Protein 2QKI (pdb70)

B-factor: mean 46.14, std 6.28, range [11.38, 96.11]

Solvent-accessible surface area: 100901 Å² total; per-residue (Å²): 118,2,33,0,0,0,0,0,6,6,0,10,33,96,19,97,4,25,0,1,0,0,3,0,95,29,162,34,90,12,82,2,61,3,19,2,22,42,98,121,45,170,148,98,23,66,13,69,58,175,35,83,4,44,61,94,79,90,14,22,22,75,5,58,4,45,4,45,64,110,241,136,209,35,104,39,9,28,1,48,0,30,5,42,138,85,77,5,108,10,30,2,1,5,12,66,35,16,0,2,4,14,14,4,27,6,17,9,0,0,19,1,43,32,55,0,46,1,6,0,0,0,0,21,6,63,7,48,24,26,29,70,53,0,61,2,22,1,27,18,57,136,36,96,66,64,50,127,34,75,66,49,1,117,148,81,44,2,10,6,82,28,53,22,98,3,66,98,167,29,98,86,23,74,2,61,0,73,0,46,2,91,78,2,78,117,47,71,25,52,21,38,0,26,1,82,87,20,69,36,11,14,0,41,10,78,6,57,1,88,94,71,29,3,53,0,102,46,134,149,3,6,55,0,40,0,55,3,113,12,11,9,26,63,118,0,72,1,1,0,1,0,25,0,0,3,50,80,65,176,106,110,64,62,3,89,133,3,21,90,54,24,60,1,118,86,5,50,8,120,6,62,2,46,44,158,41,3,44,94,24,52,194,220,15,70,72,3,56,71,52,20,0,17,0,18,0,7,0,0,9,29,19,14,21,15,34,9,100,17,74,67,51,44,3,25,2,18,54,20,14,28,73,3,42,14,104,54,0,19,74,51,3,9,1,0,0,11,2,26,0,27,0,40,0,3,45,14,79,49,46,59,3,134,131,0,17,0,0,8,98,69,96,46,119,92,54,19,68,3,54,54,58,0,6,0,39,6,56,11,45,5,121,68,58,100,134,63,36,79,4,27,0,40,0,48,43,60,102,26,69,138,85,30,23,6,86,112,79,14,100,0,75,26,6,54,20,74,54,143,48,73,10,1,1,4,5,19,5,122,54,78,93,10,94,37,77,71,91,11,75,1,33,0,16,0,28,3,71,166,82,55,20,51,87,3,132,51,0,1,11,0,0,10,3,17,3,50,11,39,92,38,15,47,22,96,1,96,59,36,86,4,62,12,75,16,88,1,64,2,64,50,74,8,0,4,3,4,22,1,0,0,1,2,18,7,78,12,84,102,66,135,31,6,2,3,1,1,3,20,30,7,58,2,94,61,46,18,45,16,39,11,71,11,77,18,13,103,135,155,22,65,18,41,75,98,24,41,0,38,0,50,0,12,94,43,0,67,1,4,0,3,0,6,6,44,0,0,27,35,57,16,160,141,62,66,25,54,22,60,98,0,5,72,56,1,50,166,21,32,16,6,41,39,28,2,0,0,124,33,36,18,16,0,0,38,37,1,0,0,7,0,9,8,27,60,52,26,98,2,84,87,34,43,93,79,139,45,111,166,182,171,92,25,36,44,32,126,120,11,136,7,24,40,94,49,42,46,21,28,15,59,48,90,38,42,1,170,63,119,57,148,95,50,63,0,42,34,113,19,95,9,129,5,49,23,10,25,5,8,0,13,1,22,0,0,1,1,6,102,185,87,2,4,5,9,7,120,73,37,90,11,31,0,19,40,71,7,6,2,21,2,36,11,48,39,42,7,48,46,24,84,14,32,40,2,10,0,2,0,10,0,18,61,124,134,71,116,0,98,0,53,0,14,6,38,68,40,85,9,12,0,5,10,4,18,97,147,62,113,16,80,30,64,19,52,0,56,44,101,28,44,12,5,0,6,0,1,2,0,0,16,102,58,36,130,34,68,4,34,0,21,0,4,0,33,128,88,189,35,40,9,0,2,85,59,53,3,34,5,60,90,95,67,236,143,23,88,89,5,61,12,128,22,42,14,123,93,42,166,238,86,42,13,54,0,76,1,8,1,62,22,106,26,124,132,58,3,67,32,0,0,1,12,0,2,6,1,29,10,3,0,0,38,42,100,30,0,100,136,20,15,128,23,142,56,65,60,6,9,134,103,4,20,110,52,64,57,51,40,1,26,8,1,7,0,4,11,47,100,0,13,70,82,111,68,48,64,10,49,4,80,1,49,29,92,118,126,66,159,67,23,5,1,0,3,0,54,0,4,5,15,131,56,68,158,77,33,2,48,98,12,4,20,44,96,22,84,103,1,87,3,8,45,15,59,103,132,90,111,12,66,34,1,0,23,43,25,52,51,145,115,83,40,122,94,3,39,113,49,0,36,100,138,44,10,28,3,0,1,37,0,80,0,62,107,32,71,100,53,99,65,25,0,61,2,28,0,16,0,66,67,41,13,43,65,22,60,8,136,10,119,91,59,80,99,55,28,0,17,0,2,29,30,0,88,156,48,11,146,19,95,71,140,71,14,10,0,0,5,0,46,62,80,11,32,39,20,152,117,119,128,25,11,2,1,1,0,58,48,0,8,20,17,71,22,3,70,132,110,65,23,136,80,143,130,31,91,172,41,17,137,26,0,29,35,0,16,118,27,8,96,115,158,29,45,168,101,67,3,34,1,3,1,2,0,6,5,0,18,56,100,23,99,2,19,0,3,0,1,2,2,76,14,156,42,98,11,76,2,52,4,28,3,14,53,109,106,34,140,141,82,35,43,70,63,46,154,53,73,0,31,76,99,78,93,20,27,17,75,5,49,4,46,8,113,163,141,152,43,259,38,67,32,7,16,0,29,0,34,4,45,139,73,77,5,93,16,32,2,0,2,7,74,46,26,0,11,5,14,13,8,24,6,17,7,2,0,19,2,40,35,51,0,45,1,4,0,0,0,0,28,12,56,6,46,15,14,22,73,58,0,37,1,29,0,29,19,59,133,36,93,79,70,52,98,34,60,56,48,1,109,143,80,44,2,8,4,83,20,53,20,99,4,68,107,184,33,84,88,26,64,4,52,0,70,0,54,2,87,125,0,76,118,43,75,35,55,22,42,0,28,1,95,87,21,64,33,11,17,0,40,11,80,8,73,6,87,94,102,29,2,57,0,104,49,143,145,5,6,59,0,31,0,48,0,108,15,4,10,34,58,97,0,55,1,0,0,0,0,23,0,0,5,52,69,68,167,107,102,70,59,1,92,134,2,23,87,48,20,66,1,106,90,3,39,6,111,9,60,3,45,44,152,38,2,33,79,42,42,110,65,174,144,14,50,76,2,50,73,47,20,0,20,0,14,0,9,0,1,7,21,16,15,22,13,45,7,101,21,79,51,45,37,0,21,1,20,53,20,22,29,70,2,39,13,94,72,0,27,75,47,2,11,1,0,0,14,5,26,0,15,0,58,0,4,42,14,56,45,41,68,1,138,138,0,19,0,1,3,92,73,97,54,75,64,85,30,72,0,57,46,61,0,20,2,56,5,55,15,46,6,121,68,61,107,153,54,38,91,3,20,0,45,0,58,50,60,64,35,68,113,87,33,15,8,76,105,86,13,104,0,77,24,3,53,17,75,47,140,27,72,8,2,0,10,4,19,5,130,35,64,94,13,100,35,75,69,81,12,82,0,40,0,17,0,30,1,66,160,80,79,18,53,132,2,114,60,1,0,11,0,0,9,4,24,6,31,12,49,100,32,13,49,19,97,0,75,62,42,72,4,49,11,61,13,92,4,75,1,63,52,72,11,0,4,6,4,15,0,0,0,1,2,18,8,61,11,91,100,63,100,19,6,1,2,1,2,6,12,19,5,69,1,122,61,56,21,42,17,44,10,70,7,75,72,64,158,29,72,18,40,80,94,27,38,0,56,0,13,0,20,92,40,2,48,0,1,0,5,0,6,7,38,0,0,29,35,70,9,151,125,58,64,27,53,22,67,94,0,4,74,58,7,56,169,32,43,10,6,41,39,16,3,2,0,131,45,32,19,14,0,0,39,38,2,0,1,10,0,6,6,32,60,54,16,82,3,86,90,38,46,121,68,134,51,115,169,167,198,55,157,84,36,21,46,21,120,105,8,140,10,26,37,102,49,42,43,19,28,17,52,49,83,37,48,0,151,43,113,45,152,88,42,36,0,42,19,113,20,88,6,130,5,45,20,9,23,10,5,0,22,0,23,0,0,6,0,7,100,161,61,4,4,8,14,6,124,67,43,97,11,31,0,16,39,62,3,4,2,24,1,33,13,57,36,42,9,48,45,18,86,20,39,43,4,16,0,1,0,9,0,23,45,119,128,67,109,0,83,0,25,0,4,6,42,77,43,96,9,14,0,6,5,6,15,109,127,51,115,12,82,31,72,11,52,0,57,26,98,21,39,14,7,0,8,0,2,2,0,0,21,117,57,36,122,36,71,5,36,0,17,0,0,0,9,93,68,188,43,36,8,1,2,78,57,52,4,46,5,56,90,76,78,237,154,32,79,88,4,41,8,122,24,52,20,120,104,23,167,177,91,30,15,56,0,64,1,22,4,70,27,130,26,129,131,62,5,72,26,0,0,1,7,0,2,9,1,23,11,9,0,0,29,32,99,31,0,100,129,16,25,123,22,144,49,61,59,6,6,155,84,5,34,104,60,66,59,48,31,3,18,13,2,9,0,3,12,47,98,0,10,59,80,107,48,54,60,12,43,4,72,0,24,30,81,146,114,72,146,25,21,3,2,0,5,0,55,0,3,5,22,122,52,65,149,57,34,3,44,101,13,5,18,49,103,15,88,100,1,88,3,16,49,14,61,106,130,98,102,11,76,40,6,1,36,43,18,40,43,141,108,49,149,80,78,39,128,81,3,37,108,85,0,18,79,139,37,11,23,1,0,1,48,0,81,0,60,103,26,66,116,57,100,72,17,0,64,2,34,0,8,5,58,58,40,11,41,64,38,49,13,157,9,135,92,60,80,104,48,33,0,15,0,8,44,50,1,84,150,51,11,149,23,100,70,160,67,26,6,0,0,2,0,45,59,75,11,30,49,31,109,139,111,128,32,18,1,7,2,1,33,34,0,16,28,21,67,24,4,54,145,114,71,27,134,66,145,156,46,91,162,45,16,126,32,0,27,34,0,15,118,26,12,92,115,173,33,52,161,171,12,0,79,24,110,22,12,85,69,125,13,164,186,21,0,74,20,101,18,14,95,72,122,10,162

Secondary structure (DSSP, 8-state):
-EEEEEEESEEEBTSEEEEEEEEES--S-EEEEEEEEESSS---BS---EEEE-TTTTSEEEEEEEBPP-----EEEEEEEEETTEEEEEEEEEE----EEEEEES-SEE-TT-EEEEEEEEE-TTS-B---EEEEEEE-TT--EEEEEEEE-TTTTTEEEEEEE--SS---EEEEEEEEETT-TTS-EEEEEEE------SEEEEEEESSSSEETT-TT-EEEEEEEEETTSPBP-EEEEEEEEEESSS-EEE-GGG-EEEEEBTTEEEEEE-HHHHHHTT---GGGBTBEEEEEEEEEETTSS-EEEEEEEEEEEES-S-EEE-TTS-SEE-TTSEEEEEEEEE-TTSPBPPS-EEEESSSGGG-EE--TTSEEEEEEE--S--SPEEEEEEE--BTB-TTTS-EEEEEEEE---TTS---EEEEE---S---TTEEEEEEEEEE--TTTGGG--EEEEEEEETTEEEEEEEEE--TT-SEEEEEEEE-GGG-SEEEEEEEEEEE-SSS-EEEEEEEEEEE-----SS-EEEEES---PPTT-EEEEEEEEETT-EEEEEEEETHHHHH--TT---HHHHHHHHHHT-S--SSS--SSHHHHHHHTTEEEEETTS-BPPP---SSPPP-/--S--GGG-PPB----SEE---EEE--S--BTTEEEEEEEEE--S--SEEEEEEEEEETTTEEEEPPPEEEE---SEEEEEE--SEEETT--EEEEEEEEE--SS--EEEEEEEPP-TTEESS-BTTB-EEEEEEEPTTEEEEEEEEEEE-S-EEEEEEEEEEETTSS-EEEEEEEEEEE----/--SSEEEEEEEEE----EEEEEEEEEE-SSS-BSSEEEEEE--TTEEE-HHHHHHHHTSTTEE--HHHHTS-GGG-SEEEEEES-B-SSS-EEEEEEEEESS--SS---EEEEEEETTEEEEEEEEEE-SSSGGGPPPEEEETTEEEE--S-SS----TTHHHHHHTSTTEEEEEEEEEEEEE--SSEEEEEEEEEEEEE--SS-PPTT-EEEEEEEGGGHHHH---TT-EEEEEEETT-B-SSSSS--EE--TT-EEEEE--HHHHTSTTTHHHHHHHHHHHHHHHHT---/--EEEEEEESEE-TTS-EEEEEEEET--S-EEEEEEEEESSSS--SB---EEEE-TTTTTEEEEEE-------SS-EEEEEEEETTEEEEEEEEE-----EEEEEES-SEE-TTSEEEEEEEEE-TTS-B---EEEEEEE-TTS-EEEEEEEE-TTTTTEEEEEEE--SS---EEEEEEEEESS-TT--EEEEEEE------SEEEEEEESSSSEETT-TT-EEEEEEEEETTSPBP-EEEEEEEEEEETTEEEEEEEEEEEEEEBTTEEEEEE-HHHHHHHH-SS-GGGGBTBEEEEEEEEEETT-S-EEEEEEEEEEEES-S-EEE-TTS-SEE-TTSEEEEEEEEE-TTSPBPPS-EEEESSS-S--EE--TTSEEEEEEE--S--SPEEEEEEE--TTS-TTTS-EEEEEEEEPPPTTS---EEEEE---S---TT-EEEEEEEEE--TTTGGG--EEEEEEEETTEEEEEEEEE--TT-SEEEEEEE--GGGTTEEEEEEEEEEEETTTEEEEEEEEEEEE-----SS-EEEEE----TT-EEEEEEEEETT-EEEEEEEETHHHHH---S---HHHHHHHHHHT-S--SSB--SSHHHHHHHTTEEEEETTS-BPPPP--SSPPP-/----S--GGG---B----SEEEEEEEE--SPPSSSEEEEEEEEE--S--SEEEEEEEEEETTTEEEEPPPEEEE---SEEEEEE--SEEETT--EEEEEEEEE--SS--EEEEEEEPP-TTEESS--SS--EEEEEEEPTTEEEEEEEEEEE-S-EEEEEEEEEEETTSS-EEEEEEEEEEE----/--SSEEEEEEEEE----EEEEEEEEEE-SSS-B-SEEEEEEPPTTEEE-HHHHHHHTTSTTEE--HHHHTS-GGG-SEEEEEES-B-SSS-EEEEEEEEESS--SS-PPEEEEEEETT-SSS-EEEEE-SSSGGGPPPEEEETTEEEE--S-SSS------HHHHHHHSSSTTEEEEEEEEEEEEE--SSEEEEEEEEEEEEE--SS---SS-EEEEEEEGGGHHHH---TT-EEEEEEEGGGB-S-SSS--EE--TT-EEEEE--GGGSSSGGG-SHHHHHHHHHHHHHHT---/--BSSSSSTTB--/--B-SSSSTTB--

Nearest PDB structures (foldseek):
  2qki-assembly1_A  TM=1.002E+00  e=0.000E+00  Homo sapiens
  2qki-assembly2_D  TM=9.873E-01  e=0.000E+00  Homo sapiens
  3l5n-assembly1_A  TM=9.705E-01  e=7.471E-95  Homo sapiens
  8eok-assembly1_G  TM=9.536E-01  e=3.843E-89  Homo sapiens
  5jtw-assembly1_A  TM=8.988E-01  e=2.038E-44  Homo sapiens

InterPro domains:
  IPR000020 Anaphylatoxin/fibulin [PF01821] (693-728)
  IPR000020 Anaphylatoxin/fibulin [PS01177] (693-728)
  IPR000020 Anaphylatoxin/fibulin [PS01178] (693-728)
  IPR000020 Anaphylatoxin/fibulin [SM00104] (693-728)
  IPR000020 Anaphylatoxin/fibulin [cd00017] (678-747)
  IPR001134 Netrin domain [PS50189] (1518-1661)
  IPR001599 Alpha-2-macroglobulin [PF00207] (770-866)
  IPR001599 Alpha-2-macroglobulin [SM01360] (770-866)
  IPR001840 Anaphylatoxin, complement system domain [PR00004] (689-698)
  IPR001840 Anaphylatoxin, complement system domain [PR00004] (706-717)
  IPR001840 Anaphylatoxin, complement system domain [PR00004] (719-730)
  IPR002890 Macroglobulin domain [PF01835] (130-224)
  IPR008930 Terpenoid cyclases/protein prenyltransferase alpha-alpha toroid [SSF48239] (998-1284)
  IPR008993 Tissue inhibitor of metalloproteinases-like, OB-fold [G3DSA:2.40.50.120] (1514-1662)
  IPR008993 Tissue inhibitor of metalloproteinases-like, OB-fold [SSF50242] (1512-1661)
  IPR009048 Alpha-macroglobulin, receptor-binding [PF07677] (1397-1494)
  IPR009048 Alpha-macroglobulin, receptor-binding [SM01361] (1398-1493)
  IPR011625 Alpha-2-macroglobulin, bait region domain [PF07703] (456-605)
  IPR011625 Alpha-2-macroglobulin, bait region domain [SM01359] (456-605)
  IPR011626 Alpha-macroglobulin-like, TED domain [PF07678] (996-1282)

Radius of gyration: 48.38 Å; Cα contacts (8 Å, |Δi|>4): 5756; chains: 8; bounding box: 101×124×142 Å

CATH classification: 2.60.40.1930 (+5 more: 2.60.40.1930, 2.60.40.1940, 2.60.40.10)

Sequence (2246 aa):
PMYSIITPNILRLESEETMVLEAHDAQGDVPVTVTVHDFPGKKLVLSSEKTVLTPATNHMGNVTFTIPANRGRNKFVTVQATFGTQVVEKVVLVSLQSGYLFIQTDKTIYTPGSTVLYRIFTVNHKLLPVGRTVMVNIENPEGIPVKQDSLSSQNQLGVLPLSWDIPELVNMGQWKIRAYYENSPQQVFSTEFEVKEYVLPSFEVIVEPTEKFYYIYNEKGLEVTITARFLYGKKVEGTAFVIFGIQDGEQRISLPESLKRIPIEDGSGEVVLSRKVLLDGVQRAEDLVGKSLYVSATVILHSGSDMVQAERSGIPIVTSPYQIHFTKTPKYFKPGMPFDLMVFVTNPDGSPAYRVPVAVQGEDTVQSLTQGDGVAKLSINTHPSQKPLSITVRTKKQELSEAEQATRTMQALPYSTVGNSNNYLHLSVLRTELRPGETLNVNFLLRMDRAHEAKIRYYTYLIMNKGRLLKAGRQVREPGQDLVVLPLSITTDFIPSFRLVAYYTLIGASGQREVVADSVWVDVKDSCVGSLVVKSGQSQPVPGQQMTLKIEGDHGARVVLVAVDKGVFVLNKKNKLTQSKIWDVVEKADIGCTPGSGKDYAGVFSDAGLTFTSSSGQQTAQRAELQCPQPEDIIAEENIVSRSEFPESWLWNVEDLKEPPKNGISTKLMNIFLKDSITTWEILAVSMSDKKGICVADPFEVTVMQDFFIDLRLPYSVVRNEQVEIRAVLYNYRQNQELKVRVELLHNPAFCSLATTKRRHQQTVTIPPKSSLSVPYVIVPLKTGLQEVEVKAAVYHHFISDGVRKSLKVVPEGITCNKFDLKVTIKPAPKNTMILEICTRYRGDQDATMSILDISMMTGFAPDTDDLKQLANGVDRYISKYELDKAFSDRNTLIIYLDKVSHSEDDCLAFKVHQYFNVELIQPGAVKVYAYYNLEESCTRFYHPEKEDGKLNKLCRDELCRCAEENCFIQVTLEERLDKACEPGVDYVYKTRLVKVQLSNDFDEYIMAIEQTIKSGSDEVQVGQQRTFISPIKCREALKLEEKKHYLMWGLSSDFWGEKPNLSYIIGKDTWVEHWPEEDECQDEENQKQCQDLGAFTESMVVFGCPSPMYSIITPNILRLESEETMVLEAHDAQGDVPVTVTVHDFPGKKLVLSSEKTVLTPATNHMGNVTFTIPSEKGRNKFVTVQATFGTQVVEKVVLVSLQSGYLFIQTDKTIYTPGSTVLYRIFTVNHKLLPVGRTVMVNIENPEGIPVKQDSLSSQNQLGVLPLSWDIPELVNMGQWKIRAYYENSPQQVFSTEFEVKEYVLPSFEVIVEPTEKFYYIYNEKGLEVTITARFLYGKKVEGTAFVIFGIQDGEQRISLPESLKRIPIEDGSGEVVLSRKVLLDGVQNLRAEDLVGKSLYVSATVILHSGSDMVQAERSGIPIVTSPYQIHFTKTPKYFKPGMPFDLMVFVTNPDGSPAYRVPVAVQGEDTVQSLTQGDGVAKLSINTHPSQKPLSITVRTKKQELSEAEQATRTMQALPYSTVGNSNNYLHLSVLRTELRPGETLNVNFLLRMDRAHEAKIRYYTYLIMNKGRLLKAGRQVREPGQDLVVLPLSITTDFIPSFRLVAYYTLIGASGQREVVADSVWVDVKDSCVGSLVVKSGQPVPGQQMTLKIEGDHGARVVLVAVDKGVFVLNKKNKLTQSKIWDVVEKADIGCTPGSGKDYAGVFSDAGLTFTSSSGQQTAQRAELQCPQPLDEDIIAEENIVSRSEFPESWLWNVEDLKEPPKNGISTKLMNIFLKDSITTWEILAVSMSDKKGICVADPFEVTVMQDFFIDLRLPYSVVRNEQVEIRAVLYNYRQNQELKVRVELLHNPAFCSLATTKRRHQQTVTIPPKSSLSVPYVIVPLKTGLQEVEVKAAVYHHFISDGVRKSLKVVPEGITCNKFDLKVTIKPAPKNTMILEICTRYRGDQDATMSILDISMMTGFAPDTDDLKQLANGVDRYISKYELDKAFSDRNTLIIYLDKVSHSEDDCLAFKVHQYFNVELIQPGAVKVYAYYNLEESCTRFYHPEKEDGKLNKLCRDELCRCAEENCFIQKSDVTLEERLDKACEPGVDYVYKTRLVKVQLSNDFDEYIMAIEQTIKSGSDEVQVGQQRTFISPIKCREALKLEEKKHYLMWGLSSDFWGEKPNLSYIIGKDTWVEHWPEEDECQDEENQKQCQDLGAFTESMVVFGCPICVWQDWGAHRCTICVWQDWGAHRCT

Structure (mmCIF, N/CA/C/O backbone):
data_2QKI
#
_entry.id   2QKI
#
_cell.length_a   85.809
_cell.length_b   124.754
_cell.length_c   127.367
_cell.angle_alpha   90.00
_cell.angle_beta   95.08
_cell.angle_gamma   90.00
#
_symmetry.space_group_name_H-M   'P 1 21 1'
#
loop_
_entity.id
_entity.type
_entity.pdbx_description
1 polymer 'Complement C3'
2 polymer 'Complement C3'
3 polymer 'Complement C3'
4 polymer compstatin
5 branched 2-acetamido-2-deoxy-beta-D-glucopyranose-(1-4)-2-acetamido-2-deoxy-beta-D-glucopyranose
6 non-polymer 'POTASSIUM ION'
7 non-polymer 'BROMIDE ION'
8 non-polymer GLYCEROL
9 water water
#
loop_
_atom_site.group_PDB
_atom_site.id
_atom_site.type_symbol
_atom_site.label_atom_id
_atom_site.label_alt_id
_atom_site.label_comp_id
_atom_site.label_asym_id
_atom_site.label_entity_id
_atom_site.label_seq_id
_atom_site.pdbx_PDB_ins_code
_atom_site.Cartn_x
_atom_site.Cartn_y
_atom_site.Cartn_z
_atom_site.occupancy
_atom_site.B_iso_or_equiv
_atom_site.auth_seq_id
_atom_site.auth_comp_id
_atom_site.auth_asym_id
_atom_site.auth_atom_id
_atom_site.pdbx_PDB_model_num
ATOM 1 N N . PRO A 1 2 ? 53.224 -2.194 -51.320 1.00 44.18 2 PRO A N 1
ATOM 2 C CA . PRO A 1 2 ? 53.207 -3.554 -50.785 1.00 44.14 2 PRO A CA 1
ATOM 3 C C . PRO A 1 2 ? 53.957 -3.654 -49.453 1.00 44.09 2 PRO A C 1
ATOM 4 O O . PRO A 1 2 ? 55.129 -4.042 -49.422 1.00 43.98 2 PRO A O 1
ATOM 8 N N . MET A 1 3 ? 53.266 -3.298 -48.369 1.00 44.16 3 MET A N 1
ATOM 9 C CA . MET A 1 3 ? 53.819 -3.311 -47.011 1.00 44.16 3 MET A CA 1
ATOM 10 C C . MET A 1 3 ? 53.242 -4.474 -46.218 1.00 44.15 3 MET A C 1
ATOM 11 O O . MET A 1 3 ? 52.022 -4.644 -46.149 1.00 44.35 3 MET A O 1
ATOM 16 N N . TYR A 1 4 ? 54.120 -5.262 -45.609 1.00 44.05 4 TYR A N 1
ATOM 17 C CA . TYR A 1 4 ? 53.694 -6.392 -44.790 1.00 43.83 4 TYR A CA 1
ATOM 18 C C . TYR A 1 4 ? 54.047 -6.165 -43.332 1.00 43.47 4 TYR A C 1
ATOM 19 O O . TYR A 1 4 ? 55.209 -5.932 -42.997 1.00 43.44 4 TYR A O 1
ATOM 28 N N . SER A 1 5 ? 53.035 -6.238 -42.472 1.00 43.16 5 SER A N 1
ATOM 29 C CA . SER A 1 5 ? 53.203 -6.002 -41.041 1.00 42.64 5 SER A CA 1
ATOM 30 C C . SER A 1 5 ? 52.961 -7.246 -40.186 1.00 42.42 5 SER A C 1
ATOM 31 O O . SER A 1 5 ? 52.264 -8.180 -40.598 1.00 42.09 5 SER A O 1
ATOM 34 N N . ILE A 1 6 ? 53.557 -7.236 -38.994 1.00 42.30 6 ILE A N 1
ATOM 35 C CA . ILE A 1 6 ? 53.407 -8.297 -37.994 1.00 42.15 6 ILE A CA 1
ATOM 36 C C . ILE A 1 6 ? 53.143 -7.672 -36.610 1.00 41.94 6 ILE A C 1
ATOM 37 O O . ILE A 1 6 ? 53.808 -6.707 -36.228 1.00 42.03 6 ILE A O 1
ATOM 42 N N . ILE A 1 7 ? 52.156 -8.204 -35.882 1.00 41.73 7 ILE A N 1
ATOM 43 C CA . ILE A 1 7 ? 51.848 -7.741 -34.513 1.00 41.46 7 ILE A CA 1
ATOM 44 C C . ILE A 1 7 ? 51.755 -8.886 -33.494 1.00 41.43 7 ILE A C 1
ATOM 45 O O . ILE A 1 7 ? 50.932 -9.800 -33.632 1.00 41.39 7 ILE A O 1
ATOM 50 N N . THR A 1 8 ? 52.602 -8.818 -32.469 1.00 41.38 8 THR A N 1
ATOM 51 C CA . THR A 1 8 ? 52.555 -9.736 -31.323 1.00 41.02 8 THR A CA 1
ATOM 52 C C . THR A 1 8 ? 52.713 -8.934 -30.031 1.00 40.83 8 THR A C 1
ATOM 53 O O . THR A 1 8 ? 53.123 -7.776 -30.075 1.00 40.82 8 THR A O 1
ATOM 57 N N . PRO A 1 9 ? 52.367 -9.539 -28.876 1.00 40.71 9 PRO A N 1
ATOM 58 C CA . PRO A 1 9 ? 52.675 -8.953 -27.570 1.00 40.36 9 PRO A CA 1
ATOM 59 C C . PRO A 1 9 ? 54.152 -8.588 -27.346 1.00 40.18 9 PRO A C 1
ATOM 60 O O . PRO A 1 9 ? 55.035 -9.309 -27.761 1.00 40.15 9 PRO A O 1
ATOM 64 N N . ASN A 1 10 ? 54.380 -7.439 -26.717 1.00 40.64 10 ASN A N 1
ATOM 65 C CA . ASN A 1 10 ? 55.651 -7.034 -26.099 1.00 40.70 10 ASN A CA 1
ATOM 66 C C . ASN A 1 10 ? 56.410 -8.150 -25.408 1.00 40.43 10 ASN A C 1
ATOM 67 O O . ASN A 1 10 ? 57.638 -8.220 -25.474 1.00 40.41 10 ASN A O 1
ATOM 72 N N . ILE A 1 11 ? 55.661 -8.969 -24.674 1.00 40.32 11 ILE A N 1
ATOM 73 C CA . ILE A 1 11 ? 56.210 -10.051 -23.871 1.00 40.40 11 ILE A CA 1
ATOM 74 C C . ILE A 1 11 ? 55.451 -11.334 -24.196 1.00 40.47 11 ILE A C 1
ATOM 75 O O . ILE A 1 11 ? 54.221 -11.376 -24.124 1.00 40.42 11 ILE A O 1
ATOM 80 N N . LEU A 1 12 ? 56.195 -12.368 -24.571 1.00 40.82 12 LEU A N 1
ATOM 81 C CA . LEU A 1 12 ? 55.610 -13.677 -24.870 1.00 41.07 12 LEU A CA 1
ATOM 82 C C . LEU A 1 12 ? 55.739 -14.674 -23.705 1.00 41.28 12 LEU A C 1
ATOM 83 O O . LEU A 1 12 ? 56.556 -14.489 -22.799 1.00 40.97 12 LEU A O 1
ATOM 88 N N . ARG A 1 13 ? 54.912 -15.719 -23.744 1.00 41.65 13 ARG A N 1
ATOM 89 C CA . ARG A 1 13 ? 54.822 -16.710 -22.671 1.00 41.96 13 ARG A CA 1
ATOM 90 C C . ARG A 1 13 ? 55.034 -18.117 -23.193 1.00 42.26 13 ARG A C 1
ATOM 91 O O . ARG A 1 13 ? 54.668 -18.431 -24.329 1.00 42.43 13 ARG A O 1
ATOM 99 N N . LEU A 1 14 ? 55.605 -18.967 -22.343 1.00 42.73 14 LEU A N 1
ATOM 100 C CA . LEU A 1 14 ? 55.861 -20.356 -22.694 1.00 42.94 14 LEU A CA 1
ATOM 101 C C . LEU A 1 14 ? 54.627 -21.218 -22.423 1.00 43.41 14 LEU A C 1
ATOM 102 O O . LEU A 1 14 ? 53.779 -20.867 -21.587 1.00 43.18 14 LEU A O 1
ATOM 107 N N . GLU A 1 15 ? 54.549 -22.342 -23.142 1.00 43.89 15 GLU A N 1
ATOM 108 C CA . GLU A 1 15 ? 53.422 -23.295 -23.105 1.00 44.53 15 GLU A CA 1
ATOM 109 C C . GLU A 1 15 ? 52.031 -22.650 -22.942 1.00 44.88 15 GLU A C 1
ATOM 110 O O . GLU A 1 15 ? 51.130 -23.216 -22.314 1.00 45.04 15 GLU A O 1
ATOM 116 N N . SER A 1 16 ? 51.885 -21.460 -23.517 1.00 45.22 16 SER A N 1
ATOM 117 C CA . SER A 1 16 ? 50.613 -20.757 -23.608 1.00 45.66 16 SER A CA 1
ATOM 118 C C . SER A 1 16 ? 50.433 -20.331 -25.055 1.00 45.54 16 SER A C 1
ATOM 119 O O . SER A 1 16 ? 51.402 -19.946 -25.716 1.00 45.34 16 SER A O 1
ATOM 122 N N . GLU A 1 17 ? 49.199 -20.411 -25.544 1.00 45.65 17 GLU A N 1
ATOM 123 C CA . GLU A 1 17 ? 48.908 -20.041 -26.920 1.00 45.79 17 GLU A CA 1
ATOM 124 C C . GLU A 1 17 ? 48.875 -18.529 -27.073 1.00 45.56 17 GLU A C 1
ATOM 125 O O . GLU A 1 17 ? 48.207 -17.825 -26.311 1.00 45.63 17 GLU A O 1
ATOM 131 N N . GLU A 1 18 ? 49.618 -18.036 -28.058 1.00 45.27 18 GLU A N 1
ATOM 132 C CA . GLU A 1 18 ? 49.606 -16.624 -28.384 1.00 44.74 18 GLU A CA 1
ATOM 133 C C . GLU A 1 18 ? 49.341 -16.386 -29.862 1.00 44.36 18 GLU A C 1
ATOM 134 O O . GLU A 1 18 ? 49.587 -17.260 -30.695 1.00 44.04 18 GLU A O 1
ATOM 140 N N . THR A 1 19 ? 48.797 -15.209 -30.164 1.00 43.93 19 THR A N 1
ATOM 141 C CA . THR A 1 19 ? 48.366 -14.869 -31.513 1.00 43.56 19 THR A CA 1
ATOM 142 C C . THR A 1 19 ? 49.335 -13.896 -32.169 1.00 43.50 19 THR A C 1
ATOM 143 O O . THR A 1 19 ? 49.843 -12.978 -31.526 1.00 43.53 19 THR A O 1
ATOM 147 N N . MET A 1 20 ? 49.609 -14.144 -33.447 1.00 43.52 20 MET A N 1
ATOM 148 C CA . MET A 1 20 ? 50.332 -13.215 -34.303 1.00 43.55 20 MET A CA 1
ATOM 149 C C . MET A 1 20 ? 49.407 -12.778 -35.429 1.00 43.28 20 MET A C 1
ATOM 150 O O . MET A 1 20 ? 48.955 -13.600 -36.228 1.00 42.98 20 MET A O 1
ATOM 155 N N . VAL A 1 21 ? 49.124 -11.482 -35.474 1.00 43.12 21 VAL A N 1
ATOM 156 C CA . VAL A 1 21 ? 48.258 -10.917 -36.489 1.00 42.95 21 VAL A CA 1
ATOM 157 C C . VAL A 1 21 ? 49.128 -10.469 -37.660 1.00 42.97 21 VAL A C 1
ATOM 158 O O . VAL A 1 21 ? 50.052 -9.667 -37.498 1.00 42.92 21 VAL A O 1
ATOM 162 N N . LEU A 1 22 ? 48.830 -11.018 -38.833 1.00 42.96 22 LEU A N 1
ATOM 163 C CA . LEU A 1 22 ? 49.626 -10.787 -40.036 1.00 42.92 22 LEU A CA 1
ATOM 164 C C . LEU A 1 22 ? 48.818 -10.021 -41.066 1.00 42.92 22 LEU A C 1
ATOM 165 O O . LEU A 1 22 ? 47.663 -10.362 -41.339 1.00 42.75 22 LEU A O 1
ATOM 170 N N . GLU A 1 23 ? 49.428 -8.988 -41.636 1.00 43.12 23 GLU A N 1
ATOM 171 C CA . GLU A 1 23 ? 48.720 -8.115 -42.566 1.00 43.52 23 GLU A CA 1
ATOM 172 C C . GLU A 1 23 ? 49.498 -7.766 -43.823 1.00 43.59 23 GLU A C 1
ATOM 173 O O . GLU A 1 23 ? 50.656 -7.345 -43.762 1.00 43.58 23 GLU A O 1
ATOM 179 N N . ALA A 1 24 ? 48.836 -7.938 -44.962 1.00 43.75 24 ALA A N 1
ATOM 180 C CA . ALA A 1 24 ? 49.336 -7.436 -46.230 1.00 43.80 24 ALA A CA 1
ATOM 181 C C . ALA A 1 24 ? 48.581 -6.154 -46.566 1.00 43.94 24 ALA A C 1
ATOM 182 O O . ALA A 1 24 ? 47.349 -6.150 -46.654 1.00 43.83 24 ALA A O 1
ATOM 184 N N . HIS A 1 25 ? 49.326 -5.061 -46.713 1.00 44.18 25 HIS A N 1
ATOM 185 C CA . HIS A 1 25 ? 48.763 -3.772 -47.117 1.00 44.43 25 HIS A CA 1
ATOM 186 C C . HIS A 1 25 ? 49.159 -3.453 -48.550 1.00 44.45 25 HIS A C 1
ATOM 187 O O . HIS A 1 25 ? 50.334 -3.556 -48.906 1.00 44.39 25 HIS A O 1
ATOM 194 N N . ASP A 1 26 ? 48.172 -3.069 -49.359 1.00 44.73 26 ASP A N 1
ATOM 195 C CA . ASP A 1 26 ? 48.366 -2.718 -50.779 1.00 45.08 26 ASP A CA 1
ATOM 196 C C . ASP A 1 26 ? 48.936 -3.876 -51.609 1.00 45.24 26 ASP A C 1
ATOM 197 O O . ASP A 1 26 ? 49.931 -3.719 -52.323 1.00 45.24 26 ASP A O 1
ATOM 202 N N . ALA A 1 27 ? 48.292 -5.036 -51.508 1.00 45.49 27 ALA A N 1
ATOM 203 C CA . ALA A 1 27 ? 48.740 -6.236 -52.209 1.00 45.79 27 ALA A CA 1
ATOM 204 C C . ALA A 1 27 ? 47.582 -6.979 -52.871 1.00 46.00 27 ALA A C 1
ATOM 205 O O . ALA A 1 27 ? 46.431 -6.871 -52.439 1.00 45.93 27 ALA A O 1
ATOM 207 N N . GLN A 1 28 ? 47.904 -7.733 -53.920 1.00 46.29 28 GLN A N 1
ATOM 208 C CA . GLN A 1 28 ? 46.918 -8.527 -54.649 1.00 46.63 28 GLN A CA 1
ATOM 209 C C . GLN A 1 28 ? 47.147 -10.033 -54.518 1.00 46.89 28 GLN A C 1
ATOM 210 O O . GLN A 1 28 ? 48.249 -10.477 -54.185 1.00 46.96 28 GLN A O 1
ATOM 216 N N . GLY A 1 29 ? 46.090 -10.806 -54.766 1.00 47.16 29 GLY A N 1
ATOM 217 C CA . GLY A 1 29 ? 46.160 -12.272 -54.779 1.00 47.44 29 GLY A CA 1
ATOM 218 C C . GLY A 1 29 ? 46.446 -12.912 -53.433 1.00 47.65 29 GLY A C 1
ATOM 219 O O . GLY A 1 29 ? 46.549 -12.223 -52.415 1.00 47.81 29 GLY A O 1
ATOM 220 N N . ASP A 1 30 ? 46.570 -14.237 -53.431 1.00 47.80 30 ASP A N 1
ATOM 221 C CA . ASP A 1 30 ? 46.892 -14.987 -52.218 1.00 47.94 30 ASP A CA 1
ATOM 222 C C . ASP A 1 30 ? 48.374 -14.855 -51.879 1.00 48.07 30 ASP A C 1
ATOM 223 O O . ASP A 1 30 ? 49.236 -15.043 -52.739 1.00 48.01 30 ASP A O 1
ATOM 228 N N . VAL A 1 31 ? 48.662 -14.519 -50.624 1.00 48.28 31 VAL A N 1
ATOM 229 C CA . VAL A 1 31 ? 50.043 -14.368 -50.163 1.00 48.42 31 VAL A CA 1
ATOM 230 C C . VAL A 1 31 ? 50.383 -15.411 -49.092 1.00 48.47 31 VAL A C 1
ATOM 231 O O . VAL A 1 31 ? 49.917 -15.315 -47.953 1.00 48.54 31 VAL A O 1
ATOM 235 N N . PRO A 1 32 ? 51.177 -16.433 -49.474 1.00 48.59 32 PRO A N 1
ATOM 236 C CA . PRO A 1 32 ? 51.581 -17.493 -48.545 1.00 48.59 32 PRO A CA 1
ATOM 237 C C . PRO A 1 32 ? 52.469 -16.958 -47.423 1.00 48.66 32 PRO A C 1
ATOM 238 O O . PRO A 1 32 ? 53.441 -16.242 -47.683 1.00 48.78 32 PRO A O 1
ATOM 242 N N . VAL A 1 33 ? 52.113 -17.286 -46.185 1.00 48.62 33 VAL A N 1
ATOM 243 C CA . VAL A 1 33 ? 52.895 -16.867 -45.031 1.00 48.58 33 VAL A CA 1
ATOM 244 C C . VAL A 1 33 ? 53.323 -18.090 -44.223 1.00 48.66 33 VAL A C 1
ATOM 245 O O . VAL A 1 33 ? 52.511 -18.974 -43.938 1.00 48.59 33 VAL A O 1
ATOM 249 N N . THR A 1 34 ? 54.608 -18.140 -43.883 1.00 48.79 34 THR A N 1
ATOM 250 C CA . THR A 1 34 ? 55.123 -19.118 -42.930 1.00 49.00 34 THR A CA 1
ATOM 251 C C . THR A 1 34 ? 55.746 -18.366 -41.756 1.00 49.21 34 THR A C 1
ATOM 252 O O . THR A 1 34 ? 56.541 -17.441 -41.948 1.00 49.10 34 THR A O 1
ATOM 256 N N . VAL A 1 35 ? 55.367 -18.759 -40.542 1.00 49.52 35 VAL A N 1
ATOM 257 C CA . VAL A 1 35 ? 55.847 -18.095 -39.334 1.00 49.75 35 VAL A CA 1
ATOM 258 C C . VAL A 1 35 ? 56.708 -19.041 -38.509 1.00 49.97 35 VAL A C 1
ATOM 259 O O . VAL A 1 35 ? 56.243 -20.098 -38.082 1.00 49.97 35 VAL A O 1
ATOM 263 N N . THR A 1 36 ? 57.964 -18.651 -38.294 1.00 50.35 36 THR A N 1
ATOM 264 C CA . THR A 1 36 ? 58.902 -19.444 -37.497 1.00 50.81 36 THR A CA 1
ATOM 265 C C . THR A 1 36 ? 59.425 -18.646 -36.302 1.00 51.09 36 THR A C 1
ATOM 266 O O . THR A 1 36 ? 59.766 -17.465 -36.433 1.00 51.14 36 THR A O 1
ATOM 270 N N . VAL A 1 37 ? 59.488 -19.298 -35.144 1.00 51.42 37 VAL A N 1
ATOM 271 C CA . VAL A 1 37 ? 60.068 -18.694 -33.949 1.00 51.88 37 VAL A CA 1
ATOM 272 C C . VAL A 1 37 ? 61.441 -19.311 -33.689 1.00 52.28 37 VAL A C 1
ATOM 273 O O . VAL A 1 37 ? 61.591 -20.533 -33.700 1.00 52.28 37 VAL A O 1
ATOM 277 N N . HIS A 1 38 ? 62.437 -18.454 -33.472 1.00 52.95 38 HIS A N 1
ATOM 278 C CA . HIS A 1 38 ? 63.815 -18.883 -33.221 1.00 53.69 38 HIS A CA 1
ATOM 279 C C . HIS A 1 38 ? 64.343 -18.328 -31.900 1.00 54.24 38 HIS A C 1
ATOM 280 O O . HIS A 1 38 ? 63.795 -17.364 -31.363 1.00 54.21 38 HIS A O 1
ATOM 287 N N . ASP A 1 39 ? 65.408 -18.939 -31.382 1.00 54.94 39 ASP A N 1
ATOM 288 C CA . ASP A 1 39 ? 66.146 -18.373 -30.255 1.00 55.74 39 ASP A CA 1
ATOM 289 C C . ASP A 1 39 ? 66.933 -17.169 -30.767 1.00 56.27 39 ASP A C 1
ATOM 290 O O . ASP A 1 39 ? 67.283 -17.125 -31.949 1.00 56.39 39 ASP A O 1
ATOM 295 N N . PHE A 1 40 ? 67.202 -16.193 -29.902 1.00 56.97 40 PHE A N 1
ATOM 296 C CA . PHE A 1 40 ? 67.867 -14.968 -30.362 1.00 57.76 40 PHE A CA 1
ATOM 297 C C . PHE A 1 40 ? 69.362 -15.146 -30.691 1.00 58.08 40 PHE A C 1
ATOM 298 O O . PHE A 1 40 ? 69.738 -15.066 -31.867 1.00 58.11 40 PHE A O 1
ATOM 306 N N . PRO A 1 41 ? 70.218 -15.375 -29.670 1.00 58.34 41 PRO A N 1
ATOM 307 C CA . PRO A 1 41 ? 71.651 -15.468 -29.959 1.00 58.65 41 PRO A CA 1
ATOM 308 C C . PRO A 1 41 ? 72.031 -16.749 -30.726 1.00 59.02 41 PRO A C 1
ATOM 309 O O . PRO A 1 41 ? 72.672 -17.649 -30.172 1.00 58.94 41 PRO A O 1
ATOM 313 N N . GLY A 1 42 ? 71.635 -16.804 -31.998 1.00 59.37 42 GLY A N 1
ATOM 314 C CA . GLY A 1 42 ? 71.874 -17.962 -32.861 1.00 59.91 42 GLY A CA 1
ATOM 315 C C . GLY A 1 42 ? 70.615 -18.460 -33.552 1.00 60.22 42 GLY A C 1
ATOM 316 O O . GLY A 1 42 ? 69.604 -17.752 -33.611 1.00 60.14 42 GLY A O 1
ATOM 317 N N . LYS A 1 43 ? 70.685 -19.679 -34.088 1.00 60.52 43 LYS A N 1
ATOM 318 C CA . LYS A 1 43 ? 69.526 -20.336 -34.696 1.00 60.80 43 LYS A CA 1
ATOM 319 C C . LYS A 1 43 ? 69.358 -21.774 -34.202 1.00 60.97 43 LYS A C 1
ATOM 320 O O . LYS A 1 43 ? 70.238 -22.620 -34.390 1.00 60.93 43 LYS A O 1
ATOM 326 N N . LYS A 1 44 ? 68.219 -22.029 -33.559 1.00 61.24 44 LYS A N 1
ATOM 327 C CA . LYS A 1 44 ? 67.899 -23.340 -32.995 1.00 61.45 44 LYS A CA 1
ATOM 328 C C . LYS A 1 44 ? 66.503 -23.802 -33.403 1.00 61.56 44 LYS A C 1
ATOM 329 O O . LYS A 1 44 ? 66.231 -25.005 -33.441 1.00 61.58 44 LYS A O 1
ATOM 335 N N . LEU A 1 45 ? 65.635 -22.832 -33.706 1.00 61.70 45 LEU A N 1
ATOM 336 C CA . LEU A 1 45 ? 64.236 -23.062 -34.104 1.00 61.85 45 LEU A CA 1
ATOM 337 C C . LEU A 1 45 ? 63.380 -23.649 -32.972 1.00 61.95 45 LEU A C 1
ATOM 338 O O . LEU A 1 45 ? 63.527 -24.818 -32.599 1.00 61.90 45 LEU A O 1
ATOM 343 N N . VAL A 1 46 ? 62.486 -22.817 -32.439 1.00 62.08 46 VAL A N 1
ATOM 344 C CA . VAL A 1 46 ? 61.573 -23.212 -31.363 1.00 62.18 46 VAL A CA 1
ATOM 345 C C . VAL A 1 46 ? 60.110 -23.179 -31.843 1.00 62.32 46 VAL A C 1
ATOM 346 O O . VAL A 1 46 ? 59.621 -22.154 -32.322 1.00 62.38 46 VAL A O 1
ATOM 350 N N . LEU A 1 47 ? 59.437 -24.323 -31.707 1.00 62.55 47 LEU A N 1
ATOM 351 C CA . LEU A 1 47 ? 58.124 -24.607 -32.322 1.00 62.73 47 LEU A CA 1
ATOM 352 C C . LEU A 1 47 ? 58.077 -24.425 -33.848 1.00 62.79 47 LEU A C 1
ATOM 353 O O . LEU A 1 47 ? 58.120 -25.417 -34.589 1.00 62.89 47 LEU A O 1
ATOM 358 N N . SER A 1 48 ? 57.989 -23.167 -34.295 1.00 62.70 48 SER A N 1
ATOM 359 C CA . SER A 1 48 ? 57.800 -22.817 -35.709 1.00 62.75 48 SER A CA 1
ATOM 360 C C . SER A 1 48 ? 56.422 -23.276 -36.210 1.00 62.78 48 SER A C 1
ATOM 361 O O . SER A 1 48 ? 55.458 -23.284 -35.444 1.00 62.71 48 SER A O 1
ATOM 364 N N . SER A 1 49 ? 56.342 -23.646 -37.490 1.00 62.99 49 SER A N 1
ATOM 365 C CA . SER A 1 49 ? 55.121 -24.171 -38.126 1.00 63.10 49 SER A CA 1
ATOM 366 C C . SER A 1 49 ? 53.922 -23.210 -38.055 1.00 63.08 49 SER A C 1
ATOM 367 O O . SER A 1 49 ? 54.094 -22.002 -37.861 1.00 63.06 49 SER A O 1
ATOM 370 N N . GLU A 1 50 ? 52.719 -23.764 -38.217 1.00 63.03 50 GLU A N 1
ATOM 371 C CA . GLU A 1 50 ? 51.467 -23.003 -38.269 1.00 62.83 50 GLU A CA 1
ATOM 372 C C . GLU A 1 50 ? 51.359 -22.157 -39.543 1.00 62.70 50 GLU A C 1
ATOM 373 O O . GLU A 1 50 ? 52.089 -21.179 -39.739 1.00 62.70 50 GLU A O 1
ATOM 379 N N . LYS A 1 51 ? 50.430 -22.566 -40.402 1.00 62.49 51 LYS A N 1
ATOM 380 C CA . LYS A 1 51 ? 50.361 -22.112 -41.784 1.00 62.18 51 LYS A CA 1
ATOM 381 C C . LYS A 1 51 ? 49.062 -21.363 -42.054 1.00 61.93 51 LYS A C 1
ATOM 382 O O . LYS A 1 51 ? 47.989 -21.796 -41.626 1.00 61.94 51 LYS A O 1
ATOM 388 N N . THR A 1 52 ? 49.165 -20.240 -42.762 1.00 61.55 52 THR A N 1
ATOM 389 C CA . THR A 1 52 ? 47.991 -19.485 -43.211 1.00 61.19 52 THR A CA 1
ATOM 390 C C . THR A 1 52 ? 48.162 -18.960 -44.633 1.00 60.97 52 THR A C 1
ATOM 391 O O . THR A 1 52 ? 49.285 -18.794 -45.118 1.00 60.84 52 THR A O 1
ATOM 395 N N . VAL A 1 53 ? 47.034 -18.703 -45.289 1.00 60.75 53 VAL A N 1
ATOM 396 C CA . VAL A 1 53 ? 47.013 -18.042 -46.590 1.00 60.56 53 VAL A CA 1
ATOM 397 C C . VAL A 1 53 ? 46.082 -16.831 -46.515 1.00 60.41 53 VAL A C 1
ATOM 398 O O . VAL A 1 53 ? 44.872 -16.978 -46.320 1.00 60.36 53 VAL A O 1
ATOM 402 N N . LEU A 1 54 ? 46.658 -15.638 -46.656 1.00 60.28 54 LEU A N 1
ATOM 403 C CA . LEU A 1 54 ? 45.881 -14.396 -46.669 1.00 60.19 54 LEU A CA 1
ATOM 404 C C . LEU A 1 54 ? 45.195 -14.202 -48.023 1.00 60.21 54 LEU A C 1
ATOM 405 O O . LEU A 1 54 ? 45.855 -14.095 -49.061 1.00 60.17 54 LEU A O 1
ATOM 410 N N . THR A 1 55 ? 43.864 -14.169 -47.997 1.00 60.21 55 THR A N 1
ATOM 411 C CA . THR A 1 55 ? 43.056 -14.087 -49.213 1.00 60.14 55 THR A CA 1
ATOM 412 C C . THR A 1 55 ? 42.466 -12.685 -49.403 1.00 60.18 55 THR A C 1
ATOM 413 O O . THR A 1 55 ? 42.136 -12.017 -48.420 1.00 60.13 55 THR A O 1
ATOM 417 N N . PRO A 1 56 ? 42.334 -12.236 -50.670 1.00 60.20 56 PRO A N 1
ATOM 418 C CA . PRO A 1 56 ? 41.731 -10.935 -50.992 1.00 60.27 56 PRO A CA 1
ATOM 419 C C . PRO A 1 56 ? 40.257 -10.822 -50.593 1.00 60.27 56 PRO A C 1
ATOM 420 O O . PRO A 1 56 ? 39.727 -9.710 -50.514 1.00 60.34 56 PRO A O 1
ATOM 424 N N . ALA A 1 57 ? 39.611 -11.964 -50.358 1.00 60.21 57 ALA A N 1
ATOM 425 C CA . ALA A 1 57 ? 38.202 -12.008 -49.973 1.00 60.14 57 ALA A CA 1
ATOM 426 C C . ALA A 1 57 ? 37.992 -11.443 -48.572 1.00 60.14 57 ALA A C 1
ATOM 427 O O . ALA A 1 57 ? 37.081 -10.643 -48.349 1.00 60.24 57 ALA A O 1
ATOM 429 N N . THR A 1 58 ? 38.851 -11.855 -47.641 1.00 60.01 58 THR A N 1
ATOM 430 C CA . THR A 1 58 ? 38.762 -11.421 -46.250 1.00 59.81 58 THR A CA 1
ATOM 431 C C . THR A 1 58 ? 39.634 -10.193 -45.952 1.00 59.75 58 THR A C 1
ATOM 432 O O . THR A 1 58 ? 39.796 -9.802 -44.792 1.00 59.70 58 THR A O 1
ATOM 436 N N . ASN A 1 59 ? 40.185 -9.600 -47.015 1.00 59.57 59 ASN A N 1
ATOM 437 C CA . ASN A 1 59 ? 40.899 -8.310 -46.974 1.00 59.45 59 ASN A CA 1
ATOM 438 C C . ASN A 1 59 ? 42.363 -8.352 -46.516 1.00 59.23 59 ASN A C 1
ATOM 439 O O . ASN A 1 59 ? 42.853 -7.407 -45.898 1.00 59.11 59 ASN A O 1
ATOM 444 N N . HIS A 1 60 ? 43.054 -9.440 -46.856 1.00 59.13 60 HIS A N 1
ATOM 445 C CA . HIS A 1 60 ? 44.479 -9.638 -46.534 1.00 59.05 60 HIS A CA 1
ATOM 446 C C . HIS A 1 60 ? 44.828 -9.498 -45.042 1.00 59.00 60 HIS A C 1
ATOM 447 O O . HIS A 1 60 ? 45.894 -8.984 -44.680 1.00 58.92 60 HIS A O 1
ATOM 454 N N . MET A 1 61 ? 43.924 -9.968 -44.186 1.00 58.86 61 MET A N 1
ATOM 455 C CA . MET A 1 61 ? 44.166 -9.976 -42.750 1.00 58.81 61 MET A CA 1
ATOM 456 C C . MET A 1 61 ? 43.753 -11.298 -42.111 1.00 58.64 61 MET A C 1
ATOM 457 O O . MET A 1 61 ? 42.648 -11.802 -42.335 1.00 58.61 61 MET A O 1
ATOM 462 N N . GLY A 1 62 ? 44.663 -11.850 -41.317 1.00 58.43 62 GLY A N 1
ATOM 463 C CA . GLY A 1 62 ? 44.426 -13.092 -40.595 1.00 58.19 62 GLY A CA 1
ATOM 464 C C . GLY A 1 62 ? 45.352 -13.196 -39.404 1.00 58.00 62 GLY A C 1
ATOM 465 O O . GLY A 1 62 ? 45.936 -12.198 -38.971 1.00 57.98 62 GLY A O 1
ATOM 466 N N . ASN A 1 63 ? 45.481 -14.406 -38.870 1.00 57.89 63 ASN A N 1
ATOM 467 C CA . ASN A 1 63 ? 46.344 -14.644 -37.718 1.00 57.77 63 ASN A CA 1
ATOM 468 C C . ASN A 1 63 ? 46.884 -16.064 -37.648 1.00 57.43 63 ASN A C 1
ATOM 469 O O . ASN A 1 63 ? 46.303 -16.993 -38.217 1.00 57.34 63 ASN A O 1
ATOM 474 N N . VAL A 1 64 ? 48.007 -16.214 -36.953 1.00 57.03 64 VAL A N 1
ATOM 475 C CA . VAL A 1 64 ? 48.525 -17.528 -36.611 1.00 56.62 64 VAL A CA 1
ATOM 476 C C . VAL A 1 64 ? 48.467 -17.728 -35.096 1.00 56.41 64 VAL A C 1
ATOM 477 O O . VAL A 1 64 ? 48.666 -16.786 -34.323 1.00 56.24 64 VAL A O 1
ATOM 481 N N . THR A 1 65 ? 48.160 -18.953 -34.687 1.00 56.12 65 THR A N 1
ATOM 482 C CA . THR A 1 65 ? 48.090 -19.303 -33.277 1.00 55.93 65 THR A CA 1
ATOM 483 C C . THR A 1 65 ? 49.211 -20.285 -32.945 1.00 55.70 65 THR A C 1
ATOM 484 O O . THR A 1 65 ? 49.207 -21.429 -33.408 1.00 55.78 65 THR A O 1
ATOM 488 N N . PHE A 1 66 ? 50.175 -19.820 -32.153 1.00 55.33 66 PHE A N 1
ATOM 489 C CA . PHE A 1 66 ? 51.370 -20.602 -31.841 1.00 55.01 66 PHE A CA 1
ATOM 490 C C . PHE A 1 66 ? 51.611 -20.777 -30.340 1.00 54.96 66 PHE A C 1
ATOM 491 O O . PHE A 1 66 ? 51.110 -20.003 -29.523 1.00 54.81 66 PHE A O 1
ATOM 499 N N . THR A 1 67 ? 52.386 -21.804 -29.998 1.00 54.82 67 THR A N 1
ATOM 500 C CA . THR A 1 67 ? 52.668 -22.156 -28.615 1.00 54.68 67 THR A CA 1
ATOM 501 C C . THR A 1 67 ? 54.162 -22.429 -28.448 1.00 54.54 67 THR A C 1
ATOM 502 O O . THR A 1 67 ? 54.679 -23.408 -28.984 1.00 54.70 67 THR A O 1
ATOM 506 N N . ILE A 1 68 ? 54.849 -21.560 -27.710 1.00 54.32 68 ILE A N 1
ATOM 507 C CA . ILE A 1 68 ? 56.289 -21.696 -27.480 1.00 54.18 68 ILE A CA 1
ATOM 508 C C . ILE A 1 68 ? 56.569 -22.676 -26.339 1.00 54.19 68 ILE A C 1
ATOM 509 O O . ILE A 1 68 ? 56.166 -22.429 -25.206 1.00 54.02 68 ILE A O 1
ATOM 514 N N . PRO A 1 69 ? 57.249 -23.800 -26.638 1.00 54.31 69 PRO A N 1
ATOM 515 C CA . PRO A 1 69 ? 57.631 -24.766 -25.605 1.00 54.42 69 PRO A CA 1
ATOM 516 C C . PRO A 1 69 ? 58.847 -24.324 -24.790 1.00 54.52 69 PRO A C 1
ATOM 517 O O . PRO A 1 69 ? 59.651 -23.510 -25.261 1.00 54.44 69 PRO A O 1
ATOM 521 N N . ALA A 1 70 ? 58.965 -24.861 -23.575 1.00 54.64 70 ALA A N 1
ATOM 522 C CA . ALA A 1 70 ? 60.112 -24.600 -22.703 1.00 54.80 70 ALA A CA 1
ATOM 523 C C . ALA A 1 70 ? 61.350 -25.347 -23.198 1.00 54.78 70 ALA A C 1
ATOM 524 O O . ALA A 1 70 ? 61.354 -26.576 -23.259 1.00 54.89 70 ALA A O 1
ATOM 526 N N . ASN A 1 71 ? 62.385 -24.593 -23.568 1.00 54.93 71 ASN A N 1
ATOM 527 C CA . ASN A 1 71 ? 63.642 -25.163 -24.062 1.00 54.90 71 ASN A CA 1
ATOM 528 C C . ASN A 1 71 ? 64.599 -25.445 -22.904 1.00 54.95 71 ASN A C 1
ATOM 529 O O . ASN A 1 71 ? 64.698 -26.584 -22.445 1.00 54.94 71 ASN A O 1
ATOM 534 N N . ARG A 1 72 ? 65.306 -24.400 -22.460 1.00 55.08 72 ARG A N 1
ATOM 535 C CA . ARG A 1 72 ? 66.130 -24.404 -21.236 1.00 55.12 72 ARG A CA 1
ATOM 536 C C . ARG A 1 72 ? 66.905 -23.098 -21.074 1.00 55.25 72 ARG A C 1
ATOM 537 O O . ARG A 1 72 ? 66.320 -22.005 -21.139 1.00 55.20 72 ARG A O 1
ATOM 545 N N . GLY A 1 79 ? 69.553 -17.021 -14.685 1.00 44.25 79 GLY A N 1
ATOM 546 C CA . GLY A 1 79 ? 70.170 -15.924 -15.420 1.00 44.40 79 GLY A CA 1
ATOM 547 C C . GLY A 1 79 ? 69.205 -14.783 -15.679 1.00 44.56 79 GLY A C 1
ATOM 548 O O . GLY A 1 79 ? 68.292 -14.529 -14.877 1.00 44.66 79 GLY A O 1
ATOM 549 N N . ARG A 1 80 ? 69.398 -14.090 -16.800 1.00 44.47 80 ARG A N 1
ATOM 550 C CA . ARG A 1 80 ? 68.531 -12.961 -17.149 1.00 44.37 80 ARG A CA 1
ATOM 551 C C . ARG A 1 80 ? 67.858 -13.121 -18.532 1.00 43.98 80 ARG A C 1
ATOM 552 O O . ARG A 1 80 ? 67.874 -14.208 -19.119 1.00 44.01 80 ARG A O 1
ATOM 560 N N . ASN A 1 81 ? 67.299 -12.021 -19.036 1.00 43.45 81 ASN A N 1
ATOM 561 C CA . ASN A 1 81 ? 66.267 -12.001 -20.084 1.00 42.88 81 ASN A CA 1
ATOM 562 C C . ASN A 1 81 ? 66.369 -12.958 -21.275 1.00 42.39 81 ASN A C 1
ATOM 563 O O . ASN A 1 81 ? 67.385 -13.018 -21.972 1.00 42.25 81 ASN A O 1
ATOM 568 N N . LYS A 1 82 ? 65.268 -13.674 -21.495 1.00 41.83 82 LYS A N 1
ATOM 569 C CA . LYS A 1 82 ? 65.124 -14.631 -22.582 1.00 41.29 82 LYS A CA 1
ATOM 570 C C . LYS A 1 82 ? 64.327 -13.987 -23.718 1.00 40.78 82 LYS A C 1
ATOM 571 O O . LYS A 1 82 ? 63.216 -13.497 -23.507 1.00 40.70 82 LYS A O 1
ATOM 577 N N . PHE A 1 83 ? 64.913 -13.982 -24.913 1.00 40.30 83 PHE A N 1
ATOM 578 C CA . PHE A 1 83 ? 64.294 -13.400 -26.102 1.00 39.96 83 PHE A CA 1
ATOM 579 C C . PHE A 1 83 ? 64.083 -14.443 -27.202 1.00 40.08 83 PHE A C 1
ATOM 580 O O . PHE A 1 83 ? 64.721 -15.499 -27.202 1.00 40.02 83 PHE A O 1
ATOM 588 N N . VAL A 1 84 ? 63.191 -14.133 -28.142 1.00 40.24 84 VAL A N 1
ATOM 589 C CA . VAL A 1 84 ? 63.016 -14.937 -29.361 1.00 40.27 84 VAL A CA 1
ATOM 590 C C . VAL A 1 84 ? 62.933 -14.065 -30.619 1.00 40.32 84 VAL A C 1
ATOM 591 O O . VAL A 1 84 ? 62.254 -13.041 -30.627 1.00 40.18 84 VAL A O 1
ATOM 595 N N . THR A 1 85 ? 63.632 -14.477 -31.675 1.00 40.57 85 THR A N 1
ATOM 596 C CA . THR A 1 85 ? 63.509 -13.827 -32.982 1.00 40.76 85 THR A CA 1
ATOM 597 C C . THR A 1 85 ? 62.332 -14.468 -33.719 1.00 41.02 85 THR A C 1
ATOM 598 O O . THR A 1 85 ? 62.306 -15.685 -33.928 1.00 40.84 85 THR A O 1
ATOM 602 N N . VAL A 1 86 ? 61.351 -13.650 -34.091 1.00 41.47 86 VAL A N 1
ATOM 603 C CA . VAL A 1 86 ? 60.141 -14.160 -34.733 1.00 41.99 86 VAL A CA 1
ATOM 604 C C . VAL A 1 86 ? 60.054 -13.672 -36.176 1.00 42.03 86 VAL A C 1
ATOM 605 O O . VAL A 1 86 ? 59.968 -12.472 -36.432 1.00 42.32 86 VAL A O 1
ATOM 609 N N . GLN A 1 87 ? 60.082 -14.623 -37.107 1.00 42.21 87 GLN A N 1
ATOM 610 C CA . GLN A 1 87 ? 60.183 -14.351 -38.542 1.00 42.10 87 GLN A CA 1
ATOM 611 C C . GLN A 1 87 ? 58.858 -14.631 -39.254 1.00 42.13 87 GLN A C 1
ATOM 612 O O . GLN A 1 87 ? 58.203 -15.644 -38.979 1.00 42.28 87 GLN A O 1
ATOM 618 N N . ALA A 1 88 ? 58.475 -13.731 -40.167 1.00 41.91 88 ALA A N 1
ATOM 619 C CA . ALA A 1 88 ? 57.284 -13.911 -40.998 1.00 41.72 88 ALA A CA 1
ATOM 620 C C . ALA A 1 88 ? 57.596 -13.661 -42.478 1.00 41.70 88 ALA A C 1
ATOM 621 O O . ALA A 1 88 ? 57.903 -12.524 -42.878 1.00 41.78 88 ALA A O 1
ATOM 623 N N . THR A 1 89 ? 57.519 -14.729 -43.285 1.00 41.50 89 THR A N 1
ATOM 624 C CA . THR A 1 89 ? 57.888 -14.632 -44.708 1.00 41.30 89 THR A CA 1
ATOM 625 C C . THR A 1 89 ? 56.666 -14.442 -45.642 1.00 41.09 89 THR A C 1
ATOM 626 O O . THR A 1 89 ? 55.841 -15.456 -45.907 1.00 41.00 89 THR A O 1
ATOM 630 N N . PHE A 1 90 ? 56.553 -13.132 -46.111 1.00 40.96 90 PHE A N 1
ATOM 631 C CA . PHE A 1 90 ? 55.434 -12.766 -46.977 1.00 40.88 90 PHE A CA 1
ATOM 632 C C . PHE A 1 90 ? 55.860 -12.905 -48.437 1.00 41.11 90 PHE A C 1
ATOM 633 O O . PHE A 1 90 ? 56.300 -11.934 -49.076 1.00 41.10 90 PHE A O 1
ATOM 641 N N . GLY A 1 91 ? 55.719 -14.125 -48.959 1.00 41.30 91 GLY A N 1
ATOM 642 C CA . GLY A 1 91 ? 56.343 -14.488 -50.222 1.00 41.47 91 GLY A CA 1
ATOM 643 C C . GLY A 1 91 ? 57.827 -14.662 -49.957 1.00 41.63 91 GLY A C 1
ATOM 644 O O . GLY A 1 91 ? 58.227 -15.562 -49.186 1.00 41.66 91 GLY A O 1
ATOM 645 N N . THR A 1 92 ? 58.635 -13.780 -50.570 1.00 41.82 92 THR A N 1
ATOM 646 C CA . THR A 1 92 ? 60.088 -13.790 -50.373 1.00 41.98 92 THR A CA 1
ATOM 647 C C . THR A 1 92 ? 60.535 -12.861 -49.236 1.00 42.04 92 THR A C 1
ATOM 648 O O . THR A 1 92 ? 61.636 -13.019 -48.694 1.00 42.15 92 THR A O 1
ATOM 652 N N . GLN A 1 93 ? 59.672 -11.906 -48.879 1.00 41.99 93 GLN A N 1
ATOM 653 C CA . GLN A 1 93 ? 59.996 -10.855 -47.906 1.00 41.93 93 GLN A CA 1
ATOM 654 C C . GLN A 1 93 ? 60.037 -11.348 -46.451 1.00 41.96 93 GLN A C 1
ATOM 655 O O . GLN A 1 93 ? 59.034 -11.834 -45.913 1.00 41.88 93 GLN A O 1
ATOM 661 N N . VAL A 1 94 ? 61.201 -11.196 -45.820 1.00 41.87 94 VAL A N 1
ATOM 662 C CA . VAL A 1 94 ? 61.390 -11.576 -44.420 1.00 41.71 94 VAL A CA 1
ATOM 663 C C . VAL A 1 94 ? 61.204 -10.365 -43.498 1.00 41.70 94 VAL A C 1
ATOM 664 O O . VAL A 1 94 ? 61.846 -9.324 -43.678 1.00 41.65 94 VAL A O 1
ATOM 668 N N . VAL A 1 95 ? 60.301 -10.513 -42.528 1.00 41.65 95 VAL A N 1
ATOM 669 C CA . VAL A 1 95 ? 60.081 -9.518 -41.480 1.00 41.54 95 VAL A CA 1
ATOM 670 C C . VAL A 1 95 ? 60.367 -10.175 -40.124 1.00 41.48 95 VAL A C 1
ATOM 671 O O . VAL A 1 95 ? 59.568 -10.979 -39.630 1.00 41.63 95 VAL A O 1
ATOM 675 N N . GLU A 1 96 ? 61.511 -9.830 -39.533 1.00 41.27 96 GLU A N 1
ATOM 676 C CA . GLU A 1 96 ? 61.933 -10.405 -38.248 1.00 41.09 96 GLU A CA 1
ATOM 677 C C . GLU A 1 96 ? 61.801 -9.440 -37.063 1.00 40.92 96 GLU A C 1
ATOM 678 O O . GLU A 1 96 ? 61.996 -8.230 -37.206 1.00 40.92 96 GLU A O 1
ATOM 684 N N . LYS A 1 97 ? 61.460 -9.982 -35.896 1.00 40.71 97 LYS A N 1
ATOM 685 C CA . LYS A 1 97 ? 61.292 -9.178 -34.681 1.00 40.36 97 LYS A CA 1
ATOM 686 C C . LYS A 1 97 ? 61.733 -9.927 -33.425 1.00 40.38 97 LYS A C 1
ATOM 687 O O . LYS A 1 97 ? 61.166 -10.969 -33.080 1.00 40.41 97 LYS A O 1
ATOM 693 N N . VAL A 1 98 ? 62.752 -9.392 -32.754 1.00 40.25 98 VAL A N 1
ATOM 694 C CA . VAL A 1 98 ? 63.177 -9.904 -31.448 1.00 40.04 98 VAL A CA 1
ATOM 695 C C . VAL A 1 98 ? 62.166 -9.490 -30.374 1.00 39.69 98 VAL A C 1
ATOM 696 O O . VAL A 1 98 ? 61.811 -8.309 -30.259 1.00 39.72 98 VAL A O 1
ATOM 700 N N . VAL A 1 99 ? 61.687 -10.478 -29.617 1.00 39.25 99 VAL A N 1
ATOM 701 C CA . VAL A 1 99 ? 60.647 -10.276 -28.604 1.00 38.67 99 VAL A CA 1
ATOM 702 C C . VAL A 1 99 ? 61.004 -10.957 -27.272 1.00 38.73 99 VAL A C 1
ATOM 703 O O . VAL A 1 99 ? 61.527 -12.072 -27.246 1.00 38.42 99 VAL A O 1
ATOM 707 N N . LEU A 1 100 ? 60.695 -10.264 -26.176 1.00 38.82 100 LEU A N 1
ATOM 708 C CA . LEU A 1 100 ? 60.936 -10.740 -24.821 1.00 38.82 100 LEU A CA 1
ATOM 709 C C . LEU A 1 100 ? 60.059 -11.945 -24.481 1.00 39.02 100 LEU A C 1
ATOM 710 O O . LEU A 1 100 ? 58.938 -12.074 -24.978 1.00 38.90 100 LEU A O 1
ATOM 715 N N . VAL A 1 101 ? 60.593 -12.829 -23.643 1.00 39.36 101 VAL A N 1
ATOM 716 C CA . VAL A 1 101 ? 59.874 -14.018 -23.206 1.00 39.83 101 VAL A CA 1
ATOM 717 C C . VAL A 1 101 ? 59.841 -14.126 -21.678 1.00 40.21 101 VAL A C 1
ATOM 718 O O . VAL A 1 101 ? 60.874 -14.003 -21.007 1.00 40.26 101 VAL A O 1
ATOM 722 N N . SER A 1 102 ? 58.637 -14.347 -21.151 1.00 40.78 102 SER A N 1
ATOM 723 C CA . SER A 1 102 ? 58.402 -14.559 -19.724 1.00 41.02 102 SER A CA 1
ATOM 724 C C . SER A 1 102 ? 58.319 -16.044 -19.364 1.00 41.37 102 SER A C 1
ATOM 725 O O . SER A 1 102 ? 57.733 -16.849 -20.098 1.00 41.14 102 SER A O 1
ATOM 728 N N . LEU A 1 103 ? 58.909 -16.384 -18.219 1.00 41.91 103 LEU A N 1
ATOM 729 C CA . LEU A 1 103 ? 58.839 -17.725 -17.647 1.00 42.25 103 LEU A CA 1
ATOM 730 C C . LEU A 1 103 ? 57.588 -17.880 -16.757 1.00 42.78 103 LEU A C 1
ATOM 731 O O . LEU A 1 103 ? 57.210 -18.993 -16.392 1.00 42.75 103 LEU A O 1
ATOM 736 N N . GLN A 1 104 ? 56.954 -16.752 -16.425 1.00 43.42 104 GLN A N 1
ATOM 737 C CA . GLN A 1 104 ? 55.678 -16.700 -15.678 1.00 44.18 104 GLN A CA 1
ATOM 738 C C . GLN A 1 104 ? 54.670 -17.775 -16.114 1.00 44.04 104 GLN A C 1
ATOM 739 O O . GLN A 1 104 ? 54.247 -17.808 -17.271 1.00 44.39 104 GLN A O 1
ATOM 745 N N . SER A 1 105 ? 54.288 -18.650 -15.189 1.00 43.83 105 SER A N 1
ATOM 746 C CA . SER A 1 105 ? 53.375 -19.749 -15.520 1.00 44.04 105 SER A CA 1
ATOM 747 C C . SER A 1 105 ? 51.908 -19.373 -15.320 1.00 44.05 105 SER A C 1
ATOM 748 O O . SER A 1 105 ? 51.028 -20.031 -15.876 1.00 44.79 105 SER A O 1
ATOM 751 N N . GLY A 1 106 ? 51.648 -18.326 -14.531 1.00 43.60 106 GLY A N 1
ATOM 752 C CA . GLY A 1 106 ? 50.283 -17.909 -14.217 1.00 43.14 106 GLY A CA 1
ATOM 753 C C . GLY A 1 106 ? 50.175 -17.268 -12.847 1.00 42.79 106 GLY A C 1
ATOM 754 O O . GLY A 1 106 ? 50.974 -16.402 -12.502 1.00 42.76 106 GLY A O 1
ATOM 755 N N . TYR A 1 107 ? 49.192 -17.697 -12.058 1.00 42.60 107 TYR A N 1
ATOM 756 C CA . TYR A 1 107 ? 49.017 -17.155 -10.709 1.00 42.26 107 TYR A CA 1
ATOM 757 C C . TYR A 1 107 ? 48.860 -18.242 -9.651 1.00 42.19 107 TYR A C 1
ATOM 758 O O . TYR A 1 107 ? 48.305 -19.310 -9.904 1.00 42.30 107 TYR A O 1
ATOM 767 N N . LEU A 1 108 ? 49.372 -17.958 -8.461 1.00 41.95 108 LEU A N 1
ATOM 768 C CA . LEU A 1 108 ? 49.155 -18.809 -7.313 1.00 41.42 108 LEU A CA 1
ATOM 769 C C . LEU A 1 108 ? 48.440 -17.942 -6.304 1.00 41.49 108 LEU A C 1
ATOM 770 O O . LEU A 1 108 ? 48.892 -16.859 -5.982 1.00 41.88 108 LEU A O 1
ATOM 775 N N . PHE A 1 109 ? 47.287 -18.400 -5.851 1.00 41.51 109 PHE A N 1
ATOM 776 C CA . PHE A 1 109 ? 46.605 -17.766 -4.736 1.00 41.28 109 PHE A CA 1
ATOM 777 C C . PHE A 1 109 ? 46.637 -18.777 -3.602 1.00 41.44 109 PHE A C 1
ATOM 778 O O . PHE A 1 109 ? 46.634 -19.981 -3.838 1.00 41.84 109 PHE A O 1
ATOM 786 N N . ILE A 1 110 ? 46.739 -18.284 -2.378 1.00 42.22 110 ILE A N 1
ATOM 787 C CA . ILE A 1 110 ? 46.935 -19.131 -1.209 1.00 42.72 110 ILE A CA 1
ATOM 788 C C . ILE A 1 110 ? 45.831 -18.791 -0.216 1.00 43.03 110 ILE A C 1
ATOM 789 O O . ILE A 1 110 ? 45.580 -17.622 0.048 1.00 43.00 110 ILE A O 1
ATOM 794 N N . GLN A 1 111 ? 45.172 -19.820 0.311 1.00 43.38 111 GLN A N 1
ATOM 795 C CA . GLN A 1 111 ? 44.113 -19.641 1.283 1.00 44.24 111 GLN A CA 1
ATOM 796 C C . GLN A 1 111 ? 44.500 -20.377 2.562 1.00 44.21 111 GLN A C 1
ATOM 797 O O . GLN A 1 111 ? 44.876 -21.547 2.492 1.00 43.89 111 GLN A O 1
ATOM 803 N N . THR A 1 112 ? 44.407 -19.699 3.708 1.00 44.02 112 THR A N 1
ATOM 804 C CA . THR A 1 112 ? 44.451 -20.360 5.012 1.00 44.65 112 THR A CA 1
ATOM 805 C C . THR A 1 112 ? 43.039 -20.395 5.589 1.00 44.80 112 THR A C 1
ATOM 806 O O . THR A 1 112 ? 42.220 -19.552 5.264 1.00 44.84 112 THR A O 1
ATOM 810 N N . ASP A 1 113 ? 42.767 -21.366 6.453 1.00 44.46 113 ASP A N 1
ATOM 811 C CA . ASP A 1 113 ? 41.485 -21.484 7.092 1.00 44.77 113 ASP A CA 1
ATOM 812 C C . ASP A 1 113 ? 41.191 -20.311 8.031 1.00 44.42 113 ASP A C 1
ATOM 813 O O . ASP A 1 113 ? 40.041 -19.917 8.185 1.00 44.49 113 ASP A O 1
ATOM 818 N N . LYS A 1 114 ? 42.239 -19.738 8.630 1.00 43.69 114 LYS A N 1
ATOM 819 C CA . LYS A 1 114 ? 42.106 -18.629 9.579 1.00 42.27 114 LYS A CA 1
ATOM 820 C C . LYS A 1 114 ? 43.155 -17.542 9.363 1.00 41.68 114 LYS A C 1
ATOM 821 O O . LYS A 1 114 ? 44.146 -17.756 8.668 1.00 41.30 114 LYS A O 1
ATOM 827 N N . THR A 1 115 ? 42.920 -16.387 9.986 1.00 40.85 115 THR A N 1
ATOM 828 C CA . THR A 1 115 ? 43.843 -15.254 10.016 1.00 40.67 115 THR A CA 1
ATOM 829 C C . THR A 1 115 ? 44.900 -15.348 11.118 1.00 40.57 115 THR A C 1
ATOM 830 O O . THR A 1 115 ? 45.924 -14.664 11.078 1.00 41.32 115 THR A O 1
ATOM 834 N N . ILE A 1 116 ? 44.641 -16.171 12.116 1.00 40.35 116 ILE A N 1
ATOM 835 C CA . ILE A 1 116 ? 45.438 -16.153 13.324 1.00 40.80 116 ILE A CA 1
ATOM 836 C C . ILE A 1 116 ? 45.316 -17.496 14.006 1.00 41.17 116 ILE A C 1
ATOM 837 O O . ILE A 1 116 ? 44.245 -18.098 13.998 1.00 41.45 116 ILE A O 1
ATOM 842 N N . TYR A 1 117 ? 46.440 -17.957 14.562 1.00 41.58 117 TYR A N 1
ATOM 843 C CA . TYR A 1 117 ? 46.584 -19.284 15.158 1.00 41.96 117 TYR A CA 1
ATOM 844 C C . TYR A 1 117 ? 47.330 -19.207 16.490 1.00 42.10 117 TYR A C 1
ATOM 845 O O . TYR A 1 117 ? 48.135 -18.310 16.685 1.00 42.14 117 TYR A O 1
ATOM 854 N N . THR A 1 118 ? 47.053 -20.151 17.396 1.00 42.35 118 THR A N 1
ATOM 855 C CA . THR A 1 118 ? 47.866 -20.347 18.591 1.00 42.63 118 THR A CA 1
ATOM 856 C C . THR A 1 118 ? 48.921 -21.426 18.333 1.00 42.55 118 THR A C 1
ATOM 857 O O . THR A 1 118 ? 48.721 -22.286 17.475 1.00 41.92 118 THR A O 1
ATOM 861 N N . PRO A 1 119 ? 50.065 -21.372 19.060 1.00 42.88 119 PRO A N 1
ATOM 862 C CA . PRO A 1 119 ? 50.965 -22.526 19.137 1.00 42.91 119 PRO A CA 1
ATOM 863 C C . PRO A 1 119 ? 50.177 -23.808 19.387 1.00 43.49 119 PRO A C 1
ATOM 864 O O . PRO A 1 119 ? 49.134 -23.766 20.028 1.00 43.71 119 PRO A O 1
ATOM 868 N N . GLY A 1 120 ? 50.650 -24.932 18.862 1.00 44.34 120 GLY A N 1
ATOM 869 C CA . GLY A 1 120 ? 49.970 -26.209 19.076 1.00 45.38 120 GLY A CA 1
ATOM 870 C C . GLY A 1 120 ? 48.722 -26.411 18.226 1.00 46.21 120 GLY A C 1
ATOM 871 O O . GLY A 1 120 ? 47.958 -27.358 18.437 1.00 47.27 120 GLY A O 1
ATOM 872 N N . SER A 1 121 ? 48.496 -25.551 17.247 1.00 46.10 121 SER A N 1
ATOM 873 C CA . SER A 1 121 ? 47.376 -25.801 16.356 1.00 46.13 121 SER A CA 1
ATOM 874 C C . SER A 1 121 ? 47.785 -26.060 14.903 1.00 45.83 121 SER A C 1
ATOM 875 O O . SER A 1 121 ? 48.971 -26.031 14.553 1.00 46.19 121 SER A O 1
ATOM 878 N N . THR A 1 122 ? 46.789 -26.348 14.071 1.00 45.64 122 THR A N 1
ATOM 879 C CA . THR A 1 122 ? 47.020 -26.688 12.684 1.00 44.97 122 THR A CA 1
ATOM 880 C C . THR A 1 122 ? 46.674 -25.523 11.743 1.00 44.47 122 THR A C 1
ATOM 881 O O . THR A 1 122 ? 45.590 -24.961 11.807 1.00 45.14 122 THR A O 1
ATOM 885 N N . VAL A 1 123 ? 47.636 -25.136 10.914 1.00 43.88 123 VAL A N 1
ATOM 886 C CA . VAL A 1 123 ? 47.398 -24.232 9.792 1.00 42.83 123 VAL A CA 1
ATOM 887 C C . VAL A 1 123 ? 46.944 -25.072 8.601 1.00 42.48 123 VAL A C 1
ATOM 888 O O . VAL A 1 123 ? 47.712 -25.885 8.071 1.00 42.38 123 VAL A O 1
ATOM 892 N N . LEU A 1 124 ? 45.682 -24.917 8.215 1.00 41.99 124 LEU A N 1
ATOM 893 C CA . LEU A 1 124 ? 45.175 -25.573 7.012 1.00 41.38 124 LEU A CA 1
ATOM 894 C C . LEU A 1 124 ? 45.221 -24.559 5.893 1.00 40.96 124 LEU A C 1
ATOM 895 O O . LEU A 1 124 ? 44.845 -23.397 6.076 1.00 39.70 124 LEU A O 1
ATOM 900 N N . TYR A 1 125 ? 45.714 -24.993 4.743 1.00 40.45 125 TYR A N 1
ATOM 901 C CA . TYR A 1 125 ? 45.854 -24.072 3.636 1.00 41.12 125 TYR A CA 1
ATOM 902 C C . TYR A 1 125 ? 45.709 -24.763 2.306 1.00 41.48 125 TYR A C 1
ATOM 903 O O . TYR A 1 125 ? 45.960 -25.962 2.187 1.00 41.45 125 TYR A O 1
ATOM 912 N N . ARG A 1 126 ? 45.199 -24.019 1.329 1.00 42.34 126 ARG A N 1
ATOM 913 C CA . ARG A 1 126 ? 45.314 -24.465 -0.037 1.00 43.01 126 ARG A CA 1
ATOM 914 C C . ARG A 1 126 ? 45.954 -23.467 -1.001 1.00 42.72 126 ARG A C 1
ATOM 915 O O . ARG A 1 126 ? 45.936 -22.259 -0.761 1.00 42.80 126 ARG A O 1
ATOM 923 N N . ILE A 1 127 ? 46.616 -24.003 -2.025 1.00 42.40 127 ILE A N 1
ATOM 924 C CA . ILE A 1 127 ? 47.169 -23.196 -3.106 1.00 41.84 127 ILE A CA 1
ATOM 925 C C . ILE A 1 127 ? 46.318 -23.466 -4.331 1.00 42.20 127 ILE A C 1
ATOM 926 O O . ILE A 1 127 ? 46.042 -24.624 -4.674 1.00 41.94 127 ILE A O 1
ATOM 931 N N . PHE A 1 128 ? 45.905 -22.389 -4.984 1.00 42.42 128 PHE A N 1
ATOM 932 C CA . PHE A 1 128 ? 45.166 -22.479 -6.232 1.00 43.18 128 PHE A CA 1
ATOM 933 C C . PHE A 1 128 ? 46.090 -22.178 -7.396 1.00 43.38 128 PHE A C 1
ATOM 934 O O . PHE A 1 128 ? 46.620 -21.076 -7.483 1.00 43.84 128 PHE A O 1
ATOM 942 N N . THR A 1 129 ? 46.285 -23.165 -8.274 1.00 43.72 129 THR A N 1
ATOM 943 C CA . THR A 1 129 ? 47.208 -23.043 -9.412 1.00 43.77 129 THR A CA 1
ATOM 944 C C . THR A 1 129 ? 46.450 -22.750 -10.707 1.00 43.66 129 THR A C 1
ATOM 945 O O . THR A 1 129 ? 45.739 -23.613 -11.249 1.00 43.32 129 THR A O 1
ATOM 949 N N . VAL A 1 130 ? 46.590 -21.517 -11.185 1.00 43.57 130 VAL A N 1
ATOM 950 C CA . VAL A 1 130 ? 45.872 -21.070 -12.387 1.00 43.46 130 VAL A CA 1
ATOM 951 C C . VAL A 1 130 ? 46.839 -20.477 -13.400 1.00 43.37 130 VAL A C 1
ATOM 952 O O . VAL A 1 130 ? 47.952 -20.084 -13.047 1.00 43.75 130 VAL A O 1
ATOM 956 N N . ASN A 1 131 ? 46.421 -20.446 -14.658 1.00 43.13 131 ASN A N 1
ATOM 957 C CA . ASN A 1 131 ? 47.225 -19.879 -15.735 1.00 43.50 131 ASN A CA 1
ATOM 958 C C . ASN A 1 131 ? 46.905 -18.389 -15.885 1.00 43.64 131 ASN A C 1
ATOM 959 O O . ASN A 1 131 ? 46.129 -17.847 -15.107 1.00 44.08 131 ASN A O 1
ATOM 964 N N . HIS A 1 132 ? 47.485 -17.733 -16.882 1.00 44.04 132 HIS A N 1
ATOM 965 C CA . HIS A 1 132 ? 47.294 -16.289 -17.060 1.00 44.57 132 HIS A CA 1
ATOM 966 C C . HIS A 1 132 ? 45.835 -15.908 -17.344 1.00 44.73 132 HIS A C 1
ATOM 967 O O . HIS A 1 132 ? 45.472 -14.731 -17.261 1.00 44.85 132 HIS A O 1
ATOM 974 N N . LYS A 1 133 ? 45.012 -16.911 -17.652 1.00 44.89 133 LYS A N 1
ATOM 975 C CA . LYS A 1 133 ? 43.598 -16.721 -17.969 1.00 45.47 133 LYS A CA 1
ATOM 976 C C . LYS A 1 133 ? 42.710 -17.021 -16.761 1.00 45.52 133 LYS A C 1
ATOM 977 O O . LYS A 1 133 ? 41.480 -17.014 -16.864 1.00 45.66 133 LYS A O 1
ATOM 983 N N . LEU A 1 134 ? 43.350 -17.272 -15.620 1.00 45.49 134 LEU A N 1
ATOM 984 C CA . LEU A 1 134 ? 42.683 -17.677 -14.378 1.00 45.31 134 LEU A CA 1
ATOM 985 C C . LEU A 1 134 ? 41.970 -19.002 -14.500 1.00 44.85 134 LEU A C 1
ATOM 986 O O . LEU A 1 134 ? 40.959 -19.233 -13.827 1.00 45.20 134 LEU A O 1
ATOM 991 N N . LEU A 1 135 ? 42.512 -19.869 -15.351 1.00 44.16 135 LEU A N 1
ATOM 992 C CA . LEU A 1 135 ? 42.048 -21.246 -15.483 1.00 43.57 135 LEU A CA 1
ATOM 993 C C . LEU A 1 135 ? 43.059 -22.218 -14.849 1.00 43.21 135 LEU A C 1
ATOM 994 O O . LEU A 1 135 ? 44.250 -21.925 -14.806 1.00 42.59 135 LEU A O 1
ATOM 999 N N . PRO A 1 136 ? 42.575 -23.366 -14.332 1.00 43.23 136 PRO A N 1
ATOM 1000 C CA . PRO A 1 136 ? 43.407 -24.407 -13.695 1.00 43.19 136 PRO A CA 1
ATOM 1001 C C . PRO A 1 136 ? 44.493 -25.049 -14.574 1.00 43.14 136 PRO A C 1
ATOM 1002 O O . PRO A 1 136 ? 44.225 -25.500 -15.695 1.00 43.22 136 PRO A O 1
ATOM 1006 N N . VAL A 1 137 ? 45.709 -25.094 -14.041 1.00 42.92 137 VAL A N 1
ATOM 1007 C CA . VAL A 1 137 ? 46.816 -25.793 -14.666 1.00 42.44 137 VAL A CA 1
ATOM 1008 C C . VAL A 1 137 ? 47.469 -26.736 -13.665 1.00 42.45 137 VAL A C 1
ATOM 1009 O O . VAL A 1 137 ? 47.389 -26.517 -12.442 1.00 42.25 137 VAL A O 1
ATOM 1013 N N . GLY A 1 138 ? 48.096 -27.788 -14.201 1.00 41.91 138 GLY A N 1
ATOM 1014 C CA . GLY A 1 138 ? 48.892 -28.714 -13.425 1.00 41.48 138 GLY A CA 1
ATOM 1015 C C . GLY A 1 138 ? 50.361 -28.461 -13.682 1.00 41.55 138 GLY A C 1
ATOM 1016 O O . GLY A 1 138 ? 50.882 -28.779 -14.741 1.00 41.43 138 GLY A O 1
ATOM 1017 N N . ARG A 1 139 ? 51.014 -27.842 -12.710 1.00 41.88 139 ARG A N 1
ATOM 1018 C CA . ARG A 1 139 ? 52.440 -27.574 -12.753 1.00 41.84 139 ARG A CA 1
ATOM 1019 C C . ARG A 1 139 ? 52.980 -28.033 -11.409 1.00 41.78 139 ARG A C 1
ATOM 1020 O O . ARG A 1 139 ? 52.208 -28.368 -10.512 1.00 42.16 139 ARG A O 1
ATOM 1028 N N . THR A 1 140 ? 54.295 -28.062 -11.255 1.00 41.98 140 THR A N 1
ATOM 1029 C CA . THR A 1 140 ? 54.865 -28.296 -9.935 1.00 42.05 140 THR A CA 1
ATOM 1030 C C . THR A 1 140 ? 55.126 -26.957 -9.225 1.00 42.44 140 THR A C 1
ATOM 1031 O O . THR A 1 140 ? 55.596 -25.967 -9.823 1.00 42.11 140 THR A O 1
ATOM 1035 N N . VAL A 1 141 ? 54.758 -26.934 -7.950 1.00 42.90 141 VAL A N 1
ATOM 1036 C CA . VAL A 1 141 ? 54.782 -25.740 -7.132 1.00 43.58 141 VAL A CA 1
ATOM 1037 C C . VAL A 1 141 ? 55.636 -25.981 -5.884 1.00 44.08 141 VAL A C 1
ATOM 1038 O O . VAL A 1 141 ? 55.580 -27.049 -5.278 1.00 43.27 141 VAL A O 1
ATOM 1042 N N . MET A 1 142 ? 56.432 -24.975 -5.528 1.00 45.24 142 MET A N 1
ATOM 1043 C CA . MET A 1 142 ? 57.255 -25.013 -4.333 1.00 46.75 142 MET A CA 1
ATOM 1044 C C . MET A 1 142 ? 56.620 -24.086 -3.306 1.00 47.22 142 MET A C 1
ATOM 1045 O O . MET A 1 142 ? 56.409 -22.906 -3.581 1.00 47.49 142 MET A O 1
ATOM 1050 N N . VAL A 1 143 ? 56.279 -24.620 -2.137 1.00 47.85 143 VAL A N 1
ATOM 1051 C CA . VAL A 1 143 ? 55.634 -23.820 -1.089 1.00 48.39 143 VAL A CA 1
ATOM 1052 C C . VAL A 1 143 ? 56.386 -23.896 0.252 1.00 48.76 143 VAL A C 1
ATOM 1053 O O . VAL A 1 143 ? 56.728 -24.986 0.714 1.00 49.02 143 VAL A O 1
ATOM 1057 N N . ASN A 1 144 ? 56.687 -22.725 0.825 1.00 49.05 144 ASN A N 1
ATOM 1058 C CA . ASN A 1 144 ? 57.365 -22.598 2.126 1.00 49.25 144 ASN A CA 1
ATOM 1059 C C . ASN A 1 144 ? 56.493 -21.902 3.187 1.00 48.90 144 ASN A C 1
ATOM 1060 O O . ASN A 1 144 ? 55.811 -20.941 2.886 1.00 48.87 144 ASN A O 1
ATOM 1065 N N . ILE A 1 145 ? 56.526 -22.390 4.422 1.00 48.62 145 ILE A N 1
ATOM 1066 C CA . ILE A 1 145 ? 56.025 -21.623 5.568 1.00 48.22 145 ILE A CA 1
ATOM 1067 C C . ILE A 1 145 ? 57.247 -21.065 6.290 1.00 48.29 145 ILE A C 1
ATOM 1068 O O . ILE A 1 145 ? 58.194 -21.796 6.550 1.00 47.93 145 ILE A O 1
ATOM 1073 N N . GLU A 1 146 ? 57.229 -19.764 6.582 1.00 48.80 146 GLU A N 1
ATOM 1074 C CA . GLU A 1 146 ? 58.379 -19.082 7.199 1.00 49.04 146 GLU A CA 1
ATOM 1075 C C . GLU A 1 146 ? 57.954 -18.360 8.470 1.00 48.96 146 GLU A C 1
ATOM 1076 O O . GLU A 1 146 ? 56.814 -17.877 8.568 1.00 48.81 146 GLU A O 1
ATOM 1082 N N . ASN A 1 147 ? 58.879 -18.266 9.428 1.00 48.78 147 ASN A N 1
ATOM 1083 C CA . ASN A 1 147 ? 58.612 -17.541 10.672 1.00 48.69 147 ASN A CA 1
ATOM 1084 C C . ASN A 1 147 ? 58.806 -16.027 10.541 1.00 48.56 147 ASN A C 1
ATOM 1085 O O . ASN A 1 147 ? 59.237 -15.563 9.486 1.00 48.53 147 ASN A O 1
ATOM 1090 N N . PRO A 1 148 ? 58.443 -15.247 11.583 1.00 48.66 148 PRO A N 1
ATOM 1091 C CA . PRO A 1 148 ? 58.633 -13.792 11.508 1.00 48.87 148 PRO A CA 1
ATOM 1092 C C . PRO A 1 148 ? 60.041 -13.373 11.072 1.00 49.00 148 PRO A C 1
ATOM 1093 O O . PRO A 1 148 ? 60.178 -12.419 10.307 1.00 49.58 148 PRO A O 1
ATOM 1097 N N . GLU A 1 149 ? 61.060 -14.093 11.539 1.00 48.84 149 GLU A N 1
ATOM 1098 C CA . GLU A 1 149 ? 62.442 -13.887 11.111 1.00 48.66 149 GLU A CA 1
ATOM 1099 C C . GLU A 1 149 ? 62.697 -14.291 9.646 1.00 48.38 149 GLU A C 1
ATOM 1100 O O . GLU A 1 149 ? 63.692 -13.894 9.060 1.00 48.24 149 GLU A O 1
ATOM 1106 N N . GLY A 1 150 ? 61.800 -15.079 9.062 1.00 48.48 150 GLY A N 1
ATOM 1107 C CA . GLY A 1 150 ? 61.910 -15.473 7.657 1.00 48.35 150 GLY A CA 1
ATOM 1108 C C . GLY A 1 150 ? 62.597 -16.806 7.434 1.00 48.35 150 GLY A C 1
ATOM 1109 O O . GLY A 1 150 ? 63.006 -17.121 6.318 1.00 48.33 150 GLY A O 1
ATOM 1110 N N . ILE A 1 151 ? 62.733 -17.586 8.500 1.00 48.43 151 ILE A N 1
ATOM 1111 C CA . ILE A 1 151 ? 63.314 -18.918 8.403 1.00 48.67 151 ILE A CA 1
ATOM 1112 C C . ILE A 1 151 ? 62.240 -19.940 7.997 1.00 48.74 151 ILE A C 1
ATOM 1113 O O . ILE A 1 151 ? 61.185 -20.016 8.634 1.00 48.75 151 ILE A O 1
ATOM 1118 N N . PRO A 1 152 ? 62.500 -20.710 6.918 1.00 48.76 152 PRO A N 1
ATOM 1119 C CA . PRO A 1 152 ? 61.625 -21.805 6.519 1.00 48.64 152 PRO A CA 1
ATOM 1120 C C . PRO A 1 152 ? 61.427 -22.802 7.657 1.00 48.55 152 PRO A C 1
ATOM 1121 O O . PRO A 1 152 ? 62.383 -23.211 8.295 1.00 48.77 152 PRO A O 1
ATOM 1125 N N . VAL A 1 153 ? 60.180 -23.173 7.897 1.00 48.55 153 VAL A N 1
ATOM 1126 C CA . VAL A 1 153 ? 59.811 -24.045 9.006 1.00 48.61 153 VAL A CA 1
ATOM 1127 C C . VAL A 1 153 ? 59.093 -25.295 8.465 1.00 48.39 153 VAL A C 1
ATOM 1128 O O . VAL A 1 153 ? 59.059 -26.346 9.114 1.00 48.30 153 VAL A O 1
ATOM 1132 N N . LYS A 1 154 ? 58.546 -25.164 7.259 1.00 48.18 154 LYS A N 1
ATOM 1133 C CA . LYS A 1 154 ? 57.988 -26.283 6.503 1.00 48.16 154 LYS A CA 1
ATOM 1134 C C . LYS A 1 154 ? 58.131 -25.996 5.012 1.00 48.24 154 LYS A C 1
ATOM 1135 O O . LYS A 1 154 ? 57.802 -24.903 4.551 1.00 48.03 154 LYS A O 1
ATOM 1141 N N . GLN A 1 155 ? 58.601 -26.995 4.268 1.00 48.58 155 GLN A N 1
ATOM 1142 C CA . GLN A 1 155 ? 58.958 -26.838 2.856 1.00 48.80 155 GLN A CA 1
ATOM 1143 C C . GLN A 1 155 ? 58.421 -27.972 1.965 1.00 48.59 155 GLN A C 1
ATOM 1144 O O . GLN A 1 155 ? 58.874 -29.108 2.079 1.00 48.51 155 GLN A O 1
ATOM 1150 N N . ASP A 1 156 ? 57.465 -27.653 1.085 1.00 48.18 156 ASP A N 1
ATOM 1151 C CA . ASP A 1 156 ? 56.872 -28.639 0.157 1.00 48.01 156 ASP A CA 1
ATOM 1152 C C . ASP A 1 156 ? 57.175 -28.353 -1.317 1.00 47.36 156 ASP A C 1
ATOM 1153 O O . ASP A 1 156 ? 57.277 -27.204 -1.731 1.00 47.32 156 ASP A O 1
ATOM 1158 N N . SER A 1 157 ? 57.304 -29.413 -2.106 1.00 46.78 157 SER A N 1
ATOM 1159 C CA . SER A 1 157 ? 57.268 -29.292 -3.554 1.00 46.09 157 SER A CA 1
ATOM 1160 C C . SER A 1 157 ? 56.311 -30.340 -4.097 1.00 45.50 157 SER A C 1
ATOM 1161 O O . SER A 1 157 ? 56.547 -31.543 -3.938 1.00 45.44 157 SER A O 1
ATOM 1164 N N . LEU A 1 158 ? 55.247 -29.870 -4.744 1.00 44.61 158 LEU A N 1
ATOM 1165 C CA . LEU A 1 158 ? 54.137 -30.711 -5.186 1.00 43.99 158 LEU A CA 1
ATOM 1166 C C . LEU A 1 158 ? 53.693 -30.367 -6.592 1.00 42.85 158 LEU A C 1
ATOM 1167 O O . LEU A 1 158 ? 53.980 -29.299 -7.077 1.00 42.64 158 LEU A O 1
ATOM 1172 N N . SER A 1 159 ? 52.940 -31.274 -7.209 1.00 42.22 159 SER A N 1
ATOM 1173 C CA . SER A 1 159 ? 52.317 -31.073 -8.515 1.00 40.99 159 SER A CA 1
ATOM 1174 C C . SER A 1 159 ? 50.804 -30.972 -8.369 1.00 40.61 159 SER A C 1
ATOM 1175 O O . SER A 1 159 ? 50.190 -31.725 -7.611 1.00 40.02 159 SER A O 1
ATOM 1178 N N . SER A 1 160 ? 50.217 -30.033 -9.107 1.00 40.37 160 SER A N 1
ATOM 1179 C CA . SER A 1 160 ? 48.773 -29.871 -9.165 1.00 40.00 160 SER A CA 1
ATOM 1180 C C . SER A 1 160 ? 48.163 -30.582 -10.376 1.00 39.93 160 SER A C 1
ATOM 1181 O O . SER A 1 160 ? 46.956 -30.464 -10.630 1.00 39.73 160 SER A O 1
ATOM 1184 N N . GLN A 1 161 ? 48.993 -31.328 -11.107 1.00 39.41 161 GLN A N 1
ATOM 1185 C CA . GLN A 1 161 ? 48.525 -32.091 -12.258 1.00 39.77 161 GLN A CA 1
ATOM 1186 C C . GLN A 1 161 ? 47.360 -32.985 -11.861 1.00 39.52 161 GLN A C 1
ATOM 1187 O O . GLN A 1 161 ? 47.424 -33.696 -10.857 1.00 39.47 161 GLN A O 1
ATOM 1193 N N . ASN A 1 162 ? 46.293 -32.922 -12.656 1.00 39.53 162 ASN A N 1
ATOM 1194 C CA . ASN A 1 162 ? 45.081 -33.724 -12.446 1.00 39.48 162 ASN A CA 1
ATOM 1195 C C . ASN A 1 162 ? 44.312 -33.419 -11.158 1.00 39.17 162 ASN A C 1
ATOM 1196 O O . ASN A 1 162 ? 43.376 -34.137 -10.854 1.00 39.34 162 ASN A O 1
ATOM 1201 N N . GLN A 1 163 ? 44.689 -32.355 -10.441 1.00 39.63 163 GLN A N 1
ATOM 1202 C CA . GLN A 1 163 ? 44.036 -31.928 -9.175 1.00 40.91 163 GLN A CA 1
ATOM 1203 C C . GLN A 1 163 ? 43.018 -30.780 -9.326 1.00 41.59 163 GLN A C 1
ATOM 1204 O O . GLN A 1 163 ? 42.573 -30.206 -8.323 1.00 41.44 163 GLN A O 1
ATOM 1210 N N . LEU A 1 164 ? 42.683 -30.409 -10.558 1.00 42.68 164 LEU A N 1
ATOM 1211 C CA . LEU A 1 164 ? 41.686 -29.365 -10.808 1.00 43.69 164 LEU A CA 1
ATOM 1212 C C . LEU A 1 164 ? 42.111 -28.007 -10.212 1.00 43.79 164 LEU A C 1
ATOM 1213 O O . LEU A 1 164 ? 41.275 -27.208 -9.777 1.00 43.98 164 LEU A O 1
ATOM 1218 N N . GLY A 1 165 ? 43.423 -27.766 -10.175 1.00 43.75 165 GLY A N 1
ATOM 1219 C CA . GLY A 1 165 ? 43.976 -26.490 -9.703 1.00 43.16 165 GLY A CA 1
ATOM 1220 C C . GLY A 1 165 ? 43.895 -26.218 -8.212 1.00 42.96 165 GLY A C 1
ATOM 1221 O O . GLY A 1 165 ? 43.922 -25.055 -7.793 1.00 42.95 165 GLY A O 1
ATOM 1222 N N . VAL A 1 166 ? 43.816 -27.273 -7.401 1.00 42.56 166 VAL A N 1
ATOM 1223 C CA . VAL A 1 166 ? 43.716 -27.114 -5.944 1.00 42.25 166 VAL A CA 1
ATOM 1224 C C . VAL A 1 166 ? 44.711 -28.016 -5.237 1.00 41.94 166 VAL A C 1
ATOM 1225 O O . VAL A 1 166 ? 44.734 -29.226 -5.461 1.00 42.34 166 VAL A O 1
ATOM 1229 N N . LEU A 1 167 ? 45.534 -27.405 -4.388 1.00 41.68 167 LEU A N 1
ATOM 1230 C CA . LEU A 1 167 ? 46.512 -28.097 -3.554 1.00 41.05 167 LEU A CA 1
ATOM 1231 C C . LEU A 1 167 ? 46.196 -27.834 -2.080 1.00 41.35 167 LEU A C 1
ATOM 1232 O O . LEU A 1 167 ? 46.431 -26.729 -1.579 1.00 40.37 167 LEU A O 1
ATOM 1237 N N . PRO A 1 168 ? 45.611 -28.831 -1.387 1.00 42.00 168 PRO A N 1
ATOM 1238 C CA . PRO A 1 168 ? 45.414 -28.704 0.056 1.00 42.57 168 PRO A CA 1
ATOM 1239 C C . PRO A 1 168 ? 46.594 -29.220 0.870 1.00 42.78 168 PRO A C 1
ATOM 1240 O O . PRO A 1 168 ? 47.043 -30.340 0.646 1.00 43.30 168 PRO A O 1
ATOM 1244 N N . LEU A 1 169 ? 47.077 -28.403 1.807 1.00 42.98 169 LEU A N 1
ATOM 1245 C CA . LEU A 1 169 ? 48.189 -28.759 2.680 1.00 43.46 169 LEU A CA 1
ATOM 1246 C C . LEU A 1 169 ? 47.870 -28.395 4.119 1.00 43.69 169 LEU A C 1
ATOM 1247 O O . LEU A 1 169 ? 46.893 -27.697 4.385 1.00 43.92 169 LEU A O 1
ATOM 1252 N N . SER A 1 170 ? 48.689 -28.866 5.053 1.00 43.57 170 SER A N 1
ATOM 1253 C CA . SER A 1 170 ? 48.481 -28.554 6.468 1.00 43.54 170 SER A CA 1
ATOM 1254 C C . SER A 1 170 ? 49.802 -28.508 7.226 1.00 43.52 170 SER A C 1
ATOM 1255 O O . SER A 1 170 ? 50.769 -29.144 6.834 1.00 43.12 170 SER A O 1
ATOM 1258 N N . TRP A 1 171 ? 49.840 -27.734 8.303 1.00 43.69 171 TRP A N 1
ATOM 1259 C CA . TRP A 1 171 ? 51.022 -27.665 9.128 1.00 43.96 171 TRP A CA 1
ATOM 1260 C C . TRP A 1 171 ? 50.673 -27.526 10.611 1.00 44.62 171 TRP A C 1
ATOM 1261 O O . TRP A 1 171 ? 49.848 -26.674 10.992 1.00 44.34 171 TRP A O 1
ATOM 1272 N N . ASP A 1 172 ? 51.314 -28.369 11.431 1.00 44.80 172 ASP A N 1
ATOM 1273 C CA . ASP A 1 172 ? 51.177 -28.306 12.883 1.00 45.37 172 ASP A CA 1
ATOM 1274 C C . ASP A 1 172 ? 52.182 -27.311 13.455 1.00 45.32 172 ASP A C 1
ATOM 1275 O O . ASP A 1 172 ? 53.386 -27.539 13.391 1.00 45.44 172 ASP A O 1
ATOM 1280 N N . ILE A 1 173 ? 51.682 -26.211 14.008 1.00 45.72 173 ILE A N 1
ATOM 1281 C CA . ILE A 1 173 ? 52.521 -25.269 14.754 1.00 46.07 173 ILE A CA 1
ATOM 1282 C C . ILE A 1 173 ? 52.978 -25.917 16.070 1.00 46.31 173 ILE A C 1
ATOM 1283 O O . ILE A 1 173 ? 52.133 -26.333 16.863 1.00 46.52 173 ILE A O 1
ATOM 1288 N N . PRO A 1 174 ? 54.308 -26.011 16.303 1.00 46.58 174 PRO A N 1
ATOM 1289 C CA . PRO A 1 174 ? 54.848 -26.528 17.583 1.00 46.91 174 PRO A CA 1
ATOM 1290 C C . PRO A 1 174 ? 54.420 -25.692 18.793 1.00 47.40 174 PRO A C 1
ATOM 1291 O O . PRO A 1 174 ? 54.091 -24.512 18.637 1.00 47.49 174 PRO A O 1
ATOM 1295 N N . GLU A 1 175 ? 54.403 -26.298 19.982 1.00 48.25 175 GLU A N 1
ATOM 1296 C CA . GLU A 1 175 ? 54.063 -25.565 21.218 1.00 49.21 175 GLU A CA 1
ATOM 1297 C C . GLU A 1 175 ? 54.998 -24.380 21.463 1.00 49.43 175 GLU A C 1
ATOM 1298 O O . GLU A 1 175 ? 54.559 -23.334 21.948 1.00 49.39 175 GLU A O 1
ATOM 1304 N N . LEU A 1 176 ? 56.277 -24.565 21.125 1.00 50.00 176 LEU A N 1
ATOM 1305 C CA . LEU A 1 176 ? 57.313 -23.550 21.295 1.00 50.62 176 LEU A CA 1
ATOM 1306 C C . LEU A 1 176 ? 57.672 -22.974 19.927 1.00 50.77 176 LEU A C 1
ATOM 1307 O O . LEU A 1 176 ? 58.284 -23.640 19.092 1.00 51.14 176 LEU A O 1
ATOM 1312 N N . VAL A 1 177 ? 57.283 -21.724 19.717 1.00 50.79 177 VAL A N 1
ATOM 1313 C CA . VAL A 1 177 ? 57.295 -21.098 18.403 1.00 50.35 177 VAL A CA 1
ATOM 1314 C C . VAL A 1 177 ? 57.334 -19.593 18.665 1.00 50.34 177 VAL A C 1
ATOM 1315 O O . VAL A 1 177 ? 56.770 -19.123 19.666 1.00 50.02 177 VAL A O 1
ATOM 1319 N N . ASN A 1 178 ? 58.020 -18.847 17.799 1.00 50.14 178 ASN A N 1
ATOM 1320 C CA . ASN A 1 178 ? 58.035 -17.389 17.903 1.00 50.04 178 ASN A CA 1
ATOM 1321 C C . ASN A 1 178 ? 56.744 -16.760 17.387 1.00 49.99 178 ASN A C 1
ATOM 1322 O O . ASN A 1 178 ? 56.283 -17.070 16.281 1.00 50.17 178 ASN A O 1
ATOM 1327 N N . MET A 1 179 ? 56.139 -15.914 18.222 1.00 49.87 179 MET A N 1
ATOM 1328 C CA . MET A 1 179 ? 54.904 -15.204 17.873 1.00 49.29 179 MET A CA 1
ATOM 1329 C C . MET A 1 179 ? 55.205 -14.106 16.860 1.00 48.77 179 MET A C 1
ATOM 1330 O O . MET A 1 179 ? 56.301 -13.544 16.843 1.00 48.73 179 MET A O 1
ATOM 1335 N N . GLY A 1 180 ? 54.225 -13.790 16.027 1.00 48.14 180 GLY A N 1
ATOM 1336 C CA . GLY A 1 180 ? 54.369 -12.693 15.082 1.00 47.25 180 GLY A CA 1
ATOM 1337 C C . GLY A 1 180 ? 53.690 -12.964 13.762 1.00 46.47 180 GLY A C 1
ATOM 1338 O O . GLY A 1 180 ? 52.759 -13.773 13.686 1.00 45.94 180 GLY A O 1
A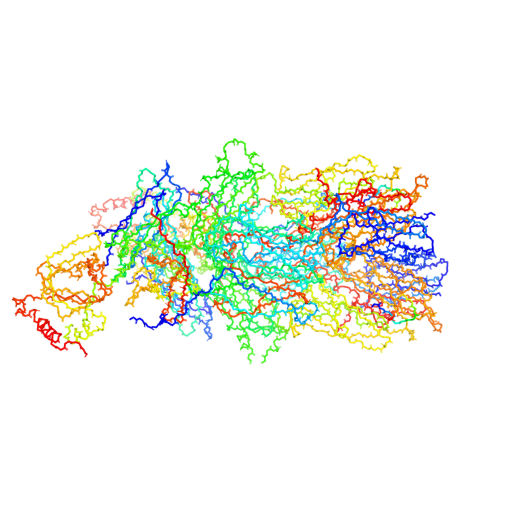TOM 1339 N N . GLN A 1 181 ? 54.168 -12.271 12.728 1.00 46.07 181 GLN A N 1
ATOM 1340 C CA . GLN A 1 181 ? 53.625 -12.391 11.377 1.00 45.65 181 GLN A CA 1
ATOM 1341 C C . GLN A 1 181 ? 54.388 -13.435 10.559 1.00 45.22 181 GLN A C 1
ATOM 1342 O O . GLN A 1 181 ? 55.497 -13.184 10.055 1.00 45.32 181 GLN A O 1
ATOM 1348 N N . TRP A 1 182 ? 53.765 -14.600 10.447 1.00 44.69 182 TRP A N 1
ATOM 1349 C CA . TRP A 1 182 ? 54.239 -15.706 9.631 1.00 44.44 182 TRP A CA 1
ATOM 1350 C C . TRP A 1 182 ? 53.781 -15.559 8.181 1.00 44.17 182 TRP A C 1
ATOM 1351 O O . TRP A 1 182 ? 52.852 -14.811 7.876 1.00 43.35 182 TRP A O 1
ATOM 1362 N N . LYS A 1 183 ? 54.444 -16.285 7.287 1.00 43.98 183 LYS A N 1
ATOM 1363 C CA . LYS A 1 183 ? 54.202 -16.139 5.870 1.00 43.93 183 LYS A CA 1
ATOM 1364 C C . LYS A 1 183 ? 54.224 -17.476 5.163 1.00 43.48 183 LYS A C 1
ATOM 1365 O O . LYS A 1 183 ? 54.942 -18.394 5.552 1.00 43.72 183 LYS A O 1
ATOM 1371 N N . ILE A 1 184 ? 53.396 -17.584 4.135 1.00 43.45 184 ILE A N 1
ATOM 1372 C CA . ILE A 1 184 ? 53.419 -18.717 3.221 1.00 43.00 184 ILE A CA 1
ATOM 1373 C C . ILE A 1 184 ? 53.833 -18.119 1.891 1.00 43.00 184 ILE A C 1
ATOM 1374 O O . ILE A 1 184 ? 53.184 -17.208 1.386 1.00 41.84 184 ILE A O 1
ATOM 1379 N N . ARG A 1 185 ? 54.968 -18.584 1.375 1.00 43.15 185 ARG A N 1
ATOM 1380 C CA . ARG A 1 185 ? 55.481 -18.123 0.099 1.00 43.52 185 ARG A CA 1
ATOM 1381 C C . ARG A 1 185 ? 55.412 -19.306 -0.858 1.00 43.08 185 ARG A C 1
ATOM 1382 O O . ARG A 1 185 ? 55.754 -20.423 -0.488 1.00 42.87 185 ARG A O 1
ATOM 1390 N N . ALA A 1 186 ? 54.948 -19.061 -2.080 1.00 42.88 186 ALA A N 1
ATOM 1391 C CA . ALA A 1 186 ? 54.785 -20.121 -3.076 1.00 42.41 186 ALA A CA 1
ATOM 1392 C C . ALA A 1 186 ? 55.149 -19.655 -4.482 1.00 42.09 186 ALA A C 1
ATOM 1393 O O . ALA A 1 186 ? 54.770 -18.571 -4.905 1.00 41.73 186 ALA A O 1
ATOM 1395 N N . TYR A 1 187 ? 55.910 -20.483 -5.187 1.00 42.13 187 TYR A N 1
ATOM 1396 C CA . TYR A 1 187 ? 56.227 -20.228 -6.591 1.00 42.12 187 TYR A CA 1
ATOM 1397 C C . TYR A 1 187 ? 56.103 -21.468 -7.473 1.00 42.31 187 TYR A C 1
ATOM 1398 O O . TYR A 1 187 ? 56.286 -22.608 -7.010 1.00 42.17 187 TYR A O 1
ATOM 1407 N N . TYR A 1 188 ? 55.791 -21.229 -8.744 1.00 42.55 188 TYR A N 1
ATOM 1408 C CA . TYR A 1 188 ? 55.884 -22.264 -9.766 1.00 43.14 188 TYR A CA 1
ATOM 1409 C C . TYR A 1 188 ? 57.337 -22.657 -9.958 1.00 43.80 188 TYR A C 1
ATOM 1410 O O . TYR A 1 188 ? 58.232 -21.818 -9.849 1.00 43.84 188 TYR A O 1
ATOM 1419 N N . GLU A 1 189 ? 57.576 -23.933 -10.235 1.00 44.79 189 GLU A N 1
ATOM 1420 C CA . GLU A 1 189 ? 58.941 -24.434 -10.361 1.00 45.71 189 GLU A CA 1
ATOM 1421 C C . GLU A 1 189 ? 59.720 -23.711 -11.470 1.00 46.29 189 GLU A C 1
ATOM 1422 O O . GLU A 1 189 ? 60.890 -23.372 -11.299 1.00 46.23 189 GLU A O 1
ATOM 1428 N N . ASN A 1 190 ? 59.054 -23.472 -12.593 1.00 47.00 190 ASN A N 1
ATOM 1429 C CA . ASN A 1 190 ? 59.681 -22.866 -13.756 1.00 48.01 190 ASN A CA 1
ATOM 1430 C C . ASN A 1 190 ? 59.971 -21.364 -13.595 1.00 48.28 190 ASN A C 1
ATOM 1431 O O . ASN A 1 190 ? 60.823 -20.808 -14.291 1.00 48.47 190 ASN A O 1
ATOM 1436 N N . SER A 1 191 ? 59.283 -20.728 -12.649 1.00 48.50 191 SER A N 1
ATOM 1437 C CA . SER A 1 191 ? 59.340 -19.279 -12.465 1.00 48.62 191 SER A CA 1
ATOM 1438 C C . SER A 1 191 ? 59.628 -18.875 -11.001 1.00 48.68 191 SER A C 1
ATOM 1439 O O . SER A 1 191 ? 58.775 -18.275 -10.343 1.00 48.28 191 SER A O 1
ATOM 1442 N N . PRO A 1 192 ? 60.853 -19.156 -10.502 1.00 48.97 192 PRO A N 1
ATOM 1443 C CA . PRO A 1 192 ? 61.150 -18.964 -9.077 1.00 48.94 192 PRO A CA 1
ATOM 1444 C C . PRO A 1 192 ? 61.442 -17.509 -8.697 1.00 49.12 192 PRO A C 1
ATOM 1445 O O . PRO A 1 192 ? 61.649 -17.212 -7.517 1.00 49.21 192 PRO A O 1
ATOM 1449 N N . GLN A 1 193 ? 61.476 -16.625 -9.694 1.00 49.26 193 GLN A N 1
ATOM 1450 C CA . GLN A 1 193 ? 61.624 -15.190 -9.475 1.00 49.50 193 GLN A CA 1
ATOM 1451 C C . GLN A 1 193 ? 60.340 -14.581 -8.931 1.00 49.88 193 GLN A C 1
ATOM 1452 O O . GLN A 1 193 ? 60.374 -13.611 -8.171 1.00 50.12 193 GLN A O 1
ATOM 1458 N N . GLN A 1 194 ? 59.211 -15.161 -9.335 1.00 50.07 194 GLN A N 1
ATOM 1459 C CA . GLN A 1 194 ? 57.908 -14.607 -9.053 1.00 50.40 194 GLN A CA 1
ATOM 1460 C C . GLN A 1 194 ? 57.209 -15.399 -7.940 1.00 50.04 194 GLN A C 1
ATOM 1461 O O . GLN A 1 194 ? 56.620 -16.458 -8.166 1.00 50.02 194 GLN A O 1
ATOM 1467 N N . VAL A 1 195 ? 57.294 -14.851 -6.736 1.00 49.66 195 VAL A N 1
ATOM 1468 C CA . VAL A 1 195 ? 56.846 -15.505 -5.525 1.00 49.13 195 VAL A CA 1
ATOM 1469 C C . VAL A 1 195 ? 55.529 -14.881 -5.108 1.00 48.82 195 VAL A C 1
ATOM 1470 O O . VAL A 1 195 ? 55.397 -13.653 -5.070 1.00 48.86 195 VAL A O 1
ATOM 1474 N N . PHE A 1 196 ? 54.560 -15.741 -4.812 1.00 48.25 196 PHE A N 1
ATOM 1475 C CA . PHE A 1 196 ? 53.267 -15.326 -4.302 1.00 48.07 196 PHE A CA 1
ATOM 1476 C C . PHE A 1 196 ? 53.249 -15.626 -2.807 1.00 48.26 196 PHE A C 1
ATOM 1477 O O . PHE A 1 196 ? 53.599 -16.726 -2.381 1.00 48.55 196 PHE A O 1
ATOM 1485 N N . SER A 1 197 ? 52.880 -14.634 -2.008 1.00 48.49 197 SER A N 1
ATOM 1486 C CA . SER A 1 197 ? 52.877 -14.782 -0.558 1.00 48.67 197 SER A CA 1
ATOM 1487 C C . SER A 1 197 ? 51.492 -14.519 0.048 1.00 48.83 197 SER A C 1
ATOM 1488 O O . SER A 1 197 ? 50.699 -13.768 -0.511 1.00 48.78 197 SER A O 1
ATOM 1491 N N . THR A 1 198 ? 51.204 -15.179 1.167 1.00 48.84 198 THR A N 1
ATOM 1492 C CA . THR A 1 198 ? 50.172 -14.722 2.089 1.00 48.77 198 THR A CA 1
ATOM 1493 C C . THR A 1 198 ? 50.723 -14.657 3.514 1.00 48.34 198 THR A C 1
ATOM 1494 O O . THR A 1 198 ? 51.885 -14.976 3.733 1.00 48.32 198 THR A O 1
ATOM 1498 N N . GLU A 1 199 ? 49.905 -14.207 4.467 1.00 47.81 199 GLU A N 1
ATOM 1499 C CA . GLU A 1 199 ? 50.391 -13.933 5.819 1.00 47.49 199 GLU A CA 1
ATOM 1500 C C . GLU A 1 199 ? 49.417 -14.461 6.840 1.00 46.63 199 GLU A C 1
ATOM 1501 O O . GLU A 1 199 ? 48.224 -14.483 6.593 1.00 47.46 199 GLU A O 1
ATOM 1507 N N . PHE A 1 200 ? 49.933 -14.928 7.971 1.00 45.77 200 PHE A N 1
ATOM 1508 C CA . PHE A 1 200 ? 49.095 -15.244 9.123 1.00 44.71 200 PHE A CA 1
ATOM 1509 C C . PHE A 1 200 ? 49.812 -14.868 10.417 1.00 44.56 200 PHE A C 1
ATOM 1510 O O . PHE A 1 200 ? 51.036 -14.720 10.441 1.00 43.63 200 PHE A O 1
ATOM 1518 N N . GLU A 1 201 ? 49.028 -14.653 11.472 1.00 44.24 201 GLU A N 1
ATOM 1519 C CA . GLU A 1 201 ? 49.575 -14.290 12.771 1.00 44.07 201 GLU A CA 1
ATOM 1520 C C . GLU A 1 201 ? 49.592 -15.528 13.671 1.00 43.51 201 GLU A C 1
ATOM 1521 O O . GLU A 1 201 ? 48.715 -16.378 13.580 1.00 43.01 201 GLU A O 1
ATOM 1527 N N . VAL A 1 202 ? 50.640 -15.648 14.483 1.00 43.46 202 VAL A N 1
ATOM 1528 C CA . VAL A 1 202 ? 50.711 -16.662 15.530 1.00 43.10 202 VAL A CA 1
ATOM 1529 C C . VAL A 1 202 ? 50.799 -15.895 16.838 1.00 43.14 202 VAL A C 1
ATOM 1530 O O . VAL A 1 202 ? 51.663 -15.055 17.006 1.00 43.00 202 VAL A O 1
ATOM 1534 N N . LYS A 1 203 ? 49.895 -16.199 17.756 1.00 43.18 203 LYS A N 1
ATOM 1535 C CA . LYS A 1 203 ? 49.716 -15.420 18.970 1.00 43.70 203 LYS A CA 1
ATOM 1536 C C . LYS A 1 203 ? 49.130 -16.401 19.972 1.00 42.96 203 LYS A C 1
ATOM 1537 O O . LYS A 1 203 ? 48.532 -17.396 19.587 1.00 42.72 203 LYS A O 1
ATOM 1543 N N . GLU A 1 204 ? 49.298 -16.128 21.255 1.00 42.37 204 GLU A N 1
ATOM 1544 C CA . GLU A 1 204 ? 48.561 -16.859 22.266 1.00 41.78 204 GLU A CA 1
ATOM 1545 C C . GLU A 1 204 ? 47.323 -16.024 22.562 1.00 41.26 204 GLU A C 1
ATOM 1546 O O . GLU A 1 204 ? 47.418 -14.809 22.764 1.00 41.35 204 GLU A O 1
ATOM 1552 N N . TYR A 1 205 ? 46.153 -16.654 22.542 1.00 40.63 205 TYR A N 1
ATOM 1553 C CA . TYR A 1 205 ? 44.906 -15.930 22.756 1.00 40.02 205 TYR A CA 1
ATOM 1554 C C . TYR A 1 205 ? 43.800 -16.896 23.099 1.00 39.81 205 TYR A C 1
ATOM 1555 O O . TYR A 1 205 ? 43.954 -18.088 22.903 1.00 39.11 205 TYR A O 1
ATOM 1564 N N . VAL A 1 206 ? 42.690 -16.357 23.615 1.00 40.78 206 VAL A N 1
ATOM 1565 C CA . VAL A 1 206 ? 41.385 -17.041 23.642 1.00 41.51 206 VAL A CA 1
ATOM 1566 C C . VAL A 1 206 ? 40.411 -16.212 22.814 1.00 42.01 206 VAL A C 1
ATOM 1567 O O . VAL A 1 206 ? 40.595 -15.010 22.684 1.00 41.98 206 VAL A O 1
ATOM 1571 N N . LEU A 1 207 ? 39.388 -16.843 22.235 1.00 42.49 207 LEU A N 1
ATOM 1572 C CA . LEU A 1 207 ? 38.405 -16.081 21.455 1.00 42.98 207 LEU A CA 1
ATOM 1573 C C . LEU A 1 207 ? 37.604 -15.102 22.306 1.00 43.17 207 LEU A C 1
ATOM 1574 O O . LEU A 1 207 ? 37.171 -15.455 23.406 1.00 43.76 207 LEU A O 1
ATOM 1579 N N . PRO A 1 208 ? 37.401 -13.869 21.803 1.00 43.02 208 PRO A N 1
ATOM 1580 C CA . PRO A 1 208 ? 36.508 -12.948 22.499 1.00 42.91 208 PRO A CA 1
ATOM 1581 C C . PRO A 1 208 ? 35.051 -13.344 22.250 1.00 43.23 208 PRO A C 1
ATOM 1582 O O . PRO A 1 208 ? 34.778 -14.074 21.311 1.00 43.06 208 PRO A O 1
ATOM 1586 N N . SER A 1 209 ? 34.130 -12.883 23.089 1.00 44.16 209 SER A N 1
ATOM 1587 C CA . SER A 1 209 ? 32.709 -13.198 22.886 1.00 45.36 209 SER A CA 1
ATOM 1588 C C . SER A 1 209 ? 31.919 -12.077 22.198 1.00 45.30 209 SER A C 1
ATOM 1589 O O . SER A 1 209 ? 30.725 -12.247 21.903 1.00 44.96 209 SER A O 1
ATOM 1592 N N . PHE A 1 210 ? 32.581 -10.939 21.953 1.00 45.18 210 PHE A N 1
ATOM 1593 C CA . PHE A 1 210 ? 31.926 -9.799 21.313 1.00 45.25 210 PHE A CA 1
ATOM 1594 C C . PHE A 1 210 ? 32.904 -9.046 20.431 1.00 45.90 210 PHE A C 1
ATOM 1595 O O . PHE A 1 210 ? 34.109 -9.226 20.568 1.00 45.64 210 PHE A O 1
ATOM 1603 N N . GLU A 1 211 ? 32.379 -8.237 19.509 1.00 46.43 211 GLU A N 1
ATOM 1604 C CA . GLU A 1 211 ? 33.218 -7.402 18.646 1.00 47.37 211 GLU A CA 1
ATOM 1605 C C . GLU A 1 211 ? 33.031 -5.923 18.935 1.00 47.13 211 GLU A C 1
ATOM 1606 O O . GLU A 1 211 ? 31.995 -5.504 19.456 1.00 47.34 211 GLU A O 1
ATOM 1612 N N . VAL A 1 212 ? 34.056 -5.142 18.614 1.00 47.51 212 VAL A N 1
ATOM 1613 C CA . VAL A 1 212 ? 34.028 -3.693 18.809 1.00 47.75 212 VAL A CA 1
ATOM 1614 C C . VAL A 1 212 ? 34.297 -3.033 17.461 1.00 48.22 212 VAL A C 1
ATOM 1615 O O . VAL A 1 212 ? 35.321 -3.299 16.818 1.00 48.97 212 VAL A O 1
ATOM 1619 N N . ILE A 1 213 ? 33.361 -2.203 17.021 1.00 48.03 213 ILE A N 1
ATOM 1620 C CA . ILE A 1 213 ? 33.538 -1.423 15.798 1.00 47.90 213 ILE A CA 1
ATOM 1621 C C . ILE A 1 213 ? 33.813 0.035 16.161 1.00 47.46 213 ILE A C 1
ATOM 1622 O O . ILE A 1 213 ? 33.108 0.631 16.964 1.00 47.50 213 ILE A O 1
ATOM 1627 N N . VAL A 1 214 ? 34.845 0.606 15.566 1.00 47.02 214 VAL A N 1
ATOM 1628 C CA . VAL A 1 214 ? 35.193 1.986 15.833 1.00 47.00 214 VAL A CA 1
ATOM 1629 C C . VAL A 1 214 ? 35.006 2.788 14.544 1.00 47.45 214 VAL A C 1
ATOM 1630 O O . VAL A 1 214 ? 35.704 2.565 13.561 1.00 47.56 214 VAL A O 1
ATOM 1634 N N . GLU A 1 215 ? 34.063 3.723 14.562 1.00 48.26 215 GLU A N 1
ATOM 1635 C CA . GLU A 1 215 ? 33.655 4.432 13.355 1.00 49.07 215 GLU A CA 1
ATOM 1636 C C . GLU A 1 215 ? 33.649 5.962 13.495 1.00 48.65 215 GLU A C 1
ATOM 1637 O O . GLU A 1 215 ? 32.836 6.520 14.231 1.00 48.53 215 GLU A O 1
ATOM 1643 N N . PRO A 1 216 ? 34.569 6.648 12.792 1.00 48.70 216 PRO A N 1
ATOM 1644 C CA . PRO A 1 216 ? 34.479 8.118 12.644 1.00 48.34 216 PRO A CA 1
ATOM 1645 C C . PRO A 1 216 ? 33.283 8.559 11.786 1.00 48.12 216 PRO A C 1
ATOM 1646 O O . PRO A 1 216 ? 32.914 7.867 10.836 1.00 48.04 216 PRO A O 1
ATOM 1650 N N . THR A 1 217 ? 32.694 9.705 12.119 1.00 48.00 217 THR A N 1
ATOM 1651 C CA . THR A 1 217 ? 31.474 10.195 11.462 1.00 48.12 217 THR A CA 1
ATOM 1652 C C . THR A 1 217 ? 31.726 10.636 10.010 1.00 47.94 217 THR A C 1
ATOM 1653 O O . THR A 1 217 ? 30.809 10.632 9.176 1.00 47.80 217 THR A O 1
ATOM 1657 N N . GLU A 1 218 ? 32.966 11.044 9.744 1.00 47.51 218 GLU A N 1
ATOM 1658 C CA . GLU A 1 218 ? 33.481 11.247 8.394 1.00 47.52 218 GLU A CA 1
ATOM 1659 C C . GLU A 1 218 ? 34.722 10.377 8.304 1.00 46.84 218 GLU A C 1
ATOM 1660 O O . GLU A 1 218 ? 35.360 10.108 9.321 1.00 46.94 218 GLU A O 1
ATOM 1666 N N . LYS A 1 219 ? 35.075 9.934 7.103 1.00 46.03 219 LYS A N 1
ATOM 1667 C CA . LYS A 1 219 ? 36.197 9.012 6.947 1.00 45.39 219 LYS A CA 1
ATOM 1668 C C . LYS A 1 219 ? 37.513 9.765 6.811 1.00 44.62 219 LYS A C 1
ATOM 1669 O O . LYS A 1 219 ? 38.456 9.289 6.175 1.00 44.74 219 LYS A O 1
ATOM 1675 N N . PHE A 1 220 ? 37.554 10.951 7.413 1.00 43.59 220 PHE A N 1
ATOM 1676 C CA . PHE A 1 220 ? 38.687 11.868 7.330 1.00 42.28 220 PHE A CA 1
ATOM 1677 C C . PHE A 1 220 ? 38.526 12.946 8.390 1.00 42.17 220 PHE A C 1
ATOM 1678 O O . PHE A 1 220 ? 37.440 13.116 8.964 1.00 41.78 220 PHE A O 1
ATOM 1686 N N . TYR A 1 221 ? 39.605 13.679 8.646 1.00 41.90 221 TYR A N 1
ATOM 1687 C CA . TYR A 1 221 ? 39.505 14.886 9.453 1.00 41.40 221 TYR A CA 1
ATOM 1688 C C . TYR A 1 221 ? 39.880 16.159 8.681 1.00 41.15 221 TYR A C 1
ATOM 1689 O O . TYR A 1 221 ? 41.023 16.327 8.247 1.00 40.91 221 TYR A O 1
ATOM 1698 N N . TYR A 1 222 ? 38.895 17.042 8.527 1.00 41.05 222 TYR A N 1
ATOM 1699 C CA . TYR A 1 222 ? 39.081 18.369 7.944 1.00 41.29 222 TYR A CA 1
ATOM 1700 C C . TYR A 1 222 ? 39.773 19.290 8.960 1.00 41.27 222 TYR A C 1
ATOM 1701 O O . TYR A 1 222 ? 39.204 19.601 10.000 1.00 41.44 222 TYR A O 1
ATOM 1710 N N . ILE A 1 223 ? 40.995 19.719 8.655 1.00 40.93 223 ILE A N 1
ATOM 1711 C CA . ILE A 1 223 ? 41.852 20.423 9.627 1.00 41.19 223 ILE A CA 1
ATOM 1712 C C . ILE A 1 223 ? 41.237 21.673 10.290 1.00 41.60 223 ILE A C 1
ATOM 1713 O O . ILE A 1 223 ? 41.679 22.099 11.365 1.00 41.35 223 ILE A O 1
ATOM 1718 N N . TYR A 1 224 ? 40.225 22.257 9.652 1.00 41.98 224 TYR A N 1
ATOM 1719 C CA . TYR A 1 224 ? 39.636 23.494 10.158 1.00 42.32 224 TYR A CA 1
ATOM 1720 C C . TYR A 1 224 ? 38.353 23.255 10.951 1.00 42.65 224 TYR A C 1
ATOM 1721 O O . TYR A 1 224 ? 37.778 24.192 11.522 1.00 42.53 224 TYR A O 1
ATOM 1730 N N . ASN A 1 225 ? 37.938 21.991 10.992 1.00 42.88 225 ASN A N 1
ATOM 1731 C CA . ASN A 1 225 ? 36.726 21.568 11.678 1.00 43.58 225 ASN A CA 1
ATOM 1732 C C . ASN A 1 225 ? 36.810 21.765 13.186 1.00 44.08 225 ASN A C 1
ATOM 1733 O O . ASN A 1 225 ? 37.460 20.984 13.888 1.00 44.45 225 ASN A O 1
ATOM 1738 N N . GLU A 1 226 ? 36.131 22.796 13.679 1.00 44.53 226 GLU A N 1
ATOM 1739 C CA . GLU A 1 226 ? 36.089 23.060 15.119 1.00 45.10 226 GLU A CA 1
ATOM 1740 C C . GLU A 1 226 ? 35.519 21.941 15.981 1.00 44.88 226 GLU A C 1
ATOM 1741 O O . GLU A 1 226 ? 35.934 21.783 17.129 1.00 44.96 226 GLU A O 1
ATOM 1747 N N . LYS A 1 227 ? 34.592 21.161 15.426 1.00 44.76 227 LYS A N 1
ATOM 1748 C CA . LYS A 1 227 ? 34.010 20.011 16.134 1.00 44.97 227 LYS A CA 1
ATOM 1749 C C . LYS A 1 227 ? 35.030 18.929 16.527 1.00 44.85 227 LYS A C 1
ATOM 1750 O O . LYS A 1 227 ? 34.761 18.105 17.419 1.00 44.93 227 LYS A O 1
ATOM 1756 N N . GLY A 1 228 ? 36.181 18.921 15.854 1.00 44.58 228 GLY A N 1
ATOM 1757 C CA . GLY A 1 228 ? 37.156 17.857 16.004 1.00 44.39 228 GLY A CA 1
ATOM 1758 C C . GLY A 1 228 ? 36.709 16.573 15.314 1.00 44.62 228 GLY A C 1
ATOM 1759 O O . GLY A 1 228 ? 35.824 16.593 14.459 1.00 44.45 228 GLY A O 1
ATOM 1760 N N . LEU A 1 229 ? 37.332 15.457 15.689 1.00 44.90 229 LEU A N 1
ATOM 1761 C CA . LEU A 1 229 ? 37.022 14.148 15.123 1.00 45.29 229 LEU A CA 1
ATOM 1762 C C . LEU A 1 229 ? 36.060 13.365 16.023 1.00 45.68 229 LEU A C 1
ATOM 1763 O O . LEU A 1 229 ? 36.431 12.937 17.119 1.00 45.66 229 LEU A O 1
ATOM 1768 N N . GLU A 1 230 ? 34.834 13.172 15.544 1.00 45.75 230 GLU A N 1
ATOM 1769 C CA . GLU A 1 230 ? 33.834 12.420 16.286 1.00 46.43 230 GLU A CA 1
ATOM 1770 C C . GLU A 1 230 ? 33.782 10.938 15.891 1.00 46.10 230 GLU A C 1
ATOM 1771 O O . GLU A 1 230 ? 33.746 10.586 14.721 1.00 46.11 230 GLU A O 1
ATOM 1777 N N . VAL A 1 231 ? 33.773 10.080 16.900 1.00 46.08 231 VAL A N 1
ATOM 1778 C CA . VAL A 1 231 ? 33.860 8.637 16.725 1.00 45.93 231 VAL A CA 1
ATOM 1779 C C . VAL A 1 231 ? 32.700 7.960 17.470 1.00 45.86 231 VAL A C 1
ATOM 1780 O O . VAL A 1 231 ? 32.391 8.342 18.593 1.00 45.90 231 VAL A O 1
ATOM 1784 N N . THR A 1 232 ? 32.036 6.987 16.847 1.00 46.06 232 THR A N 1
ATOM 1785 C CA . THR A 1 232 ? 31.108 6.133 17.595 1.00 46.58 232 THR A CA 1
ATOM 1786 C C . THR A 1 232 ? 31.723 4.757 17.787 1.00 46.41 232 THR A C 1
ATOM 1787 O O . THR A 1 232 ? 32.413 4.238 16.898 1.00 46.44 232 THR A O 1
ATOM 1791 N N . ILE A 1 233 ? 31.508 4.202 18.978 1.00 46.44 233 ILE A N 1
ATOM 1792 C CA . ILE A 1 233 ? 31.996 2.878 19.345 1.00 45.60 233 ILE A CA 1
ATOM 1793 C C . ILE A 1 233 ? 30.774 2.021 19.457 1.00 45.56 233 ILE A C 1
ATOM 1794 O O . ILE A 1 233 ? 29.837 2.342 20.199 1.00 45.43 233 ILE A O 1
ATOM 1799 N N . THR A 1 234 ? 30.753 0.946 18.689 1.00 45.37 234 THR A N 1
ATOM 1800 C CA . THR A 1 234 ? 29.679 -0.007 18.822 1.00 45.53 234 THR A CA 1
ATOM 1801 C C . THR A 1 234 ? 30.260 -1.337 19.246 1.00 44.52 234 THR A C 1
ATOM 1802 O O . THR A 1 234 ? 31.354 -1.706 18.832 1.00 44.11 234 THR A O 1
ATOM 1806 N N . ALA A 1 235 ? 29.534 -2.008 20.133 1.00 43.68 235 ALA A N 1
ATOM 1807 C CA . ALA A 1 235 ? 29.940 -3.294 20.662 1.00 42.61 235 ALA A CA 1
ATOM 1808 C C . ALA A 1 235 ? 28.721 -4.188 20.636 1.00 42.07 235 ALA A C 1
ATOM 1809 O O . ALA A 1 235 ? 27.641 -3.781 21.047 1.00 41.62 235 ALA A O 1
ATOM 1811 N N . ARG A 1 236 ? 28.892 -5.397 20.114 1.00 42.00 236 ARG A N 1
ATOM 1812 C CA . ARG A 1 236 ? 27.853 -6.412 20.192 1.00 42.14 236 ARG A CA 1
ATOM 1813 C C . ARG A 1 236 ? 28.477 -7.780 20.256 1.00 41.38 236 ARG A C 1
ATOM 1814 O O . ARG A 1 236 ? 29.588 -7.980 19.764 1.00 41.38 236 ARG A O 1
ATOM 1822 N N . PHE A 1 237 ? 27.772 -8.696 20.906 1.00 40.40 237 PHE A N 1
ATOM 1823 C CA . PHE A 1 237 ? 28.187 -10.093 20.977 1.00 40.34 237 PHE A CA 1
ATOM 1824 C C . PHE A 1 237 ? 28.188 -10.730 19.606 1.00 40.32 237 PHE A C 1
ATOM 1825 O O . PHE A 1 237 ? 27.439 -10.320 18.716 1.00 40.63 237 PHE A O 1
ATOM 1833 N N . LEU A 1 238 ? 29.008 -11.758 19.451 1.00 40.21 238 LEU A N 1
ATOM 1834 C CA . LEU A 1 238 ? 29.106 -12.433 18.166 1.00 40.96 238 LEU A CA 1
ATOM 1835 C C . LEU A 1 238 ? 27.797 -13.053 17.712 1.00 40.98 238 LEU A C 1
ATOM 1836 O O . LEU A 1 238 ? 27.555 -13.155 16.510 1.00 41.39 238 LEU A O 1
ATOM 1841 N N . TYR A 1 239 ? 26.949 -13.435 18.670 1.00 41.76 239 TYR A N 1
ATOM 1842 C CA . TYR A 1 239 ? 25.594 -13.951 18.379 1.00 41.96 239 TYR A CA 1
ATOM 1843 C C . TYR A 1 239 ? 24.512 -12.877 18.124 1.00 42.56 239 TYR A C 1
ATOM 1844 O O . TYR A 1 239 ? 23.350 -13.214 17.889 1.00 43.45 239 TYR A O 1
ATOM 1853 N N . GLY A 1 240 ? 24.879 -11.596 18.180 1.00 43.20 240 GLY A N 1
ATOM 1854 C CA . GLY A 1 240 ? 23.972 -10.526 17.745 1.00 43.59 240 GLY A CA 1
ATOM 1855 C C . GLY A 1 240 ? 23.503 -9.499 18.770 1.00 43.92 240 GLY A C 1
ATOM 1856 O O . GLY A 1 240 ? 23.151 -8.362 18.414 1.00 44.40 240 GLY A O 1
ATOM 1857 N N . LYS A 1 241 ? 23.485 -9.894 20.038 1.00 43.44 241 LYS A N 1
ATOM 1858 C CA . LYS A 1 241 ? 22.942 -9.068 21.107 1.00 42.97 241 LYS A CA 1
ATOM 1859 C C . LYS A 1 241 ? 23.821 -7.862 21.412 1.00 43.04 241 LYS A C 1
ATOM 1860 O O . LYS A 1 241 ? 25.017 -7.867 21.124 1.00 43.41 241 LYS A O 1
ATOM 1866 N N . LYS A 1 242 ? 23.222 -6.839 22.008 1.00 43.14 242 LYS A N 1
ATOM 1867 C CA . LYS A 1 242 ? 23.930 -5.604 22.339 1.00 43.57 242 LYS A CA 1
ATOM 1868 C C . LYS A 1 242 ? 24.696 -5.693 23.665 1.00 43.55 242 LYS A C 1
ATOM 1869 O O . LYS A 1 242 ? 24.239 -6.309 24.628 1.00 43.91 242 LYS A O 1
ATOM 1875 N N . VAL A 1 243 ? 25.863 -5.062 23.691 1.00 43.42 243 VAL A N 1
ATOM 1876 C CA . VAL A 1 243 ? 26.786 -5.102 24.820 1.00 43.30 243 VAL A CA 1
ATOM 1877 C C . VAL A 1 243 ? 26.594 -3.908 25.780 1.00 43.50 243 VAL A C 1
ATOM 1878 O O . VAL A 1 243 ? 26.364 -2.782 25.351 1.00 43.76 243 VAL A O 1
ATOM 1882 N N . GLU A 1 244 ? 26.664 -4.178 27.081 1.00 43.93 244 GLU A N 1
ATOM 1883 C CA . GLU A 1 244 ? 26.700 -3.132 28.108 1.00 44.28 244 GLU A CA 1
ATOM 1884 C C . GLU A 1 244 ? 28.080 -3.165 28.754 1.00 43.87 244 GLU A C 1
ATOM 1885 O O . GLU A 1 244 ? 28.521 -4.212 29.234 1.00 44.14 244 GLU A O 1
ATOM 1891 N N . GLY A 1 245 ? 28.760 -2.027 28.760 1.00 43.45 245 GLY A N 1
ATOM 1892 C CA . GLY A 1 245 ? 30.077 -1.944 29.375 1.00 43.31 245 GLY A CA 1
ATOM 1893 C C . GLY A 1 245 ? 30.671 -0.550 29.490 1.00 42.97 245 GLY A C 1
ATOM 1894 O O . GLY A 1 245 ? 29.959 0.444 29.627 1.00 42.09 245 GLY A O 1
ATOM 1895 N N . THR A 1 246 ? 31.997 -0.506 29.453 1.00 42.97 246 THR A N 1
ATOM 1896 C CA . THR A 1 246 ? 32.745 0.736 29.516 1.00 43.27 246 THR A CA 1
ATOM 1897 C C . THR A 1 246 ? 33.875 0.657 28.481 1.00 43.38 246 THR A C 1
ATOM 1898 O O . THR A 1 246 ? 34.567 -0.364 28.382 1.00 43.20 246 THR A O 1
ATOM 1902 N N . ALA A 1 247 ? 34.027 1.729 27.701 1.00 43.12 247 ALA A N 1
ATOM 1903 C CA . ALA A 1 247 ? 35.112 1.855 26.726 1.00 42.67 247 ALA A CA 1
ATOM 1904 C C . ALA A 1 247 ? 36.200 2.829 27.192 1.00 42.60 247 ALA A C 1
ATOM 1905 O O . ALA A 1 247 ? 35.916 3.842 27.814 1.00 42.41 247 ALA A O 1
ATOM 1907 N N . PHE A 1 248 ? 37.446 2.483 26.901 1.00 42.40 248 PHE A N 1
ATOM 1908 C CA . PHE A 1 248 ? 38.570 3.370 27.068 1.00 42.53 248 PHE A CA 1
ATOM 1909 C C . PHE A 1 248 ? 39.057 3.712 25.685 1.00 42.47 248 PHE A C 1
ATOM 1910 O O . PHE A 1 248 ? 39.408 2.820 24.926 1.00 42.49 248 PHE A O 1
ATOM 1918 N N . VAL A 1 249 ? 39.086 5.000 25.364 1.00 42.34 249 VAL A N 1
ATOM 1919 C CA . VAL A 1 249 ? 39.349 5.439 23.998 1.00 42.39 249 VAL A CA 1
ATOM 1920 C C . VAL A 1 249 ? 40.509 6.420 23.965 1.00 42.19 249 VAL A C 1
ATOM 1921 O O . VAL A 1 249 ? 40.529 7.387 24.721 1.00 42.32 249 VAL A O 1
ATOM 1925 N N . ILE A 1 250 ? 41.478 6.154 23.095 1.00 42.22 250 ILE A N 1
ATOM 1926 C CA . ILE A 1 250 ? 42.647 7.018 22.937 1.00 41.44 250 ILE A CA 1
ATOM 1927 C C . ILE A 1 250 ? 43.004 7.252 21.462 1.00 41.40 250 ILE A C 1
ATOM 1928 O O . ILE A 1 250 ? 43.009 6.324 20.648 1.00 41.20 250 ILE A O 1
ATOM 1933 N N . PHE A 1 251 ? 43.307 8.506 21.140 1.00 41.47 251 PHE A N 1
ATOM 1934 C CA . PHE A 1 251 ? 43.635 8.926 19.783 1.00 41.05 251 PHE A CA 1
ATOM 1935 C C . PHE A 1 251 ? 45.125 9.113 19.643 1.00 41.56 251 PHE A C 1
ATOM 1936 O O . PHE A 1 251 ? 45.822 9.250 20.641 1.00 41.69 251 PHE A O 1
ATOM 1944 N N . GLY A 1 252 ? 45.608 9.109 18.402 1.00 42.50 252 GLY A N 1
ATOM 1945 C CA . GLY A 1 252 ? 47.023 9.370 18.101 1.00 43.28 252 GLY A CA 1
ATOM 1946 C C . GLY A 1 252 ? 47.221 9.881 16.682 1.00 44.04 252 GLY A C 1
ATOM 1947 O O . GLY A 1 252 ? 46.269 9.969 15.921 1.00 44.23 252 GLY A O 1
ATOM 1948 N N . ILE A 1 253 ? 48.459 10.221 16.325 1.00 45.04 253 ILE A N 1
ATOM 1949 C CA . ILE A 1 253 ? 48.790 10.716 14.981 1.00 45.90 253 ILE A CA 1
ATOM 1950 C C . ILE A 1 253 ? 49.807 9.783 14.326 1.00 46.79 253 ILE A C 1
ATOM 1951 O O . ILE A 1 253 ? 50.640 9.186 15.012 1.00 46.94 253 ILE A O 1
ATOM 1956 N N . GLN A 1 254 ? 49.739 9.654 13.003 1.00 47.93 254 GLN A N 1
ATOM 1957 C CA . GLN A 1 254 ? 50.679 8.806 12.265 1.00 48.91 254 GLN A CA 1
ATOM 1958 C C . GLN A 1 254 ? 51.273 9.517 11.050 1.00 49.34 254 GLN A C 1
ATOM 1959 O O . GLN A 1 254 ? 50.541 9.991 10.181 1.00 49.19 254 GLN A O 1
ATOM 1965 N N . ASP A 1 255 ? 52.606 9.577 11.014 1.00 50.28 255 ASP A N 1
ATOM 1966 C CA . ASP A 1 255 ? 53.367 10.189 9.924 1.00 51.00 255 ASP A CA 1
ATOM 1967 C C . ASP A 1 255 ? 54.365 9.169 9.336 1.00 51.61 255 ASP A C 1
ATOM 1968 O O . ASP A 1 255 ? 55.587 9.356 9.391 1.00 51.34 255 ASP A O 1
ATOM 1973 N N . GLY A 1 256 ? 53.815 8.083 8.792 1.00 52.27 256 GLY A N 1
ATOM 1974 C CA . GLY A 1 256 ? 54.580 7.031 8.120 1.00 53.13 256 GLY A CA 1
ATOM 1975 C C . GLY A 1 256 ? 55.599 6.297 8.975 1.00 53.76 256 GLY A C 1
ATOM 1976 O O . GLY A 1 256 ? 56.756 6.728 9.079 1.00 54.05 256 GLY A O 1
ATOM 1977 N N . GLU A 1 257 ? 55.172 5.174 9.553 1.00 54.12 257 GLU A N 1
ATOM 1978 C CA . GLU A 1 257 ? 55.976 4.357 10.487 1.00 54.61 257 GLU A CA 1
ATOM 1979 C C . GLU A 1 257 ? 55.917 4.888 11.927 1.00 54.71 257 GLU A C 1
ATOM 1980 O O . GLU A 1 257 ? 55.797 4.104 12.881 1.00 55.02 257 GLU A O 1
ATOM 1986 N N . GLN A 1 258 ? 55.987 6.212 12.069 1.00 54.50 258 GLN A N 1
ATOM 1987 C CA . GLN A 1 258 ? 55.955 6.881 13.370 1.00 54.38 258 GLN A CA 1
ATOM 1988 C C . GLN A 1 258 ? 54.530 7.081 13.887 1.00 54.11 258 GLN A C 1
ATOM 1989 O O . GLN A 1 258 ? 53.639 7.482 13.138 1.00 54.11 258 GLN A O 1
ATOM 1995 N N . ARG A 1 259 ? 54.334 6.793 15.172 1.00 53.69 259 ARG A N 1
ATOM 1996 C CA . ARG A 1 259 ? 53.081 7.065 15.865 1.00 53.15 259 ARG A CA 1
ATOM 1997 C C . ARG A 1 259 ? 53.276 8.043 17.022 1.00 52.62 259 ARG A C 1
ATOM 1998 O O . ARG A 1 259 ? 54.248 7.935 17.780 1.00 52.68 259 ARG A O 1
ATOM 2006 N N . ILE A 1 260 ? 52.353 8.998 17.138 1.00 51.73 260 ILE A N 1
ATOM 2007 C CA . ILE A 1 260 ? 52.317 9.937 18.262 1.00 50.84 260 ILE A CA 1
ATOM 2008 C C . ILE A 1 260 ? 50.999 9.770 19.034 1.00 50.04 260 ILE A C 1
ATOM 2009 O O . ILE A 1 260 ? 49.938 10.174 18.555 1.00 49.40 260 ILE A O 1
ATOM 2014 N N . SER A 1 261 ? 51.077 9.178 20.224 1.00 49.21 261 SER A N 1
ATOM 2015 C CA . SER A 1 261 ? 49.923 9.085 21.112 1.00 48.30 261 SER A CA 1
ATOM 2016 C C . SER A 1 261 ? 49.630 10.432 21.766 1.00 47.83 261 SER A C 1
ATOM 2017 O O . SER A 1 261 ? 50.547 11.134 22.200 1.00 47.78 261 SER A O 1
ATOM 2020 N N . LEU A 1 262 ? 48.349 10.785 21.828 1.00 47.25 262 LEU A N 1
ATOM 2021 C CA . LEU A 1 262 ? 47.901 12.007 22.492 1.00 46.60 262 LEU A CA 1
ATOM 2022 C C . LEU A 1 262 ? 47.173 11.632 23.787 1.00 46.34 262 LEU A C 1
ATOM 2023 O O . LEU A 1 262 ? 45.953 11.443 23.772 1.00 46.30 262 LEU A O 1
ATOM 2028 N N . PRO A 1 263 ? 47.913 11.527 24.912 1.00 45.95 263 PRO A N 1
ATOM 2029 C CA . PRO A 1 263 ? 47.366 11.033 26.184 1.00 45.93 263 PRO A CA 1
ATOM 2030 C C . PRO A 1 263 ? 46.204 11.847 26.761 1.00 45.95 263 PRO A C 1
ATOM 2031 O O . PRO A 1 263 ? 45.384 11.304 27.504 1.00 46.24 263 PRO A O 1
ATOM 2035 N N . GLU A 1 264 ? 46.143 13.132 26.421 1.00 45.92 264 GLU A N 1
ATOM 2036 C CA . GLU A 1 264 ? 45.054 14.011 26.849 1.00 45.86 264 GLU A CA 1
ATOM 2037 C C . GLU A 1 264 ? 43.731 13.676 26.158 1.00 45.28 264 GLU A C 1
ATOM 2038 O O . GLU A 1 264 ? 42.666 14.106 26.603 1.00 45.27 264 GLU A O 1
ATOM 2044 N N . SER A 1 265 ? 43.811 12.914 25.069 1.00 44.73 265 SER A N 1
ATOM 2045 C CA . SER A 1 265 ? 42.628 12.438 24.356 1.00 44.15 265 SER A CA 1
ATOM 2046 C C . SER A 1 265 ? 41.957 11.228 25.029 1.00 44.17 265 SER A C 1
ATOM 2047 O O . SER A 1 265 ? 40.859 10.844 24.642 1.00 44.17 265 SER A O 1
ATOM 2050 N N . LEU A 1 266 ? 42.613 10.633 26.026 1.00 43.97 266 LEU A N 1
ATOM 2051 C CA . LEU A 1 266 ? 42.093 9.427 26.678 1.00 43.89 266 LEU A CA 1
ATOM 2052 C C . LEU A 1 266 ? 40.774 9.669 27.400 1.00 43.91 266 LEU A C 1
ATOM 2053 O O . LEU A 1 266 ? 40.690 10.511 28.290 1.00 44.09 266 LEU A O 1
ATOM 2058 N N . LYS A 1 267 ? 39.757 8.907 27.015 1.00 43.94 267 LYS A N 1
ATOM 2059 C CA . LYS A 1 267 ? 38.411 9.069 27.552 1.00 44.18 267 LYS A CA 1
ATOM 2060 C C . LYS A 1 267 ? 37.811 7.739 28.018 1.00 44.22 267 LYS A C 1
ATOM 2061 O O . LYS A 1 267 ? 37.994 6.708 27.383 1.00 44.31 267 LYS A O 1
ATOM 2067 N N . ARG A 1 268 ? 37.096 7.780 29.134 1.00 44.37 268 ARG A N 1
ATOM 2068 C CA . ARG A 1 268 ? 36.378 6.620 29.628 1.00 44.63 268 ARG A CA 1
ATOM 2069 C C . ARG A 1 268 ? 34.884 6.913 29.523 1.00 44.98 268 ARG A C 1
ATOM 2070 O O . ARG A 1 268 ? 34.364 7.815 30.193 1.00 44.75 268 ARG A O 1
ATOM 2078 N N . ILE A 1 269 ? 34.203 6.160 28.663 1.00 45.39 269 ILE A N 1
ATOM 2079 C CA . ILE A 1 269 ? 32.792 6.404 28.392 1.00 46.00 269 ILE A CA 1
ATOM 2080 C C . ILE A 1 269 ? 31.953 5.147 28.589 1.00 46.31 269 ILE A C 1
ATOM 2081 O O . ILE A 1 269 ? 32.463 4.034 28.446 1.00 46.81 269 ILE A O 1
ATOM 2086 N N . PRO A 1 270 ? 30.662 5.321 28.927 1.00 46.28 270 PRO A N 1
ATOM 2087 C CA . PRO A 1 270 ? 29.785 4.170 29.016 1.00 46.15 270 PRO A CA 1
ATOM 2088 C C . PRO A 1 270 ? 29.370 3.666 27.634 1.00 45.94 270 PRO A C 1
ATOM 2089 O O . PRO A 1 270 ? 29.155 4.450 26.713 1.00 45.62 270 PRO A O 1
ATOM 2093 N N . ILE A 1 271 ? 29.287 2.351 27.507 1.00 46.12 271 ILE A N 1
ATOM 2094 C CA . ILE A 1 271 ? 28.714 1.701 26.340 1.00 46.23 271 ILE A CA 1
ATOM 2095 C C . ILE A 1 271 ? 27.317 1.271 26.763 1.00 46.46 271 ILE A C 1
ATOM 2096 O O . ILE A 1 271 ? 27.149 0.292 27.484 1.00 46.75 271 ILE A O 1
ATOM 2101 N N . GLU A 1 272 ? 26.327 2.062 26.373 1.00 46.97 272 GLU A N 1
ATOM 2102 C CA . GLU A 1 272 ? 24.938 1.789 26.702 1.00 47.61 272 GLU A CA 1
ATOM 2103 C C . GLU A 1 272 ? 24.254 1.346 25.422 1.00 47.66 272 GLU A C 1
ATOM 2104 O O . GLU A 1 272 ? 24.513 1.912 24.365 1.00 47.85 272 GLU A O 1
ATOM 2110 N N . ASP A 1 273 ? 23.427 0.302 25.516 1.00 48.10 273 ASP A N 1
ATOM 2111 C CA . ASP A 1 273 ? 22.717 -0.292 24.369 1.00 48.30 273 ASP A CA 1
ATOM 2112 C C . ASP A 1 273 ? 23.643 -0.612 23.187 1.00 47.88 273 ASP A C 1
ATOM 2113 O O . ASP A 1 273 ? 23.262 -0.442 22.032 1.00 47.82 273 ASP A O 1
ATOM 2118 N N . GLY A 1 274 ? 24.859 -1.053 23.492 1.00 47.52 274 GLY A N 1
ATOM 2119 C CA . GLY A 1 274 ? 25.848 -1.418 22.470 1.00 47.08 274 GLY A CA 1
ATOM 2120 C C . GLY A 1 274 ? 26.567 -0.247 21.829 1.00 46.76 274 GLY A C 1
ATOM 2121 O O . GLY A 1 274 ? 27.349 -0.431 20.900 1.00 46.85 274 GLY A O 1
ATOM 2122 N N . SER A 1 275 ? 26.340 0.956 22.341 1.00 46.51 275 SER A N 1
ATOM 2123 C CA . SER A 1 275 ? 26.828 2.162 21.678 1.00 46.63 275 SER A CA 1
ATOM 2124 C C . SER A 1 275 ? 27.453 3.201 22.625 1.00 46.00 275 SER A C 1
ATOM 2125 O O . SER A 1 275 ? 27.005 3.384 23.753 1.00 46.37 275 SER A O 1
ATOM 2128 N N . GLY A 1 276 ? 28.474 3.891 22.135 1.00 45.25 276 GLY A N 1
ATOM 2129 C CA . GLY A 1 276 ? 29.093 4.996 22.847 1.00 44.73 276 GLY A CA 1
ATOM 2130 C C . GLY A 1 276 ? 29.666 6.042 21.908 1.00 44.57 276 GLY A C 1
ATOM 2131 O O . GLY A 1 276 ? 29.995 5.755 20.758 1.00 43.85 276 GLY A O 1
ATOM 2132 N N . GLU A 1 277 ? 29.806 7.256 22.419 1.00 45.00 277 GLU A N 1
ATOM 2133 C CA . GLU A 1 277 ? 30.222 8.389 21.616 1.00 45.85 277 GLU A CA 1
ATOM 2134 C C . GLU A 1 277 ? 31.437 9.071 22.226 1.00 45.64 277 GLU A C 1
ATOM 2135 O O . GLU A 1 277 ? 31.497 9.283 23.441 1.00 45.26 277 GLU A O 1
ATOM 2141 N N . VAL A 1 278 ? 32.391 9.435 21.373 1.00 45.35 278 VAL A N 1
ATOM 2142 C CA . VAL A 1 278 ? 33.637 10.053 21.830 1.00 45.20 278 VAL A CA 1
ATOM 2143 C C . VAL A 1 278 ? 34.224 11.039 20.789 1.00 44.86 278 VAL A C 1
ATOM 2144 O O . VAL A 1 278 ? 34.123 10.834 19.578 1.00 44.88 278 VAL A O 1
ATOM 2148 N N . VAL A 1 279 ? 34.799 12.128 21.285 1.00 44.28 279 VAL A N 1
ATOM 2149 C CA . VAL A 1 279 ? 35.301 13.204 20.439 1.00 43.74 279 VAL A CA 1
ATOM 2150 C C . VAL A 1 279 ? 36.798 13.424 20.693 1.00 43.27 279 VAL A C 1
ATOM 2151 O O . VAL A 1 279 ? 37.251 13.375 21.838 1.00 42.98 279 VAL A O 1
ATOM 2155 N N . LEU A 1 280 ? 37.552 13.623 19.612 1.00 42.58 280 LEU A N 1
ATOM 2156 C CA . LEU A 1 280 ? 38.889 14.188 19.687 1.00 42.00 280 LEU A CA 1
ATOM 2157 C C . LEU A 1 280 ? 38.796 15.692 19.419 1.00 42.25 280 LEU A C 1
ATOM 2158 O O . LEU A 1 280 ? 38.551 16.122 18.287 1.00 41.84 280 LEU A O 1
ATOM 2163 N N . SER A 1 281 ? 38.996 16.490 20.464 1.00 42.63 281 SER A N 1
ATOM 2164 C CA . SER A 1 281 ? 38.901 17.940 20.327 1.00 43.15 281 SER A CA 1
ATOM 2165 C C . SER A 1 281 ? 40.061 18.493 19.501 1.00 43.28 281 SER A C 1
ATOM 2166 O O . SER A 1 281 ? 41.152 17.907 19.452 1.00 43.16 281 SER A O 1
ATOM 2169 N N . ARG A 1 282 ? 39.807 19.618 18.845 1.00 43.41 282 ARG A N 1
ATOM 2170 C CA . ARG A 1 282 ? 40.799 20.245 17.996 1.00 43.62 282 ARG A CA 1
ATOM 2171 C C . ARG A 1 282 ? 41.963 20.820 18.804 1.00 43.71 282 ARG A C 1
ATOM 2172 O O . ARG A 1 282 ? 43.096 20.831 18.332 1.00 43.68 282 ARG A O 1
ATOM 2180 N N . LYS A 1 283 ? 41.678 21.289 20.017 1.00 44.14 283 LYS A N 1
ATOM 2181 C CA . LYS A 1 283 ? 42.699 21.893 20.869 1.00 44.53 283 LYS A CA 1
ATOM 2182 C C . LYS A 1 283 ? 43.669 20.832 21.383 1.00 44.53 283 LYS A C 1
ATOM 2183 O O . LYS A 1 283 ? 44.887 20.993 21.266 1.00 44.57 283 LYS A O 1
ATOM 2189 N N . VAL A 1 284 ? 43.116 19.747 21.926 1.00 44.62 284 VAL A N 1
ATOM 2190 C CA . VAL A 1 284 ? 43.893 18.594 22.397 1.00 44.64 284 VAL A CA 1
ATOM 2191 C C . VAL A 1 284 ? 44.782 18.029 21.290 1.00 44.89 284 VAL A C 1
ATOM 2192 O O . VAL A 1 284 ? 45.945 17.683 21.531 1.00 44.63 284 VAL A O 1
ATOM 2196 N N . LEU A 1 285 ? 44.231 17.949 20.081 1.00 45.22 285 LEU A N 1
ATOM 2197 C CA . LEU A 1 285 ? 44.979 17.496 18.914 1.00 45.86 285 LEU A CA 1
ATOM 2198 C C . LEU A 1 285 ? 46.197 18.376 18.639 1.00 46.45 285 LEU A C 1
ATOM 2199 O O . LEU A 1 285 ? 47.298 17.866 18.395 1.00 46.51 285 LEU A O 1
ATOM 2204 N N . LEU A 1 286 ? 45.990 19.693 18.675 1.00 47.09 286 LEU A N 1
ATOM 2205 C CA . LEU A 1 286 ? 47.042 20.651 18.344 1.00 47.55 286 LEU A CA 1
ATOM 2206 C C . LEU A 1 286 ? 48.047 20.834 19.480 1.00 47.91 286 LEU A C 1
ATOM 2207 O O . LEU A 1 286 ? 49.242 20.939 19.230 1.00 47.96 286 LEU A O 1
ATOM 2212 N N . ASP A 1 287 ? 47.567 20.854 20.722 1.00 48.44 287 ASP A N 1
ATOM 2213 C CA . ASP A 1 287 ? 48.454 20.890 21.883 1.00 49.17 287 ASP A CA 1
ATOM 2214 C C . ASP A 1 287 ? 49.351 19.648 21.978 1.00 49.53 287 ASP A C 1
ATOM 2215 O O . ASP A 1 287 ? 50.423 19.697 22.583 1.00 49.79 287 ASP A O 1
ATOM 2220 N N . GLY A 1 288 ? 48.912 18.545 21.372 1.00 49.96 288 GLY A N 1
ATOM 2221 C CA . GLY A 1 288 ? 49.680 17.301 21.351 1.00 50.47 288 GLY A CA 1
ATOM 2222 C C . GLY A 1 288 ? 50.878 17.281 20.413 1.00 51.05 288 GLY A C 1
ATOM 2223 O O . GLY A 1 288 ? 51.751 16.423 20.540 1.00 50.86 288 GLY A O 1
ATOM 2224 N N . VAL A 1 289 ? 50.929 18.225 19.473 1.00 51.82 289 VAL A N 1
ATOM 2225 C CA . VAL A 1 289 ? 52.038 18.308 18.507 1.00 52.48 289 VAL A CA 1
ATOM 2226 C C . VAL A 1 289 ? 52.932 19.540 18.666 1.00 52.94 289 VAL A C 1
ATOM 2227 O O . VAL A 1 289 ? 53.698 19.880 17.758 1.00 53.33 289 VAL A O 1
ATOM 2231 N N . GLN A 1 290 ? 52.837 20.193 19.824 1.00 53.35 290 GLN A N 1
ATOM 2232 C CA . GLN A 1 290 ? 53.723 21.304 20.207 1.00 53.59 290 GLN A CA 1
ATOM 2233 C C . GLN A 1 290 ? 53.907 22.339 19.092 1.00 53.65 290 GLN A C 1
ATOM 2234 O O . GLN A 1 290 ? 54.270 23.493 19.344 1.00 53.45 290 GLN A O 1
ATOM 2240 N N . ARG A 1 293 ? 51.151 26.062 14.031 1.00 50.01 293 ARG A N 1
ATOM 2241 C CA . ARG A 1 293 ? 50.675 25.630 12.720 1.00 50.06 293 ARG A CA 1
ATOM 2242 C C . ARG A 1 293 ? 49.590 24.563 12.820 1.00 49.83 293 ARG A C 1
ATOM 2243 O O . ARG A 1 293 ? 49.455 23.899 13.849 1.00 49.83 293 ARG A O 1
ATOM 2251 N N . ALA A 1 294 ? 48.829 24.405 11.736 1.00 49.55 294 ALA A N 1
ATOM 2252 C CA . ALA A 1 294 ? 47.751 23.421 11.661 1.00 49.12 294 ALA A CA 1
ATOM 2253 C C . ALA A 1 294 ? 47.771 22.636 10.349 1.00 48.97 294 ALA A C 1
ATOM 2254 O O . ALA A 1 294 ? 47.415 21.453 10.322 1.00 48.78 294 ALA A O 1
ATOM 2256 N N . GLU A 1 295 ? 48.202 23.290 9.271 1.00 48.72 295 GLU A N 1
ATOM 2257 C CA . GLU A 1 295 ? 48.240 22.666 7.942 1.00 48.51 295 GLU A CA 1
ATOM 2258 C C . GLU A 1 295 ? 49.287 21.562 7.831 1.00 48.11 295 GLU A C 1
ATOM 2259 O O . GLU A 1 295 ? 49.126 20.632 7.046 1.00 47.98 295 GLU A O 1
ATOM 2265 N N . ASP A 1 296 ? 50.351 21.677 8.621 1.00 47.74 296 ASP A N 1
ATOM 2266 C CA . ASP A 1 296 ? 51.464 20.723 8.617 1.00 47.50 296 ASP A CA 1
ATOM 2267 C C . ASP A 1 296 ? 51.027 19.295 8.910 1.00 46.98 296 ASP A C 1
ATOM 2268 O O . ASP A 1 296 ? 51.768 18.344 8.661 1.00 47.01 296 ASP A O 1
ATOM 2273 N N . LEU A 1 297 ? 49.818 19.159 9.447 1.00 46.44 297 LEU A N 1
ATOM 2274 C CA . LEU A 1 297 ? 49.238 17.862 9.767 1.00 45.73 297 LEU A CA 1
ATOM 2275 C C . LEU A 1 297 ? 48.552 17.232 8.557 1.00 45.23 297 LEU A C 1
ATOM 2276 O O . LEU A 1 297 ? 48.320 16.023 8.533 1.00 45.29 297 LEU A O 1
ATOM 2281 N N . VAL A 1 298 ? 48.237 18.056 7.560 1.00 44.52 298 VAL A N 1
ATOM 2282 C CA . VAL A 1 298 ? 47.685 17.589 6.288 1.00 43.93 298 VAL A CA 1
ATOM 2283 C C . VAL A 1 298 ? 48.664 16.630 5.622 1.00 43.60 298 VAL A C 1
ATOM 2284 O O . VAL A 1 298 ? 49.835 16.961 5.411 1.00 43.32 298 VAL A O 1
ATOM 2288 N N . GLY A 1 299 ? 48.168 15.437 5.311 1.00 43.17 299 GLY A N 1
ATOM 2289 C CA . GLY A 1 299 ? 48.999 14.367 4.796 1.00 42.77 299 GLY A CA 1
ATOM 2290 C C . GLY A 1 299 ? 49.220 13.302 5.848 1.00 42.36 299 GLY A C 1
ATOM 2291 O O . GLY A 1 299 ? 49.423 12.141 5.519 1.00 42.44 299 GLY A O 1
ATOM 2292 N N . LYS A 1 300 ? 49.189 13.701 7.117 1.00 42.14 300 LYS A N 1
ATOM 2293 C CA . LYS A 1 300 ? 49.247 12.747 8.230 1.00 41.93 300 LYS A CA 1
ATOM 2294 C C . LYS A 1 300 ? 47.921 12.010 8.404 1.00 41.52 300 LYS A C 1
ATOM 2295 O O . LYS A 1 300 ? 46.961 12.245 7.674 1.00 41.07 300 LYS A O 1
ATOM 2301 N N . SER A 1 301 ? 47.880 11.109 9.375 1.00 41.46 301 SER A N 1
ATOM 2302 C CA . SER A 1 301 ? 46.659 10.392 9.686 1.00 41.83 301 SER A CA 1
ATOM 2303 C C . SER A 1 301 ? 46.447 10.247 11.196 1.00 41.85 301 SER A C 1
ATOM 2304 O O . SER A 1 301 ? 47.400 10.313 11.982 1.00 41.58 301 SER A O 1
ATOM 2307 N N . LEU A 1 302 ? 45.188 10.062 11.582 1.00 41.53 302 LEU A N 1
ATOM 2308 C CA . LEU A 1 302 ? 44.828 9.786 12.962 1.00 41.43 302 LEU A CA 1
ATOM 2309 C C . LEU A 1 302 ? 44.481 8.319 13.116 1.00 41.68 302 LEU A C 1
ATOM 2310 O O . LEU A 1 302 ? 43.935 7.700 12.200 1.00 41.84 302 LEU A O 1
ATOM 2315 N N . TYR A 1 303 ? 44.792 7.761 14.279 1.00 41.83 303 TYR A N 1
ATOM 2316 C CA . TYR A 1 303 ? 44.222 6.471 14.656 1.00 42.13 303 TYR A CA 1
ATOM 2317 C C . TYR A 1 303 ? 43.414 6.603 15.947 1.00 42.40 303 TYR A C 1
ATOM 2318 O O . TYR A 1 303 ? 43.545 7.568 16.686 1.00 42.04 303 TYR A O 1
ATOM 2327 N N . VAL A 1 304 ? 42.557 5.627 16.193 1.00 43.55 304 VAL A N 1
ATOM 2328 C CA . VAL A 1 304 ? 41.750 5.607 17.404 1.00 44.34 304 VAL A CA 1
ATOM 2329 C C . VAL A 1 304 ? 41.683 4.179 17.943 1.00 44.54 304 VAL A C 1
ATOM 2330 O O . VAL A 1 304 ? 41.346 3.232 17.234 1.00 44.48 304 VAL A O 1
ATOM 2334 N N . SER A 1 305 ? 42.053 4.052 19.207 1.00 44.85 305 SER A N 1
ATOM 2335 C CA . SER A 1 305 ? 42.153 2.778 19.877 1.00 45.17 305 SER A CA 1
ATOM 2336 C C . SER A 1 305 ? 41.085 2.727 20.967 1.00 45.09 305 SER A C 1
ATOM 2337 O O . SER A 1 305 ? 41.030 3.602 21.828 1.00 45.30 305 SER A O 1
ATOM 2340 N N . ALA A 1 306 ? 40.216 1.721 20.907 1.00 45.43 306 ALA A N 1
ATOM 2341 C CA . ALA A 1 306 ? 39.159 1.562 21.910 1.00 45.39 306 ALA A CA 1
ATOM 2342 C C . ALA A 1 306 ? 39.312 0.229 22.610 1.00 45.33 306 ALA A C 1
ATOM 2343 O O . ALA A 1 306 ? 39.531 -0.794 21.964 1.00 45.87 306 ALA A O 1
ATOM 2345 N N . THR A 1 307 ? 39.199 0.249 23.931 1.00 45.13 307 THR A N 1
ATOM 2346 C CA . THR A 1 307 ? 39.158 -0.972 24.711 1.00 44.99 307 THR A CA 1
ATOM 2347 C C . THR A 1 307 ? 37.828 -1.033 25.463 1.00 44.57 307 THR A C 1
ATOM 2348 O O . THR A 1 307 ? 37.505 -0.124 26.218 1.00 43.91 307 THR A O 1
ATOM 2352 N N . VAL A 1 308 ? 37.056 -2.098 25.222 1.00 44.22 308 VAL A N 1
ATOM 2353 C CA . VAL A 1 308 ? 35.740 -2.267 25.850 1.00 44.00 308 VAL A CA 1
ATOM 2354 C C . VAL A 1 308 ? 35.757 -3.382 26.911 1.00 44.33 308 VAL A C 1
ATOM 2355 O O . VAL A 1 308 ? 36.210 -4.491 26.651 1.00 43.80 308 VAL A O 1
ATOM 2359 N N . ILE A 1 309 ? 35.282 -3.065 28.109 1.00 45.11 309 ILE A N 1
ATOM 2360 C CA . ILE A 1 309 ? 35.161 -4.053 29.174 1.00 46.31 309 ILE A CA 1
ATOM 2361 C C . ILE A 1 309 ? 33.690 -4.249 29.507 1.00 46.90 309 ILE A C 1
ATOM 2362 O O . ILE A 1 309 ? 32.969 -3.294 29.779 1.00 46.50 309 ILE A O 1
ATOM 2367 N N . LEU A 1 310 ? 33.245 -5.499 29.458 1.00 48.50 310 LEU A N 1
ATOM 2368 C CA . LEU A 1 310 ? 31.880 -5.837 29.839 1.00 49.68 310 LEU A CA 1
ATOM 2369 C C . LEU A 1 310 ? 31.670 -5.536 31.308 1.00 50.58 310 LEU A C 1
ATOM 2370 O O . LEU A 1 310 ? 32.607 -5.641 32.097 1.00 50.76 310 LEU A O 1
ATOM 2375 N N . HIS A 1 311 ? 30.445 -5.173 31.681 1.00 51.63 311 HIS A N 1
ATOM 2376 C CA . HIS A 1 311 ? 30.138 -4.910 33.093 1.00 52.74 311 HIS A CA 1
ATOM 2377 C C . HIS A 1 311 ? 30.477 -6.083 34.013 1.00 53.60 311 HIS A C 1
ATOM 2378 O O . HIS A 1 311 ? 30.823 -5.876 35.178 1.00 53.98 311 HIS A O 1
ATOM 2385 N N . SER A 1 312 ? 30.387 -7.305 33.483 1.00 54.52 312 SER A N 1
ATOM 2386 C CA . SER A 1 312 ? 30.835 -8.494 34.210 1.00 55.19 312 SER A CA 1
ATOM 2387 C C . SER A 1 312 ? 32.337 -8.401 34.531 1.00 55.56 312 SER A C 1
ATOM 2388 O O . SER A 1 312 ? 32.773 -8.757 35.635 1.00 56.02 312 SER A O 1
ATOM 2391 N N . GLY A 1 313 ? 33.110 -7.877 33.581 1.00 55.64 313 GLY A N 1
ATOM 2392 C CA . GLY A 1 313 ? 34.564 -7.758 33.728 1.00 55.49 313 GLY A CA 1
ATOM 2393 C C . GLY A 1 313 ? 35.230 -9.032 33.260 1.00 55.43 313 GLY A C 1
ATOM 2394 O O . GLY A 1 313 ? 36.460 -9.151 33.264 1.00 55.37 313 GLY A O 1
ATOM 2395 N N . SER A 1 314 ? 34.397 -9.976 32.833 1.00 55.21 314 SER A N 1
ATOM 2396 C CA . SER A 1 314 ? 34.850 -11.288 32.402 1.00 55.03 314 SER A CA 1
ATOM 2397 C C . SER A 1 314 ? 35.449 -11.314 30.999 1.00 54.49 314 SER A C 1
ATOM 2398 O O . SER A 1 314 ? 36.215 -12.224 30.683 1.00 54.94 314 SER A O 1
ATOM 2401 N N . ASP A 1 315 ? 35.108 -10.329 30.167 1.00 53.61 315 ASP A N 1
ATOM 2402 C CA . ASP A 1 315 ? 35.673 -10.228 28.813 1.00 52.73 315 ASP A CA 1
ATOM 2403 C C . ASP A 1 315 ? 35.991 -8.772 28.462 1.00 51.83 315 ASP A C 1
ATOM 2404 O O . ASP A 1 315 ? 35.340 -7.833 28.934 1.00 51.19 315 ASP A O 1
ATOM 2409 N N . MET A 1 316 ? 37.009 -8.615 27.629 1.00 50.90 316 MET A N 1
ATOM 2410 C CA . MET A 1 316 ? 37.550 -7.328 27.264 1.00 50.72 316 MET A CA 1
ATOM 2411 C C . MET A 1 316 ? 38.013 -7.448 25.816 1.00 49.91 316 MET A C 1
ATOM 2412 O O . MET A 1 316 ? 38.598 -8.460 25.431 1.00 49.20 316 MET A O 1
ATOM 2417 N N . VAL A 1 317 ? 37.701 -6.437 25.009 1.00 49.18 317 VAL A N 1
ATOM 2418 C CA . VAL A 1 317 ? 38.103 -6.415 23.612 1.00 48.73 317 VAL A CA 1
ATOM 2419 C C . VAL A 1 317 ? 38.727 -5.067 23.274 1.00 48.84 317 VAL A C 1
ATOM 2420 O O . VAL A 1 317 ? 38.234 -4.012 23.672 1.00 48.25 317 VAL A O 1
ATOM 2424 N N . GLN A 1 318 ? 39.829 -5.131 22.539 1.00 49.34 318 GLN A N 1
ATOM 2425 C CA . GLN A 1 318 ? 40.536 -3.960 22.073 1.00 50.09 318 GLN A CA 1
ATOM 2426 C C . GLN A 1 318 ? 40.373 -3.902 20.566 1.00 50.02 318 GLN A C 1
ATOM 2427 O O . GLN A 1 318 ? 40.469 -4.916 19.881 1.00 50.09 318 GLN A O 1
ATOM 2433 N N . ALA A 1 319 ? 40.085 -2.713 20.054 1.00 50.01 319 ALA A N 1
ATOM 2434 C CA . ALA A 1 319 ? 39.962 -2.512 18.617 1.00 49.89 319 ALA A CA 1
ATOM 2435 C C . ALA A 1 319 ? 40.671 -1.219 18.220 1.00 50.19 319 ALA A C 1
ATOM 2436 O O . ALA A 1 319 ? 40.902 -0.337 19.055 1.00 50.16 319 ALA A O 1
ATOM 2438 N N . GLU A 1 320 ? 41.026 -1.121 16.945 1.00 50.51 320 GLU A N 1
ATOM 2439 C CA . GLU A 1 320 ? 41.680 0.066 16.420 1.00 50.65 320 GLU A CA 1
ATOM 2440 C C . GLU A 1 320 ? 41.072 0.459 15.084 1.00 50.18 320 GLU A C 1
ATOM 2441 O O . GLU A 1 320 ? 40.703 -0.406 14.280 1.00 50.60 320 GLU A O 1
ATOM 2447 N N . ARG A 1 321 ? 40.951 1.765 14.871 1.00 49.19 321 ARG A N 1
ATOM 2448 C CA . ARG A 1 321 ? 40.661 2.314 13.558 1.00 48.59 321 ARG A CA 1
ATOM 2449 C C . ARG A 1 321 ? 41.777 3.281 13.198 1.00 48.22 321 ARG A C 1
ATOM 2450 O O . ARG A 1 321 ? 41.868 4.373 13.763 1.00 48.28 321 ARG A O 1
ATOM 2458 N N . SER A 1 322 ? 42.634 2.863 12.274 1.00 47.28 322 SER A N 1
ATOM 2459 C CA . SER A 1 322 ? 43.752 3.673 11.831 1.00 46.76 322 SER A CA 1
ATOM 2460 C C . SER A 1 322 ? 43.533 4.153 10.393 1.00 46.45 322 SER A C 1
ATOM 2461 O O . SER A 1 322 ? 42.612 3.699 9.712 1.00 47.06 322 SER A O 1
ATOM 2464 N N . GLY A 1 323 ? 44.371 5.077 9.939 1.00 45.51 323 GLY A N 1
ATOM 2465 C CA . GLY A 1 323 ? 44.236 5.637 8.598 1.00 44.74 323 GLY A CA 1
ATOM 2466 C C . GLY A 1 323 ? 43.032 6.554 8.460 1.00 43.95 323 GLY A C 1
ATOM 2467 O O . GLY A 1 323 ? 42.201 6.383 7.567 1.00 44.42 323 GLY A O 1
ATOM 2468 N N . ILE A 1 324 ? 42.921 7.517 9.363 1.00 42.74 324 ILE A N 1
ATOM 2469 C CA . ILE A 1 324 ? 41.972 8.597 9.177 1.00 41.93 324 ILE A CA 1
ATOM 2470 C C . ILE A 1 324 ? 42.794 9.783 8.666 1.00 41.20 324 ILE A C 1
ATOM 2471 O O . ILE A 1 324 ? 43.507 10.417 9.445 1.00 41.37 324 ILE A O 1
ATOM 2476 N N . PRO A 1 325 ? 42.736 10.053 7.343 1.00 40.31 325 PRO A N 1
ATOM 2477 C CA . PRO A 1 325 ? 43.567 11.115 6.759 1.00 39.55 325 PRO A CA 1
ATOM 2478 C C . PRO A 1 325 ? 43.153 12.505 7.228 1.00 38.93 325 PRO A C 1
ATOM 2479 O O . PRO A 1 325 ? 41.958 12.828 7.288 1.00 38.37 325 PRO A O 1
ATOM 2483 N N . ILE A 1 326 ? 44.157 13.289 7.592 1.00 38.46 326 ILE A N 1
ATOM 2484 C CA . ILE A 1 326 ? 44.002 14.708 7.840 1.00 38.31 326 ILE A CA 1
ATOM 2485 C C . ILE A 1 326 ? 44.159 15.414 6.492 1.00 38.54 326 ILE A C 1
ATOM 2486 O O . ILE A 1 326 ? 45.130 15.177 5.761 1.00 38.58 326 ILE A O 1
ATOM 2491 N N . VAL A 1 327 ? 43.181 16.262 6.169 1.00 38.71 327 VAL A N 1
ATOM 2492 C CA . VAL A 1 327 ? 42.956 16.735 4.801 1.00 38.66 327 VAL A CA 1
ATOM 2493 C C . VAL A 1 327 ? 42.449 18.173 4.742 1.00 38.74 327 VAL A C 1
ATOM 2494 O O . VAL A 1 327 ? 41.953 18.700 5.733 1.00 38.91 327 VAL A O 1
ATOM 2498 N N . THR A 1 328 ? 42.576 18.808 3.579 1.00 38.92 328 THR A N 1
ATOM 2499 C CA . THR A 1 328 ? 41.939 20.109 3.353 1.00 38.93 328 THR A CA 1
ATOM 2500 C C . THR A 1 328 ? 40.793 20.010 2.338 1.00 38.99 328 THR A C 1
ATOM 2501 O O . THR A 1 328 ? 40.177 21.019 1.977 1.00 39.33 328 THR A O 1
ATOM 2505 N N . SER A 1 329 ? 40.513 18.783 1.892 1.00 38.91 329 SER A N 1
ATOM 2506 C CA . SER A 1 329 ? 39.457 18.498 0.918 1.00 38.59 329 SER A CA 1
ATOM 2507 C C . SER A 1 329 ? 38.920 17.088 1.151 1.00 38.56 329 SER A C 1
ATOM 2508 O O . SER A 1 329 ? 39.688 16.192 1.498 1.00 39.15 329 SER A O 1
ATOM 2511 N N . PRO A 1 330 ? 37.597 16.888 0.992 1.00 38.23 330 PRO A N 1
ATOM 2512 C CA . PRO A 1 330 ? 37.002 15.561 1.131 1.00 37.88 330 PRO A CA 1
ATOM 2513 C C . PRO A 1 330 ? 37.194 14.680 -0.102 1.00 38.00 330 PRO A C 1
ATOM 2514 O O . PRO A 1 330 ? 36.794 13.506 -0.088 1.00 37.97 330 PRO A O 1
ATOM 2518 N N . TYR A 1 331 ? 37.791 15.231 -1.159 1.00 37.62 331 TYR A N 1
ATOM 2519 C CA . TYR A 1 331 ? 38.009 14.475 -2.381 1.00 37.60 331 TYR A CA 1
ATOM 2520 C C . TYR A 1 331 ? 39.459 14.534 -2.851 1.00 37.78 331 TYR A C 1
ATOM 2521 O O . TYR A 1 331 ? 40.220 15.398 -2.424 1.00 37.82 331 TYR A O 1
ATOM 2530 N N . GLN A 1 332 ? 39.834 13.582 -3.705 1.00 38.26 332 GLN A N 1
ATOM 2531 C CA . GLN A 1 332 ? 41.118 13.587 -4.413 1.00 38.62 332 GLN A CA 1
ATOM 2532 C C . GLN A 1 332 ? 40.846 13.336 -5.876 1.00 38.68 332 GLN A C 1
ATOM 2533 O O . GLN A 1 332 ? 40.103 12.417 -6.217 1.00 38.90 332 GLN A O 1
ATOM 2539 N N . ILE A 1 333 ? 41.441 14.155 -6.738 1.00 38.94 333 ILE A N 1
ATOM 2540 C CA . ILE A 1 333 ? 41.387 13.927 -8.181 1.00 39.06 333 ILE A CA 1
ATOM 2541 C C . ILE A 1 333 ? 42.656 13.221 -8.651 1.00 39.32 333 ILE A C 1
ATOM 2542 O O . ILE A 1 333 ? 43.764 13.651 -8.336 1.00 39.49 333 ILE A O 1
ATOM 2547 N N . HIS A 1 334 ? 42.481 12.134 -9.396 1.00 39.71 334 HIS A N 1
ATOM 2548 C CA . HIS A 1 334 ? 43.599 11.359 -9.932 1.00 40.17 334 HIS A CA 1
ATOM 2549 C C . HIS A 1 334 ? 43.531 11.312 -11.455 1.00 40.81 334 HIS A C 1
ATOM 2550 O O . HIS A 1 334 ? 42.456 11.119 -12.024 1.00 41.11 334 HIS A O 1
ATOM 2557 N N . PHE A 1 335 ? 44.674 11.511 -12.108 1.00 41.30 335 PHE A N 1
ATOM 2558 C CA . PHE A 1 335 ? 44.752 11.469 -13.571 1.00 42.03 335 PHE A CA 1
ATOM 2559 C C . PHE A 1 335 ? 45.456 10.203 -14.068 1.00 42.34 335 PHE A C 1
ATOM 2560 O O . PHE A 1 335 ? 46.055 10.182 -15.145 1.00 42.70 335 PHE A O 1
ATOM 2568 N N . THR A 1 336 ? 45.368 9.141 -13.280 1.00 42.75 336 THR A N 1
ATOM 2569 C CA . THR A 1 336 ? 46.098 7.905 -13.556 1.00 42.89 336 THR A CA 1
ATOM 2570 C C . THR A 1 336 ? 45.464 7.007 -14.633 1.00 42.82 336 THR A C 1
ATOM 2571 O O . THR A 1 336 ? 46.095 6.058 -15.101 1.00 43.01 336 THR A O 1
ATOM 2575 N N . LYS A 1 337 ? 44.234 7.330 -15.024 1.00 42.69 337 LYS A N 1
ATOM 2576 C CA . LYS A 1 337 ? 43.485 6.625 -16.066 1.00 42.60 337 LYS A CA 1
ATOM 2577 C C . LYS A 1 337 ? 43.362 7.500 -17.328 1.00 42.40 337 LYS A C 1
ATOM 2578 O O . LYS A 1 337 ? 42.564 7.215 -18.229 1.00 42.34 337 LYS A O 1
ATOM 2584 N N . THR A 1 338 ? 44.163 8.560 -17.379 1.00 42.10 338 THR A N 1
ATOM 2585 C CA . THR A 1 338 ? 44.119 9.535 -18.454 1.00 41.76 338 THR A CA 1
ATOM 2586 C C . THR A 1 338 ? 45.434 9.474 -19.239 1.00 41.88 338 THR A C 1
ATOM 2587 O O . THR A 1 338 ? 46.514 9.557 -18.638 1.00 41.49 338 THR A O 1
ATOM 2591 N N . PRO A 1 339 ? 45.349 9.293 -20.581 1.00 41.61 339 PRO A N 1
ATOM 2592 C CA . PRO A 1 339 ? 46.522 9.392 -21.453 1.00 41.41 339 PRO A CA 1
ATOM 2593 C C . PRO A 1 339 ? 47.318 10.673 -21.197 1.00 41.02 339 PRO A C 1
ATOM 2594 O O . PRO A 1 339 ? 46.725 11.717 -20.936 1.00 41.21 339 PRO A O 1
ATOM 2598 N N . LYS A 1 340 ? 48.644 10.568 -21.261 1.00 40.60 340 LYS A N 1
ATOM 2599 C CA . LYS A 1 340 ? 49.564 11.684 -21.009 1.00 40.04 340 LYS A CA 1
ATOM 2600 C C . LYS A 1 340 ? 50.121 12.260 -22.315 1.00 39.44 340 LYS A C 1
ATOM 2601 O O . LYS A 1 340 ? 51.137 12.972 -22.322 1.00 39.10 340 LYS A O 1
ATOM 2607 N N . TYR A 1 341 ? 49.455 11.927 -23.415 1.00 38.62 341 TYR A N 1
ATOM 2608 C CA . TYR A 1 341 ? 49.810 12.426 -24.733 1.00 38.04 341 TYR A CA 1
ATOM 2609 C C . TYR A 1 341 ? 48.508 12.766 -25.442 1.00 37.94 341 TYR A C 1
ATOM 2610 O O . TYR A 1 341 ? 47.481 12.106 -25.227 1.00 37.82 341 TYR A O 1
ATOM 2619 N N . PHE A 1 342 ? 48.543 13.821 -26.252 1.00 37.65 342 PHE A N 1
ATOM 2620 C CA . PHE A 1 342 ? 47.360 14.274 -26.977 1.00 37.65 342 PHE A CA 1
ATOM 2621 C C . PHE A 1 342 ? 47.660 14.461 -28.459 1.00 37.85 342 PHE A C 1
ATOM 2622 O O . PHE A 1 342 ? 48.823 14.553 -28.862 1.00 37.81 342 PHE A O 1
ATOM 2630 N N . LYS A 1 343 ? 46.598 14.488 -29.260 1.00 38.26 343 LYS A N 1
ATOM 2631 C CA . LYS A 1 343 ? 46.698 14.690 -30.699 1.00 38.47 343 LYS A CA 1
ATOM 2632 C C . LYS A 1 343 ? 46.251 16.109 -31.016 1.00 38.59 343 LYS A C 1
ATOM 2633 O O . LYS A 1 343 ? 45.052 16.394 -30.989 1.00 38.62 343 LYS A O 1
ATOM 2639 N N . PRO A 1 344 ? 47.213 17.013 -31.297 1.00 38.75 344 PRO A N 1
ATOM 2640 C CA . PRO A 1 344 ? 46.897 18.416 -31.591 1.00 38.71 344 PRO A CA 1
ATOM 2641 C C . PRO A 1 344 ? 45.874 18.551 -32.712 1.00 38.77 344 PRO A C 1
ATOM 2642 O O . PRO A 1 344 ? 45.992 17.890 -33.738 1.00 38.99 344 PRO A O 1
ATOM 2646 N N . GLY A 1 345 ? 44.872 19.398 -32.502 1.00 38.98 345 GLY A N 1
ATOM 2647 C CA . GLY A 1 345 ? 43.767 19.544 -33.451 1.00 39.14 345 GLY A CA 1
ATOM 2648 C C . GLY A 1 345 ? 42.524 18.804 -32.994 1.00 39.09 345 GLY A C 1
ATOM 2649 O O . GLY A 1 345 ? 41.403 19.263 -33.212 1.00 39.18 345 GLY A O 1
ATOM 2650 N N . MET A 1 346 ? 42.738 17.677 -32.320 1.00 39.28 346 MET A N 1
ATOM 2651 C CA . MET A 1 346 ? 41.676 16.733 -31.969 1.00 39.25 346 MET A CA 1
ATOM 2652 C C . MET A 1 346 ? 41.227 16.858 -30.507 1.00 39.63 346 MET A C 1
ATOM 2653 O O . MET A 1 346 ? 41.955 17.431 -29.690 1.00 39.90 346 MET A O 1
ATOM 2658 N N . PRO A 1 347 ? 40.028 16.318 -30.173 1.00 39.70 347 PRO A N 1
ATOM 2659 C CA . PRO A 1 347 ? 39.575 16.198 -28.779 1.00 39.80 347 PRO A CA 1
ATOM 2660 C C . PRO A 1 347 ? 40.546 15.421 -27.869 1.00 39.95 347 PRO A C 1
ATOM 2661 O O . PRO A 1 347 ? 41.167 14.432 -28.291 1.00 40.13 347 PRO A O 1
ATOM 2665 N N . PHE A 1 348 ? 40.664 15.874 -26.628 1.00 40.01 348 PHE A N 1
ATOM 2666 C CA . PHE A 1 348 ? 41.422 15.158 -25.619 1.00 40.10 348 PHE A CA 1
ATOM 2667 C C . PHE A 1 348 ? 40.505 14.731 -24.486 1.00 40.31 348 PHE A C 1
ATOM 2668 O O . PHE A 1 348 ? 39.864 15.557 -23.856 1.00 40.04 348 PHE A O 1
ATOM 2676 N N . ASP A 1 349 ? 40.442 13.426 -24.249 1.00 41.27 349 ASP A N 1
ATOM 2677 C CA . ASP A 1 349 ? 39.580 12.850 -23.212 1.00 42.23 349 ASP A CA 1
ATOM 2678 C C . ASP A 1 349 ? 40.311 12.616 -21.904 1.00 42.51 349 ASP A C 1
ATOM 2679 O O . ASP A 1 349 ? 41.402 12.035 -21.880 1.00 42.24 349 ASP A O 1
ATOM 2684 N N . LEU A 1 350 ? 39.680 13.054 -20.819 1.00 43.31 350 LEU A N 1
ATOM 2685 C CA . LEU A 1 350 ? 40.201 12.814 -19.481 1.00 43.97 350 LEU A CA 1
ATOM 2686 C C . LEU A 1 350 ? 39.286 11.873 -18.708 1.00 44.50 350 LEU A C 1
ATOM 2687 O O . LEU A 1 350 ? 38.134 12.198 -18.465 1.00 44.62 350 LEU A O 1
ATOM 2692 N N . MET A 1 351 ? 39.793 10.690 -18.364 1.00 45.37 351 MET A N 1
ATOM 2693 C CA . MET A 1 351 ? 39.136 9.842 -17.385 1.00 46.30 351 MET A CA 1
ATOM 2694 C C . MET A 1 351 ? 39.608 10.340 -16.025 1.00 46.03 351 MET A C 1
ATOM 2695 O O . MET A 1 351 ? 40.683 9.963 -15.536 1.00 46.28 351 MET A O 1
ATOM 2700 N N . VAL A 1 352 ? 38.819 11.231 -15.435 1.00 45.63 352 VAL A N 1
ATOM 2701 C CA . VAL A 1 352 ? 39.113 11.720 -14.100 1.00 44.95 352 VAL A CA 1
ATOM 2702 C C . VAL A 1 352 ? 38.625 10.643 -13.141 1.00 44.38 352 VAL A C 1
ATOM 2703 O O . VAL A 1 352 ? 37.552 10.081 -13.330 1.00 44.14 352 VAL A O 1
ATOM 2707 N N . PHE A 1 353 ? 39.439 10.340 -12.140 1.00 43.89 353 PHE A N 1
ATOM 2708 C CA . PHE A 1 353 ? 39.103 9.370 -11.120 1.00 43.52 353 PHE A CA 1
ATOM 2709 C C . PHE A 1 353 ? 39.106 10.144 -9.813 1.00 43.35 353 PHE A C 1
ATOM 2710 O O . PHE A 1 353 ? 40.108 10.770 -9.460 1.00 43.12 353 PHE A O 1
ATOM 2718 N N . VAL A 1 354 ? 37.970 10.131 -9.120 1.00 42.94 354 VAL A N 1
ATOM 2719 C CA . VAL A 1 354 ? 37.844 10.832 -7.842 1.00 42.80 354 VAL A CA 1
ATOM 2720 C C . VAL A 1 354 ? 37.576 9.856 -6.698 1.00 42.80 354 VAL A C 1
ATOM 2721 O O . VAL A 1 354 ? 36.713 8.981 -6.789 1.00 42.67 354 VAL A O 1
ATOM 2725 N N . THR A 1 355 ? 38.333 10.019 -5.622 1.00 42.99 355 THR A N 1
ATOM 2726 C CA . THR A 1 355 ? 38.213 9.156 -4.468 1.00 43.23 355 THR A CA 1
ATOM 2727 C C . THR A 1 355 ? 37.929 9.945 -3.194 1.00 43.49 355 THR A C 1
ATOM 2728 O O . THR A 1 355 ? 38.213 11.144 -3.099 1.00 43.24 355 THR A O 1
ATOM 2732 N N . ASN A 1 356 ? 37.347 9.254 -2.223 1.00 43.72 356 ASN A N 1
ATOM 2733 C CA . ASN A 1 356 ? 37.353 9.704 -0.849 1.00 43.99 356 ASN A CA 1
ATOM 2734 C C . ASN A 1 356 ? 38.782 9.521 -0.323 1.00 44.49 356 ASN A C 1
ATOM 2735 O O . ASN A 1 356 ? 39.534 8.707 -0.875 1.00 44.52 356 ASN A O 1
ATOM 2740 N N . PRO A 1 357 ? 39.183 10.291 0.712 1.00 44.85 357 PRO A N 1
ATOM 2741 C CA . PRO A 1 357 ? 40.582 10.281 1.170 1.00 45.40 357 PRO A CA 1
ATOM 2742 C C . PRO A 1 357 ? 41.145 8.928 1.657 1.00 46.16 357 PRO A C 1
ATOM 2743 O O . PRO A 1 357 ? 42.346 8.834 1.931 1.00 46.40 357 PRO A O 1
ATOM 2747 N N . ASP A 1 358 ? 40.299 7.900 1.750 1.00 46.72 358 ASP A N 1
ATOM 2748 C CA . ASP A 1 358 ? 40.731 6.559 2.145 1.00 47.22 358 ASP A CA 1
ATOM 2749 C C . ASP A 1 358 ? 41.156 5.709 0.947 1.00 47.49 358 ASP A C 1
ATOM 2750 O O . ASP A 1 358 ? 41.724 4.624 1.120 1.00 47.66 358 ASP A O 1
ATOM 2755 N N . GLY A 1 359 ? 40.864 6.206 -0.257 1.00 47.43 359 GLY A N 1
ATOM 2756 C CA . GLY A 1 359 ? 41.124 5.488 -1.500 1.00 47.16 359 GLY A CA 1
ATOM 2757 C C . GLY A 1 359 ? 39.894 4.896 -2.179 1.00 47.30 359 GLY A C 1
ATOM 2758 O O . GLY A 1 359 ? 40.009 4.339 -3.267 1.00 47.09 359 GLY A O 1
ATOM 2759 N N . SER A 1 360 ? 38.722 5.003 -1.543 1.00 47.21 360 SER A N 1
ATOM 2760 C CA . SER A 1 360 ? 37.476 4.477 -2.122 1.00 47.29 360 SER A CA 1
ATOM 2761 C C . SER A 1 360 ? 36.813 5.477 -3.071 1.00 47.63 360 SER A C 1
ATOM 2762 O O . SER A 1 360 ? 36.737 6.669 -2.759 1.00 47.64 360 SER A O 1
ATOM 2765 N N . PRO A 1 361 ? 36.315 4.988 -4.229 1.00 47.96 361 PRO A N 1
ATOM 2766 C CA . PRO A 1 361 ? 35.884 5.874 -5.318 1.00 47.81 361 PRO A CA 1
ATOM 2767 C C . PRO A 1 361 ? 34.648 6.704 -4.976 1.00 47.70 361 PRO A C 1
ATOM 2768 O O . PRO A 1 361 ? 33.602 6.145 -4.649 1.00 47.68 361 PRO A O 1
ATOM 2772 N N . ALA A 1 362 ? 34.790 8.027 -5.056 1.00 47.53 362 ALA A N 1
ATOM 2773 C CA . ALA A 1 362 ? 33.723 8.970 -4.731 1.00 47.53 362 ALA A CA 1
ATOM 2774 C C . ALA A 1 362 ? 32.692 9.035 -5.854 1.00 47.68 362 ALA A C 1
ATOM 2775 O O . ALA A 1 362 ? 33.012 9.368 -7.000 1.00 47.86 362 ALA A O 1
ATOM 2777 N N . TYR A 1 363 ? 31.453 8.705 -5.516 1.00 47.62 363 TYR A N 1
ATOM 2778 C CA . TYR A 1 363 ? 30.388 8.588 -6.503 1.00 47.76 363 TYR A CA 1
ATOM 2779 C C . TYR A 1 363 ? 29.555 9.859 -6.538 1.00 47.51 363 TYR A C 1
ATOM 2780 O O . TYR A 1 363 ? 29.408 10.537 -5.516 1.00 47.80 363 TYR A O 1
ATOM 2789 N N . ARG A 1 364 ? 29.065 10.197 -7.733 1.00 47.05 364 ARG A N 1
ATOM 2790 C CA . ARG A 1 364 ? 28.093 11.280 -7.933 1.00 46.65 364 ARG A CA 1
ATOM 2791 C C . ARG A 1 364 ? 28.669 12.678 -7.634 1.00 46.28 364 ARG A C 1
ATOM 2792 O O . ARG A 1 364 ? 27.973 13.552 -7.083 1.00 46.07 364 ARG A O 1
ATOM 2800 N N . VAL A 1 365 ? 29.931 12.880 -8.025 1.00 45.49 365 VAL A N 1
ATOM 2801 C CA . VAL A 1 365 ? 30.675 14.116 -7.749 1.00 44.93 365 VAL A CA 1
ATOM 2802 C C . VAL A 1 365 ? 30.962 14.925 -9.028 1.00 44.94 365 VAL A C 1
ATOM 2803 O O . VAL A 1 365 ? 31.611 14.420 -9.955 1.00 44.91 365 VAL A O 1
ATOM 2807 N N . PRO A 1 366 ? 30.480 16.182 -9.085 1.00 44.60 366 PRO A N 1
ATOM 2808 C CA . PRO A 1 366 ? 30.757 17.038 -10.234 1.00 44.53 366 PRO A CA 1
ATOM 2809 C C . PRO A 1 366 ? 32.239 17.395 -10.384 1.00 44.50 366 PRO A C 1
ATOM 2810 O O . PRO A 1 366 ? 32.882 17.834 -9.424 1.00 44.40 366 PRO A O 1
ATOM 2814 N N . VAL A 1 367 ? 32.766 17.177 -11.585 1.00 44.41 367 VAL A N 1
ATOM 2815 C CA . VAL A 1 367 ? 34.103 17.638 -11.958 1.00 44.56 367 VAL A CA 1
ATOM 2816 C C . VAL A 1 367 ? 34.008 18.500 -13.217 1.00 44.83 367 VAL A C 1
ATOM 2817 O O . VAL A 1 367 ? 33.162 18.261 -14.082 1.00 44.69 367 VAL A O 1
ATOM 2821 N N . ALA A 1 368 ? 34.853 19.521 -13.298 1.00 45.41 368 ALA A N 1
ATOM 2822 C CA . ALA A 1 368 ? 34.917 20.382 -14.479 1.00 46.04 368 ALA A CA 1
ATOM 2823 C C . ALA A 1 368 ? 36.344 20.840 -14.744 1.00 46.65 368 ALA A C 1
ATOM 2824 O O . ALA A 1 368 ? 37.127 21.028 -13.810 1.00 46.44 368 ALA A O 1
ATOM 2826 N N . VAL A 1 369 ? 36.674 20.997 -16.024 1.00 47.75 369 VAL A N 1
ATOM 2827 C CA . VAL A 1 369 ? 37.956 21.553 -16.453 1.00 48.58 369 VAL A CA 1
ATOM 2828 C C . VAL A 1 369 ? 37.959 23.047 -16.166 1.00 49.52 369 VAL A C 1
ATOM 2829 O O . VAL A 1 369 ? 36.928 23.699 -16.277 1.00 49.52 369 VAL A O 1
ATOM 2833 N N . GLN A 1 370 ? 39.115 23.581 -15.783 1.00 50.96 370 GLN A N 1
ATOM 2834 C CA . GLN A 1 370 ? 39.273 25.019 -15.554 1.00 52.30 370 GLN A CA 1
ATOM 2835 C C . GLN A 1 370 ? 39.497 25.754 -16.885 1.00 53.31 370 GLN A C 1
ATOM 2836 O O . GLN A 1 370 ? 40.227 25.266 -17.753 1.00 53.21 370 GLN A O 1
ATOM 2842 N N . GLY A 1 371 ? 38.860 26.917 -17.046 1.00 54.59 371 GLY A N 1
ATOM 2843 C CA . GLY A 1 371 ? 38.926 27.679 -18.305 1.00 56.22 371 GLY A CA 1
ATOM 2844 C C . GLY A 1 371 ? 37.680 27.482 -19.153 1.00 57.33 371 GLY A C 1
ATOM 2845 O O . GLY A 1 371 ? 36.776 28.315 -19.140 1.00 57.67 371 GLY A O 1
ATOM 2846 N N . GLU A 1 372 ? 37.640 26.379 -19.900 1.00 58.58 372 GLU A N 1
ATOM 2847 C CA . GLU A 1 372 ? 36.395 25.864 -20.487 1.00 59.65 372 GLU A CA 1
ATOM 2848 C C . GLU A 1 372 ? 35.580 25.287 -19.331 1.00 60.05 372 GLU A C 1
ATOM 2849 O O . GLU A 1 372 ? 35.262 24.092 -19.308 1.00 60.18 372 GLU A O 1
ATOM 2855 N N . ASP A 1 373 ? 35.241 26.152 -18.378 1.00 60.56 373 ASP A N 1
ATOM 2856 C CA . ASP A 1 373 ? 34.920 25.721 -17.019 1.00 60.93 373 ASP A CA 1
ATOM 2857 C C . ASP A 1 373 ? 33.596 24.983 -16.848 1.00 61.06 373 ASP A C 1
ATOM 2858 O O . ASP A 1 373 ? 33.589 23.771 -16.656 1.00 61.08 373 ASP A O 1
ATOM 2863 N N . THR A 1 374 ? 32.488 25.711 -16.942 1.00 61.25 374 THR A N 1
ATOM 2864 C CA . THR A 1 374 ? 31.189 25.244 -16.434 1.00 61.24 374 THR A CA 1
ATOM 2865 C C . THR A 1 374 ? 30.561 24.015 -17.128 1.00 61.17 374 THR A C 1
ATOM 2866 O O . THR A 1 374 ? 29.379 23.722 -16.908 1.00 61.05 374 THR A O 1
ATOM 2870 N N . VAL A 1 375 ? 31.353 23.291 -17.928 1.00 61.01 375 VAL A N 1
ATOM 2871 C CA . VAL A 1 375 ? 30.864 22.115 -18.677 1.00 60.82 375 VAL A CA 1
ATOM 2872 C C . VAL A 1 375 ? 30.212 21.067 -17.770 1.00 60.58 375 VAL A C 1
ATOM 2873 O O . VAL A 1 375 ? 29.050 20.704 -17.989 1.00 60.73 375 VAL A O 1
ATOM 2877 N N . GLN A 1 376 ? 30.962 20.604 -16.762 1.00 60.02 376 GLN A N 1
ATOM 2878 C CA . GLN A 1 376 ? 30.464 19.728 -15.692 1.00 59.42 376 GLN A CA 1
ATOM 2879 C C . GLN A 1 376 ? 30.254 18.290 -16.157 1.00 59.24 376 GLN A C 1
ATOM 2880 O O . GLN A 1 376 ? 29.831 18.049 -17.291 1.00 59.37 376 GLN A O 1
ATOM 2886 N N . SER A 1 377 ? 30.557 17.342 -15.270 1.00 58.63 377 SER A N 1
ATOM 2887 C CA . SER A 1 377 ? 30.255 15.928 -15.482 1.00 58.05 377 SER A CA 1
ATOM 2888 C C . SER A 1 377 ? 30.307 15.171 -14.152 1.00 57.58 377 SER A C 1
ATOM 2889 O O . SER A 1 377 ? 31.235 15.361 -13.362 1.00 57.41 377 SER A O 1
ATOM 2892 N N . LEU A 1 378 ? 29.303 14.328 -13.911 1.00 57.02 378 LEU A N 1
ATOM 2893 C CA . LEU A 1 378 ? 29.197 13.550 -12.673 1.00 56.51 378 LEU A CA 1
ATOM 2894 C C . LEU A 1 378 ? 29.961 12.230 -12.769 1.00 56.20 378 LEU A C 1
ATOM 2895 O O . LEU A 1 378 ? 29.923 11.558 -13.804 1.00 56.03 378 LEU A O 1
ATOM 2900 N N . THR A 1 379 ? 30.650 11.867 -11.688 1.00 55.76 379 THR A N 1
ATOM 2901 C CA . THR A 1 379 ? 31.382 10.604 -11.629 1.00 55.51 379 THR A CA 1
ATOM 2902 C C . THR A 1 379 ? 30.410 9.426 -11.547 1.00 55.58 379 THR A C 1
ATOM 2903 O O . THR A 1 379 ? 29.290 9.575 -11.057 1.00 55.59 379 THR A O 1
ATOM 2907 N N . GLN A 1 380 ? 30.842 8.270 -12.050 1.00 55.72 380 GLN A N 1
ATOM 2908 C CA . GLN A 1 380 ? 30.022 7.054 -12.068 1.00 55.86 380 GLN A CA 1
ATOM 2909 C C . GLN A 1 380 ? 30.139 6.270 -10.758 1.00 55.72 380 GLN A C 1
ATOM 2910 O O . GLN A 1 380 ? 30.655 6.786 -9.760 1.00 55.79 380 GLN A O 1
ATOM 2916 N N . GLY A 1 381 ? 29.659 5.025 -10.776 1.00 55.48 381 GLY A N 1
ATOM 2917 C CA . GLY A 1 381 ? 29.675 4.144 -9.607 1.00 54.91 381 GLY A CA 1
ATOM 2918 C C . GLY A 1 381 ? 31.078 3.865 -9.119 1.00 54.57 381 GLY A C 1
ATOM 2919 O O . GLY A 1 381 ? 31.343 3.871 -7.914 1.00 54.52 381 GLY A O 1
ATOM 2920 N N . ASP A 1 382 ? 31.977 3.640 -10.075 1.00 54.29 382 ASP A N 1
ATOM 2921 C CA . ASP A 1 382 ? 33.390 3.423 -9.814 1.00 53.71 382 ASP A CA 1
ATOM 2922 C C . ASP A 1 382 ? 34.183 4.746 -9.741 1.00 53.22 382 ASP A C 1
ATOM 2923 O O . ASP A 1 382 ? 35.426 4.744 -9.739 1.00 52.97 382 ASP A O 1
ATOM 2928 N N . GLY A 1 383 ? 33.459 5.867 -9.692 1.00 52.37 383 GLY A N 1
ATOM 2929 C CA . GLY A 1 383 ? 34.051 7.177 -9.413 1.00 51.60 383 GLY A CA 1
ATOM 2930 C C . GLY A 1 383 ? 34.833 7.845 -10.534 1.00 50.97 383 GLY A C 1
ATOM 2931 O O . GLY A 1 383 ? 35.658 8.723 -10.285 1.00 50.79 383 GLY A O 1
ATOM 2932 N N . VAL A 1 384 ? 34.581 7.440 -11.772 1.00 50.48 384 VAL A N 1
ATOM 2933 C CA . VAL A 1 384 ? 35.221 8.092 -12.902 1.00 50.32 384 VAL A CA 1
ATOM 2934 C C . VAL A 1 384 ? 34.232 8.951 -13.699 1.00 50.27 384 VAL A C 1
ATOM 2935 O O . VAL A 1 384 ? 33.038 8.627 -13.779 1.00 49.96 384 VAL A O 1
ATOM 2939 N N . ALA A 1 385 ? 34.742 10.046 -14.262 1.00 49.94 385 ALA A N 1
ATOM 2940 C CA . ALA A 1 385 ? 33.975 10.895 -15.163 1.00 50.19 385 ALA A CA 1
ATOM 2941 C C . ALA A 1 385 ? 34.760 11.143 -16.446 1.00 50.34 385 ALA A C 1
ATOM 2942 O O . ALA A 1 385 ? 35.992 11.248 -16.423 1.00 50.81 385 ALA A O 1
ATOM 2944 N N . LYS A 1 386 ? 34.049 11.214 -17.567 1.00 50.28 386 LYS A N 1
ATOM 2945 C CA . LYS A 1 386 ? 34.668 11.542 -18.840 1.00 50.18 386 LYS A CA 1
ATOM 2946 C C . LYS A 1 386 ? 34.452 13.012 -19.117 1.00 50.03 386 LYS A C 1
ATOM 2947 O O . LYS A 1 386 ? 33.321 13.501 -19.066 1.00 49.80 386 LYS A O 1
ATOM 2953 N N . LEU A 1 387 ? 35.555 13.701 -19.391 1.00 50.07 387 LEU A N 1
ATOM 2954 C CA . LEU A 1 387 ? 35.560 15.106 -19.773 1.00 50.22 387 LEU A CA 1
ATOM 2955 C C . LEU A 1 387 ? 36.364 15.282 -21.057 1.00 50.63 387 LEU A C 1
ATOM 2956 O O . LEU A 1 387 ? 37.480 14.774 -21.162 1.00 50.99 387 LEU A O 1
ATOM 2961 N N . SER A 1 388 ? 35.790 15.987 -22.030 1.00 51.08 388 SER A N 1
ATOM 2962 C CA . SER A 1 388 ? 36.415 16.162 -23.343 1.00 51.44 388 SER A CA 1
ATOM 2963 C C . SER A 1 388 ? 36.688 17.622 -23.672 1.00 51.54 388 SER A C 1
ATOM 2964 O O . SER A 1 388 ? 35.766 18.447 -23.718 1.00 51.97 388 SER A O 1
ATOM 2967 N N . ILE A 1 389 ? 37.954 17.940 -23.912 1.00 51.42 389 ILE A N 1
ATOM 2968 C CA . ILE A 1 389 ? 38.321 19.272 -24.380 1.00 51.29 389 ILE A CA 1
ATOM 2969 C C . ILE A 1 389 ? 38.880 19.220 -25.803 1.00 51.19 389 ILE A C 1
ATOM 2970 O O . ILE A 1 389 ? 39.515 18.243 -26.188 1.00 51.15 389 ILE A O 1
ATOM 2975 N N . ASN A 1 390 ? 38.611 20.262 -26.583 1.00 51.02 390 ASN A N 1
ATOM 2976 C CA . ASN A 1 390 ? 39.183 20.401 -27.914 1.00 50.97 390 ASN A CA 1
ATOM 2977 C C . ASN A 1 390 ? 40.561 21.047 -27.815 1.00 50.89 390 ASN A C 1
ATOM 2978 O O . ASN A 1 390 ? 40.809 21.875 -26.937 1.00 51.10 390 ASN A O 1
ATOM 2983 N N . THR A 1 391 ? 41.465 20.649 -28.700 1.00 50.66 391 THR A N 1
ATOM 2984 C CA . THR A 1 391 ? 42.810 21.209 -28.705 1.00 50.30 391 THR A CA 1
ATOM 2985 C C . THR A 1 391 ? 43.085 21.894 -30.034 1.00 50.16 391 THR A C 1
ATOM 2986 O O . THR A 1 391 ? 42.602 21.462 -31.082 1.00 49.97 391 THR A O 1
ATOM 2990 N N . HIS A 1 392 ? 43.843 22.981 -29.977 1.00 50.04 392 HIS A N 1
ATOM 2991 C CA . HIS A 1 392 ? 44.288 23.657 -31.179 1.00 50.20 392 HIS A CA 1
ATOM 2992 C C . HIS A 1 392 ? 45.494 22.902 -31.748 1.00 50.32 392 HIS A C 1
ATOM 2993 O O . HIS A 1 392 ? 46.192 22.204 -30.998 1.00 50.42 392 HIS A O 1
ATOM 3000 N N . PRO A 1 393 ? 45.712 23.000 -33.077 1.00 50.21 393 PRO A N 1
ATOM 3001 C CA . PRO A 1 393 ? 46.760 22.284 -33.803 1.00 50.35 393 PRO A CA 1
ATOM 3002 C C . PRO A 1 393 ? 48.182 22.774 -33.530 1.00 50.63 393 PRO A C 1
ATOM 3003 O O . PRO A 1 393 ? 49.001 22.846 -34.457 1.00 50.69 393 PRO A O 1
ATOM 3007 N N . SER A 1 394 ? 48.481 23.095 -32.276 1.00 50.79 394 SER A N 1
ATOM 3008 C CA . SER A 1 394 ? 49.816 23.565 -31.912 1.00 50.91 394 SER A CA 1
ATOM 3009 C C . SER A 1 394 ? 50.597 22.515 -31.122 1.00 50.85 394 SER A C 1
ATOM 3010 O O . SER A 1 394 ? 50.104 21.964 -30.141 1.00 50.67 394 SER A O 1
ATOM 3013 N N . GLN A 1 395 ? 51.816 22.238 -31.581 1.00 50.99 395 GLN A N 1
ATOM 3014 C CA . GLN A 1 395 ? 52.713 21.303 -30.917 1.00 50.90 395 GLN A CA 1
ATOM 3015 C C . GLN A 1 395 ? 53.266 21.980 -29.663 1.00 50.89 395 GLN A C 1
ATOM 3016 O O . GLN A 1 395 ? 54.352 22.570 -29.682 1.00 50.99 395 GLN A O 1
ATOM 3022 N N . LYS A 1 396 ? 52.492 21.894 -28.583 1.00 50.62 396 LYS A N 1
ATOM 3023 C CA . LYS A 1 396 ? 52.764 22.606 -27.340 1.00 50.48 396 LYS A CA 1
ATOM 3024 C C . LYS A 1 396 ? 52.210 21.800 -26.159 1.00 50.05 396 LYS A C 1
ATOM 3025 O O . LYS A 1 396 ? 51.067 21.336 -26.207 1.00 49.89 396 LYS A O 1
ATOM 3031 N N . PRO A 1 397 ? 53.025 21.627 -25.098 1.00 49.60 397 PRO A N 1
ATOM 3032 C CA . PRO A 1 397 ? 52.594 20.956 -23.878 1.00 49.11 397 PRO A CA 1
ATOM 3033 C C . PRO A 1 397 ? 51.289 21.526 -23.315 1.00 48.68 397 PRO A C 1
ATOM 3034 O O . PRO A 1 397 ? 51.206 22.707 -22.963 1.00 48.69 397 PRO A O 1
ATOM 3038 N N . LEU A 1 398 ? 50.279 20.669 -23.247 1.00 48.17 398 LEU A N 1
ATOM 3039 C CA . LEU A 1 398 ? 48.960 21.046 -22.768 1.00 47.46 398 LEU A CA 1
ATOM 3040 C C . LEU A 1 398 ? 48.888 20.814 -21.263 1.00 47.07 398 LEU A C 1
ATOM 3041 O O . LEU A 1 398 ? 49.122 19.707 -20.789 1.00 47.17 398 LEU A O 1
ATOM 3046 N N . SER A 1 399 ? 48.595 21.874 -20.515 1.00 46.60 399 SER A N 1
ATOM 3047 C CA . SER A 1 399 ? 48.393 21.786 -19.070 1.00 45.73 399 SER A CA 1
ATOM 3048 C C . SER A 1 399 ? 46.890 21.762 -18.820 1.00 45.22 399 SER A C 1
ATOM 3049 O O . SER A 1 399 ? 46.148 22.533 -19.439 1.00 45.24 399 SER A O 1
ATOM 3052 N N . ILE A 1 400 ? 46.435 20.872 -17.938 1.00 44.19 400 ILE A N 1
ATOM 3053 C CA . ILE A 1 400 ? 44.999 20.739 -17.659 1.00 43.07 400 ILE A CA 1
ATOM 3054 C C . ILE A 1 400 ? 44.738 20.756 -16.165 1.00 42.17 400 ILE A C 1
ATOM 3055 O O . ILE A 1 400 ? 45.418 20.079 -15.407 1.00 41.93 400 ILE A O 1
ATOM 3060 N N . THR A 1 401 ? 43.758 21.551 -15.751 1.00 41.23 401 THR A N 1
ATOM 3061 C CA . THR A 1 401 ? 43.327 21.579 -14.362 1.00 40.40 401 THR A CA 1
ATOM 3062 C C . THR A 1 401 ? 41.855 21.204 -14.283 1.00 39.74 401 THR A C 1
ATOM 3063 O O . THR A 1 401 ? 41.005 21.832 -14.915 1.00 39.26 401 THR A O 1
ATOM 3067 N N . VAL A 1 402 ? 41.589 20.139 -13.533 1.00 39.14 402 VAL A N 1
ATOM 3068 C CA . VAL A 1 402 ? 40.235 19.713 -13.231 1.00 38.72 402 VAL A CA 1
ATOM 3069 C C . VAL A 1 402 ? 39.990 19.935 -11.743 1.00 38.66 402 VAL A C 1
ATOM 3070 O O . VAL A 1 402 ? 40.859 19.660 -10.908 1.00 38.51 402 VAL A O 1
ATOM 3074 N N . ARG A 1 403 ? 38.808 20.463 -11.438 1.00 38.52 403 ARG A N 1
ATOM 3075 C CA . ARG A 1 403 ? 38.410 20.790 -10.078 1.00 38.39 403 ARG A CA 1
ATOM 3076 C C . ARG A 1 403 ? 37.078 20.133 -9.737 1.00 38.00 403 ARG A C 1
ATOM 3077 O O . ARG A 1 403 ? 36.283 19.822 -10.623 1.00 37.63 403 ARG A O 1
ATOM 3085 N N . THR A 1 404 ? 36.834 19.934 -8.447 1.00 37.81 404 THR A N 1
ATOM 3086 C CA . THR A 1 404 ? 35.533 19.460 -7.993 1.00 38.08 404 THR A CA 1
ATOM 3087 C C . THR A 1 404 ? 34.568 20.646 -7.958 1.00 38.29 404 THR A C 1
ATOM 3088 O O . THR A 1 404 ? 34.962 21.770 -7.628 1.00 38.03 404 THR A O 1
ATOM 3092 N N . LYS A 1 405 ? 33.314 20.397 -8.331 1.00 38.68 405 LYS A N 1
ATOM 3093 C CA . LYS A 1 405 ? 32.272 21.412 -8.242 1.00 39.19 405 LYS A CA 1
ATOM 3094 C C . LYS A 1 405 ? 31.088 20.852 -7.461 1.00 39.15 405 LYS A C 1
ATOM 3095 O O . LYS A 1 405 ? 29.929 21.068 -7.826 1.00 39.08 405 LYS A O 1
ATOM 3101 N N . LYS A 1 406 ? 31.402 20.114 -6.395 1.00 39.21 406 LYS A N 1
ATOM 3102 C CA . LYS A 1 406 ? 30.408 19.559 -5.477 1.00 39.31 406 LYS A CA 1
ATOM 3103 C C . LYS A 1 406 ? 29.797 20.701 -4.673 1.00 39.40 406 LYS A C 1
ATOM 3104 O O . LYS A 1 406 ? 30.512 21.408 -3.964 1.00 39.38 406 LYS A O 1
ATOM 3110 N N . GLN A 1 407 ? 28.488 20.898 -4.790 1.00 39.54 407 GLN A N 1
ATOM 3111 C CA . GLN A 1 407 ? 27.848 21.970 -4.032 1.00 40.06 407 GLN A CA 1
ATOM 3112 C C . GLN A 1 407 ? 27.526 21.489 -2.618 1.00 40.38 407 GLN A C 1
ATOM 3113 O O . GLN A 1 407 ? 27.286 20.300 -2.417 1.00 40.76 407 GLN A O 1
ATOM 3119 N N . GLU A 1 408 ? 27.525 22.421 -1.660 1.00 40.60 408 GLU A N 1
ATOM 3120 C CA . GLU A 1 408 ? 27.525 22.147 -0.200 1.00 40.55 408 GLU A CA 1
ATOM 3121 C C . GLU A 1 408 ? 28.949 22.265 0.353 1.00 40.24 408 GLU A C 1
ATOM 3122 O O . GLU A 1 408 ? 29.145 22.632 1.516 1.00 40.17 408 GLU A O 1
ATOM 3128 N N . LEU A 1 409 ? 29.926 21.934 -0.496 1.00 39.74 409 LEU A N 1
ATOM 3129 C CA . LEU A 1 409 ? 31.331 22.271 -0.274 1.00 39.32 409 LEU A CA 1
ATOM 3130 C C . LEU A 1 409 ? 31.558 23.737 -0.644 1.00 39.02 409 LEU A C 1
ATOM 3131 O O . LEU A 1 409 ? 30.847 24.286 -1.492 1.00 39.07 409 LEU A O 1
ATOM 3136 N N . SER A 1 410 ? 32.537 24.366 0.000 1.00 38.59 410 SER A N 1
ATOM 3137 C CA . SER A 1 410 ? 32.958 25.726 -0.346 1.00 37.96 410 SER A CA 1
ATOM 3138 C C . SER A 1 410 ? 34.164 25.684 -1.289 1.00 37.56 410 SER A C 1
ATOM 3139 O O . SER A 1 410 ? 34.800 24.645 -1.421 1.00 37.86 410 SER A O 1
ATOM 3142 N N . GLU A 1 411 ? 34.466 26.802 -1.949 1.00 36.98 411 GLU A N 1
ATOM 3143 C CA . GLU A 1 411 ? 35.553 26.874 -2.941 1.00 36.28 411 GLU A CA 1
ATOM 3144 C C . GLU A 1 411 ? 36.854 26.235 -2.428 1.00 36.06 411 GLU A C 1
ATOM 3145 O O . GLU A 1 411 ? 37.504 25.458 -3.144 1.00 36.26 411 GLU A O 1
ATOM 3151 N N . ALA A 1 412 ? 37.206 26.543 -1.182 1.00 35.59 412 ALA A N 1
ATOM 3152 C CA . ALA A 1 412 ? 38.412 26.011 -0.535 1.00 35.33 412 ALA A CA 1
ATOM 3153 C C . ALA A 1 412 ? 38.351 24.499 -0.254 1.00 35.06 412 ALA A C 1
ATOM 3154 O O . ALA A 1 412 ? 39.378 23.824 -0.245 1.00 34.90 412 ALA A O 1
ATOM 3156 N N . GLU A 1 413 ? 37.143 23.988 -0.031 1.00 34.79 413 GLU A N 1
ATOM 3157 C CA . GLU A 1 413 ? 36.909 22.570 0.225 1.00 34.64 413 GLU A CA 1
ATOM 3158 C C . GLU A 1 413 ? 36.995 21.697 -1.029 1.00 34.18 413 GLU A C 1
ATOM 3159 O O . GLU A 1 413 ? 37.249 20.500 -0.932 1.00 33.91 413 GLU A O 1
ATOM 3165 N N . GLN A 1 414 ? 36.759 22.296 -2.196 1.00 33.84 414 GLN A N 1
ATOM 3166 C CA . GLN A 1 414 ? 36.758 21.577 -3.474 1.00 33.16 414 GLN A CA 1
ATOM 3167 C C . GLN A 1 414 ? 38.169 21.148 -3.848 1.00 33.68 414 GLN A C 1
ATOM 3168 O O . GLN A 1 414 ? 39.128 21.874 -3.583 1.00 33.54 414 GLN A O 1
ATOM 3174 N N . ALA A 1 415 ? 38.285 19.967 -4.463 1.00 34.15 415 ALA A N 1
ATOM 3175 C CA . ALA A 1 415 ? 39.582 19.415 -4.858 1.00 34.74 415 ALA A CA 1
ATOM 3176 C C . ALA A 1 415 ? 40.101 20.002 -6.177 1.00 35.46 415 ALA A C 1
ATOM 3177 O O . ALA A 1 415 ? 39.324 20.493 -7.000 1.00 35.04 415 ALA A O 1
ATOM 3179 N N . THR A 1 416 ? 41.422 19.940 -6.356 1.00 36.46 416 THR A N 1
ATOM 3180 C CA . THR A 1 416 ? 42.094 20.437 -7.556 1.00 37.52 416 THR A CA 1
ATOM 3181 C C . THR A 1 416 ? 43.320 19.586 -7.910 1.00 38.14 416 THR A C 1
ATOM 3182 O O . THR A 1 416 ? 44.033 19.102 -7.022 1.00 38.65 416 THR A O 1
ATOM 3186 N N . ARG A 1 417 ? 43.536 19.383 -9.209 1.00 38.52 417 ARG A N 1
ATOM 3187 C CA . ARG A 1 417 ? 44.691 18.634 -9.711 1.00 38.53 417 ARG A CA 1
ATOM 3188 C C . ARG A 1 417 ? 45.039 19.062 -11.142 1.00 38.45 417 ARG A C 1
ATOM 3189 O O . ARG A 1 417 ? 44.156 19.290 -11.973 1.00 38.32 417 ARG A O 1
ATOM 3197 N N . THR A 1 418 ? 46.334 19.189 -11.410 1.00 38.33 418 THR A N 1
ATOM 3198 C CA . THR A 1 418 ? 46.827 19.600 -12.721 1.00 38.13 418 THR A CA 1
ATOM 3199 C C . THR A 1 418 ? 47.683 18.491 -13.329 1.00 37.89 418 THR A C 1
ATOM 3200 O O . THR A 1 418 ? 48.440 17.819 -12.620 1.00 37.88 418 THR A O 1
ATOM 3204 N N . MET A 1 419 ? 47.536 18.292 -14.638 1.00 37.47 419 MET A N 1
ATOM 3205 C CA . MET A 1 419 ? 48.373 17.354 -15.382 1.00 37.27 419 MET A CA 1
ATOM 3206 C C . MET A 1 419 ? 48.951 18.009 -16.632 1.00 37.04 419 MET A C 1
ATOM 3207 O O . MET A 1 419 ? 48.497 19.066 -17.067 1.00 37.14 419 MET A O 1
ATOM 3212 N N . GLN A 1 420 ? 49.964 17.379 -17.205 1.00 36.93 420 GLN A N 1
ATOM 3213 C CA . GLN A 1 420 ? 50.483 17.829 -18.479 1.00 37.08 420 GLN A CA 1
ATOM 3214 C C . GLN A 1 420 ? 50.463 16.680 -19.471 1.00 37.08 420 GLN A C 1
ATOM 3215 O O . GLN A 1 420 ? 50.867 15.558 -19.133 1.00 37.11 420 GLN A O 1
ATOM 3221 N N . ALA A 1 421 ? 49.965 16.969 -20.674 1.00 36.77 421 ALA A N 1
ATOM 3222 C CA . ALA A 1 421 ? 50.017 16.045 -21.802 1.00 36.65 421 ALA A CA 1
ATOM 3223 C C . ALA A 1 421 ? 50.860 16.649 -22.927 1.00 36.96 421 ALA A C 1
ATOM 3224 O O . ALA A 1 421 ? 50.751 17.844 -23.237 1.00 36.91 421 ALA A O 1
ATOM 3226 N N . LEU A 1 422 ? 51.719 15.812 -23.504 1.00 36.93 422 LEU A N 1
ATOM 3227 C CA . LEU A 1 422 ? 52.636 16.221 -24.544 1.00 37.01 422 LEU A CA 1
ATOM 3228 C C . LEU A 1 422 ? 52.037 15.894 -25.921 1.00 37.36 422 LEU A C 1
ATOM 3229 O O . LEU A 1 422 ? 51.167 15.030 -26.023 1.00 37.27 422 LEU A O 1
ATOM 3234 N N . PRO A 1 423 ? 52.465 16.609 -26.983 1.00 37.77 423 PRO A N 1
ATOM 3235 C CA . PRO A 1 423 ? 51.882 16.279 -28.285 1.00 38.21 423 PRO A CA 1
ATOM 3236 C C . PRO A 1 423 ? 52.424 14.982 -28.897 1.00 38.49 423 PRO A C 1
ATOM 3237 O O . PRO A 1 423 ? 53.624 14.710 -28.838 1.00 38.32 423 PRO A O 1
ATOM 3241 N N . TYR A 1 424 ? 51.513 14.194 -29.460 1.00 39.16 424 TYR A N 1
ATOM 3242 C CA . TYR A 1 424 ? 51.847 13.012 -30.249 1.00 39.58 424 TYR A CA 1
ATOM 3243 C C . TYR A 1 424 ? 52.552 13.466 -31.526 1.00 40.20 424 TYR A C 1
ATOM 3244 O O . TYR A 1 424 ? 51.946 14.126 -32.371 1.00 40.19 424 TYR A O 1
ATOM 3253 N N . SER A 1 425 ? 53.834 13.117 -31.653 1.00 41.01 425 SER A N 1
ATOM 3254 C CA . SER A 1 425 ? 54.655 13.588 -32.765 1.00 41.63 425 SER A CA 1
ATOM 3255 C C . SER A 1 425 ? 54.449 12.723 -34.005 1.00 42.03 425 SER A C 1
ATOM 3256 O O . SER A 1 425 ? 54.531 11.492 -33.941 1.00 41.96 425 SER A O 1
ATOM 3259 N N . THR A 1 426 ? 54.178 13.389 -35.126 1.00 42.50 426 THR A N 1
ATOM 3260 C CA . THR A 1 426 ? 53.835 12.727 -36.382 1.00 42.93 426 THR A CA 1
ATOM 3261 C C . THR A 1 426 ? 55.069 12.172 -37.103 1.00 43.60 426 THR A C 1
ATOM 3262 O O . THR A 1 426 ? 56.202 12.545 -36.770 1.00 43.71 426 THR A O 1
ATOM 3266 N N . VAL A 1 427 ? 54.849 11.284 -38.078 1.00 44.30 427 VAL A N 1
ATOM 3267 C CA . VAL A 1 427 ? 55.956 10.596 -38.779 1.00 45.07 427 VAL A CA 1
ATOM 3268 C C . VAL A 1 427 ? 56.988 11.548 -39.408 1.00 45.41 427 VAL A C 1
ATOM 3269 O O . VAL A 1 427 ? 58.190 11.422 -39.141 1.00 45.70 427 VAL A O 1
ATOM 3273 N N . GLY A 1 428 ? 56.522 12.492 -40.221 1.00 45.64 428 GLY A N 1
ATOM 3274 C CA . GLY A 1 428 ? 57.423 13.435 -40.879 1.00 45.98 428 GLY A CA 1
ATOM 3275 C C . GLY A 1 428 ? 56.865 14.838 -40.895 1.00 46.19 428 GLY A C 1
ATOM 3276 O O . GLY A 1 428 ? 56.792 15.458 -41.954 1.00 46.20 428 GLY A O 1
ATOM 3277 N N . ASN A 1 429 ? 56.482 15.333 -39.714 1.00 46.48 429 ASN A N 1
ATOM 3278 C CA . ASN A 1 429 ? 55.764 16.608 -39.564 1.00 46.70 429 ASN A CA 1
ATOM 3279 C C . ASN A 1 429 ? 54.589 16.680 -40.548 1.00 46.61 429 ASN A C 1
ATOM 3280 O O . ASN A 1 429 ? 54.438 17.660 -41.296 1.00 46.54 429 ASN A O 1
ATOM 3285 N N . SER A 1 430 ? 53.776 15.624 -40.553 1.00 46.27 430 SER A N 1
ATOM 3286 C CA . SER A 1 430 ? 52.739 15.451 -41.569 1.00 46.11 430 SER A CA 1
ATOM 3287 C C . SER A 1 430 ? 51.349 15.880 -41.107 1.00 46.02 430 SER A C 1
ATOM 3288 O O . SER A 1 430 ? 50.531 16.313 -41.923 1.00 46.31 430 SER A O 1
ATOM 3291 N N . ASN A 1 431 ? 51.102 15.766 -39.804 1.00 45.73 431 ASN A N 1
ATOM 3292 C CA . ASN A 1 431 ? 49.805 16.078 -39.190 1.00 45.34 431 ASN A CA 1
ATOM 3293 C C . ASN A 1 431 ? 48.716 15.057 -39.521 1.00 45.02 431 ASN A C 1
ATOM 3294 O O . ASN A 1 431 ? 47.559 15.408 -39.769 1.00 45.01 431 ASN A O 1
ATOM 3299 N N . ASN A 1 432 ? 49.112 13.787 -39.521 1.00 44.61 432 ASN A N 1
ATOM 3300 C CA . ASN A 1 432 ? 48.181 12.672 -39.633 1.00 44.33 432 ASN A CA 1
ATOM 3301 C C . ASN A 1 432 ? 48.007 12.027 -38.263 1.00 44.22 432 ASN A C 1
ATOM 3302 O O . ASN A 1 432 ? 48.981 11.571 -37.660 1.00 44.10 432 ASN A O 1
ATOM 3307 N N . TYR A 1 433 ? 46.768 12.008 -37.776 1.00 44.04 433 TYR A N 1
ATOM 3308 C CA . TYR A 1 433 ? 46.466 11.527 -36.434 1.00 43.94 433 TYR A CA 1
ATOM 3309 C C . TYR A 1 433 ? 45.295 10.556 -36.428 1.00 43.98 433 TYR A C 1
ATOM 3310 O O . TYR A 1 433 ? 44.385 10.655 -37.258 1.00 43.80 433 TYR A O 1
ATOM 3319 N N . LEU A 1 434 ? 45.337 9.623 -35.479 1.00 44.25 434 LEU A N 1
ATOM 3320 C CA . LEU A 1 434 ? 44.190 8.791 -35.120 1.00 44.51 434 LEU A CA 1
ATOM 3321 C C . LEU A 1 434 ? 43.789 9.081 -33.673 1.00 44.81 434 LEU A C 1
ATOM 3322 O O . LEU A 1 434 ? 44.652 9.317 -32.824 1.00 44.75 434 LEU A O 1
ATOM 3327 N N . HIS A 1 435 ? 42.484 9.086 -33.409 1.00 45.25 435 HIS A N 1
ATOM 3328 C CA . HIS A 1 435 ? 41.969 9.272 -32.056 1.00 45.89 435 HIS A CA 1
ATOM 3329 C C . HIS A 1 435 ? 40.764 8.378 -31.771 1.00 46.43 435 HIS A C 1
ATOM 3330 O O . HIS A 1 435 ? 39.750 8.437 -32.486 1.00 46.30 435 HIS A O 1
ATOM 3337 N N . LEU A 1 436 ? 40.905 7.562 -30.718 1.00 46.74 436 LEU A N 1
ATOM 3338 C CA . LEU A 1 436 ? 39.909 6.586 -30.282 1.00 47.30 436 LEU A CA 1
ATOM 3339 C C . LEU A 1 436 ? 39.181 7.087 -29.047 1.00 47.70 436 LEU A C 1
ATOM 3340 O O . LEU A 1 436 ? 39.787 7.728 -28.194 1.00 47.69 436 LEU A O 1
ATOM 3345 N N . SER A 1 437 ? 37.896 6.751 -28.935 1.00 48.42 437 SER A N 1
ATOM 3346 C CA . SER A 1 437 ? 37.020 7.302 -27.899 1.00 49.22 437 SER A CA 1
ATOM 3347 C C . SER A 1 437 ? 35.885 6.331 -27.526 1.00 49.72 437 SER A C 1
ATOM 3348 O O . SER A 1 437 ? 35.257 5.730 -28.403 1.00 49.62 437 SER A O 1
ATOM 3351 N N . VAL A 1 438 ? 35.642 6.174 -26.224 1.00 50.38 438 VAL A N 1
ATOM 3352 C CA . VAL A 1 438 ? 34.500 5.393 -25.711 1.00 51.18 438 VAL A CA 1
ATOM 3353 C C . VAL A 1 438 ? 33.762 6.212 -24.648 1.00 51.83 438 VAL A C 1
ATOM 3354 O O . VAL A 1 438 ? 34.283 7.226 -24.183 1.00 52.05 438 VAL A O 1
ATOM 3358 N N . LEU A 1 439 ? 32.555 5.781 -24.276 1.00 52.56 439 LEU A N 1
ATOM 3359 C CA . LEU A 1 439 ? 31.870 6.313 -23.084 1.00 53.19 439 LEU A CA 1
ATOM 3360 C C . LEU A 1 439 ? 32.378 5.577 -21.832 1.00 53.65 439 LEU A C 1
ATOM 3361 O O . LEU A 1 439 ? 32.854 4.437 -21.925 1.00 53.85 439 LEU A O 1
ATOM 3366 N N . ARG A 1 440 ? 32.288 6.228 -20.671 1.00 54.06 440 ARG A N 1
ATOM 3367 C CA . ARG A 1 440 ? 32.958 5.738 -19.449 1.00 54.38 440 ARG A CA 1
ATOM 3368 C C . ARG A 1 440 ? 32.047 4.992 -18.469 1.00 54.08 440 ARG A C 1
ATOM 3369 O O . ARG A 1 440 ? 32.489 4.596 -17.380 1.00 54.11 440 ARG A O 1
ATOM 3377 N N . THR A 1 441 ? 30.792 4.791 -18.875 1.00 53.65 441 THR A N 1
ATOM 3378 C CA . THR A 1 441 ? 29.771 4.109 -18.065 1.00 53.25 441 THR A CA 1
ATOM 3379 C C . THR A 1 441 ? 30.168 2.694 -17.585 1.00 52.76 441 THR A C 1
ATOM 3380 O O . THR A 1 441 ? 31.112 2.085 -18.116 1.00 52.76 441 THR A O 1
ATOM 3384 N N . GLU A 1 442 ? 29.456 2.199 -16.565 1.00 51.98 442 GLU A N 1
ATOM 3385 C CA . GLU A 1 442 ? 29.683 0.860 -15.988 1.00 51.09 442 GLU A CA 1
ATOM 3386 C C . GLU A 1 442 ? 29.524 -0.226 -17.056 1.00 50.36 442 GLU A C 1
ATOM 3387 O O . GLU A 1 442 ? 28.406 -0.518 -17.495 1.00 50.27 442 GLU A O 1
ATOM 3393 N N . LEU A 1 443 ? 30.647 -0.805 -17.482 1.00 49.40 443 LEU A N 1
ATOM 3394 C CA . LEU A 1 443 ? 30.634 -1.811 -18.546 1.00 48.37 443 LEU A CA 1
ATOM 3395 C C . LEU A 1 443 ? 30.639 -3.230 -17.985 1.00 47.74 443 LEU A C 1
ATOM 3396 O O . LEU A 1 443 ? 31.609 -3.662 -17.376 1.00 47.69 443 LEU A O 1
ATOM 3401 N N . ARG A 1 444 ? 29.545 -3.947 -18.207 1.00 46.96 444 ARG A N 1
ATOM 3402 C CA . ARG A 1 444 ? 29.423 -5.335 -17.797 1.00 46.23 444 ARG A CA 1
ATOM 3403 C C . ARG A 1 444 ? 29.558 -6.226 -19.030 1.00 45.65 444 ARG A C 1
ATOM 3404 O O . ARG A 1 444 ? 29.268 -5.785 -20.134 1.00 45.39 444 ARG A O 1
ATOM 3412 N N . PRO A 1 445 ? 30.040 -7.474 -18.857 1.00 45.30 445 PRO A N 1
ATOM 3413 C CA . PRO A 1 445 ? 30.001 -8.437 -19.965 1.00 44.97 445 PRO A CA 1
ATOM 3414 C C . PRO A 1 445 ? 28.569 -8.759 -20.414 1.00 44.60 445 PRO A C 1
ATOM 3415 O O . PRO A 1 445 ? 27.659 -8.832 -19.583 1.00 44.43 445 PRO A O 1
ATOM 3419 N N . GLY A 1 446 ? 28.393 -8.957 -21.720 1.00 44.12 446 GLY A N 1
ATOM 3420 C CA . GLY A 1 446 ? 27.080 -9.179 -22.318 1.00 43.63 446 GLY A CA 1
ATOM 3421 C C . GLY A 1 446 ? 26.522 -7.889 -22.885 1.00 43.27 446 GLY A C 1
ATOM 3422 O O . GLY A 1 446 ? 25.376 -7.837 -23.334 1.00 43.45 446 GLY A O 1
ATOM 3423 N N . GLU A 1 447 ? 27.339 -6.842 -22.853 1.00 42.91 447 GLU A N 1
ATOM 3424 C CA . GLU A 1 447 ? 26.970 -5.545 -23.397 1.00 42.46 447 GLU A CA 1
ATOM 3425 C C . GLU A 1 447 ? 27.787 -5.232 -24.642 1.00 42.13 447 GLU A C 1
ATOM 3426 O O . GLU A 1 447 ? 28.851 -5.816 -24.863 1.00 42.05 447 GLU A O 1
ATOM 3432 N N . THR A 1 448 ? 27.263 -4.315 -25.452 1.00 41.68 448 THR A N 1
ATOM 3433 C CA . THR A 1 448 ? 27.949 -3.799 -26.627 1.00 41.13 448 THR A CA 1
ATOM 3434 C C . THR A 1 448 ? 28.593 -2.455 -26.275 1.00 40.93 448 THR A C 1
ATOM 3435 O O . THR A 1 448 ? 27.984 -1.623 -25.596 1.00 40.88 448 THR A O 1
ATOM 3439 N N . LEU A 1 449 ? 29.830 -2.259 -26.723 1.00 40.60 449 LEU A N 1
ATOM 3440 C CA . LEU A 1 449 ? 30.536 -0.999 -26.521 1.00 40.37 449 LEU A CA 1
ATOM 3441 C C . LEU A 1 449 ? 30.937 -0.383 -27.856 1.00 40.47 449 LEU A C 1
ATOM 3442 O O . LEU A 1 449 ? 31.568 -1.043 -28.693 1.00 40.36 449 LEU A O 1
ATOM 3447 N N . ASN A 1 450 ? 30.579 0.887 -28.038 1.00 40.40 450 ASN A N 1
ATOM 3448 C CA . ASN A 1 450 ? 30.886 1.612 -29.263 1.00 40.41 450 ASN A CA 1
ATOM 3449 C C . ASN A 1 450 ? 32.247 2.309 -29.222 1.00 40.46 450 ASN A C 1
ATOM 3450 O O . ASN A 1 450 ? 32.500 3.164 -28.368 1.00 40.28 450 ASN A O 1
ATOM 3455 N N . VAL A 1 451 ? 33.116 1.928 -30.155 1.00 40.56 451 VAL A N 1
ATOM 3456 C CA . VAL A 1 451 ? 34.433 2.547 -30.293 1.00 40.58 451 VAL A CA 1
ATOM 3457 C C . VAL A 1 451 ? 34.438 3.513 -31.477 1.00 40.69 451 VAL A C 1
ATOM 3458 O O . VAL A 1 451 ? 34.232 3.117 -32.630 1.00 40.72 451 VAL A O 1
ATOM 3462 N N . ASN A 1 452 ? 34.662 4.786 -31.165 1.00 41.04 452 ASN A N 1
ATOM 3463 C CA . ASN A 1 452 ? 34.729 5.853 -32.151 1.00 41.21 452 ASN A CA 1
ATOM 3464 C C . ASN A 1 452 ? 36.141 6.030 -32.686 1.00 41.31 452 ASN A C 1
ATOM 3465 O O . ASN A 1 452 ? 37.099 6.150 -31.910 1.00 41.31 452 ASN A O 1
ATOM 3470 N N . PHE A 1 453 ? 36.258 6.022 -34.013 1.00 41.37 453 PHE A N 1
ATOM 3471 C CA . PHE A 1 453 ? 37.515 6.282 -34.707 1.00 41.46 453 PHE A CA 1
ATOM 3472 C C . PHE A 1 453 ? 37.415 7.667 -35.326 1.00 41.64 453 PHE A C 1
ATOM 3473 O O . PHE A 1 453 ? 36.524 7.941 -36.144 1.00 41.74 453 PHE A O 1
ATOM 3481 N N . LEU A 1 454 ? 38.332 8.542 -34.940 1.00 41.67 454 LEU A N 1
ATOM 3482 C CA . LEU A 1 454 ? 38.283 9.919 -35.378 1.00 41.72 454 LEU A CA 1
ATOM 3483 C C . LEU A 1 454 ? 39.569 10.257 -36.121 1.00 41.70 454 LEU A C 1
ATOM 3484 O O . LEU A 1 454 ? 40.670 10.100 -35.586 1.00 41.81 454 LEU A O 1
ATOM 3489 N N . LEU A 1 455 ? 39.418 10.687 -37.373 1.00 41.58 455 LEU A N 1
ATOM 3490 C CA . LEU A 1 455 ? 40.555 10.894 -38.260 1.00 41.34 455 LEU A CA 1
ATOM 3491 C C . LEU A 1 455 ? 40.894 12.372 -38.406 1.00 41.48 455 LEU A C 1
ATOM 3492 O O . LEU A 1 455 ? 40.003 13.220 -38.459 1.00 41.34 455 LEU A O 1
ATOM 3497 N N . ARG A 1 456 ? 42.191 12.665 -38.444 1.00 41.62 456 ARG A N 1
ATOM 3498 C CA . ARG A 1 456 ? 42.685 14.011 -38.709 1.00 41.85 456 ARG A CA 1
ATOM 3499 C C . ARG A 1 456 ? 43.846 13.960 -39.702 1.00 42.33 456 ARG A C 1
ATOM 3500 O O . ARG A 1 456 ? 44.928 13.441 -39.408 1.00 42.38 456 ARG A O 1
ATOM 3508 N N . MET A 1 457 ? 43.573 14.472 -40.897 1.00 42.84 457 MET A N 1
ATOM 3509 C CA . MET A 1 457 ? 44.567 14.687 -41.942 1.00 43.33 457 MET A CA 1
ATOM 3510 C C . MET A 1 457 ? 43.976 15.710 -42.898 1.00 43.36 457 MET A C 1
ATOM 3511 O O . MET A 1 457 ? 42.843 16.162 -42.702 1.00 43.44 457 MET A O 1
ATOM 3516 N N . ASP A 1 458 ? 44.736 16.099 -43.915 1.00 43.39 458 ASP A N 1
ATOM 3517 C CA . ASP A 1 458 ? 44.230 17.084 -44.858 1.00 43.26 458 ASP A CA 1
ATOM 3518 C C . ASP A 1 458 ? 43.302 16.455 -45.902 1.00 43.08 458 ASP A C 1
ATOM 3519 O O . ASP A 1 458 ? 43.393 15.257 -46.201 1.00 43.13 458 ASP A O 1
ATOM 3524 N N . ARG A 1 459 ? 42.393 17.284 -46.413 1.00 42.78 459 ARG A N 1
ATOM 3525 C CA . ARG A 1 459 ? 41.412 16.925 -47.441 1.00 42.53 459 ARG A CA 1
ATOM 3526 C C . ARG A 1 459 ? 42.011 16.243 -48.674 1.00 42.37 459 ARG A C 1
ATOM 3527 O O . ARG A 1 459 ? 41.354 15.419 -49.316 1.00 42.02 459 ARG A O 1
ATOM 3535 N N . ALA A 1 460 ? 43.255 16.601 -48.991 1.00 42.27 460 ALA A N 1
ATOM 3536 C CA . ALA A 1 460 ? 43.959 16.087 -50.161 1.00 42.18 460 ALA A CA 1
ATOM 3537 C C . ALA A 1 460 ? 44.466 14.662 -49.958 1.00 42.09 460 ALA A C 1
ATOM 3538 O O . ALA A 1 460 ? 44.631 13.912 -50.919 1.00 41.93 460 ALA A O 1
ATOM 3540 N N . HIS A 1 461 ? 44.714 14.285 -48.708 1.00 42.17 461 HIS A N 1
ATOM 3541 C CA . HIS A 1 461 ? 45.259 12.961 -48.430 1.00 42.09 461 HIS A CA 1
ATOM 3542 C C . HIS A 1 461 ? 44.282 12.009 -47.738 1.00 41.71 461 HIS A C 1
ATOM 3543 O O . HIS A 1 461 ? 44.567 10.816 -47.619 1.00 41.79 461 HIS A O 1
ATOM 3550 N N . GLU A 1 462 ? 43.124 12.525 -47.326 1.00 41.29 462 GLU A N 1
ATOM 3551 C CA . GLU A 1 462 ? 42.145 11.740 -46.554 1.00 41.11 462 GLU A CA 1
ATOM 3552 C C . GLU A 1 462 ? 41.581 10.482 -47.244 1.00 40.91 462 GLU A C 1
ATOM 3553 O O . GLU A 1 462 ? 41.307 9.478 -46.575 1.00 40.82 462 GLU A O 1
ATOM 3559 N N . ALA A 1 463 ? 41.434 10.536 -48.567 1.00 40.65 463 ALA A N 1
ATOM 3560 C CA . ALA A 1 463 ? 40.803 9.464 -49.348 1.00 40.48 463 ALA A CA 1
ATOM 3561 C C . ALA A 1 463 ? 41.584 8.146 -49.381 1.00 40.39 463 ALA A C 1
ATOM 3562 O O . ALA A 1 463 ? 41.009 7.091 -49.660 1.00 40.28 463 ALA A O 1
ATOM 3564 N N . LYS A 1 464 ? 42.884 8.215 -49.101 1.00 40.41 464 LYS A N 1
ATOM 3565 C CA . LYS A 1 464 ? 43.756 7.033 -49.096 1.00 40.45 464 LYS A CA 1
ATOM 3566 C C . LYS A 1 464 ? 43.386 5.982 -48.044 1.00 40.35 464 LYS A C 1
ATOM 3567 O O . LYS A 1 464 ? 43.580 4.785 -48.272 1.00 40.62 464 LYS A O 1
ATOM 3573 N N . ILE A 1 465 ? 42.848 6.425 -46.908 1.00 39.97 465 ILE A N 1
ATOM 3574 C CA . ILE A 1 465 ? 42.554 5.523 -45.786 1.00 39.64 465 ILE A CA 1
ATOM 3575 C C . ILE A 1 465 ? 41.220 4.786 -45.951 1.00 39.49 465 ILE A C 1
ATOM 3576 O O . ILE A 1 465 ? 40.148 5.375 -45.785 1.00 39.36 465 ILE A O 1
ATOM 3581 N N . ARG A 1 466 ? 41.297 3.493 -46.258 1.00 39.35 466 ARG A N 1
ATOM 3582 C CA . ARG A 1 466 ? 40.101 2.678 -46.486 1.00 39.48 466 ARG A CA 1
ATOM 3583 C C . ARG A 1 466 ? 39.771 1.715 -45.333 1.00 39.61 466 ARG A C 1
ATOM 3584 O O . ARG A 1 466 ? 38.748 1.020 -45.380 1.00 39.81 466 ARG A O 1
ATOM 3592 N N . TYR A 1 467 ? 40.633 1.674 -44.314 1.00 39.49 467 TYR A N 1
ATOM 3593 C CA . TYR A 1 467 ? 40.389 0.875 -43.101 1.00 39.38 467 TYR A CA 1
ATOM 3594 C C . TYR A 1 467 ? 41.311 1.226 -41.929 1.00 39.01 467 TYR A C 1
ATOM 3595 O O . TYR A 1 467 ? 42.356 1.867 -42.100 1.00 38.65 467 TYR A O 1
ATOM 3604 N N . TYR A 1 468 ? 40.899 0.787 -40.740 1.00 38.79 468 TYR A N 1
ATOM 3605 C CA . TYR A 1 468 ? 41.751 0.772 -39.556 1.00 38.36 468 TYR A CA 1
ATOM 3606 C C . TYR A 1 468 ? 41.843 -0.660 -39.051 1.00 38.34 468 TYR A C 1
ATOM 3607 O O . TYR A 1 468 ? 40.850 -1.396 -39.046 1.00 38.15 468 TYR A O 1
ATOM 3616 N N . THR A 1 469 ? 43.041 -1.051 -38.636 1.00 38.28 469 THR A N 1
ATOM 3617 C CA . THR A 1 469 ? 43.237 -2.304 -37.932 1.00 38.22 469 THR A CA 1
ATOM 3618 C C . THR A 1 469 ? 43.116 -2.007 -36.438 1.00 38.18 469 THR A C 1
ATOM 3619 O O . THR A 1 469 ? 43.662 -1.017 -35.959 1.00 38.16 469 THR A O 1
ATOM 3623 N N . TYR A 1 470 ? 42.379 -2.851 -35.718 1.00 37.99 470 TYR A N 1
ATOM 3624 C CA . TYR A 1 470 ? 42.294 -2.740 -34.268 1.00 37.86 470 TYR A CA 1
ATOM 3625 C C . TYR A 1 470 ? 42.710 -4.038 -33.575 1.00 38.24 470 TYR A C 1
ATOM 3626 O O . TYR A 1 470 ? 42.683 -5.132 -34.169 1.00 38.13 470 TYR A O 1
ATOM 3635 N N . LEU A 1 471 ? 43.109 -3.906 -32.313 1.00 38.43 471 LEU A N 1
ATOM 3636 C CA . LEU A 1 471 ? 43.650 -5.022 -31.553 1.00 38.34 471 LEU A CA 1
ATOM 3637 C C . LEU A 1 471 ? 43.148 -4.952 -30.120 1.00 38.47 471 LEU A C 1
ATOM 3638 O O . LEU A 1 471 ? 43.178 -3.890 -29.499 1.00 38.65 471 LEU A O 1
ATOM 3643 N N . ILE A 1 472 ? 42.673 -6.089 -29.616 1.00 38.40 472 ILE A N 1
ATOM 3644 C CA . ILE A 1 472 ? 42.201 -6.211 -28.238 1.00 38.08 472 ILE A CA 1
ATOM 3645 C C . ILE A 1 472 ? 43.212 -7.009 -27.424 1.00 37.98 472 ILE A C 1
ATOM 3646 O O . ILE A 1 472 ? 43.478 -8.174 -27.712 1.00 37.96 472 ILE A O 1
ATOM 3651 N N . MET A 1 473 ? 43.783 -6.358 -26.420 1.00 37.92 473 MET A N 1
ATOM 3652 C CA . MET A 1 473 ? 44.730 -6.991 -25.515 1.00 38.02 473 MET A CA 1
ATOM 3653 C C . MET A 1 473 ? 44.088 -7.130 -24.137 1.00 37.54 473 MET A C 1
ATOM 3654 O O . MET A 1 473 ? 43.628 -6.151 -23.548 1.00 37.36 473 MET A O 1
ATOM 3659 N N . ASN A 1 474 ? 44.037 -8.364 -23.651 1.00 37.43 474 ASN A N 1
ATOM 3660 C CA . ASN A 1 474 ? 43.496 -8.669 -22.332 1.00 37.31 474 ASN A CA 1
ATOM 3661 C C . ASN A 1 474 ? 44.326 -9.737 -21.621 1.00 37.39 474 ASN A C 1
ATOM 3662 O O . ASN A 1 474 ? 44.603 -10.797 -22.187 1.00 37.81 474 ASN A O 1
ATOM 3667 N N . LYS A 1 475 ? 44.715 -9.450 -20.380 1.00 37.53 475 LYS A N 1
ATOM 3668 C CA . LYS A 1 475 ? 45.480 -10.390 -19.552 1.00 37.77 475 LYS A CA 1
ATOM 3669 C C . LYS A 1 475 ? 46.781 -10.885 -20.237 1.00 38.03 475 LYS A C 1
ATOM 3670 O O . LYS A 1 475 ? 47.168 -12.048 -20.099 1.00 38.02 475 LYS A O 1
ATOM 3676 N N . GLY A 1 476 ? 47.425 -9.986 -20.984 1.00 38.32 476 GLY A N 1
ATOM 3677 C CA . GLY A 1 476 ? 48.748 -10.212 -21.563 1.00 38.85 476 GLY A CA 1
ATOM 3678 C C . GLY A 1 476 ? 48.775 -10.821 -22.948 1.00 39.45 476 GLY A C 1
ATOM 3679 O O . GLY A 1 476 ? 49.853 -11.087 -23.488 1.00 39.66 476 GLY A O 1
ATOM 3680 N N . ARG A 1 477 ? 47.597 -11.041 -23.530 1.00 39.88 477 ARG A N 1
ATOM 3681 C CA . ARG A 1 477 ? 47.490 -11.695 -24.834 1.00 40.23 477 ARG A CA 1
ATOM 3682 C C . ARG A 1 477 ? 46.473 -11.013 -25.745 1.00 40.32 477 ARG A C 1
ATOM 3683 O O . ARG A 1 477 ? 45.607 -10.264 -25.276 1.00 40.52 477 ARG A O 1
ATOM 3691 N N . LEU A 1 478 ? 46.592 -11.277 -27.043 1.00 40.20 478 LEU A N 1
ATOM 3692 C CA . LEU A 1 478 ? 45.631 -10.804 -28.036 1.00 40.23 478 LEU A CA 1
ATOM 3693 C C . LEU A 1 478 ? 44.312 -11.547 -27.937 1.00 40.41 478 LEU A C 1
ATOM 3694 O O . LEU A 1 478 ? 44.246 -12.749 -28.191 1.00 40.51 478 LEU A O 1
ATOM 3699 N N . LEU A 1 479 ? 43.261 -10.824 -27.576 1.00 40.67 479 LEU A N 1
ATOM 3700 C CA . LEU A 1 479 ? 41.949 -11.432 -27.414 1.00 41.08 479 LEU A CA 1
ATOM 3701 C C . LEU A 1 479 ? 41.179 -11.490 -28.735 1.00 41.28 479 LEU A C 1
ATOM 3702 O O . LEU A 1 479 ? 40.596 -12.521 -29.072 1.00 41.65 479 LEU A O 1
ATOM 3707 N N . LYS A 1 480 ? 41.184 -10.385 -29.474 1.00 41.27 480 LYS A N 1
ATOM 3708 C CA . LYS A 1 480 ? 40.433 -10.269 -30.721 1.00 41.41 480 LYS A CA 1
ATOM 3709 C C . LYS A 1 480 ? 41.056 -9.194 -31.615 1.00 41.23 480 LYS A C 1
ATOM 3710 O O . LYS A 1 480 ? 41.486 -8.142 -31.138 1.00 41.18 480 LYS A O 1
ATOM 3716 N N . ALA A 1 481 ? 41.112 -9.471 -32.912 1.00 41.15 481 ALA A N 1
ATOM 3717 C CA . ALA A 1 481 ? 41.645 -8.516 -33.876 1.00 40.84 481 ALA A CA 1
ATOM 3718 C C . ALA A 1 481 ? 40.798 -8.496 -35.137 1.00 40.65 481 ALA A C 1
ATOM 3719 O O . ALA A 1 481 ? 40.414 -9.548 -35.650 1.00 40.70 481 ALA A O 1
ATOM 3721 N N . GLY A 1 482 ? 40.511 -7.295 -35.632 1.00 40.51 482 GLY A N 1
ATOM 3722 C CA . GLY A 1 482 ? 39.768 -7.128 -36.883 1.00 40.05 482 GLY A CA 1
ATOM 3723 C C . GLY A 1 482 ? 40.065 -5.839 -37.630 1.00 39.96 482 GLY A C 1
ATOM 3724 O O . GLY A 1 482 ? 41.077 -5.170 -37.386 1.00 39.65 482 GLY A O 1
ATOM 3725 N N . ARG A 1 483 ? 39.168 -5.501 -38.552 1.00 39.89 483 ARG A N 1
ATOM 3726 C CA . ARG A 1 483 ? 39.263 -4.273 -39.330 1.00 39.75 483 ARG A CA 1
ATOM 3727 C C . ARG A 1 483 ? 37.999 -3.452 -39.149 1.00 39.72 483 ARG A C 1
ATOM 3728 O O . ARG A 1 483 ? 36.897 -4.003 -39.057 1.00 39.60 483 ARG A O 1
ATOM 3736 N N . GLN A 1 484 ? 38.172 -2.135 -39.079 1.00 39.63 484 GLN A N 1
ATOM 3737 C CA . GLN A 1 484 ? 37.059 -1.204 -39.128 1.00 39.95 484 GLN A CA 1
ATOM 3738 C C . GLN A 1 484 ? 37.143 -0.438 -40.451 1.00 40.29 484 GLN A C 1
ATOM 3739 O O . GLN A 1 484 ? 38.053 0.375 -40.648 1.00 40.45 484 GLN A O 1
ATOM 3745 N N . VAL A 1 485 ? 36.202 -0.713 -41.355 1.00 40.36 485 VAL A N 1
ATOM 3746 C CA . VAL A 1 485 ? 36.230 -0.124 -42.697 1.00 40.67 485 VAL A CA 1
ATOM 3747 C C . VAL A 1 485 ? 35.882 1.369 -42.691 1.00 40.62 485 VAL A C 1
ATOM 3748 O O . VAL A 1 485 ? 35.174 1.854 -41.805 1.00 40.74 485 VAL A O 1
ATOM 3752 N N . ARG A 1 486 ? 36.400 2.090 -43.679 1.00 40.49 486 ARG A N 1
ATOM 3753 C CA . ARG A 1 486 ? 36.159 3.519 -43.788 1.00 40.28 486 ARG A CA 1
ATOM 3754 C C . ARG A 1 486 ? 36.082 3.963 -45.243 1.00 40.40 486 ARG A C 1
ATOM 3755 O O . ARG A 1 486 ? 36.911 3.572 -46.070 1.00 40.15 486 ARG A O 1
ATOM 3763 N N . GLU A 1 487 ? 35.076 4.786 -45.533 1.00 40.74 487 GLU A N 1
ATOM 3764 C CA . GLU A 1 487 ? 34.906 5.417 -46.839 1.00 41.12 487 GLU A CA 1
ATOM 3765 C C . GLU A 1 487 ? 35.327 6.896 -46.793 1.00 41.19 487 GLU A C 1
ATOM 3766 O O . GLU A 1 487 ? 35.198 7.540 -45.745 1.00 41.24 487 GLU A O 1
ATOM 3772 N N . PRO A 1 488 ? 35.842 7.433 -47.923 1.00 41.19 488 PRO A N 1
ATOM 3773 C CA . PRO A 1 488 ? 36.356 8.806 -47.976 1.00 41.27 488 PRO A CA 1
ATOM 3774 C C . PRO A 1 488 ? 35.333 9.864 -47.552 1.00 41.41 488 PRO A C 1
ATOM 3775 O O . PRO A 1 488 ? 34.157 9.760 -47.904 1.00 41.44 488 PRO A O 1
ATOM 3779 N N . GLY A 1 489 ? 35.790 10.864 -46.799 1.00 41.52 489 GLY A N 1
ATOM 3780 C CA . GLY A 1 489 ? 34.919 11.913 -46.266 1.00 41.67 489 GLY A CA 1
ATOM 3781 C C . GLY A 1 489 ? 34.445 11.687 -44.836 1.00 41.88 489 GLY A C 1
ATOM 3782 O O . GLY A 1 489 ? 34.038 12.635 -44.158 1.00 41.85 489 GLY A O 1
ATOM 3783 N N . GLN A 1 490 ? 34.494 10.435 -44.373 1.00 42.11 490 GLN A N 1
ATOM 3784 C CA . GLN A 1 490 ? 34.023 10.079 -43.025 1.00 42.19 490 GLN A CA 1
ATOM 3785 C C . GLN A 1 490 ? 35.011 10.449 -41.926 1.00 42.21 490 GLN A C 1
ATOM 3786 O O . GLN A 1 490 ? 36.124 9.917 -41.861 1.00 41.96 490 GLN A O 1
ATOM 3792 N N . ASP A 1 491 ? 34.578 11.386 -41.084 1.00 42.24 491 ASP A N 1
ATOM 3793 C CA . ASP A 1 491 ? 35.285 11.783 -39.879 1.00 42.16 491 ASP A CA 1
ATOM 3794 C C . ASP A 1 491 ? 35.254 10.660 -38.852 1.00 42.06 491 ASP A C 1
ATOM 3795 O O . ASP A 1 491 ? 36.304 10.182 -38.407 1.00 42.33 491 ASP A O 1
ATOM 3800 N N . LEU A 1 492 ? 34.034 10.265 -38.486 1.00 41.76 492 LEU A N 1
ATOM 3801 C CA . LEU A 1 492 ? 33.771 9.224 -37.504 1.00 41.48 492 LEU A CA 1
ATOM 3802 C C . LEU A 1 492 ? 33.263 7.947 -38.149 1.00 41.34 492 LEU A C 1
ATOM 3803 O O . LEU A 1 492 ? 32.345 7.971 -38.975 1.00 41.60 492 LEU A O 1
ATOM 3808 N N . VAL A 1 493 ? 33.874 6.834 -37.765 1.00 41.08 493 VAL A N 1
ATOM 3809 C CA . VAL A 1 493 ? 33.298 5.516 -37.985 1.00 40.78 493 VAL A CA 1
ATOM 3810 C C . VAL A 1 493 ? 33.184 4.802 -36.634 1.00 40.49 493 VAL A C 1
ATOM 3811 O O . VAL A 1 493 ? 34.104 4.852 -35.818 1.00 40.47 493 VAL A O 1
ATOM 3815 N N . VAL A 1 494 ? 32.040 4.164 -36.397 1.00 40.14 494 VAL A N 1
ATOM 3816 C CA . VAL A 1 494 ? 31.758 3.513 -35.118 1.00 39.64 494 VAL A CA 1
ATOM 3817 C C . VAL A 1 494 ? 31.889 1.994 -35.226 1.00 39.26 494 VAL A C 1
ATOM 3818 O O . VAL A 1 494 ? 31.352 1.378 -36.154 1.00 38.85 494 VAL A O 1
ATOM 3822 N N . LEU A 1 495 ? 32.625 1.409 -34.280 1.00 38.75 495 LEU A N 1
ATOM 3823 C CA . LEU A 1 495 ? 32.729 -0.040 -34.153 1.00 38.45 495 LEU A CA 1
ATOM 3824 C C . LEU A 1 495 ? 31.882 -0.523 -32.977 1.00 38.29 495 LEU A C 1
ATOM 3825 O O . LEU A 1 495 ? 32.047 -0.036 -31.858 1.00 38.45 495 LEU A O 1
ATOM 3830 N N . PRO A 1 496 ? 30.968 -1.477 -33.227 1.00 38.01 496 PRO A N 1
ATOM 3831 C CA . PRO A 1 496 ? 30.210 -2.115 -32.158 1.00 37.81 496 PRO A CA 1
ATOM 3832 C C . PRO A 1 496 ? 30.910 -3.379 -31.633 1.00 37.60 496 PRO A C 1
ATOM 3833 O O . PRO A 1 496 ? 30.782 -4.466 -32.212 1.00 37.83 496 PRO A O 1
ATOM 3837 N N . LEU A 1 497 ? 31.636 -3.224 -30.533 1.00 37.16 497 LEU A N 1
ATOM 3838 C CA . LEU A 1 497 ? 32.429 -4.304 -29.953 1.00 36.67 497 LEU A CA 1
ATOM 3839 C C . LEU A 1 497 ? 31.668 -5.019 -28.837 1.00 36.26 497 LEU A C 1
ATOM 3840 O O . LEU A 1 497 ? 31.322 -4.408 -27.826 1.00 36.12 497 LEU A O 1
ATOM 3845 N N . SER A 1 498 ? 31.412 -6.312 -29.037 1.00 35.96 498 SER A N 1
ATOM 3846 C CA . SER A 1 498 ? 30.713 -7.146 -28.055 1.00 35.80 498 SER A CA 1
ATOM 3847 C C . SER A 1 498 ? 31.635 -7.492 -26.882 1.00 35.69 498 SER A C 1
ATOM 3848 O O . SER A 1 498 ? 32.737 -8.024 -27.089 1.00 35.75 498 SER A O 1
ATOM 3851 N N . ILE A 1 499 ? 31.171 -7.207 -25.662 1.00 35.31 499 ILE A N 1
ATOM 3852 C CA . ILE A 1 499 ? 31.945 -7.462 -24.434 1.00 34.77 499 ILE A CA 1
ATOM 3853 C C . ILE A 1 499 ? 31.523 -8.763 -23.751 1.00 34.93 499 ILE A C 1
ATOM 3854 O O . ILE A 1 499 ? 30.362 -8.931 -23.372 1.00 34.76 499 ILE A O 1
ATOM 3859 N N . THR A 1 500 ? 32.476 -9.682 -23.611 1.00 35.14 500 THR A N 1
ATOM 3860 C CA . THR A 1 500 ? 32.235 -10.977 -22.967 1.00 35.50 500 THR A CA 1
ATOM 3861 C C . THR A 1 500 ? 32.997 -11.127 -21.637 1.00 35.58 500 THR A C 1
ATOM 3862 O O . THR A 1 500 ? 33.737 -10.225 -21.232 1.00 35.44 500 THR A O 1
ATOM 3866 N N . THR A 1 501 ? 32.813 -12.262 -20.958 1.00 35.70 501 THR A N 1
ATOM 3867 C CA . THR A 1 501 ? 33.530 -12.519 -19.704 1.00 35.87 501 THR A CA 1
ATOM 3868 C C . THR A 1 501 ? 35.045 -12.643 -19.920 1.00 35.89 501 THR A C 1
ATOM 3869 O O . THR A 1 501 ? 35.819 -12.587 -18.956 1.00 35.98 501 THR A O 1
ATOM 3873 N N . ASP A 1 502 ? 35.450 -12.796 -21.184 1.00 35.72 502 ASP A N 1
ATOM 3874 C CA . ASP A 1 502 ? 36.855 -12.896 -21.574 1.00 35.71 502 ASP A CA 1
ATOM 3875 C C . ASP A 1 502 ? 37.568 -11.564 -21.407 1.00 35.35 502 ASP A C 1
ATOM 3876 O O . ASP A 1 502 ? 38.789 -11.511 -21.334 1.00 35.18 502 ASP A O 1
ATOM 3881 N N . PHE A 1 503 ? 36.787 -10.491 -21.367 1.00 35.49 503 PHE A N 1
ATOM 3882 C CA . PHE A 1 503 ? 37.294 -9.118 -21.270 1.00 35.31 503 PHE A CA 1
ATOM 3883 C C . PHE A 1 503 ? 37.490 -8.703 -19.815 1.00 35.25 503 PHE A C 1
ATOM 3884 O O . PHE A 1 503 ? 38.049 -7.630 -19.546 1.00 35.16 503 PHE A O 1
ATOM 3892 N N . ILE A 1 504 ? 37.010 -9.540 -18.890 1.00 35.09 504 ILE A N 1
ATOM 3893 C CA . ILE A 1 504 ? 37.063 -9.244 -17.459 1.00 35.05 504 ILE A CA 1
ATOM 3894 C C . ILE A 1 504 ? 38.491 -9.258 -16.919 1.00 35.27 504 ILE A C 1
ATOM 3895 O O . ILE A 1 504 ? 39.251 -10.198 -17.185 1.00 34.71 504 ILE A O 1
ATOM 3900 N N . PRO A 1 505 ? 38.820 -8.180 -16.174 1.00 35.59 505 PRO A N 1
ATOM 3901 C CA . PRO A 1 505 ? 39.232 -7.043 -15.355 1.00 35.42 505 PRO A CA 1
ATOM 3902 C C . PRO A 1 505 ? 39.200 -5.722 -16.163 1.00 35.22 505 PRO A C 1
ATOM 3903 O O . PRO A 1 505 ? 38.554 -4.751 -15.747 1.00 35.20 505 PRO A O 1
ATOM 3907 N N . SER A 1 506 ? 39.875 -5.714 -17.309 1.00 35.05 506 SER A N 1
ATOM 3908 C CA . SER A 1 506 ? 40.108 -4.528 -18.130 1.00 34.66 506 SER A CA 1
ATOM 3909 C C . SER A 1 506 ? 40.629 -4.986 -19.495 1.00 34.40 506 SER A C 1
ATOM 3910 O O . SER A 1 506 ? 40.932 -6.166 -19.691 1.00 34.20 506 SER A O 1
ATOM 3913 N N . PHE A 1 507 ? 40.732 -4.054 -20.433 1.00 34.44 507 PHE A N 1
ATOM 3914 C CA . PHE A 1 507 ? 41.372 -4.325 -21.725 1.00 34.16 507 PHE A CA 1
ATOM 3915 C C . PHE A 1 507 ? 41.858 -3.051 -22.421 1.00 34.31 507 PHE A C 1
ATOM 3916 O O . PHE A 1 507 ? 41.406 -1.952 -22.109 1.00 33.76 507 PHE A O 1
ATOM 3924 N N . ARG A 1 508 ? 42.789 -3.222 -23.359 1.00 34.78 508 ARG A N 1
ATOM 3925 C CA . ARG A 1 508 ? 43.261 -2.131 -24.202 1.00 35.07 508 ARG A CA 1
ATOM 3926 C C . ARG A 1 508 ? 42.849 -2.328 -25.647 1.00 35.31 508 ARG A C 1
ATOM 3927 O O . ARG A 1 508 ? 42.883 -3.442 -26.175 1.00 35.10 508 ARG A O 1
ATOM 3935 N N . LEU A 1 509 ? 42.432 -1.232 -26.272 1.00 35.75 509 LEU A N 1
ATOM 3936 C CA . LEU A 1 509 ? 42.113 -1.223 -27.685 1.00 35.88 509 LEU A CA 1
ATOM 3937 C C . LEU A 1 509 ? 43.161 -0.341 -28.351 1.00 36.24 509 LEU A C 1
ATOM 3938 O O . LEU A 1 509 ? 43.272 0.846 -28.043 1.00 36.14 509 LEU A O 1
ATOM 3943 N N . VAL A 1 510 ? 43.945 -0.937 -29.242 1.00 36.76 510 VAL A N 1
ATOM 3944 C CA . VAL A 1 510 ? 44.965 -0.201 -29.983 1.00 37.44 510 VAL A CA 1
ATOM 3945 C C . VAL A 1 510 ? 44.764 -0.334 -31.500 1.00 37.78 510 VAL A C 1
ATOM 3946 O O . VAL A 1 510 ? 44.809 -1.430 -32.058 1.00 37.92 510 VAL A O 1
ATOM 3950 N N . ALA A 1 511 ? 44.513 0.801 -32.145 1.00 38.23 511 ALA A N 1
ATOM 3951 C CA . ALA A 1 511 ? 44.180 0.835 -33.565 1.00 38.37 511 ALA A CA 1
ATOM 3952 C C . ALA A 1 511 ? 45.217 1.603 -34.370 1.00 38.42 511 ALA A C 1
ATOM 3953 O O . ALA A 1 511 ? 45.865 2.510 -33.851 1.00 38.42 511 ALA A O 1
ATOM 3955 N N . TYR A 1 512 ? 45.379 1.224 -35.636 1.00 38.62 512 TYR A N 1
ATOM 3956 C CA . TYR A 1 512 ? 46.211 1.991 -36.562 1.00 38.92 512 TYR A CA 1
ATOM 3957 C C . TYR A 1 512 ? 45.685 2.019 -38.003 1.00 39.04 512 TYR A C 1
ATOM 3958 O O . TYR A 1 512 ? 44.888 1.167 -38.414 1.00 39.12 512 TYR A O 1
ATOM 3967 N N . TYR A 1 513 ? 46.132 3.022 -38.752 1.00 39.07 513 TYR A N 1
ATOM 3968 C CA . TYR A 1 513 ? 46.007 3.018 -40.202 1.00 39.04 513 TYR A CA 1
ATOM 3969 C C . TYR A 1 513 ? 47.369 3.273 -40.835 1.00 39.34 513 TYR A C 1
ATOM 3970 O O . TYR A 1 513 ? 48.282 3.800 -40.186 1.00 39.06 513 TYR A O 1
ATOM 3979 N N . THR A 1 514 ? 47.505 2.891 -42.100 1.00 39.95 514 THR A N 1
ATOM 3980 C CA . THR A 1 514 ? 48.757 3.104 -42.815 1.00 40.58 514 THR A CA 1
ATOM 3981 C C . THR A 1 514 ? 48.539 3.619 -44.231 1.00 40.80 514 THR A C 1
ATOM 3982 O O . THR A 1 514 ? 47.496 3.369 -44.836 1.00 40.98 514 THR A O 1
ATOM 3986 N N . LEU A 1 515 ? 49.533 4.345 -44.738 1.00 41.31 515 LEU A N 1
ATOM 3987 C CA . LEU A 1 515 ? 49.494 4.939 -46.075 1.00 41.74 515 LEU A CA 1
ATOM 3988 C C . LEU A 1 515 ? 50.900 5.305 -46.548 1.00 42.23 515 LEU A C 1
ATOM 3989 O O . LEU A 1 515 ? 51.838 5.362 -45.748 1.00 42.15 515 LEU A O 1
ATOM 3994 N N . ILE A 1 516 ? 51.035 5.551 -47.850 1.00 42.90 516 ILE A N 1
ATOM 3995 C CA . ILE A 1 516 ? 52.268 6.088 -48.419 1.00 43.53 516 ILE A CA 1
ATOM 3996 C C . ILE A 1 516 ? 52.050 7.576 -48.756 1.00 43.99 516 ILE A C 1
ATOM 3997 O O . ILE A 1 516 ? 51.550 7.925 -49.832 1.00 44.07 516 ILE A O 1
ATOM 4002 N N . GLY A 1 517 ? 52.422 8.438 -47.806 1.00 44.46 517 GLY A N 1
ATOM 4003 C CA . GLY A 1 517 ? 52.111 9.870 -47.854 1.00 44.97 517 GLY A CA 1
ATOM 4004 C C . GLY A 1 517 ? 52.966 10.725 -48.775 1.00 45.36 517 GLY A C 1
ATOM 4005 O O . GLY A 1 517 ? 53.403 10.272 -49.840 1.00 45.41 517 GLY A O 1
ATOM 4006 N N . ALA A 1 518 ? 53.200 11.971 -48.357 1.00 45.67 518 ALA A N 1
ATOM 4007 C CA . ALA A 1 518 ? 53.922 12.957 -49.173 1.00 45.96 518 ALA A CA 1
ATOM 4008 C C . ALA A 1 518 ? 55.419 12.651 -49.286 1.00 46.06 518 ALA A C 1
ATOM 4009 O O . ALA A 1 518 ? 56.118 12.510 -48.275 1.00 46.11 518 ALA A O 1
ATOM 4011 N N . SER A 1 519 ? 55.887 12.554 -50.530 1.00 46.10 519 SER A N 1
ATOM 4012 C CA . SER A 1 519 ? 57.275 12.200 -50.866 1.00 46.11 519 SER A CA 1
ATOM 4013 C C . SER A 1 519 ? 57.687 10.781 -50.442 1.00 46.05 519 SER A C 1
ATOM 4014 O O . SER A 1 519 ? 58.457 10.595 -49.494 1.00 46.16 519 SER A O 1
ATOM 4017 N N . GLY A 1 520 ? 57.127 9.794 -51.141 1.00 45.95 520 GLY A N 1
ATOM 4018 C CA . GLY A 1 520 ? 57.624 8.409 -51.162 1.00 45.69 520 GLY A CA 1
ATOM 4019 C C . GLY A 1 520 ? 57.681 7.544 -49.911 1.00 45.43 520 GLY A C 1
ATOM 4020 O O . GLY A 1 520 ? 57.947 6.341 -50.007 1.00 45.53 520 GLY A O 1
ATOM 4021 N N . GLN A 1 521 ? 57.430 8.125 -48.742 1.00 45.14 521 GLN A N 1
ATOM 4022 C CA . GLN A 1 521 ? 57.668 7.405 -47.487 1.00 44.78 521 GLN A CA 1
ATOM 4023 C C . GLN A 1 521 ? 56.404 6.863 -46.824 1.00 44.35 521 GLN A C 1
ATOM 4024 O O . GLN A 1 521 ? 55.455 7.608 -46.561 1.00 44.34 521 GLN A O 1
ATOM 4030 N N . ARG A 1 522 ? 56.413 5.556 -46.565 1.00 43.74 522 ARG A N 1
ATOM 4031 C CA . ARG A 1 522 ? 55.332 4.862 -45.858 1.00 43.15 522 ARG A CA 1
ATOM 4032 C C . ARG A 1 522 ? 55.204 5.355 -44.403 1.00 42.98 522 ARG A C 1
ATOM 4033 O O . ARG A 1 522 ? 56.199 5.739 -43.775 1.00 42.92 522 ARG A O 1
ATOM 4041 N N . GLU A 1 523 ? 53.974 5.342 -43.886 1.00 42.59 523 GLU A N 1
ATOM 4042 C CA . GLU A 1 523 ? 53.649 5.916 -42.578 1.00 42.25 523 GLU A CA 1
ATOM 4043 C C . GLU A 1 523 ? 52.601 5.081 -41.817 1.00 41.81 523 GLU A C 1
ATOM 4044 O O . GLU A 1 523 ? 51.622 4.624 -42.404 1.00 41.74 523 GLU A O 1
ATOM 4050 N N . VAL A 1 524 ? 52.822 4.882 -40.518 1.00 41.26 524 VAL A N 1
ATOM 4051 C CA . VAL A 1 524 ? 51.847 4.216 -39.636 1.00 40.91 524 VAL A CA 1
ATOM 4052 C C . VAL A 1 524 ? 51.376 5.214 -38.587 1.00 40.76 524 VAL A C 1
ATOM 4053 O O . VAL A 1 524 ? 52.201 5.815 -37.902 1.00 40.46 524 VAL A O 1
ATOM 4057 N N . VAL A 1 525 ? 50.059 5.386 -38.463 1.00 40.75 525 VAL A N 1
ATOM 4058 C CA . VAL A 1 525 ? 49.481 6.271 -37.447 1.00 40.62 525 VAL A CA 1
ATOM 4059 C C . VAL A 1 525 ? 48.610 5.483 -36.465 1.00 40.67 525 VAL A C 1
ATOM 4060 O O . VAL A 1 525 ? 47.644 4.832 -36.875 1.00 40.54 525 VAL A O 1
ATOM 4064 N N . ALA A 1 526 ? 48.944 5.573 -35.173 1.00 40.64 526 ALA A N 1
ATOM 4065 C CA . ALA A 1 526 ? 48.297 4.766 -34.132 1.00 40.44 526 ALA A CA 1
ATOM 4066 C C . ALA A 1 526 ? 47.722 5.549 -32.938 1.00 40.56 526 ALA A C 1
ATOM 4067 O O . ALA A 1 526 ? 48.192 6.647 -32.609 1.00 40.61 526 ALA A O 1
ATOM 4069 N N . ASP A 1 527 ? 46.676 4.984 -32.325 1.00 40.58 527 ASP A N 1
ATOM 4070 C CA . ASP A 1 527 ? 46.152 5.431 -31.024 1.00 40.64 527 ASP A CA 1
ATOM 4071 C C . ASP A 1 527 ? 45.731 4.223 -30.191 1.00 40.60 527 ASP A C 1
ATOM 4072 O O . ASP A 1 527 ? 45.511 3.131 -30.732 1.00 40.57 527 ASP A O 1
ATOM 4077 N N . SER A 1 528 ? 45.645 4.422 -28.875 1.00 40.48 528 SER A N 1
ATOM 4078 C CA . SER A 1 528 ? 45.120 3.402 -27.969 1.00 40.16 528 SER A CA 1
ATOM 4079 C C . SER A 1 528 ? 44.251 3.978 -26.850 1.00 39.97 528 SER A C 1
ATOM 4080 O O . SER A 1 528 ? 44.408 5.135 -26.445 1.00 39.43 528 SER A O 1
ATOM 4083 N N . VAL A 1 529 ? 43.328 3.146 -26.376 1.00 39.75 529 VAL A N 1
ATOM 4084 C CA . VAL A 1 529 ? 42.465 3.468 -25.256 1.00 39.58 529 VAL A CA 1
ATOM 4085 C C . VAL A 1 529 ? 42.401 2.277 -24.301 1.00 39.41 529 VAL A C 1
ATOM 4086 O O . VAL A 1 529 ? 42.410 1.122 -24.731 1.00 39.63 529 VAL A O 1
ATOM 4090 N N . TRP A 1 530 ? 42.381 2.569 -23.003 1.00 39.53 530 TRP A N 1
ATOM 4091 C CA . TRP A 1 530 ? 42.214 1.566 -21.951 1.00 39.14 530 TRP A CA 1
ATOM 4092 C C . TRP A 1 530 ? 40.764 1.580 -21.437 1.00 39.05 530 TRP A C 1
ATOM 4093 O O . TRP A 1 530 ? 40.197 2.646 -21.188 1.00 38.96 530 TRP A O 1
ATOM 4104 N N . VAL A 1 531 ? 40.170 0.400 -21.271 1.00 38.83 531 VAL A N 1
ATOM 4105 C CA . VAL A 1 531 ? 38.768 0.293 -20.866 1.00 38.76 531 VAL A CA 1
ATOM 4106 C C . VAL A 1 531 ? 38.576 -0.642 -19.676 1.00 39.11 531 VAL A C 1
ATOM 4107 O O . VAL A 1 531 ? 39.006 -1.797 -19.710 1.00 38.89 531 VAL A O 1
ATOM 4111 N N . ASP A 1 532 ? 37.923 -0.139 -18.631 1.00 39.74 532 ASP A N 1
ATOM 4112 C CA . ASP A 1 532 ? 37.567 -0.972 -17.479 1.00 40.69 532 ASP A CA 1
ATOM 4113 C C . ASP A 1 532 ? 36.342 -1.856 -17.759 1.00 40.57 532 ASP A C 1
ATOM 4114 O O . ASP A 1 532 ? 35.490 -1.506 -18.575 1.00 40.41 532 ASP A O 1
ATOM 4119 N N . VAL A 1 533 ? 36.290 -3.008 -17.087 1.00 40.70 533 VAL A N 1
ATOM 4120 C CA . VAL A 1 533 ? 35.167 -3.949 -17.144 1.00 41.14 533 VAL A CA 1
ATOM 4121 C C . VAL A 1 533 ? 34.780 -4.296 -15.701 1.00 41.95 533 VAL A C 1
ATOM 4122 O O . VAL A 1 533 ? 35.658 -4.497 -14.847 1.00 42.01 533 VAL A O 1
ATOM 4126 N N . LYS A 1 534 ? 33.482 -4.353 -15.418 1.00 42.64 534 LYS A N 1
ATOM 4127 C CA . LYS A 1 534 ? 33.020 -4.573 -14.052 1.00 43.93 534 LYS A CA 1
ATOM 4128 C C . LYS A 1 534 ? 33.495 -5.932 -13.497 1.00 44.45 534 LYS A C 1
ATOM 4129 O O . LYS A 1 534 ? 33.392 -6.967 -14.167 1.00 44.64 534 LYS A O 1
ATOM 4135 N N . ASP A 1 535 ? 34.035 -5.907 -12.280 1.00 45.04 535 ASP A N 1
ATOM 4136 C CA . ASP A 1 535 ? 34.532 -7.111 -11.621 1.00 45.79 535 ASP A CA 1
ATOM 4137 C C . ASP A 1 535 ? 33.413 -8.069 -11.219 1.00 46.06 535 ASP A C 1
ATOM 4138 O O . ASP A 1 535 ? 32.479 -7.690 -10.509 1.00 46.30 535 ASP A O 1
ATOM 4143 N N . SER A 1 536 ? 33.514 -9.304 -11.697 1.00 46.62 536 SER A N 1
ATOM 4144 C CA . SER A 1 536 ? 32.795 -10.440 -11.118 1.00 47.31 536 SER A CA 1
ATOM 4145 C C . SER A 1 536 ? 33.608 -11.722 -11.353 1.00 47.38 536 SER A C 1
ATOM 4146 O O . SER A 1 536 ? 34.720 -11.668 -11.893 1.00 47.64 536 SER A O 1
ATOM 4149 N N . CYS A 1 537 ? 33.075 -12.868 -10.936 1.00 47.10 537 CYS A N 1
ATOM 4150 C CA . CYS A 1 537 ? 33.580 -14.138 -11.451 1.00 47.12 537 CYS A CA 1
ATOM 4151 C C . CYS A 1 537 ? 33.162 -14.282 -12.911 1.00 46.30 537 CYS A C 1
ATOM 4152 O O . CYS A 1 537 ? 32.233 -13.628 -13.360 1.00 46.67 537 CYS A O 1
ATOM 4155 N N . VAL A 1 538 ? 33.869 -15.117 -13.656 1.00 46.05 538 VAL A N 1
ATOM 4156 C CA . VAL A 1 538 ? 33.466 -15.455 -15.014 1.00 45.38 538 VAL A CA 1
ATOM 4157 C C . VAL A 1 538 ? 32.177 -16.257 -14.932 1.00 45.17 538 VAL A C 1
ATOM 4158 O O . VAL A 1 538 ? 31.253 -16.045 -15.718 1.00 45.73 538 VAL A O 1
ATOM 4162 N N . GLY A 1 539 ? 32.131 -17.161 -13.961 1.00 44.87 539 GLY A N 1
ATOM 4163 C CA . GLY A 1 539 ? 30.927 -17.881 -13.600 1.00 44.85 539 GLY A CA 1
ATOM 4164 C C . GLY A 1 539 ? 30.334 -17.303 -12.334 1.00 44.86 539 GLY A C 1
ATOM 4165 O O . GLY A 1 539 ? 30.384 -16.098 -12.104 1.00 45.32 539 GLY A O 1
ATOM 4166 N N . SER A 1 540 ? 29.776 -18.166 -11.499 1.00 44.73 540 SER A N 1
ATOM 4167 C CA . SER A 1 540 ? 29.009 -17.732 -10.339 1.00 44.34 540 SER A CA 1
ATOM 4168 C C . SER A 1 540 ? 29.241 -18.729 -9.207 1.00 43.90 540 SER A C 1
ATOM 4169 O O . SER A 1 540 ? 29.548 -19.890 -9.462 1.00 43.72 540 SER A O 1
ATOM 4172 N N . LEU A 1 541 ? 29.117 -18.260 -7.966 1.00 43.69 541 LEU A N 1
ATOM 4173 C CA . LEU A 1 541 ? 29.174 -19.119 -6.788 1.00 43.16 541 LEU A CA 1
ATOM 4174 C C . LEU A 1 541 ? 28.480 -18.444 -5.630 1.00 43.57 541 LEU A C 1
ATOM 4175 O O . LEU A 1 541 ? 28.851 -17.340 -5.237 1.00 43.78 541 LEU A O 1
ATOM 4180 N N . VAL A 1 542 ? 27.468 -19.116 -5.091 1.00 43.80 542 VAL A N 1
ATOM 4181 C CA . VAL A 1 542 ? 26.652 -18.574 -4.005 1.00 44.16 542 VAL A CA 1
ATOM 4182 C C . VAL A 1 542 ? 26.439 -19.641 -2.930 1.00 44.13 542 VAL A C 1
ATOM 4183 O O . VAL A 1 542 ? 26.104 -20.780 -3.227 1.00 43.82 542 VAL A O 1
ATOM 4187 N N . VAL A 1 543 ? 26.667 -19.270 -1.676 1.00 45.08 543 VAL A N 1
ATOM 4188 C CA . VAL A 1 543 ? 26.374 -20.153 -0.546 1.00 45.61 543 VAL A CA 1
ATOM 4189 C C . VAL A 1 543 ? 25.200 -19.596 0.249 1.00 46.21 543 VAL A C 1
ATOM 4190 O O . VAL A 1 543 ? 25.172 -18.418 0.579 1.00 46.48 543 VAL A O 1
ATOM 4194 N N . LYS A 1 544 ? 24.216 -20.443 0.520 1.00 47.15 544 LYS A N 1
ATOM 4195 C CA . LYS A 1 544 ? 23.079 -20.052 1.343 1.00 48.34 544 LYS A CA 1
ATOM 4196 C C . LYS A 1 544 ? 22.555 -21.226 2.163 1.00 49.23 544 LYS A C 1
ATOM 4197 O O . LYS A 1 544 ? 22.892 -22.377 1.914 1.00 49.14 544 LYS A O 1
ATOM 4203 N N . SER A 1 545 ? 21.751 -20.918 3.165 1.00 50.78 545 SER A N 1
ATOM 4204 C CA . SER A 1 545 ? 21.103 -21.941 3.962 1.00 52.21 545 SER A CA 1
ATOM 4205 C C . SER A 1 545 ? 19.788 -22.287 3.298 1.00 52.99 545 SER A C 1
ATOM 4206 O O . SER A 1 545 ? 19.314 -21.544 2.436 1.00 53.35 545 SER A O 1
ATOM 4209 N N . GLY A 1 546 ? 19.214 -23.423 3.687 1.00 54.07 546 GLY A N 1
ATOM 4210 C CA . GLY A 1 546 ? 17.837 -23.753 3.351 1.00 55.02 546 GLY A CA 1
ATOM 4211 C C . GLY A 1 546 ? 16.938 -23.145 4.410 1.00 55.97 546 GLY A C 1
ATOM 4212 O O . GLY A 1 546 ? 17.173 -23.319 5.608 1.00 56.24 546 GLY A O 1
ATOM 4213 N N . GLN A 1 547 ? 15.877 -22.477 3.961 1.00 57.00 547 GLN A N 1
ATOM 4214 C CA . GLN A 1 547 ? 15.033 -21.584 4.789 1.00 57.49 547 GLN A CA 1
ATOM 4215 C C . GLN A 1 547 ? 15.815 -20.403 5.394 1.00 57.72 547 GLN A C 1
ATOM 4216 O O . GLN A 1 547 ? 16.865 -20.013 4.856 1.00 57.45 547 GLN A O 1
ATOM 4222 N N . SER A 1 548 ? 15.282 -19.815 6.469 1.00 58.04 548 SER A N 1
ATOM 4223 C CA . SER A 1 548 ? 15.953 -18.723 7.213 1.00 58.42 548 SER A CA 1
ATOM 4224 C C . SER A 1 548 ? 16.333 -17.514 6.342 1.00 58.33 548 SER A C 1
ATOM 4225 O O . SER A 1 548 ? 17.065 -16.618 6.776 1.00 58.14 548 SER A O 1
ATOM 4228 N N . GLN A 1 552 ? 16.840 -18.676 14.662 1.00 43.05 552 GLN A N 1
ATOM 4229 C CA . GLN A 1 552 ? 18.271 -19.056 14.568 1.00 43.47 552 GLN A CA 1
ATOM 4230 C C . GLN A 1 552 ? 18.474 -20.487 15.062 1.00 42.73 552 GLN A C 1
ATOM 4231 O O . GLN A 1 552 ? 17.754 -20.926 15.958 1.00 43.32 552 GLN A O 1
ATOM 4237 N N . PRO A 1 553 ? 19.417 -21.231 14.452 1.00 41.92 553 PRO A N 1
ATOM 4238 C CA . PRO A 1 553 ? 19.742 -22.568 14.938 1.00 41.58 553 PRO A CA 1
ATOM 4239 C C . PRO A 1 553 ? 20.412 -22.639 16.319 1.00 41.61 553 PRO A C 1
ATOM 4240 O O . PRO A 1 553 ? 20.987 -21.663 16.809 1.00 41.11 553 PRO A O 1
ATOM 4244 N N . VAL A 1 554 ? 20.299 -23.819 16.917 1.00 42.00 554 VAL A N 1
ATOM 4245 C CA . VAL A 1 554 ? 20.757 -24.119 18.260 1.00 42.46 554 VAL A CA 1
ATOM 4246 C C . VAL A 1 554 ? 22.105 -24.832 18.084 1.00 42.83 554 VAL A C 1
ATOM 4247 O O . VAL A 1 554 ? 22.400 -25.324 16.994 1.00 43.22 554 VAL A O 1
ATOM 4251 N N . PRO A 1 555 ? 22.977 -24.813 19.104 1.00 43.13 555 PRO A N 1
ATOM 4252 C CA . PRO A 1 555 ? 24.214 -25.558 18.897 1.00 43.16 555 PRO A CA 1
ATOM 4253 C C . PRO A 1 555 ? 23.952 -27.040 18.656 1.00 43.26 555 PRO A C 1
ATOM 4254 O O . PRO A 1 555 ? 23.051 -27.608 19.272 1.00 43.28 555 PRO A O 1
ATOM 4258 N N . GLY A 1 556 ? 24.734 -27.645 17.764 1.00 43.70 556 GLY A N 1
ATOM 4259 C CA . GLY A 1 556 ? 24.598 -29.071 17.436 1.00 44.44 556 GLY A CA 1
ATOM 4260 C C . GLY A 1 556 ? 23.447 -29.408 16.491 1.00 44.87 556 GLY A C 1
ATOM 4261 O O . GLY A 1 556 ? 23.213 -30.582 16.162 1.00 44.52 556 GLY A O 1
ATOM 4262 N N . GLN A 1 557 ? 22.728 -28.374 16.064 1.00 45.28 557 GLN A N 1
ATOM 4263 C CA . GLN A 1 557 ? 21.589 -28.517 15.165 1.00 45.76 557 GLN A CA 1
ATOM 4264 C C . GLN A 1 557 ? 22.055 -28.777 13.742 1.00 45.57 557 GLN A C 1
ATOM 4265 O O . GLN A 1 557 ? 22.963 -28.120 13.257 1.00 46.07 557 GLN A O 1
ATOM 4271 N N . GLN A 1 558 ? 21.432 -29.743 13.076 1.00 46.05 558 GLN A N 1
ATOM 4272 C CA . GLN A 1 558 ? 21.656 -29.931 11.649 1.00 46.26 558 GLN A CA 1
ATOM 4273 C C . GLN A 1 558 ? 21.010 -28.785 10.886 1.00 45.80 558 GLN A C 1
ATOM 4274 O O . GLN A 1 558 ? 20.058 -28.165 11.355 1.00 46.03 558 GLN A O 1
ATOM 4280 N N . MET A 1 559 ? 21.576 -28.485 9.729 1.00 45.50 559 MET A N 1
ATOM 4281 C CA . MET A 1 559 ? 21.029 -27.499 8.828 1.00 45.20 559 MET A CA 1
ATOM 4282 C C . MET A 1 559 ? 21.471 -27.872 7.419 1.00 44.48 559 MET A C 1
ATOM 4283 O O . MET A 1 559 ? 22.429 -28.640 7.233 1.00 44.40 559 MET A O 1
ATOM 4288 N N . THR A 1 560 ? 20.781 -27.333 6.423 1.00 43.58 560 THR A N 1
ATOM 4289 C CA . THR A 1 560 ? 21.170 -27.609 5.052 1.00 43.05 560 THR A CA 1
ATOM 4290 C C . THR A 1 560 ? 21.976 -26.460 4.457 1.00 42.66 560 THR A C 1
ATOM 4291 O O . THR A 1 560 ? 21.550 -25.300 4.487 1.00 42.37 560 THR A O 1
ATOM 4295 N N . LEU A 1 561 ? 23.149 -26.793 3.934 1.00 41.79 561 LEU A N 1
ATOM 4296 C CA . LEU A 1 561 ? 23.912 -25.834 3.166 1.00 42.09 561 LEU A CA 1
ATOM 4297 C C . LEU A 1 561 ? 23.591 -26.016 1.695 1.00 41.81 561 LEU A C 1
ATOM 4298 O O . LEU A 1 561 ? 23.612 -27.127 1.184 1.00 41.70 561 LEU A O 1
ATOM 4303 N N . LYS A 1 562 ? 23.288 -24.911 1.031 1.00 41.90 562 LYS A N 1
ATOM 4304 C CA . LYS A 1 562 ? 22.937 -24.901 -0.382 1.00 42.50 562 LYS A CA 1
ATOM 4305 C C . LYS A 1 562 ? 24.019 -24.123 -1.153 1.00 42.67 562 LYS A C 1
ATOM 4306 O O . LYS A 1 562 ? 24.265 -22.952 -0.862 1.00 42.49 562 LYS A O 1
ATOM 4312 N N . ILE A 1 563 ? 24.678 -24.791 -2.105 1.00 43.23 563 ILE A N 1
ATOM 4313 C CA . ILE A 1 563 ? 25.736 -24.179 -2.932 1.00 43.80 563 ILE A CA 1
ATOM 4314 C C . ILE A 1 563 ? 25.353 -24.122 -4.410 1.00 44.34 563 ILE A C 1
ATOM 4315 O O . ILE A 1 563 ? 25.187 -25.148 -5.058 1.00 44.35 563 ILE A O 1
ATOM 4320 N N . GLU A 1 564 ? 25.231 -22.908 -4.932 1.00 44.87 564 GLU A N 1
ATOM 4321 C CA . GLU A 1 564 ? 24.890 -22.685 -6.326 1.00 45.45 564 GLU A CA 1
ATOM 4322 C C . GLU A 1 564 ? 26.122 -22.192 -7.075 1.00 45.35 564 GLU A C 1
ATOM 4323 O O . GLU A 1 564 ? 26.730 -21.200 -6.691 1.00 45.59 564 GLU A O 1
ATOM 4329 N N . GLY A 1 565 ? 26.499 -22.907 -8.129 1.00 45.36 565 GLY A N 1
ATOM 4330 C CA . GLY A 1 565 ? 27.699 -22.572 -8.889 1.00 45.05 565 GLY A CA 1
ATOM 4331 C C . GLY A 1 565 ? 27.657 -23.144 -10.291 1.00 45.13 565 GLY A C 1
ATOM 4332 O O . GLY A 1 565 ? 26.594 -23.515 -10.783 1.00 44.85 565 GLY A O 1
ATOM 4333 N N . ASP A 1 566 ? 28.818 -23.214 -10.934 1.00 45.23 566 ASP A N 1
ATOM 4334 C CA . ASP A 1 566 ? 28.914 -23.735 -12.295 1.00 45.76 566 ASP A CA 1
ATOM 4335 C C . ASP A 1 566 ? 28.936 -25.258 -12.315 1.00 45.41 566 ASP A C 1
ATOM 4336 O O . ASP A 1 566 ? 29.398 -25.899 -11.371 1.00 45.26 566 ASP A O 1
ATOM 4341 N N . HIS A 1 567 ? 28.458 -25.834 -13.407 1.00 45.33 567 HIS A N 1
ATOM 4342 C CA . HIS A 1 567 ? 28.425 -27.290 -13.561 1.00 45.50 567 HIS A CA 1
ATOM 4343 C C . HIS A 1 567 ? 29.827 -27.884 -13.719 1.00 44.84 567 HIS A C 1
ATOM 4344 O O . HIS A 1 567 ? 30.632 -27.396 -14.512 1.00 44.77 567 HIS A O 1
ATOM 4351 N N . GLY A 1 568 ? 30.116 -28.929 -12.952 1.00 44.44 568 GLY A N 1
ATOM 4352 C CA . GLY A 1 568 ? 31.431 -29.566 -12.995 1.00 44.18 568 GLY A CA 1
ATOM 4353 C C . GLY A 1 568 ? 32.500 -28.876 -12.164 1.00 44.18 568 GLY A C 1
ATOM 4354 O O . GLY A 1 568 ? 33.675 -29.292 -12.171 1.00 44.66 568 GLY A O 1
ATOM 4355 N N . ALA A 1 569 ? 32.100 -27.827 -11.445 1.00 43.45 569 ALA A N 1
ATOM 4356 C CA . ALA A 1 569 ? 33.015 -27.076 -10.596 1.00 43.01 569 ALA A CA 1
ATOM 4357 C C . ALA A 1 569 ? 33.333 -27.809 -9.307 1.00 42.30 569 ALA A C 1
ATOM 4358 O O . ALA A 1 569 ? 32.458 -28.418 -8.681 1.00 42.10 569 ALA A O 1
ATOM 4360 N N . ARG A 1 570 ? 34.602 -27.732 -8.931 1.00 41.42 570 ARG A N 1
ATOM 4361 C CA . ARG A 1 570 ? 35.074 -28.155 -7.633 1.00 40.63 570 ARG A CA 1
ATOM 4362 C C . ARG A 1 570 ? 34.888 -26.976 -6.664 1.00 40.17 570 ARG A C 1
ATOM 4363 O O . ARG A 1 570 ? 35.300 -25.857 -6.950 1.00 40.16 570 ARG A O 1
ATOM 4371 N N . VAL A 1 571 ? 34.252 -27.229 -5.529 1.00 39.78 571 VAL A N 1
ATOM 4372 C CA . VAL A 1 571 ? 34.054 -26.198 -4.515 1.00 39.06 571 VAL A CA 1
ATOM 4373 C C . VAL A 1 571 ? 34.756 -26.624 -3.225 1.00 39.50 571 VAL A C 1
ATOM 4374 O O . VAL A 1 571 ? 34.621 -27.767 -2.770 1.00 39.06 571 VAL A O 1
ATOM 4378 N N . VAL A 1 572 ? 35.558 -25.711 -2.684 1.00 39.21 572 VAL A N 1
ATOM 4379 C CA . VAL A 1 572 ? 36.258 -25.933 -1.426 1.00 38.86 572 VAL A CA 1
ATOM 4380 C C . VAL A 1 572 ? 35.728 -24.947 -0.375 1.00 38.68 572 VAL A C 1
ATOM 4381 O O . VAL A 1 572 ? 35.513 -23.772 -0.673 1.00 39.13 572 VAL A O 1
ATOM 4385 N N . LEU A 1 573 ? 35.478 -25.451 0.831 1.00 38.73 573 LEU A N 1
ATOM 4386 C CA . LEU A 1 573 ? 34.807 -24.701 1.904 1.00 39.08 573 LEU A CA 1
ATOM 4387 C C . LEU A 1 573 ? 35.668 -24.529 3.167 1.00 39.53 573 LEU A C 1
ATOM 4388 O O . LEU A 1 573 ? 36.616 -25.309 3.388 1.00 40.20 573 LEU A O 1
ATOM 4393 N N . VAL A 1 574 ? 35.383 -23.454 3.922 1.00 39.55 574 VAL A N 1
ATOM 4394 C CA . VAL A 1 574 ? 35.660 -23.325 5.378 1.00 39.16 574 VAL A CA 1
ATOM 4395 C C . VAL A 1 574 ? 34.549 -22.623 6.135 1.00 38.68 574 VAL A C 1
ATOM 4396 O O . VAL A 1 574 ? 33.829 -21.808 5.578 1.00 38.64 574 VAL A O 1
ATOM 4400 N N . ALA A 1 575 ? 34.500 -22.904 7.433 1.00 38.07 575 ALA A N 1
ATOM 4401 C CA . ALA A 1 575 ? 33.711 -22.178 8.391 1.00 38.22 575 ALA A CA 1
ATOM 4402 C C . ALA A 1 575 ? 34.636 -21.691 9.518 1.00 38.32 575 ALA A C 1
ATOM 4403 O O . ALA A 1 575 ? 35.343 -22.483 10.146 1.00 38.34 575 ALA A O 1
ATOM 4405 N N . VAL A 1 576 ? 34.620 -20.385 9.754 1.00 38.93 576 VAL A N 1
ATOM 4406 C CA . VAL A 1 576 ? 35.438 -19.729 10.760 1.00 39.12 576 VAL A CA 1
ATOM 4407 C C . VAL A 1 576 ? 34.558 -19.009 11.787 1.00 39.88 576 VAL A C 1
ATOM 4408 O O . VAL A 1 576 ? 33.562 -18.363 11.454 1.00 39.24 576 VAL A O 1
ATOM 4412 N N . ASP A 1 577 ? 34.921 -19.167 13.053 1.00 40.75 577 ASP A N 1
ATOM 4413 C CA . ASP A 1 577 ? 34.265 -18.444 14.122 1.00 41.62 577 ASP A CA 1
ATOM 4414 C C . ASP A 1 577 ? 34.580 -16.961 13.907 1.00 41.74 577 ASP A C 1
ATOM 4415 O O . ASP A 1 577 ? 35.749 -16.608 13.697 1.00 42.00 577 ASP A O 1
ATOM 4420 N N . LYS A 1 578 ? 33.554 -16.107 13.920 1.00 41.91 578 LYS A N 1
ATOM 4421 C CA . LYS A 1 578 ? 33.760 -14.666 13.679 1.00 42.87 578 LYS A CA 1
ATOM 4422 C C . LYS A 1 578 ? 34.601 -14.015 14.779 1.00 42.84 578 LYS A C 1
ATOM 4423 O O . LYS A 1 578 ? 35.138 -12.924 14.595 1.00 42.63 578 LYS A O 1
ATOM 4429 N N . GLY A 1 579 ? 34.703 -14.701 15.923 1.00 43.18 579 GLY A N 1
ATOM 4430 C CA . GLY A 1 579 ? 35.613 -14.321 17.005 1.00 42.82 579 GLY A CA 1
ATOM 4431 C C . GLY A 1 579 ? 37.062 -14.215 16.578 1.00 42.91 579 GLY A C 1
ATOM 4432 O O . GLY A 1 579 ? 37.830 -13.478 17.182 1.00 43.28 579 GLY A O 1
ATOM 4433 N N . VAL A 1 580 ? 37.421 -14.941 15.523 1.00 43.29 580 VAL A N 1
ATOM 4434 C CA . VAL A 1 580 ? 38.765 -14.953 14.964 1.00 43.90 580 VAL A CA 1
ATOM 4435 C C . VAL A 1 580 ? 39.105 -13.647 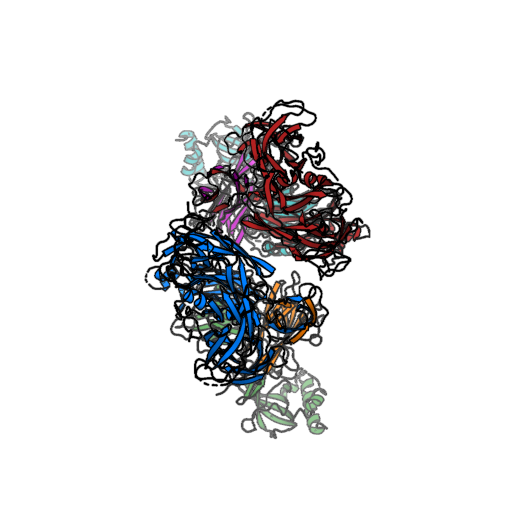14.259 1.00 44.44 580 VAL A C 1
ATOM 4436 O O . VAL A 1 580 ? 40.249 -13.162 14.351 1.00 44.88 580 VAL A O 1
ATOM 4440 N N . PHE A 1 581 ? 38.116 -13.076 13.561 1.00 44.62 581 PHE A N 1
ATOM 4441 C CA . PHE A 1 581 ? 38.322 -11.854 12.789 1.00 44.44 581 PHE A CA 1
ATOM 4442 C C . PHE A 1 581 ? 38.381 -10.623 13.690 1.00 44.38 581 PHE A C 1
ATOM 4443 O O . PHE A 1 581 ? 38.956 -9.605 13.317 1.00 44.49 581 PHE A O 1
ATOM 4451 N N . VAL A 1 582 ? 37.777 -10.727 14.870 1.00 44.35 582 VAL A N 1
ATOM 4452 C CA . VAL A 1 582 ? 37.888 -9.709 15.913 1.00 44.30 582 VAL A CA 1
ATOM 4453 C C . VAL A 1 582 ? 39.339 -9.556 16.385 1.00 44.94 582 VAL A C 1
ATOM 4454 O O . VAL A 1 582 ? 39.764 -8.480 16.783 1.00 45.54 582 VAL A O 1
ATOM 4458 N N . LEU A 1 583 ? 40.106 -10.630 16.319 1.00 45.75 583 LEU A N 1
ATOM 4459 C CA . LEU A 1 583 ? 41.499 -10.579 16.716 1.00 46.77 583 LEU A CA 1
ATOM 4460 C C . LEU A 1 583 ? 42.385 -10.243 15.528 1.00 47.16 583 LEU A C 1
ATOM 4461 O O . LEU A 1 583 ? 43.459 -9.689 15.695 1.00 47.28 583 LEU A O 1
ATOM 4466 N N . ASN A 1 584 ? 41.921 -10.599 14.335 1.00 47.63 584 ASN A N 1
ATOM 4467 C CA . ASN A 1 584 ? 42.667 -10.403 13.110 1.00 48.03 584 ASN A CA 1
ATOM 4468 C C . ASN A 1 584 ? 41.760 -10.625 11.899 1.00 48.44 584 ASN A C 1
ATOM 4469 O O . ASN A 1 584 ? 41.224 -11.723 11.711 1.00 48.49 584 ASN A O 1
ATOM 4474 N N . LYS A 1 585 ? 41.616 -9.580 11.084 1.00 48.95 585 LYS A N 1
ATOM 4475 C CA . LYS A 1 585 ? 40.834 -9.619 9.839 1.00 49.67 585 LYS A CA 1
ATOM 4476 C C . LYS A 1 585 ? 41.683 -9.374 8.569 1.00 49.98 585 LYS A C 1
ATOM 4477 O O . LYS A 1 585 ? 41.143 -9.138 7.487 1.00 50.04 585 LYS A O 1
ATOM 4483 N N . LYS A 1 586 ? 43.004 -9.431 8.708 1.00 50.19 586 LYS A N 1
ATOM 4484 C CA . LYS A 1 586 ? 43.918 -9.212 7.585 1.00 50.97 586 LYS A CA 1
ATOM 4485 C C . LYS A 1 586 ? 44.092 -10.443 6.691 1.00 51.36 586 LYS A C 1
ATOM 4486 O O . LYS A 1 586 ? 43.923 -11.575 7.134 1.00 51.13 586 LYS A O 1
ATOM 4492 N N . ASN A 1 587 ? 44.430 -10.196 5.427 1.00 52.28 587 ASN A N 1
ATOM 4493 C CA . ASN A 1 587 ? 44.880 -11.227 4.490 1.00 52.87 587 ASN A CA 1
ATOM 4494 C C . ASN A 1 587 ? 43.833 -12.194 3.949 1.00 53.41 587 ASN A C 1
ATOM 4495 O O . ASN A 1 587 ? 44.193 -13.175 3.320 1.00 53.46 587 ASN A O 1
ATOM 4500 N N . LYS A 1 588 ? 42.547 -11.920 4.163 1.00 54.37 588 LYS A N 1
ATOM 4501 C CA . LYS A 1 588 ? 41.474 -12.809 3.692 1.00 54.73 588 LYS A CA 1
ATOM 4502 C C . LYS A 1 588 ? 41.278 -12.785 2.167 1.00 54.47 588 LYS A C 1
ATOM 4503 O O . LYS A 1 588 ? 41.160 -11.712 1.553 1.00 54.97 588 LYS A O 1
ATOM 4509 N N . LEU A 1 589 ? 41.204 -13.978 1.581 1.00 53.72 589 LEU A N 1
ATOM 4510 C CA . LEU A 1 589 ? 40.954 -14.179 0.146 1.00 52.41 589 LEU A CA 1
ATOM 4511 C C . LEU A 1 589 ? 39.603 -13.651 -0.326 1.00 51.86 589 LEU A C 1
ATOM 4512 O O . LEU A 1 589 ? 38.545 -13.992 0.231 1.00 51.57 589 LEU A O 1
ATOM 4517 N N . THR A 1 590 ? 39.656 -12.805 -1.355 1.00 50.62 590 THR A N 1
ATOM 4518 C CA . THR A 1 590 ? 38.465 -12.251 -1.986 1.00 49.02 590 THR A CA 1
ATOM 4519 C C . THR A 1 590 ? 38.690 -12.240 -3.489 1.00 48.13 590 THR A C 1
ATOM 4520 O O . THR A 1 590 ? 39.836 -12.157 -3.940 1.00 47.77 590 THR A O 1
ATOM 4524 N N . GLN A 1 591 ? 37.592 -12.286 -4.242 1.00 46.84 591 GLN A N 1
ATOM 4525 C CA . GLN A 1 591 ? 37.601 -12.251 -5.704 1.00 45.85 591 GLN A CA 1
ATOM 4526 C C . GLN A 1 591 ? 38.252 -11.003 -6.289 1.00 45.32 591 GLN A C 1
ATOM 4527 O O . GLN A 1 591 ? 38.915 -11.088 -7.329 1.00 44.95 591 GLN A O 1
ATOM 4533 N N . SER A 1 592 ? 38.074 -9.853 -5.634 1.00 45.02 592 SER A N 1
ATOM 4534 C CA . SER A 1 592 ? 38.631 -8.599 -6.156 1.00 45.13 592 SER A CA 1
ATOM 4535 C C . SER A 1 592 ? 40.113 -8.413 -5.810 1.00 44.78 592 SER A C 1
ATOM 4536 O O . SER A 1 592 ? 40.818 -7.716 -6.522 1.00 45.03 592 SER A O 1
ATOM 4539 N N . LYS A 1 593 ? 40.592 -9.054 -4.744 1.00 44.66 593 LYS A N 1
ATOM 4540 C CA . LYS A 1 593 ? 42.045 -9.159 -4.516 1.00 44.42 593 LYS A CA 1
ATOM 4541 C C . LYS A 1 593 ? 42.714 -9.950 -5.644 1.00 44.08 593 LYS A C 1
ATOM 4542 O O . LYS A 1 593 ? 43.788 -9.588 -6.117 1.00 44.48 593 LYS A O 1
ATOM 4548 N N . ILE A 1 594 ? 42.059 -11.022 -6.078 1.00 43.44 594 ILE A N 1
ATOM 4549 C CA . ILE A 1 594 ? 42.477 -11.780 -7.257 1.00 43.22 594 ILE A CA 1
ATOM 4550 C C . ILE A 1 594 ? 42.627 -10.920 -8.525 1.00 43.18 594 ILE A C 1
ATOM 4551 O O . ILE A 1 594 ? 43.638 -11.026 -9.207 1.00 43.69 594 ILE A O 1
ATOM 4556 N N . TRP A 1 595 ? 41.633 -10.072 -8.822 1.00 43.11 595 TRP A N 1
ATOM 4557 C CA . TRP A 1 595 ? 41.639 -9.240 -10.029 1.00 42.80 595 TRP A CA 1
ATOM 4558 C C . TRP A 1 595 ? 42.712 -8.182 -9.993 1.00 43.19 595 TRP A C 1
ATOM 4559 O O . TRP A 1 595 ? 43.326 -7.884 -11.022 1.00 43.11 595 TRP A O 1
ATOM 4570 N N . ASP A 1 596 ? 42.930 -7.609 -8.814 1.00 43.63 596 ASP A N 1
ATOM 4571 C CA . ASP A 1 596 ? 43.994 -6.636 -8.621 1.00 44.40 596 ASP A CA 1
ATOM 4572 C C . ASP A 1 596 ? 45.346 -7.229 -8.948 1.00 44.26 596 ASP A C 1
ATOM 4573 O O . ASP A 1 596 ? 46.199 -6.538 -9.473 1.00 44.61 596 ASP A O 1
ATOM 4578 N N . VAL A 1 597 ? 45.535 -8.505 -8.629 1.00 44.85 597 VAL A N 1
ATOM 4579 C CA . VAL A 1 597 ? 46.783 -9.224 -8.935 1.00 45.35 597 VAL A CA 1
ATOM 4580 C C . VAL A 1 597 ? 46.912 -9.475 -10.442 1.00 45.54 597 VAL A C 1
ATOM 4581 O O . VAL A 1 597 ? 48.006 -9.394 -11.010 1.00 45.98 597 VAL A O 1
ATOM 4585 N N . VAL A 1 598 ? 45.784 -9.777 -11.074 1.00 45.56 598 VAL A N 1
ATOM 4586 C CA . VAL A 1 598 ? 45.691 -9.878 -12.528 1.00 45.43 598 VAL A CA 1
ATOM 4587 C C . VAL A 1 598 ? 46.103 -8.547 -13.195 1.00 45.86 598 VAL A C 1
ATOM 4588 O O . VAL A 1 598 ? 46.861 -8.541 -14.172 1.00 45.58 598 VAL A O 1
ATOM 4592 N N . GLU A 1 599 ? 45.639 -7.430 -12.638 1.00 46.33 599 GLU A N 1
ATOM 4593 C CA . GLU A 1 599 ? 45.912 -6.101 -13.189 1.00 47.17 599 GLU A CA 1
ATOM 4594 C C . GLU A 1 599 ? 47.359 -5.659 -13.028 1.00 47.15 599 GLU A C 1
ATOM 4595 O O . GLU A 1 599 ? 47.895 -4.971 -13.893 1.00 47.18 599 GLU A O 1
ATOM 4601 N N . LYS A 1 600 ? 47.977 -6.040 -11.911 1.00 47.57 600 LYS A N 1
ATOM 4602 C CA . LYS A 1 600 ? 49.394 -5.764 -11.665 1.00 47.68 600 LYS A CA 1
ATOM 4603 C C . LYS A 1 600 ? 50.268 -6.483 -12.684 1.00 47.52 600 LYS A C 1
ATOM 4604 O O . LYS A 1 600 ? 51.401 -6.072 -12.931 1.00 47.34 600 LYS A O 1
ATOM 4610 N N . ALA A 1 601 ? 49.730 -7.552 -13.267 1.00 47.58 601 ALA A N 1
ATOM 4611 C CA . ALA A 1 601 ? 50.463 -8.375 -14.233 1.00 47.81 601 ALA A CA 1
ATOM 4612 C C . ALA A 1 601 ? 50.312 -7.898 -15.687 1.00 47.85 601 ALA A C 1
ATOM 4613 O O . ALA A 1 601 ? 50.999 -8.390 -16.576 1.00 47.73 601 ALA A O 1
ATOM 4615 N N . ASP A 1 602 ? 49.409 -6.945 -15.924 1.00 48.40 602 ASP A N 1
ATOM 4616 C CA . ASP A 1 602 ? 49.237 -6.352 -17.255 1.00 48.67 602 ASP A CA 1
ATOM 4617 C C . ASP A 1 602 ? 50.593 -6.016 -17.877 1.00 48.30 602 ASP A C 1
ATOM 4618 O O . ASP A 1 602 ? 51.474 -5.475 -17.203 1.00 48.30 602 ASP A O 1
ATOM 4623 N N . ILE A 1 603 ? 50.763 -6.357 -19.149 1.00 48.07 603 ILE A N 1
ATOM 4624 C CA . ILE A 1 603 ? 52.009 -6.048 -19.852 1.00 48.25 603 ILE A CA 1
ATOM 4625 C C . ILE A 1 603 ? 51.963 -4.672 -20.539 1.00 48.27 603 ILE A C 1
ATOM 4626 O O . ILE A 1 603 ? 53.008 -4.107 -20.870 1.00 48.45 603 ILE A O 1
ATOM 4631 N N . GLY A 1 604 ? 50.750 -4.155 -20.744 1.00 48.22 604 GLY A N 1
ATOM 4632 C CA . GLY A 1 604 ? 50.537 -2.783 -21.191 1.00 48.45 604 GLY A CA 1
ATOM 4633 C C . GLY A 1 604 ? 50.692 -1.821 -20.027 1.00 48.65 604 GLY A C 1
ATOM 4634 O O . GLY A 1 604 ? 50.163 -2.060 -18.942 1.00 49.09 604 GLY A O 1
ATOM 4635 N N . CYS A 1 605 ? 51.394 -0.719 -20.258 1.00 48.66 605 CYS A N 1
ATOM 4636 C CA . CYS A 1 605 ? 51.930 0.092 -19.168 1.00 48.89 605 CYS A CA 1
ATOM 4637 C C . CYS A 1 605 ? 51.337 1.501 -18.982 1.00 48.45 605 CYS A C 1
ATOM 4638 O O . CYS A 1 605 ? 51.612 2.153 -17.967 1.00 48.41 605 CYS A O 1
ATOM 4641 N N . THR A 1 606 ? 50.531 1.963 -19.943 1.00 47.74 606 THR A N 1
ATOM 4642 C CA . THR A 1 606 ? 49.878 3.278 -19.855 1.00 47.21 606 THR A CA 1
ATOM 4643 C C . THR A 1 606 ? 48.350 3.242 -20.049 1.00 46.98 606 THR A C 1
ATOM 4644 O O . THR A 1 606 ? 47.794 2.234 -20.499 1.00 46.87 606 THR A O 1
ATOM 4648 N N . PRO A 1 607 ? 47.666 4.349 -19.692 1.00 46.58 607 PRO A N 1
ATOM 4649 C CA . PRO A 1 607 ? 46.235 4.505 -19.967 1.00 46.39 607 PRO A CA 1
ATOM 4650 C C . PRO A 1 607 ? 45.888 4.660 -21.455 1.00 46.30 607 PRO A C 1
ATOM 4651 O O . PRO A 1 607 ? 44.724 4.494 -21.834 1.00 46.36 607 PRO A O 1
ATOM 4655 N N . GLY A 1 608 ? 46.879 4.979 -22.285 1.00 45.92 608 GLY A N 1
ATOM 4656 C CA . GLY A 1 608 ? 46.669 5.035 -23.726 1.00 45.84 608 GLY A CA 1
ATOM 4657 C C . GLY A 1 608 ? 47.489 6.089 -24.446 1.00 45.91 608 GLY A C 1
ATOM 4658 O O . GLY A 1 608 ? 48.157 6.905 -23.809 1.00 46.03 608 GLY A O 1
ATOM 4659 N N . SER A 1 609 ? 47.413 6.063 -25.779 1.00 45.92 609 SER A N 1
ATOM 4660 C CA . SER A 1 609 ? 48.199 6.922 -26.688 1.00 45.90 609 SER A CA 1
ATOM 4661 C C . SER A 1 609 ? 49.714 6.722 -26.519 1.00 45.57 609 SER A C 1
ATOM 4662 O O . SER A 1 609 ? 50.156 5.710 -25.958 1.00 46.02 609 SER A O 1
ATOM 4665 N N . GLY A 1 610 ? 50.505 7.669 -27.015 1.00 45.06 610 GLY A N 1
ATOM 4666 C CA . GLY A 1 610 ? 51.954 7.563 -26.926 1.00 44.46 610 GLY A CA 1
ATOM 4667 C C . GLY A 1 610 ? 52.697 8.727 -27.533 1.00 44.22 610 GLY A C 1
ATOM 4668 O O . GLY A 1 610 ? 52.092 9.656 -28.059 1.00 44.10 610 GLY A O 1
ATOM 4669 N N . LYS A 1 611 ? 54.024 8.651 -27.450 1.00 44.19 611 LYS A N 1
ATOM 4670 C CA . LYS A 1 611 ? 54.956 9.645 -27.991 1.00 43.90 611 LYS A CA 1
ATOM 4671 C C . LYS A 1 611 ? 54.840 9.757 -29.506 1.00 43.70 611 LYS A C 1
ATOM 4672 O O . LYS A 1 611 ? 54.935 10.848 -30.073 1.00 43.69 611 LYS A O 1
ATOM 4678 N N . ASP A 1 612 ? 54.660 8.602 -30.140 1.00 43.54 612 ASP A N 1
ATOM 4679 C CA . ASP A 1 612 ? 54.568 8.460 -31.588 1.00 43.55 612 ASP A CA 1
ATOM 4680 C C . ASP A 1 612 ? 53.894 7.118 -31.866 1.00 43.12 612 ASP A C 1
ATOM 4681 O O . ASP A 1 612 ? 53.353 6.514 -30.947 1.00 43.37 612 ASP A O 1
ATOM 4686 N N . TYR A 1 613 ? 53.912 6.658 -33.117 1.00 42.66 613 TYR A N 1
ATOM 4687 C CA . TYR A 1 613 ? 53.206 5.427 -33.493 1.00 41.90 613 TYR A CA 1
ATOM 4688 C C . TYR A 1 613 ? 53.779 4.215 -32.757 1.00 41.33 613 TYR A C 1
ATOM 4689 O O . TYR A 1 613 ? 53.028 3.395 -32.221 1.00 41.55 613 TYR A O 1
ATOM 4698 N N . ALA A 1 614 ? 55.109 4.130 -32.717 1.00 40.45 614 ALA A N 1
ATOM 4699 C CA . ALA A 1 614 ? 55.814 3.049 -32.039 1.00 39.62 614 ALA A CA 1
ATOM 4700 C C . ALA A 1 614 ? 55.559 3.115 -30.535 1.00 39.32 614 ALA A C 1
ATOM 4701 O O . ALA A 1 614 ? 55.323 2.090 -29.894 1.00 39.22 614 ALA A O 1
ATOM 4703 N N . GLY A 1 615 ? 55.596 4.332 -29.991 1.00 38.69 615 GLY A N 1
ATOM 4704 C CA . GLY A 1 615 ? 55.303 4.586 -28.587 1.00 38.13 615 GLY A CA 1
ATOM 4705 C C . GLY A 1 615 ? 53.902 4.167 -28.184 1.00 37.79 615 GLY A C 1
ATOM 4706 O O . GLY A 1 615 ? 53.694 3.726 -27.055 1.00 37.70 615 GLY A O 1
ATOM 4707 N N . VAL A 1 616 ? 52.946 4.289 -29.106 1.00 37.31 616 VAL A N 1
ATOM 4708 C CA . VAL A 1 616 ? 51.578 3.830 -28.858 1.00 37.11 616 VAL A CA 1
ATOM 4709 C C . VAL A 1 616 ? 51.530 2.319 -28.699 1.00 37.46 616 VAL A C 1
ATOM 4710 O O . VAL A 1 616 ? 51.026 1.824 -27.700 1.00 37.87 616 VAL A O 1
ATOM 4714 N N . PHE A 1 617 ? 52.060 1.599 -29.684 1.00 38.11 617 PHE A N 1
ATOM 4715 C CA . PHE A 1 617 ? 52.019 0.134 -29.705 1.00 38.52 617 PHE A CA 1
ATOM 4716 C C . PHE A 1 617 ? 52.713 -0.492 -28.502 1.00 38.67 617 PHE A C 1
ATOM 4717 O O . PHE A 1 617 ? 52.185 -1.409 -27.870 1.00 38.53 617 PHE A O 1
ATOM 4725 N N . SER A 1 618 ? 53.912 0.014 -28.226 1.00 38.90 618 SER A N 1
ATOM 4726 C CA . SER A 1 618 ? 54.758 -0.419 -27.127 1.00 39.13 618 SER A CA 1
ATOM 4727 C C . SER A 1 618 ? 54.091 -0.291 -25.747 1.00 39.25 618 SER A C 1
ATOM 4728 O O . SER A 1 618 ? 54.038 -1.262 -24.993 1.00 39.35 618 SER A O 1
ATOM 4731 N N . ASP A 1 619 ? 53.581 0.905 -25.435 1.00 39.47 619 ASP A N 1
ATOM 4732 C CA . ASP A 1 619 ? 52.919 1.196 -24.155 1.00 39.43 619 ASP A CA 1
ATOM 4733 C C . ASP A 1 619 ? 51.648 0.374 -23.903 1.00 39.37 619 ASP A C 1
ATOM 4734 O O . ASP A 1 619 ? 51.257 0.178 -22.750 1.00 39.14 619 ASP A O 1
ATOM 4739 N N . ALA A 1 620 ? 51.001 -0.073 -24.981 1.00 39.25 620 ALA A N 1
ATOM 4740 C CA . ALA A 1 620 ? 49.826 -0.949 -24.911 1.00 38.94 620 ALA A CA 1
ATOM 4741 C C . ALA A 1 620 ? 50.209 -2.431 -24.870 1.00 39.15 620 ALA A C 1
ATOM 4742 O O . ALA A 1 620 ? 49.329 -3.300 -24.818 1.00 39.18 620 ALA A O 1
ATOM 4744 N N . GLY A 1 621 ? 51.513 -2.717 -24.910 1.00 39.06 621 GLY A N 1
ATOM 4745 C CA . GLY A 1 621 ? 52.015 -4.095 -24.809 1.00 39.25 621 GLY A CA 1
ATOM 4746 C C . GLY A 1 621 ? 52.125 -4.865 -26.117 1.00 39.55 621 GLY A C 1
ATOM 4747 O O . GLY A 1 621 ? 52.003 -6.093 -26.137 1.00 39.59 621 GLY A O 1
ATOM 4748 N N . LEU A 1 622 ? 52.372 -4.150 -27.212 1.00 39.83 622 LEU A N 1
ATOM 4749 C CA . LEU A 1 622 ? 52.460 -4.770 -28.536 1.00 39.73 622 LEU A CA 1
ATOM 4750 C C . LEU A 1 622 ? 53.758 -4.422 -29.260 1.00 39.66 622 LEU A C 1
ATOM 4751 O O . LEU A 1 622 ? 54.309 -3.330 -29.084 1.00 39.72 622 LEU A O 1
ATOM 4756 N N . THR A 1 623 ? 54.250 -5.370 -30.054 1.00 39.34 623 THR A N 1
ATOM 4757 C CA . THR A 1 623 ? 55.298 -5.090 -31.025 1.00 39.12 623 THR A CA 1
ATOM 4758 C C . THR A 1 623 ? 54.647 -4.724 -32.353 1.00 38.89 623 THR A C 1
ATOM 4759 O O . THR A 1 623 ? 53.540 -5.180 -32.670 1.00 38.92 623 THR A O 1
ATOM 4763 N N . PHE A 1 624 ? 55.330 -3.872 -33.108 1.00 38.42 624 PHE A N 1
ATOM 4764 C CA . PHE A 1 624 ? 54.995 -3.638 -34.500 1.00 38.08 624 PHE A CA 1
ATOM 4765 C C . PHE A 1 624 ? 56.265 -3.694 -35.331 1.00 37.78 624 PHE A C 1
ATOM 4766 O O . PHE A 1 624 ? 57.287 -3.114 -34.958 1.00 37.63 624 PHE A O 1
ATOM 4774 N N . THR A 1 625 ? 56.190 -4.399 -36.455 1.00 37.55 625 THR A N 1
ATOM 4775 C CA . THR A 1 625 ? 57.319 -4.530 -37.372 1.00 37.38 625 THR A CA 1
ATOM 4776 C C . THR A 1 625 ? 56.788 -4.666 -38.790 1.00 37.19 625 THR A C 1
ATOM 4777 O O . THR A 1 625 ? 56.039 -5.594 -39.101 1.00 37.10 625 THR A O 1
ATOM 4781 N N . SER A 1 626 ? 57.160 -3.716 -39.639 1.00 37.10 626 SER A N 1
ATOM 4782 C CA . SER A 1 626 ? 56.724 -3.714 -41.027 1.00 37.25 626 SER A CA 1
ATOM 4783 C C . SER A 1 626 ? 57.858 -4.145 -41.959 1.00 37.41 626 SER A C 1
ATOM 4784 O O . SER A 1 626 ? 59.031 -4.131 -41.570 1.00 37.36 626 SER A O 1
ATOM 4787 N N . SER A 1 627 ? 57.495 -4.529 -43.183 1.00 37.71 627 SER A N 1
ATOM 4788 C CA . SER A 1 627 ? 58.464 -4.907 -44.213 1.00 37.93 627 SER A CA 1
ATOM 4789 C C . SER A 1 627 ? 59.274 -3.703 -44.686 1.00 38.18 627 SER A C 1
ATOM 4790 O O . SER A 1 627 ? 60.450 -3.834 -45.034 1.00 38.31 627 SER A O 1
ATOM 4793 N N . SER A 1 628 ? 58.636 -2.536 -44.695 1.00 38.49 628 SER A N 1
ATOM 4794 C CA . SER A 1 628 ? 59.292 -1.293 -45.095 1.00 38.86 628 SER A CA 1
ATOM 4795 C C . SER A 1 628 ? 59.807 -0.461 -43.903 1.00 39.03 628 SER A C 1
ATOM 4796 O O . SER A 1 628 ? 59.696 0.767 -43.889 1.00 38.83 628 SER A O 1
ATOM 4799 N N . GLY A 1 629 ? 60.352 -1.149 -42.900 1.00 39.38 629 GLY A N 1
ATOM 4800 C CA . GLY A 1 629 ? 61.254 -0.532 -41.926 1.00 39.67 629 GLY A CA 1
ATOM 4801 C C . GLY A 1 629 ? 60.721 0.070 -40.641 1.00 39.94 629 GLY A C 1
ATOM 4802 O O . GLY A 1 629 ? 61.471 0.180 -39.667 1.00 39.92 629 GLY A O 1
ATOM 4803 N N . GLN A 1 630 ? 59.453 0.484 -40.629 1.00 40.20 630 GLN A N 1
ATOM 4804 C CA . GLN A 1 630 ? 58.872 1.107 -39.433 1.00 40.74 630 GLN A CA 1
ATOM 4805 C C . GLN A 1 630 ? 58.551 0.079 -38.357 1.00 40.89 630 GLN A C 1
ATOM 4806 O O . GLN A 1 630 ? 57.918 -0.942 -38.634 1.00 41.10 630 GLN A O 1
ATOM 4812 N N . GLN A 1 631 ? 58.989 0.354 -37.131 1.00 41.02 631 GLN A N 1
ATOM 4813 C CA . GLN A 1 631 ? 58.962 -0.653 -36.068 1.00 40.94 631 GLN A CA 1
ATOM 4814 C C . GLN A 1 631 ? 58.958 -0.078 -34.657 1.00 40.85 631 GLN A C 1
ATOM 4815 O O . GLN A 1 631 ? 59.484 1.012 -34.412 1.00 40.61 631 GLN A O 1
ATOM 4821 N N . THR A 1 632 ? 58.362 -0.834 -33.735 1.00 40.84 632 THR A N 1
ATOM 4822 C CA . THR A 1 632 ? 58.492 -0.568 -32.310 1.00 40.69 632 THR A CA 1
ATOM 4823 C C . THR A 1 632 ? 59.918 -0.874 -31.876 1.00 40.82 632 THR A C 1
ATOM 4824 O O . THR A 1 632 ? 60.540 -1.810 -32.381 1.00 40.50 632 THR A O 1
ATOM 4828 N N . ALA A 1 633 ? 60.435 -0.072 -30.947 1.00 41.14 633 ALA A N 1
ATOM 4829 C CA . ALA A 1 633 ? 61.752 -0.315 -30.369 1.00 41.48 633 ALA A CA 1
ATOM 4830 C C . ALA A 1 633 ? 61.737 -1.631 -29.596 1.00 41.76 633 ALA A C 1
ATOM 4831 O O . ALA A 1 633 ? 60.675 -2.200 -29.323 1.00 41.50 633 ALA A O 1
ATOM 4833 N N . GLN A 1 634 ? 62.917 -2.129 -29.261 1.00 42.35 634 GLN A N 1
ATOM 4834 C CA . GLN A 1 634 ? 63.001 -3.389 -28.547 1.00 42.93 634 GLN A CA 1
ATOM 4835 C C . GLN A 1 634 ? 62.711 -3.165 -27.076 1.00 43.19 634 GLN A C 1
ATOM 4836 O O . GLN A 1 634 ? 63.240 -2.238 -26.461 1.00 43.13 6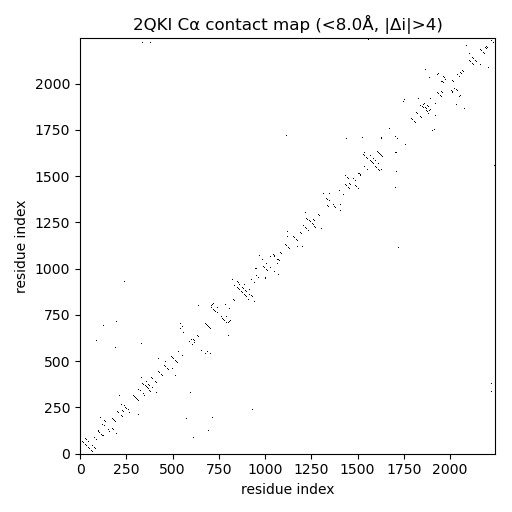34 GLN A O 1
ATOM 4842 N N . ARG A 1 635 ? 61.847 -4.008 -26.525 1.00 43.88 635 ARG A N 1
ATOM 4843 C CA . ARG A 1 635 ? 61.583 -3.997 -25.096 1.00 44.54 635 ARG A CA 1
ATOM 4844 C C . ARG A 1 635 ? 62.399 -5.096 -24.421 1.00 44.81 635 ARG A C 1
ATOM 4845 O O . ARG A 1 635 ? 62.197 -6.282 -24.680 1.00 44.65 635 ARG A O 1
ATOM 4853 N N . ALA A 1 636 ? 63.329 -4.682 -23.567 1.00 45.48 636 ALA A N 1
ATOM 4854 C CA . ALA A 1 636 ? 64.209 -5.604 -22.846 1.00 46.27 636 ALA A CA 1
ATOM 4855 C C . ALA A 1 636 ? 63.999 -5.500 -21.333 1.00 46.77 636 ALA A C 1
ATOM 4856 O O . ALA A 1 636 ? 64.926 -5.705 -20.544 1.00 46.79 636 ALA A O 1
ATOM 4858 N N . GLU A 1 637 ? 62.769 -5.171 -20.945 1.00 47.57 637 GLU A N 1
ATOM 4859 C CA . GLU A 1 637 ? 62.412 -4.945 -19.554 1.00 48.23 637 GLU A CA 1
ATOM 4860 C C . GLU A 1 637 ? 61.083 -5.645 -19.267 1.00 48.74 637 GLU A C 1
ATOM 4861 O O . GLU A 1 637 ? 60.086 -5.393 -19.945 1.00 48.67 637 GLU A O 1
ATOM 4867 N N . LEU A 1 638 ? 61.078 -6.519 -18.262 1.00 49.44 638 LEU A N 1
ATOM 4868 C CA . LEU A 1 638 ? 59.922 -7.366 -17.956 1.00 50.05 638 LEU A CA 1
ATOM 4869 C C . LEU A 1 638 ? 58.837 -6.627 -17.171 1.00 50.89 638 LEU A C 1
ATOM 4870 O O . LEU A 1 638 ? 57.674 -7.042 -17.154 1.00 50.58 638 LEU A O 1
ATOM 4875 N N . GLN A 1 639 ? 59.231 -5.535 -16.526 1.00 52.02 639 GLN A N 1
ATOM 4876 C CA . GLN A 1 639 ? 58.308 -4.714 -15.753 1.00 53.34 639 GLN A CA 1
ATOM 4877 C C . GLN A 1 639 ? 58.163 -3.344 -16.404 1.00 53.81 639 GLN A C 1
ATOM 4878 O O . GLN A 1 639 ? 59.048 -2.902 -17.140 1.00 53.82 639 GLN A O 1
ATOM 4884 N N . CYS A 1 640 ? 57.044 -2.680 -16.131 1.00 54.74 640 CYS A N 1
ATOM 4885 C CA . CYS A 1 640 ? 56.816 -1.316 -16.607 1.00 55.77 640 CYS A CA 1
ATOM 4886 C C . CYS A 1 640 ? 57.844 -0.337 -16.014 1.00 56.79 640 CYS A C 1
ATOM 4887 O O . CYS A 1 640 ? 58.389 -0.586 -14.937 1.00 56.83 640 CYS A O 1
ATOM 4890 N N . PRO A 1 641 ? 58.129 0.768 -16.726 1.00 57.94 641 PRO A N 1
ATOM 4891 C CA . PRO A 1 641 ? 58.947 1.850 -16.159 1.00 59.01 641 PRO A CA 1
ATOM 4892 C C . PRO A 1 641 ? 58.394 2.422 -14.841 1.00 60.03 641 PRO A C 1
ATOM 4893 O O . PRO A 1 641 ? 57.195 2.311 -14.565 1.00 60.02 641 PRO A O 1
ATOM 4897 N N . GLN A 1 642 ? 59.276 3.021 -14.040 1.00 61.30 642 GLN A N 1
ATOM 4898 C CA . GLN A 1 642 ? 58.878 3.732 -12.817 1.00 62.28 642 GLN A CA 1
ATOM 4899 C C . GLN A 1 642 ? 58.767 5.250 -13.033 1.00 62.75 642 GLN A C 1
ATOM 4900 O O . GLN A 1 642 ? 59.635 5.851 -13.678 1.00 62.75 642 GLN A O 1
ATOM 4906 N N . PRO A 1 643 ? 57.698 5.871 -12.486 1.00 63.24 643 PRO A N 1
ATOM 4907 C CA . PRO A 1 643 ? 57.456 7.308 -12.627 1.00 63.46 643 PRO A CA 1
ATOM 4908 C C . PRO A 1 643 ? 58.094 8.126 -11.498 1.00 63.68 643 PRO A C 1
ATOM 4909 O O . PRO A 1 643 ? 58.190 9.355 -11.597 1.00 63.78 643 PRO A O 1
ATOM 4913 N N . GLU B 2 5 ? 14.121 -32.819 44.657 1.00 48.56 731 GLU B N 1
ATOM 4914 C CA . GLU B 2 5 ? 13.951 -31.433 44.113 1.00 48.49 731 GLU B CA 1
ATOM 4915 C C . GLU B 2 5 ? 13.757 -31.369 42.601 1.00 48.09 731 GLU B C 1
ATOM 4916 O O . GLU B 2 5 ? 14.455 -32.055 41.848 1.00 47.93 731 GLU B O 1
ATOM 4922 N N . ASP B 2 6 ? 12.825 -30.513 42.177 1.00 47.76 732 ASP B N 1
ATOM 4923 C CA . ASP B 2 6 ? 12.439 -30.376 40.767 1.00 47.33 732 ASP B CA 1
ATOM 4924 C C . ASP B 2 6 ? 13.450 -29.573 39.938 1.00 47.12 732 ASP B C 1
ATOM 4925 O O . ASP B 2 6 ? 13.217 -28.405 39.594 1.00 47.24 732 ASP B O 1
ATOM 4930 N N . ILE B 2 7 ? 14.560 -30.226 39.602 1.00 46.60 733 ILE B N 1
ATOM 4931 C CA . ILE B 2 7 ? 15.630 -29.626 38.808 1.00 45.99 733 ILE B CA 1
ATOM 4932 C C . ILE B 2 7 ? 16.348 -30.762 38.082 1.00 45.87 733 ILE B C 1
ATOM 4933 O O . ILE B 2 7 ? 16.501 -31.830 38.644 1.00 45.38 733 ILE B O 1
ATOM 4938 N N . ILE B 2 8 ? 16.768 -30.542 36.837 1.00 46.21 734 ILE B N 1
ATOM 4939 C CA . ILE B 2 8 ? 17.449 -31.591 36.062 1.00 46.63 734 ILE B CA 1
ATOM 4940 C C . ILE B 2 8 ? 18.725 -32.081 36.770 1.00 47.02 734 ILE B C 1
ATOM 4941 O O . ILE B 2 8 ? 19.530 -31.275 37.230 1.00 47.05 734 ILE B O 1
ATOM 4946 N N . ALA B 2 9 ? 18.879 -33.403 36.868 1.00 47.78 735 ALA B N 1
ATOM 4947 C CA . ALA B 2 9 ? 20.077 -34.034 37.445 1.00 48.47 735 ALA B CA 1
ATOM 4948 C C . ALA B 2 9 ? 21.315 -33.817 36.576 1.00 49.17 735 ALA B C 1
ATOM 4949 O O . ALA B 2 9 ? 21.244 -33.907 35.344 1.00 49.28 735 ALA B O 1
ATOM 4951 N N . GLU B 2 10 ? 22.443 -33.549 37.232 1.00 49.98 736 GLU B N 1
ATOM 4952 C CA . GLU B 2 10 ? 23.706 -33.193 36.574 1.00 50.80 736 GLU B CA 1
ATOM 4953 C C . GLU B 2 10 ? 24.114 -34.165 35.462 1.00 50.74 736 GLU B C 1
ATOM 4954 O O . GLU B 2 10 ? 24.757 -33.774 34.475 1.00 50.79 736 GLU B O 1
ATOM 4960 N N . GLU B 2 11 ? 23.698 -35.415 35.626 1.00 50.64 737 GLU B N 1
ATOM 4961 C CA . GLU B 2 11 ? 24.048 -36.513 34.738 1.00 50.35 737 GLU B CA 1
ATOM 4962 C C . GLU B 2 11 ? 23.108 -36.592 33.537 1.00 49.92 737 GLU B C 1
ATOM 4963 O O . GLU B 2 11 ? 23.354 -37.350 32.587 1.00 49.78 737 GLU B O 1
ATOM 4969 N N . ASN B 2 12 ? 22.021 -35.824 33.591 1.00 49.22 738 ASN B N 1
ATOM 4970 C CA . ASN B 2 12 ? 21.071 -35.738 32.482 1.00 48.46 738 ASN B CA 1
ATOM 4971 C C . ASN B 2 12 ? 21.354 -34.498 31.629 1.00 47.82 738 ASN B C 1
ATOM 4972 O O . ASN B 2 12 ? 20.501 -34.056 30.858 1.00 47.78 738 ASN B O 1
ATOM 4977 N N . ILE B 2 13 ? 22.558 -33.947 31.788 1.00 47.00 739 ILE B N 1
ATOM 4978 C CA . ILE B 2 13 ? 23.008 -32.758 31.076 1.00 46.32 739 ILE B CA 1
ATOM 4979 C C . ILE B 2 13 ? 24.288 -33.111 30.334 1.00 46.15 739 ILE B C 1
ATOM 4980 O O . ILE B 2 13 ? 25.330 -33.355 30.955 1.00 46.28 739 ILE B O 1
ATOM 4985 N N . VAL B 2 14 ? 24.217 -33.144 29.008 1.00 45.75 740 VAL B N 1
ATOM 4986 C CA . VAL B 2 14 ? 25.424 -33.302 28.214 1.00 45.04 740 VAL B CA 1
ATOM 4987 C C . VAL B 2 14 ? 25.946 -31.905 27.951 1.00 44.87 740 VAL B C 1
ATOM 4988 O O . VAL B 2 14 ? 25.226 -31.044 27.425 1.00 44.70 740 VAL B O 1
ATOM 4992 N N . SER B 2 15 ? 27.194 -31.687 28.354 1.00 43.83 741 SER B N 1
ATOM 4993 C CA . SER B 2 15 ? 27.866 -30.429 28.147 1.00 43.32 741 SER B CA 1
ATOM 4994 C C . SER B 2 15 ? 28.232 -30.221 26.692 1.00 42.45 741 SER B C 1
ATOM 4995 O O . SER B 2 15 ? 28.505 -31.170 25.978 1.00 42.35 741 SER B O 1
ATOM 4998 N N . ARG B 2 16 ? 28.227 -28.959 26.275 1.00 42.05 742 ARG B N 1
ATOM 4999 C CA . ARG B 2 16 ? 28.773 -28.545 24.987 1.00 41.46 742 ARG B CA 1
ATOM 5000 C C . ARG B 2 16 ? 30.292 -28.623 25.040 1.00 41.45 742 ARG B C 1
ATOM 5001 O O . ARG B 2 16 ? 30.923 -28.142 25.997 1.00 41.13 742 ARG B O 1
ATOM 5009 N N . SER B 2 17 ? 30.893 -29.242 24.029 1.00 41.06 743 SER B N 1
ATOM 5010 C CA . SER B 2 17 ? 32.338 -29.462 24.066 1.00 41.06 743 SER B CA 1
ATOM 5011 C C . SER B 2 17 ? 33.058 -29.139 22.769 1.00 40.99 743 SER B C 1
ATOM 5012 O O . SER B 2 17 ? 34.265 -28.966 22.770 1.00 40.86 743 SER B O 1
ATOM 5015 N N . GLU B 2 18 ? 32.315 -29.069 21.668 1.00 41.75 744 GLU B N 1
ATOM 5016 C CA . GLU B 2 18 ? 32.897 -28.900 20.334 1.00 42.40 744 GLU B CA 1
ATOM 5017 C C . GLU B 2 18 ? 32.957 -27.429 19.950 1.00 42.14 744 GLU B C 1
ATOM 5018 O O . GLU B 2 18 ? 32.002 -26.874 19.397 1.00 42.33 744 GLU B O 1
ATOM 5024 N N . PHE B 2 19 ? 34.095 -26.810 20.239 1.00 41.95 745 PHE B N 1
ATOM 5025 C CA . PHE B 2 19 ? 34.274 -25.376 20.032 1.00 42.15 745 PHE B CA 1
ATOM 5026 C C . PHE B 2 19 ? 35.491 -25.072 19.143 1.00 42.38 745 PHE B C 1
ATOM 5027 O O . PHE B 2 19 ? 36.365 -24.333 19.564 1.00 41.76 745 PHE B O 1
ATOM 5035 N N . PRO B 2 20 ? 35.521 -25.594 17.896 1.00 43.06 746 PRO B N 1
ATOM 5036 C CA . PRO B 2 20 ? 36.665 -25.326 17.027 1.00 43.15 746 PRO B CA 1
ATOM 5037 C C . PRO B 2 20 ? 36.602 -23.910 16.479 1.00 43.58 746 PRO B C 1
ATOM 5038 O O . PRO B 2 20 ? 35.516 -23.352 16.320 1.00 43.69 746 PRO B O 1
ATOM 5042 N N . GLU B 2 21 ? 37.754 -23.317 16.204 1.00 43.84 747 GLU B N 1
ATOM 5043 C CA . GLU B 2 21 ? 37.767 -21.974 15.648 1.00 44.04 747 GLU B CA 1
ATOM 5044 C C . GLU B 2 21 ? 37.450 -21.982 14.142 1.00 43.36 747 GLU B C 1
ATOM 5045 O O . GLU B 2 21 ? 36.959 -20.996 13.589 1.00 43.23 747 GLU B O 1
ATOM 5051 N N . SER B 2 22 ? 37.732 -23.110 13.501 1.00 42.91 748 SER B N 1
ATOM 5052 C CA . SER B 2 22 ? 37.351 -23.355 12.115 1.00 42.85 748 SER B CA 1
ATOM 5053 C C . SER B 2 22 ? 37.016 -24.835 11.903 1.00 42.37 748 SER B C 1
ATOM 5054 O O . SER B 2 22 ? 37.391 -25.687 12.708 1.00 42.93 748 SER B O 1
ATOM 5057 N N . TRP B 2 23 ? 36.278 -25.121 10.833 1.00 42.07 749 TRP B N 1
ATOM 5058 C CA . TRP B 2 23 ? 35.791 -26.467 10.496 1.00 41.05 749 TRP B CA 1
ATOM 5059 C C . TRP B 2 23 ? 35.182 -26.423 9.090 1.00 41.04 749 TRP B C 1
ATOM 5060 O O . TRP B 2 23 ? 35.350 -25.439 8.371 1.00 41.08 749 TRP B O 1
ATOM 5071 N N . LEU B 2 24 ? 34.484 -27.482 8.690 1.00 41.17 750 LEU B N 1
ATOM 5072 C CA . LEU B 2 24 ? 33.903 -27.553 7.351 1.00 41.19 750 LEU B CA 1
ATOM 5073 C C . LEU B 2 24 ? 34.972 -27.345 6.276 1.00 41.70 750 LEU B C 1
ATOM 5074 O O . LEU B 2 24 ? 34.709 -26.758 5.217 1.00 41.85 750 LEU B O 1
ATOM 5079 N N . TRP B 2 25 ? 36.188 -27.806 6.566 1.00 42.19 751 TRP B N 1
ATOM 5080 C CA . TRP B 2 25 ? 37.277 -27.778 5.590 1.00 42.29 751 TRP B CA 1
ATOM 5081 C C . TRP B 2 25 ? 36.980 -28.888 4.592 1.00 42.73 751 TRP B C 1
ATOM 5082 O O . TRP B 2 25 ? 37.516 -29.979 4.683 1.00 42.90 751 TRP B O 1
ATOM 5093 N N . ASN B 2 26 ? 36.082 -28.604 3.656 1.00 43.40 752 ASN B N 1
ATOM 5094 C CA . ASN B 2 26 ? 35.491 -29.628 2.804 1.00 43.90 752 ASN B CA 1
ATOM 5095 C C . ASN B 2 26 ? 35.713 -29.339 1.327 1.00 44.41 752 ASN B C 1
ATOM 5096 O O . ASN B 2 26 ? 35.902 -28.195 0.932 1.00 44.21 752 ASN B O 1
ATOM 5101 N N . VAL B 2 27 ? 35.691 -30.392 0.518 1.00 45.13 753 VAL B N 1
ATOM 5102 C CA . VAL B 2 27 ? 35.724 -30.265 -0.935 1.00 45.90 753 VAL B CA 1
ATOM 5103 C C . VAL B 2 27 ? 34.517 -30.967 -1.541 1.00 46.21 753 VAL B C 1
ATOM 5104 O O . VAL B 2 27 ? 34.207 -32.103 -1.178 1.00 46.13 753 VAL B O 1
ATOM 5108 N N . GLU B 2 28 ? 33.825 -30.272 -2.442 1.00 46.70 754 GLU B N 1
ATOM 5109 C CA . GLU B 2 28 ? 32.586 -30.784 -3.036 1.00 47.62 754 GLU B CA 1
ATOM 5110 C C . GLU B 2 28 ? 32.527 -30.503 -4.534 1.00 47.44 754 GLU B C 1
ATOM 5111 O O . GLU B 2 28 ? 32.897 -29.426 -4.985 1.00 47.44 754 GLU B O 1
ATOM 5117 N N . ASP B 2 29 ? 32.050 -31.469 -5.305 1.00 47.98 755 ASP B N 1
ATOM 5118 C CA . ASP B 2 29 ? 31.886 -31.268 -6.745 1.00 48.39 755 ASP B CA 1
ATOM 5119 C C . ASP B 2 29 ? 30.426 -31.026 -7.081 1.00 48.63 755 ASP B C 1
ATOM 5120 O O . ASP B 2 29 ? 29.550 -31.695 -6.534 1.00 48.86 755 ASP B O 1
ATOM 5125 N N . LEU B 2 30 ? 30.166 -30.047 -7.945 1.00 48.81 756 LEU B N 1
ATOM 5126 C CA . LEU B 2 30 ? 28.800 -29.775 -8.394 1.00 49.54 756 LEU B CA 1
ATOM 5127 C C . LEU B 2 30 ? 28.420 -30.710 -9.559 1.00 50.35 756 LEU B C 1
ATOM 5128 O O . LEU B 2 30 ? 28.551 -30.357 -10.741 1.00 50.15 756 LEU B O 1
ATOM 5133 N N . LYS B 2 31 ? 27.972 -31.911 -9.192 1.00 51.43 757 LYS B N 1
ATOM 5134 C CA . LYS B 2 31 ? 27.578 -32.955 -10.141 1.00 52.77 757 LYS B CA 1
ATOM 5135 C C . LYS B 2 31 ? 26.144 -32.793 -10.651 1.00 53.30 757 LYS B C 1
ATOM 5136 O O . LYS B 2 31 ? 25.910 -32.883 -11.851 1.00 53.39 757 LYS B O 1
ATOM 5142 N N . GLU B 2 32 ? 25.209 -32.563 -9.723 1.00 54.23 758 GLU B N 1
ATOM 5143 C CA . GLU B 2 32 ? 23.778 -32.342 -9.999 1.00 55.20 758 GLU B CA 1
ATOM 5144 C C . GLU B 2 32 ? 23.506 -31.638 -11.335 1.00 55.63 758 GLU B C 1
ATOM 5145 O O . GLU B 2 32 ? 24.072 -30.571 -11.602 1.00 55.61 758 GLU B O 1
ATOM 5151 N N . PRO B 2 33 ? 22.655 -32.246 -12.189 1.00 56.11 759 PRO B N 1
ATOM 5152 C CA . PRO B 2 33 ? 22.209 -31.625 -13.443 1.00 56.35 759 PRO B CA 1
ATOM 5153 C C . PRO B 2 33 ? 21.764 -30.167 -13.258 1.00 56.55 759 PRO B C 1
ATOM 5154 O O . PRO B 2 33 ? 20.893 -29.891 -12.425 1.00 56.39 759 PRO B O 1
ATOM 5158 N N . PRO B 2 34 ? 22.374 -29.240 -14.022 1.00 56.76 760 PRO B N 1
ATOM 5159 C CA . PRO B 2 34 ? 22.110 -27.807 -13.903 1.00 56.98 760 PRO B CA 1
ATOM 5160 C C . PRO B 2 34 ? 20.725 -27.357 -14.368 1.00 57.47 760 PRO B C 1
ATOM 5161 O O . PRO B 2 34 ? 20.163 -27.903 -15.327 1.00 57.57 760 PRO B O 1
ATOM 5165 N N . LYS B 2 35 ? 20.193 -26.368 -13.656 1.00 57.91 761 LYS B N 1
ATOM 5166 C CA . LYS B 2 35 ? 19.014 -25.616 -14.062 1.00 58.23 761 LYS B CA 1
ATOM 5167 C C . LYS B 2 35 ? 19.486 -24.186 -14.309 1.00 58.41 761 LYS B C 1
ATOM 5168 O O . LYS B 2 35 ? 19.839 -23.469 -13.360 1.00 58.49 761 LYS B O 1
ATOM 5174 N N . ASN B 2 36 ? 19.508 -23.787 -15.581 1.00 58.47 762 ASN B N 1
ATOM 5175 C CA . ASN B 2 36 ? 20.067 -22.495 -16.010 1.00 58.58 762 ASN B CA 1
ATOM 5176 C C . ASN B 2 36 ? 21.600 -22.437 -15.902 1.00 58.49 762 ASN B C 1
ATOM 5177 O O . ASN B 2 36 ? 22.162 -21.396 -15.542 1.00 58.57 762 ASN B O 1
ATOM 5182 N N . GLY B 2 37 ? 22.265 -23.553 -16.211 1.00 58.27 763 GLY B N 1
ATOM 5183 C CA . GLY B 2 37 ? 23.730 -23.664 -16.117 1.00 57.75 763 GLY B CA 1
ATOM 5184 C C . GLY B 2 37 ? 24.272 -23.753 -14.693 1.00 57.47 763 GLY B C 1
ATOM 5185 O O . GLY B 2 37 ? 25.427 -24.156 -14.471 1.00 57.20 763 GLY B O 1
ATOM 5186 N N . ILE B 2 38 ? 23.429 -23.366 -13.735 1.00 57.04 764 ILE B N 1
ATOM 5187 C CA . ILE B 2 38 ? 23.754 -23.373 -12.316 1.00 56.32 764 ILE B CA 1
ATOM 5188 C C . ILE B 2 38 ? 23.355 -24.708 -11.696 1.00 55.99 764 ILE B C 1
ATOM 5189 O O . ILE B 2 38 ? 22.196 -25.135 -11.790 1.00 55.81 764 ILE B O 1
ATOM 5194 N N . SER B 2 39 ? 24.330 -25.365 -11.073 1.00 55.58 765 SER B N 1
ATOM 5195 C CA . SER B 2 39 ? 24.087 -26.594 -10.325 1.00 55.16 765 SER B CA 1
ATOM 5196 C C . SER B 2 39 ? 24.039 -26.312 -8.827 1.00 54.69 765 SER B C 1
ATOM 5197 O O . SER B 2 39 ? 24.895 -25.610 -8.297 1.00 54.57 765 SER B O 1
ATOM 5200 N N . THR B 2 40 ? 23.025 -26.862 -8.164 1.00 54.31 766 THR B N 1
ATOM 5201 C CA . THR B 2 40 ? 22.780 -26.624 -6.749 1.00 54.15 766 THR B CA 1
ATOM 5202 C C . THR B 2 40 ? 23.098 -27.863 -5.910 1.00 54.31 766 THR B C 1
ATOM 5203 O O . THR B 2 40 ? 22.375 -28.860 -5.962 1.00 54.49 766 THR B O 1
ATOM 5207 N N . LYS B 2 41 ? 24.185 -27.793 -5.143 1.00 54.39 767 LYS B N 1
ATOM 5208 C CA . LYS B 2 41 ? 24.558 -28.865 -4.221 1.00 54.51 767 LYS B CA 1
ATOM 5209 C C . LYS B 2 41 ? 23.930 -28.654 -2.853 1.00 54.12 767 LYS B C 1
ATOM 5210 O O . LYS B 2 41 ? 23.987 -27.561 -2.297 1.00 54.01 767 LYS B O 1
ATOM 5216 N N . LEU B 2 42 ? 23.326 -29.708 -2.322 1.00 53.87 768 LEU B N 1
ATOM 5217 C CA . LEU B 2 42 ? 22.815 -29.676 -0.967 1.00 53.86 768 LEU B CA 1
ATOM 5218 C C . LEU B 2 42 ? 23.789 -30.374 -0.046 1.00 54.38 768 LEU B C 1
ATOM 5219 O O . LEU B 2 42 ? 24.434 -31.362 -0.415 1.00 54.60 768 LEU B O 1
ATOM 5224 N N . MET B 2 43 ? 23.890 -29.849 1.166 1.00 54.83 769 MET B N 1
ATOM 5225 C CA . MET B 2 43 ? 24.873 -30.326 2.106 1.00 54.87 769 MET B CA 1
ATOM 5226 C C . MET B 2 43 ? 24.270 -30.419 3.490 1.00 54.45 769 MET B C 1
ATOM 5227 O O . MET B 2 43 ? 23.688 -29.460 3.989 1.00 54.63 769 MET B O 1
ATOM 5232 N N . ASN B 2 44 ? 24.380 -31.595 4.095 1.00 54.29 770 ASN B N 1
ATOM 5233 C CA . ASN B 2 44 ? 23.884 -31.796 5.443 1.00 53.81 770 ASN B CA 1
ATOM 5234 C C . ASN B 2 44 ? 25.026 -31.710 6.424 1.00 53.54 770 ASN B C 1
ATOM 5235 O O . ASN B 2 44 ? 25.814 -32.655 6.555 1.00 53.73 770 ASN B O 1
ATOM 5240 N N . ILE B 2 45 ? 25.117 -30.559 7.088 1.00 52.62 771 ILE B N 1
ATOM 5241 C CA . ILE B 2 45 ? 26.143 -30.306 8.088 1.00 51.81 771 ILE B CA 1
ATOM 5242 C C . ILE B 2 45 ? 25.536 -30.311 9.495 1.00 51.49 771 ILE B C 1
ATOM 5243 O O . ILE B 2 45 ? 24.322 -30.150 9.665 1.00 51.39 771 ILE B O 1
ATOM 5248 N N . PHE B 2 46 ? 26.380 -30.537 10.496 1.00 50.93 772 PHE B N 1
ATOM 5249 C CA . PHE B 2 46 ? 25.961 -30.409 11.895 1.00 50.23 772 PHE B CA 1
ATOM 5250 C C . PHE B 2 46 ? 26.760 -29.280 12.494 1.00 49.52 772 PHE B C 1
ATOM 5251 O O . PHE B 2 46 ? 27.992 -29.284 12.446 1.00 49.42 772 PHE B O 1
ATOM 5259 N N . LEU B 2 47 ? 26.050 -28.291 13.020 1.00 48.58 773 LEU B N 1
ATOM 5260 C CA . LEU B 2 47 ? 26.706 -27.135 13.600 1.00 47.63 773 LEU B CA 1
ATOM 5261 C C . LEU B 2 47 ? 27.477 -27.540 14.839 1.00 47.04 773 LEU B C 1
ATOM 5262 O O . LEU B 2 47 ? 27.059 -28.416 15.597 1.00 46.70 773 LEU B O 1
ATOM 5267 N N . LYS B 2 48 ? 28.617 -26.894 15.029 1.00 46.63 774 LYS B N 1
ATOM 5268 C CA . LYS B 2 48 ? 29.409 -27.087 16.220 1.00 46.13 774 LYS B CA 1
ATOM 5269 C C . LYS B 2 48 ? 28.700 -26.521 17.469 1.00 45.88 774 LYS B C 1
ATOM 5270 O O . LYS B 2 48 ? 27.577 -26.000 17.387 1.00 46.14 774 LYS B O 1
ATOM 5276 N N . ASP B 2 49 ? 29.339 -26.628 18.625 1.00 45.26 775 ASP B N 1
ATOM 5277 C CA . ASP B 2 49 ? 28.673 -26.279 19.878 1.00 44.60 775 ASP B CA 1
ATOM 5278 C C . ASP B 2 49 ? 28.789 -24.817 20.299 1.00 43.74 775 ASP B C 1
ATOM 5279 O O . ASP B 2 49 ? 28.074 -24.375 21.203 1.00 43.72 775 ASP B O 1
ATOM 5284 N N . SER B 2 50 ? 29.666 -24.067 19.636 1.00 42.83 776 SER B N 1
ATOM 5285 C CA . SER B 2 50 ? 29.877 -22.658 19.950 1.00 42.42 776 SER B CA 1
ATOM 5286 C C . SER B 2 50 ? 28.658 -21.782 19.704 1.00 42.22 776 SER B C 1
ATOM 5287 O O . SER B 2 50 ? 27.906 -21.984 18.748 1.00 42.31 776 SER B O 1
ATOM 5290 N N . ILE B 2 51 ? 28.506 -20.789 20.572 1.00 41.96 777 ILE B N 1
ATOM 5291 C CA . ILE B 2 51 ? 27.485 -19.767 20.450 1.00 41.51 777 ILE B CA 1
ATOM 5292 C C . ILE B 2 51 ? 28.154 -18.525 19.873 1.00 41.81 777 ILE B C 1
ATOM 5293 O O . ILE B 2 51 ? 28.764 -17.738 20.592 1.00 41.93 777 ILE B O 1
ATOM 5298 N N . THR B 2 52 ? 28.044 -18.401 18.550 1.00 41.74 778 THR B N 1
ATOM 5299 C CA . THR B 2 52 ? 28.659 -17.347 17.754 1.00 41.19 778 THR B CA 1
ATOM 5300 C C . THR B 2 52 ? 27.885 -17.116 16.471 1.00 41.06 778 THR B C 1
ATOM 5301 O O . THR B 2 52 ? 26.749 -17.562 16.301 1.00 40.03 778 THR B O 1
ATOM 5305 N N . THR B 2 53 ? 28.569 -16.389 15.583 1.00 40.73 779 THR B N 1
ATOM 5306 C CA . THR B 2 53 ? 28.309 -16.368 14.172 1.00 40.87 779 THR B CA 1
ATOM 5307 C C . THR B 2 53 ? 29.476 -17.073 13.482 1.00 40.47 779 THR B C 1
ATOM 5308 O O . THR B 2 53 ? 30.636 -16.786 13.765 1.00 40.74 779 THR B O 1
ATOM 5312 N N . TRP B 2 54 ? 29.153 -18.038 12.625 1.00 40.44 780 TRP B N 1
ATOM 5313 C CA . TRP B 2 54 ? 30.131 -18.677 11.763 1.00 40.46 780 TRP B CA 1
ATOM 5314 C C . TRP B 2 54 ? 30.183 -17.937 10.431 1.00 40.87 780 TRP B C 1
ATOM 5315 O O . TRP B 2 54 ? 29.154 -17.507 9.910 1.00 41.44 780 TRP B O 1
ATOM 5326 N N . GLU B 2 55 ? 31.375 -17.773 9.879 1.00 41.36 781 GLU B N 1
ATOM 5327 C CA . GLU B 2 55 ? 31.486 -17.257 8.507 1.00 42.19 781 GLU B CA 1
ATOM 5328 C C . GLU B 2 55 ? 31.930 -18.378 7.592 1.00 41.87 781 GLU B C 1
ATOM 5329 O O . GLU B 2 55 ? 32.950 -19.018 7.835 1.00 41.17 781 GLU B O 1
ATOM 5335 N N . ILE B 2 56 ? 31.118 -18.637 6.564 1.00 42.41 782 ILE B N 1
ATOM 5336 C CA . ILE B 2 56 ? 31.398 -19.694 5.593 1.00 42.31 782 ILE B CA 1
ATOM 5337 C C . ILE B 2 56 ? 31.952 -19.102 4.288 1.00 42.71 782 ILE B C 1
ATOM 5338 O O . ILE B 2 56 ? 31.320 -18.243 3.654 1.00 42.86 782 ILE B O 1
ATOM 5343 N N . LEU B 2 57 ? 33.151 -19.548 3.917 1.00 42.49 783 LEU B N 1
ATOM 5344 C CA . LEU B 2 57 ? 33.774 -19.130 2.662 1.00 42.61 783 LEU B CA 1
ATOM 5345 C C . LEU B 2 57 ? 33.883 -20.291 1.668 1.00 42.46 783 LEU B C 1
ATOM 5346 O O . LEU B 2 57 ? 34.636 -21.251 1.881 1.00 42.92 783 LEU B O 1
ATOM 5351 N N . ALA B 2 58 ? 33.133 -20.184 0.576 1.00 42.31 784 ALA B N 1
ATOM 5352 C CA . ALA B 2 58 ? 33.251 -21.106 -0.549 1.00 42.13 784 ALA B CA 1
ATOM 5353 C C . ALA B 2 58 ? 34.139 -20.529 -1.658 1.00 42.02 784 ALA B C 1
ATOM 5354 O O . ALA B 2 58 ? 34.074 -19.339 -1.962 1.00 41.51 784 ALA B O 1
ATOM 5356 N N . VAL B 2 59 ? 34.987 -21.382 -2.234 1.00 42.18 785 VAL B N 1
ATOM 5357 C CA . VAL B 2 59 ? 35.803 -21.025 -3.400 1.00 41.91 785 VAL B CA 1
ATOM 5358 C C . VAL B 2 59 ? 35.594 -22.141 -4.407 1.00 42.28 785 VAL B C 1
ATOM 5359 O O . VAL B 2 59 ? 35.675 -23.313 -4.070 1.00 43.04 785 VAL B O 1
ATOM 5363 N N . SER B 2 60 ? 35.258 -21.787 -5.636 1.00 42.38 786 SER B N 1
ATOM 5364 C CA . SER B 2 60 ? 35.073 -22.799 -6.666 1.00 42.16 786 SER B CA 1
ATOM 5365 C C . SER B 2 60 ? 36.140 -22.684 -7.735 1.00 41.54 786 SER B C 1
ATOM 5366 O O . SER B 2 60 ? 36.692 -21.607 -7.965 1.00 40.28 786 SER B O 1
ATOM 5369 N N . MET B 2 61 ? 36.429 -23.818 -8.363 1.00 42.10 787 MET B N 1
ATOM 5370 C CA . MET B 2 61 ? 37.391 -23.899 -9.455 1.00 42.99 787 MET B CA 1
ATOM 5371 C C . MET B 2 61 ? 36.795 -24.712 -10.574 1.00 43.25 787 MET B C 1
ATOM 5372 O O . MET B 2 61 ? 36.291 -25.814 -10.353 1.00 43.91 787 MET B O 1
ATOM 5377 N N . SER B 2 62 ? 36.881 -24.165 -11.778 1.00 43.45 788 SER B N 1
ATOM 5378 C CA . SER B 2 62 ? 36.222 -24.711 -12.947 1.00 43.49 788 SER B CA 1
ATOM 5379 C C . SER B 2 62 ? 37.212 -24.756 -14.108 1.00 43.92 788 SER B C 1
ATOM 5380 O O . SER B 2 62 ? 38.023 -23.847 -14.270 1.00 43.55 788 SER B O 1
ATOM 5383 N N . ASP B 2 63 ? 37.157 -25.832 -14.893 1.00 44.64 789 ASP B N 1
ATOM 5384 C CA . ASP B 2 63 ? 37.951 -25.963 -16.109 1.00 45.63 789 ASP B CA 1
ATOM 5385 C C . ASP B 2 63 ? 37.653 -24.866 -17.132 1.00 45.95 789 ASP B C 1
ATOM 5386 O O . ASP B 2 63 ? 38.571 -24.342 -17.768 1.00 46.35 789 ASP B O 1
ATOM 5391 N N . LYS B 2 64 ? 36.378 -24.529 -17.299 1.00 45.98 790 LYS B N 1
ATOM 5392 C CA . LYS B 2 64 ? 35.997 -23.512 -18.261 1.00 46.13 790 LYS B CA 1
ATOM 5393 C C . LYS B 2 64 ? 35.909 -22.096 -17.682 1.00 45.94 790 LYS B C 1
ATOM 5394 O O . LYS B 2 64 ? 36.289 -21.134 -18.355 1.00 45.92 790 LYS B O 1
ATOM 5400 N N . LYS B 2 65 ? 35.431 -21.971 -16.441 1.00 45.57 791 LYS B N 1
ATOM 5401 C CA . LYS B 2 65 ? 35.096 -20.657 -15.852 1.00 45.20 791 LYS B CA 1
ATOM 5402 C C . LYS B 2 65 ? 36.161 -20.102 -14.907 1.00 44.97 791 LYS B C 1
ATOM 5403 O O . LYS B 2 65 ? 36.107 -18.932 -14.528 1.00 44.75 791 LYS B O 1
ATOM 5409 N N . GLY B 2 66 ? 37.108 -20.950 -14.513 1.00 44.78 792 GLY B N 1
ATOM 5410 C CA . GLY B 2 66 ? 38.196 -20.548 -13.622 1.00 44.68 792 GLY B CA 1
ATOM 5411 C C . GLY B 2 66 ? 37.823 -20.451 -12.158 1.00 44.50 792 GLY B C 1
ATOM 5412 O O . GLY B 2 66 ? 37.014 -21.240 -11.665 1.00 44.48 792 GLY B O 1
ATOM 5413 N N . ILE B 2 67 ? 38.407 -19.466 -11.471 1.00 44.34 793 ILE B N 1
ATOM 5414 C CA . ILE B 2 67 ? 38.287 -19.332 -10.018 1.00 44.28 793 ILE B CA 1
ATOM 5415 C C . ILE B 2 67 ? 37.229 -18.310 -9.577 1.00 44.61 793 ILE B C 1
ATOM 5416 O O . ILE B 2 67 ? 37.151 -17.213 -10.121 1.00 44.45 793 ILE B O 1
ATOM 5421 N N . CYS B 2 68 ? 36.427 -18.685 -8.584 1.00 44.85 794 CYS B N 1
ATOM 5422 C CA . CYS B 2 68 ? 35.416 -17.797 -8.039 1.00 45.99 794 CYS B CA 1
ATOM 5423 C C . CYS B 2 68 ? 35.340 -17.878 -6.518 1.00 45.52 794 CYS B C 1
ATOM 5424 O O . CYS B 2 68 ? 35.022 -18.921 -5.955 1.00 45.74 794 CYS B O 1
ATOM 5427 N N . VAL B 2 69 ? 35.659 -16.780 -5.847 1.00 45.42 795 VAL B N 1
ATOM 5428 C CA . VAL B 2 69 ? 35.384 -16.712 -4.420 1.00 45.52 795 VAL B CA 1
ATOM 5429 C C . VAL B 2 69 ? 34.062 -16.017 -4.162 1.00 45.59 795 VAL B C 1
ATOM 5430 O O . VAL B 2 69 ? 33.798 -14.915 -4.662 1.00 45.72 795 VAL B O 1
ATOM 5434 N N . ALA B 2 70 ? 33.201 -16.716 -3.435 1.00 45.44 796 ALA B N 1
ATOM 5435 C CA . ALA B 2 70 ? 31.860 -16.230 -3.165 1.00 45.15 796 ALA B CA 1
ATOM 5436 C C . ALA B 2 70 ? 31.928 -15.153 -2.088 1.00 45.31 796 ALA B C 1
ATOM 5437 O O . ALA B 2 70 ? 32.975 -14.933 -1.470 1.00 45.58 796 ALA B O 1
ATOM 5439 N N . ASP B 2 71 ? 30.814 -14.470 -1.882 1.00 45.45 797 ASP B N 1
ATOM 5440 C CA . ASP B 2 71 ? 30.688 -13.558 -0.774 1.00 45.93 797 ASP B CA 1
ATOM 5441 C C . ASP B 2 71 ? 30.584 -14.437 0.452 1.00 45.26 797 ASP B C 1
ATOM 5442 O O . ASP B 2 71 ? 30.076 -15.562 0.352 1.00 45.90 797 ASP B O 1
ATOM 5447 N N . PRO B 2 72 ? 31.086 -13.956 1.607 1.00 44.55 798 PRO B N 1
ATOM 5448 C CA . PRO B 2 72 ? 31.013 -14.832 2.784 1.00 43.79 798 PRO B CA 1
ATOM 5449 C C . PRO B 2 72 ? 29.552 -15.037 3.253 1.00 43.29 798 PRO B C 1
ATOM 5450 O O . PRO B 2 72 ? 28.695 -14.182 3.028 1.00 42.99 798 PRO B O 1
ATOM 5454 N N . PHE B 2 73 ? 29.275 -16.183 3.861 1.00 42.22 799 PHE B N 1
ATOM 5455 C CA . PHE B 2 73 ? 27.934 -16.497 4.307 1.00 41.13 799 PHE B CA 1
ATOM 5456 C C . PHE B 2 73 ? 27.946 -16.756 5.824 1.00 41.38 799 PHE B C 1
ATOM 5457 O O . PHE B 2 73 ? 28.744 -17.560 6.322 1.00 41.43 799 PHE B O 1
ATOM 5465 N N . GLU B 2 74 ? 27.085 -16.033 6.537 1.00 41.39 800 GLU B N 1
ATOM 5466 C CA . GLU B 2 74 ? 27.029 -16.051 7.996 1.00 41.95 800 GLU B CA 1
ATOM 5467 C C . GLU B 2 74 ? 25.839 -16.854 8.552 1.00 41.52 800 GLU B C 1
ATOM 5468 O O . GLU B 2 74 ? 24.728 -16.730 8.057 1.00 40.79 800 GLU B O 1
ATOM 5474 N N . VAL B 2 75 ? 26.116 -17.684 9.564 1.00 41.34 801 VAL B N 1
ATOM 5475 C CA . VAL B 2 75 ? 25.117 -18.413 10.364 1.00 40.29 801 VAL B CA 1
ATOM 5476 C C . VAL B 2 75 ? 25.333 -18.093 11.840 1.00 40.02 801 VAL B C 1
ATOM 5477 O O . VAL B 2 75 ? 26.441 -18.296 12.363 1.00 39.57 801 VAL B O 1
ATOM 5481 N N . THR B 2 76 ? 24.281 -17.613 12.506 1.00 39.97 802 THR B N 1
ATOM 5482 C CA . THR B 2 76 ? 24.304 -17.313 13.942 1.00 39.99 802 THR B CA 1
ATOM 5483 C C . THR B 2 76 ? 23.682 -18.470 14.728 1.00 40.53 802 THR B C 1
ATOM 5484 O O . THR B 2 76 ? 22.541 -18.877 14.479 1.00 40.25 802 THR B O 1
ATOM 5488 N N . VAL B 2 77 ? 24.451 -18.994 15.673 1.00 41.34 803 VAL B N 1
ATOM 5489 C CA . VAL B 2 77 ? 24.028 -20.111 16.503 1.00 42.03 803 VAL B CA 1
ATOM 5490 C C . VAL B 2 77 ? 23.822 -19.562 17.924 1.00 42.91 803 VAL B C 1
ATOM 5491 O O . VAL B 2 77 ? 24.735 -18.987 18.519 1.00 43.36 803 VAL B O 1
ATOM 5495 N N . MET B 2 78 ? 22.612 -19.736 18.446 1.00 43.47 804 MET B N 1
ATOM 5496 C CA . MET B 2 78 ? 22.143 -19.005 19.622 1.00 44.17 804 MET B CA 1
ATOM 5497 C C . MET B 2 78 ? 21.238 -19.890 20.493 1.00 44.15 804 MET B C 1
ATOM 5498 O O . MET B 2 78 ? 20.618 -20.827 19.993 1.00 43.57 804 MET B O 1
ATOM 5503 N N . GLN B 2 79 ? 21.220 -19.585 21.796 1.00 44.74 805 GLN B N 1
ATOM 5504 C CA . GLN B 2 79 ? 20.350 -20.189 22.823 1.00 45.08 805 GLN B CA 1
ATOM 5505 C C . GLN B 2 79 ? 19.909 -19.072 23.771 1.00 44.85 805 GLN B C 1
ATOM 5506 O O . GLN B 2 79 ? 20.612 -18.074 23.904 1.00 45.40 805 GLN B O 1
ATOM 5512 N N . ASP B 2 80 ? 18.787 -19.270 24.461 1.00 44.22 806 ASP B N 1
ATOM 5513 C CA . ASP B 2 80 ? 18.242 -18.288 25.400 1.00 43.83 806 ASP B CA 1
ATOM 5514 C C . ASP B 2 80 ? 18.849 -18.398 26.797 1.00 43.15 806 ASP B C 1
ATOM 5515 O O . ASP B 2 80 ? 18.971 -17.401 27.507 1.00 43.43 806 ASP B O 1
ATOM 5520 N N . PHE B 2 81 ? 19.205 -19.612 27.197 1.00 42.15 807 PHE B N 1
ATOM 5521 C CA . PHE B 2 81 ? 19.971 -19.819 28.411 1.00 41.19 807 PHE B CA 1
ATOM 5522 C C . PHE B 2 81 ? 21.286 -20.543 28.102 1.00 40.58 807 PHE B C 1
ATOM 5523 O O . PHE B 2 81 ? 21.293 -21.652 27.595 1.00 40.40 807 PHE B O 1
ATOM 5531 N N . PHE B 2 82 ? 22.408 -19.916 28.412 1.00 40.52 808 PHE B N 1
ATOM 5532 C CA . PHE B 2 82 ? 23.679 -20.596 28.225 1.00 40.18 808 PHE B CA 1
ATOM 5533 C C . PHE B 2 82 ? 24.754 -20.115 29.180 1.00 40.70 808 PHE B C 1
ATOM 5534 O O . PHE B 2 82 ? 24.649 -19.021 29.742 1.00 40.74 808 PHE B O 1
ATOM 5542 N N . ILE B 2 83 ? 25.763 -20.959 29.383 1.00 41.69 809 ILE B N 1
ATOM 5543 C CA . ILE B 2 83 ? 26.984 -20.587 30.113 1.00 42.86 809 ILE B CA 1
ATOM 5544 C C . ILE B 2 83 ? 28.068 -20.154 29.124 1.00 43.48 809 ILE B C 1
ATOM 5545 O O . ILE B 2 83 ? 28.271 -20.807 28.098 1.00 43.84 809 ILE B O 1
ATOM 5550 N N . ASP B 2 84 ? 28.758 -19.062 29.438 1.00 44.42 810 ASP B N 1
ATOM 5551 C CA . ASP B 2 84 ? 30.001 -18.695 28.757 1.00 44.80 810 ASP B CA 1
ATOM 5552 C C . ASP B 2 84 ? 31.165 -18.844 29.749 1.00 44.77 810 ASP B C 1
ATOM 5553 O O . ASP B 2 84 ? 31.265 -18.124 30.752 1.00 45.13 810 ASP B O 1
ATOM 5558 N N . LEU B 2 85 ? 32.026 -19.812 29.470 1.00 44.62 811 LEU B N 1
ATOM 5559 C CA . LEU B 2 85 ? 33.100 -20.180 30.371 1.00 44.19 811 LEU B CA 1
ATOM 5560 C C . LEU B 2 85 ? 34.381 -19.543 29.858 1.00 44.34 811 LEU B C 1
ATOM 5561 O O . LEU B 2 85 ? 34.888 -19.884 28.780 1.00 44.00 811 LEU B O 1
ATOM 5566 N N . ARG B 2 86 ? 34.879 -18.601 30.644 1.00 44.55 812 ARG B N 1
ATOM 5567 C CA . ARG B 2 86 ? 36.015 -17.765 30.274 1.00 45.15 812 ARG B CA 1
ATOM 5568 C C . ARG B 2 86 ? 37.298 -18.321 30.887 1.00 45.11 812 ARG B C 1
ATOM 5569 O O . ARG B 2 86 ? 37.714 -17.913 31.974 1.00 45.49 812 ARG B O 1
ATOM 5577 N N . LEU B 2 87 ? 37.914 -19.271 30.201 1.00 45.19 813 LEU B N 1
ATOM 5578 C CA . LEU B 2 87 ? 39.193 -19.807 30.653 1.00 44.87 813 LEU B CA 1
ATOM 5579 C C . LEU B 2 87 ? 40.339 -18.982 30.078 1.00 44.47 813 LEU B C 1
ATOM 5580 O O . LEU B 2 87 ? 40.216 -18.431 28.999 1.00 44.65 813 LEU B O 1
ATOM 5585 N N . PRO B 2 88 ? 41.466 -18.881 30.799 1.00 44.48 814 PRO B N 1
ATOM 5586 C CA . PRO B 2 88 ? 42.610 -18.263 30.127 1.00 44.07 814 PRO B CA 1
ATOM 5587 C C . PRO B 2 88 ? 43.228 -19.194 29.075 1.00 43.78 814 PRO B C 1
ATOM 5588 O O . PRO B 2 88 ? 42.833 -20.361 28.961 1.00 43.95 814 PRO B O 1
ATOM 5592 N N . TYR B 2 89 ? 44.178 -18.681 28.299 1.00 43.56 815 TYR B N 1
ATOM 5593 C CA . TYR B 2 89 ? 44.877 -19.501 27.310 1.00 42.85 815 TYR B CA 1
ATOM 5594 C C . TYR B 2 89 ? 45.655 -20.595 28.025 1.00 42.91 815 TYR B C 1
ATOM 5595 O O . TYR B 2 89 ? 45.510 -21.774 27.725 1.00 43.06 815 TYR B O 1
ATOM 5604 N N . SER B 2 90 ? 46.468 -20.193 28.997 1.00 43.19 816 SER B N 1
ATOM 5605 C CA . SER B 2 90 ? 47.270 -21.136 29.752 1.00 43.07 816 SER B CA 1
ATOM 5606 C C . SER B 2 90 ? 47.414 -20.720 31.204 1.00 43.32 816 SER B C 1
ATOM 5607 O O . SER B 2 90 ? 47.187 -19.560 31.575 1.00 43.36 816 SER B O 1
ATOM 5610 N N . VAL B 2 91 ? 47.789 -21.696 32.022 1.00 43.17 817 VAL B N 1
ATOM 5611 C CA . VAL B 2 91 ? 48.020 -21.478 33.431 1.00 42.81 817 VAL B CA 1
ATOM 5612 C C . VAL B 2 91 ? 49.294 -22.208 33.810 1.00 42.28 817 VAL B C 1
ATOM 5613 O O . VAL B 2 91 ? 49.671 -23.195 33.176 1.00 41.92 817 VAL B O 1
ATOM 5617 N N . VAL B 2 92 ? 49.975 -21.701 34.828 1.00 42.05 818 VAL B N 1
ATOM 5618 C CA . VAL B 2 92 ? 51.171 -22.372 35.339 1.00 41.41 818 VAL B CA 1
ATOM 5619 C C . VAL B 2 92 ? 50.744 -23.384 36.400 1.00 41.11 818 VAL B C 1
ATOM 5620 O O . VAL B 2 92 ? 49.831 -23.119 37.182 1.00 40.68 818 VAL B O 1
ATOM 5624 N N . ARG B 2 93 ? 51.378 -24.554 36.398 1.00 41.29 819 ARG B N 1
ATOM 5625 C CA . ARG B 2 93 ? 51.068 -25.584 37.389 1.00 41.65 819 ARG B CA 1
ATOM 5626 C C . ARG B 2 93 ? 51.306 -25.066 38.808 1.00 41.65 819 ARG B C 1
ATOM 5627 O O . ARG B 2 93 ? 52.344 -24.461 39.093 1.00 41.48 819 ARG B O 1
ATOM 5635 N N . ASN B 2 94 ? 50.313 -25.287 39.670 1.00 41.83 820 ASN B N 1
ATOM 5636 C CA . ASN B 2 94 ? 50.366 -24.934 41.099 1.00 41.89 820 ASN B CA 1
ATOM 5637 C C . ASN B 2 94 ? 50.103 -23.474 41.439 1.00 42.29 820 ASN B C 1
ATOM 5638 O O . ASN B 2 94 ? 50.290 -23.069 42.592 1.00 42.69 820 ASN B O 1
ATOM 5643 N N . GLU B 2 95 ? 49.674 -22.690 40.448 1.00 42.51 821 GLU B N 1
ATOM 5644 C CA . GLU B 2 95 ? 49.249 -21.313 40.689 1.00 42.84 821 GLU B CA 1
ATOM 5645 C C . GLU B 2 95 ? 47.746 -21.260 40.832 1.00 42.63 821 GLU B C 1
ATOM 5646 O O . GLU B 2 95 ? 47.027 -21.854 40.037 1.00 42.72 821 GLU B O 1
ATOM 5652 N N . GLN B 2 96 ? 47.276 -20.559 41.858 1.00 42.81 822 GLN B N 1
ATOM 5653 C CA . GLN B 2 96 ? 45.849 -20.381 42.074 1.00 42.99 822 GLN B CA 1
ATOM 5654 C C . GLN B 2 96 ? 45.362 -19.314 41.104 1.00 43.64 822 GLN B C 1
ATOM 5655 O O . GLN B 2 96 ? 45.966 -18.239 40.989 1.00 44.15 822 GLN B O 1
ATOM 5661 N N . VAL B 2 97 ? 44.297 -19.624 40.375 1.00 44.20 823 VAL B N 1
ATOM 5662 C CA . VAL B 2 97 ? 43.714 -18.663 39.452 1.00 44.70 823 VAL B CA 1
ATOM 5663 C C . VAL B 2 97 ? 42.210 -18.563 39.660 1.00 45.31 823 VAL B C 1
ATOM 5664 O O . VAL B 2 97 ? 41.604 -19.443 40.274 1.00 45.59 823 VAL B O 1
ATOM 5668 N N . GLU B 2 98 ? 41.627 -17.474 39.168 1.00 45.88 824 GLU B N 1
ATOM 5669 C CA . GLU B 2 98 ? 40.192 -17.298 39.163 1.00 46.74 824 GLU B CA 1
ATOM 5670 C C . GLU B 2 98 ? 39.717 -17.315 37.726 1.00 46.70 824 GLU B C 1
ATOM 5671 O O . GLU B 2 98 ? 40.209 -16.562 36.885 1.00 47.54 824 GLU B O 1
ATOM 5677 N N . ILE B 2 99 ? 38.768 -18.189 37.449 1.00 46.55 825 ILE B N 1
ATOM 5678 C CA . ILE B 2 99 ? 38.082 -18.218 36.167 1.00 45.91 825 ILE B CA 1
ATOM 5679 C C . ILE B 2 99 ? 36.632 -17.812 36.389 1.00 46.02 825 ILE B C 1
ATOM 5680 O O . ILE B 2 99 ? 36.134 -17.854 37.517 1.00 46.46 825 ILE B O 1
ATOM 5685 N N . ARG B 2 100 ? 35.967 -17.402 35.315 1.00 45.51 826 ARG B N 1
ATOM 5686 C CA . ARG B 2 100 ? 34.584 -16.952 35.386 1.00 44.77 826 ARG B CA 1
ATOM 5687 C C . ARG B 2 100 ? 33.668 -17.772 34.475 1.00 44.20 826 ARG B C 1
ATOM 5688 O O . ARG B 2 100 ? 34.018 -18.096 33.341 1.00 43.12 826 ARG B O 1
ATOM 5696 N N . ALA B 2 101 ? 32.498 -18.102 35.004 1.00 43.62 827 ALA B N 1
ATOM 5697 C CA . ALA B 2 101 ? 31.445 -18.710 34.228 1.00 43.36 827 ALA B CA 1
ATOM 5698 C C . ALA B 2 101 ? 30.315 -17.694 34.180 1.00 43.23 827 ALA B C 1
ATOM 5699 O O . ALA B 2 101 ? 29.677 -17.421 35.199 1.00 43.13 827 ALA B O 1
ATOM 5701 N N . VAL B 2 102 ? 30.086 -17.122 33.002 1.00 42.65 828 VAL B N 1
ATOM 5702 C CA . VAL B 2 102 ? 29.053 -16.108 32.846 1.00 42.09 828 VAL B CA 1
ATOM 5703 C C . VAL B 2 102 ? 27.775 -16.767 32.321 1.00 42.20 828 VAL B C 1
ATOM 5704 O O . VAL B 2 102 ? 27.792 -17.434 31.294 1.00 41.67 828 VAL B O 1
ATOM 5708 N N . LEU B 2 103 ? 26.679 -16.593 33.056 1.00 42.34 829 LEU B N 1
ATOM 5709 C CA . LEU B 2 103 ? 25.405 -17.206 32.709 1.00 42.48 829 LEU B CA 1
ATOM 5710 C C . LEU B 2 103 ? 24.518 -16.165 32.067 1.00 42.51 829 LEU B C 1
ATOM 5711 O O . LEU B 2 103 ? 24.314 -15.080 32.618 1.00 41.83 829 LEU B O 1
ATOM 5716 N N . TYR B 2 104 ? 23.991 -16.510 30.898 1.00 42.73 830 TYR B N 1
ATOM 5717 C CA . TYR B 2 104 ? 23.163 -15.597 30.134 1.00 43.14 830 TYR B CA 1
ATOM 5718 C C . TYR B 2 104 ? 21.714 -16.030 30.156 1.00 43.50 830 TYR B C 1
ATOM 5719 O O . TYR B 2 104 ? 21.412 -17.216 30.082 1.00 43.70 830 TYR B O 1
ATOM 5728 N N . ASN B 2 105 ? 20.834 -15.048 30.297 1.00 43.88 831 ASN B N 1
ATOM 5729 C CA . ASN B 2 105 ? 19.404 -15.254 30.219 1.00 44.63 831 ASN B CA 1
ATOM 5730 C C . ASN B 2 105 ? 18.832 -14.239 29.234 1.00 45.19 831 ASN B C 1
ATOM 5731 O O . ASN B 2 105 ? 18.610 -13.076 29.583 1.00 44.94 831 ASN B O 1
ATOM 5736 N N . TYR B 2 106 ? 18.616 -14.679 27.996 1.00 45.96 832 TYR B N 1
ATOM 5737 C CA . TYR B 2 106 ? 18.053 -13.799 26.971 1.00 46.83 832 TYR B CA 1
ATOM 5738 C C . TYR B 2 106 ? 16.549 -13.989 26.790 1.00 47.54 832 TYR B C 1
ATOM 5739 O O . TYR B 2 106 ? 15.986 -13.619 25.759 1.00 47.86 832 TYR B O 1
ATOM 5748 N N . ARG B 2 107 ? 15.904 -14.570 27.798 1.00 48.48 833 ARG B N 1
ATOM 5749 C CA . ARG B 2 107 ? 14.446 -14.623 27.832 1.00 49.53 833 ARG B CA 1
ATOM 5750 C C . ARG B 2 107 ? 13.919 -13.269 28.279 1.00 49.96 833 ARG B C 1
ATOM 5751 O O . ARG B 2 107 ? 14.545 -12.589 29.096 1.00 49.89 833 ARG B O 1
ATOM 5759 N N . GLN B 2 108 ? 12.772 -12.895 27.720 1.00 50.88 834 GLN B N 1
ATOM 5760 C CA . GLN B 2 108 ? 12.187 -11.564 27.870 1.00 51.75 834 GLN B CA 1
ATOM 5761 C C . GLN B 2 108 ? 11.523 -11.317 29.222 1.00 51.86 834 GLN B C 1
ATOM 5762 O O . GLN B 2 108 ? 11.653 -10.228 29.785 1.00 52.05 834 GLN B O 1
ATOM 5768 N N . ASN B 2 109 ? 10.812 -12.322 29.728 1.00 52.06 835 ASN B N 1
ATOM 5769 C CA . ASN B 2 109 ? 10.007 -12.176 30.944 1.00 52.20 835 ASN B CA 1
ATOM 5770 C C . ASN B 2 109 ? 10.504 -12.997 32.123 1.00 52.01 835 ASN B C 1
ATOM 5771 O O . ASN B 2 109 ? 10.557 -12.496 33.242 1.00 52.36 835 ASN B O 1
ATOM 5776 N N . GLN B 2 110 ? 10.855 -14.254 31.870 1.00 51.84 836 GLN B N 1
ATOM 5777 C CA . GLN B 2 110 ? 11.261 -15.182 32.924 1.00 51.76 836 GLN B CA 1
ATOM 5778 C C . GLN B 2 110 ? 12.532 -14.733 33.630 1.00 51.52 836 GLN B C 1
ATOM 5779 O O . GLN B 2 110 ? 13.566 -14.529 32.988 1.00 51.31 836 GLN B O 1
ATOM 5785 N N . GLU B 2 111 ? 12.448 -14.568 34.949 1.00 51.34 837 GLU B N 1
ATOM 5786 C CA . GLU B 2 111 ? 13.655 -14.547 35.773 1.00 51.25 837 GLU B CA 1
ATOM 5787 C C . GLU B 2 111 ? 13.970 -16.003 36.106 1.00 50.65 837 GLU B C 1
ATOM 5788 O O . GLU B 2 111 ? 13.045 -16.811 36.294 1.00 50.68 837 GLU B O 1
ATOM 5794 N N . LEU B 2 112 ? 15.257 -16.339 36.156 1.00 49.68 838 LEU B N 1
ATOM 5795 C CA . LEU B 2 112 ? 15.680 -17.731 36.305 1.00 48.95 838 LEU B CA 1
ATOM 5796 C C . LEU B 2 112 ? 16.374 -18.065 37.627 1.00 48.45 838 LEU B C 1
ATOM 5797 O O . LEU B 2 112 ? 17.445 -17.541 37.928 1.00 48.29 838 LEU B O 1
ATOM 5802 N N . LYS B 2 113 ? 15.763 -18.964 38.398 1.00 47.94 839 LYS B N 1
ATOM 5803 C CA . LYS B 2 113 ? 16.438 -19.582 39.535 1.00 47.51 839 LYS B CA 1
ATOM 5804 C C . LYS B 2 113 ? 17.284 -20.750 39.043 1.00 46.78 839 LYS B C 1
ATOM 5805 O O . LYS B 2 113 ? 16.751 -21.760 38.584 1.00 46.49 839 LYS B O 1
ATOM 5811 N N . VAL B 2 114 ? 18.603 -20.602 39.126 1.00 45.94 840 VAL B N 1
ATOM 5812 C CA . VAL B 2 114 ? 19.508 -21.608 38.569 1.00 45.26 840 VAL B CA 1
ATOM 5813 C C . VAL B 2 114 ? 20.508 -22.195 39.565 1.00 44.70 840 VAL B C 1
ATOM 5814 O O . VAL B 2 114 ? 20.939 -21.533 40.498 1.00 44.63 840 VAL B O 1
ATOM 5818 N N . ARG B 2 115 ? 20.838 -23.463 39.371 1.00 44.33 841 ARG B N 1
ATOM 5819 C CA . ARG B 2 115 ? 21.894 -24.092 40.137 1.00 44.01 841 ARG B CA 1
ATOM 5820 C C . ARG B 2 115 ? 23.101 -24.286 39.229 1.00 43.96 841 ARG B C 1
ATOM 5821 O O . ARG B 2 115 ? 23.017 -24.981 38.229 1.00 43.57 841 ARG B O 1
ATOM 5829 N N . VAL B 2 116 ? 24.200 -23.614 39.563 1.00 44.37 842 VAL B N 1
ATOM 5830 C CA . VAL B 2 116 ? 25.450 -23.711 38.809 1.00 44.77 842 VAL B CA 1
ATOM 5831 C C . VAL B 2 116 ? 26.403 -24.619 39.571 1.00 44.96 842 VAL B C 1
ATOM 5832 O O . VAL B 2 116 ? 26.369 -24.664 40.795 1.00 44.76 842 VAL B O 1
ATOM 5836 N N . GLU B 2 117 ? 27.288 -25.294 38.848 1.00 44.93 843 GLU B N 1
ATOM 5837 C CA . GLU B 2 117 ? 28.175 -26.240 39.476 1.00 45.08 843 GLU B CA 1
ATOM 5838 C C . GLU B 2 117 ? 29.503 -26.360 38.737 1.00 44.82 843 GLU B C 1
ATOM 5839 O O . GLU B 2 117 ? 29.529 -26.541 37.520 1.00 44.77 843 GLU B O 1
ATOM 5845 N N . LEU B 2 118 ? 30.606 -26.262 39.475 1.00 44.60 844 LEU B N 1
ATOM 5846 C CA . LEU B 2 118 ? 31.901 -26.643 38.927 1.00 44.40 844 LEU B CA 1
ATOM 5847 C C . LEU B 2 118 ? 32.125 -28.124 39.213 1.00 44.57 844 LEU B C 1
ATOM 5848 O O . LEU B 2 118 ? 32.055 -28.565 40.362 1.00 44.59 844 LEU B O 1
ATOM 5853 N N . LEU B 2 119 ? 32.369 -28.892 38.159 1.00 44.70 845 LEU B N 1
ATOM 5854 C CA . LEU B 2 119 ? 32.613 -30.317 38.313 1.00 44.84 845 LEU B CA 1
ATOM 5855 C C . LEU B 2 119 ? 34.036 -30.610 38.772 1.00 44.83 845 LEU B C 1
ATOM 5856 O O . LEU B 2 119 ? 34.971 -29.903 38.405 1.00 45.18 845 LEU B O 1
ATOM 5861 N N . HIS B 2 120 ? 34.175 -31.650 39.589 1.00 44.76 846 HIS B N 1
ATOM 5862 C CA . HIS B 2 120 ? 35.464 -32.110 40.100 1.00 44.54 846 HIS B CA 1
ATOM 5863 C C . HIS B 2 120 ? 36.344 -32.682 38.991 1.00 44.42 846 HIS B C 1
ATOM 5864 O O . HIS B 2 120 ? 35.908 -33.530 38.214 1.00 44.57 846 HIS B O 1
ATOM 5871 N N . ASN B 2 121 ? 37.582 -32.206 38.928 1.00 44.26 847 ASN B N 1
ATOM 5872 C CA . ASN B 2 121 ? 38.606 -32.786 38.065 1.00 43.87 847 ASN B CA 1
ATOM 5873 C C . ASN B 2 121 ? 39.869 -32.987 38.894 1.00 43.73 847 ASN B C 1
ATOM 5874 O O . ASN B 2 121 ? 40.408 -32.020 39.434 1.00 43.46 847 ASN B O 1
ATOM 5879 N N . PRO B 2 122 ? 40.331 -34.248 39.025 1.00 44.12 848 PRO B N 1
ATOM 5880 C CA . PRO B 2 122 ? 41.513 -34.563 39.845 1.00 43.96 848 PRO B CA 1
ATOM 5881 C C . PRO B 2 122 ? 42.791 -33.915 39.326 1.00 44.04 848 PRO B C 1
ATOM 5882 O O . PRO B 2 122 ? 43.813 -33.945 40.017 1.00 44.44 848 PRO B O 1
ATOM 5886 N N . ALA B 2 123 ? 42.732 -33.356 38.116 1.00 43.76 849 ALA B N 1
ATOM 5887 C CA . ALA B 2 123 ? 43.827 -32.550 37.562 1.00 43.83 849 ALA B CA 1
ATOM 5888 C C . ALA B 2 123 ? 43.876 -31.124 38.151 1.00 43.72 849 ALA B C 1
ATOM 5889 O O . ALA B 2 123 ? 44.824 -30.369 37.911 1.00 43.39 849 ALA B O 1
ATOM 5891 N N . PHE B 2 124 ? 42.843 -30.776 38.916 1.00 43.75 850 PHE B N 1
ATOM 5892 C CA . PHE B 2 124 ? 42.711 -29.467 39.537 1.00 43.88 850 PHE B CA 1
ATOM 5893 C C . PHE B 2 124 ? 42.374 -29.605 41.012 1.00 44.12 850 PHE B C 1
ATOM 5894 O O . PHE B 2 124 ? 41.714 -30.555 41.425 1.00 44.21 850 PHE B O 1
ATOM 5902 N N . CYS B 2 125 ? 42.831 -28.641 41.800 1.00 44.28 851 CYS B N 1
ATOM 5903 C CA . CYS B 2 125 ? 42.368 -28.480 43.161 1.00 44.67 851 CYS B CA 1
ATOM 5904 C C . CYS B 2 125 ? 41.306 -27.373 43.173 1.00 44.63 851 CYS B C 1
ATOM 5905 O O . CYS B 2 125 ? 41.508 -26.299 42.602 1.00 44.63 851 CYS B O 1
ATOM 5908 N N . SER B 2 126 ? 40.165 -27.664 43.790 1.00 44.65 852 SER B N 1
ATOM 5909 C CA . SER B 2 126 ? 39.075 -26.706 43.951 1.00 44.93 852 SER B CA 1
ATOM 5910 C C . SER B 2 126 ? 38.231 -27.121 45.154 1.00 45.13 852 SER B C 1
ATOM 5911 O O . SER B 2 126 ? 38.621 -28.018 45.906 1.00 44.90 852 SER B O 1
ATOM 5914 N N . LEU B 2 127 ? 37.092 -26.464 45.353 1.00 45.42 853 LEU B N 1
ATOM 5915 C CA . LEU B 2 127 ? 36.193 -26.821 46.454 1.00 45.93 853 LEU B CA 1
ATOM 5916 C C . LEU B 2 127 ? 35.278 -27.986 46.059 1.00 46.51 853 LEU B C 1
ATOM 5917 O O . LEU B 2 127 ? 34.485 -28.480 46.869 1.00 46.69 853 LEU B O 1
ATOM 5922 N N . ALA B 2 128 ? 35.403 -28.415 44.806 1.00 47.01 854 ALA B N 1
ATOM 5923 C CA . ALA B 2 128 ? 34.753 -29.620 44.315 1.00 47.56 854 ALA B CA 1
ATOM 5924 C C . ALA B 2 128 ? 35.657 -30.820 44.597 1.00 48.01 854 ALA B C 1
ATOM 5925 O O . ALA B 2 128 ? 36.810 -30.849 44.155 1.00 48.48 854 ALA B O 1
ATOM 5927 N N . THR B 2 129 ? 35.146 -31.787 45.356 1.00 48.24 855 THR B N 1
ATOM 5928 C CA . THR B 2 129 ? 35.869 -33.029 45.614 1.00 48.51 855 THR B CA 1
ATOM 5929 C C . THR B 2 129 ? 35.148 -34.209 44.948 1.00 49.04 855 THR B C 1
ATOM 5930 O O . THR B 2 129 ? 34.099 -34.027 44.325 1.00 49.24 855 THR B O 1
ATOM 5934 N N . THR B 2 130 ? 35.727 -35.404 45.067 1.00 49.38 856 THR B N 1
ATOM 5935 C CA . THR B 2 130 ? 35.130 -36.640 44.568 1.00 49.86 856 THR B CA 1
ATOM 5936 C C . THR B 2 130 ? 33.749 -36.864 45.180 1.00 50.01 856 THR B C 1
ATOM 5937 O O . THR B 2 130 ? 32.800 -37.213 44.475 1.00 50.18 856 THR B O 1
ATOM 5941 N N . LYS B 2 131 ? 33.647 -36.651 46.489 1.00 50.08 857 LYS B N 1
ATOM 5942 C CA . LYS B 2 131 ? 32.424 -36.936 47.228 1.00 50.19 857 LYS B CA 1
ATOM 5943 C C . LYS B 2 131 ? 31.711 -35.677 47.734 1.00 50.31 857 LYS B C 1
ATOM 5944 O O . LYS B 2 131 ? 30.981 -35.729 48.725 1.00 50.39 857 LYS B O 1
ATOM 5950 N N . ARG B 2 132 ? 31.918 -34.550 47.054 1.00 50.37 858 ARG B N 1
ATOM 5951 C CA . ARG B 2 132 ? 31.282 -33.286 47.450 1.00 50.47 858 ARG B CA 1
ATOM 5952 C C . ARG B 2 132 ? 31.179 -32.283 46.303 1.00 50.39 858 ARG B C 1
ATOM 5953 O O . ARG B 2 132 ? 32.185 -31.918 45.677 1.00 50.48 858 ARG B O 1
ATOM 5961 N N . ARG B 2 133 ? 29.952 -31.827 46.060 1.00 50.34 859 ARG B N 1
ATOM 5962 C CA . ARG B 2 133 ? 29.637 -30.930 44.944 1.00 50.10 859 ARG B CA 1
ATOM 5963 C C . ARG B 2 133 ? 29.842 -29.456 45.279 1.00 49.99 859 ARG B C 1
ATOM 5964 O O . ARG B 2 133 ? 29.508 -29.003 46.375 1.00 50.06 859 ARG B O 1
ATOM 5972 N N . HIS B 2 134 ? 30.386 -28.723 44.311 1.00 49.87 860 HIS B N 1
ATOM 5973 C CA . HIS B 2 134 ? 30.644 -27.294 44.430 1.00 50.01 860 HIS B CA 1
ATOM 5974 C C . HIS B 2 134 ? 29.557 -26.517 43.675 1.00 49.93 860 HIS B C 1
ATOM 5975 O O . HIS B 2 134 ? 29.755 -26.089 42.540 1.00 49.94 860 HIS B O 1
ATOM 5982 N N . GLN B 2 135 ? 28.403 -26.352 44.318 1.00 49.97 861 GLN B N 1
ATOM 5983 C CA . GLN B 2 135 ? 27.236 -25.775 43.663 1.00 49.99 861 GLN B CA 1
ATOM 5984 C C . GLN B 2 135 ? 26.688 -24.498 44.315 1.00 50.05 861 GLN B C 1
ATOM 5985 O O . GLN B 2 135 ? 26.741 -24.327 45.533 1.00 49.52 861 GLN B O 1
ATOM 5991 N N . GLN B 2 136 ? 26.168 -23.614 43.465 1.00 49.98 862 GLN B N 1
ATOM 5992 C CA . GLN B 2 136 ? 25.604 -22.339 43.876 1.00 50.13 862 GLN B CA 1
ATOM 5993 C C . GLN B 2 136 ? 24.227 -22.179 43.254 1.00 49.46 862 GLN B C 1
ATOM 5994 O O . GLN B 2 136 ? 24.016 -22.556 42.111 1.00 49.19 862 GLN B O 1
ATOM 6000 N N . THR B 2 137 ? 23.297 -21.615 44.015 1.00 49.13 863 THR B N 1
ATOM 6001 C CA . THR B 2 137 ? 21.992 -21.239 43.492 1.00 48.93 863 THR B CA 1
ATOM 6002 C C . THR B 2 137 ? 21.964 -19.729 43.210 1.00 48.60 863 THR B C 1
ATOM 6003 O O . THR B 2 137 ? 22.491 -18.938 43.995 1.00 48.94 863 THR B O 1
ATOM 6007 N N . VAL B 2 138 ? 21.362 -19.334 42.091 1.00 47.99 864 VAL B N 1
ATOM 6008 C CA . VAL B 2 138 ? 21.328 -17.926 41.682 1.00 47.70 864 VAL B CA 1
ATOM 6009 C C . VAL B 2 138 ? 20.004 -17.578 41.007 1.00 47.70 864 VAL B C 1
ATOM 6010 O O . VAL B 2 138 ? 19.328 -18.450 40.466 1.00 47.63 864 VAL B O 1
ATOM 6014 N N . THR B 2 139 ? 19.638 -16.301 41.042 1.00 47.54 865 THR B N 1
ATOM 6015 C CA . THR B 2 139 ? 18.443 -15.837 40.359 1.00 47.80 865 THR B CA 1
ATOM 6016 C C . THR B 2 139 ? 18.838 -14.761 39.357 1.00 47.84 865 THR B C 1
ATOM 6017 O O . THR B 2 139 ? 19.247 -13.671 39.744 1.00 48.44 865 THR B O 1
ATOM 6021 N N . ILE B 2 140 ? 18.735 -15.081 38.071 1.00 47.52 866 ILE B N 1
ATOM 6022 C CA . ILE B 2 140 ? 19.112 -14.156 37.009 1.00 47.30 866 ILE B CA 1
ATOM 6023 C C . ILE B 2 140 ? 17.854 -13.499 36.445 1.00 47.18 866 ILE B C 1
ATOM 6024 O O . ILE B 2 140 ? 16.928 -14.191 36.032 1.00 47.33 866 ILE B O 1
ATOM 6029 N N . PRO B 2 141 ? 17.805 -12.160 36.440 1.00 46.95 867 PRO B N 1
ATOM 6030 C CA . PRO B 2 141 ? 16.685 -11.478 35.800 1.00 47.18 867 PRO B CA 1
ATOM 6031 C C . PRO B 2 141 ? 16.640 -11.703 34.280 1.00 47.47 867 PRO B C 1
ATOM 6032 O O . PRO B 2 141 ? 17.646 -12.093 33.680 1.00 47.45 867 PRO B O 1
ATOM 6036 N N . PRO B 2 142 ? 15.476 -11.464 33.655 1.00 47.64 868 PRO B N 1
ATOM 6037 C CA . PRO B 2 142 ? 15.419 -11.515 32.199 1.00 47.83 868 PRO B CA 1
ATOM 6038 C C . PRO B 2 142 ? 16.403 -10.535 31.548 1.00 47.90 868 PRO B C 1
ATOM 6039 O O . PRO B 2 142 ? 16.721 -9.497 32.132 1.00 47.97 868 PRO B O 1
ATOM 6043 N N . LYS B 2 143 ? 16.880 -10.886 30.355 1.00 47.88 869 LYS B N 1
ATOM 6044 C CA . LYS B 2 143 ? 17.764 -10.032 29.551 1.00 48.22 869 LYS B CA 1
ATOM 6045 C C . LYS B 2 143 ? 19.001 -9.538 30.307 1.00 48.28 869 LYS B C 1
ATOM 6046 O O . LYS B 2 143 ? 19.343 -8.357 30.249 1.00 48.07 869 LYS B O 1
ATOM 6052 N N . SER B 2 144 ? 19.663 -10.451 31.015 1.00 48.47 870 SER B N 1
ATOM 6053 C CA . SER B 2 144 ? 20.863 -10.111 31.777 1.00 48.73 870 SER B CA 1
ATOM 6054 C C . SER B 2 144 ? 21.807 -11.302 31.945 1.00 48.85 870 SER B C 1
ATOM 6055 O O . SER B 2 144 ? 21.482 -12.430 31.567 1.00 48.94 870 SER B O 1
ATOM 6058 N N . SER B 2 145 ? 22.991 -11.030 32.490 1.00 48.79 871 SER B N 1
ATOM 6059 C CA . SER B 2 145 ? 23.976 -12.062 32.741 1.00 48.80 871 SER B CA 1
ATOM 6060 C C . SER B 2 145 ? 24.546 -11.942 34.147 1.00 48.75 871 SER B C 1
ATOM 6061 O O . SER B 2 145 ? 24.444 -10.901 34.779 1.00 48.93 871 SER B O 1
ATOM 6064 N N . LEU B 2 146 ? 25.149 -13.028 34.615 1.00 48.76 872 LEU B N 1
ATOM 6065 C CA . LEU B 2 146 ? 25.701 -13.130 35.950 1.00 48.58 872 LEU B CA 1
ATOM 6066 C C . LEU B 2 146 ? 27.045 -13.851 35.852 1.00 48.14 872 LEU B C 1
ATOM 6067 O O . LEU B 2 146 ? 27.112 -14.955 35.333 1.00 48.58 872 LEU B O 1
ATOM 6072 N N . SER B 2 147 ? 28.114 -13.221 36.326 1.00 47.49 873 SER B N 1
ATOM 6073 C CA . SER B 2 147 ? 29.404 -13.895 36.480 1.00 46.75 873 SER B CA 1
ATOM 6074 C C . SER B 2 147 ? 29.454 -14.749 37.747 1.00 45.69 873 SER B C 1
ATOM 6075 O O . SER B 2 147 ? 29.158 -14.278 38.834 1.00 45.19 873 SER B O 1
ATOM 6078 N N . VAL B 2 148 ? 29.814 -16.014 37.590 1.00 45.01 874 VAL B N 1
ATOM 6079 C CA . VAL B 2 148 ? 30.012 -16.910 38.721 1.00 44.07 874 VAL B CA 1
ATOM 6080 C C . VAL B 2 148 ? 31.495 -17.263 38.737 1.00 43.90 874 VAL B C 1
ATOM 6081 O O . VAL B 2 148 ? 31.974 -17.944 37.838 1.00 43.76 874 VAL B O 1
ATOM 6085 N N . PRO B 2 149 ? 32.239 -16.784 39.748 1.00 43.95 875 PRO B N 1
ATOM 6086 C CA . PRO B 2 149 ? 33.679 -17.074 39.785 1.00 43.70 875 PRO B CA 1
ATOM 6087 C C . PRO B 2 149 ? 34.018 -18.430 40.407 1.00 43.44 875 PRO B C 1
ATOM 6088 O O . PRO B 2 149 ? 33.331 -18.878 41.330 1.00 43.49 875 PRO B O 1
ATOM 6092 N N . TYR B 2 150 ? 35.062 -19.075 39.889 1.00 43.20 876 TYR B N 1
ATOM 6093 C CA . TYR B 2 150 ? 35.585 -20.319 40.460 1.00 43.25 876 TYR B CA 1
ATOM 6094 C C . TYR B 2 150 ? 37.097 -20.229 40.662 1.00 43.63 876 TYR B C 1
ATOM 6095 O O . TYR B 2 150 ? 37.817 -19.745 39.782 1.00 43.52 876 TYR B O 1
ATOM 6104 N N . VAL B 2 151 ? 37.582 -20.657 41.832 1.00 43.99 877 VAL B N 1
ATOM 6105 C CA . VAL B 2 151 ? 39.040 -20.654 42.073 1.00 44.16 877 VAL B CA 1
ATOM 6106 C C . VAL B 2 151 ? 39.594 -22.066 42.035 1.00 44.00 877 VAL B C 1
ATOM 6107 O O . VAL B 2 151 ? 39.119 -22.964 42.734 1.00 44.00 877 VAL B O 1
ATOM 6111 N N . ILE B 2 152 ? 40.572 -22.251 41.160 1.00 43.87 878 ILE B N 1
ATOM 6112 C CA . ILE B 2 152 ? 41.119 -23.562 40.876 1.00 43.66 878 ILE B CA 1
ATOM 6113 C C . ILE B 2 152 ? 42.641 -23.502 40.923 1.00 43.43 878 ILE B C 1
ATOM 6114 O O . ILE B 2 152 ? 43.238 -22.476 40.596 1.00 43.21 878 ILE B O 1
ATOM 6119 N N . VAL B 2 153 ? 43.260 -24.599 41.352 1.00 43.25 879 VAL B N 1
ATOM 6120 C CA . VAL B 2 153 ? 44.704 -24.752 41.244 1.00 42.94 879 VAL B CA 1
ATOM 6121 C C . VAL B 2 153 ? 44.985 -25.948 40.341 1.00 43.01 879 VAL B C 1
ATOM 6122 O O . VAL B 2 153 ? 44.678 -27.077 40.711 1.00 43.32 879 VAL B O 1
ATOM 6126 N N . PRO B 2 154 ? 45.544 -25.699 39.144 1.00 43.00 880 PRO B N 1
ATOM 6127 C CA . PRO B 2 154 ? 46.029 -26.763 38.252 1.00 43.10 880 PRO B CA 1
ATOM 6128 C C . PRO B 2 154 ? 47.163 -27.587 38.870 1.00 43.30 880 PRO B C 1
ATOM 6129 O O . PRO B 2 154 ? 48.263 -27.074 39.071 1.00 43.75 880 PRO B O 1
ATOM 6133 N N . LEU B 2 155 ? 46.887 -28.853 39.171 1.00 43.52 881 LEU B N 1
ATOM 6134 C CA . LEU B 2 155 ? 47.845 -29.734 39.845 1.00 43.48 881 LEU B CA 1
ATOM 6135 C C . LEU B 2 155 ? 48.668 -30.567 38.869 1.00 43.49 881 LEU B C 1
ATOM 6136 O O . LEU B 2 155 ? 49.607 -31.248 39.263 1.00 43.39 881 LEU B O 1
ATOM 6141 N N . LYS B 2 156 ? 48.304 -30.514 37.595 1.00 43.88 882 LYS B N 1
ATOM 6142 C CA . LYS B 2 156 ? 48.857 -31.412 36.589 1.00 44.22 882 LYS B CA 1
ATOM 6143 C C . LYS B 2 156 ? 49.009 -30.695 35.260 1.00 44.19 882 LYS B C 1
ATOM 6144 O O . LYS B 2 156 ? 48.085 -30.002 34.818 1.00 44.42 882 LYS B O 1
ATOM 6150 N N . THR B 2 157 ? 50.173 -30.856 34.634 1.00 44.25 883 THR B N 1
ATOM 6151 C CA . THR B 2 157 ? 50.458 -30.204 33.358 1.00 44.76 883 THR B CA 1
ATOM 6152 C C . THR B 2 157 ? 49.757 -30.880 32.175 1.00 45.23 883 THR B C 1
ATOM 6153 O O . THR B 2 157 ? 49.286 -32.021 32.281 1.00 45.27 883 THR B O 1
ATOM 6157 N N . GLY B 2 158 ? 49.704 -30.164 31.052 1.00 45.60 884 GLY B N 1
ATOM 6158 C CA . GLY B 2 158 ? 49.130 -30.674 29.817 1.00 46.35 884 GLY B CA 1
ATOM 6159 C C . GLY B 2 158 ? 47.845 -29.958 29.465 1.00 46.95 884 GLY B C 1
ATOM 6160 O O . GLY B 2 158 ? 47.472 -28.980 30.113 1.00 47.25 884 GLY B O 1
ATOM 6161 N N . LEU B 2 159 ? 47.166 -30.445 28.431 1.00 47.34 885 LEU B N 1
ATOM 6162 C CA . LEU B 2 159 ? 45.842 -29.960 28.085 1.00 47.50 885 LEU B CA 1
ATOM 6163 C C . LEU B 2 159 ? 44.845 -30.514 29.100 1.00 47.53 885 LEU B C 1
ATOM 6164 O O . LEU B 2 159 ? 44.600 -31.716 29.152 1.00 47.91 885 LEU B O 1
ATOM 6169 N N . GLN B 2 160 ? 44.286 -29.633 29.919 1.00 47.55 886 GLN B N 1
ATOM 6170 C CA . GLN B 2 160 ? 43.365 -30.038 30.980 1.00 47.68 886 GLN B CA 1
ATOM 6171 C C . GLN B 2 160 ? 42.008 -29.376 30.774 1.00 47.69 886 GLN B C 1
ATOM 6172 O O . GLN B 2 160 ? 41.909 -28.388 30.055 1.00 48.40 886 GLN B O 1
ATOM 6178 N N . GLU B 2 161 ? 40.977 -29.912 31.418 1.00 47.98 887 GLU B N 1
ATOM 6179 C CA . GLU B 2 161 ? 39.590 -29.543 31.135 1.00 48.40 887 GLU B CA 1
ATOM 6180 C C . GLU B 2 161 ? 38.840 -29.002 32.349 1.00 47.82 887 GLU B C 1
ATOM 6181 O O . GLU B 2 161 ? 38.912 -29.573 33.444 1.00 47.82 887 GLU B O 1
ATOM 6187 N N . VAL B 2 162 ? 38.118 -27.903 32.141 1.00 47.27 888 VAL B N 1
ATOM 6188 C CA . VAL B 2 162 ? 37.261 -27.319 33.167 1.00 46.89 888 VAL B CA 1
ATOM 6189 C C . VAL B 2 162 ? 35.810 -27.453 32.718 1.00 46.55 888 VAL B C 1
ATOM 6190 O O . VAL B 2 162 ? 35.483 -27.142 31.570 1.00 46.36 888 VAL B O 1
ATOM 6194 N N . GLU B 2 163 ? 34.948 -27.907 33.623 1.00 45.74 889 GLU B N 1
ATOM 6195 C CA . GLU B 2 163 ? 33.553 -28.158 33.286 1.00 45.62 889 GLU B CA 1
ATOM 6196 C C . GLU B 2 163 ? 32.558 -27.560 34.282 1.00 45.10 889 GLU B C 1
ATOM 6197 O O . GLU B 2 163 ? 32.691 -27.722 35.495 1.00 45.08 889 GLU B O 1
ATOM 6203 N N . VAL B 2 164 ? 31.568 -26.855 33.740 1.00 44.27 890 VAL B N 1
ATOM 6204 C CA . VAL B 2 164 ? 30.527 -26.216 34.527 1.00 43.11 890 VAL B CA 1
ATOM 6205 C C . VAL B 2 164 ? 29.168 -26.598 33.939 1.00 42.33 890 VAL B C 1
ATOM 6206 O O . VAL B 2 164 ? 28.977 -26.524 32.732 1.00 42.01 890 VAL B O 1
ATOM 6210 N N . LYS B 2 165 ? 28.234 -27.005 34.798 1.00 41.27 891 LYS B N 1
ATOM 6211 C CA . LYS B 2 165 ? 26.857 -27.276 34.382 1.00 40.37 891 LYS B CA 1
ATOM 6212 C C . LYS B 2 165 ? 25.870 -26.406 35.167 1.00 39.80 891 LYS B C 1
ATOM 6213 O O . LYS B 2 165 ? 26.054 -26.156 36.357 1.00 39.60 891 LYS B O 1
ATOM 6219 N N . ALA B 2 166 ? 24.820 -25.956 34.491 1.00 39.20 892 ALA B N 1
ATOM 6220 C CA . ALA B 2 166 ? 23.750 -25.193 35.131 1.00 38.51 892 ALA B CA 1
ATOM 6221 C C . ALA B 2 166 ? 22.370 -25.762 34.760 1.00 37.92 892 ALA B C 1
ATOM 6222 O O . ALA B 2 166 ? 22.240 -26.469 33.781 1.00 37.80 892 ALA B O 1
ATOM 6224 N N . ALA B 2 167 ? 21.354 -25.465 35.563 1.00 37.95 893 ALA B N 1
ATOM 6225 C CA . ALA B 2 167 ? 19.982 -25.878 35.281 1.00 37.96 893 ALA B CA 1
ATOM 6226 C C . ALA B 2 167 ? 18.999 -25.011 36.060 1.00 38.47 893 ALA B C 1
ATOM 6227 O O . ALA B 2 167 ? 19.319 -24.524 37.149 1.00 38.17 893 ALA B O 1
ATOM 6229 N N . VAL B 2 168 ? 17.805 -24.805 35.510 1.00 39.21 894 VAL B N 1
ATOM 6230 C CA . VAL B 2 168 ? 16.829 -23.962 36.206 1.00 40.19 894 VAL B CA 1
ATOM 6231 C C . VAL B 2 168 ? 15.736 -24.766 36.937 1.00 40.66 894 VAL B C 1
ATOM 6232 O O . VAL B 2 168 ? 15.164 -25.716 36.399 1.00 40.86 894 VAL B O 1
ATOM 6236 N N . TYR B 2 169 ? 15.500 -24.391 38.187 1.00 41.16 895 TYR B N 1
ATOM 6237 C CA . TYR B 2 169 ? 14.485 -25.005 39.014 1.00 42.02 895 TYR B CA 1
ATOM 6238 C C . TYR B 2 169 ? 13.111 -24.925 38.374 1.00 42.53 895 TYR B C 1
ATOM 6239 O O . TYR B 2 169 ? 12.674 -23.850 37.950 1.00 42.61 895 TYR B O 1
ATOM 6248 N N . HIS B 2 170 ? 12.448 -26.075 38.306 1.00 43.05 896 HIS B N 1
ATOM 6249 C CA . HIS B 2 170 ? 11.044 -26.170 37.905 1.00 43.93 896 HIS B CA 1
ATOM 6250 C C . HIS B 2 170 ? 10.818 -26.145 36.391 1.00 44.14 896 HIS B C 1
ATOM 6251 O O . HIS B 2 170 ? 9.687 -26.305 35.935 1.00 44.03 896 HIS B O 1
ATOM 6258 N N . HIS B 2 171 ? 11.894 -25.961 35.625 1.00 44.64 897 HIS B N 1
ATOM 6259 C CA . HIS B 2 171 ? 11.824 -25.959 34.160 1.00 45.28 897 HIS B CA 1
ATOM 6260 C C . HIS B 2 171 ? 12.839 -26.908 33.528 1.00 45.44 897 HIS B C 1
ATOM 6261 O O . HIS B 2 171 ? 13.926 -27.147 34.077 1.00 45.67 897 HIS B O 1
ATOM 6268 N N . PHE B 2 172 ? 12.486 -27.437 32.361 1.00 45.27 898 PHE B N 1
ATOM 6269 C CA . PHE B 2 172 ? 13.410 -28.267 31.599 1.00 45.29 898 PHE B CA 1
ATOM 6270 C C . PHE B 2 172 ? 14.362 -27.399 30.785 1.00 45.22 898 PHE B C 1
ATOM 6271 O O . PHE B 2 172 ? 14.348 -27.433 29.550 1.00 45.70 898 PHE B O 1
ATOM 6279 N N . ILE B 2 173 ? 15.171 -26.609 31.489 1.00 45.00 899 ILE B N 1
ATOM 6280 C CA . ILE B 2 173 ? 16.162 -25.716 30.873 1.00 44.70 899 ILE B CA 1
ATOM 6281 C C . ILE B 2 173 ? 17.516 -25.990 31.512 1.00 44.46 899 ILE B C 1
ATOM 6282 O O . ILE B 2 173 ? 17.627 -26.039 32.739 1.00 44.18 899 ILE B O 1
ATOM 6287 N N . SER B 2 174 ? 18.545 -26.175 30.689 1.00 44.08 900 SER B N 1
ATOM 6288 C CA . SER B 2 174 ? 19.871 -26.485 31.218 1.00 43.95 900 SER B CA 1
ATOM 6289 C C . SER B 2 174 ? 20.947 -26.186 30.195 1.00 43.59 900 SER B C 1
ATOM 6290 O O . SER B 2 174 ? 20.640 -25.895 29.059 1.00 43.25 900 SER B O 1
ATOM 6293 N N . ASP B 2 175 ? 22.204 -26.218 30.627 1.00 43.79 901 ASP B N 1
ATOM 6294 C CA . ASP B 2 175 ? 23.369 -26.090 29.745 1.00 44.37 901 ASP B CA 1
ATOM 6295 C C . ASP B 2 175 ? 24.541 -26.610 30.541 1.00 44.58 901 ASP B C 1
ATOM 6296 O O . ASP B 2 175 ? 24.523 -26.602 31.783 1.00 44.81 901 ASP B O 1
ATOM 6301 N N . GLY B 2 176 ? 25.551 -27.078 29.823 1.00 44.60 902 GLY B N 1
ATOM 6302 C CA . GLY B 2 176 ? 26.840 -27.392 30.409 1.00 44.70 902 GLY B CA 1
ATOM 6303 C C . GLY B 2 176 ? 27.880 -27.029 29.382 1.00 44.92 902 GLY B C 1
ATOM 6304 O O . GLY B 2 176 ? 27.606 -27.089 28.188 1.00 45.08 902 GLY B O 1
ATOM 6305 N N . VAL B 2 177 ? 29.061 -26.631 29.845 1.00 44.88 903 VAL B N 1
ATOM 6306 C CA . VAL B 2 177 ? 30.186 -26.329 28.968 1.00 44.78 903 VAL B CA 1
ATOM 6307 C C . VAL B 2 177 ? 31.423 -27.007 29.531 1.00 44.58 903 VAL B C 1
ATOM 6308 O O . VAL B 2 177 ? 31.650 -26.981 30.733 1.00 44.24 903 VAL B O 1
ATOM 6312 N N . ARG B 2 178 ? 32.201 -27.642 28.661 1.00 44.66 904 ARG B N 1
ATOM 6313 C CA . ARG B 2 178 ? 33.535 -28.086 29.023 1.00 44.83 904 ARG B CA 1
ATOM 6314 C C . ARG B 2 178 ? 34.573 -27.613 28.006 1.00 44.90 904 ARG B C 1
ATOM 6315 O O . ARG B 2 178 ? 34.482 -27.911 26.821 1.00 43.85 904 ARG B O 1
ATOM 6323 N N . LYS B 2 179 ? 35.539 -26.829 28.485 1.00 45.69 905 LYS B N 1
ATOM 6324 C CA . LYS B 2 179 ? 36.669 -26.432 27.651 1.00 46.71 905 LYS B CA 1
ATOM 6325 C C . LYS B 2 179 ? 38.041 -26.693 28.260 1.00 47.14 905 LYS B C 1
ATOM 6326 O O . LYS B 2 179 ? 38.167 -27.204 29.372 1.00 47.53 905 LYS B O 1
ATOM 6332 N N . SER B 2 180 ? 39.062 -26.307 27.502 1.00 47.42 906 SER B N 1
ATOM 6333 C CA . SER B 2 180 ? 40.427 -26.674 27.770 1.00 47.28 906 SER B CA 1
ATOM 6334 C C . SER B 2 180 ? 41.286 -25.453 27.985 1.00 47.02 906 SER B C 1
ATOM 6335 O O . SER B 2 180 ? 40.993 -24.374 27.483 1.00 46.82 906 SER B O 1
ATOM 6338 N N . LEU B 2 181 ? 42.329 -25.638 28.781 1.00 47.17 907 LEU B N 1
ATOM 6339 C CA . LEU B 2 181 ? 43.438 -24.708 28.859 1.00 46.88 907 LEU B CA 1
ATOM 6340 C C . LEU B 2 181 ? 44.690 -25.547 28.951 1.00 46.99 907 LEU B C 1
ATOM 6341 O O . LEU B 2 181 ? 44.648 -26.694 29.387 1.00 46.91 907 LEU B O 1
ATOM 6346 N N . LYS B 2 182 ? 45.799 -24.976 28.512 1.00 47.63 908 LYS B N 1
ATOM 6347 C CA . LYS B 2 182 ? 47.087 -25.636 28.597 1.00 47.92 908 LYS B CA 1
ATOM 6348 C C . LYS B 2 182 ? 47.712 -25.337 29.954 1.00 48.12 908 LYS B C 1
ATOM 6349 O O . LYS B 2 182 ? 47.796 -24.180 30.356 1.00 47.60 908 LYS B O 1
ATOM 6355 N N . VAL B 2 183 ? 48.130 -26.383 30.666 1.00 48.74 909 VAL B N 1
ATOM 6356 C CA . VAL B 2 183 ? 48.836 -26.204 31.934 1.00 49.39 909 VAL B CA 1
ATOM 6357 C C . VAL B 2 183 ? 50.332 -26.413 31.734 1.00 50.20 909 VAL B C 1
ATOM 6358 O O . VAL B 2 183 ? 50.774 -27.480 31.312 1.00 50.13 909 VAL B O 1
ATOM 6362 N N . VAL B 2 184 ? 51.099 -25.371 32.035 1.00 51.44 910 VAL B N 1
ATOM 6363 C CA . VAL B 2 184 ? 52.538 -25.361 31.774 1.00 52.58 910 VAL B CA 1
ATOM 6364 C C . VAL B 2 184 ? 53.370 -25.469 33.059 1.00 53.66 910 VAL B C 1
ATOM 6365 O O . VAL B 2 184 ? 52.916 -25.048 34.127 1.00 53.23 910 VAL B O 1
ATOM 6369 N N . PRO B 2 185 ? 54.579 -26.066 32.962 1.00 55.01 911 PRO B N 1
ATOM 6370 C CA . PRO B 2 185 ? 55.469 -26.176 34.122 1.00 56.31 911 PRO B CA 1
ATOM 6371 C C . PRO B 2 185 ? 55.982 -24.831 34.651 1.00 57.85 911 PRO B C 1
ATOM 6372 O O . PRO B 2 185 ? 56.059 -23.843 33.910 1.00 57.71 911 PRO B O 1
ATOM 6376 N N . GLU B 2 186 ? 56.324 -24.819 35.938 1.00 59.75 912 GLU B N 1
ATOM 6377 C CA . GLU B 2 186 ? 56.827 -23.626 36.622 1.00 61.57 912 GLU B CA 1
ATOM 6378 C C . GLU B 2 186 ? 58.245 -23.241 36.174 1.00 62.70 912 GLU B C 1
ATOM 6379 O O . GLU B 2 186 ? 58.417 -22.267 35.441 1.00 62.79 912 GLU B O 1
ATOM 6385 N N . GLY B 2 187 ? 59.249 -24.008 36.601 1.00 64.33 913 GLY B N 1
ATOM 6386 C CA . GLY B 2 187 ? 60.645 -23.732 36.240 1.00 65.94 913 GLY B CA 1
ATOM 6387 C C . GLY B 2 187 ? 61.636 -23.779 37.396 1.00 66.97 913 GLY B C 1
ATOM 6388 O O . GLY B 2 187 ? 61.946 -24.858 37.917 1.00 67.20 913 GLY B O 1
ATOM 6389 N N . ILE B 2 188 ? 62.134 -22.602 37.786 1.00 67.79 914 ILE B N 1
ATOM 6390 C CA . ILE B 2 188 ? 63.151 -22.468 38.845 1.00 68.36 914 ILE B CA 1
ATOM 6391 C C . ILE B 2 188 ? 62.540 -22.176 40.224 1.00 68.53 914 ILE B C 1
ATOM 6392 O O . ILE B 2 188 ? 62.999 -22.700 41.249 1.00 68.71 914 ILE B O 1
ATOM 6397 N N . THR C 3 37 ? 52.668 -13.130 39.038 1.00 50.79 1335 THR C N 1
ATOM 6398 C CA . THR C 3 37 ? 53.811 -12.202 39.299 1.00 50.86 1335 THR C CA 1
ATOM 6399 C C . THR C 3 37 ? 53.364 -10.755 39.101 1.00 50.77 1335 THR C C 1
ATOM 6400 O O . THR C 3 37 ? 52.700 -10.433 38.111 1.00 51.06 1335 THR C O 1
ATOM 6404 N N . CYS C 3 38 ? 53.717 -9.887 40.049 1.00 50.46 1336 CYS C N 1
ATOM 6405 C CA . CYS C 3 38 ? 53.255 -8.494 40.023 1.00 49.95 1336 CYS C CA 1
ATOM 6406 C C . CYS C 3 38 ? 54.421 -7.503 40.014 1.00 49.78 1336 CYS C C 1
ATOM 6407 O O . CYS C 3 38 ? 54.751 -6.901 41.042 1.00 49.87 1336 CYS C O 1
ATOM 6410 N N . ASN C 3 39 ? 55.045 -7.346 38.849 1.00 49.36 1337 ASN C N 1
ATOM 6411 C CA . ASN C 3 39 ? 56.172 -6.429 38.701 1.00 49.06 1337 ASN C CA 1
ATOM 6412 C C . ASN C 3 39 ? 55.772 -5.068 38.131 1.00 48.73 1337 ASN C C 1
ATOM 6413 O O . ASN C 3 39 ? 56.635 -4.232 37.847 1.00 48.81 1337 ASN C O 1
ATOM 6418 N N . LYS C 3 40 ? 54.463 -4.857 37.985 1.00 48.11 1338 LYS C N 1
ATOM 6419 C CA . LYS C 3 40 ? 53.907 -3.586 37.519 1.00 47.52 1338 LYS C CA 1
ATOM 6420 C C . LYS C 3 40 ? 52.949 -2.967 38.534 1.00 47.01 1338 LYS C C 1
ATOM 6421 O O . LYS C 3 40 ? 52.691 -1.767 38.496 1.00 46.97 1338 LYS C O 1
ATOM 6427 N N . PHE C 3 41 ? 52.420 -3.795 39.430 1.00 46.49 1339 PHE C N 1
ATOM 6428 C CA . PHE C 3 41 ? 51.538 -3.339 40.501 1.00 46.10 1339 PHE C CA 1
ATOM 6429 C C . PHE C 3 41 ? 51.841 -4.083 41.796 1.00 46.18 1339 PHE C C 1
ATOM 6430 O O . PHE C 3 41 ? 52.019 -5.295 41.784 1.00 46.37 1339 PHE C O 1
ATOM 6438 N N . ASP C 3 42 ? 51.912 -3.354 42.906 1.00 46.23 1340 ASP C N 1
ATOM 6439 C CA . ASP C 3 42 ? 51.830 -3.966 44.227 1.00 46.23 1340 ASP C CA 1
ATOM 6440 C C . ASP C 3 42 ? 50.363 -3.972 44.656 1.00 46.21 1340 ASP C C 1
ATOM 6441 O O . ASP C 3 42 ? 49.676 -2.945 44.572 1.00 46.44 1340 ASP C O 1
ATOM 6446 N N . LEU C 3 43 ? 49.875 -5.137 45.077 1.00 45.84 1341 LEU C N 1
ATOM 6447 C CA . LEU C 3 43 ? 48.489 -5.277 45.514 1.00 45.23 1341 LEU C CA 1
ATOM 6448 C C . LEU C 3 43 ? 48.425 -5.973 46.864 1.00 45.03 1341 LEU C C 1
ATOM 6449 O O . LEU C 3 43 ? 49.029 -7.030 47.054 1.00 44.76 1341 LEU C O 1
ATOM 6454 N N . LYS C 3 44 ? 47.695 -5.364 47.793 1.00 44.84 1342 LYS C N 1
ATOM 6455 C CA . LYS C 3 44 ? 47.527 -5.908 49.135 1.00 45.14 1342 LYS C CA 1
ATOM 6456 C C . LYS C 3 44 ? 46.046 -5.960 49.482 1.00 45.12 1342 LYS C C 1
ATOM 6457 O O . LYS C 3 44 ? 45.355 -4.935 49.442 1.00 45.19 1342 LYS C O 1
ATOM 6463 N N . VAL C 3 45 ? 45.569 -7.161 49.810 1.00 45.09 1343 VAL C N 1
ATOM 6464 C CA . VAL C 3 45 ? 44.148 -7.394 50.080 1.00 45.23 1343 VAL C CA 1
ATOM 6465 C C . VAL C 3 45 ? 43.949 -8.101 51.425 1.00 45.43 1343 VAL C C 1
ATOM 6466 O O . VAL C 3 45 ? 44.410 -9.234 51.623 1.00 45.43 1343 VAL C O 1
ATOM 6470 N N . THR C 3 46 ? 43.269 -7.412 52.343 1.00 45.52 1344 THR C N 1
ATOM 6471 C CA . THR C 3 46 ? 42.923 -7.961 53.656 1.00 45.45 1344 THR C CA 1
ATOM 6472 C C . THR C 3 46 ? 41.403 -8.010 53.851 1.00 45.50 1344 THR C C 1
ATOM 6473 O O . THR C 3 46 ? 40.682 -7.117 53.397 1.00 45.34 1344 THR C O 1
ATOM 6477 N N . ILE C 3 47 ? 40.928 -9.065 54.511 1.00 45.48 1345 ILE C N 1
ATOM 6478 C CA . ILE C 3 47 ? 39.525 -9.184 54.913 1.00 45.61 1345 ILE C CA 1
ATOM 6479 C C . ILE C 3 47 ? 39.420 -9.454 56.423 1.00 46.10 1345 ILE C C 1
ATOM 6480 O O . ILE C 3 47 ? 39.924 -10.466 56.922 1.00 46.20 1345 ILE C O 1
ATOM 6485 N N . LYS C 3 48 ? 38.775 -8.535 57.141 1.00 46.54 1346 LYS C N 1
ATOM 6486 C CA . LYS C 3 48 ? 38.648 -8.620 58.600 1.00 47.06 1346 LYS C CA 1
ATOM 6487 C C . LYS C 3 48 ? 37.189 -8.495 59.048 1.00 47.17 1346 LYS C C 1
ATOM 6488 O O . LYS C 3 48 ? 36.391 -7.852 58.364 1.00 47.13 1346 LYS C O 1
ATOM 6494 N N . PRO C 3 49 ? 36.831 -9.125 60.188 1.00 47.30 1347 PRO C N 1
ATOM 6495 C CA . PRO C 3 49 ? 35.483 -8.955 60.736 1.00 47.42 1347 PRO C CA 1
ATOM 6496 C C . PRO C 3 49 ? 35.262 -7.521 61.212 1.00 47.53 1347 PRO C C 1
ATOM 6497 O O . PRO C 3 49 ? 36.183 -6.909 61.761 1.00 47.66 1347 PRO C O 1
ATOM 6501 N N . ALA C 3 50 ? 34.056 -6.996 60.992 1.00 47.56 1348 ALA C N 1
ATOM 6502 C CA . ALA C 3 50 ? 33.717 -5.625 61.379 1.00 47.56 1348 ALA C CA 1
ATOM 6503 C C . ALA C 3 50 ? 33.835 -5.428 62.889 1.00 47.60 1348 ALA C C 1
ATOM 6504 O O . ALA C 3 50 ? 33.259 -6.200 63.659 1.00 47.62 1348 ALA C O 1
ATOM 6506 N N . PRO C 3 51 ? 34.592 -4.399 63.317 1.00 47.64 1349 PRO C N 1
ATOM 6507 C CA . PRO C 3 51 ? 34.802 -4.143 64.741 1.00 47.58 1349 PRO C CA 1
ATOM 6508 C C . PRO C 3 51 ? 33.738 -3.216 65.322 1.00 47.50 1349 PRO C C 1
ATOM 6509 O O . PRO C 3 51 ? 32.524 -3.538 65.215 1.00 47.39 1349 PRO C O 1
ATOM 6513 N N . LYS C 3 61 ? 25.056 -10.650 62.369 1.00 45.29 1359 LYS C N 1
ATOM 6514 C CA . LYS C 3 61 ? 24.602 -11.325 61.153 1.00 45.30 1359 LYS C CA 1
ATOM 6515 C C . LYS C 3 61 ? 25.730 -11.637 60.160 1.00 45.13 1359 LYS C C 1
ATOM 6516 O O . LYS C 3 61 ? 25.477 -11.862 58.971 1.00 45.25 1359 LYS C O 1
ATOM 6522 N N . ASN C 3 62 ? 26.964 -11.662 60.666 1.00 44.95 1360 ASN C N 1
ATOM 6523 C CA . ASN C 3 62 ? 28.179 -11.909 59.871 1.00 44.66 1360 ASN C CA 1
ATOM 6524 C C . ASN C 3 62 ? 28.447 -10.813 58.825 1.00 44.45 1360 ASN C C 1
ATOM 6525 O O . ASN C 3 62 ? 27.987 -10.894 57.679 1.00 44.41 1360 ASN C O 1
ATOM 6530 N N . THR C 3 63 ? 29.186 -9.791 59.253 1.00 44.17 1361 THR C N 1
ATOM 6531 C CA . THR C 3 63 ? 29.546 -8.637 58.429 1.00 43.89 1361 THR C CA 1
ATOM 6532 C C . THR C 3 63 ? 31.038 -8.364 58.599 1.00 43.74 1361 THR C C 1
ATOM 6533 O O . THR C 3 63 ? 31.538 -8.287 59.718 1.00 43.87 1361 THR C O 1
ATOM 6537 N N . MET C 3 64 ? 31.743 -8.235 57.484 1.00 43.63 1362 MET C N 1
ATOM 6538 C CA . MET C 3 64 ? 33.187 -8.029 57.493 1.00 43.63 1362 MET C CA 1
ATOM 6539 C C . MET C 3 64 ? 33.559 -6.816 56.640 1.00 43.70 1362 MET C C 1
ATOM 6540 O O . MET C 3 64 ? 32.721 -6.290 55.904 1.00 43.87 1362 MET C O 1
ATOM 6545 N N . ILE C 3 65 ? 34.808 -6.371 56.742 1.00 43.59 1363 ILE C N 1
ATOM 6546 C CA . ILE C 3 65 ? 35.291 -5.231 55.961 1.00 43.43 1363 ILE C CA 1
ATOM 6547 C C . ILE C 3 65 ? 36.437 -5.656 55.058 1.00 43.52 1363 ILE C C 1
ATOM 6548 O O . ILE C 3 65 ? 37.456 -6.165 55.532 1.00 43.47 1363 ILE C O 1
ATOM 6553 N N . LEU C 3 66 ? 36.253 -5.457 53.754 1.00 43.86 1364 LEU C N 1
ATOM 6554 C CA . LEU C 3 66 ? 37.309 -5.724 52.781 1.00 44.12 1364 LEU C CA 1
ATOM 6555 C C . LEU C 3 66 ? 38.113 -4.466 52.484 1.00 44.24 1364 LEU C C 1
ATOM 6556 O O . LEU C 3 66 ? 37.546 -3.427 52.148 1.00 44.10 1364 LEU C O 1
ATOM 6561 N N . GLU C 3 67 ? 39.434 -4.590 52.612 1.00 44.56 1365 GLU C N 1
ATOM 6562 C CA . GLU C 3 67 ? 40.376 -3.502 52.388 1.00 44.99 1365 GLU C CA 1
ATOM 6563 C C . GLU C 3 67 ? 41.355 -3.871 51.276 1.00 44.94 1365 GLU C C 1
ATOM 6564 O O . GLU C 3 67 ? 42.009 -4.909 51.330 1.00 44.84 1365 GLU C O 1
ATOM 6570 N N . ILE C 3 68 ? 41.443 -2.999 50.275 1.00 45.03 1366 ILE C N 1
ATOM 6571 C CA . ILE C 3 68 ? 42.322 -3.186 49.131 1.00 45.11 1366 ILE C CA 1
ATOM 6572 C C . ILE C 3 68 ? 43.252 -1.988 49.045 1.00 45.25 1366 ILE C C 1
ATOM 6573 O O . ILE C 3 68 ? 42.793 -0.852 48.989 1.00 45.57 1366 ILE C O 1
ATOM 6578 N N . CYS C 3 69 ? 44.554 -2.245 49.040 1.00 45.56 1367 CYS C N 1
ATOM 6579 C CA . CYS C 3 69 ? 45.553 -1.188 48.916 1.00 46.18 1367 CYS C CA 1
ATOM 6580 C C . CYS C 3 69 ? 46.475 -1.499 47.743 1.00 45.94 1367 CYS C C 1
ATOM 6581 O O . CYS C 3 69 ? 46.989 -2.610 47.635 1.00 46.04 1367 CYS C O 1
ATOM 6584 N N . THR C 3 70 ? 46.676 -0.514 46.868 1.00 45.86 1368 THR C N 1
ATOM 6585 C CA . THR C 3 70 ? 47.388 -0.728 45.605 1.00 45.42 1368 THR C CA 1
ATOM 6586 C C . THR C 3 70 ? 48.428 0.354 45.278 1.00 45.02 1368 THR C C 1
ATOM 6587 O O . THR C 3 70 ? 48.240 1.535 45.585 1.00 44.66 1368 THR C O 1
ATOM 6591 N N . ARG C 3 71 ? 49.510 -0.071 44.633 1.00 44.65 1369 ARG C N 1
ATOM 6592 C CA . ARG C 3 71 ? 50.635 0.795 44.318 1.00 44.53 1369 ARG C CA 1
ATOM 6593 C C . ARG C 3 71 ? 51.108 0.493 42.907 1.00 44.34 1369 ARG C C 1
ATOM 6594 O O . ARG C 3 71 ? 51.404 -0.654 42.584 1.00 44.23 1369 ARG C O 1
ATOM 6602 N N . TYR C 3 72 ? 51.198 1.515 42.065 1.00 44.45 1370 TYR C N 1
ATOM 6603 C CA . TYR C 3 72 ? 51.786 1.331 40.741 1.00 44.57 1370 TYR C CA 1
ATOM 6604 C C . TYR C 3 72 ? 53.305 1.260 40.843 1.00 44.84 1370 TYR C C 1
ATOM 6605 O O . TYR C 3 72 ? 53.935 2.141 41.434 1.00 44.84 1370 TYR C O 1
ATOM 6614 N N . ARG C 3 73 ? 53.889 0.211 40.268 1.00 44.96 1371 ARG C N 1
ATOM 6615 C CA . ARG C 3 73 ? 55.335 0.000 40.353 1.00 45.02 1371 ARG C CA 1
ATOM 6616 C C . ARG C 3 73 ? 56.074 0.498 39.104 1.00 45.13 1371 ARG C C 1
ATOM 6617 O O . ARG C 3 73 ? 56.805 -0.252 38.456 1.00 45.23 1371 ARG C O 1
ATOM 6625 N N . GLY C 3 74 ? 55.872 1.774 38.781 1.00 45.25 1372 GLY C N 1
ATOM 6626 C CA . GLY C 3 74 ? 56.539 2.422 37.647 1.00 45.36 1372 GLY C CA 1
ATOM 6627 C C . GLY C 3 74 ? 57.009 3.832 37.969 1.00 45.40 1372 GLY C C 1
ATOM 6628 O O . GLY C 3 74 ? 56.894 4.283 39.110 1.00 45.38 1372 GLY C O 1
ATOM 6629 N N . ASP C 3 75 ? 57.526 4.526 36.953 1.00 45.50 1373 ASP C N 1
ATOM 6630 C CA . ASP C 3 75 ? 58.128 5.862 37.107 1.00 45.53 1373 ASP C CA 1
ATOM 6631 C C . ASP C 3 75 ? 57.119 6.945 37.483 1.00 45.53 1373 ASP C C 1
ATOM 6632 O O . ASP C 3 75 ? 57.361 7.743 38.399 1.00 45.55 1373 ASP C O 1
ATOM 6637 N N . GLN C 3 76 ? 56.014 6.987 36.740 1.00 45.34 1374 GLN C N 1
ATOM 6638 C CA . GLN C 3 76 ? 54.928 7.925 36.995 1.00 45.26 1374 GLN C CA 1
ATOM 6639 C C . GLN C 3 76 ? 53.745 7.182 37.591 1.00 45.14 1374 GLN C C 1
ATOM 6640 O O . GLN C 3 76 ? 53.852 6.004 37.927 1.00 45.09 1374 GLN C O 1
ATOM 6646 N N . ASP C 3 77 ? 52.622 7.881 37.734 1.00 45.09 1375 ASP C N 1
ATOM 6647 C CA . ASP C 3 77 ? 51.362 7.242 38.073 1.00 45.21 1375 ASP C CA 1
ATOM 6648 C C . ASP C 3 77 ? 50.883 6.434 36.869 1.00 45.16 1375 ASP C C 1
ATOM 6649 O O . ASP C 3 77 ? 51.241 6.734 35.726 1.00 45.15 1375 ASP C O 1
ATOM 6654 N N . ALA C 3 78 ? 50.092 5.401 37.121 1.00 45.15 1376 ALA C N 1
ATOM 6655 C CA . ALA C 3 78 ? 49.368 4.751 36.036 1.00 45.50 1376 ALA C CA 1
ATOM 6656 C C . ALA C 3 78 ? 48.174 5.624 35.721 1.00 45.73 1376 ALA C C 1
ATOM 6657 O O . ALA C 3 78 ? 47.554 6.175 36.635 1.00 45.83 1376 ALA C O 1
ATOM 6659 N N . THR C 3 79 ? 47.869 5.777 34.435 1.00 45.98 1377 THR C N 1
ATOM 6660 C CA . THR C 3 79 ? 46.601 6.382 34.029 1.00 46.07 1377 THR C CA 1
ATOM 6661 C C . THR C 3 79 ? 45.481 5.392 34.374 1.00 46.05 1377 THR C C 1
ATOM 6662 O O . THR C 3 79 ? 45.649 4.556 35.267 1.00 46.08 1377 THR C O 1
ATOM 6666 N N . MET C 3 80 ? 44.355 5.473 33.675 1.00 46.02 1378 MET C N 1
ATOM 6667 C CA . MET C 3 80 ? 43.168 4.708 34.041 1.00 45.85 1378 MET C CA 1
ATOM 6668 C C . MET C 3 80 ? 43.446 3.221 34.240 1.00 45.99 1378 MET C C 1
ATOM 6669 O O . MET C 3 80 ? 44.089 2.565 33.410 1.00 45.87 1378 MET C O 1
ATOM 6674 N N . SER C 3 81 ? 42.968 2.715 35.374 1.00 46.02 1379 SER C N 1
ATOM 6675 C CA . SER C 3 81 ? 43.225 1.354 35.814 1.00 45.70 1379 SER C CA 1
ATOM 6676 C C . SER C 3 81 ? 41.958 0.703 36.346 1.00 45.97 1379 SER C C 1
ATOM 6677 O O . SER C 3 81 ? 40.975 1.381 36.657 1.00 45.50 1379 SER C O 1
ATOM 6680 N N . ILE C 3 82 ? 41.998 -0.626 36.448 1.00 46.41 1380 ILE C N 1
ATOM 6681 C CA . ILE C 3 82 ? 40.828 -1.418 36.784 1.00 46.56 1380 ILE C CA 1
ATOM 6682 C C . ILE C 3 82 ? 41.091 -2.273 38.024 1.00 46.95 1380 ILE C C 1
ATOM 6683 O O . ILE C 3 82 ? 42.137 -2.917 38.138 1.00 47.03 1380 ILE C O 1
ATOM 6688 N N . LEU C 3 83 ? 40.143 -2.244 38.958 1.00 47.10 1381 LEU C N 1
ATOM 6689 C CA . LEU C 3 83 ? 40.097 -3.211 40.041 1.00 47.25 1381 LEU C CA 1
ATOM 6690 C C . LEU C 3 83 ? 38.915 -4.152 39.808 1.00 47.59 1381 LEU C C 1
ATOM 6691 O O . LEU C 3 83 ? 37.755 -3.760 39.968 1.00 47.73 1381 LEU C O 1
ATOM 6696 N N . ASP C 3 84 ? 39.223 -5.378 39.397 1.00 47.98 1382 ASP C N 1
ATOM 6697 C CA . ASP C 3 84 ? 38.220 -6.428 39.182 1.00 48.48 1382 ASP C CA 1
ATOM 6698 C C . ASP C 3 84 ? 38.136 -7.280 40.448 1.00 48.05 1382 ASP C C 1
ATOM 6699 O O . ASP C 3 84 ? 39.093 -7.958 40.812 1.00 47.57 1382 ASP C O 1
ATOM 6704 N N . ILE C 3 85 ? 36.985 -7.229 41.113 1.00 47.80 1383 ILE C N 1
ATOM 6705 C CA . ILE C 3 85 ? 36.815 -7.845 42.426 1.00 47.31 1383 ILE C CA 1
ATOM 6706 C C . ILE C 3 85 ? 35.705 -8.888 42.402 1.00 46.91 1383 ILE C C 1
ATOM 6707 O O . ILE C 3 85 ? 34.584 -8.602 42.008 1.00 46.88 1383 ILE C O 1
ATOM 6712 N N . SER C 3 86 ? 36.026 -10.104 42.817 1.00 46.69 1384 SER C N 1
ATOM 6713 C CA . SER C 3 86 ? 35.000 -11.109 43.043 1.00 46.37 1384 SER C CA 1
ATOM 6714 C C . SER C 3 86 ? 34.808 -11.342 44.539 1.00 45.99 1384 SER C C 1
ATOM 6715 O O . SER C 3 86 ? 35.760 -11.266 45.329 1.00 46.45 1384 SER C O 1
ATOM 6718 N N . MET C 3 87 ? 33.570 -11.628 44.917 1.00 45.29 1385 MET C N 1
ATOM 6719 C CA . MET C 3 87 ? 33.190 -11.771 46.320 1.00 44.47 1385 MET C CA 1
ATOM 6720 C C . MET C 3 87 ? 33.353 -13.203 46.824 1.00 44.12 1385 MET C C 1
ATOM 6721 O O . MET C 3 87 ? 33.402 -14.143 46.027 1.00 44.14 1385 MET C O 1
ATOM 6726 N N . MET C 3 88 ? 33.452 -13.352 48.148 1.00 43.68 1386 MET C N 1
ATOM 6727 C CA . MET C 3 88 ? 33.422 -14.654 48.810 1.00 43.20 1386 MET C CA 1
ATOM 6728 C C . MET C 3 88 ? 32.006 -15.210 48.730 1.00 42.91 1386 MET C C 1
ATOM 6729 O O . MET C 3 88 ? 31.041 -14.448 48.792 1.00 42.93 1386 MET C O 1
ATOM 6734 N N . THR C 3 89 ? 31.883 -16.531 48.607 1.00 42.35 1387 THR C N 1
ATOM 6735 C CA . THR C 3 89 ? 30.579 -17.192 48.497 1.00 41.93 1387 THR C CA 1
ATOM 6736 C C . THR C 3 89 ? 29.571 -16.661 49.516 1.00 41.79 1387 THR C C 1
ATOM 6737 O O . THR C 3 89 ? 29.801 -16.736 50.722 1.00 42.04 1387 THR C O 1
ATOM 6741 N N . GLY C 3 90 ? 28.463 -16.123 49.018 1.00 41.58 1388 GLY C N 1
ATOM 6742 C CA . GLY C 3 90 ? 27.376 -15.645 49.865 1.00 41.31 1388 GLY C CA 1
ATOM 6743 C C . GLY C 3 90 ? 27.596 -14.273 50.473 1.00 41.26 1388 GLY C C 1
ATOM 6744 O O . GLY C 3 90 ? 26.892 -13.887 51.409 1.00 41.28 1388 GLY C O 1
ATOM 6745 N N . PHE C 3 91 ? 28.563 -13.533 49.940 1.00 41.19 1389 PHE C N 1
ATOM 6746 C CA . PHE C 3 91 ? 28.854 -12.180 50.409 1.00 41.35 1389 PHE C CA 1
ATOM 6747 C C . PHE C 3 91 ? 28.552 -11.107 49.356 1.00 41.62 1389 PHE C C 1
ATOM 6748 O O . PHE C 3 91 ? 28.822 -11.292 48.167 1.00 41.80 1389 PHE C O 1
ATOM 6756 N N . ALA C 3 92 ? 27.988 -9.986 49.804 1.00 41.81 1390 ALA C N 1
ATOM 6757 C CA . ALA C 3 92 ? 27.744 -8.834 48.934 1.00 42.10 1390 ALA C CA 1
ATOM 6758 C C . ALA C 3 92 ? 28.070 -7.516 49.643 1.00 42.23 1390 ALA C C 1
ATOM 6759 O O . ALA C 3 92 ? 27.758 -7.362 50.825 1.00 42.32 1390 ALA C O 1
ATOM 6761 N N . PRO C 3 93 ? 28.699 -6.563 48.921 1.00 42.37 1391 PRO C N 1
ATOM 6762 C CA . PRO C 3 93 ? 29.098 -5.290 49.519 1.00 42.50 1391 PRO C CA 1
ATOM 6763 C C . PRO C 3 93 ? 27.916 -4.386 49.859 1.00 42.77 1391 PRO C C 1
ATOM 6764 O O . PRO C 3 93 ? 26.851 -4.492 49.246 1.00 42.79 1391 PRO C O 1
ATOM 6768 N N . ASP C 3 94 ? 28.113 -3.511 50.840 1.00 43.07 1392 ASP C N 1
ATOM 6769 C CA . ASP C 3 94 ? 27.101 -2.545 51.234 1.00 43.52 1392 ASP C CA 1
ATOM 6770 C C . ASP C 3 94 ? 26.959 -1.538 50.099 1.00 43.80 1392 ASP C C 1
ATOM 6771 O O . ASP C 3 94 ? 27.963 -1.020 49.601 1.00 43.70 1392 ASP C O 1
ATOM 6776 N N . THR C 3 95 ? 25.717 -1.279 49.689 1.00 44.23 1393 THR C N 1
ATOM 6777 C CA . THR C 3 95 ? 25.435 -0.416 48.536 1.00 44.72 1393 THR C CA 1
ATOM 6778 C C . THR C 3 95 ? 25.792 1.044 48.793 1.00 44.90 1393 THR C C 1
ATOM 6779 O O . THR C 3 95 ? 26.234 1.748 47.881 1.00 45.01 1393 THR C O 1
ATOM 6783 N N . ASP C 3 96 ? 25.596 1.492 50.032 1.00 45.06 1394 ASP C N 1
ATOM 6784 C CA . ASP C 3 96 ? 25.938 2.860 50.415 1.00 45.27 1394 ASP C CA 1
ATOM 6785 C C . ASP C 3 96 ? 27.444 3.066 50.611 1.00 45.35 1394 ASP C C 1
ATOM 6786 O O . ASP C 3 96 ? 27.946 4.184 50.467 1.00 45.48 1394 ASP C O 1
ATOM 6791 N N . ASP C 3 97 ? 28.159 1.988 50.931 1.00 45.45 1395 ASP C N 1
ATOM 6792 C CA . ASP C 3 97 ? 29.619 2.025 51.011 1.00 45.48 1395 ASP C CA 1
ATOM 6793 C C . ASP C 3 97 ? 30.264 2.201 49.639 1.00 45.57 1395 ASP C C 1
ATOM 6794 O O . ASP C 3 97 ? 31.204 2.985 49.492 1.00 45.63 1395 ASP C O 1
ATOM 6799 N N . LEU C 3 98 ? 29.763 1.466 48.645 1.00 45.63 1396 LEU C N 1
ATOM 6800 C CA . LEU C 3 98 ? 30.205 1.626 47.258 1.00 45.62 1396 LEU C CA 1
ATOM 6801 C C . LEU C 3 98 ? 29.905 3.041 46.751 1.00 45.56 1396 LEU C C 1
ATOM 6802 O O . LEU C 3 98 ? 30.711 3.627 46.030 1.00 45.37 1396 LEU C O 1
ATOM 6807 N N . LYS C 3 99 ? 28.753 3.582 47.152 1.00 45.54 1397 LYS C N 1
ATOM 6808 C CA . LYS C 3 99 ? 28.357 4.955 46.812 1.00 45.54 1397 LYS C CA 1
ATOM 6809 C C . LYS C 3 99 ? 29.269 6.012 47.431 1.00 45.51 1397 LYS C C 1
ATOM 6810 O O . LYS C 3 99 ? 29.443 7.086 46.862 1.00 45.45 1397 LYS C O 1
ATOM 6816 N N . GLN C 3 100 ? 29.849 5.703 48.590 1.00 45.56 1398 GLN C N 1
ATOM 6817 C CA . GLN C 3 100 ? 30.873 6.558 49.189 1.00 45.60 1398 GLN C CA 1
ATOM 6818 C C . GLN C 3 100 ? 32.183 6.531 48.398 1.00 45.71 1398 GLN C C 1
ATOM 6819 O O . GLN C 3 100 ? 32.764 7.584 48.119 1.00 45.54 1398 GLN C O 1
ATOM 6825 N N . LEU C 3 101 ? 32.630 5.327 48.035 1.00 45.90 1399 LEU C N 1
ATOM 6826 C CA . LEU C 3 101 ? 33.824 5.147 47.202 1.00 46.21 1399 LEU C CA 1
ATOM 6827 C C . LEU C 3 101 ? 33.642 5.722 45.801 1.00 46.54 1399 LEU C C 1
ATOM 6828 O O . LEU C 3 101 ? 34.569 6.331 45.255 1.00 46.67 1399 LEU C O 1
ATOM 6833 N N . ALA C 3 102 ? 32.448 5.520 45.235 1.00 46.88 1400 ALA C N 1
ATOM 6834 C CA . ALA C 3 102 ? 32.088 6.016 43.900 1.00 47.11 1400 ALA C CA 1
ATOM 6835 C C . ALA C 3 102 ? 32.117 7.534 43.825 1.00 47.30 1400 ALA C C 1
ATOM 6836 O O . ALA C 3 102 ? 32.596 8.109 42.847 1.00 47.35 1400 ALA C O 1
ATOM 6838 N N . ASN C 3 103 ? 31.604 8.182 44.863 1.00 47.76 1401 ASN C N 1
ATOM 6839 C CA . ASN C 3 103 ? 31.568 9.640 44.909 1.00 48.10 1401 ASN C CA 1
ATOM 6840 C C . ASN C 3 103 ? 32.874 10.270 45.407 1.00 48.29 1401 ASN C C 1
ATOM 6841 O O . ASN C 3 103 ? 32.961 11.482 45.590 1.00 48.28 1401 ASN C O 1
ATOM 6846 N N . GLY C 3 104 ? 33.892 9.432 45.592 1.00 48.67 1402 GLY C N 1
ATOM 6847 C CA . GLY C 3 104 ? 35.248 9.902 45.854 1.00 49.12 1402 GLY C CA 1
ATOM 6848 C C . GLY C 3 104 ? 35.925 10.310 44.559 1.00 49.42 1402 GLY C C 1
ATOM 6849 O O . GLY C 3 104 ? 35.758 9.643 43.534 1.00 49.44 1402 GLY C O 1
ATOM 6850 N N . VAL C 3 105 ? 36.666 11.417 44.599 1.00 49.73 1403 VAL C N 1
ATOM 6851 C CA . VAL C 3 105 ? 37.418 11.929 43.442 1.00 49.90 1403 VAL C CA 1
ATOM 6852 C C . VAL C 3 105 ? 38.402 10.876 42.909 1.00 49.93 1403 VAL C C 1
ATOM 6853 O O . VAL C 3 105 ? 39.104 10.224 43.697 1.00 50.09 1403 VAL C O 1
ATOM 6857 N N . ASP C 3 106 ? 38.435 10.713 41.583 1.00 49.66 1404 ASP C N 1
ATOM 6858 C CA . ASP C 3 106 ? 39.343 9.776 40.878 1.00 49.44 1404 ASP C CA 1
ATOM 6859 C C . ASP C 3 106 ? 38.968 8.298 40.975 1.00 49.20 1404 ASP C C 1
ATOM 6860 O O . ASP C 3 106 ? 39.785 7.413 40.684 1.00 49.36 1404 ASP C O 1
ATOM 6865 N N . ARG C 3 107 ? 37.732 8.030 41.378 1.00 48.77 1405 ARG C N 1
ATOM 6866 C CA . ARG C 3 107 ? 37.181 6.685 41.271 1.00 48.27 1405 ARG C CA 1
ATOM 6867 C C . ARG C 3 107 ? 35.905 6.722 40.459 1.00 47.72 1405 ARG C C 1
ATOM 6868 O O . ARG C 3 107 ? 35.188 7.723 40.452 1.00 47.52 1405 ARG C O 1
ATOM 6876 N N . TYR C 3 108 ? 35.626 5.627 39.769 1.00 47.24 1406 TYR C N 1
ATOM 6877 C CA . TYR C 3 108 ? 34.370 5.494 39.060 1.00 46.68 1406 TYR C CA 1
ATOM 6878 C C . TYR C 3 108 ? 33.765 4.117 39.292 1.00 46.65 1406 TYR C C 1
ATOM 6879 O O . TYR C 3 108 ? 34.439 3.086 39.153 1.00 46.54 1406 TYR C O 1
ATOM 6888 N N . ILE C 3 109 ? 32.497 4.122 39.688 1.00 46.56 1407 ILE C N 1
ATOM 6889 C CA . ILE C 3 109 ? 31.689 2.913 39.766 1.00 46.77 1407 ILE C CA 1
ATOM 6890 C C . ILE C 3 109 ? 30.379 3.195 39.029 1.00 46.77 1407 ILE C C 1
ATOM 6891 O O . ILE C 3 109 ? 29.548 3.959 39.507 1.00 46.86 1407 ILE C O 1
ATOM 6896 N N . SER C 3 110 ? 30.211 2.583 37.860 1.00 47.14 1408 SER C N 1
ATOM 6897 C CA . SER C 3 110 ? 29.022 2.777 37.017 1.00 47.79 1408 SER C CA 1
ATOM 6898 C C . SER C 3 110 ? 27.701 2.663 37.784 1.00 48.17 1408 SER C C 1
ATOM 6899 O O . SER C 3 110 ? 27.615 1.923 38.768 1.00 48.22 1408 SER C O 1
ATOM 6902 N N . LYS C 3 111 ? 26.676 3.384 37.332 1.00 48.59 1409 LYS C N 1
ATOM 6903 C CA . LYS C 3 111 ? 25.365 3.312 37.984 1.00 49.39 1409 LYS C CA 1
ATOM 6904 C C . LYS C 3 111 ? 24.682 1.956 37.780 1.00 49.93 1409 LYS C C 1
ATOM 6905 O O . LYS C 3 111 ? 23.919 1.514 38.639 1.00 49.96 1409 LYS C O 1
ATOM 6911 N N . TYR C 3 112 ? 24.969 1.306 36.649 1.00 50.71 1410 TYR C N 1
ATOM 6912 C CA . TYR C 3 112 ? 24.564 -0.083 36.396 1.00 51.38 1410 TYR C CA 1
ATOM 6913 C C . TYR C 3 112 ? 24.918 -0.952 37.592 1.00 51.57 1410 TYR C C 1
ATOM 6914 O O . TYR C 3 112 ? 24.129 -1.796 38.024 1.00 51.76 1410 TYR C O 1
ATOM 6923 N N . GLU C 3 113 ? 26.119 -0.727 38.112 1.00 51.76 1411 GLU C N 1
ATOM 6924 C CA . GLU C 3 113 ? 26.627 -1.430 39.267 1.00 51.95 1411 GLU C CA 1
ATOM 6925 C C . GLU C 3 113 ? 25.901 -1.007 40.538 1.00 51.95 1411 GLU C C 1
ATOM 6926 O O . GLU C 3 113 ? 25.557 -1.852 41.362 1.00 52.11 1411 GLU C O 1
ATOM 6932 N N . LEU C 3 114 ? 25.658 0.296 40.683 1.00 51.88 1412 LEU C N 1
ATOM 6933 C CA . LEU C 3 114 ? 25.218 0.869 41.960 1.00 51.79 1412 LEU C CA 1
ATOM 6934 C C . LEU C 3 114 ? 23.766 0.594 42.347 1.00 52.03 1412 LEU C C 1
ATOM 6935 O O . LEU C 3 114 ? 23.485 0.280 43.508 1.00 51.91 1412 LEU C O 1
ATOM 6940 N N . ASP C 3 115 ? 22.849 0.700 41.388 1.00 52.41 1413 ASP C N 1
ATOM 6941 C CA . ASP C 3 115 ? 21.444 0.386 41.664 1.00 52.80 1413 ASP C CA 1
ATOM 6942 C C . ASP C 3 115 ? 21.103 -1.104 41.459 1.00 52.95 1413 ASP C C 1
ATOM 6943 O O . ASP C 3 115 ? 19.940 -1.469 41.277 1.00 53.05 1413 ASP C O 1
ATOM 6948 N N . LYS C 3 116 ? 22.132 -1.952 41.504 1.00 53.17 1414 LYS C N 1
ATOM 6949 C CA . LYS C 3 116 ? 21.967 -3.407 41.506 1.00 53.35 1414 LYS C CA 1
ATOM 6950 C C . LYS C 3 116 ? 21.304 -3.880 42.793 1.00 53.42 1414 LYS C C 1
ATOM 6951 O O . LYS C 3 116 ? 21.489 -3.275 43.858 1.00 53.45 1414 LYS C O 1
ATOM 6957 N N . ALA C 3 117 ? 20.545 -4.970 42.690 1.00 53.43 1415 ALA C N 1
ATOM 6958 C CA . ALA C 3 117 ? 19.986 -5.632 43.862 1.00 53.35 1415 ALA C CA 1
ATOM 6959 C C . ALA C 3 117 ? 21.129 -6.255 44.651 1.00 53.25 1415 ALA C C 1
ATOM 6960 O O . ALA C 3 117 ? 21.810 -7.157 44.161 1.00 53.25 1415 ALA C O 1
ATOM 6962 N N . PHE C 3 118 ? 21.341 -5.734 45.859 1.00 53.14 1416 PHE C N 1
ATOM 6963 C CA . PHE C 3 118 ? 22.405 -6.166 46.775 1.00 53.08 1416 PHE C CA 1
ATOM 6964 C C . PHE C 3 118 ? 22.981 -7.554 46.465 1.00 52.93 1416 PHE C C 1
ATOM 6965 O O . PHE C 3 118 ? 24.186 -7.695 46.249 1.00 52.84 1416 PHE C O 1
ATOM 6973 N N . SER C 3 119 ? 22.100 -8.554 46.403 1.00 52.79 1417 SER C N 1
ATOM 6974 C CA . SER C 3 119 ? 22.487 -9.970 46.368 1.00 52.61 1417 SER C CA 1
ATOM 6975 C C . SER C 3 119 ? 22.952 -10.533 45.018 1.00 52.41 1417 SER C C 1
ATOM 6976 O O . SER C 3 119 ? 23.466 -11.652 44.971 1.00 52.43 1417 SER C O 1
ATOM 6979 N N . ASP C 3 120 ? 22.775 -9.773 43.937 1.00 52.22 1418 ASP C N 1
ATOM 6980 C CA . ASP C 3 120 ? 23.216 -10.201 42.594 1.00 52.02 1418 ASP C CA 1
ATOM 6981 C C . ASP C 3 120 ? 24.638 -9.719 42.256 1.00 51.85 1418 ASP C C 1
ATOM 6982 O O . ASP C 3 120 ? 25.043 -9.716 41.083 1.00 52.08 1418 ASP C O 1
ATOM 6987 N N . ARG C 3 121 ? 25.386 -9.316 43.283 1.00 51.45 1419 ARG C N 1
ATOM 6988 C CA . ARG C 3 121 ? 26.727 -8.753 43.115 1.00 50.86 1419 ARG C CA 1
ATOM 6989 C C . ARG C 3 121 ? 27.823 -9.700 43.586 1.00 50.44 1419 ARG C C 1
ATOM 6990 O O . ARG C 3 121 ? 28.432 -9.474 44.632 1.00 50.49 1419 ARG C O 1
ATOM 6998 N N . ASN C 3 122 ? 28.079 -10.756 42.819 1.00 49.83 1420 ASN C N 1
ATOM 6999 C CA . ASN C 3 122 ? 29.233 -11.611 43.092 1.00 49.36 1420 ASN C CA 1
ATOM 7000 C C . ASN C 3 122 ? 30.550 -11.083 42.517 1.00 48.93 1420 ASN C C 1
ATOM 7001 O O . ASN C 3 122 ? 31.630 -11.551 42.891 1.00 49.02 1420 ASN C O 1
ATOM 7006 N N . THR C 3 123 ? 30.454 -10.111 41.616 1.00 48.49 1421 THR C N 1
ATOM 7007 C CA . THR C 3 123 ? 31.634 -9.436 41.065 1.00 48.46 1421 THR C CA 1
ATOM 7008 C C . THR C 3 123 ? 31.335 -7.957 40.841 1.00 48.15 1421 THR C C 1
ATOM 7009 O O . THR C 3 123 ? 30.194 -7.599 40.519 1.00 48.31 1421 THR C O 1
ATOM 7013 N N . LEU C 3 124 ? 32.356 -7.114 40.997 1.00 47.51 1422 LEU C N 1
ATOM 7014 C CA . LEU C 3 124 ? 32.272 -5.716 40.575 1.00 47.37 1422 LEU C CA 1
ATOM 7015 C C . LEU C 3 124 ? 33.606 -5.143 40.091 1.00 46.99 1422 LEU C C 1
ATOM 7016 O O . LEU C 3 124 ? 34.681 -5.611 40.478 1.00 46.87 1422 LEU C O 1
ATOM 7021 N N . ILE C 3 125 ? 33.515 -4.120 39.241 1.00 46.58 1423 ILE C N 1
ATOM 7022 C CA . ILE C 3 125 ? 34.679 -3.343 38.827 1.00 46.18 1423 ILE C CA 1
ATOM 7023 C C . ILE C 3 125 ? 34.660 -1.961 39.477 1.00 45.87 1423 ILE C C 1
ATOM 7024 O O . ILE C 3 125 ? 33.626 -1.295 39.539 1.00 45.59 1423 ILE C O 1
ATOM 7029 N N . ILE C 3 126 ? 35.816 -1.560 39.987 1.00 45.58 1424 ILE C N 1
ATOM 7030 C CA . ILE C 3 126 ? 36.028 -0.194 40.408 1.00 45.26 1424 ILE C CA 1
ATOM 7031 C C . ILE C 3 126 ? 37.054 0.389 39.456 1.00 45.23 1424 ILE C C 1
ATOM 7032 O O . ILE C 3 126 ? 38.149 -0.159 39.304 1.00 45.12 1424 ILE C O 1
ATOM 7037 N N . TYR C 3 127 ? 36.677 1.485 38.798 1.00 45.12 1425 TYR C N 1
ATOM 7038 C CA . TYR C 3 127 ? 37.562 2.170 37.875 1.00 44.72 1425 TYR C CA 1
ATOM 7039 C C . TYR C 3 127 ? 38.368 3.235 38.605 1.00 44.67 1425 TYR C C 1
ATOM 7040 O O . TYR C 3 127 ? 37.816 4.045 39.340 1.00 44.80 1425 TYR C O 1
ATOM 7049 N N . LEU C 3 128 ? 39.682 3.197 38.425 1.00 44.44 1426 LEU C N 1
ATOM 7050 C CA . LEU C 3 128 ? 40.561 4.200 38.999 1.00 44.52 1426 LEU C CA 1
ATOM 7051 C C . LEU C 3 128 ? 41.088 5.097 37.894 1.00 44.57 1426 LEU C C 1
ATOM 7052 O O . LEU C 3 128 ? 41.581 4.617 36.875 1.00 44.23 1426 LEU C O 1
ATOM 7057 N N . ASP C 3 129 ? 40.977 6.404 38.112 1.00 45.03 1427 ASP C N 1
ATOM 7058 C CA . ASP C 3 129 ? 41.464 7.404 37.159 1.00 45.40 1427 ASP C CA 1
ATOM 7059 C C . ASP C 3 129 ? 42.987 7.466 37.161 1.00 45.28 1427 ASP C C 1
ATOM 7060 O O . ASP C 3 129 ? 43.604 7.921 36.197 1.00 45.23 1427 ASP C O 1
ATOM 7065 N N . LYS C 3 130 ? 43.574 6.982 38.250 1.00 45.44 1428 LYS C N 1
ATOM 7066 C CA . LYS C 3 130 ? 45.027 6.936 38.429 1.00 45.86 1428 LYS C CA 1
ATOM 7067 C C . LYS C 3 130 ? 45.410 6.047 39.615 1.00 45.98 1428 LYS C C 1
ATOM 7068 O O . LYS C 3 130 ? 44.607 5.828 40.524 1.00 45.91 1428 LYS C O 1
ATOM 7074 N N . VAL C 3 131 ? 46.637 5.531 39.579 1.00 46.18 1429 VAL C N 1
ATOM 7075 C CA . VAL C 3 131 ? 47.215 4.783 40.690 1.00 46.29 1429 VAL C CA 1
ATOM 7076 C C . VAL C 3 131 ? 48.544 5.450 41.035 1.00 46.54 1429 VAL C C 1
ATOM 7077 O O . VAL C 3 131 ? 49.411 5.594 40.165 1.00 46.51 1429 VAL C O 1
ATOM 7081 N N . SER C 3 132 ? 48.683 5.870 42.295 1.00 46.65 1430 SER C N 1
ATOM 7082 C CA . SER C 3 132 ? 49.894 6.526 42.792 1.00 46.74 1430 SER C CA 1
ATOM 7083 C C . SER C 3 132 ? 51.096 5.590 42.807 1.00 46.83 1430 SER C C 1
ATOM 7084 O O . SER C 3 132 ? 50.965 4.399 43.107 1.00 46.98 1430 SER C O 1
ATOM 7087 N N . HIS C 3 133 ? 52.262 6.141 42.487 1.00 46.75 1431 HIS C N 1
ATOM 7088 C CA . HIS C 3 133 ? 53.501 5.372 42.471 1.00 46.86 1431 HIS C CA 1
ATOM 7089 C C . HIS C 3 133 ? 54.310 5.541 43.761 1.00 46.92 1431 HIS C C 1
ATOM 7090 O O . HIS C 3 133 ? 55.250 4.786 44.007 1.00 46.94 1431 HIS C O 1
ATOM 7097 N N . SER C 3 134 ? 53.920 6.515 44.583 1.00 47.02 1432 SER C N 1
ATOM 7098 C CA . SER C 3 134 ? 54.668 6.888 45.785 1.00 47.04 1432 SER C CA 1
ATOM 7099 C C . SER C 3 134 ? 54.150 6.229 47.065 1.00 47.18 1432 SER C C 1
ATOM 7100 O O . SER C 3 134 ? 54.940 5.864 47.938 1.00 47.06 1432 SER C O 1
ATOM 7103 N N . GLU C 3 135 ? 52.829 6.090 47.177 1.00 47.40 1433 GLU C N 1
ATOM 7104 C CA . GLU C 3 135 ? 52.211 5.418 48.328 1.00 47.66 1433 GLU C CA 1
ATOM 7105 C C . GLU C 3 135 ? 51.057 4.496 47.918 1.00 47.69 1433 GLU C C 1
ATOM 7106 O O . GLU C 3 135 ? 50.569 4.561 46.790 1.00 47.62 1433 GLU C O 1
ATOM 7112 N N . ASP C 3 136 ? 50.636 3.633 48.841 1.00 47.81 1434 ASP C N 1
ATOM 7113 C CA . ASP C 3 136 ? 49.522 2.715 48.607 1.00 47.74 1434 ASP C CA 1
ATOM 7114 C C . ASP C 3 136 ? 48.184 3.449 48.562 1.00 47.86 1434 ASP C C 1
ATOM 7115 O O . ASP C 3 136 ? 47.787 4.094 49.535 1.00 47.96 1434 ASP C O 1
ATOM 7120 N N . ASP C 3 137 ? 47.498 3.346 47.425 1.00 47.98 1435 ASP C N 1
ATOM 7121 C CA . ASP C 3 137 ? 46.172 3.924 47.268 1.00 48.03 1435 ASP C CA 1
ATOM 7122 C C . ASP C 3 137 ? 45.138 2.940 47.777 1.00 47.88 1435 ASP C C 1
ATOM 7123 O O . ASP C 3 137 ? 44.924 1.885 47.176 1.00 48.16 1435 ASP C O 1
ATOM 7128 N N . CYS C 3 138 ? 44.510 3.278 48.900 1.00 47.79 1436 CYS C N 1
ATOM 7129 C CA . CYS C 3 138 ? 43.629 2.335 49.597 1.00 47.70 1436 CYS C CA 1
ATOM 7130 C C . CYS C 3 138 ? 42.130 2.596 49.415 1.00 47.23 1436 CYS C C 1
ATOM 7131 O O . CYS C 3 138 ? 41.699 3.737 49.235 1.00 47.18 1436 CYS C O 1
ATOM 7134 N N . LEU C 3 139 ? 41.352 1.518 49.457 1.00 46.62 1437 LEU C N 1
ATOM 7135 C CA . LEU C 3 139 ? 39.906 1.612 49.607 1.00 46.24 1437 LEU C CA 1
ATOM 7136 C C . LEU C 3 139 ? 39.380 0.515 50.530 1.00 46.10 1437 LEU C C 1
ATOM 7137 O O . LEU C 3 139 ? 40.032 -0.509 50.726 1.00 46.20 1437 LEU C O 1
ATOM 7142 N N . ALA C 3 140 ? 38.203 0.749 51.103 1.00 45.80 1438 ALA C N 1
ATOM 7143 C CA . ALA C 3 140 ? 37.580 -0.201 52.011 1.00 45.36 1438 ALA C CA 1
ATOM 7144 C C . ALA C 3 140 ? 36.063 -0.172 51.882 1.00 45.04 1438 ALA C C 1
ATOM 7145 O O . ALA C 3 140 ? 35.474 0.888 51.656 1.00 45.06 1438 ALA C O 1
ATOM 7147 N N . PHE C 3 141 ? 35.439 -1.339 52.018 1.00 44.82 1439 PHE C N 1
ATOM 7148 C CA . PHE C 3 141 ? 33.976 -1.436 52.067 1.00 44.87 1439 PHE C CA 1
ATOM 7149 C C . PHE C 3 141 ? 33.482 -2.668 52.831 1.00 44.86 1439 PHE C C 1
ATOM 7150 O O . PHE C 3 141 ? 34.145 -3.705 52.856 1.00 44.96 1439 PHE C O 1
ATOM 7158 N N . LYS C 3 142 ? 32.325 -2.524 53.475 1.00 44.87 1440 LYS C N 1
ATOM 7159 C CA . LYS C 3 142 ? 31.690 -3.614 54.210 1.00 44.73 1440 LYS C CA 1
ATOM 7160 C C . LYS C 3 142 ? 31.093 -4.634 53.253 1.00 44.69 1440 LYS C C 1
ATOM 7161 O O . LYS C 3 142 ? 30.645 -4.290 52.164 1.00 44.69 1440 LYS C O 1
ATOM 7167 N N . VAL C 3 143 ? 31.084 -5.890 53.677 1.00 44.73 1441 VAL C N 1
ATOM 7168 C CA . VAL C 3 143 ? 30.475 -6.966 52.913 1.00 44.66 1441 VAL C CA 1
ATOM 7169 C C . VAL C 3 143 ? 29.620 -7.812 53.856 1.00 44.89 1441 VAL C C 1
ATOM 7170 O O . VAL C 3 143 ? 30.069 -8.189 54.938 1.00 44.84 1441 VAL C O 1
ATOM 7174 N N . HIS C 3 144 ? 28.381 -8.083 53.456 1.00 45.15 1442 HIS C N 1
ATOM 7175 C CA . HIS C 3 144 ? 27.438 -8.803 54.315 1.00 45.36 1442 HIS C CA 1
ATOM 7176 C C . HIS C 3 144 ? 27.187 -10.228 53.831 1.00 45.53 1442 HIS C C 1
ATOM 7177 O O . HIS C 3 144 ? 27.054 -10.475 52.631 1.00 45.45 1442 HIS C O 1
ATOM 7184 N N . GLN C 3 145 ? 27.113 -11.159 54.777 1.00 45.83 1443 GLN C N 1
ATOM 7185 C CA . GLN C 3 145 ? 26.776 -12.542 54.469 1.00 46.13 1443 GLN C CA 1
ATOM 7186 C C . GLN C 3 145 ? 25.258 -12.722 54.382 1.00 46.35 1443 GLN C C 1
ATOM 7187 O O . GLN C 3 145 ? 24.602 -13.028 55.381 1.00 46.38 1443 GLN C O 1
ATOM 7193 N N . TYR C 3 146 ? 24.712 -12.519 53.182 1.00 46.63 1444 TYR C N 1
ATOM 7194 C CA . TYR C 3 146 ? 23.279 -12.706 52.924 1.00 46.85 1444 TYR C CA 1
ATOM 7195 C C . TYR C 3 146 ? 22.915 -14.185 52.786 1.00 47.01 1444 TYR C C 1
ATOM 7196 O O . TYR C 3 146 ? 21.749 -14.558 52.923 1.00 47.04 1444 TYR C O 1
ATOM 7205 N N . PHE C 3 147 ? 23.914 -15.015 52.493 1.00 47.25 1445 PHE C N 1
ATOM 7206 C CA . PHE C 3 147 ? 23.718 -16.456 52.378 1.00 47.51 1445 PHE C CA 1
ATOM 7207 C C . PHE C 3 147 ? 24.733 -17.191 53.244 1.00 47.54 1445 PHE C C 1
ATOM 7208 O O . PHE C 3 147 ? 25.947 -17.048 53.059 1.00 47.58 1445 PHE C O 1
ATOM 7216 N N . ASN C 3 148 ? 24.222 -17.975 54.189 1.00 47.54 1446 ASN C N 1
ATOM 7217 C CA . ASN C 3 148 ? 25.061 -18.756 55.085 1.00 47.48 1446 ASN C CA 1
ATOM 7218 C C . ASN C 3 148 ? 25.287 -20.168 54.555 1.00 47.44 1446 ASN C C 1
ATOM 7219 O O . ASN C 3 148 ? 24.376 -21.002 54.559 1.00 47.48 1446 ASN C O 1
ATOM 7224 N N . VAL C 3 149 ? 26.507 -20.420 54.090 1.00 47.31 1447 VAL C N 1
ATOM 7225 C CA . VAL C 3 149 ? 26.907 -21.746 53.632 1.00 47.25 1447 VAL C CA 1
ATOM 7226 C C . VAL C 3 149 ? 28.224 -22.164 54.289 1.00 47.18 1447 VAL C C 1
ATOM 7227 O O . VAL C 3 149 ? 29.117 -21.337 54.492 1.00 47.19 1447 VAL C O 1
ATOM 7231 N N . GLU C 3 150 ? 28.327 -23.442 54.645 1.00 47.03 1448 GLU C N 1
ATOM 7232 C CA . GLU C 3 150 ? 29.586 -23.995 55.129 1.00 46.81 1448 GLU C CA 1
ATOM 7233 C C . GLU C 3 150 ? 30.541 -24.140 53.945 1.00 46.61 1448 GLU C C 1
ATOM 7234 O O . GLU C 3 150 ? 30.112 -24.469 52.830 1.00 46.82 1448 GLU C O 1
ATOM 7240 N N . LEU C 3 151 ? 31.827 -23.894 54.196 1.00 46.08 1449 LEU C N 1
ATOM 7241 C CA . LEU C 3 151 ? 32.853 -23.789 53.144 1.00 45.51 1449 LEU C CA 1
ATOM 7242 C C . LEU C 3 151 ? 32.567 -22.667 52.149 1.00 45.05 1449 LEU C C 1
ATOM 7243 O O . LEU C 3 151 ? 31.744 -22.816 51.245 1.00 45.04 1449 LEU C O 1
ATOM 7248 N N . ILE C 3 152 ? 33.255 -21.545 52.338 1.00 44.42 1450 ILE C N 1
ATOM 7249 C CA . ILE C 3 152 ? 33.138 -20.396 51.451 1.00 43.74 1450 ILE C CA 1
ATOM 7250 C C . ILE C 3 152 ? 34.422 -20.219 50.641 1.00 43.05 1450 ILE C C 1
ATOM 7251 O O . ILE C 3 152 ? 35.530 -20.341 51.175 1.00 42.85 1450 ILE C O 1
ATOM 7256 N N . GLN C 3 153 ? 34.247 -19.953 49.346 1.00 41.97 1451 GLN C N 1
ATOM 7257 C CA . GLN C 3 153 ? 35.343 -19.830 48.399 1.00 40.81 1451 GLN C CA 1
ATOM 7258 C C . GLN C 3 153 ? 36.016 -18.473 48.541 1.00 40.61 1451 GLN C C 1
ATOM 7259 O O . GLN C 3 153 ? 35.333 -17.459 48.706 1.00 40.44 1451 GLN C O 1
ATOM 7265 N N . PRO C 3 154 ? 37.361 -18.445 48.477 1.00 40.32 1452 PRO C N 1
ATOM 7266 C CA . PRO C 3 154 ? 38.077 -17.178 48.569 1.00 40.28 1452 PRO C CA 1
ATOM 7267 C C . PRO C 3 154 ? 37.619 -16.196 47.500 1.00 40.24 1452 PRO C C 1
ATOM 7268 O O . PRO C 3 154 ? 37.313 -16.603 46.383 1.00 40.17 1452 PRO C O 1
ATOM 7272 N N . GLY C 3 155 ? 37.552 -14.919 47.856 1.00 40.33 1453 GLY C N 1
ATOM 7273 C CA . GLY C 3 155 ? 37.352 -13.865 46.877 1.00 40.40 1453 GLY C CA 1
ATOM 7274 C C . GLY C 3 155 ? 38.672 -13.523 46.208 1.00 40.53 1453 GLY C C 1
ATOM 7275 O O . GLY C 3 155 ? 39.723 -14.039 46.579 1.00 40.47 1453 GLY C O 1
ATOM 7276 N N . ALA C 3 156 ? 38.617 -12.656 45.206 1.00 40.85 1454 ALA C N 1
ATOM 7277 C CA . ALA C 3 156 ? 39.804 -12.285 44.451 1.00 40.69 1454 ALA C CA 1
ATOM 7278 C C . ALA C 3 156 ? 39.689 -10.832 44.061 1.00 40.76 1454 ALA C C 1
ATOM 7279 O O . ALA C 3 156 ? 38.581 -10.306 43.937 1.00 40.97 1454 ALA C O 1
ATOM 7281 N N . VAL C 3 157 ? 40.841 -10.189 43.901 1.00 40.63 1455 VAL C N 1
ATOM 7282 C CA . VAL C 3 157 ? 40.947 -8.829 43.410 1.00 40.34 1455 VAL C CA 1
ATOM 7283 C C . VAL C 3 157 ? 42.041 -8.831 42.344 1.00 40.55 1455 VAL C C 1
ATOM 7284 O O . VAL C 3 157 ? 43.112 -9.396 42.558 1.00 40.12 1455 VAL C O 1
ATOM 7288 N N . LYS C 3 158 ? 41.761 -8.201 41.201 1.00 41.05 1456 LYS C N 1
ATOM 7289 C CA . LYS C 3 158 ? 42.749 -8.007 40.139 1.00 41.24 1456 LYS C CA 1
ATOM 7290 C C . LYS C 3 158 ? 42.851 -6.542 39.709 1.00 41.06 1456 LYS C C 1
ATOM 7291 O O . LYS C 3 158 ? 41.838 -5.887 39.460 1.00 40.88 1456 LYS C O 1
ATOM 7297 N N . VAL C 3 159 ? 44.089 -6.061 39.610 1.00 40.82 1457 VAL C N 1
ATOM 7298 C CA . VAL C 3 159 ? 44.404 -4.703 39.165 1.00 40.51 1457 VAL C CA 1
ATOM 7299 C C . VAL C 3 159 ? 45.229 -4.726 37.866 1.00 40.98 1457 VAL C C 1
ATOM 7300 O O . VAL C 3 159 ? 46.148 -5.540 37.722 1.00 40.76 1457 VAL C O 1
ATOM 7304 N N . TYR C 3 160 ? 44.884 -3.834 36.935 1.00 41.40 1458 TYR C N 1
ATOM 7305 C CA . TYR C 3 160 ? 45.623 -3.654 35.679 1.00 41.99 1458 TYR C CA 1
ATOM 7306 C C . TYR C 3 160 ? 45.267 -2.324 35.020 1.00 42.32 1458 TYR C C 1
ATOM 7307 O O . TYR C 3 160 ? 44.181 -1.781 35.250 1.00 42.36 1458 TYR C O 1
ATOM 7316 N N . ALA C 3 161 ? 46.186 -1.808 34.205 1.00 42.56 1459 ALA C N 1
ATOM 7317 C CA . ALA C 3 161 ? 45.951 -0.595 33.424 1.00 42.92 1459 ALA C CA 1
ATOM 7318 C C . ALA C 3 161 ? 45.203 -0.947 32.138 1.00 43.33 1459 ALA C C 1
ATOM 7319 O O . ALA C 3 161 ? 45.473 -1.991 31.535 1.00 43.49 1459 ALA C O 1
ATOM 7321 N N . TYR C 3 162 ? 44.280 -0.075 31.714 1.00 43.59 1460 TYR C N 1
ATOM 7322 C CA . TYR C 3 162 ? 43.405 -0.347 30.558 1.00 43.69 1460 TYR C CA 1
ATOM 7323 C C . TYR C 3 162 ? 44.139 -0.902 29.326 1.00 43.96 1460 TYR C C 1
ATOM 7324 O O . TYR C 3 162 ? 43.606 -1.758 28.626 1.00 44.21 1460 TYR C O 1
ATOM 7333 N N . TYR C 3 163 ? 45.356 -0.416 29.078 1.00 44.31 1461 TYR C N 1
ATOM 7334 C CA . TYR C 3 163 ? 46.072 -0.702 27.832 1.00 44.71 1461 TYR C CA 1
ATOM 7335 C C . TYR C 3 163 ? 46.888 -1.994 27.856 1.00 45.00 1461 TYR C C 1
ATOM 7336 O O . TYR C 3 163 ? 47.435 -2.403 26.835 1.00 45.11 1461 TYR C O 1
ATOM 7345 N N . ASN C 3 164 ? 46.974 -2.633 29.016 1.00 45.45 1462 ASN C N 1
ATOM 7346 C CA . ASN C 3 164 ? 47.743 -3.856 29.144 1.00 45.88 1462 ASN C CA 1
ATOM 7347 C C . ASN C 3 164 ? 47.156 -4.760 30.213 1.00 46.42 1462 ASN C C 1
ATOM 7348 O O . ASN C 3 164 ? 47.512 -4.661 31.392 1.00 46.65 1462 ASN C O 1
ATOM 7353 N N . LEU C 3 165 ? 46.243 -5.632 29.787 1.00 47.06 1463 LEU C N 1
ATOM 7354 C CA . LEU C 3 165 ? 45.641 -6.649 30.656 1.00 47.56 1463 LEU C CA 1
ATOM 7355 C C . LEU C 3 165 ? 46.595 -7.798 30.964 1.00 47.65 1463 LEU C C 1
ATOM 7356 O O . LEU C 3 165 ? 46.528 -8.381 32.047 1.00 47.86 1463 LEU C O 1
ATOM 7361 N N . GLU C 3 166 ? 47.468 -8.123 30.009 1.00 47.84 1464 GLU C N 1
ATOM 7362 C CA . GLU C 3 166 ? 48.424 -9.230 30.150 1.00 47.98 1464 GLU C CA 1
ATOM 7363 C C . GLU C 3 166 ? 49.321 -9.033 31.380 1.00 47.85 1464 GLU C C 1
ATOM 7364 O O . GLU C 3 166 ? 49.724 -10.005 32.028 1.00 47.95 1464 GLU C O 1
ATOM 7370 N N . GLU C 3 167 ? 49.621 -7.771 31.691 1.00 47.68 1465 GLU C N 1
ATOM 7371 C CA . GLU C 3 167 ? 50.423 -7.407 32.861 1.00 47.52 1465 GLU C CA 1
ATOM 7372 C C . GLU C 3 167 ? 49.517 -7.011 34.030 1.00 47.25 1465 GLU C C 1
ATOM 7373 O O . GLU C 3 167 ? 49.193 -5.836 34.215 1.00 47.54 1465 GLU C O 1
ATOM 7379 N N . SER C 3 168 ? 49.113 -8.001 34.818 1.00 46.89 1466 SER C N 1
ATOM 7380 C CA . SER C 3 168 ? 48.117 -7.793 35.869 1.00 46.52 1466 SER C CA 1
ATOM 7381 C C . SER C 3 168 ? 48.499 -8.463 37.192 1.00 46.11 1466 SER C C 1
ATOM 7382 O O . SER C 3 168 ? 49.404 -9.298 37.246 1.00 45.68 1466 SER C O 1
ATOM 7385 N N . CYS C 3 169 ? 47.792 -8.084 38.251 1.00 45.53 1467 CYS C N 1
ATOM 7386 C CA . CYS C 3 169 ? 48.043 -8.624 39.570 1.00 45.15 1467 CYS C CA 1
ATOM 7387 C C . CYS C 3 169 ? 46.770 -9.098 40.262 1.00 44.47 1467 CYS C C 1
ATOM 7388 O O . CYS C 3 169 ? 45.793 -8.360 40.389 1.00 43.70 1467 CYS C O 1
ATOM 7391 N N . THR C 3 170 ? 46.815 -10.342 40.724 1.00 44.19 1468 THR C N 1
ATOM 7392 C CA . THR C 3 170 ? 45.707 -10.961 41.441 1.00 43.71 1468 THR C CA 1
ATOM 7393 C C . THR C 3 170 ? 46.136 -11.363 42.844 1.00 43.28 1468 THR C C 1
ATOM 7394 O O . THR C 3 170 ? 47.146 -12.044 43.026 1.00 43.45 1468 THR C O 1
ATOM 7398 N N . ARG C 3 171 ? 45.380 -10.900 43.833 1.00 42.85 1469 ARG C N 1
ATOM 7399 C CA . ARG C 3 171 ? 45.496 -11.400 45.196 1.00 42.11 1469 ARG C CA 1
ATOM 7400 C C . ARG C 3 171 ? 44.151 -11.986 45.614 1.00 41.89 1469 ARG C C 1
ATOM 7401 O O . ARG C 3 171 ? 43.084 -11.518 45.181 1.00 41.78 1469 ARG C O 1
ATOM 7409 N N . PHE C 3 172 ? 44.212 -13.027 46.435 1.00 41.32 1470 PHE C N 1
ATOM 7410 C CA . PHE C 3 172 ? 43.019 -13.702 46.909 1.00 40.84 1470 PHE C CA 1
ATOM 7411 C C . PHE C 3 172 ? 42.789 -13.367 48.373 1.00 40.83 1470 PHE C C 1
ATOM 7412 O O . PHE C 3 172 ? 43.713 -12.930 49.055 1.00 40.81 1470 PHE C O 1
ATOM 7420 N N . TYR C 3 173 ? 41.557 -13.548 48.847 1.00 40.77 1471 TYR C N 1
ATOM 7421 C CA . TYR C 3 173 ? 41.225 -13.295 50.254 1.00 40.68 1471 TYR C CA 1
ATOM 7422 C C . TYR C 3 173 ? 40.152 -14.223 50.814 1.00 40.75 1471 TYR C C 1
ATOM 7423 O O . TYR C 3 173 ? 39.199 -14.595 50.119 1.00 41.18 1471 TYR C O 1
ATOM 7432 N N . HIS C 3 174 ? 40.323 -14.592 52.079 1.00 40.76 1472 HIS C N 1
ATOM 7433 C CA . HIS C 3 174 ? 39.412 -15.484 52.789 1.00 40.83 1472 HIS C CA 1
ATOM 7434 C C . HIS C 3 174 ? 39.516 -15.186 54.292 1.00 40.74 1472 HIS C C 1
ATOM 7435 O O . HIS C 3 174 ? 40.591 -14.821 54.760 1.00 40.62 1472 HIS C O 1
ATOM 7442 N N . PRO C 3 175 ? 38.405 -15.322 55.048 1.00 40.81 1473 PRO C N 1
ATOM 7443 C CA . PRO C 3 175 ? 38.414 -15.028 56.489 1.00 41.03 1473 PRO C CA 1
ATOM 7444 C C . PRO C 3 175 ? 39.278 -15.948 57.363 1.00 41.26 1473 PRO C C 1
ATOM 7445 O O . PRO C 3 175 ? 39.496 -15.642 58.538 1.00 41.29 1473 PRO C O 1
ATOM 7449 N N . GLU C 3 176 ? 39.756 -17.059 56.809 1.00 41.46 1474 GLU C N 1
ATOM 7450 C CA . GLU C 3 176 ? 40.477 -18.060 57.602 1.00 41.80 1474 GLU C CA 1
ATOM 7451 C C . GLU C 3 176 ? 41.719 -18.644 56.921 1.00 41.87 1474 GLU C C 1
ATOM 7452 O O . GLU C 3 176 ? 42.352 -19.554 57.462 1.00 42.01 1474 GLU C O 1
ATOM 7458 N N . LYS C 3 177 ? 42.071 -18.120 55.750 1.00 41.97 1475 LYS C N 1
ATOM 7459 C CA . LYS C 3 177 ? 43.180 -18.662 54.965 1.00 42.10 1475 LYS C CA 1
ATOM 7460 C C . LYS C 3 177 ? 44.321 -17.668 54.836 1.00 42.10 1475 LYS C C 1
ATOM 7461 O O . LYS C 3 177 ? 44.099 -16.465 54.608 1.00 42.18 1475 LYS C O 1
ATOM 7467 N N . GLU C 3 178 ? 45.542 -18.185 54.970 1.00 42.00 1476 GLU C N 1
ATOM 7468 C CA . GLU C 3 178 ? 46.761 -17.414 54.718 1.00 41.73 1476 GLU C CA 1
ATOM 7469 C C . GLU C 3 178 ? 46.826 -17.036 53.230 1.00 41.30 1476 GLU C C 1
ATOM 7470 O O . GLU C 3 178 ? 46.918 -17.912 52.356 1.00 41.39 1476 GLU C O 1
ATOM 7476 N N . ASP C 3 179 ? 46.736 -15.734 52.958 1.00 40.41 1477 ASP C N 1
ATOM 7477 C CA . ASP C 3 179 ? 46.813 -15.194 51.601 1.00 39.77 1477 ASP C CA 1
ATOM 7478 C C . ASP C 3 179 ? 45.701 -15.692 50.651 1.00 39.36 1477 ASP C C 1
ATOM 7479 O O . ASP C 3 179 ? 45.878 -15.725 49.429 1.00 38.99 1477 ASP C O 1
ATOM 7484 N N . GLY C 3 180 ? 44.563 -16.076 51.230 1.00 38.94 1478 GLY C N 1
ATOM 7485 C CA . GLY C 3 180 ? 43.396 -16.556 50.480 1.00 38.60 1478 GLY C CA 1
ATOM 7486 C C . GLY C 3 180 ? 43.635 -17.756 49.577 1.00 38.33 1478 GLY C C 1
ATOM 7487 O O . GLY C 3 180 ? 42.999 -17.883 48.531 1.00 38.30 1478 GLY C O 1
ATOM 7488 N N . LYS C 3 181 ? 44.546 -18.636 49.989 1.00 38.15 1479 LYS C N 1
ATOM 7489 C CA . LYS C 3 181 ? 44.963 -19.775 49.175 1.00 37.93 1479 LYS C CA 1
ATOM 7490 C C . LYS C 3 181 ? 44.285 -21.075 49.590 1.00 37.97 1479 LYS C C 1
ATOM 7491 O O . LYS C 3 181 ? 44.154 -21.371 50.781 1.00 37.50 1479 LYS C O 1
ATOM 7497 N N . LEU C 3 182 ? 43.846 -21.841 48.590 1.00 38.12 1480 LEU C N 1
ATOM 7498 C CA . LEU C 3 182 ? 43.268 -23.150 48.835 1.00 38.33 1480 LEU C CA 1
ATOM 7499 C C . LEU C 3 182 ? 44.353 -24.019 49.418 1.00 38.80 1480 LEU C C 1
ATOM 7500 O O . LEU C 3 182 ? 45.515 -23.946 49.005 1.00 38.91 1480 LEU C O 1
ATOM 7505 N N . ASN C 3 183 ? 43.971 -24.826 50.396 1.00 39.19 1481 ASN C N 1
ATOM 7506 C CA . ASN C 3 183 ? 44.918 -25.700 51.051 1.00 39.92 1481 ASN C CA 1
ATOM 7507 C C . ASN C 3 183 ? 45.369 -26.830 50.143 1.00 40.02 1481 ASN C C 1
ATOM 7508 O O . ASN C 3 183 ? 44.556 -27.500 49.497 1.00 40.10 1481 ASN C O 1
ATOM 7513 N N . LYS C 3 184 ? 46.686 -26.983 50.066 1.00 40.36 1482 LYS C N 1
ATOM 7514 C CA . LYS C 3 184 ? 47.311 -28.070 49.341 1.00 40.67 1482 LYS C CA 1
ATOM 7515 C C . LYS C 3 184 ? 48.606 -28.451 50.043 1.00 40.99 1482 LYS C C 1
ATOM 7516 O O . LYS C 3 184 ? 49.173 -27.654 50.798 1.00 41.20 1482 LYS C O 1
ATOM 7522 N N . LEU C 3 185 ? 49.061 -29.675 49.807 1.00 41.15 1483 LEU C N 1
ATOM 7523 C CA . LEU C 3 185 ? 50.331 -30.124 50.346 1.00 41.36 1483 LEU C CA 1
ATOM 7524 C C . LEU C 3 185 ? 51.319 -30.369 49.221 1.00 41.63 1483 LEU C C 1
ATOM 7525 O O . LEU C 3 185 ? 51.126 -31.250 48.381 1.00 41.71 1483 LEU C O 1
ATOM 7530 N N . CYS C 3 186 ? 52.376 -29.568 49.210 1.00 42.06 1484 CYS C N 1
ATOM 7531 C CA . CYS C 3 186 ? 53.342 -29.593 48.125 1.00 42.71 1484 CYS C CA 1
ATOM 7532 C C . CYS C 3 186 ? 54.711 -30.108 48.557 1.00 42.91 1484 CYS C C 1
ATOM 7533 O O . CYS C 3 186 ? 55.210 -29.762 49.632 1.00 43.02 1484 CYS C O 1
ATOM 7536 N N . ARG C 3 187 ? 55.296 -30.948 47.708 1.00 43.17 1485 ARG C N 1
ATOM 7537 C CA . ARG C 3 187 ? 56.648 -31.452 47.898 1.00 43.44 1485 ARG C CA 1
ATOM 7538 C C . ARG C 3 187 ? 57.414 -31.254 46.599 1.00 43.47 1485 ARG C C 1
ATOM 7539 O O . ARG C 3 187 ? 57.222 -31.999 45.634 1.00 43.46 1485 ARG C O 1
ATOM 7547 N N . ASP C 3 188 ? 58.277 -30.240 46.594 1.00 43.67 1486 ASP C N 1
ATOM 7548 C CA . ASP C 3 188 ? 58.980 -29.777 45.395 1.00 43.75 1486 ASP C CA 1
ATOM 7549 C C . ASP C 3 188 ? 58.007 -29.271 44.323 1.00 43.89 1486 ASP C C 1
ATOM 7550 O O . ASP C 3 188 ? 57.591 -28.114 44.368 1.00 44.02 1486 ASP C O 1
ATOM 7555 N N . GLU C 3 189 ? 57.631 -30.142 43.386 1.00 43.96 1487 GLU C N 1
ATOM 7556 C CA . GLU C 3 189 ? 56.787 -29.753 42.246 1.00 44.07 1487 GLU C CA 1
ATOM 7557 C C . GLU C 3 189 ? 55.387 -30.388 42.258 1.00 44.02 1487 GLU C C 1
ATOM 7558 O O . GLU C 3 189 ? 54.428 -29.786 41.773 1.00 44.08 1487 GLU C O 1
ATOM 7564 N N . LEU C 3 190 ? 55.284 -31.598 42.805 1.00 43.98 1488 LEU C N 1
ATOM 7565 C CA . LEU C 3 190 ? 54.003 -32.289 42.968 1.00 43.96 1488 LEU C CA 1
ATOM 7566 C C . LEU C 3 190 ? 53.192 -31.654 44.097 1.00 44.03 1488 LEU C C 1
ATOM 7567 O O . LEU C 3 190 ? 53.754 -31.241 45.113 1.00 44.05 1488 LEU C O 1
ATOM 7572 N N . CYS C 3 191 ? 51.876 -31.569 43.912 1.00 44.18 1489 CYS C N 1
ATOM 7573 C CA . CYS C 3 191 ? 50.974 -31.110 44.970 1.00 44.35 1489 CYS C CA 1
ATOM 7574 C C . CYS C 3 191 ? 49.706 -31.958 45.051 1.00 44.73 1489 CYS C C 1
ATOM 7575 O O . CYS C 3 191 ? 49.232 -32.494 44.042 1.00 44.65 1489 CYS C O 1
ATOM 7578 N N . ARG C 3 192 ? 49.176 -32.082 46.270 1.00 45.34 1490 ARG C N 1
ATOM 7579 C CA . ARG C 3 192 ? 47.915 -32.779 46.509 1.00 46.04 1490 ARG C CA 1
ATOM 7580 C C . ARG C 3 192 ? 46.953 -31.848 47.227 1.00 46.32 1490 ARG C C 1
ATOM 7581 O O . ARG C 3 192 ? 47.330 -31.155 48.171 1.00 46.19 1490 ARG C O 1
ATOM 7589 N N . CYS C 3 193 ? 45.709 -31.840 46.767 1.00 46.91 1491 CYS C N 1
ATOM 7590 C CA . CYS C 3 193 ? 44.693 -30.933 47.276 1.00 47.66 1491 CYS C CA 1
ATOM 7591 C C . CYS C 3 193 ? 44.299 -31.300 48.712 1.00 48.25 1491 CYS C C 1
ATOM 7592 O O . CYS C 3 193 ? 44.043 -32.468 49.020 1.00 48.56 1491 CYS C O 1
ATOM 7595 N N . ALA C 3 194 ? 44.298 -30.304 49.596 1.00 48.86 1492 ALA C N 1
ATOM 7596 C CA . ALA C 3 194 ? 43.923 -30.514 50.994 1.00 49.58 1492 ALA C CA 1
ATOM 7597 C C . ALA C 3 194 ? 42.544 -29.933 51.305 1.00 50.05 1492 ALA C C 1
ATOM 7598 O O . ALA C 3 194 ? 42.182 -29.743 52.475 1.00 50.17 1492 ALA C O 1
ATOM 7600 N N . GLU C 3 195 ? 41.775 -29.672 50.248 1.00 50.61 1493 GLU C N 1
ATOM 7601 C CA . GLU C 3 195 ? 40.417 -29.149 50.377 1.00 51.41 1493 GLU C CA 1
ATOM 7602 C C . GLU C 3 195 ? 39.403 -30.283 50.529 1.00 51.87 1493 GLU C C 1
ATOM 7603 O O . GLU C 3 195 ? 38.176 -30.056 50.607 1.00 52.16 1493 GLU C O 1
ATOM 7609 N N . GLU C 3 196 ? 39.943 -31.505 50.542 1.00 52.46 1494 GLU C N 1
ATOM 7610 C CA . GLU C 3 196 ? 39.239 -32.684 51.058 1.00 53.35 1494 GLU C CA 1
ATOM 7611 C C . GLU C 3 196 ? 38.492 -32.371 52.372 1.00 53.64 1494 GLU C C 1
ATOM 7612 O O . GLU C 3 196 ? 38.847 -31.435 53.111 1.00 53.96 1494 GLU C O 1
ATOM 7618 N N . ASN C 3 197 ? 37.471 -33.179 52.664 1.00 53.65 1495 ASN C N 1
ATOM 7619 C CA . ASN C 3 197 ? 36.782 -33.155 53.961 1.00 53.45 1495 ASN C CA 1
ATOM 7620 C C . ASN C 3 197 ? 37.773 -33.372 55.115 1.00 53.91 1495 ASN C C 1
ATOM 7621 O O . ASN C 3 197 ? 38.799 -34.032 54.937 1.00 53.98 1495 ASN C O 1
ATOM 7626 N N . CYS C 3 198 ? 37.479 -32.800 56.284 1.00 54.32 1496 CYS C N 1
ATOM 7627 C CA . CYS C 3 198 ? 38.438 -32.774 57.404 1.00 54.79 1496 CYS C CA 1
ATOM 7628 C C . CYS C 3 198 ? 38.556 -34.088 58.183 1.00 54.99 1496 CYS C C 1
ATOM 7629 O O . CYS C 3 198 ? 39.669 -34.532 58.517 1.00 54.66 1496 CYS C O 1
ATOM 7632 N N . PHE C 3 199 ? 37.400 -34.681 58.485 1.00 55.30 1497 PHE C N 1
ATOM 7633 C CA . PHE C 3 199 ? 37.303 -35.973 59.173 1.00 55.65 1497 PHE C CA 1
ATOM 7634 C C . PHE C 3 199 ? 35.911 -36.594 58.945 1.00 55.88 1497 PHE C C 1
ATOM 7635 O O . PHE C 3 199 ? 34.987 -35.913 58.471 1.00 55.76 1497 PHE C O 1
ATOM 7643 N N . ILE C 3 200 ? 35.778 -37.886 59.268 1.00 56.15 1498 ILE C N 1
ATOM 7644 C CA . ILE C 3 200 ? 34.553 -38.654 58.993 1.00 56.25 1498 ILE C CA 1
ATOM 7645 C C . ILE C 3 200 ? 33.431 -38.265 59.961 1.00 56.41 1498 ILE C C 1
ATOM 7646 O O . ILE C 3 200 ? 33.596 -38.356 61.183 1.00 56.46 1498 ILE C O 1
ATOM 7651 N N . GLN C 3 201 ? 32.302 -37.832 59.396 1.00 56.58 1499 GLN C N 1
ATOM 7652 C CA . GLN C 3 201 ? 31.087 -37.452 60.142 1.00 56.79 1499 GLN C CA 1
ATOM 7653 C C . GLN C 3 201 ? 31.348 -36.798 61.503 1.00 56.83 1499 GLN C C 1
ATOM 7654 O O . GLN C 3 201 ? 32.065 -35.802 61.596 1.00 56.92 1499 GLN C O 1
ATOM 7660 N N . VAL C 3 207 ? 27.218 -41.617 66.797 1.00 60.42 1505 VAL C N 1
ATOM 7661 C CA . VAL C 3 207 ? 28.073 -42.802 66.737 1.00 60.39 1505 VAL C CA 1
ATOM 7662 C C . VAL C 3 207 ? 27.565 -43.926 67.633 1.00 60.38 1505 VAL C C 1
ATOM 7663 O O . VAL C 3 207 ? 27.009 -43.673 68.703 1.00 60.42 1505 VAL C O 1
ATOM 7667 N N . THR C 3 208 ? 27.747 -45.162 67.172 1.00 60.37 1506 THR C N 1
ATOM 7668 C CA . THR C 3 208 ? 27.455 -46.363 67.964 1.00 60.32 1506 THR C CA 1
ATOM 7669 C C . THR C 3 208 ? 28.553 -47.412 67.780 1.00 60.23 1506 THR C C 1
ATOM 7670 O O . THR C 3 208 ? 29.492 -47.210 67.002 1.00 60.27 1506 THR C O 1
ATOM 7674 N N . LEU C 3 209 ? 28.433 -48.526 68.502 1.00 60.01 1507 LEU C N 1
ATOM 7675 C CA . LEU C 3 209 ? 29.330 -49.666 68.335 1.00 59.82 1507 LEU C CA 1
ATOM 7676 C C . LEU C 3 209 ? 28.986 -50.380 67.024 1.00 59.68 1507 LEU C C 1
ATOM 7677 O O . LEU C 3 209 ? 28.051 -49.974 66.322 1.00 59.75 1507 LEU C O 1
ATOM 7682 N N . GLU C 3 210 ? 29.738 -51.434 66.699 1.00 59.38 1508 GLU C N 1
ATOM 7683 C CA . GLU C 3 210 ? 29.571 -52.210 65.452 1.00 59.05 1508 GLU C CA 1
ATOM 7684 C C . GLU C 3 210 ? 29.991 -51.443 64.192 1.00 58.83 1508 GLU C C 1
ATOM 7685 O O . GLU C 3 210 ? 30.720 -51.978 63.352 1.00 58.81 1508 GLU C O 1
ATOM 7691 N N . GLU C 3 211 ? 29.528 -50.197 64.069 1.00 58.53 1509 GLU C N 1
ATOM 7692 C CA . GLU C 3 211 ? 29.885 -49.326 62.946 1.00 58.27 1509 GLU C CA 1
ATOM 7693 C C . GLU C 3 211 ? 31.386 -49.034 62.891 1.00 58.16 1509 GLU C C 1
ATOM 7694 O O . GLU C 3 211 ? 31.973 -49.030 61.806 1.00 58.09 1509 GLU C O 1
ATOM 7700 N N . ARG C 3 212 ? 31.991 -48.798 64.060 1.00 57.92 1510 ARG C N 1
ATOM 7701 C CA . ARG C 3 212 ? 33.430 -48.541 64.171 1.00 57.75 1510 ARG C CA 1
ATOM 7702 C C . ARG C 3 212 ? 34.263 -49.753 63.744 1.00 57.84 1510 ARG C C 1
ATOM 7703 O O . ARG C 3 212 ? 35.257 -49.609 62.990 1.00 57.80 1510 ARG C O 1
ATOM 7711 N N . LEU C 3 213 ? 33.857 -50.935 64.252 1.00 57.97 1511 LEU C N 1
ATOM 7712 C CA . LEU C 3 213 ? 34.571 -52.197 64.009 1.00 58.10 1511 LEU C CA 1
ATOM 7713 C C . LEU C 3 213 ? 34.554 -52.603 62.534 1.00 58.34 1511 LEU C C 1
ATOM 7714 O O . LEU C 3 213 ? 35.557 -53.159 62.007 1.00 58.33 1511 LEU C O 1
ATOM 7719 N N . ASP C 3 214 ? 33.401 -52.332 61.886 1.00 58.65 1512 ASP C N 1
ATOM 7720 C CA . ASP C 3 214 ? 33.238 -52.546 60.453 1.00 58.96 1512 ASP C CA 1
ATOM 7721 C C . ASP C 3 214 ? 34.139 -51.605 59.645 1.00 59.14 1512 ASP C C 1
ATOM 7722 O O . ASP C 3 214 ? 34.711 -52.005 58.627 1.00 59.27 1512 ASP C O 1
ATOM 7727 N N . LYS C 3 215 ? 34.263 -50.364 60.112 1.00 59.28 1513 LYS C N 1
ATOM 7728 C CA . LYS C 3 215 ? 35.044 -49.337 59.423 1.00 59.46 1513 LYS C CA 1
ATOM 7729 C C . LYS C 3 215 ? 36.553 -49.541 59.542 1.00 59.54 1513 LYS C C 1
ATOM 7730 O O . LYS C 3 215 ? 37.283 -49.425 58.554 1.00 59.73 1513 LYS C O 1
ATOM 7736 N N . ALA C 3 216 ? 37.014 -49.836 60.754 1.00 59.55 1514 ALA C N 1
ATOM 7737 C CA . ALA C 3 216 ? 38.445 -49.859 61.055 1.00 59.73 1514 ALA C CA 1
ATOM 7738 C C . ALA C 3 216 ? 39.191 -51.099 60.551 1.00 59.84 1514 ALA C C 1
ATOM 7739 O O . ALA C 3 216 ? 40.497 -51.116 60.629 1.00 59.94 1514 ALA C O 1
ATOM 7741 N N . CYS C 3 217 ? 38.370 -52.124 60.065 1.00 60.00 1515 CYS C N 1
ATOM 7742 C CA . CYS C 3 217 ? 38.972 -53.417 59.703 1.00 60.22 1515 CYS C CA 1
ATOM 7743 C C . CYS C 3 217 ? 39.243 -53.594 58.214 1.00 59.93 1515 CYS C C 1
ATOM 7744 O O . CYS C 3 217 ? 39.646 -54.675 57.766 1.00 59.87 1515 CYS C O 1
ATOM 7747 N N . GLU C 3 218 ? 39.013 -52.528 57.457 1.00 59.77 1516 GLU C N 1
ATOM 7748 C CA . GLU C 3 218 ? 39.359 -52.490 56.044 1.00 59.56 1516 GLU C CA 1
ATOM 7749 C C . GLU C 3 218 ? 40.881 -52.508 55.894 1.00 59.18 1516 GLU C C 1
ATOM 7750 O O . GLU C 3 218 ? 41.588 -51.868 56.680 1.00 59.35 1516 GLU C O 1
ATOM 7756 N N . PRO C 3 219 ? 41.391 -53.281 54.913 1.00 58.76 1517 PRO C N 1
ATOM 7757 C CA . PRO C 3 219 ? 42.796 -53.207 54.500 1.00 58.29 1517 PRO C CA 1
ATOM 7758 C C . PRO C 3 219 ? 43.255 -51.756 54.254 1.00 57.60 1517 PRO C C 1
ATOM 7759 O O . PRO C 3 219 ? 44.421 -51.420 54.518 1.00 57.64 1517 PRO C O 1
ATOM 7763 N N . GLY C 3 220 ? 42.333 -50.912 53.770 1.00 56.64 1518 GLY C N 1
ATOM 7764 C CA . GLY C 3 220 ? 42.588 -49.481 53.573 1.00 55.45 1518 GLY C CA 1
ATOM 7765 C C . GLY C 3 220 ? 42.919 -48.699 54.843 1.00 54.90 1518 GLY C C 1
ATOM 7766 O O . GLY C 3 220 ? 43.438 -47.448 54.732 1.00 54.85 1518 GLY C O 1
ATOM 7767 N N . VAL C 3 221 ? 42.623 -49.441 56.044 1.00 53.98 1519 VAL C N 1
ATOM 7768 C CA . VAL C 3 221 ? 42.897 -48.776 57.348 1.00 52.99 1519 VAL C CA 1
ATOM 7769 C C . VAL C 3 221 ? 44.165 -49.417 58.064 1.00 52.69 1519 VAL C C 1
ATOM 7770 O O . VAL C 3 221 ? 44.124 -50.510 58.537 1.00 52.46 1519 VAL C O 1
ATOM 7774 N N . ASP C 3 222 ? 45.285 -48.694 57.813 1.00 52.12 1520 ASP C N 1
ATOM 7775 C CA . ASP C 3 222 ? 46.607 -49.199 58.180 1.00 51.59 1520 ASP C CA 1
ATOM 7776 C C . ASP C 3 222 ? 46.888 -49.113 59.694 1.00 51.35 1520 ASP C C 1
ATOM 7777 O O . ASP C 3 222 ? 47.566 -49.997 60.269 1.00 51.17 1520 ASP C O 1
ATOM 7782 N N . TYR C 3 223 ? 46.369 -48.048 60.333 1.00 50.66 1521 TYR C N 1
ATOM 7783 C CA . TYR C 3 223 ? 46.584 -47.828 61.758 1.00 49.78 1521 TYR C CA 1
ATOM 7784 C C . TYR C 3 223 ? 45.286 -47.477 62.479 1.00 49.26 1521 TYR C C 1
ATOM 7785 O O . TYR C 3 223 ? 44.366 -46.919 61.886 1.00 49.21 1521 TYR C O 1
ATOM 7794 N N . VAL C 3 224 ? 45.229 -47.838 63.761 1.00 48.83 1522 VAL C N 1
ATOM 7795 C CA . VAL C 3 224 ? 44.185 -47.427 64.697 1.00 48.04 1522 VAL C CA 1
ATOM 7796 C C . VAL C 3 224 ? 44.907 -47.173 66.018 1.00 47.76 1522 VAL C C 1
ATOM 7797 O O . VAL C 3 224 ? 45.550 -48.079 66.558 1.00 47.67 1522 VAL C O 1
ATOM 7801 N N . TYR C 3 225 ? 44.812 -45.948 66.536 1.00 47.36 1523 TYR C N 1
ATOM 7802 C CA . TYR C 3 225 ? 45.550 -45.571 67.746 1.00 46.79 1523 TYR C CA 1
ATOM 7803 C C . TYR C 3 225 ? 44.685 -44.985 68.851 1.00 46.73 1523 TYR C C 1
ATOM 7804 O O . TYR C 3 225 ? 43.689 -44.320 68.586 1.00 46.77 1523 TYR C O 1
ATOM 7813 N N . LYS C 3 226 ? 45.082 -45.235 70.097 1.00 46.70 1524 LYS C N 1
ATOM 7814 C CA . LYS C 3 226 ? 44.686 -44.365 71.197 1.00 46.61 1524 LYS C CA 1
ATOM 7815 C C . LYS C 3 226 ? 45.826 -43.369 71.398 1.00 46.36 1524 LYS C C 1
ATOM 7816 O O . LYS C 3 226 ? 46.991 -43.753 71.542 1.00 46.28 1524 LYS C O 1
ATOM 7822 N N . THR C 3 227 ? 45.493 -42.086 71.386 1.00 46.10 1525 THR C N 1
ATOM 7823 C CA . THR C 3 227 ? 46.525 -41.063 71.427 1.00 46.12 1525 THR C CA 1
ATOM 7824 C C . THR C 3 227 ? 46.341 -40.064 72.566 1.00 45.76 1525 THR C C 1
ATOM 7825 O O . THR C 3 227 ? 45.243 -39.887 73.084 1.00 46.18 1525 THR C O 1
ATOM 7829 N N . ARG C 3 228 ? 47.439 -39.435 72.967 1.00 45.00 1526 ARG C N 1
ATOM 7830 C CA . ARG C 3 228 ? 47.376 -38.273 73.825 1.00 44.32 1526 ARG C CA 1
ATOM 7831 C C . ARG C 3 228 ? 47.953 -37.101 73.049 1.00 43.67 1526 ARG C C 1
ATOM 7832 O O . ARG C 3 228 ? 49.033 -37.210 72.474 1.00 43.42 1526 ARG C O 1
ATOM 7840 N N . LEU C 3 229 ? 47.227 -35.991 73.015 1.00 43.24 1527 LEU C N 1
ATOM 7841 C CA . LEU C 3 229 ? 47.747 -34.784 72.393 1.00 43.05 1527 LEU C CA 1
ATOM 7842 C C . LEU C 3 229 ? 48.747 -34.099 73.327 1.00 43.07 1527 LEU C C 1
ATOM 7843 O O . LEU C 3 229 ? 48.386 -33.560 74.373 1.00 42.63 1527 LEU C O 1
ATOM 7848 N N . VAL C 3 230 ? 50.009 -34.140 72.916 1.00 43.42 1528 VAL C N 1
ATOM 7849 C CA . VAL C 3 230 ? 51.135 -33.658 73.710 1.00 43.80 1528 VAL C CA 1
ATOM 7850 C C . VAL C 3 230 ? 51.428 -32.169 73.491 1.00 44.26 1528 VAL C C 1
ATOM 7851 O O . VAL C 3 230 ? 51.600 -31.427 74.461 1.00 44.42 1528 VAL C O 1
ATOM 7855 N N . LYS C 3 231 ? 51.477 -31.736 72.229 1.00 44.85 1529 LYS C N 1
ATOM 7856 C CA . LYS C 3 231 ? 51.595 -30.314 71.899 1.00 45.45 1529 LYS C CA 1
ATOM 7857 C C . LYS C 3 231 ? 50.836 -29.939 70.640 1.00 45.70 1529 LYS C C 1
ATOM 7858 O O . LYS C 3 231 ? 50.933 -30.618 69.616 1.00 46.02 1529 LYS C O 1
ATOM 7864 N N . VAL C 3 232 ? 50.086 -28.846 70.720 1.00 46.18 1530 VAL C N 1
ATOM 7865 C CA . VAL C 3 232 ? 49.441 -28.263 69.542 1.00 46.54 1530 VAL C CA 1
ATOM 7866 C C . VAL C 3 232 ? 50.328 -27.148 68.974 1.00 46.98 1530 VAL C C 1
ATOM 7867 O O . VAL C 3 232 ? 50.658 -26.194 69.680 1.00 47.09 1530 VAL C O 1
ATOM 7871 N N . GLN C 3 233 ? 50.726 -27.292 67.710 1.00 47.64 1531 GLN C N 1
ATOM 7872 C CA . GLN C 3 233 ? 51.554 -26.297 67.017 1.00 48.31 1531 GLN C CA 1
ATOM 7873 C C . GLN C 3 233 ? 50.804 -25.584 65.882 1.00 48.81 1531 GLN C C 1
ATOM 7874 O O . GLN C 3 233 ? 50.859 -25.989 64.713 1.00 48.72 1531 GLN C O 1
ATOM 7880 N N . LEU C 3 234 ? 50.103 -24.514 66.251 1.00 49.60 1532 LEU C N 1
ATOM 7881 C CA . LEU C 3 234 ? 49.295 -23.732 65.317 1.00 50.42 1532 LEU C CA 1
ATOM 7882 C C . LEU C 3 234 ? 50.147 -22.842 64.418 1.00 50.85 1532 LEU C C 1
ATOM 7883 O O . LEU C 3 234 ? 51.079 -22.182 64.887 1.00 50.98 1532 LEU C O 1
ATOM 7888 N N . SER C 3 235 ? 49.826 -22.835 63.126 1.00 51.44 1533 SER C N 1
ATOM 7889 C CA . SER C 3 235 ? 50.435 -21.893 62.178 1.00 52.01 1533 SER C CA 1
ATOM 7890 C C . SER C 3 235 ? 49.377 -21.253 61.271 1.00 52.19 1533 SER C C 1
ATOM 7891 O O . SER C 3 235 ? 48.174 -21.376 61.526 1.00 52.04 1533 SER C O 1
ATOM 7894 N N . ASN C 3 236 ? 49.838 -20.585 60.215 1.00 52.69 1534 ASN C N 1
ATOM 7895 C CA . ASN C 3 236 ? 48.971 -19.812 59.317 1.00 53.11 1534 ASN C CA 1
ATOM 7896 C C . ASN C 3 236 ? 48.180 -20.637 58.293 1.00 53.29 1534 ASN C C 1
ATOM 7897 O O . ASN C 3 236 ? 47.161 -20.171 57.768 1.00 53.36 1534 ASN C O 1
ATOM 7902 N N . ASP C 3 237 ? 48.649 -21.851 58.009 1.00 53.63 1535 ASP C N 1
ATOM 7903 C CA . ASP C 3 237 ? 47.999 -22.722 57.017 1.00 53.89 1535 ASP C CA 1
ATOM 7904 C C . ASP C 3 237 ? 47.727 -24.143 57.529 1.00 53.74 1535 ASP C C 1
ATOM 7905 O O . ASP C 3 237 ? 46.583 -24.603 57.510 1.00 53.65 1535 ASP C O 1
ATOM 7910 N N . PHE C 3 238 ? 48.775 -24.825 57.987 1.00 53.79 1536 PHE C N 1
ATOM 7911 C CA . PHE C 3 238 ? 48.654 -26.195 58.486 1.00 53.79 1536 PHE C CA 1
ATOM 7912 C C . PHE C 3 238 ? 49.031 -26.309 59.955 1.00 53.52 1536 PHE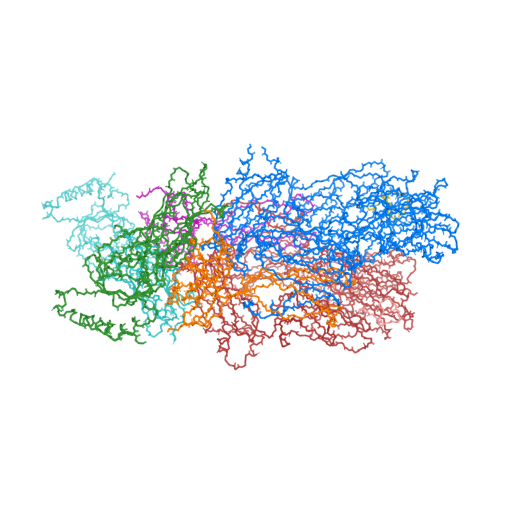 C C 1
ATOM 7913 O O . PHE C 3 238 ? 50.183 -26.091 60.334 1.00 53.44 1536 PHE C O 1
ATOM 7921 N N . ASP C 3 239 ? 48.038 -26.650 60.772 1.00 53.34 1537 ASP C N 1
ATOM 7922 C CA . ASP C 3 239 ? 48.237 -26.899 62.194 1.00 53.20 1537 ASP C CA 1
ATOM 7923 C C . ASP C 3 239 ? 48.862 -28.274 62.405 1.00 52.88 1537 ASP C C 1
ATOM 7924 O O . ASP C 3 239 ? 48.535 -29.229 61.696 1.00 52.85 1537 ASP C O 1
ATOM 7929 N N . GLU C 3 240 ? 49.761 -28.359 63.379 1.00 52.37 1538 GLU C N 1
ATOM 7930 C CA . GLU C 3 240 ? 50.435 -29.610 63.712 1.00 52.09 1538 GLU C CA 1
ATOM 7931 C C . GLU C 3 240 ? 50.070 -30.086 65.120 1.00 51.58 1538 GLU C C 1
ATOM 7932 O O . GLU C 3 240 ? 50.229 -29.345 66.091 1.00 51.00 1538 GLU C O 1
ATOM 7938 N N . TYR C 3 241 ? 49.582 -31.321 65.217 1.00 51.12 1539 TYR C N 1
ATOM 7939 C CA . TYR C 3 241 ? 49.194 -31.902 66.498 1.00 50.90 1539 TYR C CA 1
ATOM 7940 C C . TYR C 3 241 ? 50.087 -33.095 66.832 1.00 50.95 1539 TYR C C 1
ATOM 7941 O O . TYR C 3 241 ? 49.995 -34.153 66.204 1.00 50.67 1539 TYR C O 1
ATOM 7950 N N . ILE C 3 242 ? 50.953 -32.915 67.821 1.00 51.15 1540 ILE C N 1
ATOM 7951 C CA . ILE C 3 242 ? 51.877 -33.974 68.231 1.00 51.46 1540 ILE C CA 1
ATOM 7952 C C . ILE C 3 242 ? 51.185 -34.925 69.199 1.00 51.48 1540 ILE C C 1
ATOM 7953 O O . ILE C 3 242 ? 50.808 -34.540 70.300 1.00 51.14 1540 ILE C O 1
ATOM 7958 N N . MET C 3 243 ? 50.990 -36.162 68.758 1.00 52.03 1541 MET C N 1
ATOM 7959 C CA . MET C 3 243 ? 50.338 -37.164 69.583 1.00 52.73 1541 MET C CA 1
ATOM 7960 C C . MET C 3 243 ? 51.373 -38.131 70.109 1.00 52.94 1541 MET C C 1
ATOM 7961 O O . MET C 3 243 ? 52.331 -38.464 69.414 1.00 52.77 1541 MET C O 1
ATOM 7966 N N . ALA C 3 244 ? 51.174 -38.567 71.346 1.00 53.78 1542 ALA C N 1
ATOM 7967 C CA . ALA C 3 244 ? 51.862 -39.738 71.865 1.00 54.49 1542 ALA C CA 1
ATOM 7968 C C . ALA C 3 244 ? 50.959 -40.935 71.581 1.00 55.11 1542 ALA C C 1
ATOM 7969 O O . ALA C 3 244 ? 49.743 -40.874 71.783 1.00 55.24 1542 ALA C O 1
ATOM 7971 N N . ILE C 3 245 ? 51.544 -42.010 71.075 1.00 55.84 1543 ILE C N 1
ATOM 7972 C CA . ILE C 3 245 ? 50.784 -43.233 70.853 1.00 56.48 1543 ILE C CA 1
ATOM 7973 C C . ILE C 3 245 ? 50.837 -44.084 72.128 1.00 56.78 1543 ILE C C 1
ATOM 7974 O O . ILE C 3 245 ? 51.912 -44.455 72.597 1.00 57.00 1543 ILE C O 1
ATOM 7979 N N . GLU C 3 246 ? 49.662 -44.336 72.701 1.00 57.27 1544 GLU C N 1
ATOM 7980 C CA . GLU C 3 246 ? 49.523 -45.062 73.968 1.00 57.57 1544 GLU C CA 1
ATOM 7981 C C . GLU C 3 246 ? 49.183 -46.527 73.727 1.00 57.69 1544 GLU C C 1
ATOM 7982 O O . GLU C 3 246 ? 49.677 -47.405 74.432 1.00 57.81 1544 GLU C O 1
ATOM 7988 N N . GLN C 3 247 ? 48.326 -46.784 72.740 1.00 58.06 1545 GLN C N 1
ATOM 7989 C CA . GLN C 3 247 ? 48.159 -48.140 72.213 1.00 58.15 1545 GLN C CA 1
ATOM 7990 C C . GLN C 3 247 ? 47.941 -48.222 70.708 1.00 58.05 1545 GLN C C 1
ATOM 7991 O O . GLN C 3 247 ? 47.058 -47.566 70.144 1.00 58.09 1545 GLN C O 1
ATOM 7997 N N . THR C 3 248 ? 48.782 -49.037 70.078 1.00 57.82 1546 THR C N 1
ATOM 7998 C CA . THR C 3 248 ? 48.636 -49.415 68.685 1.00 57.81 1546 THR C CA 1
ATOM 7999 C C . THR C 3 248 ? 47.617 -50.549 68.571 1.00 57.55 1546 THR C C 1
ATOM 8000 O O . THR C 3 248 ? 47.977 -51.733 68.542 1.00 57.49 1546 THR C O 1
ATOM 8004 N N . ILE C 3 249 ? 46.341 -50.165 68.514 1.00 57.44 1547 ILE C N 1
ATOM 8005 C CA . ILE C 3 249 ? 45.236 -51.105 68.321 1.00 57.17 1547 ILE C CA 1
ATOM 8006 C C . ILE C 3 249 ? 45.323 -51.810 66.948 1.00 57.40 1547 ILE C C 1
ATOM 8007 O O . ILE C 3 249 ? 44.854 -52.938 66.793 1.00 57.50 1547 ILE C O 1
ATOM 8012 N N . LYS C 3 250 ? 45.934 -51.142 65.968 1.00 57.65 1548 LYS C N 1
ATOM 8013 C CA . LYS C 3 250 ? 46.323 -51.773 64.697 1.00 57.78 1548 LYS C CA 1
ATOM 8014 C C . LYS C 3 250 ? 47.581 -51.118 64.111 1.00 57.86 1548 LYS C C 1
ATOM 8015 O O . LYS C 3 250 ? 47.591 -49.901 63.820 1.00 57.50 1548 LYS C O 1
ATOM 8021 N N . SER C 3 251 ? 48.634 -51.935 63.948 1.00 58.03 1549 SER C N 1
ATOM 8022 C CA . SER C 3 251 ? 49.922 -51.452 63.448 1.00 58.28 1549 SER C CA 1
ATOM 8023 C C . SER C 3 251 ? 50.090 -51.812 61.979 1.00 58.30 1549 SER C C 1
ATOM 8024 O O . SER C 3 251 ? 49.950 -52.980 61.601 1.00 58.32 1549 SER C O 1
ATOM 8027 N N . GLY C 3 252 ? 50.394 -50.803 61.160 1.00 58.41 1550 GLY C N 1
ATOM 8028 C CA . GLY C 3 252 ? 50.568 -50.981 59.720 1.00 58.26 1550 GLY C CA 1
ATOM 8029 C C . GLY C 3 252 ? 51.999 -50.753 59.274 1.00 58.34 1550 GLY C C 1
ATOM 8030 O O . GLY C 3 252 ? 52.934 -51.310 59.854 1.00 58.43 1550 GLY C O 1
ATOM 8031 N N . SER C 3 253 ? 52.166 -49.923 58.245 1.00 58.34 1551 SER C N 1
ATOM 8032 C CA . SER C 3 253 ? 53.474 -49.684 57.629 1.00 58.33 1551 SER C CA 1
ATOM 8033 C C . SER C 3 253 ? 54.399 -48.782 58.452 1.00 58.32 1551 SER C C 1
ATOM 8034 O O . SER C 3 253 ? 55.621 -48.866 58.313 1.00 58.42 1551 SER C O 1
ATOM 8037 N N . ASP C 3 254 ? 53.825 -47.917 59.290 1.00 58.23 1552 ASP C N 1
ATOM 8038 C CA . ASP C 3 254 ? 54.612 -47.181 60.281 1.00 58.07 1552 ASP C CA 1
ATOM 8039 C C . ASP C 3 254 ? 54.707 -48.044 61.537 1.00 57.98 1552 ASP C C 1
ATOM 8040 O O . ASP C 3 254 ? 53.773 -48.087 62.342 1.00 57.79 1552 ASP C O 1
ATOM 8045 N N . GLU C 3 255 ? 55.837 -48.739 61.679 1.00 57.92 1553 GLU C N 1
ATOM 8046 C CA . GLU C 3 255 ? 56.063 -49.693 62.771 1.00 57.87 1553 GLU C CA 1
ATOM 8047 C C . GLU C 3 255 ? 56.373 -49.002 64.103 1.00 57.72 1553 GLU C C 1
ATOM 8048 O O . GLU C 3 255 ? 57.293 -49.403 64.826 1.00 57.83 1553 GLU C O 1
ATOM 8054 N N . VAL C 3 256 ? 55.581 -47.981 64.426 1.00 57.46 1554 VAL C N 1
ATOM 8055 C CA . VAL C 3 256 ? 55.795 -47.139 65.602 1.00 57.08 1554 VAL C CA 1
ATOM 8056 C C . VAL C 3 256 ? 55.482 -47.874 66.898 1.00 56.91 1554 VAL C C 1
ATOM 8057 O O . VAL C 3 256 ? 54.471 -48.576 66.997 1.00 57.20 1554 VAL C O 1
ATOM 8061 N N . GLN C 3 257 ? 56.372 -47.715 67.876 1.00 56.24 1555 GLN C N 1
ATOM 8062 C CA . GLN C 3 257 ? 56.211 -48.307 69.196 1.00 55.54 1555 GLN C CA 1
ATOM 8063 C C . GLN C 3 257 ? 55.468 -47.380 70.155 1.00 54.95 1555 GLN C C 1
ATOM 8064 O O . GLN C 3 257 ? 55.297 -46.187 69.880 1.00 54.91 1555 GLN C O 1
ATOM 8070 N N . VAL C 3 258 ? 55.041 -47.948 71.282 1.00 54.20 1556 VAL C N 1
ATOM 8071 C CA . VAL C 3 258 ? 54.206 -47.264 72.269 1.00 53.54 1556 VAL C CA 1
ATOM 8072 C C . VAL C 3 258 ? 55.023 -46.317 73.161 1.00 53.25 1556 VAL C C 1
ATOM 8073 O O . VAL C 3 258 ? 56.019 -46.720 73.783 1.00 52.92 1556 VAL C O 1
ATOM 8077 N N . GLY C 3 259 ? 54.580 -45.059 73.217 1.00 52.75 1557 GLY C N 1
ATOM 8078 C CA . GLY C 3 259 ? 55.259 -44.013 73.989 1.00 52.19 1557 GLY C CA 1
ATOM 8079 C C . GLY C 3 259 ? 55.964 -43.017 73.089 1.00 51.72 1557 GLY C C 1
ATOM 8080 O O . GLY C 3 259 ? 56.462 -41.991 73.554 1.00 51.62 1557 GLY C O 1
ATOM 8081 N N . GLN C 3 260 ? 55.997 -43.331 71.794 1.00 51.48 1558 GLN C N 1
ATOM 8082 C CA . GLN C 3 260 ? 56.662 -42.506 70.787 1.00 51.04 1558 GLN C CA 1
ATOM 8083 C C . GLN C 3 260 ? 55.707 -41.481 70.197 1.00 50.71 1558 GLN C C 1
ATOM 8084 O O . GLN C 3 260 ? 54.493 -41.689 70.177 1.00 50.64 1558 GLN C O 1
ATOM 8090 N N . GLN C 3 261 ? 56.264 -40.375 69.715 1.00 50.45 1559 GLN C N 1
ATOM 8091 C CA . GLN C 3 261 ? 55.457 -39.286 69.166 1.00 50.13 1559 GLN C CA 1
ATOM 8092 C C . GLN C 3 261 ? 55.419 -39.282 67.641 1.00 50.02 1559 GLN C C 1
ATOM 8093 O O . GLN C 3 261 ? 56.430 -39.555 66.990 1.00 49.75 1559 GLN C O 1
ATOM 8099 N N . ARG C 3 262 ? 54.237 -38.989 67.092 1.00 49.96 1560 ARG C N 1
ATOM 8100 C CA . ARG C 3 262 ? 54.038 -38.779 65.655 1.00 50.06 1560 ARG C CA 1
ATOM 8101 C C . ARG C 3 262 ? 53.178 -37.537 65.433 1.00 49.95 1560 ARG C C 1
ATOM 8102 O O . ARG C 3 262 ? 52.190 -37.324 66.141 1.00 49.84 1560 ARG C O 1
ATOM 8110 N N . THR C 3 263 ? 53.545 -36.735 64.437 1.00 49.72 1561 THR C N 1
ATOM 8111 C CA . THR C 3 263 ? 52.843 -35.488 64.144 1.00 49.70 1561 THR C CA 1
ATOM 8112 C C . THR C 3 263 ? 51.656 -35.698 63.189 1.00 49.70 1561 THR C C 1
ATOM 8113 O O . THR C 3 263 ? 51.759 -36.417 62.197 1.00 49.45 1561 THR C O 1
ATOM 8117 N N . PHE C 3 264 ? 50.535 -35.062 63.516 1.00 49.89 1562 PHE C N 1
ATOM 8118 C CA . PHE C 3 264 ? 49.323 -35.113 62.708 1.00 50.15 1562 PHE C CA 1
ATOM 8119 C C . PHE C 3 264 ? 48.989 -33.722 62.168 1.00 50.44 1562 PHE C C 1
ATOM 8120 O O . PHE C 3 264 ? 48.706 -32.799 62.930 1.00 50.54 1562 PHE C O 1
ATOM 8128 N N . ILE C 3 265 ? 49.024 -33.587 60.846 1.00 50.95 1563 ILE C N 1
ATOM 8129 C CA . ILE C 3 265 ? 48.904 -32.292 60.170 1.00 51.37 1563 ILE C CA 1
ATOM 8130 C C . ILE C 3 265 ? 47.490 -32.058 59.627 1.00 51.39 1563 ILE C C 1
ATOM 8131 O O . ILE C 3 265 ? 46.966 -32.883 58.875 1.00 51.42 1563 ILE C O 1
ATOM 8136 N N . SER C 3 266 ? 46.882 -30.935 60.017 1.00 51.51 1564 SER C N 1
ATOM 8137 C CA . SER C 3 266 ? 45.491 -30.626 59.656 1.00 51.72 1564 SER C CA 1
ATOM 8138 C C . SER C 3 266 ? 45.250 -29.151 59.286 1.00 51.90 1564 SER C C 1
ATOM 8139 O O . SER C 3 266 ? 45.667 -28.254 60.019 1.00 51.89 1564 SER C O 1
ATOM 8142 N N . PRO C 3 267 ? 44.563 -28.902 58.149 1.00 52.08 1565 PRO C N 1
ATOM 8143 C CA . PRO C 3 267 ? 44.233 -27.553 57.656 1.00 52.22 1565 PRO C CA 1
ATOM 8144 C C . PRO C 3 267 ? 43.539 -26.645 58.678 1.00 52.41 1565 PRO C C 1
ATOM 8145 O O . PRO C 3 267 ? 42.694 -27.108 59.452 1.00 52.39 1565 PRO C O 1
ATOM 8149 N N . ILE C 3 268 ? 43.896 -25.358 58.646 1.00 52.53 1566 ILE C N 1
ATOM 8150 C CA . ILE C 3 268 ? 43.376 -24.339 59.574 1.00 52.68 1566 ILE C CA 1
ATOM 8151 C C . ILE C 3 268 ? 41.839 -24.208 59.571 1.00 52.73 1566 ILE C C 1
ATOM 8152 O O . ILE C 3 268 ? 41.242 -23.831 60.583 1.00 52.76 1566 ILE C O 1
ATOM 8157 N N . LYS C 3 269 ? 41.215 -24.535 58.438 1.00 52.86 1567 LYS C N 1
ATOM 8158 C CA . LYS C 3 269 ? 39.749 -24.579 58.313 1.00 52.82 1567 LYS C CA 1
ATOM 8159 C C . LYS C 3 269 ? 39.092 -25.655 59.197 1.00 52.80 1567 LYS C C 1
ATOM 8160 O O . LYS C 3 269 ? 37.953 -25.493 59.645 1.00 52.72 1567 LYS C O 1
ATOM 8166 N N . CYS C 3 270 ? 39.827 -26.739 59.450 1.00 52.79 1568 CYS C N 1
ATOM 8167 C CA . CYS C 3 270 ? 39.336 -27.867 60.244 1.00 52.61 1568 CYS C CA 1
ATOM 8168 C C . CYS C 3 270 ? 39.486 -27.657 61.754 1.00 52.19 1568 CYS C C 1
ATOM 8169 O O . CYS C 3 270 ? 38.937 -28.431 62.543 1.00 51.96 1568 CYS C O 1
ATOM 8172 N N . ARG C 3 271 ? 40.212 -26.601 62.137 1.00 51.70 1569 ARG C N 1
ATOM 8173 C CA . ARG C 3 271 ? 40.592 -26.333 63.533 1.00 51.19 1569 ARG C CA 1
ATOM 8174 C C . ARG C 3 271 ? 39.407 -26.222 64.495 1.00 50.92 1569 ARG C C 1
ATOM 8175 O O . ARG C 3 271 ? 39.460 -26.756 65.609 1.00 51.00 1569 ARG C O 1
ATOM 8183 N N . GLU C 3 272 ? 38.354 -25.530 64.060 1.00 50.32 1570 GLU C N 1
ATOM 8184 C CA . GLU C 3 272 ? 37.143 -25.333 64.862 1.00 49.92 1570 GLU C CA 1
ATOM 8185 C C . GLU C 3 272 ? 36.320 -26.623 64.997 1.00 49.48 1570 GLU C C 1
ATOM 8186 O O . GLU C 3 272 ? 35.731 -26.884 66.050 1.00 49.33 1570 GLU C O 1
ATOM 8192 N N . ALA C 3 273 ? 36.289 -27.422 63.932 1.00 49.00 1571 ALA C N 1
ATOM 8193 C CA . ALA C 3 273 ? 35.511 -28.662 63.899 1.00 48.52 1571 ALA C CA 1
ATOM 8194 C C . ALA C 3 273 ? 36.194 -29.785 64.674 1.00 48.20 1571 ALA C C 1
ATOM 8195 O O . ALA C 3 273 ? 35.526 -30.572 65.353 1.00 48.29 1571 ALA C O 1
ATOM 8197 N N . LEU C 3 274 ? 37.521 -29.857 64.563 1.00 47.58 1572 LEU C N 1
ATOM 8198 C CA . LEU C 3 274 ? 38.319 -30.826 65.315 1.00 46.97 1572 LEU C CA 1
ATOM 8199 C C . LEU C 3 274 ? 38.389 -30.466 66.795 1.00 46.68 1572 LEU C C 1
ATOM 8200 O O . LEU C 3 274 ? 38.249 -31.338 67.654 1.00 46.55 1572 LEU C O 1
ATOM 8205 N N . LYS C 3 275 ? 38.581 -29.173 67.068 1.00 46.42 1573 LYS C N 1
ATOM 8206 C CA . LYS C 3 275 ? 38.804 -28.630 68.420 1.00 46.13 1573 LYS C CA 1
ATOM 8207 C C . LYS C 3 275 ? 39.657 -29.523 69.316 1.00 45.94 1573 LYS C C 1
ATOM 8208 O O . LYS C 3 275 ? 39.295 -29.835 70.459 1.00 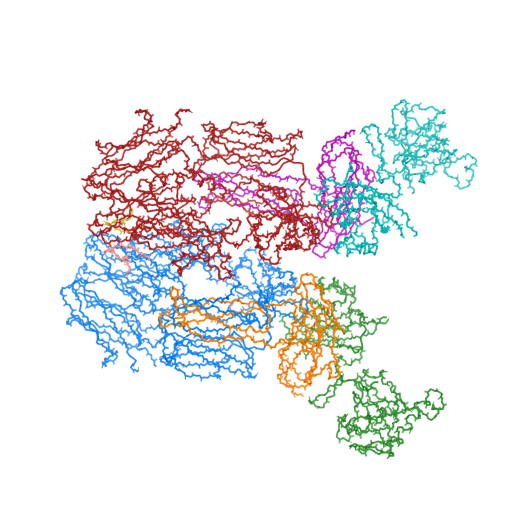45.85 1573 LYS C O 1
ATOM 8214 N N . LEU C 3 276 ? 40.792 -29.945 68.765 1.00 45.49 1574 LEU C N 1
ATOM 8215 C CA . LEU C 3 276 ? 41.744 -30.752 69.501 1.00 44.97 1574 LEU C CA 1
ATOM 8216 C C . LEU C 3 276 ? 42.383 -29.885 70.581 1.00 44.89 1574 LEU C C 1
ATOM 8217 O O . LEU C 3 276 ? 42.671 -28.707 70.349 1.00 44.59 1574 LEU C O 1
ATOM 8222 N N . GLU C 3 277 ? 42.573 -30.477 71.761 1.00 44.73 1575 GLU C N 1
ATOM 8223 C CA . GLU C 3 277 ? 43.167 -29.804 72.907 1.00 44.73 1575 GLU C CA 1
ATOM 8224 C C . GLU C 3 277 ? 44.371 -30.591 73.403 1.00 44.70 1575 GLU C C 1
ATOM 8225 O O . GLU C 3 277 ? 44.383 -31.823 73.324 1.00 44.67 1575 GLU C O 1
ATOM 8231 N N . GLU C 3 278 ? 45.363 -29.882 73.943 1.00 44.45 1576 GLU C N 1
ATOM 8232 C CA . GLU C 3 278 ? 46.500 -30.520 74.607 1.00 44.16 1576 GLU C CA 1
ATOM 8233 C C . GLU C 3 278 ? 46.066 -31.299 75.841 1.00 43.85 1576 GLU C C 1
ATOM 8234 O O . GLU C 3 278 ? 45.217 -30.836 76.612 1.00 43.58 1576 GLU C O 1
ATOM 8240 N N . LYS C 3 279 ? 46.660 -32.484 76.002 1.00 43.56 1577 LYS C N 1
ATOM 8241 C CA . LYS C 3 279 ? 46.527 -33.335 77.198 1.00 43.40 1577 LYS C CA 1
ATOM 8242 C C . LYS C 3 279 ? 45.307 -34.256 77.167 1.00 43.31 1577 LYS C C 1
ATOM 8243 O O . LYS C 3 279 ? 45.114 -35.077 78.069 1.00 43.30 1577 LYS C O 1
ATOM 8249 N N . LYS C 3 280 ? 44.506 -34.132 76.112 1.00 43.30 1578 LYS C N 1
ATOM 8250 C CA . LYS C 3 280 ? 43.309 -34.955 75.932 1.00 43.17 1578 LYS C CA 1
ATOM 8251 C C . LYS C 3 280 ? 43.605 -36.187 75.085 1.00 42.99 1578 LYS C C 1
ATOM 8252 O O . LYS C 3 280 ? 44.585 -36.219 74.337 1.00 42.88 1578 LYS C O 1
ATOM 8258 N N . HIS C 3 281 ? 42.751 -37.198 75.211 1.00 43.01 1579 HIS C N 1
ATOM 8259 C CA . HIS C 3 281 ? 42.983 -38.487 74.574 1.00 43.23 1579 HIS C CA 1
ATOM 8260 C C . HIS C 3 281 ? 42.025 -38.700 73.402 1.00 43.43 1579 HIS C C 1
ATOM 8261 O O . HIS C 3 281 ? 40.868 -38.278 73.453 1.00 43.28 1579 HIS C O 1
ATOM 8268 N N . TYR C 3 282 ? 42.519 -39.349 72.347 1.00 43.64 1580 TYR C N 1
ATOM 8269 C CA . TYR C 3 282 ? 41.739 -39.560 71.135 1.00 43.82 1580 TYR C CA 1
ATOM 8270 C C . TYR C 3 282 ? 41.884 -40.969 70.552 1.00 44.13 1580 TYR C C 1
ATOM 8271 O O . TYR C 3 282 ? 42.936 -41.600 70.668 1.00 44.03 1580 TYR C O 1
ATOM 8280 N N . LEU C 3 283 ? 40.804 -41.459 69.947 1.00 44.73 1581 LEU C N 1
ATOM 8281 C CA . LEU C 3 283 ? 40.857 -42.632 69.072 1.00 45.35 1581 LEU C CA 1
ATOM 8282 C C . LEU C 3 283 ? 40.975 -42.172 67.616 1.00 45.80 1581 LEU C C 1
ATOM 8283 O O . LEU C 3 283 ? 40.122 -41.429 67.116 1.00 45.72 1581 LEU C O 1
ATOM 8288 N N . MET C 3 284 ? 42.034 -42.620 66.944 1.00 46.54 1582 MET C N 1
ATOM 8289 C CA . MET C 3 284 ? 42.340 -42.155 65.590 1.00 47.48 1582 MET C CA 1
ATOM 8290 C C . MET C 3 284 ? 42.730 -43.277 64.629 1.00 48.08 1582 MET C C 1
ATOM 8291 O O . MET C 3 284 ? 43.723 -43.986 64.853 1.00 48.14 1582 MET C O 1
ATOM 8296 N N . TRP C 3 285 ? 41.953 -43.433 63.555 1.00 49.04 1583 TRP C N 1
ATOM 8297 C CA . TRP C 3 285 ? 42.382 -44.290 62.452 1.00 49.85 1583 TRP C CA 1
ATOM 8298 C C . TRP C 3 285 ? 42.389 -43.569 61.107 1.00 50.36 1583 TRP C C 1
ATOM 8299 O O . TRP C 3 285 ? 41.648 -42.595 60.912 1.00 50.66 1583 TRP C O 1
ATOM 8310 N N . GLY C 3 286 ? 43.249 -44.041 60.199 1.00 51.03 1584 GLY C N 1
ATOM 8311 C CA . GLY C 3 286 ? 43.424 -43.433 58.873 1.00 51.46 1584 GLY C CA 1
ATOM 8312 C C . GLY C 3 286 ? 44.116 -44.336 57.862 1.00 52.15 1584 GLY C C 1
ATOM 8313 O O . GLY C 3 286 ? 44.222 -45.577 58.088 1.00 51.87 1584 GLY C O 1
ATOM 8314 N N . LEU C 3 287 ? 44.597 -43.712 56.742 1.00 53.09 1585 LEU C N 1
ATOM 8315 C CA . LEU C 3 287 ? 45.117 -44.514 55.624 1.00 53.95 1585 LEU C CA 1
ATOM 8316 C C . LEU C 3 287 ? 46.640 -44.537 55.529 1.00 54.56 1585 LEU C C 1
ATOM 8317 O O . LEU C 3 287 ? 47.326 -43.682 56.108 1.00 54.82 1585 LEU C O 1
ATOM 8322 N N . SER C 3 288 ? 47.152 -45.526 54.790 1.00 55.18 1586 SER C N 1
ATOM 8323 C CA . SER C 3 288 ? 48.591 -45.696 54.576 1.00 55.78 1586 SER C CA 1
ATOM 8324 C C . SER C 3 288 ? 49.127 -44.693 53.549 1.00 56.29 1586 SER C C 1
ATOM 8325 O O . SER C 3 288 ? 50.338 -44.471 53.453 1.00 56.46 1586 SER C O 1
ATOM 8328 N N . SER C 3 289 ? 48.220 -44.091 52.785 1.00 56.74 1587 SER C N 1
ATOM 8329 C CA . SER C 3 289 ? 48.599 -43.130 51.758 1.00 57.30 1587 SER C CA 1
ATOM 8330 C C . SER C 3 289 ? 48.626 -41.696 52.289 1.00 57.47 1587 SER C C 1
ATOM 8331 O O . SER C 3 289 ? 49.044 -40.773 51.581 1.00 57.34 1587 SER C O 1
ATOM 8334 N N . ASP C 3 290 ? 48.197 -41.523 53.540 1.00 57.82 1588 ASP C N 1
ATOM 8335 C CA . ASP C 3 290 ? 48.067 -40.197 54.153 1.00 58.16 1588 ASP C CA 1
ATOM 8336 C C . ASP C 3 290 ? 49.357 -39.669 54.800 1.00 58.16 1588 ASP C C 1
ATOM 8337 O O . ASP C 3 290 ? 49.351 -38.634 55.464 1.00 58.28 1588 ASP C O 1
ATOM 8342 N N . PHE C 3 291 ? 50.461 -40.374 54.585 1.00 58.11 1589 PHE C N 1
ATOM 8343 C CA . PHE C 3 291 ? 51.750 -40.008 55.166 1.00 58.09 1589 PHE C CA 1
ATOM 8344 C C . PHE C 3 291 ? 52.399 -38.821 54.449 1.00 58.18 1589 PHE C C 1
ATOM 8345 O O . PHE C 3 291 ? 51.907 -38.372 53.410 1.00 58.37 1589 PHE C O 1
ATOM 8353 N N . TRP C 3 292 ? 53.491 -38.306 55.013 1.00 58.24 1590 TRP C N 1
ATOM 8354 C CA . TRP C 3 292 ? 54.190 -37.154 54.435 1.00 58.36 1590 TRP C CA 1
ATOM 8355 C C . TRP C 3 292 ? 55.666 -37.117 54.849 1.00 58.42 1590 TRP C C 1
ATOM 8356 O O . TRP C 3 292 ? 56.020 -36.546 55.884 1.00 58.39 1590 TRP C O 1
ATOM 8367 N N . GLY C 3 293 ? 56.516 -37.724 54.023 1.00 58.50 1591 GLY C N 1
ATOM 8368 C CA . GLY C 3 293 ? 57.945 -37.870 54.314 1.00 58.72 1591 GLY C CA 1
ATOM 8369 C C . GLY C 3 293 ? 58.321 -39.339 54.382 1.00 58.93 1591 GLY C C 1
ATOM 8370 O O . GLY C 3 293 ? 57.461 -40.190 54.621 1.00 59.03 1591 GLY C O 1
ATOM 8371 N N . GLU C 3 294 ? 59.600 -39.647 54.181 1.00 59.05 1592 GLU C N 1
ATOM 8372 C CA . GLU C 3 294 ? 60.042 -41.047 54.157 1.00 59.16 1592 GLU C CA 1
ATOM 8373 C C . GLU C 3 294 ? 60.581 -41.572 55.503 1.00 59.19 1592 GLU C C 1
ATOM 8374 O O . GLU C 3 294 ? 61.470 -42.430 55.540 1.00 59.15 1592 GLU C O 1
ATOM 8380 N N . LYS C 3 295 ? 60.035 -41.035 56.599 1.00 59.20 1593 LYS C N 1
ATOM 8381 C CA . LYS C 3 295 ? 60.198 -41.582 57.966 1.00 59.20 1593 LYS C CA 1
ATOM 8382 C C . LYS C 3 295 ? 61.238 -40.961 58.932 1.00 59.13 1593 LYS C C 1
ATOM 8383 O O . LYS C 3 295 ? 61.233 -41.297 60.124 1.00 59.14 1593 LYS C O 1
ATOM 8389 N N . PRO C 3 296 ? 62.136 -40.073 58.442 1.00 59.00 1594 PRO C N 1
ATOM 8390 C CA . PRO C 3 296 ? 62.826 -39.237 59.430 1.00 58.81 1594 PRO C CA 1
ATOM 8391 C C . PRO C 3 296 ? 62.040 -37.952 59.730 1.00 58.53 1594 PRO C C 1
ATOM 8392 O O . PRO C 3 296 ? 61.883 -37.580 60.898 1.00 58.45 1594 PRO C O 1
ATOM 8396 N N . ASN C 3 297 ? 61.563 -37.289 58.675 1.00 58.14 1595 ASN C N 1
ATOM 8397 C CA . ASN C 3 297 ? 60.678 -36.133 58.796 1.00 57.81 1595 ASN C CA 1
ATOM 8398 C C . ASN C 3 297 ? 59.234 -36.535 58.484 1.00 57.51 1595 ASN C C 1
ATOM 8399 O O . ASN C 3 297 ? 58.574 -35.917 57.642 1.00 57.55 1595 ASN C O 1
ATOM 8404 N N . LEU C 3 298 ? 58.753 -37.573 59.170 1.00 57.04 1596 LEU C N 1
ATOM 8405 C CA . LEU C 3 298 ? 57.438 -38.161 58.894 1.00 56.57 1596 LEU C CA 1
ATOM 8406 C C . LEU C 3 298 ? 56.268 -37.360 59.479 1.00 56.25 1596 LEU C C 1
ATOM 8407 O O . LEU C 3 298 ? 56.418 -36.661 60.490 1.00 56.54 1596 LEU C O 1
ATOM 8412 N N . SER C 3 299 ? 55.110 -37.484 58.828 1.00 55.51 1597 SER C N 1
ATOM 8413 C CA . SER C 3 299 ? 53.869 -36.841 59.253 1.00 54.87 1597 SER C CA 1
ATOM 8414 C C . SER C 3 299 ? 52.640 -37.677 58.870 1.00 54.24 1597 SER C C 1
ATOM 8415 O O . SER C 3 299 ? 52.693 -38.486 57.944 1.00 54.19 1597 SER C O 1
ATOM 8418 N N . TYR C 3 300 ? 51.542 -37.471 59.593 1.00 53.42 1598 TYR C N 1
ATOM 8419 C CA . TYR C 3 300 ? 50.245 -38.061 59.263 1.00 52.74 1598 TYR C CA 1
ATOM 8420 C C . TYR C 3 300 ? 49.298 -36.931 58.866 1.00 52.60 1598 TYR C C 1
ATOM 8421 O O . TYR C 3 300 ? 49.297 -35.877 59.500 1.00 52.66 1598 TYR C O 1
ATOM 8430 N N . ILE C 3 301 ? 48.487 -37.146 57.834 1.00 52.28 1599 ILE C N 1
ATOM 8431 C CA . ILE C 3 301 ? 47.528 -36.126 57.390 1.00 52.24 1599 ILE C CA 1
ATOM 8432 C C . ILE C 3 301 ? 46.121 -36.462 57.874 1.00 52.02 1599 ILE C C 1
ATOM 8433 O O . ILE C 3 301 ? 45.646 -37.580 57.668 1.00 52.33 1599 ILE C O 1
ATOM 8438 N N . ILE C 3 302 ? 45.456 -35.499 58.511 1.00 51.68 1600 ILE C N 1
ATOM 8439 C CA . ILE C 3 302 ? 44.057 -35.683 58.897 1.00 51.47 1600 ILE C CA 1
ATOM 8440 C C . ILE C 3 302 ? 43.127 -35.274 57.751 1.00 51.41 1600 ILE C C 1
ATOM 8441 O O . ILE C 3 302 ? 42.952 -34.084 57.465 1.00 50.99 1600 ILE C O 1
ATOM 8446 N N . GLY C 3 303 ? 42.539 -36.285 57.106 1.00 51.61 1601 GLY C N 1
ATOM 8447 C CA . GLY C 3 303 ? 41.727 -36.090 55.905 1.00 51.62 1601 GLY C CA 1
ATOM 8448 C C . GLY C 3 303 ? 40.332 -36.692 55.945 1.00 51.68 1601 GLY C C 1
ATOM 8449 O O . GLY C 3 303 ? 39.840 -37.058 57.012 1.00 51.48 1601 GLY C O 1
ATOM 8450 N N . LYS C 3 304 ? 39.699 -36.789 54.764 1.00 51.90 1602 LYS C N 1
ATOM 8451 C CA . LYS C 3 304 ? 38.316 -37.271 54.626 1.00 52.09 1602 LYS C CA 1
ATOM 8452 C C . LYS C 3 304 ? 38.172 -38.726 55.070 1.00 52.36 1602 LYS C C 1
ATOM 8453 O O . LYS C 3 304 ? 37.066 -39.202 55.403 1.00 52.45 1602 LYS C O 1
ATOM 8459 N N . ASP C 3 305 ? 39.312 -39.417 55.085 1.00 52.24 1603 ASP C N 1
ATOM 8460 C CA . ASP C 3 305 ? 39.366 -40.810 55.482 1.00 52.04 1603 ASP C CA 1
ATOM 8461 C C . ASP C 3 305 ? 40.167 -40.978 56.770 1.00 51.44 1603 ASP C C 1
ATOM 8462 O O . ASP C 3 305 ? 40.927 -41.949 56.917 1.00 51.69 1603 ASP C O 1
ATOM 8467 N N . THR C 3 306 ? 39.984 -40.015 57.693 1.00 50.55 1604 THR C N 1
ATOM 8468 C CA . THR C 3 306 ? 40.590 -40.071 59.022 1.00 49.36 1604 THR C CA 1
ATOM 8469 C C . THR C 3 306 ? 39.516 -39.926 60.103 1.00 48.86 1604 THR C C 1
ATOM 8470 O O . THR C 3 306 ? 38.768 -38.940 60.128 1.00 48.48 1604 THR C O 1
ATOM 8474 N N . TRP C 3 307 ? 39.439 -40.939 60.986 1.00 48.26 1605 TRP C N 1
ATOM 8475 C CA . TRP C 3 307 ? 38.554 -40.917 62.140 1.00 47.85 1605 TRP C CA 1
ATOM 8476 C C . TRP C 3 307 ? 39.269 -40.211 63.303 1.00 47.66 1605 TRP C C 1
ATOM 8477 O O . TRP C 3 307 ? 40.400 -40.562 63.641 1.00 47.29 1605 TRP C O 1
ATOM 8488 N N . VAL C 3 308 ? 38.626 -39.200 63.888 1.00 47.38 1606 VAL C N 1
ATOM 8489 C CA . VAL C 3 308 ? 39.140 -38.555 65.100 1.00 47.30 1606 VAL C CA 1
ATOM 8490 C C . VAL C 3 308 ? 38.012 -38.428 66.117 1.00 47.38 1606 VAL C C 1
ATOM 8491 O O . VAL C 3 308 ? 37.012 -37.755 65.864 1.00 47.34 1606 VAL C O 1
ATOM 8495 N N . GLU C 3 309 ? 38.177 -39.076 67.264 1.00 47.40 1607 GLU C N 1
ATOM 8496 C CA . GLU C 3 309 ? 37.124 -39.125 68.274 1.00 47.63 1607 GLU C CA 1
ATOM 8497 C C . GLU C 3 309 ? 37.667 -38.884 69.686 1.00 47.68 1607 GLU C C 1
ATOM 8498 O O . GLU C 3 309 ? 38.730 -39.384 70.043 1.00 47.48 1607 GLU C O 1
ATOM 8504 N N . HIS C 3 310 ? 36.915 -38.116 70.471 1.00 47.92 1608 HIS C N 1
ATOM 8505 C CA . HIS C 3 310 ? 37.269 -37.782 71.847 1.00 48.30 1608 HIS C CA 1
ATOM 8506 C C . HIS C 3 310 ? 37.136 -38.995 72.772 1.00 48.54 1608 HIS C C 1
ATOM 8507 O O . HIS C 3 310 ? 36.066 -39.605 72.870 1.00 48.52 1608 HIS C O 1
ATOM 8514 N N . TRP C 3 311 ? 38.237 -39.342 73.433 1.00 48.71 1609 TRP C N 1
ATOM 8515 C CA . TRP C 3 311 ? 38.248 -40.419 74.411 1.00 48.95 1609 TRP C CA 1
ATOM 8516 C C . TRP C 3 311 ? 38.270 -39.821 75.818 1.00 49.42 1609 TRP C C 1
ATOM 8517 O O . TRP C 3 311 ? 39.301 -39.291 76.248 1.00 49.44 1609 TRP C O 1
ATOM 8528 N N . PRO C 3 312 ? 37.135 -39.906 76.542 1.00 49.90 1610 PRO C N 1
ATOM 8529 C CA . PRO C 3 312 ? 37.039 -39.321 77.883 1.00 50.46 1610 PRO C CA 1
ATOM 8530 C C . PRO C 3 312 ? 37.920 -40.064 78.887 1.00 51.13 1610 PRO C C 1
ATOM 8531 O O . PRO C 3 312 ? 37.909 -41.298 78.927 1.00 51.13 1610 PRO C O 1
ATOM 8535 N N . GLU C 3 313 ? 38.683 -39.318 79.683 1.00 51.92 1611 GLU C N 1
ATOM 8536 C CA . GLU C 3 313 ? 39.579 -39.927 80.667 1.00 52.73 1611 GLU C CA 1
ATOM 8537 C C . GLU C 3 313 ? 38.834 -40.677 81.770 1.00 52.98 1611 GLU C C 1
ATOM 8538 O O . GLU C 3 313 ? 37.627 -40.500 81.945 1.00 53.14 1611 GLU C O 1
ATOM 8544 N N . GLU C 3 314 ? 39.568 -41.517 82.498 1.00 53.34 1612 GLU C N 1
ATOM 8545 C CA . GLU C 3 314 ? 39.012 -42.373 83.548 1.00 53.61 1612 GLU C CA 1
ATOM 8546 C C . GLU C 3 314 ? 37.999 -41.657 84.443 1.00 53.70 1612 GLU C C 1
ATOM 8547 O O . GLU C 3 314 ? 36.907 -42.172 84.685 1.00 53.68 1612 GLU C O 1
ATOM 8553 N N . ASP C 3 315 ? 38.369 -40.466 84.911 1.00 53.94 1613 ASP C N 1
ATOM 8554 C CA . ASP C 3 315 ? 37.512 -39.641 85.770 1.00 54.17 1613 ASP C CA 1
ATOM 8555 C C . ASP C 3 315 ? 36.216 -39.181 85.088 1.00 54.19 1613 ASP C C 1
ATOM 8556 O O . ASP C 3 315 ? 35.170 -39.087 85.734 1.00 54.16 1613 ASP C O 1
ATOM 8561 N N . GLU C 3 316 ? 36.298 -38.900 83.788 1.00 54.19 1614 GLU C N 1
ATOM 8562 C CA . GLU C 3 316 ? 35.151 -38.438 83.002 1.00 54.30 1614 GLU C CA 1
ATOM 8563 C C . GLU C 3 316 ? 34.166 -39.557 82.643 1.00 54.30 1614 GLU C C 1
ATOM 8564 O O . GLU C 3 316 ? 32.973 -39.292 82.462 1.00 54.34 1614 GLU C O 1
ATOM 8570 N N . CYS C 3 317 ? 34.664 -40.794 82.537 1.00 54.26 1615 CYS C N 1
ATOM 8571 C CA . CYS C 3 317 ? 33.841 -41.949 82.137 1.00 54.22 1615 CYS C CA 1
ATOM 8572 C C . CYS C 3 317 ? 32.829 -42.344 83.204 1.00 54.17 1615 CYS C C 1
ATOM 8573 O O . CYS C 3 317 ? 31.824 -42.991 82.904 1.00 54.11 1615 CYS C O 1
ATOM 8576 N N . GLN C 3 318 ? 33.109 -41.952 84.446 1.00 54.29 1616 GLN C N 1
ATOM 8577 C CA . GLN C 3 318 ? 32.257 -42.258 85.597 1.00 54.26 1616 GLN C CA 1
ATOM 8578 C C . GLN C 3 318 ? 31.000 -41.383 85.633 1.00 54.18 1616 GLN C C 1
ATOM 8579 O O . GLN C 3 318 ? 30.037 -41.700 86.335 1.00 54.19 1616 GLN C O 1
ATOM 8585 N N . ASP C 3 319 ? 31.025 -40.285 84.876 1.00 54.11 1617 ASP C N 1
ATOM 8586 C CA . ASP C 3 319 ? 29.871 -39.401 84.718 1.00 54.01 1617 ASP C CA 1
ATOM 8587 C C . ASP C 3 319 ? 28.837 -40.055 83.798 1.00 53.96 1617 ASP C C 1
ATOM 8588 O O . ASP C 3 319 ? 29.182 -40.914 82.984 1.00 53.93 1617 ASP C O 1
ATOM 8593 N N . GLU C 3 320 ? 27.576 -39.642 83.926 1.00 53.93 1618 GLU C N 1
ATOM 8594 C CA . GLU C 3 320 ? 26.459 -40.303 83.234 1.00 53.88 1618 GLU C CA 1
ATOM 8595 C C . GLU C 3 320 ? 26.162 -39.804 81.808 1.00 53.83 1618 GLU C C 1
ATOM 8596 O O . GLU C 3 320 ? 25.044 -39.958 81.307 1.00 53.82 1618 GLU C O 1
ATOM 8602 N N . GLU C 3 321 ? 27.168 -39.216 81.163 1.00 53.77 1619 GLU C N 1
ATOM 8603 C CA . GLU C 3 321 ? 27.081 -38.823 79.754 1.00 53.72 1619 GLU C CA 1
ATOM 8604 C C . GLU C 3 321 ? 28.096 -39.578 78.901 1.00 53.65 1619 GLU C C 1
ATOM 8605 O O . GLU C 3 321 ? 27.893 -39.761 77.698 1.00 53.61 1619 GLU C O 1
ATOM 8611 N N . ASN C 3 322 ? 29.185 -40.010 79.536 1.00 53.59 1620 ASN C N 1
ATOM 8612 C CA . ASN C 3 322 ? 30.270 -40.718 78.857 1.00 53.48 1620 ASN C CA 1
ATOM 8613 C C . ASN C 3 322 ? 30.213 -42.239 79.002 1.00 53.35 1620 ASN C C 1
ATOM 8614 O O . ASN C 3 322 ? 30.957 -42.951 78.329 1.00 53.30 1620 ASN C O 1
ATOM 8619 N N . GLN C 3 323 ? 29.333 -42.728 79.875 1.00 53.23 1621 GLN C N 1
ATOM 8620 C CA . GLN C 3 323 ? 29.150 -44.168 80.089 1.00 53.15 1621 GLN C CA 1
ATOM 8621 C C . GLN C 3 323 ? 28.846 -44.904 78.785 1.00 53.06 1621 GLN C C 1
ATOM 8622 O O . GLN C 3 323 ? 29.422 -45.959 78.508 1.00 52.92 1621 GLN C O 1
ATOM 8628 N N . LYS C 3 324 ? 27.947 -44.329 77.988 1.00 53.09 1622 LYS C N 1
ATOM 8629 C CA . LYS C 3 324 ? 27.578 -44.878 76.687 1.00 53.14 1622 LYS C CA 1
ATOM 8630 C C . LYS C 3 324 ? 28.776 -44.910 75.729 1.00 53.13 1622 LYS C C 1
ATOM 8631 O O . LYS C 3 324 ? 28.966 -45.887 75.003 1.00 53.15 1622 LYS C O 1
ATOM 8637 N N . GLN C 3 325 ? 29.583 -43.849 75.745 1.00 53.10 1623 GLN C N 1
ATOM 8638 C CA . GLN C 3 325 ? 30.742 -43.736 74.855 1.00 53.04 1623 GLN C CA 1
ATOM 8639 C C . GLN C 3 325 ? 31.949 -44.562 75.320 1.00 53.16 1623 GLN C C 1
ATOM 8640 O O . GLN C 3 325 ? 32.595 -45.226 74.506 1.00 53.25 1623 GLN C O 1
ATOM 8646 N N . CYS C 3 326 ? 32.246 -44.513 76.619 1.00 53.19 1624 CYS C N 1
ATOM 8647 C CA . CYS C 3 326 ? 33.446 -45.145 77.182 1.00 53.23 1624 CYS C CA 1
ATOM 8648 C C . CYS C 3 326 ? 33.407 -46.670 77.156 1.00 53.19 1624 CYS C C 1
ATOM 8649 O O . CYS C 3 326 ? 34.448 -47.315 76.999 1.00 53.22 1624 CYS C O 1
ATOM 8652 N N . GLN C 3 327 ? 32.214 -47.237 77.327 1.00 53.01 1625 GLN C N 1
ATOM 8653 C CA . GLN C 3 327 ? 32.025 -48.684 77.236 1.00 52.87 1625 GLN C CA 1
ATOM 8654 C C . GLN C 3 327 ? 31.962 -49.153 75.785 1.00 52.79 1625 GLN C C 1
ATOM 8655 O O . GLN C 3 327 ? 32.179 -50.330 75.499 1.00 52.73 1625 GLN C O 1
ATOM 8661 N N . ASP C 3 328 ? 31.662 -48.225 74.877 1.00 52.73 1626 ASP C N 1
ATOM 8662 C CA . ASP C 3 328 ? 31.736 -48.486 73.444 1.00 52.62 1626 ASP C CA 1
ATOM 8663 C C . ASP C 3 328 ? 33.181 -48.420 72.954 1.00 52.53 1626 ASP C C 1
ATOM 8664 O O . ASP C 3 328 ? 33.576 -49.191 72.075 1.00 52.60 1626 ASP C O 1
ATOM 8669 N N . LEU C 3 329 ? 33.959 -47.498 73.527 1.00 52.34 1627 LEU C N 1
ATOM 8670 C CA . LEU C 3 329 ? 35.384 -47.359 73.208 1.00 52.08 1627 LEU C CA 1
ATOM 8671 C C . LEU C 3 329 ? 36.226 -48.432 73.907 1.00 52.05 1627 LEU C C 1
ATOM 8672 O O . LEU C 3 329 ? 37.243 -48.879 73.370 1.00 52.16 1627 LEU C O 1
ATOM 8677 N N . GLY C 3 330 ? 35.806 -48.829 75.107 1.00 51.94 1628 GLY C N 1
ATOM 8678 C CA . GLY C 3 330 ? 36.446 -49.929 75.828 1.00 51.77 1628 GLY C CA 1
ATOM 8679 C C . GLY C 3 330 ? 36.242 -51.260 75.114 1.00 51.75 1628 GLY C C 1
ATOM 8680 O O . GLY C 3 330 ? 37.201 -52.105 75.015 1.00 51.69 1628 GLY C O 1
ATOM 8681 N N . ALA C 3 331 ? 34.994 -51.435 74.602 1.00 51.74 1629 ALA C N 1
ATOM 8682 C CA . ALA C 3 331 ? 34.626 -52.656 73.885 1.00 51.83 1629 ALA C CA 1
ATOM 8683 C C . ALA C 3 331 ? 35.198 -52.713 72.468 1.00 51.94 1629 ALA C C 1
ATOM 8684 O O . ALA C 3 331 ? 35.473 -53.804 71.959 1.00 51.95 1629 ALA C O 1
ATOM 8686 N N . PHE C 3 332 ? 35.352 -51.546 71.837 1.00 51.97 1630 PHE C N 1
ATOM 8687 C CA . PHE C 3 332 ? 35.961 -51.440 70.505 1.00 51.94 1630 PHE C CA 1
ATOM 8688 C C . PHE C 3 332 ? 37.396 -51.950 70.513 1.00 52.14 1630 PHE C C 1
ATOM 8689 O O . PHE C 3 332 ? 37.788 -52.719 69.626 1.00 52.17 1630 PHE C O 1
ATOM 8697 N N . THR C 3 333 ? 38.163 -51.505 71.514 1.00 52.40 1631 THR C N 1
ATOM 8698 C CA . THR C 3 333 ? 39.579 -51.844 71.637 1.00 52.84 1631 THR C CA 1
ATOM 8699 C C . THR C 3 333 ? 39.769 -53.335 71.910 1.00 53.31 1631 THR C C 1
ATOM 8700 O O . THR C 3 333 ? 40.571 -53.992 71.233 1.00 53.30 1631 THR C O 1
ATOM 8704 N N . GLU C 3 334 ? 39.031 -53.855 72.897 1.00 53.87 1632 GLU C N 1
ATOM 8705 C CA . GLU C 3 334 ? 39.041 -55.288 73.221 1.00 54.33 1632 GLU C CA 1
ATOM 8706 C C . GLU C 3 334 ? 38.773 -56.136 71.974 1.00 54.76 1632 GLU C C 1
ATOM 8707 O O . GLU C 3 334 ? 39.568 -57.011 71.632 1.00 54.91 1632 GLU C O 1
ATOM 8713 N N . SER C 3 335 ? 37.668 -55.846 71.288 1.00 55.16 1633 SER C N 1
ATOM 8714 C CA . SER C 3 335 ? 37.273 -56.580 70.085 1.00 55.77 1633 SER C CA 1
ATOM 8715 C C . SER C 3 335 ? 38.285 -56.442 68.935 1.00 56.24 1633 SER C C 1
ATOM 8716 O O . SER C 3 335 ? 38.470 -57.375 68.145 1.00 56.32 1633 SER C O 1
ATOM 8719 N N . MET C 3 336 ? 38.930 -55.278 68.845 1.00 56.78 1634 MET C N 1
ATOM 8720 C CA . MET C 3 336 ? 39.968 -55.040 67.837 1.00 57.29 1634 MET C CA 1
ATOM 8721 C C . MET C 3 336 ? 41.285 -55.758 68.148 1.00 57.59 1634 MET C C 1
ATOM 8722 O O . MET C 3 336 ? 41.964 -56.237 67.235 1.00 57.78 1634 MET C O 1
ATOM 8727 N N . VAL C 3 337 ? 41.648 -55.816 69.429 1.00 57.83 1635 VAL C N 1
ATOM 8728 C CA . VAL C 3 337 ? 42.865 -56.508 69.857 1.00 58.13 1635 VAL C CA 1
ATOM 8729 C C . VAL C 3 337 ? 42.684 -58.026 69.696 1.00 58.39 1635 VAL C C 1
ATOM 8730 O O . VAL C 3 337 ? 43.547 -58.746 69.368 1.00 58.43 1635 VAL C O 1
ATOM 8734 N N . VAL C 3 338 ? 41.587 -58.527 70.415 1.00 58.75 1636 VAL C N 1
ATOM 8735 C CA . VAL C 3 338 ? 41.298 -59.962 70.465 1.00 59.11 1636 VAL C CA 1
ATOM 8736 C C . VAL C 3 338 ? 41.010 -60.526 69.070 1.00 59.48 1636 VAL C C 1
ATOM 8737 O O . VAL C 3 338 ? 41.846 -61.231 68.502 1.00 59.59 1636 VAL C O 1
ATOM 8741 N N . PHE C 3 339 ? 39.842 -60.197 68.519 1.00 59.90 1637 PHE C N 1
ATOM 8742 C CA . PHE C 3 339 ? 39.378 -60.791 67.262 1.00 60.23 1637 PHE C CA 1
ATOM 8743 C C . PHE C 3 339 ? 40.265 -60.467 66.064 1.00 60.58 1637 PHE C C 1
ATOM 8744 O O . PHE C 3 339 ? 40.472 -61.328 65.189 1.00 60.78 1637 PHE C O 1
ATOM 8752 N N . GLY C 3 340 ? 40.796 -59.232 66.041 1.00 60.98 1638 GLY C N 1
ATOM 8753 C CA . GLY C 3 340 ? 41.563 -58.745 64.898 1.00 61.27 1638 GLY C CA 1
ATOM 8754 C C . GLY C 3 340 ? 40.621 -58.300 63.801 1.00 61.63 1638 GLY C C 1
ATOM 8755 O O . GLY C 3 340 ? 39.515 -57.832 64.086 1.00 61.78 1638 GLY C O 1
ATOM 8756 N N . CYS C 3 341 ? 41.060 -58.440 62.549 1.00 61.79 1639 CYS C N 1
ATOM 8757 C CA . CYS C 3 341 ? 40.232 -58.123 61.382 1.00 61.94 1639 CYS C CA 1
ATOM 8758 C C . CYS C 3 341 ? 40.360 -59.209 60.302 1.00 61.98 1639 CYS C C 1
ATOM 8759 O O . CYS C 3 341 ? 40.974 -58.978 59.252 1.00 61.96 1639 CYS C O 1
ATOM 8762 N N . PRO C 3 342 ? 39.764 -60.393 60.552 1.00 61.96 1640 PRO C N 1
ATOM 8763 C CA . PRO C 3 342 ? 39.907 -61.564 59.676 1.00 61.92 1640 PRO C CA 1
ATOM 8764 C C . PRO C 3 342 ? 39.525 -61.279 58.228 1.00 61.85 1640 PRO C C 1
ATOM 8765 O O . PRO C 3 342 ? 40.407 -61.222 57.367 1.00 61.81 1640 PRO C O 1
ATOM 8769 N N . SER D 1 1 ? 4.404 5.016 -55.127 1.00 49.60 1 SER D N 1
ATOM 8770 C CA . SER D 1 1 ? 3.882 4.281 -53.941 1.00 49.41 1 SER D CA 1
ATOM 8771 C C . SER D 1 1 ? 3.797 5.146 -52.673 1.00 49.26 1 SER D C 1
ATOM 8772 O O . SER D 1 1 ? 3.737 4.592 -51.566 1.00 49.09 1 SER D O 1
ATOM 8775 N N . PRO D 1 2 ? 3.752 6.492 -52.815 1.00 48.94 2 PRO D N 1
ATOM 8776 C CA . PRO D 1 2 ? 3.983 7.312 -51.616 1.00 48.89 2 PRO D CA 1
ATOM 8777 C C . PRO D 1 2 ? 2.813 7.372 -50.626 1.00 48.36 2 PRO D C 1
ATOM 8778 O O . PRO D 1 2 ? 1.685 7.676 -51.010 1.00 48.53 2 PRO D O 1
ATOM 8782 N N . MET D 1 3 ? 3.098 7.055 -49.368 1.00 47.83 3 MET D N 1
ATOM 8783 C CA . MET D 1 3 ? 2.139 7.233 -48.282 1.00 47.53 3 MET D CA 1
ATOM 8784 C C . MET D 1 3 ? 2.517 8.438 -47.433 1.00 46.91 3 MET D C 1
ATOM 8785 O O . MET D 1 3 ? 3.659 8.577 -47.008 1.00 46.86 3 MET D O 1
ATOM 8790 N N . TYR D 1 4 ? 1.543 9.305 -47.192 1.00 46.28 4 TYR D N 1
ATOM 8791 C CA . TYR D 1 4 ? 1.717 10.422 -46.274 1.00 45.46 4 TYR D CA 1
ATOM 8792 C C . TYR D 1 4 ? 0.907 10.138 -45.021 1.00 44.45 4 TYR D C 1
ATOM 8793 O O . TYR D 1 4 ? -0.237 9.689 -45.115 1.00 44.34 4 TYR D O 1
ATOM 8802 N N . SER D 1 5 ? 1.485 10.398 -43.853 1.00 43.46 5 SER D N 1
ATOM 8803 C CA . SER D 1 5 ? 0.791 10.085 -42.601 1.00 42.63 5 SER D CA 1
ATOM 8804 C C . SER D 1 5 ? 0.973 11.117 -41.485 1.00 42.10 5 SER D C 1
ATOM 8805 O O . SER D 1 5 ? 1.977 11.831 -41.438 1.00 41.95 5 SER D O 1
ATOM 8808 N N . ILE D 1 6 ? -0.014 11.182 -40.592 1.00 41.33 6 ILE D N 1
ATOM 8809 C CA . ILE D 1 6 ? -0.030 12.160 -39.490 1.00 40.75 6 ILE D CA 1
ATOM 8810 C C . ILE D 1 6 ? -0.348 11.552 -38.113 1.00 39.76 6 ILE D C 1
ATOM 8811 O O . ILE D 1 6 ? -1.226 10.695 -37.984 1.00 39.35 6 ILE D O 1
ATOM 8816 N N . ILE D 1 7 ? 0.399 11.995 -37.102 1.00 39.01 7 ILE D N 1
ATOM 8817 C CA . ILE D 1 7 ? 0.297 11.471 -35.750 1.00 38.02 7 ILE D CA 1
ATOM 8818 C C . ILE D 1 7 ? 0.238 12.587 -34.706 1.00 38.16 7 ILE D C 1
ATOM 8819 O O . ILE D 1 7 ? 1.096 13.467 -34.674 1.00 38.03 7 ILE D O 1
ATOM 8824 N N . THR D 1 8 ? -0.808 12.558 -33.879 1.00 37.75 8 THR D N 1
ATOM 8825 C CA . THR D 1 8 ? -0.975 13.502 -32.782 1.00 37.82 8 THR D CA 1
ATOM 8826 C C . THR D 1 8 ? -1.435 12.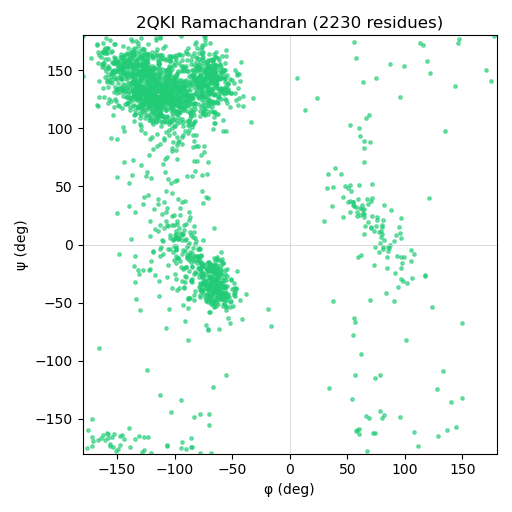718 -31.546 1.00 37.39 8 THR D C 1
ATOM 8827 O O . THR D 1 8 ? -1.837 11.560 -31.678 1.00 37.97 8 THR D O 1
ATOM 8831 N N . PRO D 1 9 ? -1.376 13.331 -30.343 1.00 36.50 9 PRO D N 1
ATOM 8832 C CA . PRO D 1 9 ? -2.145 12.776 -29.217 1.00 36.15 9 PRO D CA 1
ATOM 8833 C C . PRO D 1 9 ? -3.638 12.685 -29.555 1.00 35.72 9 PRO D C 1
ATOM 8834 O O . PRO D 1 9 ? -4.134 13.504 -30.335 1.00 35.95 9 PRO D O 1
ATOM 8838 N N . ASN D 1 10 ? -4.352 11.720 -28.977 1.00 35.62 10 ASN D N 1
ATOM 8839 C CA . ASN D 1 10 ? -5.788 11.578 -29.251 1.00 35.65 10 ASN D CA 1
ATOM 8840 C C . ASN D 1 10 ? -6.719 12.341 -28.305 1.00 36.04 10 ASN D C 1
ATOM 8841 O O . ASN D 1 10 ? -7.946 12.231 -28.387 1.00 36.25 10 ASN D O 1
ATOM 8846 N N . ILE D 1 11 ? -6.119 13.103 -27.396 1.00 36.42 11 ILE D N 1
ATOM 8847 C CA . ILE D 1 11 ? -6.796 14.198 -26.697 1.00 36.40 11 ILE D CA 1
ATOM 8848 C C . ILE D 1 11 ? -5.815 15.360 -26.771 1.00 36.71 11 ILE D C 1
ATOM 8849 O O . ILE D 1 11 ? -4.643 15.205 -26.418 1.00 36.10 11 ILE D O 1
ATOM 8854 N N . LEU D 1 12 ? -6.283 16.505 -27.254 1.00 37.40 12 LEU D N 1
ATOM 8855 C CA . LEU D 1 12 ? -5.453 17.703 -27.290 1.00 38.76 12 LEU D CA 1
ATOM 8856 C C . LEU D 1 12 ? -5.870 18.669 -26.177 1.00 39.55 12 LEU D C 1
ATOM 8857 O O . LEU D 1 12 ? -6.980 18.576 -25.659 1.00 39.83 12 LEU D O 1
ATOM 8862 N N . ARG D 1 13 ? -4.975 19.583 -25.811 1.00 40.73 13 ARG D N 1
ATOM 8863 C CA . ARG D 1 13 ? -5.222 20.532 -24.720 1.00 41.90 13 ARG D CA 1
ATOM 8864 C C . ARG D 1 13 ? -5.083 21.972 -25.168 1.00 42.51 13 ARG D C 1
ATOM 8865 O O . ARG D 1 13 ? -4.459 22.277 -26.201 1.00 42.71 13 ARG D O 1
ATOM 8873 N N . LEU D 1 14 ? -5.681 22.858 -24.385 1.00 43.25 14 LEU D N 1
ATOM 8874 C CA . LEU D 1 14 ? -5.685 24.267 -24.705 1.00 43.99 14 LEU D CA 1
ATOM 8875 C C . LEU D 1 14 ? -4.517 24.937 -24.026 1.00 44.46 14 LEU D C 1
ATOM 8876 O O . LEU D 1 14 ? -4.188 24.621 -22.885 1.00 44.69 14 LEU D O 1
ATOM 8881 N N . GLU D 1 15 ? -3.890 25.855 -24.752 1.00 45.19 15 GLU D N 1
ATOM 8882 C CA . GLU D 1 15 ? -2.802 26.685 -24.246 1.00 46.02 15 GLU D CA 1
ATOM 8883 C C . GLU D 1 15 ? -1.562 25.900 -23.851 1.00 46.19 15 GLU D C 1
ATOM 8884 O O . GLU D 1 15 ? -0.792 26.318 -23.002 1.00 46.50 15 GLU D O 1
ATOM 8890 N N . SER D 1 16 ? -1.370 24.755 -24.490 1.00 46.80 16 SER D N 1
ATOM 8891 C CA . SER D 1 16 ? -0.112 24.031 -24.387 1.00 47.22 16 SER D CA 1
ATOM 8892 C C . SER D 1 16 ? 0.356 23.633 -25.769 1.00 47.28 16 SER D C 1
ATOM 8893 O O . SER D 1 16 ? -0.465 23.303 -26.627 1.00 47.44 16 SER D O 1
ATOM 8896 N N . GLU D 1 17 ? 1.672 23.664 -25.976 1.00 47.41 17 GLU D N 1
ATOM 8897 C CA . GLU D 1 17 ? 2.258 23.309 -27.263 1.00 47.58 17 GLU D CA 1
ATOM 8898 C C . GLU D 1 17 ? 2.011 21.830 -27.539 1.00 47.20 17 GLU D C 1
ATOM 8899 O O . GLU D 1 17 ? 2.569 20.963 -26.857 1.00 47.16 17 GLU D O 1
ATOM 8905 N N . GLU D 1 18 ? 1.139 21.552 -28.510 1.00 46.65 18 GLU D N 1
ATOM 8906 C CA . GLU D 1 18 ? 0.917 20.188 -28.979 1.00 46.07 18 GLU D CA 1
ATOM 8907 C C . GLU D 1 18 ? 1.768 19.941 -30.222 1.00 45.92 18 GLU D C 1
ATOM 8908 O O . GLU D 1 18 ? 2.250 20.881 -30.844 1.00 45.78 18 GLU D O 1
ATOM 8914 N N . THR D 1 19 ? 1.957 18.674 -30.573 1.00 45.81 19 THR D N 1
ATOM 8915 C CA . THR D 1 19 ? 2.836 18.303 -31.679 1.00 45.58 19 THR D CA 1
ATOM 8916 C C . THR D 1 19 ? 2.132 17.348 -32.639 1.00 45.77 19 THR D C 1
ATOM 8917 O O . THR D 1 19 ? 1.412 16.435 -32.226 1.00 45.75 19 THR D O 1
ATOM 8921 N N . MET D 1 20 ? 2.326 17.597 -33.927 1.00 46.03 20 MET D N 1
ATOM 8922 C CA . MET D 1 20 ? 1.870 16.702 -34.968 1.00 46.44 20 MET D CA 1
ATOM 8923 C C . MET D 1 20 ? 3.111 16.221 -35.688 1.00 45.94 20 MET D C 1
ATOM 8924 O O . MET D 1 20 ? 3.937 17.027 -36.122 1.00 46.21 20 MET D O 1
ATOM 8929 N N . VAL D 1 21 ? 3.260 14.905 -35.784 1.00 45.49 21 VAL D N 1
ATOM 8930 C CA . VAL D 1 21 ? 4.395 14.320 -36.487 1.00 44.79 21 VAL D CA 1
ATOM 8931 C C . VAL D 1 21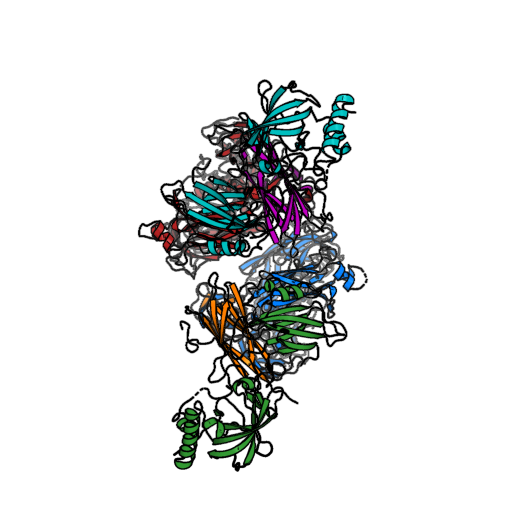 ? 3.951 13.975 -37.899 1.00 44.42 21 VAL D C 1
ATOM 8932 O O . VAL D 1 21 ? 2.898 13.358 -38.100 1.00 44.17 21 VAL D O 1
ATOM 8936 N N . LEU D 1 22 ? 4.755 14.410 -38.866 1.00 43.93 22 LEU D N 1
ATOM 8937 C CA . LEU D 1 22 ? 4.445 14.270 -40.286 1.00 43.56 22 LEU D CA 1
ATOM 8938 C C . LEU D 1 22 ? 5.434 13.334 -40.939 1.00 43.10 22 LEU D C 1
ATOM 8939 O O . LEU D 1 22 ? 6.638 13.439 -40.716 1.00 42.72 22 LEU D O 1
ATOM 8944 N N . GLU D 1 23 ? 4.913 12.407 -41.729 1.00 43.04 23 GLU D N 1
ATOM 8945 C CA . GLU D 1 23 ? 5.745 11.469 -42.465 1.00 43.44 23 GLU D CA 1
ATOM 8946 C C . GLU D 1 23 ? 5.270 11.304 -43.892 1.00 43.54 23 GLU D C 1
ATOM 8947 O O . GLU D 1 23 ? 4.066 11.230 -44.157 1.00 42.88 23 GLU D O 1
ATOM 8953 N N . ALA D 1 24 ? 6.241 11.245 -44.796 1.00 44.16 24 ALA D N 1
ATOM 8954 C CA . ALA D 1 24 ? 6.004 10.933 -46.194 1.00 44.98 24 ALA D CA 1
ATOM 8955 C C . ALA D 1 24 ? 6.814 9.689 -46.554 1.00 45.69 24 ALA D C 1
ATOM 8956 O O . ALA D 1 24 ? 7.982 9.780 -46.931 1.00 46.13 24 ALA D O 1
ATOM 8958 N N . HIS D 1 25 ? 6.191 8.524 -46.404 1.00 46.25 25 HIS D N 1
ATOM 8959 C CA . HIS D 1 25 ? 6.808 7.253 -46.764 1.00 46.60 25 HIS D CA 1
ATOM 8960 C C . HIS D 1 25 ? 6.777 7.035 -48.277 1.00 46.92 25 HIS D C 1
ATOM 8961 O O . HIS D 1 25 ? 5.835 7.457 -48.953 1.00 46.36 25 HIS D O 1
ATOM 8968 N N . ASP D 1 26 ? 7.813 6.362 -48.786 1.00 47.60 26 ASP D N 1
ATOM 8969 C CA . ASP D 1 26 ? 7.966 6.028 -50.212 1.00 48.28 26 ASP D CA 1
ATOM 8970 C C . ASP D 1 26 ? 7.828 7.233 -51.147 1.00 48.40 26 ASP D C 1
ATOM 8971 O O . ASP D 1 26 ? 7.416 7.093 -52.301 1.00 48.33 26 ASP D O 1
ATOM 8976 N N . ALA D 1 27 ? 8.174 8.411 -50.635 1.00 48.65 27 ALA D N 1
ATOM 8977 C CA . ALA D 1 27 ? 8.052 9.651 -51.392 1.00 49.06 27 ALA D CA 1
ATOM 8978 C C . ALA D 1 27 ? 9.395 10.066 -52.000 1.00 49.50 27 ALA D C 1
ATOM 8979 O O . ALA D 1 27 ? 10.451 9.583 -51.577 1.00 49.35 27 ALA D O 1
ATOM 8981 N N . GLN D 1 28 ? 9.339 10.962 -52.989 1.00 50.12 28 GLN D N 1
ATOM 8982 C CA . GLN D 1 28 ? 10.527 11.392 -53.730 1.00 50.64 28 GLN D CA 1
ATOM 8983 C C . GLN D 1 28 ? 10.813 12.882 -53.582 1.00 50.91 28 GLN D C 1
ATOM 8984 O O . GLN D 1 28 ? 9.891 13.696 -53.474 1.00 51.07 28 GLN D O 1
ATOM 8990 N N . GLY D 1 29 ? 12.102 13.218 -53.581 1.00 51.12 29 GLY D N 1
ATOM 8991 C CA . GLY D 1 29 ? 12.568 14.601 -53.519 1.00 51.24 29 GLY D CA 1
ATOM 8992 C C . GLY D 1 29 ? 12.010 15.379 -52.344 1.00 51.38 29 GLY D C 1
ATOM 8993 O O . GLY D 1 29 ? 12.010 14.900 -51.210 1.00 51.48 29 GLY D O 1
ATOM 8994 N N . ASP D 1 30 ? 11.535 16.585 -52.633 1.00 51.43 30 ASP D N 1
ATOM 8995 C CA . ASP D 1 30 ? 10.887 17.436 -51.647 1.00 51.33 30 ASP D CA 1
ATOM 8996 C C . ASP D 1 30 ? 9.378 17.261 -51.695 1.00 51.14 30 ASP D C 1
ATOM 8997 O O . ASP D 1 30 ? 8.785 17.107 -52.770 1.00 50.81 30 ASP D O 1
ATOM 9002 N N . VAL D 1 31 ? 8.767 17.280 -50.515 1.00 51.03 31 VAL D N 1
ATOM 9003 C CA . VAL D 1 31 ? 7.314 17.279 -50.392 1.00 50.82 31 VAL D CA 1
ATOM 9004 C C . VAL D 1 31 ? 6.878 18.311 -49.342 1.00 50.48 31 VAL D C 1
ATOM 9005 O O . VAL D 1 31 ? 7.075 18.105 -48.143 1.00 50.46 31 VAL D O 1
ATOM 9009 N N . PRO D 1 32 ? 6.314 19.443 -49.805 1.00 50.16 32 PRO D N 1
ATOM 9010 C CA . PRO D 1 32 ? 5.895 20.527 -48.918 1.00 49.94 32 PRO D CA 1
ATOM 9011 C C . PRO D 1 32 ? 4.624 20.171 -48.171 1.00 49.60 32 PRO D C 1
ATOM 9012 O O . PRO D 1 32 ? 3.783 19.424 -48.687 1.00 49.55 32 PRO D O 1
ATOM 9016 N N . VAL D 1 33 ? 4.501 20.693 -46.954 1.00 49.25 33 VAL D N 1
ATOM 9017 C CA . VAL D 1 33 ? 3.372 20.376 -46.092 1.00 48.98 33 VAL D CA 1
ATOM 9018 C C . VAL D 1 33 ? 2.875 21.648 -45.412 1.00 48.98 33 VAL D C 1
ATOM 9019 O O . VAL D 1 33 ? 3.658 22.388 -44.811 1.00 48.92 33 VAL D O 1
ATOM 9023 N N . THR D 1 34 ? 1.578 21.907 -45.535 1.00 48.97 34 THR D N 1
ATOM 9024 C CA . THR D 1 34 ? 0.925 22.943 -44.744 1.00 49.11 34 THR D CA 1
ATOM 9025 C C . THR D 1 34 ? -0.003 22.216 -43.786 1.00 49.27 34 THR D C 1
ATOM 9026 O O . THR D 1 34 ? -0.694 21.276 -44.180 1.00 49.50 34 THR D O 1
ATOM 9030 N N . VAL D 1 35 ? 0.016 22.623 -42.520 1.00 49.31 35 VAL D N 1
ATOM 9031 C CA . VAL D 1 35 ? -0.829 22.006 -41.500 1.00 49.10 35 VAL D CA 1
ATOM 9032 C C . VAL D 1 35 ? -1.705 23.077 -40.863 1.00 48.99 35 VAL D C 1
ATOM 9033 O O . VAL D 1 35 ? -1.192 24.050 -40.308 1.00 49.26 35 VAL D O 1
ATOM 9037 N N . THR D 1 36 ? -3.022 22.913 -40.959 1.00 48.60 36 THR D N 1
ATOM 9038 C CA . THR D 1 36 ? -3.944 23.816 -40.263 1.00 48.39 36 THR D CA 1
ATOM 9039 C C . THR D 1 36 ? -4.875 23.057 -39.315 1.00 48.17 36 THR D C 1
ATOM 9040 O O . THR D 1 36 ? -5.190 21.883 -39.535 1.00 47.75 36 THR D O 1
ATOM 9044 N N . VAL D 1 37 ? -5.301 23.738 -38.257 1.00 48.12 37 VAL D N 1
ATOM 9045 C CA . VAL D 1 37 ? -6.302 23.195 -37.351 1.00 48.02 37 VAL D CA 1
ATOM 9046 C C . VAL D 1 37 ? -7.560 24.055 -37.442 1.00 48.18 37 VAL D C 1
ATOM 9047 O O . VAL D 1 37 ? -7.496 25.281 -37.328 1.00 47.96 37 VAL D O 1
ATOM 9051 N N . HIS D 1 38 ? -8.686 23.393 -37.686 1.00 48.60 38 HIS D N 1
ATOM 9052 C CA . HIS D 1 38 ? -10.002 24.026 -37.710 1.00 49.33 38 HIS D CA 1
ATOM 9053 C C . HIS D 1 38 ? -10.850 23.455 -36.597 1.00 49.81 38 HIS D C 1
ATOM 9054 O O . HIS D 1 38 ? -10.522 22.420 -36.038 1.00 49.83 38 HIS D O 1
ATOM 9061 N N . ASP D 1 39 ? -11.958 24.121 -36.298 1.00 50.80 39 ASP D N 1
ATOM 9062 C CA . ASP D 1 39 ? -12.928 23.606 -35.352 1.00 51.71 39 ASP D CA 1
ATOM 9063 C C . ASP D 1 39 ? -13.824 22.578 -36.016 1.00 52.20 39 ASP D C 1
ATOM 9064 O O . ASP D 1 39 ? -14.017 22.613 -37.232 1.00 52.27 39 ASP D O 1
ATOM 9069 N N . PHE D 1 40 ? -14.359 21.657 -35.216 1.00 52.94 40 PHE D N 1
ATOM 9070 C CA . PHE D 1 40 ? -15.446 20.809 -35.672 1.00 53.82 40 PHE D CA 1
ATOM 9071 C C . PHE D 1 40 ? -16.635 21.749 -35.864 1.00 54.38 40 PHE D C 1
ATOM 9072 O O . PHE D 1 40 ? -16.715 22.763 -35.173 1.00 54.64 40 PHE D O 1
ATOM 9080 N N . PRO D 1 41 ? -17.616 21.379 -36.709 1.00 54.73 41 PRO D N 1
ATOM 9081 C CA . PRO D 1 41 ? -18.094 22.162 -37.810 1.00 54.83 41 PRO D CA 1
ATOM 9082 C C . PRO D 1 41 ? -17.260 23.370 -38.252 1.00 55.11 41 PRO D C 1
ATOM 9083 O O . PRO D 1 41 ? -17.062 24.327 -37.495 1.00 54.81 41 PRO D O 1
ATOM 9087 N N . GLY D 1 42 ? -16.759 23.283 -39.485 1.00 55.40 42 GLY D N 1
ATOM 9088 C CA . GLY D 1 42 ? -16.274 24.447 -40.213 1.00 55.88 42 GLY D CA 1
ATOM 9089 C C . GLY D 1 42 ? -14.797 24.568 -40.518 1.00 56.23 42 GLY D C 1
ATOM 9090 O O . GLY D 1 42 ? -13.991 23.755 -40.079 1.00 56.32 42 GLY D O 1
ATOM 9091 N N . LYS D 1 43 ? -14.462 25.593 -41.299 1.00 56.72 43 LYS D N 1
ATOM 9092 C CA . LYS D 1 43 ? -13.079 25.986 -41.560 1.00 57.19 43 LYS D CA 1
ATOM 9093 C C . LYS D 1 43 ? -12.795 27.260 -40.767 1.00 57.28 43 LYS D C 1
ATOM 9094 O O . LYS D 1 43 ? -12.373 28.284 -41.305 1.00 57.51 43 LYS D O 1
ATOM 9100 N N . LYS D 1 44 ? -13.016 27.155 -39.465 1.00 57.53 44 LYS D N 1
ATOM 9101 C CA . LYS D 1 44 ? -13.137 28.304 -38.587 1.00 57.88 44 LYS D CA 1
ATOM 9102 C C . LYS D 1 44 ? -11.849 28.601 -37.806 1.00 58.08 44 LYS D C 1
ATOM 9103 O O . LYS D 1 44 ? -11.844 29.430 -36.890 1.00 58.36 44 LYS D O 1
ATOM 9109 N N . LEU D 1 45 ? -10.786 27.884 -38.173 1.00 58.13 45 LEU D N 1
ATOM 9110 C CA . LEU D 1 45 ? -9.380 28.246 -37.927 1.00 58.26 45 LEU D CA 1
ATOM 9111 C C . LEU D 1 45 ? -8.941 28.604 -36.509 1.00 58.55 45 LEU D C 1
ATOM 9112 O O . LEU D 1 45 ? -9.162 29.715 -36.029 1.00 58.39 45 LEU D O 1
ATOM 9117 N N . VAL D 1 46 ? -8.279 27.645 -35.868 1.00 59.18 46 VAL D N 1
ATOM 9118 C CA . VAL D 1 46 ? -7.634 27.850 -34.576 1.00 59.62 46 VAL D CA 1
ATOM 9119 C C . VAL D 1 46 ? -6.245 28.482 -34.766 1.00 60.09 46 VAL D C 1
ATOM 9120 O O . VAL D 1 46 ? -5.873 29.408 -34.037 1.00 59.99 46 VAL D O 1
ATOM 9124 N N . LEU D 1 47 ? -5.495 27.983 -35.751 1.00 60.79 47 LEU D N 1
ATOM 9125 C CA . LEU D 1 47 ? -4.114 28.420 -35.993 1.00 61.55 47 LEU D CA 1
ATOM 9126 C C . LEU D 1 47 ? -3.691 28.237 -37.457 1.00 61.79 47 LEU D C 1
ATOM 9127 O O . LEU D 1 47 ? -3.528 27.103 -37.931 1.00 61.51 47 LEU D O 1
ATOM 9132 N N . SER D 1 48 ? -3.496 29.367 -38.146 1.00 62.15 48 SER D N 1
ATOM 9133 C CA . SER D 1 48 ? -3.109 29.409 -39.570 1.00 62.44 48 SER D CA 1
ATOM 9134 C C . SER D 1 48 ? -1.783 28.729 -39.930 1.00 62.72 48 SER D C 1
ATOM 9135 O O . SER D 1 48 ? -1.704 27.990 -40.921 1.00 62.77 48 SER D O 1
ATOM 9138 N N . SER D 1 49 ? -0.756 28.997 -39.123 1.00 62.92 49 SER D N 1
ATOM 9139 C CA . SER D 1 49 ? 0.641 28.743 -39.485 1.00 62.91 49 SER D CA 1
ATOM 9140 C C . SER D 1 49 ? 0.997 27.261 -39.537 1.00 62.84 49 SER D C 1
ATOM 9141 O O . SER D 1 49 ? 0.174 26.431 -39.930 1.00 62.77 49 SER D O 1
ATOM 9144 N N . GLU D 1 50 ? 2.236 26.950 -39.153 1.00 62.80 50 GLU D N 1
ATOM 9145 C CA . GLU D 1 50 ? 2.755 25.582 -39.113 1.00 62.51 50 GLU D CA 1
ATOM 9146 C C . GLU D 1 50 ? 2.814 24.967 -40.516 1.00 62.11 50 GLU D C 1
ATOM 9147 O O . GLU D 1 50 ? 1.909 24.241 -40.944 1.00 62.16 50 GLU D O 1
ATOM 9153 N N . LYS D 1 51 ? 3.901 25.286 -41.217 1.00 61.47 51 LYS D N 1
ATOM 9154 C CA . LYS D 1 51 ? 4.098 24.913 -42.614 1.00 60.65 51 LYS D CA 1
ATOM 9155 C C . LYS D 1 51 ? 5.566 24.579 -42.897 1.00 60.00 51 LYS D C 1
ATOM 9156 O O . LYS D 1 51 ? 6.384 25.479 -43.130 1.00 59.92 51 LYS D O 1
ATOM 9162 N N . THR D 1 52 ? 5.894 23.286 -42.883 1.00 59.00 52 THR D N 1
ATOM 9163 C CA . THR D 1 52 ? 7.275 22.834 -43.125 1.00 58.02 52 THR D CA 1
ATOM 9164 C C . THR D 1 52 ? 7.485 22.177 -44.505 1.00 57.02 52 THR D C 1
ATOM 9165 O O . THR D 1 52 ? 6.589 22.193 -45.359 1.00 56.79 52 THR D O 1
ATOM 9169 N N . VAL D 1 53 ? 8.686 21.633 -44.717 1.00 55.77 53 VAL D N 1
ATOM 9170 C CA . VAL D 1 53 ? 8.995 20.802 -45.885 1.00 54.57 53 VAL D CA 1
ATOM 9171 C C . VAL D 1 53 ? 9.661 19.496 -45.442 1.00 53.81 53 VAL D C 1
ATOM 9172 O O . VAL D 1 53 ? 10.657 19.512 -44.715 1.00 53.59 53 VAL D O 1
ATOM 9176 N N . LEU D 1 54 ? 9.102 18.371 -45.882 1.00 52.99 54 LEU D N 1
ATOM 9177 C CA . LEU D 1 54 ? 9.709 17.059 -45.657 1.00 52.30 54 LEU D CA 1
ATOM 9178 C C . LEU D 1 54 ? 10.732 16.750 -46.758 1.00 52.16 54 LEU D C 1
ATOM 9179 O O . LEU D 1 54 ? 10.382 16.639 -47.930 1.00 52.04 54 LEU D O 1
ATOM 9184 N N . THR D 1 55 ? 11.995 16.616 -46.362 1.00 52.21 55 THR D N 1
ATOM 9185 C CA . THR D 1 55 ? 13.107 16.423 -47.295 1.00 52.28 55 THR D CA 1
ATOM 9186 C C . THR D 1 55 ? 13.701 15.023 -47.136 1.00 52.40 55 THR D C 1
ATOM 9187 O O . THR D 1 55 ? 13.453 14.371 -46.122 1.00 52.40 55 THR D O 1
ATOM 9191 N N . PRO D 1 56 ? 14.490 14.551 -48.126 1.00 52.51 56 PRO D N 1
ATOM 9192 C CA . PRO D 1 56 ? 15.223 13.294 -47.904 1.00 52.66 56 PRO D CA 1
ATOM 9193 C C . PRO D 1 56 ? 16.343 13.447 -46.862 1.00 52.74 56 PRO D C 1
ATOM 9194 O O . PRO D 1 56 ? 16.780 12.453 -46.272 1.00 52.53 56 PRO D O 1
ATOM 9198 N N . ALA D 1 57 ? 16.788 14.687 -46.647 1.00 52.92 57 ALA D N 1
ATOM 9199 C CA . ALA D 1 57 ? 17.849 15.005 -45.688 1.00 53.10 57 ALA D CA 1
ATOM 9200 C C . ALA D 1 57 ? 17.364 14.908 -44.246 1.00 53.20 57 ALA D C 1
ATOM 9201 O O . ALA D 1 57 ? 18.146 14.593 -43.346 1.00 53.45 57 ALA D O 1
ATOM 9203 N N . THR D 1 58 ? 16.077 15.191 -44.040 1.00 53.25 58 THR D N 1
ATOM 9204 C CA . THR D 1 58 ? 15.397 14.958 -42.759 1.00 53.06 58 THR D CA 1
ATOM 9205 C C . THR D 1 58 ? 14.779 13.554 -42.727 1.00 52.75 58 THR D C 1
ATOM 9206 O O . THR D 1 58 ? 14.088 13.203 -41.776 1.00 52.63 58 THR D O 1
ATOM 9210 N N . ASN D 1 59 ? 15.043 12.770 -43.777 1.00 52.46 59 ASN D N 1
ATOM 9211 C CA . ASN D 1 59 ? 14.446 11.446 -44.007 1.00 52.13 59 ASN D CA 1
ATOM 9212 C C . ASN D 1 59 ? 12.917 11.429 -44.192 1.00 51.57 59 ASN D C 1
ATOM 9213 O O . ASN D 1 59 ? 12.245 10.470 -43.806 1.00 51.57 59 ASN D O 1
ATOM 9218 N N . HIS D 1 60 ? 12.387 12.485 -44.812 1.00 50.88 60 HIS D N 1
ATOM 9219 C CA . HIS D 1 60 ? 10.948 12.640 -45.097 1.00 50.19 60 HIS D CA 1
ATOM 9220 C C . HIS D 1 60 ? 10.069 12.604 -43.835 1.00 49.83 60 HIS D C 1
ATOM 9221 O O . HIS D 1 60 ? 8.866 12.292 -43.882 1.00 49.55 60 HIS D O 1
ATOM 9228 N N . MET D 1 61 ? 10.685 12.948 -42.708 1.00 49.33 61 MET D N 1
ATOM 9229 C CA . MET D 1 61 ? 9.993 12.975 -41.438 1.00 48.88 61 MET D CA 1
ATOM 9230 C C . MET D 1 61 ? 10.083 14.341 -40.766 1.00 48.63 61 MET D C 1
ATOM 9231 O O . MET D 1 61 ? 11.163 14.901 -40.590 1.00 48.67 61 MET D O 1
ATOM 9236 N N . GLY D 1 62 ? 8.930 14.863 -40.377 1.00 48.29 62 GLY D N 1
ATOM 9237 C CA . GLY D 1 62 ? 8.855 16.207 -39.858 1.00 47.93 62 GLY D CA 1
ATOM 9238 C C . GLY D 1 62 ? 7.818 16.377 -38.787 1.00 47.69 62 GLY D C 1
ATOM 9239 O O . GLY D 1 62 ? 7.283 15.406 -38.273 1.00 47.27 62 GLY D O 1
ATOM 9240 N N . ASN D 1 63 ? 7.483 17.637 -38.530 1.00 48.20 63 ASN D N 1
ATOM 9241 C CA . ASN D 1 63 ? 7.041 18.082 -37.226 1.00 48.45 63 ASN D CA 1
ATOM 9242 C C . ASN D 1 63 ? 6.404 19.459 -37.305 1.00 48.05 63 ASN D C 1
ATOM 9243 O O . ASN D 1 63 ? 7.016 20.381 -37.827 1.00 48.01 63 ASN D O 1
ATOM 9248 N N . VAL D 1 64 ? 5.189 19.603 -36.785 1.00 47.81 64 VAL D N 1
ATOM 9249 C CA . VAL D 1 64 ? 4.644 20.931 -36.469 1.00 47.55 64 VAL D CA 1
ATOM 9250 C C . VAL D 1 64 ? 4.137 20.987 -35.026 1.00 47.34 64 VAL D C 1
ATOM 9251 O O . VAL D 1 64 ? 3.461 20.067 -34.561 1.00 46.96 64 VAL D O 1
ATOM 9255 N N . THR D 1 65 ? 4.477 22.063 -34.322 1.00 47.29 65 THR D N 1
ATOM 9256 C CA . THR D 1 65 ? 3.966 22.283 -32.972 1.00 47.58 65 THR D CA 1
ATOM 9257 C C . THR D 1 65 ? 2.986 23.442 -32.962 1.00 47.66 65 THR D C 1
ATOM 9258 O O . THR D 1 65 ? 3.303 24.530 -33.425 1.00 48.22 65 THR D O 1
ATOM 9262 N N . PHE D 1 66 ? 1.790 23.205 -32.441 1.00 47.78 66 PHE D N 1
ATOM 9263 C CA . PHE D 1 66 ? 0.753 24.225 -32.435 1.00 47.99 66 PHE D CA 1
ATOM 9264 C C . PHE D 1 66 ? 0.178 24.434 -31.029 1.00 48.27 66 PHE D C 1
ATOM 9265 O O . PHE D 1 66 ? 0.247 23.542 -30.178 1.00 48.57 66 PHE D O 1
ATOM 9273 N N . THR D 1 67 ? -0.369 25.622 -30.789 1.00 48.64 67 THR D N 1
ATOM 9274 C CA . THR D 1 67 ? -1.046 25.937 -29.531 1.00 48.76 67 THR D CA 1
ATOM 9275 C C . THR D 1 67 ? -2.489 26.332 -29.843 1.00 48.85 67 THR D C 1
ATOM 9276 O O . THR D 1 67 ? -2.767 26.904 -30.897 1.00 49.17 67 THR D O 1
ATOM 9280 N N . ILE D 1 68 ? -3.400 26.012 -28.931 1.00 48.91 68 ILE D N 1
ATOM 9281 C CA . ILE D 1 68 ? -4.809 26.383 -29.053 1.00 48.80 68 ILE D CA 1
ATOM 9282 C C . ILE D 1 68 ? -5.203 27.285 -27.877 1.00 48.96 68 ILE D C 1
ATOM 9283 O O . ILE D 1 68 ? -4.991 26.914 -26.722 1.00 49.06 68 ILE D O 1
ATOM 9288 N N . PRO D 1 69 ? -5.750 28.485 -28.169 1.00 48.87 69 PRO D N 1
ATOM 9289 C CA . PRO D 1 69 ? -6.267 29.390 -27.134 1.00 48.86 69 PRO D CA 1
ATOM 9290 C C . PRO D 1 69 ? -7.503 28.845 -26.408 1.00 48.79 69 PRO D C 1
ATOM 9291 O O . PRO D 1 69 ? -8.445 28.372 -27.048 1.00 48.57 69 PRO D O 1
ATOM 9295 N N . SER D 1 76 ? -15.542 29.830 -24.186 1.00 67.21 76 SER D N 1
ATOM 9296 C CA . SER D 1 76 ? -16.641 29.922 -23.223 1.00 67.22 76 SER D CA 1
ATOM 9297 C C . SER D 1 76 ? -17.266 28.548 -22.979 1.00 67.18 76 SER D C 1
ATOM 9298 O O . SER D 1 76 ? -17.181 27.997 -21.872 1.00 67.19 76 SER D O 1
ATOM 9301 N N . GLU D 1 77 ? -17.885 28.008 -24.030 1.00 67.01 77 GLU D N 1
ATOM 9302 C CA . GLU D 1 77 ? -18.655 26.767 -23.968 1.00 66.70 77 GLU D CA 1
ATOM 9303 C C . GLU D 1 77 ? -18.866 26.199 -25.371 1.00 66.39 77 GLU D C 1
ATOM 9304 O O . GLU D 1 77 ? -18.628 26.892 -26.368 1.00 66.39 77 GLU D O 1
ATOM 9310 N N . LYS D 1 78 ? -19.289 24.932 -25.425 1.00 65.78 78 LYS D N 1
ATOM 9311 C CA . LYS D 1 78 ? -19.949 24.318 -26.599 1.00 65.04 78 LYS D CA 1
ATOM 9312 C C . LYS D 1 78 ? -19.599 22.859 -26.874 1.00 64.26 78 LYS D C 1
ATOM 9313 O O . LYS D 1 78 ? -18.433 22.457 -26.812 1.00 64.42 78 LYS D O 1
ATOM 9319 N N . GLY D 1 79 ? -20.639 22.088 -27.180 1.00 63.27 79 GLY D N 1
ATOM 9320 C CA . GLY D 1 79 ? -20.502 20.722 -27.655 1.00 61.98 79 GLY D CA 1
ATOM 9321 C C . GLY D 1 79 ? -20.618 19.679 -26.562 1.00 61.01 79 GLY D C 1
ATOM 9322 O O . GLY D 1 79 ? -19.902 19.737 -25.547 1.00 61.08 79 GLY D O 1
ATOM 9323 N N . ARG D 1 80 ? -21.508 18.710 -26.781 1.00 59.68 80 ARG D N 1
ATOM 9324 C CA . ARG D 1 80 ? -21.606 17.541 -25.907 1.00 58.24 80 ARG D CA 1
ATOM 9325 C C . ARG D 1 80 ? -20.204 16.989 -25.622 1.00 56.46 80 ARG D C 1
ATOM 9326 O O . ARG D 1 80 ? -19.986 16.297 -24.626 1.00 56.32 80 ARG D O 1
ATOM 9334 N N . ASN D 1 81 ? -19.277 17.320 -26.523 1.00 54.29 81 ASN D N 1
ATOM 9335 C CA . ASN D 1 81 ? -17.835 17.132 -26.357 1.00 52.13 81 ASN D CA 1
ATOM 9336 C C . ASN D 1 81 ? -17.132 17.953 -27.437 1.00 50.29 81 ASN D C 1
ATOM 9337 O O . ASN D 1 81 ? -17.609 18.022 -28.565 1.00 50.11 81 ASN D O 1
ATOM 9342 N N . LYS D 1 82 ? -16.016 18.589 -27.098 1.00 48.13 82 LYS D N 1
ATOM 9343 C CA . LYS D 1 82 ? -15.361 19.514 -28.028 1.00 46.09 82 LYS D CA 1
ATOM 9344 C C . LYS D 1 82 ? -14.359 18.813 -28.949 1.00 44.63 82 LYS D C 1
ATOM 9345 O O . LYS D 1 82 ? -13.545 18.007 -28.498 1.00 44.50 82 LYS D O 1
ATOM 9351 N N . PHE D 1 83 ? -14.440 19.126 -30.240 1.00 42.72 83 PHE D N 1
ATOM 9352 C CA . PHE D 1 83 ? -13.548 18.554 -31.246 1.00 41.04 83 PHE D CA 1
ATOM 9353 C C . PHE D 1 83 ? -12.952 19.624 -32.154 1.00 40.06 83 PHE D C 1
ATOM 9354 O O . PHE D 1 83 ? -13.519 20.700 -32.324 1.00 39.63 83 PHE D O 1
ATOM 9362 N N . VAL D 1 84 ? -11.789 19.313 -32.713 1.00 39.17 84 VAL D N 1
ATOM 9363 C CA . VAL D 1 84 ? -11.187 20.095 -33.787 1.00 38.51 84 VAL D CA 1
ATOM 9364 C C . VAL D 1 84 ? -10.830 19.176 -34.963 1.00 38.56 84 VAL D C 1
ATOM 9365 O O . VAL D 1 84 ? -10.871 17.952 -34.839 1.00 38.09 84 VAL D O 1
ATOM 9369 N N . THR D 1 85 ? -10.495 19.777 -36.104 1.00 38.80 85 THR D N 1
ATOM 9370 C CA . THR D 1 85 ? -10.008 19.036 -37.268 1.00 38.92 85 THR D CA 1
ATOM 9371 C C . THR D 1 85 ? -8.570 19.435 -37.537 1.00 39.37 85 THR D C 1
ATOM 9372 O O . THR D 1 85 ? -8.279 20.600 -37.813 1.00 39.78 85 THR D O 1
ATOM 9376 N N . VAL D 1 86 ? -7.671 18.467 -37.451 1.00 39.68 86 VAL D N 1
ATOM 9377 C CA . VAL D 1 86 ? -6.298 18.691 -37.859 1.00 40.32 86 VAL D CA 1
ATOM 9378 C C . VAL D 1 86 ? -6.138 18.262 -39.319 1.00 40.65 86 VAL D C 1
ATOM 9379 O O . VAL D 1 86 ? -6.376 17.108 -39.673 1.00 40.35 86 VAL D O 1
ATOM 9383 N N . GLN D 1 87 ? -5.757 19.220 -40.158 1.00 41.28 87 GLN D N 1
ATOM 9384 C CA . GLN D 1 87 ? -5.627 19.000 -41.593 1.00 41.70 87 GLN D CA 1
ATOM 9385 C C . GLN D 1 87 ? -4.176 19.172 -42.031 1.00 41.77 87 GLN D C 1
ATOM 9386 O O . GLN D 1 87 ? -3.569 20.226 -41.829 1.00 41.94 87 GLN D O 1
ATOM 9392 N N . ALA D 1 88 ? -3.622 18.113 -42.608 1.00 41.75 88 ALA D N 1
ATOM 9393 C CA . ALA D 1 88 ? -2.302 18.176 -43.219 1.00 41.85 88 ALA D CA 1
ATOM 9394 C C . ALA D 1 88 ? -2.410 18.050 -44.739 1.00 41.72 88 ALA D C 1
ATOM 9395 O O . ALA D 1 88 ? -3.078 17.157 -45.265 1.00 41.59 88 ALA D O 1
ATOM 9397 N N . THR D 1 89 ? -1.755 18.954 -45.447 1.00 41.93 89 THR D N 1
ATOM 9398 C CA . THR D 1 89 ? -1.802 18.906 -46.902 1.00 42.48 89 THR D CA 1
ATOM 9399 C C . THR D 1 89 ? -0.407 18.627 -47.478 1.00 42.70 89 THR D C 1
ATOM 9400 O O . THR D 1 89 ? 0.511 19.432 -47.338 1.00 42.54 89 THR D O 1
ATOM 9404 N N . PHE D 1 90 ? -0.262 17.447 -48.073 1.00 43.41 90 PHE D N 1
ATOM 9405 C CA . PHE D 1 90 ? 1.021 16.959 -48.574 1.00 44.09 90 PHE D CA 1
ATOM 9406 C C . PHE D 1 90 ? 1.034 17.146 -50.079 1.00 44.64 90 PHE D C 1
ATOM 9407 O O . PHE D 1 90 ? 0.730 16.220 -50.843 1.00 44.80 90 PHE D O 1
ATOM 9415 N N . GLY D 1 91 ? 1.381 18.358 -50.502 1.00 45.29 91 GLY D N 1
ATOM 9416 C CA . GLY D 1 91 ? 1.196 18.762 -51.882 1.00 45.71 91 GLY D CA 1
ATOM 9417 C C . GLY D 1 91 ? -0.268 19.102 -52.083 1.00 46.20 91 GLY D C 1
ATOM 9418 O O . GLY D 1 91 ? -0.762 20.086 -51.533 1.00 46.16 91 GLY D O 1
ATOM 9419 N N . THR D 1 92 ? -0.957 18.281 -52.874 1.00 46.66 92 THR D N 1
ATOM 9420 C CA . THR D 1 92 ? -2.398 18.423 -53.097 1.00 46.99 92 THR D CA 1
ATOM 9421 C C . THR D 1 92 ? -3.160 17.355 -52.309 1.00 47.17 92 THR D C 1
ATOM 9422 O O . THR D 1 92 ? -4.394 17.340 -52.298 1.00 47.43 92 THR D O 1
ATOM 9426 N N . GLN D 1 93 ? -2.411 16.466 -51.658 1.00 47.12 93 GLN D N 1
ATOM 9427 C CA . GLN D 1 93 ? -2.979 15.340 -50.927 1.00 47.04 93 GLN D CA 1
ATOM 9428 C C . GLN D 1 93 ? -3.312 15.758 -49.494 1.00 46.63 93 GLN D C 1
ATOM 9429 O O . GLN D 1 93 ? -2.422 15.877 -48.646 1.00 46.54 93 GLN D O 1
ATOM 9435 N N . VAL D 1 94 ? -4.600 15.987 -49.243 1.00 46.16 94 VAL D N 1
ATOM 9436 C CA . VAL D 1 94 ? -5.092 16.350 -47.913 1.00 45.34 94 VAL D CA 1
ATOM 9437 C C . VAL D 1 94 ? -5.256 15.111 -47.048 1.00 44.87 94 VAL D C 1
ATOM 9438 O O . VAL D 1 94 ? -5.853 14.120 -47.473 1.00 44.94 94 VAL D O 1
ATOM 9442 N N . VAL D 1 95 ? -4.711 15.173 -45.837 1.00 44.02 95 VAL D N 1
ATOM 9443 C CA . VAL D 1 95 ? -4.949 14.157 -44.818 1.00 43.32 95 VAL D CA 1
ATOM 9444 C C . VAL D 1 95 ? -5.493 14.859 -43.570 1.00 42.85 95 VAL D C 1
ATOM 9445 O O . VAL D 1 95 ? -4.878 15.800 -43.053 1.00 42.42 95 VAL D O 1
ATOM 9449 N N . GLU D 1 96 ? -6.653 14.404 -43.099 1.00 42.21 96 GLU D N 1
ATOM 9450 C CA . GLU D 1 96 ? -7.300 15.028 -41.950 1.00 41.61 96 GLU D CA 1
ATOM 9451 C C . GLU D 1 96 ? -7.801 14.052 -40.888 1.00 40.70 96 GLU D C 1
ATOM 9452 O O . GLU D 1 96 ? -8.043 12.871 -41.160 1.00 40.39 96 GLU D O 1
ATOM 9458 N N . LYS D 1 97 ? -7.959 14.578 -39.678 1.00 39.73 97 LYS D N 1
ATOM 9459 C CA . LYS D 1 97 ? -8.400 13.808 -38.532 1.00 38.94 97 LYS D CA 1
ATOM 9460 C C . LYS D 1 97 ? -9.103 14.742 -37.554 1.00 38.47 97 LYS D C 1
ATOM 9461 O O . LYS D 1 97 ? -8.575 15.805 -37.220 1.00 38.06 97 LYS D O 1
ATOM 9467 N N . VAL D 1 98 ? -10.291 14.342 -37.104 1.00 37.92 98 VAL D N 1
ATOM 9468 C CA . VAL D 1 98 ? -10.957 15.053 -36.020 1.00 37.37 98 VAL D CA 1
ATOM 9469 C C . VAL D 1 98 ? -10.454 14.530 -34.679 1.00 37.01 98 VAL D C 1
ATOM 9470 O O . VAL D 1 98 ? -10.407 13.312 -34.429 1.00 37.25 98 VAL D O 1
ATOM 9474 N N . VAL D 1 99 ? -10.030 15.460 -33.831 1.00 36.17 99 VAL D N 1
ATOM 9475 C CA . VAL D 1 99 ? -9.443 15.088 -32.560 1.00 35.51 99 VAL D CA 1
ATOM 9476 C C . VAL D 1 99 ? -10.213 15.745 -31.430 1.00 35.56 99 VAL D C 1
ATOM 9477 O O . VAL D 1 99 ? -10.642 16.900 -31.534 1.00 34.70 99 VAL D O 1
ATOM 9481 N N . LEU D 1 100 ? -10.368 14.975 -30.356 1.00 35.66 100 LEU D N 1
ATOM 9482 C CA . LEU D 1 100 ? -11.030 15.412 -29.158 1.00 35.94 100 LEU D CA 1
ATOM 9483 C C . LEU D 1 100 ? -10.109 16.369 -28.404 1.00 36.47 100 LEU D C 1
ATOM 9484 O O . LEU D 1 100 ? -8.889 16.179 -28.344 1.00 36.14 100 LEU D O 1
ATOM 9489 N N . VAL D 1 101 ? -10.711 17.419 -27.862 1.00 37.11 101 VAL D N 1
ATOM 9490 C CA . VAL D 1 101 ? -9.982 18.422 -27.107 1.00 37.90 101 VAL D CA 1
ATOM 9491 C C . VAL D 1 101 ? -10.489 18.421 -25.664 1.00 38.35 101 VAL D C 1
ATOM 9492 O O . VAL D 1 101 ? -11.699 18.436 -25.424 1.00 38.46 101 VAL D O 1
ATOM 9496 N N . SER D 1 102 ? -9.557 18.393 -24.717 1.00 38.82 102 SER D N 1
ATOM 9497 C CA . SER D 1 102 ? -9.875 18.565 -23.303 1.00 39.34 102 SER D CA 1
ATOM 9498 C C . SER D 1 102 ? -10.023 20.041 -22.931 1.00 40.33 102 SER D C 1
ATOM 9499 O O . SER D 1 102 ? -9.260 20.903 -23.383 1.00 39.86 102 SER D O 1
ATOM 9502 N N . LEU D 1 103 ? -11.008 20.309 -22.082 1.00 41.90 103 LEU D N 1
ATOM 9503 C CA . LEU D 1 103 ? -11.299 21.640 -21.604 1.00 43.37 103 LEU D CA 1
ATOM 9504 C C . LEU D 1 103 ? -10.678 21.964 -20.237 1.00 44.49 103 LEU D C 1
ATOM 9505 O O . LEU D 1 103 ? -10.940 23.041 -19.680 1.00 45.44 103 LEU D O 1
ATOM 9510 N N . GLN D 1 104 ? -9.871 21.057 -19.690 1.00 45.49 104 GLN D N 1
ATOM 9511 C CA . GLN D 1 104 ? -9.259 21.307 -18.392 1.00 47.08 104 GLN D CA 1
ATOM 9512 C C . GLN D 1 104 ? -7.849 21.920 -18.448 1.00 47.40 104 GLN D C 1
ATOM 9513 O O . GLN D 1 104 ? -7.092 21.702 -19.404 1.00 47.49 104 GLN D O 1
ATOM 9519 N N . SER D 1 105 ? -7.545 22.716 -17.414 1.00 47.85 105 SER D N 1
ATOM 9520 C CA . SER D 1 105 ? -6.402 23.641 -17.377 1.00 47.89 105 SER D CA 1
ATOM 9521 C C . SER D 1 105 ? -5.166 23.054 -16.700 1.00 47.58 105 SER D C 1
ATOM 9522 O O . SER D 1 105 ? -4.068 23.620 -16.807 1.00 47.99 105 SER D O 1
ATOM 9525 N N . GLY D 1 106 ? -5.353 21.947 -15.981 1.00 47.00 106 GLY D N 1
ATOM 9526 C CA . GLY D 1 106 ? -4.270 21.304 -15.247 1.00 45.90 106 GLY D CA 1
ATOM 9527 C C . GLY D 1 106 ? -4.753 20.806 -13.906 1.00 45.34 106 GLY D C 1
ATOM 9528 O O . GLY D 1 106 ? -5.841 20.239 -13.806 1.00 46.42 106 GLY D O 1
ATOM 9529 N N . TYR D 1 107 ? -3.962 21.052 -12.870 1.00 44.35 107 TYR D N 1
ATOM 9530 C CA . TYR D 1 107 ? -4.214 20.520 -11.527 1.00 43.24 107 TYR D CA 1
ATOM 9531 C C . TYR D 1 107 ? -4.208 21.636 -10.511 1.00 42.52 107 TYR D C 1
ATOM 9532 O O . TYR D 1 107 ? -3.608 22.685 -10.732 1.00 43.33 107 TYR D O 1
ATOM 9541 N N . LEU D 1 108 ? -4.881 21.402 -9.396 1.00 41.77 108 LEU D N 1
ATOM 9542 C CA . LEU D 1 108 ? -4.828 22.297 -8.243 1.00 40.87 108 LEU D CA 1
ATOM 9543 C C . LEU D 1 108 ? -4.398 21.443 -7.044 1.00 40.55 108 LEU D C 1
ATOM 9544 O O . LEU D 1 108 ? -4.970 20.384 -6.806 1.00 39.06 108 LEU D O 1
ATOM 9549 N N . PHE D 1 109 ? -3.348 21.886 -6.349 1.00 41.21 109 PHE D N 1
ATOM 9550 C CA . PHE D 1 109 ? -2.895 21.252 -5.118 1.00 41.58 109 PHE D CA 1
ATOM 9551 C C . PHE D 1 109 ? -3.106 22.227 -3.964 1.00 42.65 109 PHE D C 1
ATOM 9552 O O . PHE D 1 109 ? -2.698 23.387 -4.045 1.00 43.89 109 PHE D O 1
ATOM 9560 N N . ILE D 1 110 ? -3.790 21.770 -2.913 1.00 42.85 110 ILE D N 1
ATOM 9561 C CA . ILE D 1 110 ? -4.140 22.605 -1.776 1.00 42.17 110 ILE D CA 1
ATOM 9562 C C . ILE D 1 110 ? -3.264 22.194 -0.595 1.00 42.74 110 ILE D C 1
ATOM 9563 O O . ILE D 1 110 ? -3.186 21.029 -0.239 1.00 42.63 110 ILE D O 1
ATOM 9568 N N . GLN D 1 111 ? -2.566 23.164 -0.017 1.00 43.24 111 GLN D N 1
ATOM 9569 C CA . GLN D 1 111 ? -1.812 22.951 1.199 1.00 43.02 111 GLN D CA 1
ATOM 9570 C C . GLN D 1 111 ? -2.460 23.736 2.333 1.00 42.57 111 GLN D C 1
ATOM 9571 O O . GLN D 1 111 ? -2.683 24.917 2.188 1.00 42.25 111 GLN D O 1
ATOM 9577 N N . THR D 1 112 ? -2.742 23.079 3.459 1.00 42.78 112 THR D N 1
ATOM 9578 C CA . THR D 1 112 ? -3.071 23.801 4.713 1.00 42.43 112 THR D CA 1
ATOM 9579 C C . THR D 1 112 ? -1.859 23.764 5.651 1.00 42.89 112 THR D C 1
ATOM 9580 O O . THR D 1 112 ? -1.057 22.846 5.573 1.00 42.78 112 THR D O 1
ATOM 9584 N N . ASP D 1 113 ? -1.721 24.762 6.526 1.00 43.19 113 ASP D N 1
ATOM 9585 C CA . ASP D 1 113 ? -0.563 24.817 7.427 1.00 44.06 113 ASP D CA 1
ATOM 9586 C C . ASP D 1 113 ? -0.478 23.630 8.391 1.00 44.33 113 ASP D C 1
ATOM 9587 O O . ASP D 1 113 ? 0.626 23.162 8.674 1.00 45.39 113 ASP D O 1
ATOM 9592 N N . LYS D 1 114 ? -1.632 23.144 8.876 1.00 44.36 114 LYS D N 1
ATOM 9593 C CA . LYS D 1 114 ? -1.717 21.983 9.776 1.00 43.94 114 LYS D CA 1
ATOM 9594 C C . LYS D 1 114 ? -2.797 20.999 9.330 1.00 43.90 114 LYS D C 1
ATOM 9595 O O . LYS D 1 114 ? -3.562 21.265 8.426 1.00 43.78 114 LYS D O 1
ATOM 9601 N N . THR D 1 115 ? -2.879 19.869 10.015 1.00 43.83 115 THR D N 1
ATOM 9602 C CA . THR D 1 115 ? -3.815 18.812 9.663 1.00 43.28 115 THR D CA 1
ATOM 9603 C C . THR D 1 115 ? -5.114 18.933 10.453 1.00 42.53 115 THR D C 1
ATOM 9604 O O . THR D 1 115 ? -6.159 18.401 10.043 1.00 43.14 115 THR D O 1
ATOM 9608 N N . ILE D 1 116 ? -5.051 19.663 11.565 1.00 41.45 116 ILE D N 1
ATOM 9609 C CA . ILE D 1 116 ? -6.139 19.723 12.550 1.00 41.14 116 ILE D CA 1
ATOM 9610 C C . ILE D 1 116 ? -6.078 21.087 13.251 1.00 40.86 116 ILE D C 1
ATOM 9611 O O . ILE D 1 116 ? -4.987 21.663 13.402 1.00 41.27 116 ILE D O 1
ATOM 9616 N N . TYR D 1 117 ? -7.236 21.602 13.669 1.00 40.09 117 TYR D N 1
ATOM 9617 C CA . TYR D 1 117 ? -7.355 22.963 14.186 1.00 39.82 117 TYR D CA 1
ATOM 9618 C C . TYR D 1 117 ? -8.398 23.061 15.286 1.00 40.37 117 TYR D C 1
ATOM 9619 O O . TYR D 1 117 ? -9.372 22.311 15.278 1.00 39.47 117 TYR D O 1
ATOM 9628 N N . THR D 1 118 ? -8.187 24.006 16.212 1.00 40.97 118 THR D N 1
ATOM 9629 C CA . THR D 1 118 ? -9.171 24.341 17.221 1.00 42.31 118 THR D CA 1
ATOM 9630 C C . THR D 1 118 ? -10.079 25.499 16.752 1.00 42.74 118 THR D C 1
ATOM 9631 O O . THR D 1 118 ? -9.652 26.321 15.925 1.00 42.14 118 THR D O 1
ATOM 9635 N N . PRO D 1 119 ? -11.328 25.569 17.285 1.00 42.88 119 PRO D N 1
ATOM 9636 C CA . PRO D 1 119 ? -12.165 26.764 17.131 1.00 43.26 119 PRO D CA 1
ATOM 9637 C C . PRO D 1 119 ? -11.431 28.006 17.594 1.00 43.66 119 PRO D C 1
ATOM 9638 O O . PRO D 1 119 ? -10.740 27.974 18.609 1.00 43.82 119 PRO D O 1
ATOM 9642 N N . GLY D 1 120 ? -11.557 29.098 16.851 1.00 44.82 120 GLY D N 1
ATOM 9643 C CA . GLY D 1 120 ? -10.894 30.346 17.242 1.00 45.00 120 GLY D CA 1
ATOM 9644 C C . GLY D 1 120 ? -9.526 30.539 16.628 1.00 45.59 120 GLY D C 1
ATOM 9645 O O . GLY D 1 120 ? -8.946 31.621 16.738 1.00 46.36 120 GLY D O 1
ATOM 9646 N N . SER D 1 121 ? -8.990 29.505 15.988 1.00 45.73 121 SER D N 1
ATOM 9647 C CA . SER D 1 121 ? -7.715 29.651 15.304 1.00 45.94 121 SER D CA 1
ATOM 9648 C C . SER D 1 121 ? -7.896 29.983 13.824 1.00 46.16 121 SER D C 1
ATOM 9649 O O . SER D 1 121 ? -9.006 30.200 13.352 1.00 46.72 121 SER D O 1
ATOM 9652 N N . THR D 1 122 ? -6.784 30.041 13.108 1.00 46.58 122 THR D N 1
ATOM 9653 C CA . THR D 1 122 ? -6.746 30.470 11.732 1.00 46.51 122 THR D CA 1
ATOM 9654 C C . THR D 1 122 ? -6.167 29.349 10.848 1.00 46.30 122 THR D C 1
ATOM 9655 O O . THR D 1 122 ? -5.070 28.843 11.096 1.00 45.91 122 THR D O 1
ATOM 9659 N N . VAL D 1 123 ? -6.956 28.948 9.850 1.00 45.12 123 VAL D N 1
ATOM 9660 C CA . VAL D 1 123 ? -6.528 28.013 8.824 1.00 43.59 123 VAL D CA 1
ATOM 9661 C C . VAL D 1 123 ? -5.749 28.824 7.778 1.00 43.27 123 VAL D C 1
ATOM 9662 O O . VAL D 1 123 ? -6.260 29.792 7.201 1.00 43.35 123 VAL D O 1
ATOM 9666 N N . LEU D 1 124 ? -4.502 28.443 7.558 1.00 42.46 124 LEU D N 1
ATOM 9667 C CA . LEU D 1 124 ? -3.689 29.092 6.553 1.00 42.42 124 LEU D CA 1
ATOM 9668 C C . LEU D 1 124 ? -3.562 28.106 5.401 1.00 42.58 124 LEU D C 1
ATOM 9669 O O . LEU D 1 124 ? -3.291 26.908 5.600 1.00 42.66 124 LEU D O 1
ATOM 9674 N N . TYR D 1 125 ? -3.820 28.580 4.192 1.00 42.25 125 TYR D N 1
ATOM 9675 C CA . TYR D 1 125 ? -3.813 27.638 3.086 1.00 42.01 125 TYR D CA 1
ATOM 9676 C C . TYR D 1 125 ? -3.316 28.217 1.803 1.00 41.72 125 TYR D C 1
ATOM 9677 O O . TYR D 1 125 ? -3.424 29.416 1.560 1.00 40.99 125 TYR D O 1
ATOM 9686 N N . ARG D 1 126 ? -2.686 27.361 1.016 1.00 42.78 126 ARG D N 1
ATOM 9687 C CA . ARG D 1 126 ? -2.316 27.774 -0.329 1.00 43.33 126 ARG D CA 1
ATOM 9688 C C . ARG D 1 126 ? -2.761 26.868 -1.462 1.00 42.71 126 ARG D C 1
ATOM 9689 O O . ARG D 1 126 ? -2.861 25.651 -1.294 1.00 42.74 126 ARG D O 1
ATOM 9697 N N . ILE D 1 127 ? -3.174 27.493 -2.561 1.00 41.93 127 ILE D N 1
ATOM 9698 C CA . ILE D 1 127 ? -3.474 26.769 -3.788 1.00 40.64 127 ILE D CA 1
ATOM 9699 C C . ILE D 1 127 ? -2.289 26.919 -4.762 1.00 39.82 127 ILE D C 1
ATOM 9700 O O . ILE D 1 127 ? -1.738 28.019 -4.964 1.00 38.55 127 ILE D O 1
ATOM 9705 N N . PHE D 1 128 ? -1.878 25.778 -5.308 1.00 39.33 128 PHE D N 1
ATOM 9706 C CA . PHE D 1 128 ? -0.875 25.705 -6.357 1.00 38.18 128 PHE D CA 1
ATOM 9707 C C . PHE D 1 128 ? -1.522 25.456 -7.706 1.00 37.22 128 PHE D C 1
ATOM 9708 O O . PHE D 1 128 ? -2.159 24.446 -7.909 1.00 36.41 128 PHE D O 1
ATOM 9716 N N . THR D 1 129 ? -1.349 26.395 -8.633 1.00 37.18 129 THR D N 1
ATOM 9717 C CA . THR D 1 129 ? -1.980 26.307 -9.942 1.00 36.41 129 THR D CA 1
ATOM 9718 C C . THR D 1 129 ? -0.973 25.926 -11.037 1.00 37.22 129 THR D C 1
ATOM 9719 O O . THR D 1 129 ? -0.132 26.745 -11.437 1.00 37.15 129 THR D O 1
ATOM 9723 N N . VAL D 1 130 ? -1.060 24.673 -11.499 1.00 37.39 130 VAL D N 1
ATOM 9724 C CA . VAL D 1 130 ? -0.157 24.130 -12.513 1.00 37.43 130 VAL D CA 1
ATOM 9725 C C . VAL D 1 130 ? -0.935 23.585 -13.715 1.00 38.48 130 VAL D C 1
ATOM 9726 O O . VAL D 1 130 ? -2.146 23.370 -13.635 1.00 38.35 130 VAL D O 1
ATOM 9730 N N . ASN D 1 131 ? -0.236 23.396 -14.829 1.00 39.40 131 ASN D N 1
ATOM 9731 C CA . ASN D 1 131 ? -0.816 22.771 -16.022 1.00 40.81 131 ASN D CA 1
ATOM 9732 C C . ASN D 1 131 ? -0.523 21.259 -15.998 1.00 41.77 131 ASN D C 1
ATOM 9733 O O . ASN D 1 131 ? -0.052 20.747 -14.989 1.00 41.58 131 ASN D O 1
ATOM 9738 N N . HIS D 1 132 ? -0.792 20.545 -17.090 1.00 42.77 132 HIS D N 1
ATOM 9739 C CA . HIS D 1 132 ? -0.620 19.089 -17.074 1.00 44.05 132 HIS D CA 1
ATOM 9740 C C . HIS D 1 132 ? 0.855 18.657 -17.042 1.00 43.95 132 HIS D C 1
ATOM 9741 O O . HIS D 1 132 ? 1.180 17.548 -16.593 1.00 43.84 132 HIS D O 1
ATOM 9748 N N . LYS D 1 133 ? 1.728 19.552 -17.495 1.00 44.22 133 LYS D N 1
ATOM 9749 C CA . LYS D 1 133 ? 3.180 19.401 -17.357 1.00 44.50 133 LYS D CA 1
ATOM 9750 C C . LYS D 1 133 ? 3.654 19.746 -15.938 1.00 44.18 133 LYS D C 1
ATOM 9751 O O . LYS D 1 133 ? 4.828 19.627 -15.636 1.00 44.77 133 LYS D O 1
ATOM 9757 N N . LEU D 1 134 ? 2.736 20.188 -15.079 1.00 44.10 134 LEU D N 1
ATOM 9758 C CA . LEU D 1 134 ? 3.029 20.621 -13.707 1.00 43.60 134 LEU D CA 1
ATOM 9759 C C . LEU D 1 134 ? 3.802 21.935 -13.639 1.00 43.84 134 LEU D C 1
ATOM 9760 O O . LEU D 1 134 ? 4.330 22.295 -12.577 1.00 43.98 134 LEU D O 1
ATOM 9765 N N . LEU D 1 135 ? 3.855 22.648 -14.765 1.00 43.36 135 LEU D N 1
ATOM 9766 C CA . LEU D 1 135 ? 4.397 23.997 -14.811 1.00 43.49 135 LEU D CA 1
ATOM 9767 C C . LEU D 1 135 ? 3.339 25.006 -14.358 1.00 44.11 135 LEU D C 1
ATOM 9768 O O . LEU D 1 135 ? 2.142 24.832 -14.640 1.00 44.28 135 LEU D O 1
ATOM 9773 N N . PRO D 1 136 ? 3.768 26.047 -13.625 1.00 44.29 136 PRO D N 1
ATOM 9774 C CA . PRO D 1 136 ? 2.812 27.011 -13.072 1.00 44.44 136 PRO D CA 1
ATOM 9775 C C . PRO D 1 136 ? 2.059 27.773 -14.158 1.00 45.21 136 PRO D C 1
ATOM 9776 O O . PRO D 1 136 ? 2.659 28.171 -15.167 1.00 45.56 136 PRO D O 1
ATOM 9780 N N . VAL D 1 137 ? 0.753 27.952 -13.957 1.00 45.10 137 VAL D N 1
ATOM 9781 C CA . VAL D 1 137 ? -0.077 28.734 -14.880 1.00 45.18 137 VAL D CA 1
ATOM 9782 C C . VAL D 1 137 ? -0.753 29.899 -14.159 1.00 45.14 137 VAL D C 1
ATOM 9783 O O . VAL D 1 137 ? -1.149 29.777 -12.991 1.00 45.52 137 VAL D O 1
ATOM 9787 N N . GLY D 1 138 ? -0.863 31.026 -14.860 1.00 44.65 138 GLY D N 1
ATOM 9788 C CA . GLY D 1 138 ? -1.592 32.166 -14.360 1.00 44.63 138 GLY D CA 1
ATOM 9789 C C . GLY D 1 138 ? -3.043 32.036 -14.758 1.00 45.00 138 GLY D C 1
ATOM 9790 O O . GLY D 1 138 ? -3.384 32.271 -15.913 1.00 44.90 138 GLY D O 1
ATOM 9791 N N . ARG D 1 139 ? -3.898 31.637 -13.812 1.00 45.44 139 ARG D N 1
ATOM 9792 C CA . ARG D 1 139 ? -5.331 31.478 -14.078 1.00 45.64 139 ARG D CA 1
ATOM 9793 C C . ARG D 1 139 ? -6.133 31.908 -12.867 1.00 45.32 139 ARG D C 1
ATOM 9794 O O . ARG D 1 139 ? -5.583 32.019 -11.753 1.00 45.05 139 ARG D O 1
ATOM 9802 N N . THR D 1 140 ? -7.430 32.154 -13.076 1.00 44.52 140 THR D N 1
ATOM 9803 C CA . THR D 1 140 ? -8.312 32.451 -11.951 1.00 43.91 140 THR D CA 1
ATOM 9804 C C . THR D 1 140 ? -9.030 31.231 -11.376 1.00 43.10 140 THR D C 1
ATOM 9805 O O . THR D 1 140 ? -9.530 30.368 -12.109 1.00 42.05 140 THR D O 1
ATOM 9809 N N . VAL D 1 141 ? -9.031 31.175 -10.040 1.00 42.68 141 VAL D N 1
ATOM 9810 C CA . VAL D 1 141 ? -9.461 30.018 -9.270 1.00 42.11 141 VAL D CA 1
ATOM 9811 C C . VAL D 1 141 ? -10.627 30.366 -8.331 1.00 42.32 141 VAL D C 1
ATOM 9812 O O . VAL D 1 141 ? -10.623 31.417 -7.678 1.00 41.15 141 VAL D O 1
ATOM 9816 N N . MET D 1 142 ? -11.615 29.475 -8.277 1.00 42.26 142 MET D N 1
ATOM 9817 C CA . MET D 1 142 ? -12.633 29.535 -7.232 1.00 43.47 142 MET D CA 1
ATOM 9818 C C . MET D 1 142 ? -12.319 28.551 -6.108 1.00 43.13 142 MET D C 1
ATOM 9819 O O . MET D 1 142 ? -12.178 27.334 -6.318 1.00 42.54 142 MET D O 1
ATOM 9824 N N . VAL D 1 143 ? -12.158 29.110 -4.915 1.00 42.86 143 VAL D N 1
ATOM 9825 C CA . VAL D 1 143 ? -11.855 28.324 -3.743 1.00 42.30 143 VAL D CA 1
ATOM 9826 C C . VAL D 1 143 ? -13.006 28.522 -2.738 1.00 42.16 143 VAL D C 1
ATOM 9827 O O . VAL D 1 143 ? -13.520 29.629 -2.580 1.00 42.16 143 VAL D O 1
ATOM 9831 N N . ASN D 1 144 ? -13.485 27.415 -2.173 1.00 41.77 144 ASN D N 1
ATOM 9832 C CA . ASN D 1 144 ? -14.529 27.420 -1.146 1.00 41.44 144 ASN D CA 1
ATOM 9833 C C . ASN D 1 144 ? -14.118 26.566 0.055 1.00 41.19 144 ASN D C 1
ATOM 9834 O O . ASN D 1 144 ? -13.695 25.414 -0.121 1.00 40.94 144 ASN D O 1
ATOM 9839 N N . ILE D 1 145 ? -14.218 27.131 1.261 1.00 40.48 145 ILE D N 1
ATOM 9840 C CA . ILE D 1 145 ? -14.136 26.323 2.484 1.00 40.42 145 ILE D CA 1
ATOM 9841 C C . ILE D 1 145 ? -15.553 25.880 2.825 1.00 39.96 145 ILE D C 1
ATOM 9842 O O . ILE D 1 145 ? -16.460 26.699 2.814 1.00 39.61 145 ILE D O 1
ATOM 9847 N N . GLU D 1 146 ? -15.717 24.585 3.095 1.00 39.90 146 GLU D N 1
ATOM 9848 C CA . GLU D 1 146 ? -17.028 23.949 3.281 1.00 40.57 146 GLU D CA 1
ATOM 9849 C C . GLU D 1 146 ? -17.106 23.329 4.663 1.00 39.95 146 GLU D C 1
ATOM 9850 O O . GLU D 1 146 ? -16.191 22.636 5.082 1.00 38.99 146 GLU D O 1
ATOM 9856 N N . ASN D 1 147 ? -18.219 23.529 5.359 1.00 39.89 147 ASN D N 1
ATOM 9857 C CA . ASN D 1 147 ? -18.364 22.865 6.651 1.00 39.99 147 ASN D CA 1
ATOM 9858 C C . ASN D 1 147 ? -18.635 21.356 6.546 1.00 40.20 147 ASN D C 1
ATOM 9859 O O . ASN D 1 147 ? -18.698 20.839 5.436 1.00 40.71 147 ASN D O 1
ATOM 9864 N N . PRO D 1 148 ? -18.708 20.636 7.689 1.00 40.46 148 PRO D N 1
ATOM 9865 C CA . PRO D 1 148 ? -18.903 19.184 7.611 1.00 41.04 148 PRO D CA 1
ATOM 9866 C C . PRO D 1 148 ? -20.255 18.738 7.037 1.00 42.01 148 PRO D C 1
ATOM 9867 O O . PRO D 1 148 ? -20.384 17.583 6.639 1.00 42.46 148 PRO D O 1
ATOM 9871 N N . GLU D 1 149 ? -21.247 19.624 6.988 1.00 42.39 149 GLU D N 1
ATOM 9872 C CA . GLU D 1 149 ? -22.478 19.285 6.288 1.00 43.24 149 GLU D CA 1
ATOM 9873 C C . GLU D 1 149 ? -22.499 19.758 4.824 1.00 43.44 149 GLU D C 1
ATOM 9874 O O . GLU D 1 149 ? -23.496 19.594 4.120 1.00 43.29 149 GLU D O 1
ATOM 9880 N N . GLY D 1 150 ? -21.384 20.334 4.376 1.00 43.60 150 GLY D N 1
ATOM 9881 C CA . GLY D 1 150 ? -21.196 20.677 2.971 1.00 44.00 150 GLY D CA 1
ATOM 9882 C C . GLY D 1 150 ? -21.589 22.074 2.522 1.00 44.27 150 GLY D C 1
ATOM 9883 O O . GLY D 1 150 ? -21.575 22.363 1.324 1.00 44.83 150 GLY D O 1
ATOM 9884 N N . ILE D 1 151 ? -21.925 22.937 3.474 1.00 44.26 151 ILE D N 1
ATOM 9885 C CA . ILE D 1 151 ? -22.310 24.314 3.203 1.00 44.41 151 ILE D CA 1
ATOM 9886 C C . ILE D 1 151 ? -21.057 25.170 3.134 1.00 44.63 151 ILE D C 1
ATOM 9887 O O . ILE D 1 151 ? -20.249 25.149 4.066 1.00 44.82 151 ILE D O 1
ATOM 9892 N N . PRO D 1 152 ? -20.871 25.911 2.021 1.00 44.96 152 PRO D N 1
ATOM 9893 C CA . PRO D 1 152 ? -19.688 26.785 1.930 1.00 44.94 152 PRO D CA 1
ATOM 9894 C C . PRO D 1 152 ? -19.786 27.955 2.917 1.00 44.97 152 PRO D C 1
ATOM 9895 O O . PRO D 1 152 ? -20.886 28.457 3.202 1.00 45.04 152 PRO D O 1
ATOM 9899 N N . VAL D 1 153 ? -18.637 28.372 3.431 1.00 44.15 153 VAL D N 1
ATOM 9900 C CA . VAL D 1 153 ? -18.590 29.275 4.565 1.00 43.89 153 VAL D CA 1
ATOM 9901 C C . VAL D 1 153 ? -17.627 30.425 4.278 1.00 43.43 153 VAL D C 1
ATOM 9902 O O . VAL D 1 153 ? -17.703 31.494 4.881 1.00 42.53 153 VAL D O 1
ATOM 9906 N N . LYS D 1 154 ? -16.723 30.183 3.339 1.00 43.82 154 LYS D N 1
ATOM 9907 C CA . LYS D 1 154 ? -15.843 31.216 2.822 1.00 44.63 154 LYS D CA 1
ATOM 9908 C C . LYS D 1 154 ? -15.583 30.936 1.351 1.00 44.88 154 LYS D C 1
ATOM 9909 O O . LYS D 1 154 ? -15.274 29.804 0.984 1.00 45.46 154 LYS D O 1
ATOM 9915 N N . GLN D 1 155 ? -15.706 31.957 0.511 1.00 45.11 155 GLN D N 1
ATOM 9916 C CA . GLN D 1 155 ? -15.310 31.816 -0.880 1.00 45.90 155 GLN D CA 1
ATOM 9917 C C . GLN D 1 155 ? -14.317 32.899 -1.329 1.00 46.13 155 GLN D C 1
ATOM 9918 O O . GLN D 1 155 ? -14.304 34.010 -0.783 1.00 46.27 155 GLN D O 1
ATOM 9924 N N . ASP D 1 156 ? -13.491 32.566 -2.323 1.00 46.17 156 ASP D N 1
ATOM 9925 C CA . ASP D 1 156 ? -12.572 33.527 -2.934 1.00 46.26 156 ASP D CA 1
ATOM 9926 C C . ASP D 1 156 ? -12.391 33.206 -4.403 1.00 46.10 156 ASP D C 1
ATOM 9927 O O . ASP D 1 156 ? -12.424 32.043 -4.788 1.00 46.29 156 ASP D O 1
ATOM 9932 N N . SER D 1 157 ? -12.214 34.243 -5.215 1.00 46.01 157 SER D N 1
ATOM 9933 C CA . SER D 1 157 ? -11.836 34.102 -6.613 1.00 46.67 157 SER D CA 1
ATOM 9934 C C . SER D 1 157 ? -10.590 34.917 -6.830 1.00 46.73 157 SER D C 1
ATOM 9935 O O . SER D 1 157 ? -10.631 36.148 -6.786 1.00 47.36 157 SER D O 1
ATOM 9938 N N . LEU D 1 158 ? -9.485 34.231 -7.075 1.00 46.74 158 LEU D N 1
ATOM 9939 C CA . LEU D 1 158 ? -8.220 34.900 -7.280 1.00 46.78 158 LEU D CA 1
ATOM 9940 C C . LEU D 1 158 ? -7.540 34.371 -8.516 1.00 46.35 158 LEU D C 1
ATOM 9941 O O . LEU D 1 158 ? -7.770 33.238 -8.929 1.00 45.11 158 LEU D O 1
ATOM 9946 N N . SER D 1 159 ? -6.712 35.233 -9.093 1.00 46.59 159 SER D N 1
ATOM 9947 C CA . SER D 1 159 ? -5.851 34.911 -10.209 1.00 47.06 159 SER D CA 1
ATOM 9948 C C . SER D 1 159 ? -4.469 34.632 -9.663 1.00 46.85 159 SER D C 1
ATOM 9949 O O . SER D 1 159 ? -4.037 35.268 -8.690 1.00 46.96 159 SER D O 1
ATOM 9952 N N . SER D 1 160 ? -3.775 33.697 -10.300 1.00 46.81 160 SER D N 1
ATOM 9953 C CA . SER D 1 160 ? -2.383 33.387 -9.964 1.00 47.28 160 SER D CA 1
ATOM 9954 C C . SER D 1 160 ? -1.406 34.019 -10.970 1.00 47.73 160 SER D C 1
ATOM 9955 O O . SER D 1 160 ? -0.174 33.789 -10.904 1.00 47.58 160 SER D O 1
ATOM 9958 N N . GLN D 1 161 ? -1.958 34.809 -11.892 1.00 47.49 161 GLN D N 1
ATOM 9959 C CA . GLN D 1 161 ? -1.164 35.525 -12.881 1.00 48.16 161 GLN D CA 1
ATOM 9960 C C . GLN D 1 161 ? 0.070 36.181 -12.259 1.00 47.89 161 GLN D C 1
ATOM 9961 O O . GLN D 1 161 ? -0.037 36.938 -11.292 1.00 48.01 161 GLN D O 1
ATOM 9967 N N . ASN D 1 162 ? 1.234 35.871 -12.824 1.00 47.11 162 ASN D N 1
ATOM 9968 C CA . ASN D 1 162 ? 2.512 36.452 -12.400 1.00 46.83 162 ASN D CA 1
ATOM 9969 C C . ASN D 1 162 ? 2.972 36.112 -10.974 1.00 46.79 162 ASN D C 1
ATOM 9970 O O . ASN D 1 162 ? 3.790 36.814 -10.394 1.00 46.65 162 ASN D O 1
ATOM 9975 N N . GLN D 1 163 ? 2.493 35.004 -10.429 1.00 46.79 163 GLN D N 1
ATOM 9976 C CA . GLN D 1 163 ? 2.834 34.667 -9.052 1.00 46.80 163 GLN D CA 1
ATOM 9977 C C . GLN D 1 163 ? 3.400 33.283 -8.824 1.00 46.43 163 GLN D C 1
ATOM 9978 O O . GLN D 1 163 ? 3.190 32.695 -7.759 1.00 46.43 163 GLN D O 1
ATOM 9984 N N . LEU D 1 164 ? 4.176 32.813 -9.801 1.00 45.74 164 LEU D N 1
ATOM 9985 C CA . LEU D 1 164 ? 4.602 31.411 -9.905 1.00 45.50 164 LEU D CA 1
ATOM 9986 C C . LEU D 1 164 ? 3.567 30.393 -9.374 1.00 44.63 164 LEU D C 1
ATOM 9987 O O . LEU D 1 164 ? 3.918 29.503 -8.611 1.00 44.47 164 LEU D O 1
ATOM 9992 N N . GLY D 1 165 ? 2.311 30.525 -9.796 1.00 43.84 165 GLY D N 1
ATOM 9993 C CA . GLY D 1 165 ? 1.234 29.611 -9.396 1.00 43.68 165 GLY D CA 1
ATOM 9994 C C . GLY D 1 165 ? 0.987 29.417 -7.898 1.00 44.00 165 GLY D C 1
ATOM 9995 O O . GLY D 1 165 ? 0.628 28.323 -7.448 1.00 44.56 165 GLY D O 1
ATOM 9996 N N . VAL D 1 166 ? 1.188 30.458 -7.106 1.00 43.96 166 VAL D N 1
ATOM 9997 C CA . VAL D 1 166 ? 0.971 30.346 -5.669 1.00 43.94 166 VAL D CA 1
ATOM 9998 C C . VAL D 1 166 ? -0.093 31.319 -5.183 1.00 43.29 166 VAL D C 1
ATOM 9999 O O . VAL D 1 166 ? 0.041 32.540 -5.322 1.00 43.69 166 VAL D O 1
ATOM 10003 N N . LEU D 1 167 ? -1.159 30.745 -4.634 1.00 42.34 167 LEU D N 1
ATOM 10004 C CA . LEU D 1 167 ? -2.274 31.488 -4.037 1.00 40.54 167 LEU D CA 1
ATOM 10005 C C . LEU D 1 167 ? -2.295 31.268 -2.524 1.00 39.53 167 LEU D C 1
ATOM 10006 O O . LEU D 1 167 ? -2.553 30.156 -2.076 1.00 38.87 167 LEU D O 1
ATOM 10011 N N . PRO D 1 168 ? -1.997 32.314 -1.727 1.00 39.07 168 PRO D N 1
ATOM 10012 C CA . PRO D 1 168 ? -2.079 32.158 -0.281 1.00 39.41 168 PRO D CA 1
ATOM 10013 C C . PRO D 1 168 ? -3.365 32.741 0.283 1.00 39.19 168 PRO D C 1
ATOM 10014 O O . PRO D 1 168 ? -3.769 33.836 -0.106 1.00 38.72 168 PRO D O 1
ATOM 10018 N N . LEU D 1 169 ? -4.006 31.996 1.181 1.00 39.46 169 LEU D N 1
ATOM 10019 C CA . LEU D 1 169 ? -5.288 32.388 1.759 1.00 39.85 169 LEU D CA 1
ATOM 10020 C C . LEU D 1 169 ? -5.361 32.054 3.251 1.00 39.66 169 LEU D C 1
ATOM 10021 O O . LEU D 1 169 ? -4.505 31.362 3.783 1.00 39.29 169 LEU D O 1
ATOM 10026 N N . SER D 1 170 ? -6.383 32.564 3.927 1.00 40.48 170 SER D N 1
ATOM 10027 C CA . SER D 1 170 ? -6.518 32.376 5.371 1.00 41.61 170 SER D CA 1
ATOM 10028 C C . SER D 1 170 ? -7.974 32.418 5.765 1.00 41.38 170 SER D C 1
ATOM 10029 O O . SER D 1 170 ? -8.743 33.162 5.196 1.00 41.25 170 SER D O 1
ATOM 10032 N N . TRP D 1 171 ? -8.349 31.603 6.740 1.00 41.75 171 TRP D N 1
ATOM 10033 C CA . TRP D 1 171 ? -9.695 31.647 7.277 1.00 41.34 171 TRP D CA 1
ATOM 10034 C C . TRP D 1 171 ? -9.663 31.499 8.796 1.00 41.42 171 TRP D C 1
ATOM 10035 O O . TRP D 1 171 ? -9.218 30.492 9.319 1.00 41.72 171 TRP D O 1
ATOM 10046 N N . ASP D 1 172 ? -10.135 32.525 9.484 1.00 42.13 172 ASP D N 1
ATOM 10047 C CA . ASP D 1 172 ? -10.350 32.504 10.925 1.00 43.23 172 ASP D CA 1
ATOM 10048 C C . ASP D 1 172 ? -11.530 31.621 11.314 1.00 43.08 172 ASP D C 1
ATOM 10049 O O . ASP D 1 172 ? -12.664 31.928 11.010 1.00 42.31 172 ASP D O 1
ATOM 10054 N N . ILE D 1 173 ? -11.247 30.517 11.989 1.00 43.88 173 ILE D N 1
ATOM 10055 C CA . ILE D 1 173 ? -12.295 29.615 12.444 1.00 44.48 173 ILE D CA 1
ATOM 10056 C C . ILE D 1 173 ? -13.094 30.295 13.570 1.00 45.26 173 ILE D C 1
ATOM 10057 O O . ILE D 1 173 ? -12.511 30.748 14.570 1.00 45.34 173 ILE D O 1
ATOM 10062 N N . PRO D 1 174 ? -14.426 30.391 13.421 1.00 45.83 174 PRO D N 1
ATOM 10063 C CA . PRO D 1 174 ? -15.178 30.965 14.540 1.00 46.02 174 PRO D CA 1
ATOM 10064 C C . PRO D 1 174 ? -15.081 30.097 15.796 1.00 46.55 174 PRO D C 1
ATOM 10065 O O . PRO D 1 174 ? -14.717 28.916 15.708 1.00 46.46 174 PRO D O 1
ATOM 10069 N N . GLU D 1 175 ? -15.380 30.690 16.949 1.00 47.13 175 GLU D N 1
ATOM 10070 C CA . GLU D 1 175 ? -15.360 29.979 18.223 1.00 48.34 175 GLU D CA 1
ATOM 10071 C C . GLU D 1 175 ? -16.570 29.060 18.385 1.00 48.68 175 GLU D C 1
ATOM 10072 O O . GLU D 1 175 ? -16.469 27.994 19.000 1.00 48.64 175 GLU D O 1
ATOM 10078 N N . LEU D 1 176 ? -17.707 29.476 17.831 1.00 49.38 176 LEU D N 1
ATOM 10079 C CA . LEU D 1 176 ? -18.967 28.761 18.013 1.00 49.89 176 LEU D CA 1
ATOM 10080 C C . LEU D 1 176 ? -19.300 27.880 16.814 1.00 50.36 176 LEU D C 1
ATOM 10081 O O . LEU D 1 176 ? -20.385 27.953 16.259 1.00 50.80 176 LEU D O 1
ATOM 10086 N N . VAL D 1 177 ? -18.362 27.011 16.462 1.00 51.27 177 VAL D N 1
ATOM 10087 C CA . VAL D 1 177 ? -18.351 26.314 15.179 1.00 51.73 177 VAL D CA 1
ATOM 10088 C C . VAL D 1 177 ? -18.688 24.813 15.303 1.00 52.00 177 VAL D C 1
ATOM 10089 O O . VAL D 1 177 ? -18.797 24.278 16.419 1.00 52.42 177 VAL D O 1
ATOM 10093 N N . ASN D 1 178 ? -18.878 24.143 14.165 1.00 51.82 178 ASN D N 1
ATOM 10094 C CA . ASN D 1 178 ? -19.128 22.696 14.140 1.00 51.63 178 ASN D CA 1
ATOM 10095 C C . ASN D 1 178 ? -17.833 21.921 14.005 1.00 50.83 178 ASN D C 1
ATOM 10096 O O . ASN D 1 178 ? -17.047 22.197 13.098 1.00 50.93 178 ASN D O 1
ATOM 10101 N N . MET D 1 179 ? -17.625 20.947 14.891 1.00 49.97 179 MET D N 1
ATOM 10102 C CA . MET D 1 179 ? -16.450 20.086 14.841 1.00 48.99 179 MET D CA 1
ATOM 10103 C C . MET D 1 179 ? -16.628 19.092 13.716 1.00 48.02 179 MET D C 1
ATOM 10104 O O . MET D 1 179 ? -17.748 18.842 13.292 1.00 48.36 179 MET D O 1
ATOM 10109 N N . GLY D 1 180 ? -15.524 18.527 13.238 1.00 46.83 180 GLY D N 1
ATOM 10110 C CA . GLY D 1 180 ? -15.572 17.479 12.231 1.00 45.42 180 GLY D CA 1
ATOM 10111 C C . GLY D 1 180 ? -14.531 17.674 11.148 1.00 44.38 180 GLY D C 1
ATOM 10112 O O . GLY D 1 180 ? -13.530 18.363 11.354 1.00 43.93 180 GLY D O 1
ATOM 10113 N N . GLN D 1 181 ? -14.777 17.042 10.002 1.00 43.66 181 GLN D N 1
ATOM 10114 C CA . GLN D 1 181 ? -13.948 17.175 8.801 1.00 43.31 181 GLN D CA 1
ATOM 10115 C C . GLN D 1 181 ? -14.489 18.296 7.923 1.00 42.76 181 GLN D C 1
ATOM 10116 O O . GLN D 1 181 ? -15.659 18.252 7.476 1.00 42.74 181 GLN D O 1
ATOM 10122 N N . TRP D 1 182 ? -13.647 19.307 7.728 1.00 41.73 182 TRP D N 1
ATOM 10123 C CA . TRP D 1 182 ? -13.944 20.447 6.879 1.00 41.27 182 TRP D CA 1
ATOM 10124 C C . TRP D 1 182 ? -13.271 20.218 5.539 1.00 41.43 182 TRP D C 1
ATOM 10125 O O . TRP D 1 182 ? -12.360 19.394 5.432 1.00 41.54 182 TRP D O 1
ATOM 10136 N N . LYS D 1 183 ? -13.728 20.900 4.494 1.00 41.67 183 LYS D N 1
ATOM 10137 C CA . LYS D 1 183 ? -13.067 20.751 3.194 1.00 41.72 183 LYS D CA 1
ATOM 10138 C C . LYS D 1 183 ? -12.754 22.096 2.590 1.00 41.15 183 LYS D C 1
ATOM 10139 O O . LYS D 1 183 ? -13.484 23.070 2.785 1.00 40.78 183 LYS D O 1
ATOM 10145 N N . ILE D 1 184 ? -11.654 22.122 1.852 1.00 40.85 184 ILE D N 1
ATOM 10146 C CA . ILE D 1 184 ? -11.342 23.188 0.942 1.00 40.79 184 ILE D CA 1
ATOM 10147 C C . ILE D 1 184 ? -11.506 22.566 -0.443 1.00 41.22 184 ILE D C 1
ATOM 10148 O O . ILE D 1 184 ? -10.919 21.525 -0.743 1.00 40.88 184 ILE D O 1
ATOM 10153 N N . ARG D 1 185 ? -12.352 23.185 -1.266 1.00 41.62 185 ARG D N 1
ATOM 10154 C CA . ARG D 1 185 ? -12.557 22.759 -2.653 1.00 41.91 185 ARG D CA 1
ATOM 10155 C C . ARG D 1 185 ? -12.099 23.861 -3.583 1.00 41.20 185 ARG D C 1
ATOM 10156 O O . ARG D 1 185 ? -12.277 25.041 -3.304 1.00 41.89 185 ARG D O 1
ATOM 10164 N N . ALA D 1 186 ? -11.496 23.478 -4.693 1.00 40.88 186 ALA D N 1
ATOM 10165 C CA . ALA D 1 186 ? -11.016 24.457 -5.632 1.00 40.35 186 ALA D CA 1
ATOM 10166 C C . ALA D 1 186 ? -11.186 24.016 -7.089 1.00 40.82 186 ALA D C 1
ATOM 10167 O O . ALA D 1 186 ? -11.113 22.823 -7.435 1.00 40.15 186 ALA D O 1
ATOM 10169 N N . TYR D 1 187 ? -11.439 24.993 -7.951 1.00 41.00 187 TYR D N 1
ATOM 10170 C CA . TYR D 1 187 ? -11.496 24.718 -9.374 1.00 41.13 187 TYR D CA 1
ATOM 10171 C C . TYR D 1 187 ? -11.122 25.950 -10.169 1.00 41.14 187 TYR D C 1
ATOM 10172 O O . TYR D 1 187 ? -11.323 27.070 -9.716 1.00 40.01 187 TYR D O 1
ATOM 10181 N N . TYR D 1 188 ? -10.544 25.721 -11.344 1.00 42.09 188 TYR D N 1
ATOM 10182 C CA . TYR D 1 188 ? -10.338 26.783 -12.325 1.00 42.91 188 TYR D CA 1
ATOM 10183 C C . TYR D 1 188 ? -11.664 27.323 -12.800 1.00 44.33 188 TYR D C 1
ATOM 10184 O O . TYR D 1 188 ? -12.612 26.567 -13.026 1.00 44.31 188 TYR D O 1
ATOM 10193 N N . GLU D 1 189 ? -11.739 28.643 -12.911 1.00 46.29 189 GLU D N 1
ATOM 10194 C CA . GLU D 1 189 ? -12.953 29.299 -13.369 1.00 48.40 189 GLU D CA 1
ATOM 10195 C C . GLU D 1 189 ? -13.478 28.777 -14.724 1.00 49.24 189 GLU D C 1
ATOM 10196 O O . GLU D 1 189 ? -14.682 28.581 -14.877 1.00 49.28 189 GLU D O 1
ATOM 10202 N N . ASN D 1 190 ? -12.577 28.555 -15.687 1.00 50.66 190 ASN D N 1
ATOM 10203 C CA . ASN D 1 190 ? -12.950 28.029 -17.002 1.00 52.05 190 ASN D CA 1
ATOM 10204 C C . ASN D 1 190 ? -13.370 26.561 -16.996 1.00 52.68 190 ASN D C 1
ATOM 10205 O O . ASN D 1 190 ? -14.193 26.145 -17.819 1.00 53.01 190 ASN D O 1
ATOM 10210 N N . SER D 1 191 ? -12.795 25.785 -16.078 1.00 53.25 191 SER D N 1
ATOM 10211 C CA . SER D 1 191 ? -13.114 24.365 -15.903 1.00 53.74 191 SER D CA 1
ATOM 10212 C C . SER D 1 191 ? -13.868 24.147 -14.578 1.00 53.88 191 SER D C 1
ATOM 10213 O O . SER D 1 191 ? -13.322 23.555 -13.646 1.00 53.82 191 SER D O 1
ATOM 10216 N N . PRO D 1 192 ? -15.126 24.617 -14.476 1.00 54.36 192 PRO D N 1
ATOM 10217 C CA . PRO D 1 192 ? -15.804 24.481 -13.173 1.00 54.71 192 PRO D CA 1
ATOM 10218 C C . PRO D 1 192 ? -16.282 23.057 -12.868 1.00 55.10 192 PRO D C 1
ATOM 10219 O O . PRO D 1 192 ? -16.921 22.825 -11.832 1.00 55.30 192 PRO D O 1
ATOM 10223 N N . GLN D 1 193 ? -15.968 22.121 -13.764 1.00 55.44 193 GLN D N 1
ATOM 10224 C CA . GLN D 1 193 ? -16.420 20.736 -13.650 1.00 55.55 193 GLN D CA 1
ATOM 10225 C C . GLN D 1 193 ? -15.414 19.812 -12.937 1.00 55.03 193 GLN D C 1
ATOM 10226 O O . GLN D 1 193 ? -15.830 18.869 -12.262 1.00 55.96 193 GLN D O 1
ATOM 10232 N N . GLN D 1 194 ? -14.112 20.068 -13.059 1.00 53.75 194 GLN D N 1
ATOM 10233 C CA . GLN D 1 194 ? -13.169 19.347 -12.184 1.00 52.81 194 GLN D CA 1
ATOM 10234 C C . GLN D 1 194 ? -12.715 20.070 -10.903 1.00 50.96 194 GLN D C 1
ATOM 10235 O O . GLN D 1 194 ? -12.042 21.107 -10.921 1.00 49.56 194 GLN D O 1
ATOM 10241 N N . VAL D 1 195 ? -13.149 19.493 -9.791 1.00 49.50 195 VAL D N 1
ATOM 10242 C CA . VAL D 1 195 ? -12.992 20.074 -8.477 1.00 47.64 195 VAL D CA 1
ATOM 10243 C C . VAL D 1 195 ? -11.958 19.311 -7.679 1.00 46.89 195 VAL D C 1
ATOM 10244 O O . VAL D 1 195 ? -12.023 18.094 -7.531 1.00 46.83 195 VAL D O 1
ATOM 10248 N N . PHE D 1 196 ? -10.990 20.052 -7.172 1.00 46.19 196 PHE D N 1
ATOM 10249 C CA . PHE D 1 196 ? -9.966 19.489 -6.331 1.00 45.46 196 PHE D CA 1
ATOM 10250 C C . PHE D 1 196 ? -10.300 19.839 -4.903 1.00 45.75 196 PHE D C 1
ATOM 10251 O O . PHE D 1 196 ? -10.781 20.931 -4.627 1.00 45.22 196 PHE D O 1
ATOM 10259 N N . SER D 1 197 ? -10.051 18.877 -4.018 1.00 46.38 197 SER D N 1
ATOM 10260 C CA . SER D 1 197 ? -10.399 18.928 -2.617 1.00 47.31 197 SER D CA 1
ATOM 10261 C C . SER D 1 197 ? -9.186 18.614 -1.756 1.00 47.74 197 SER D C 1
ATOM 10262 O O . SER D 1 197 ? -8.293 17.886 -2.180 1.00 48.20 197 SER D O 1
ATOM 10265 N N . THR D 1 198 ? -9.167 19.179 -0.554 1.00 47.72 198 THR D N 1
ATOM 10266 C CA . THR D 1 198 ? -8.394 18.640 0.540 1.00 48.04 198 THR D CA 1
ATOM 10267 C C . THR D 1 198 ? -9.225 18.688 1.822 1.00 47.77 198 THR D C 1
ATOM 10268 O O . THR D 1 198 ? -10.343 19.208 1.831 1.00 46.49 198 THR D O 1
ATOM 10272 N N . GLU D 1 199 ? -8.687 18.128 2.900 1.00 47.53 199 GLU D N 1
ATOM 10273 C CA . GLU D 1 199 ? -9.461 18.030 4.124 1.00 47.56 199 GLU D CA 1
ATOM 10274 C C . GLU D 1 199 ? -8.643 18.473 5.345 1.00 46.64 199 GLU D C 1
ATOM 10275 O O . GLU D 1 199 ? -7.414 18.422 5.338 1.00 46.80 199 GLU D O 1
ATOM 10281 N N . PHE D 1 200 ? -9.333 18.965 6.369 1.00 45.75 200 PHE D N 1
ATOM 10282 C CA . PHE D 1 200 ? -8.720 19.263 7.667 1.00 44.13 200 PHE D CA 1
ATOM 10283 C C . PHE D 1 200 ? -9.747 19.014 8.778 1.00 43.56 200 PHE D C 1
ATOM 10284 O O . PHE D 1 200 ? -10.945 19.084 8.544 1.00 42.73 200 PHE D O 1
ATOM 10292 N N . GLU D 1 201 ? -9.263 18.671 9.968 1.00 42.68 201 GLU D N 1
ATOM 10293 C CA . GLU D 1 201 ? -10.133 18.420 11.096 1.00 42.00 201 GLU D CA 1
ATOM 10294 C C . GLU D 1 201 ? -10.267 19.667 11.967 1.00 40.97 201 GLU D C 1
ATOM 10295 O O . GLU D 1 201 ? -9.325 20.414 12.146 1.00 40.15 201 GLU D O 1
ATOM 10301 N N . VAL D 1 202 ? -11.466 19.905 12.474 1.00 41.10 202 VAL D N 1
ATOM 10302 C CA . VAL D 1 202 ? -11.667 20.900 13.521 1.00 40.85 202 VAL D CA 1
ATOM 10303 C C . VAL D 1 202 ? -12.103 20.161 14.782 1.00 40.77 202 VAL D C 1
ATOM 10304 O O . VAL D 1 202 ? -13.035 19.368 14.745 1.00 40.58 202 VAL D O 1
ATOM 10308 N N . LYS D 1 203 ? -11.400 20.415 15.887 1.00 40.86 203 LYS D N 1
ATOM 10309 C CA . LYS D 1 203 ? -11.552 19.629 17.102 1.00 41.13 203 LYS D CA 1
ATOM 10310 C C . LYS D 1 203 ? -11.083 20.450 18.305 1.00 40.64 203 LYS D C 1
ATOM 10311 O O . LYS D 1 203 ? -10.252 21.314 18.154 1.00 40.69 203 LYS D O 1
ATOM 10317 N N . GLU D 1 204 ? -11.633 20.192 19.489 1.00 40.11 204 GLU D N 1
ATOM 10318 C CA . GLU D 1 204 ? -11.065 20.748 20.714 1.00 39.76 204 GLU D CA 1
ATOM 10319 C C . GLU D 1 204 ? -9.982 19.776 21.197 1.00 39.32 204 GLU D C 1
ATOM 10320 O O . GLU D 1 204 ? -10.231 18.564 21.315 1.00 39.13 204 GLU D O 1
ATOM 10326 N N . TYR D 1 205 ? -8.773 20.297 21.424 1.00 38.62 205 TYR D N 1
ATOM 10327 C CA . TYR D 1 205 ? -7.623 19.479 21.808 1.00 37.72 205 TYR D CA 1
ATOM 10328 C C . TYR D 1 205 ? -6.494 20.341 22.372 1.00 37.91 205 TYR D C 1
ATOM 10329 O O . TYR D 1 205 ? -6.470 21.556 22.157 1.00 38.38 205 TYR D O 1
ATOM 10338 N N . VAL D 1 206 ? -5.575 19.699 23.094 1.00 37.83 206 VAL D N 1
ATOM 10339 C CA . VAL D 1 206 ? -4.265 20.257 23.443 1.00 38.30 206 VAL D CA 1
ATOM 10340 C C . VAL D 1 206 ? -3.176 19.363 22.836 1.00 38.28 206 VAL D C 1
ATOM 10341 O O . VAL D 1 206 ? -3.385 18.174 22.648 1.00 38.57 206 VAL D O 1
ATOM 10345 N N . LEU D 1 207 ? -2.022 19.931 22.519 1.00 39.22 207 LEU D N 1
ATOM 10346 C CA . LEU D 1 207 ? -0.917 19.150 21.942 1.00 39.97 207 LEU D CA 1
ATOM 10347 C C . LEU D 1 207 ? -0.302 18.213 22.971 1.00 40.58 207 LEU D C 1
ATOM 10348 O O . LEU D 1 207 ? -0.073 18.619 24.109 1.00 41.52 207 LEU D O 1
ATOM 10353 N N . PRO D 1 208 ? -0.073 16.944 22.591 1.00 41.07 208 PRO D N 1
ATOM 10354 C CA . PRO D 1 208 ? 0.636 15.970 23.427 1.00 41.24 208 PRO D CA 1
ATOM 10355 C C . PRO D 1 208 ? 2.147 16.217 23.455 1.00 41.80 208 PRO D C 1
ATOM 10356 O O . PRO D 1 208 ? 2.675 16.951 22.618 1.00 41.81 208 PRO D O 1
ATOM 10360 N N . SER D 1 209 ? 2.854 15.600 24.394 1.00 42.29 209 SER D N 1
ATOM 10361 C CA . SER D 1 209 ? 4.283 15.918 24.519 1.00 42.70 209 SER D CA 1
ATOM 10362 C C . SER D 1 209 ? 5.166 14.749 24.115 1.00 42.29 209 SER D C 1
ATOM 10363 O O . SER D 1 209 ? 6.410 14.877 24.084 1.00 42.22 209 SER D O 1
ATOM 10366 N N . PHE D 1 210 ? 4.505 13.638 23.766 1.00 41.52 210 PHE D N 1
ATOM 10367 C CA . PHE D 1 210 ? 5.165 12.480 23.194 1.00 40.75 210 PHE D CA 1
ATOM 10368 C C . PHE D 1 210 ? 4.342 11.807 22.095 1.00 41.30 210 PHE D C 1
ATOM 10369 O O . PHE D 1 210 ? 3.136 12.054 21.973 1.00 40.54 210 PHE D O 1
ATOM 10377 N N . GLU D 1 211 ? 5.013 10.943 21.326 1.00 41.64 211 GLU D N 1
ATOM 10378 C CA . GLU D 1 211 ? 4.390 10.108 20.313 1.00 43.00 211 GLU D CA 1
ATOM 10379 C C . GLU D 1 211 ? 4.451 8.617 20.612 1.00 43.17 211 GLU D C 1
ATOM 10380 O O . GLU D 1 211 ? 5.371 8.136 21.260 1.00 43.34 211 GLU D O 1
ATOM 10386 N N . VAL D 1 212 ? 3.465 7.895 20.088 1.00 43.86 212 VAL D N 1
ATOM 10387 C CA . VAL D 1 212 ? 3.368 6.447 20.216 1.00 44.33 212 VAL D CA 1
ATOM 10388 C C . VAL D 1 212 ? 3.370 5.788 18.828 1.00 45.34 212 VAL D C 1
ATOM 10389 O O . VAL D 1 212 ? 2.551 6.122 17.970 1.00 45.28 212 VAL D O 1
ATOM 10393 N N . ILE D 1 213 ? 4.319 4.879 18.607 1.00 46.44 213 ILE D N 1
ATOM 10394 C CA . ILE D 1 213 ? 4.391 4.077 17.385 1.00 47.22 213 ILE D CA 1
ATOM 10395 C C . ILE D 1 213 ? 4.029 2.622 17.695 1.00 47.84 213 ILE D C 1
ATOM 10396 O O . ILE D 1 213 ? 4.560 2.023 18.617 1.00 47.77 213 ILE D O 1
ATOM 10401 N N . VAL D 1 214 ? 3.116 2.058 16.918 1.00 49.07 214 VAL D N 1
ATOM 10402 C CA . VAL D 1 214 ? 2.613 0.704 17.162 1.00 49.74 214 VAL D CA 1
ATOM 10403 C C . VAL D 1 214 ? 3.017 -0.151 15.976 1.00 50.70 214 VAL D C 1
ATOM 10404 O O . VAL D 1 214 ? 2.448 0.000 14.907 1.00 50.44 214 VAL D O 1
ATOM 10408 N N . GLU D 1 215 ? 4.005 -1.037 16.157 1.00 52.16 215 GLU D N 1
ATOM 10409 C CA . GLU D 1 215 ? 4.615 -1.738 15.011 1.00 52.92 215 GLU D CA 1
ATOM 10410 C C . GLU D 1 215 ? 4.631 -3.269 15.109 1.00 52.74 215 GLU D C 1
ATOM 10411 O O . GLU D 1 215 ? 5.390 -3.823 15.889 1.00 52.70 215 GLU D O 1
ATOM 10417 N N . PRO D 1 216 ? 3.800 -3.960 14.297 1.00 52.82 216 PRO D N 1
ATOM 10418 C CA . PRO D 1 216 ? 3.857 -5.432 14.254 1.00 52.55 216 PRO D CA 1
ATOM 10419 C C . PRO D 1 216 ? 5.179 -5.914 13.666 1.00 52.69 216 PRO D C 1
ATOM 10420 O O . PRO D 1 216 ? 5.769 -5.222 12.847 1.00 52.45 216 PRO D O 1
ATOM 10424 N N . THR D 1 217 ? 5.646 -7.085 14.096 1.00 52.83 217 THR D N 1
ATOM 10425 C CA . THR D 1 217 ? 6.957 -7.570 13.685 1.00 52.75 217 THR D CA 1
ATOM 10426 C C . THR D 1 217 ? 6.931 -8.102 12.243 1.00 52.48 217 THR D C 1
ATOM 10427 O O . THR D 1 217 ? 7.963 -8.234 11.604 1.00 52.49 217 THR D O 1
ATOM 10431 N N . GLU D 1 218 ? 5.731 -8.402 11.758 1.00 52.38 218 GLU D N 1
ATOM 10432 C CA . GLU D 1 218 ? 5.461 -8.683 10.353 1.00 52.37 218 GLU D CA 1
ATOM 10433 C C . GLU D 1 218 ? 4.330 -7.755 9.964 1.00 51.98 218 GLU D C 1
ATOM 10434 O O . GLU D 1 218 ? 3.549 -7.352 10.827 1.00 52.19 218 GLU D O 1
ATOM 10440 N N . LYS D 1 219 ? 4.221 -7.421 8.682 1.00 51.18 219 LYS D N 1
ATOM 10441 C CA . LYS D 1 219 ? 3.158 -6.522 8.240 1.00 50.90 219 LYS D CA 1
ATOM 10442 C C . LYS D 1 219 ? 1.916 -7.270 7.727 1.00 49.75 219 LYS D C 1
ATOM 10443 O O . LYS D 1 219 ? 1.134 -6.754 6.923 1.00 50.02 219 LYS D O 1
ATOM 10449 N N . PHE D 1 220 ? 1.744 -8.488 8.222 1.00 47.80 220 PHE D N 1
ATOM 10450 C CA . PHE D 1 220 ? 0.576 -9.299 7.929 1.00 45.96 220 PHE D CA 1
ATOM 10451 C C . PHE D 1 220 ? 0.443 -10.313 9.046 1.00 44.89 220 PHE D C 1
ATOM 10452 O O . PHE D 1 220 ? 1.349 -10.455 9.872 1.00 44.48 220 PHE D O 1
ATOM 10460 N N . TYR D 1 221 ? -0.685 -11.009 9.084 1.00 43.33 221 TYR D N 1
ATOM 10461 C CA . TYR D 1 221 ? -0.788 -12.160 9.957 1.00 41.89 221 TYR D CA 1
ATOM 10462 C C . TYR D 1 221 ? -1.111 -13.426 9.163 1.00 41.52 221 TYR D C 1
ATOM 10463 O O . TYR D 1 221 ? -2.156 -13.521 8.515 1.00 41.84 221 TYR D O 1
ATOM 10472 N N . TYR D 1 222 ? -0.185 -14.382 9.208 1.00 41.04 222 TYR D N 1
ATOM 10473 C CA . TYR D 1 222 ? -0.391 -15.716 8.638 1.00 40.29 222 TYR D CA 1
ATOM 10474 C C . TYR D 1 222 ? -1.325 -16.549 9.516 1.00 40.49 222 TYR D C 1
ATOM 10475 O O . TYR D 1 222 ? -1.002 -16.880 10.656 1.00 39.66 222 TYR D O 1
ATOM 10484 N N . ILE D 1 223 ? -2.472 -16.910 8.945 1.00 40.80 223 ILE D N 1
ATOM 10485 C CA . ILE D 1 223 ? -3.558 -17.567 9.665 1.00 40.52 223 ILE D CA 1
ATOM 10486 C C . ILE D 1 223 ? -3.198 -18.870 10.378 1.00 40.80 223 ILE D C 1
ATOM 10487 O O . ILE D 1 223 ? -3.891 -19.269 11.307 1.00 40.86 223 ILE D O 1
ATOM 10492 N N . TYR D 1 224 ? -2.122 -19.528 9.953 1.00 41.32 224 TYR D N 1
ATOM 10493 C CA . TYR D 1 224 ? -1.708 -20.805 10.556 1.00 41.71 224 TYR D CA 1
ATOM 10494 C C . TYR D 1 224 ? -0.592 -20.679 11.584 1.00 42.01 224 TYR D C 1
ATOM 10495 O O . TYR D 1 224 ? -0.204 -21.660 12.207 1.00 42.66 224 TYR D O 1
ATOM 10504 N N . ASN D 1 225 ? -0.107 -19.461 11.761 1.00 42.33 225 ASN D N 1
ATOM 10505 C CA . ASN D 1 225 ? 1.039 -19.156 12.599 1.00 42.80 225 ASN D CA 1
ATOM 10506 C C . ASN D 1 225 ? 0.699 -19.211 14.090 1.00 43.56 225 ASN D C 1
ATOM 10507 O O . ASN D 1 225 ? -0.080 -18.399 14.608 1.00 43.95 225 ASN D O 1
ATOM 10512 N N . GLU D 1 226 ? 1.288 -20.193 14.767 1.00 44.36 226 GLU D N 1
ATOM 10513 C CA . GLU D 1 226 ? 1.037 -20.457 16.199 1.00 45.07 226 GLU D CA 1
ATOM 10514 C C . GLU D 1 226 ? 1.540 -19.348 17.147 1.00 45.12 226 GLU D C 1
ATOM 10515 O O . GLU D 1 226 ? 1.065 -19.229 18.276 1.00 45.44 226 GLU D O 1
ATOM 10521 N N . LYS D 1 227 ? 2.478 -18.534 16.681 1.00 45.29 227 LYS D N 1
ATOM 10522 C CA . LYS D 1 227 ? 3.033 -17.437 17.481 1.00 45.94 227 LYS D CA 1
ATOM 10523 C C . LYS D 1 227 ? 2.060 -16.276 17.698 1.00 45.75 227 LYS D C 1
ATOM 10524 O O . LYS D 1 227 ? 2.294 -15.429 18.561 1.00 46.51 227 LYS D O 1
ATOM 10530 N N . GLY D 1 228 ? 0.982 -16.231 16.915 1.00 45.22 228 GLY D N 1
ATOM 10531 C CA . GLY D 1 228 ? 0.043 -15.127 16.950 1.00 44.74 228 GLY D CA 1
ATOM 10532 C C . GLY D 1 228 ? 0.628 -13.881 16.319 1.00 44.69 228 GLY D C 1
ATOM 10533 O O . GLY D 1 228 ? 1.607 -13.960 15.563 1.00 44.81 228 GLY D O 1
ATOM 10534 N N . LEU D 1 229 ? 0.037 -12.726 16.613 1.00 44.33 229 LEU D N 1
ATOM 10535 C CA . LEU D 1 229 ? 0.591 -11.447 16.111 1.00 44.31 229 LEU D CA 1
ATOM 10536 C C . LEU D 1 229 ? 1.369 -10.638 17.187 1.00 44.56 229 LEU D C 1
ATOM 10537 O O . LEU D 1 229 ? 0.785 -10.014 18.081 1.00 44.50 229 LEU D O 1
ATOM 10542 N N . GLU D 1 230 ? 2.687 -10.666 17.055 1.00 45.25 230 GLU D N 1
ATOM 10543 C CA . GLU D 1 230 ? 3.637 -9.988 17.931 1.00 46.32 230 GLU D CA 1
ATOM 10544 C C . GLU D 1 230 ? 3.834 -8.512 17.540 1.00 46.82 230 GLU D C 1
ATOM 10545 O O . GLU D 1 230 ? 4.180 -8.187 16.399 1.00 47.73 230 GLU D O 1
ATOM 10551 N N . VAL D 1 231 ? 3.569 -7.609 18.478 1.00 47.00 231 VAL D N 1
ATOM 10552 C CA . VAL D 1 231 ? 3.624 -6.173 18.211 1.00 47.05 231 VAL D CA 1
ATOM 10553 C C . VAL D 1 231 ? 4.482 -5.459 19.251 1.00 47.27 231 VAL D C 1
ATOM 10554 O O . VAL D 1 231 ? 4.359 -5.727 20.424 1.00 47.91 231 VAL D O 1
ATOM 10558 N N . THR D 1 232 ? 5.345 -4.543 18.833 1.00 47.72 232 THR D N 1
ATOM 10559 C CA . THR D 1 232 ? 6.017 -3.704 19.814 1.00 48.12 232 THR D CA 1
ATOM 10560 C C . THR D 1 232 ? 5.563 -2.241 19.777 1.00 47.62 232 THR D C 1
ATOM 10561 O O . THR D 1 232 ? 5.301 -1.660 18.726 1.00 47.82 232 THR D O 1
ATOM 10565 N N . ILE D 1 233 ? 5.444 -1.674 20.964 1.00 47.30 233 ILE D N 1
ATOM 10566 C CA . ILE D 1 233 ? 4.995 -0.309 21.164 1.00 46.65 233 ILE D CA 1
ATOM 10567 C C . ILE D 1 233 ? 6.226 0.514 21.495 1.00 46.51 233 ILE D C 1
ATOM 10568 O O . ILE D 1 233 ? 7.014 0.131 22.358 1.00 46.57 233 ILE D O 1
ATOM 10573 N N . THR D 1 234 ? 6.420 1.624 20.792 1.00 46.16 234 THR D N 1
ATOM 10574 C CA . THR D 1 234 ? 7.460 2.554 21.194 1.00 46.24 234 THR D CA 1
ATOM 10575 C C . THR D 1 234 ? 6.854 3.912 21.483 1.00 45.10 234 THR D C 1
ATOM 10576 O O . THR D 1 234 ? 5.853 4.290 20.892 1.00 44.48 234 THR D O 1
ATOM 10580 N N . ALA D 1 235 ? 7.457 4.613 22.437 1.00 44.56 235 ALA D N 1
ATOM 10581 C CA . ALA D 1 235 ? 6.952 5.882 22.919 1.00 43.99 235 ALA D CA 1
ATOM 10582 C C . ALA D 1 235 ? 8.152 6.773 23.215 1.00 43.64 235 ALA D C 1
ATOM 10583 O O . ALA D 1 235 ? 9.005 6.393 24.006 1.00 42.66 235 ALA D O 1
ATOM 10585 N N . ARG D 1 236 ? 8.207 7.932 22.539 1.00 43.51 236 ARG D N 1
ATOM 10586 C CA . ARG D 1 236 ? 9.275 8.927 22.674 1.00 43.86 236 ARG D CA 1
ATOM 10587 C C . ARG D 1 236 ? 8.663 10.294 22.857 1.00 43.26 236 ARG D C 1
ATOM 10588 O O . ARG D 1 236 ? 7.592 10.579 22.297 1.00 43.53 236 ARG D O 1
ATOM 10596 N N . PHE D 1 237 ? 9.353 11.151 23.602 1.00 41.52 237 PHE D N 1
ATOM 10597 C CA . PHE D 1 237 ? 8.942 12.540 23.712 1.00 40.72 237 PHE D CA 1
ATOM 10598 C C . PHE D 1 237 ? 9.217 13.224 22.391 1.00 40.18 237 PHE D C 1
ATOM 10599 O O . PHE D 1 237 ? 10.088 12.795 21.646 1.00 40.41 237 PHE D O 1
ATOM 10607 N N . LEU D 1 238 ? 8.480 14.280 22.083 1.00 39.50 238 LEU D N 1
ATOM 10608 C CA . LEU D 1 238 ? 8.628 14.897 20.760 1.00 39.35 238 LEU D CA 1
ATOM 10609 C C . LEU D 1 238 ? 10.027 15.471 20.507 1.00 39.48 238 LEU D C 1
ATOM 10610 O O . LEU D 1 238 ? 10.423 15.644 19.353 1.00 39.20 238 LEU D O 1
ATOM 10615 N N . TYR D 1 239 ? 10.768 15.740 21.591 1.00 39.27 239 TYR D N 1
ATOM 10616 C CA . TYR D 1 239 ? 12.139 16.254 21.516 1.00 39.21 239 TYR D CA 1
ATOM 10617 C C . TYR D 1 239 ? 13.225 15.176 21.621 1.00 39.55 239 TYR D C 1
ATOM 10618 O O . TYR D 1 239 ? 14.375 15.495 21.863 1.00 39.50 239 TYR D O 1
ATOM 10627 N N . GLY D 1 240 ? 12.862 13.908 21.475 1.00 40.32 240 GLY D N 1
ATOM 10628 C CA . GLY D 1 240 ? 13.864 12.854 21.336 1.00 41.59 240 GLY D CA 1
ATOM 10629 C C . GLY D 1 240 ? 13.961 11.752 22.377 1.00 42.19 240 GLY D C 1
ATOM 10630 O O . GLY D 1 240 ? 14.399 10.651 22.060 1.00 42.51 240 GLY D O 1
ATOM 10631 N N . LYS D 1 241 ? 13.549 12.035 23.610 1.00 42.58 241 LYS D N 1
ATOM 10632 C CA . LYS D 1 241 ? 13.812 11.144 24.748 1.00 42.80 241 LYS D CA 1
ATOM 10633 C C . LYS D 1 241 ? 12.829 9.991 24.907 1.00 42.95 241 LYS D C 1
ATOM 10634 O O . LYS D 1 241 ? 11.651 10.113 24.601 1.00 43.15 241 LYS D O 1
ATOM 10640 N N . LYS D 1 242 ? 13.324 8.867 25.402 1.00 43.43 242 LYS D N 1
ATOM 10641 C CA . LYS D 1 242 ? 12.485 7.697 25.634 1.00 43.84 242 LYS D CA 1
ATOM 10642 C C . LYS D 1 242 ? 11.478 7.913 26.773 1.00 44.16 242 LYS D C 1
ATOM 10643 O O . LYS D 1 242 ? 11.743 8.654 27.729 1.00 44.40 242 LYS D O 1
ATOM 10649 N N . VAL D 1 243 ? 10.322 7.266 26.650 1.00 44.13 243 VAL D N 1
ATOM 10650 C CA . VAL D 1 243 ? 9.223 7.432 27.597 1.00 44.31 243 VAL D CA 1
ATOM 10651 C C . VAL D 1 243 ? 9.192 6.289 28.628 1.00 44.60 243 VAL D C 1
ATOM 10652 O O . VAL D 1 243 ? 9.535 5.144 28.312 1.00 44.87 243 VAL D O 1
ATOM 10656 N N . GLU D 1 244 ? 8.820 6.614 29.867 1.00 44.50 244 GLU D N 1
ATOM 10657 C CA . GLU D 1 244 ? 8.500 5.596 30.871 1.00 44.18 244 GLU D CA 1
ATOM 10658 C C . GLU D 1 244 ? 7.012 5.691 31.166 1.00 43.25 244 GLU D C 1
ATOM 10659 O O . GLU D 1 244 ? 6.522 6.754 31.527 1.00 43.10 244 GLU D O 1
ATOM 10665 N N . GLY D 1 245 ? 6.295 4.582 31.016 1.00 42.40 245 GLY D N 1
ATOM 10666 C CA . GLY D 1 245 ? 4.879 4.571 31.323 1.00 41.22 245 GLY D CA 1
ATOM 10667 C C . GLY D 1 245 ? 4.206 3.230 31.217 1.00 40.29 245 GLY D C 1
ATOM 10668 O O . GLY D 1 245 ? 4.844 2.196 31.269 1.00 40.00 245 GLY D O 1
ATOM 10669 N N . THR D 1 246 ? 2.893 3.268 31.079 1.00 39.95 246 THR D N 1
ATOM 10670 C CA . THR D 1 246 ? 2.087 2.066 31.003 1.00 39.85 246 THR D CA 1
ATOM 10671 C C . THR D 1 246 ? 1.294 2.123 29.710 1.00 39.63 246 THR D C 1
ATOM 10672 O O . THR D 1 246 ? 0.815 3.191 29.318 1.00 39.65 246 THR D O 1
ATOM 10676 N N . ALA D 1 247 ? 1.179 0.982 29.035 1.00 39.69 247 ALA D N 1
ATOM 10677 C CA . ALA D 1 247 ? 0.382 0.885 27.813 1.00 39.40 247 ALA D CA 1
ATOM 10678 C C . ALA D 1 247 ? -0.801 -0.077 27.935 1.00 39.48 247 ALA D C 1
ATOM 10679 O O . ALA D 1 247 ? -0.685 -1.148 28.503 1.00 39.34 247 ALA D O 1
ATOM 10681 N N . PHE D 1 248 ? -1.951 0.353 27.429 1.00 39.80 248 PHE D N 1
ATOM 10682 C CA . PHE D 1 248 ? -3.100 -0.512 27.203 1.00 39.86 248 PHE D CA 1
ATOM 10683 C C . PHE D 1 248 ? -3.210 -0.829 25.706 1.00 39.85 248 PHE D C 1
ATOM 10684 O O . PHE D 1 248 ? -3.370 0.079 24.868 1.00 40.36 248 PHE D O 1
ATOM 10692 N N . VAL D 1 249 ? -3.112 -2.105 25.368 1.00 39.16 249 VAL D N 1
ATOM 10693 C CA . VAL D 1 249 ? -3.220 -2.510 23.980 1.00 38.56 249 VAL D CA 1
ATOM 10694 C C . VAL D 1 249 ? -4.411 -3.437 23.812 1.00 38.38 249 VAL D C 1
ATOM 10695 O O . VAL D 1 249 ? -4.630 -4.339 24.611 1.00 38.43 249 VAL D O 1
ATOM 10699 N N . ILE D 1 250 ? -5.192 -3.185 22.774 1.00 37.81 250 ILE D N 1
ATOM 10700 C CA . ILE D 1 250 ? -6.301 -4.043 22.428 1.00 37.53 250 ILE D CA 1
ATOM 10701 C C . ILE D 1 250 ? -6.290 -4.258 20.911 1.00 37.70 250 ILE D C 1
ATOM 10702 O O . ILE D 1 250 ? -5.846 -3.395 20.154 1.00 38.26 250 ILE D O 1
ATOM 10707 N N . PHE D 1 251 ? -6.724 -5.439 20.486 1.00 37.69 251 PHE D N 1
ATOM 10708 C CA . PHE D 1 251 ? -6.734 -5.820 19.099 1.00 37.44 251 PHE D CA 1
ATOM 10709 C C . PHE D 1 251 ? -8.153 -5.994 18.640 1.00 37.77 251 PHE D C 1
ATOM 10710 O O . PHE D 1 251 ? -9.067 -6.222 19.449 1.00 38.11 251 PHE D O 1
ATOM 10718 N N . GLY D 1 252 ? -8.343 -5.897 17.336 1.00 38.01 252 GLY D N 1
ATOM 10719 C CA . GLY D 1 252 ? -9.664 -6.050 16.738 1.00 38.64 252 GLY D CA 1
ATOM 10720 C C . GLY D 1 252 ? -9.530 -6.584 15.328 1.00 39.07 252 GLY D C 1
ATOM 10721 O O . GLY D 1 252 ? -8.431 -6.697 14.791 1.00 38.70 252 GLY D O 1
ATOM 10722 N N . ILE D 1 253 ? -10.663 -6.902 14.734 1.00 40.18 253 ILE D N 1
ATOM 10723 C CA . ILE D 1 253 ? -10.718 -7.451 13.399 1.00 41.72 253 ILE D CA 1
ATOM 10724 C C . ILE D 1 253 ? -11.564 -6.509 12.560 1.00 42.92 253 ILE D C 1
ATOM 10725 O O . ILE D 1 253 ? -12.613 -6.020 13.015 1.00 43.00 253 ILE D O 1
ATOM 10730 N N . GLN D 1 254 ? -11.088 -6.220 11.354 1.00 44.58 254 GLN D N 1
ATOM 10731 C CA . GLN D 1 254 ? -11.840 -5.392 10.426 1.00 46.22 254 GLN D CA 1
ATOM 10732 C C . GLN D 1 254 ? -12.316 -6.198 9.214 1.00 47.35 254 GLN D C 1
ATOM 10733 O O . GLN D 1 254 ? -11.519 -6.844 8.520 1.00 46.58 254 GLN D O 1
ATOM 10739 N N . ASP D 1 255 ? -13.635 -6.170 9.003 1.00 49.11 255 ASP D N 1
ATOM 10740 C CA . ASP D 1 255 ? -14.281 -6.836 7.867 1.00 50.83 255 ASP D CA 1
ATOM 10741 C C . ASP D 1 255 ? -15.010 -5.796 7.031 1.00 51.67 255 ASP D C 1
ATOM 10742 O O . ASP D 1 255 ? -16.162 -5.462 7.312 1.00 51.69 255 ASP D O 1
ATOM 10747 N N . GLY D 1 256 ? -14.307 -5.279 6.024 1.00 52.90 256 GLY D N 1
ATOM 10748 C CA . GLY D 1 256 ? -14.859 -4.349 5.048 1.00 54.22 256 GLY D CA 1
ATOM 10749 C C . GLY D 1 256 ? -15.706 -3.247 5.647 1.00 55.31 256 GLY D C 1
ATOM 10750 O O . GLY D 1 256 ? -16.905 -3.132 5.335 1.00 55.91 256 GLY D O 1
ATOM 10751 N N . GLU D 1 257 ? -15.079 -2.447 6.506 1.00 55.91 257 GLU D N 1
ATOM 10752 C CA . GLU D 1 257 ? -15.702 -1.282 7.163 1.00 56.75 257 GLU D CA 1
ATOM 10753 C C . GLU D 1 257 ? -16.238 -1.553 8.573 1.00 56.71 257 GLU D C 1
ATOM 10754 O O . GLU D 1 257 ? -16.245 -0.649 9.415 1.00 56.89 257 GLU D O 1
ATOM 10760 N N . GLN D 1 258 ? -16.662 -2.791 8.830 1.00 56.59 258 GLN D N 1
ATOM 10761 C CA . GLN D 1 258 ? -17.050 -3.212 10.180 1.00 56.61 258 GLN D CA 1
ATOM 10762 C C . GLN D 1 258 ? -15.827 -3.559 11.053 1.00 56.18 258 GLN D C 1
ATOM 10763 O O . GLN D 1 258 ? -14.888 -4.214 10.593 1.00 56.16 258 GLN D O 1
ATOM 10769 N N . ARG D 1 259 ? -15.859 -3.109 12.307 1.00 55.49 259 ARG D N 1
ATOM 10770 C CA . ARG D 1 259 ? -14.809 -3.378 13.283 1.00 54.81 259 ARG D CA 1
ATOM 10771 C C . ARG D 1 259 ? -15.322 -4.163 14.482 1.00 54.26 259 ARG D C 1
ATOM 10772 O O . ARG D 1 259 ? -16.284 -3.766 15.125 1.00 54.72 259 ARG D O 1
ATOM 10780 N N . ILE D 1 260 ? -14.672 -5.283 14.776 1.00 53.54 260 ILE D N 1
ATOM 10781 C CA . ILE D 1 260 ? -15.073 -6.163 15.875 1.00 52.24 260 ILE D CA 1
ATOM 10782 C C . ILE D 1 260 ? -13.930 -6.163 16.877 1.00 51.29 260 ILE D C 1
ATOM 10783 O O . ILE D 1 260 ? -12.859 -6.709 16.603 1.00 51.11 260 ILE D O 1
ATOM 10788 N N . SER D 1 261 ? -14.157 -5.560 18.037 1.00 49.94 261 SER D N 1
ATOM 10789 C CA . SER D 1 261 ? -13.156 -5.538 19.088 1.00 48.66 261 SER D CA 1
ATOM 10790 C C . SER D 1 261 ? -12.906 -6.944 19.641 1.00 47.62 261 SER D C 1
ATOM 10791 O O . SER D 1 261 ? -13.790 -7.794 19.607 1.00 47.82 261 SER D O 1
ATOM 10794 N N . LEU D 1 262 ? -11.694 -7.202 20.124 1.00 46.27 262 LEU D N 1
ATOM 10795 C CA . LEU D 1 262 ? -11.409 -8.475 20.781 1.00 45.02 262 LEU D CA 1
ATOM 10796 C C . LEU D 1 262 ? -11.074 -8.190 22.239 1.00 44.41 262 LEU D C 1
ATOM 10797 O O . LEU D 1 262 ? -9.887 -8.034 22.579 1.00 44.27 262 LEU D O 1
ATOM 10802 N N . PRO D 1 263 ? -12.122 -8.078 23.102 1.00 43.62 263 PRO D N 1
ATOM 10803 C CA . PRO D 1 263 ? -11.984 -7.600 24.480 1.00 43.13 263 PRO D CA 1
ATOM 10804 C C . PRO D 1 263 ? -11.053 -8.457 25.322 1.00 42.76 263 PRO D C 1
ATOM 10805 O O . PRO D 1 263 ? -10.465 -7.967 26.274 1.00 42.54 263 PRO D O 1
ATOM 10809 N N . GLU D 1 264 ? -10.915 -9.727 24.952 1.00 42.94 264 GLU D N 1
ATOM 10810 C CA . GLU D 1 264 ? -9.975 -10.643 25.607 1.00 42.77 264 GLU D CA 1
ATOM 10811 C C . GLU D 1 264 ? -8.521 -10.462 25.154 1.00 41.63 264 GLU D C 1
ATOM 10812 O O . GLU D 1 264 ? -7.618 -11.111 25.667 1.00 41.70 264 GLU D O 1
ATOM 10818 N N . SER D 1 265 ? -8.282 -9.567 24.208 1.00 40.76 265 SER D N 1
ATOM 10819 C CA . SER D 1 265 ? -6.905 -9.302 23.788 1.00 40.01 265 SER D CA 1
ATOM 10820 C C . SER D 1 265 ? -6.325 -8.130 24.584 1.00 39.84 265 SER D C 1
ATOM 10821 O O . SER D 1 265 ? -5.155 -7.819 24.436 1.00 39.59 265 SER D O 1
ATOM 10824 N N . LEU D 1 266 ? -7.155 -7.498 25.426 1.00 39.63 266 LEU D N 1
ATOM 10825 C CA . LEU D 1 266 ? -6.777 -6.305 26.191 1.00 39.55 266 LEU D CA 1
ATOM 10826 C C . LEU D 1 266 ? -5.667 -6.612 27.187 1.00 39.88 266 LEU D C 1
ATOM 10827 O O . LEU D 1 266 ? -5.868 -7.351 28.143 1.00 39.62 266 LEU D O 1
ATOM 10832 N N . LYS D 1 267 ? -4.492 -6.049 26.935 1.00 40.29 267 LYS D N 1
ATOM 10833 C CA . LYS D 1 267 ? -3.332 -6.264 27.783 1.00 40.90 267 LYS D CA 1
ATOM 10834 C C . LYS D 1 267 ? -2.822 -4.934 28.328 1.00 41.07 267 LYS D C 1
ATOM 10835 O O . LYS D 1 267 ? -2.919 -3.907 27.668 1.00 40.78 267 LYS D O 1
ATOM 10841 N N . ARG D 1 268 ? -2.316 -4.963 29.554 1.00 41.62 268 ARG D N 1
ATOM 10842 C CA . ARG D 1 268 ? -1.669 -3.807 30.163 1.00 42.11 268 ARG D CA 1
ATOM 10843 C C . ARG D 1 268 ? -0.200 -4.147 30.390 1.00 42.41 268 ARG D C 1
ATOM 10844 O O . ARG D 1 268 ? 0.120 -5.069 31.132 1.00 42.33 268 ARG D O 1
ATOM 10852 N N . ILE D 1 269 ? 0.680 -3.396 29.739 1.00 43.33 269 ILE D N 1
ATOM 10853 C CA . ILE D 1 269 ? 2.114 -3.702 29.710 1.00 44.26 269 ILE D CA 1
ATOM 10854 C C . ILE D 1 269 ? 2.971 -2.480 30.067 1.00 44.52 269 ILE D C 1
ATOM 10855 O O . ILE D 1 269 ? 2.578 -1.345 29.778 1.00 44.77 269 ILE D O 1
ATOM 10860 N N . PRO D 1 270 ? 4.143 -2.708 30.697 1.00 44.51 270 PRO D N 1
ATOM 10861 C CA . PRO D 1 270 ? 5.040 -1.594 31.014 1.00 44.33 270 PRO D CA 1
ATOM 10862 C C . PRO D 1 270 ? 5.773 -1.075 29.780 1.00 44.59 270 PRO D C 1
ATOM 10863 O O . PRO D 1 270 ? 6.219 -1.859 28.934 1.00 44.09 270 PRO D O 1
ATOM 10867 N N . ILE D 1 271 ? 5.871 0.246 29.678 1.00 44.71 271 ILE D N 1
ATOM 10868 C CA . ILE D 1 271 ? 6.687 0.883 28.655 1.00 44.94 271 ILE D CA 1
ATOM 10869 C C . ILE D 1 271 ? 7.991 1.256 29.343 1.00 45.37 271 ILE D C 1
ATOM 10870 O O . ILE D 1 271 ? 8.033 2.174 30.161 1.00 45.23 271 ILE D O 1
ATOM 10875 N N . GLU D 1 272 ? 9.038 0.503 29.011 1.00 46.18 272 GLU D N 1
ATOM 10876 C CA . GLU D 1 272 ? 10.335 0.594 29.667 1.00 47.15 272 GLU D CA 1
ATOM 10877 C C . GLU D 1 272 ? 11.414 0.955 28.650 1.00 47.52 272 GLU D C 1
ATOM 10878 O O . GLU D 1 272 ? 11.657 0.198 27.700 1.00 47.62 272 GLU D O 1
ATOM 10884 N N . ASP D 1 273 ? 12.068 2.098 28.860 1.00 48.07 273 ASP D N 1
ATOM 10885 C CA . ASP D 1 273 ? 13.128 2.585 27.963 1.00 48.67 273 ASP D CA 1
ATOM 10886 C C . ASP D 1 273 ? 12.499 2.968 26.619 1.00 48.47 273 ASP D C 1
ATOM 10887 O O . ASP D 1 273 ? 13.107 2.791 25.553 1.00 48.47 273 ASP D O 1
ATOM 10892 N N . GLY D 1 274 ? 11.272 3.491 26.696 1.00 48.10 274 GLY D N 1
ATOM 10893 C CA . GLY D 1 274 ? 10.463 3.830 25.523 1.00 47.58 274 GLY D CA 1
ATOM 10894 C C . GLY D 1 274 ? 9.911 2.667 24.712 1.00 47.19 274 GLY D C 1
ATOM 10895 O O . GLY D 1 274 ? 9.454 2.859 23.599 1.00 46.53 274 GLY D O 1
ATOM 10896 N N . SER D 1 275 ? 9.936 1.460 25.264 1.00 47.34 275 SER D N 1
ATOM 10897 C CA . SER D 1 275 ? 9.539 0.288 24.497 1.00 47.61 275 SER D CA 1
ATOM 10898 C C . SER D 1 275 ? 8.732 -0.730 25.295 1.00 47.26 275 SER D C 1
ATOM 10899 O O . SER D 1 275 ? 8.927 -0.896 26.491 1.00 47.47 275 SER D O 1
ATOM 10902 N N . GLY D 1 276 ? 7.821 -1.413 24.621 1.00 47.02 276 GLY D N 1
ATOM 10903 C CA . GLY D 1 276 ? 7.069 -2.490 25.243 1.00 47.39 276 GLY D CA 1
ATOM 10904 C C . GLY D 1 276 ? 6.649 -3.481 24.188 1.00 47.83 276 GLY D C 1
ATOM 10905 O O . GLY D 1 276 ? 6.567 -3.128 23.014 1.00 48.19 276 GLY D O 1
ATOM 10906 N N . GLU D 1 277 ? 6.404 -4.722 24.592 1.00 48.20 277 GLU D N 1
ATOM 10907 C CA . GLU D 1 277 ? 5.980 -5.767 23.666 1.00 49.02 277 GLU D CA 1
ATOM 10908 C C . GLU D 1 277 ? 4.665 -6.384 24.087 1.00 48.43 277 GLU D C 1
ATOM 10909 O O . GLU D 1 277 ? 4.354 -6.457 25.267 1.00 47.99 277 GLU D O 1
ATOM 10915 N N . VAL D 1 278 ? 3.906 -6.841 23.095 1.00 48.21 278 VAL D N 1
ATOM 10916 C CA . VAL D 1 278 ? 2.581 -7.410 23.306 1.00 47.63 278 VAL D CA 1
ATOM 10917 C C . VAL D 1 278 ? 2.305 -8.407 22.166 1.00 47.29 278 VAL D C 1
ATOM 10918 O O . VAL D 1 278 ? 2.806 -8.233 21.039 1.00 46.75 278 VAL D O 1
ATOM 10922 N N . VAL D 1 279 ? 1.551 -9.466 22.474 1.00 46.30 279 VAL D N 1
ATOM 10923 C CA . VAL D 1 279 ? 1.132 -10.438 21.472 1.00 45.78 279 VAL D CA 1
ATOM 10924 C C . VAL D 1 279 ? -0.380 -10.582 21.511 1.00 45.04 279 VAL D C 1
ATOM 10925 O O . VAL D 1 279 ? -0.982 -10.472 22.573 1.00 45.51 279 VAL D O 1
ATOM 10929 N N . LEU D 1 280 ? -0.990 -10.756 20.340 1.00 43.93 280 LEU D N 1
ATOM 10930 C CA . LEU D 1 280 ? -2.327 -11.338 20.224 1.00 42.50 280 LEU D CA 1
ATOM 10931 C C . LEU D 1 280 ? -2.117 -12.820 19.887 1.00 42.67 280 LEU D C 1
ATOM 10932 O O . LEU D 1 280 ? -1.590 -13.164 18.816 1.00 42.64 280 LEU D O 1
ATOM 10937 N N . SER D 1 281 ? -2.482 -13.684 20.825 1.00 42.49 281 SER D N 1
ATOM 10938 C CA . SER D 1 281 ? -2.340 -15.115 20.658 1.00 42.48 281 SER D CA 1
ATOM 10939 C C . SER D 1 281 ? -3.358 -15.622 19.648 1.00 42.59 281 SER D C 1
ATOM 10940 O O . SER D 1 281 ? -4.474 -15.083 19.544 1.00 42.48 281 SER D O 1
ATOM 10943 N N . ARG D 1 282 ? -2.967 -16.662 18.914 1.00 42.38 282 ARG D N 1
ATOM 10944 C CA . ARG D 1 282 ? -3.844 -17.320 17.944 1.00 42.17 282 ARG D CA 1
ATOM 10945 C C . ARG D 1 282 ? -5.151 -17.809 18.566 1.00 42.46 282 ARG D C 1
ATOM 10946 O O . ARG D 1 282 ? -6.197 -17.749 17.928 1.00 42.21 282 ARG D O 1
ATOM 10954 N N . LYS D 1 283 ? -5.078 -18.283 19.810 1.00 43.16 283 LYS D N 1
ATOM 10955 C CA . LYS D 1 283 ? -6.240 -18.807 20.538 1.00 43.87 283 LYS D CA 1
ATOM 10956 C C . LYS D 1 283 ? -7.275 -17.727 20.859 1.00 44.46 283 LYS D C 1
ATOM 10957 O O . LYS D 1 283 ? -8.465 -17.905 20.597 1.00 44.44 283 LYS D O 1
ATOM 10963 N N . VAL D 1 284 ? -6.806 -16.622 21.443 1.00 45.06 284 VAL D N 1
ATOM 10964 C CA . VAL D 1 284 ? -7.638 -15.468 21.748 1.00 45.28 284 VAL D CA 1
ATOM 10965 C C . VAL D 1 284 ? -8.312 -14.935 20.476 1.00 45.83 284 VAL D C 1
ATOM 10966 O O . VAL D 1 284 ? -9.522 -14.671 20.474 1.00 45.98 284 VAL D O 1
ATOM 10970 N N . LEU D 1 285 ? -7.531 -14.802 19.410 1.00 45.84 285 LEU D N 1
ATOM 10971 C CA . LEU D 1 285 ? -8.047 -14.382 18.103 1.00 47.17 285 LEU D CA 1
ATOM 10972 C C . LEU D 1 285 ? -9.168 -15.286 17.569 1.00 47.92 285 LEU D C 1
ATOM 10973 O O . LEU D 1 285 ? -10.225 -14.797 17.165 1.00 48.04 285 LEU D O 1
ATOM 10978 N N . LEU D 1 286 ? -8.930 -16.595 17.579 1.00 49.18 286 LEU D N 1
ATOM 10979 C CA . LEU D 1 286 ? -9.916 -17.564 17.104 1.00 50.47 286 LEU D CA 1
ATOM 10980 C C . LEU D 1 286 ? -11.135 -17.710 18.017 1.00 51.56 286 LEU D C 1
ATOM 10981 O O . LEU D 1 286 ? -12.241 -17.922 17.533 1.00 51.96 286 LEU D O 1
ATOM 10986 N N . ASP D 1 287 ? -10.931 -17.591 19.328 1.00 52.89 287 ASP D N 1
ATOM 10987 C CA . ASP D 1 287 ? -12.023 -17.672 20.296 1.00 53.92 287 ASP D CA 1
ATOM 10988 C C . ASP D 1 287 ? -12.868 -16.400 20.353 1.00 54.52 287 ASP D C 1
ATOM 10989 O O . ASP D 1 287 ? -14.004 -16.417 20.827 1.00 54.96 287 ASP D O 1
ATOM 10994 N N . GLY D 1 288 ? -12.314 -15.297 19.869 1.00 55.44 288 GLY D N 1
ATOM 10995 C CA . GLY D 1 288 ? -13.006 -14.018 19.925 1.00 56.28 288 GLY D CA 1
ATOM 10996 C C . GLY D 1 288 ? -14.093 -13.872 18.879 1.00 56.73 288 GLY D C 1
ATOM 10997 O O . GLY D 1 288 ? -15.110 -13.228 19.126 1.00 56.84 288 GLY D O 1
ATOM 10998 N N . VAL D 1 289 ? -13.864 -14.463 17.707 1.00 57.16 289 VAL D N 1
ATOM 10999 C CA . VAL D 1 289 ? -14.801 -14.390 16.583 1.00 57.48 289 VAL D CA 1
ATOM 11000 C C . VAL D 1 289 ? -15.885 -15.480 16.663 1.00 58.12 289 VAL D C 1
ATOM 11001 O O . VAL D 1 289 ? -17.021 -15.280 16.220 1.00 57.90 289 VAL D O 1
ATOM 11005 N N . GLN D 1 290 ? -15.505 -16.612 17.253 1.00 58.56 290 GLN D N 1
ATOM 11006 C CA . GLN D 1 290 ? -16.308 -17.828 17.330 1.00 59.18 290 GLN D CA 1
ATOM 11007 C C . GLN D 1 290 ? -17.418 -18.056 16.283 1.00 59.45 290 GLN D C 1
ATOM 11008 O O . GLN D 1 290 ? -18.360 -17.268 16.109 1.00 59.56 290 GLN D O 1
ATOM 11014 N N . ASN D 1 291 ? -17.295 -19.223 15.665 1.00 59.16 291 ASN D N 1
ATOM 11015 C CA . ASN D 1 291 ? -17.420 -19.406 14.232 1.00 58.95 291 ASN D CA 1
ATOM 11016 C C . ASN D 1 291 ? -16.221 -20.301 13.980 1.00 58.48 291 ASN D C 1
ATOM 11017 O O . ASN D 1 291 ? -15.080 -19.823 13.890 1.00 58.20 291 ASN D O 1
ATOM 11022 N N . LEU D 1 292 ? -16.493 -21.603 13.913 1.00 57.84 292 LEU D N 1
ATOM 11023 C CA . LEU D 1 292 ? -15.462 -22.644 13.868 1.00 57.28 292 LEU D CA 1
ATOM 11024 C C . LEU D 1 292 ? -14.237 -22.343 12.973 1.00 56.61 292 LEU D C 1
ATOM 11025 O O . LEU D 1 292 ? -13.126 -22.199 13.487 1.00 56.76 292 LEU D O 1
ATOM 11030 N N . ARG D 1 293 ? -14.447 -22.225 11.658 1.00 55.75 293 ARG D N 1
ATOM 11031 C CA . ARG D 1 293 ? -13.346 -22.166 10.672 1.00 54.62 293 ARG D CA 1
ATOM 11032 C C . ARG D 1 293 ? -12.439 -20.929 10.751 1.00 53.44 293 ARG D C 1
ATOM 11033 O O . ARG D 1 293 ? -12.895 -19.800 10.600 1.00 52.83 293 ARG D O 1
ATOM 11041 N N . ALA D 1 294 ? -11.143 -21.173 10.943 1.00 52.40 294 ALA D N 1
ATOM 11042 C CA . ALA D 1 294 ? -10.130 -20.114 10.989 1.00 51.18 294 ALA D CA 1
ATOM 11043 C C . ALA D 1 294 ? -9.934 -19.414 9.637 1.00 50.54 294 ALA D C 1
ATOM 11044 O O . ALA D 1 294 ? -9.619 -18.221 9.588 1.00 49.70 294 ALA D O 1
ATOM 11046 N N . GLU D 1 295 ? -10.128 -20.166 8.551 1.00 49.49 295 GLU D N 1
ATOM 11047 C CA . GLU D 1 295 ? -9.877 -19.682 7.193 1.00 48.87 295 GLU D CA 1
ATOM 11048 C C . GLU D 1 295 ? -10.885 -18.638 6.685 1.00 48.46 295 GLU D C 1
ATOM 11049 O O . GLU D 1 295 ? -10.624 -17.964 5.692 1.00 48.37 295 GLU D O 1
ATOM 11055 N N . ASP D 1 296 ? -12.035 -18.518 7.347 1.00 48.24 296 ASP D N 1
ATOM 11056 C CA . ASP D 1 296 ? -13.000 -17.460 7.024 1.00 48.24 296 ASP D CA 1
ATOM 11057 C C . ASP D 1 296 ? -12.444 -16.084 7.424 1.00 47.39 296 ASP D C 1
ATOM 11058 O O . ASP D 1 296 ? -12.867 -15.048 6.899 1.00 47.38 296 ASP D O 1
ATOM 11063 N N . LEU D 1 297 ? -11.489 -16.094 8.350 1.00 46.54 297 LEU D N 1
ATOM 11064 C CA . LEU D 1 297 ? -10.737 -14.899 8.735 1.00 45.91 297 LEU D CA 1
ATOM 11065 C C . LEU D 1 297 ? -9.803 -14.375 7.633 1.00 45.14 297 LEU D C 1
ATOM 11066 O O . LEU D 1 297 ? -9.433 -13.203 7.634 1.00 45.57 297 LEU D O 1
ATOM 11071 N N . VAL D 1 298 ? -9.434 -15.228 6.686 1.00 44.26 298 VAL D N 1
ATOM 11072 C CA . VAL D 1 298 ? -8.536 -14.817 5.606 1.00 43.67 298 VAL D CA 1
ATOM 11073 C C . VAL D 1 298 ? -9.218 -13.854 4.621 1.00 43.19 298 VAL D C 1
ATOM 11074 O O . VAL D 1 298 ? -10.323 -14.119 4.118 1.00 42.60 298 VAL D O 1
ATOM 11078 N N . GLY D 1 299 ? -8.542 -12.738 4.358 1.00 42.52 299 GLY D N 1
ATOM 11079 C CA . GLY D 1 299 ? -9.088 -11.681 3.506 1.00 41.84 299 GLY D CA 1
ATOM 11080 C C . GLY D 1 299 ? -9.529 -10.499 4.342 1.00 41.50 299 GLY D C 1
ATOM 11081 O O . GLY D 1 299 ? -9.778 -9.418 3.816 1.00 41.55 299 GLY D O 1
ATOM 11082 N N . LYS D 1 300 ? -9.625 -10.722 5.654 1.00 41.06 300 LYS D N 1
ATOM 11083 C CA . LYS D 1 300 ? -9.948 -9.676 6.616 1.00 40.09 300 LYS D CA 1
ATOM 11084 C C . LYS D 1 300 ? -8.648 -9.123 7.160 1.00 39.40 300 LYS D C 1
ATOM 11085 O O . LYS D 1 300 ? -7.566 -9.561 6.775 1.00 38.65 300 LYS D O 1
ATOM 11091 N N . SER D 1 301 ? -8.746 -8.147 8.046 1.00 39.03 301 SER D N 1
ATOM 11092 C CA . SER D 1 301 ? -7.542 -7.611 8.652 1.00 39.74 301 SER D CA 1
ATOM 11093 C C . SER D 1 301 ? -7.659 -7.317 10.155 1.00 39.91 301 SER D C 1
ATOM 11094 O O . SER D 1 301 ? -8.753 -7.238 10.733 1.00 39.25 301 SER D O 1
ATOM 11097 N N . LEU D 1 302 ? -6.492 -7.173 10.764 1.00 40.38 302 LEU D N 1
ATOM 11098 C CA . LEU D 1 302 ? -6.350 -6.868 12.170 1.00 41.09 302 LEU D CA 1
ATOM 11099 C C . LEU D 1 302 ? -5.937 -5.417 12.360 1.00 41.61 302 LEU D C 1
ATOM 11100 O O . LEU D 1 302 ? -5.130 -4.900 11.601 1.00 42.05 302 LEU D O 1
ATOM 11105 N N . TYR D 1 303 ? -6.512 -4.765 13.367 1.00 42.54 303 TYR D N 1
ATOM 11106 C CA . TYR D 1 303 ? -5.988 -3.497 13.884 1.00 42.73 303 TYR D CA 1
ATOM 11107 C C . TYR D 1 303 ? -5.485 -3.653 15.335 1.00 42.68 303 TYR D C 1
ATOM 11108 O O . TYR D 1 303 ? -5.899 -4.561 16.072 1.00 41.97 303 TYR D O 1
ATOM 11117 N N . VAL D 1 304 ? -4.571 -2.775 15.721 1.00 42.99 304 VAL D N 1
ATOM 11118 C CA . VAL D 1 304 ? -4.045 -2.753 17.089 1.00 43.38 304 VAL D CA 1
ATOM 11119 C C . VAL D 1 304 ? -4.006 -1.316 17.631 1.00 43.33 304 VAL D C 1
ATOM 11120 O O . VAL D 1 304 ? -3.312 -0.466 17.103 1.00 43.16 304 VAL D O 1
ATOM 11124 N N . SER D 1 305 ? -4.783 -1.058 18.671 1.00 43.26 305 SER D N 1
ATOM 11125 C CA . SER D 1 305 ? -4.820 0.250 19.309 1.00 43.68 305 SER D CA 1
ATOM 11126 C C . SER D 1 305 ? -4.038 0.247 20.635 1.00 43.35 305 SER D C 1
ATOM 11127 O O . SER D 1 305 ? -4.297 -0.592 21.498 1.00 44.16 305 SER D O 1
ATOM 11130 N N . ALA D 1 306 ? -3.081 1.164 20.787 1.00 43.44 306 ALA D N 1
ATOM 11131 C CA . ALA D 1 306 ? -2.315 1.337 22.044 1.00 43.15 306 ALA D CA 1
ATOM 11132 C C . ALA D 1 306 ? -2.494 2.719 22.674 1.00 43.57 306 ALA D C 1
ATOM 11133 O O . ALA D 1 306 ? -2.326 3.753 22.016 1.00 43.31 306 ALA D O 1
ATOM 11135 N N . THR D 1 307 ? -2.826 2.714 23.960 1.00 44.39 307 THR D N 1
ATOM 11136 C CA . THR D 1 307 ? -2.871 3.915 24.786 1.00 44.44 307 THR D CA 1
ATOM 11137 C C . THR D 1 307 ? -1.751 3.917 25.826 1.00 44.41 307 THR D C 1
ATOM 11138 O O . THR D 1 307 ? -1.669 3.018 26.666 1.00 43.94 307 THR D O 1
ATOM 11142 N N . VAL D 1 308 ? -0.905 4.944 25.776 1.00 44.94 308 VAL D N 1
ATOM 11143 C CA . VAL D 1 308 ? 0.207 5.084 26.717 1.00 45.30 308 VAL D CA 1
ATOM 11144 C C . VAL D 1 308 ? -0.038 6.217 27.708 1.00 45.94 308 VAL D C 1
ATOM 11145 O O . VAL D 1 308 ? -0.417 7.323 27.331 1.00 46.66 308 VAL D O 1
ATOM 11149 N N . ILE D 1 309 ? 0.164 5.921 28.982 1.00 46.39 309 ILE D N 1
ATOM 11150 C CA . ILE D 1 309 ? -0.002 6.891 30.053 1.00 46.74 309 ILE D CA 1
ATOM 11151 C C . ILE D 1 309 ? 1.347 7.025 30.748 1.00 47.05 309 ILE D C 1
ATOM 11152 O O . ILE D 1 309 ? 1.963 6.020 31.128 1.00 46.83 309 ILE D O 1
ATOM 11157 N N . LEU D 1 310 ? 1.826 8.258 30.883 1.00 47.70 310 LEU D N 1
ATOM 11158 C CA . LEU D 1 310 ? 3.096 8.502 31.590 1.00 48.25 310 LEU D CA 1
ATOM 11159 C C . LEU D 1 310 ? 2.954 8.192 33.078 1.00 48.70 310 LEU D C 1
ATOM 11160 O O . LEU D 1 310 ? 1.852 8.253 33.617 1.00 48.83 310 LEU D O 1
ATOM 11165 N N . HIS D 1 311 ? 4.057 7.852 33.737 1.00 49.41 311 HIS D N 1
ATOM 11166 C CA . HIS D 1 311 ? 4.025 7.622 35.181 1.00 50.86 311 HIS D CA 1
ATOM 11167 C C . HIS D 1 311 ? 3.691 8.917 35.946 1.00 52.04 311 HIS D C 1
ATOM 11168 O O . HIS D 1 311 ? 3.180 8.882 37.072 1.00 52.37 311 HIS D O 1
ATOM 11175 N N . SER D 1 312 ? 3.975 10.048 35.305 1.00 53.20 312 SER D N 1
ATOM 11176 C CA . SER D 1 312 ? 3.577 11.365 35.777 1.00 54.35 312 SER D CA 1
ATOM 11177 C C . SER D 1 312 ? 2.063 11.537 35.675 1.00 55.37 312 SER D C 1
ATOM 11178 O O . SER D 1 312 ? 1.482 12.389 36.357 1.00 55.73 312 SER D O 1
ATOM 11181 N N . GLY D 1 313 ? 1.438 10.746 34.797 1.00 56.13 313 GLY D N 1
ATOM 11182 C CA . GLY D 1 313 ? -0.017 10.738 34.630 1.00 56.68 313 GLY D CA 1
ATOM 11183 C C . GLY D 1 313 ? -0.533 12.056 34.102 1.00 57.18 313 GLY D C 1
ATOM 11184 O O . GLY D 1 313 ? -1.734 12.342 34.166 1.00 57.63 313 GLY D O 1
ATOM 11185 N N . SER D 1 314 ? 0.384 12.860 33.576 1.00 57.25 314 SER D N 1
ATOM 11186 C CA . SER D 1 314 ? 0.060 14.200 33.112 1.00 57.37 314 SER D CA 1
ATOM 11187 C C . SER D 1 314 ? -0.281 14.227 31.624 1.00 57.11 314 SER D C 1
ATOM 11188 O O . SER D 1 314 ? -0.940 15.157 31.152 1.00 57.11 314 SER D O 1
ATOM 11191 N N . ASP D 1 315 ? 0.175 13.207 30.895 1.00 56.66 315 ASP D N 1
ATOM 11192 C CA . ASP D 1 315 ? -0.016 13.137 29.456 1.00 56.15 315 ASP D CA 1
ATOM 11193 C C . ASP D 1 315 ? -0.356 11.696 29.055 1.00 55.46 315 ASP D C 1
ATOM 11194 O O . ASP D 1 315 ? -0.036 10.742 29.774 1.00 55.29 315 ASP D O 1
ATOM 11199 N N . MET D 1 316 ? -1.020 11.559 27.907 1.00 54.25 316 MET D N 1
ATOM 11200 C CA . MET D 1 316 ? -1.703 10.332 27.521 1.00 53.16 316 MET D CA 1
ATOM 11201 C C . MET D 1 316 ? -1.905 10.408 26.021 1.00 51.64 316 MET D C 1
ATOM 11202 O O . MET D 1 316 ? -2.435 11.402 25.512 1.00 51.43 316 MET D O 1
ATOM 11207 N N . VAL D 1 317 ? -1.469 9.373 25.309 1.00 49.57 317 VAL D N 1
ATOM 11208 C CA . VAL D 1 317 ? -1.547 9.369 23.858 1.00 47.61 317 VAL D CA 1
ATOM 11209 C C . VAL D 1 317 ? -2.085 8.036 23.350 1.00 47.49 317 VAL D C 1
ATOM 11210 O O . VAL D 1 317 ? -1.647 6.977 23.806 1.00 46.31 317 VAL D O 1
ATOM 11214 N N . GLN D 1 318 ? -3.033 8.107 22.406 1.00 46.92 318 GLN D N 1
ATOM 11215 C CA . GLN D 1 318 ? -3.542 6.924 21.720 1.00 46.38 318 GLN D CA 1
ATOM 11216 C C . GLN D 1 318 ? -3.073 6.875 20.281 1.00 45.52 318 GLN D C 1
ATOM 11217 O O . GLN D 1 318 ? -3.121 7.877 19.564 1.00 45.44 318 GLN D O 1
ATOM 11223 N N . ALA D 1 319 ? -2.609 5.694 19.876 1.00 44.30 319 ALA D N 1
ATOM 11224 C CA . ALA D 1 319 ? -2.225 5.424 18.501 1.00 43.30 319 ALA D CA 1
ATOM 11225 C C . ALA D 1 319 ? -2.809 4.081 18.051 1.00 43.38 319 ALA D C 1
ATOM 11226 O O . ALA D 1 319 ? -3.113 3.203 18.853 1.00 43.57 319 ALA D O 1
ATOM 11228 N N . GLU D 1 320 ? -2.962 3.932 16.751 1.00 43.95 320 GLU D N 1
ATOM 11229 C CA . GLU D 1 320 ? -3.559 2.748 16.168 1.00 44.59 320 GLU D CA 1
ATOM 11230 C C . GLU D 1 320 ? -2.728 2.349 14.960 1.00 43.87 320 GLU D C 1
ATOM 11231 O O . GLU D 1 320 ? -2.274 3.204 14.217 1.00 44.43 320 GLU D O 1
ATOM 11237 N N . ARG D 1 321 ? -2.518 1.056 14.783 1.00 43.65 321 ARG D N 1
ATOM 11238 C CA . ARG D 1 321 ? -2.048 0.510 13.511 1.00 44.58 321 ARG D CA 1
ATOM 11239 C C . ARG D 1 321 ? -3.141 -0.420 12.956 1.00 44.57 321 ARG D C 1
ATOM 11240 O O . ARG D 1 321 ? -3.525 -1.393 13.603 1.00 44.89 321 ARG D O 1
ATOM 11248 N N . SER D 1 322 ? -3.673 -0.112 11.784 1.00 44.28 322 SER D N 1
ATOM 11249 C CA . SER D 1 322 ? -4.702 -0.973 11.196 1.00 44.24 322 SER D CA 1
ATOM 11250 C C . SER D 1 322 ? -4.327 -1.553 9.831 1.00 43.80 322 SER D C 1
ATOM 11251 O O . SER D 1 322 ? -3.220 -1.332 9.324 1.00 43.94 322 SER D O 1
ATOM 11254 N N . GLY D 1 323 ? -5.240 -2.323 9.250 1.00 42.98 323 GLY D N 1
ATOM 11255 C CA . GLY D 1 323 ? -4.985 -2.927 7.960 1.00 42.42 323 GLY D CA 1
ATOM 11256 C C . GLY D 1 323 ? -3.775 -3.849 7.921 1.00 42.22 323 GLY D C 1
ATOM 11257 O O . GLY D 1 323 ? -3.018 -3.840 6.933 1.00 42.99 323 GLY D O 1
ATOM 11258 N N . ILE D 1 324 ? -3.592 -4.623 8.997 1.00 40.95 324 ILE D N 1
ATOM 11259 C CA . ILE D 1 324 ? -2.672 -5.751 9.041 1.00 39.32 324 ILE D CA 1
ATOM 11260 C C . ILE D 1 324 ? -3.442 -6.934 8.439 1.00 38.93 324 ILE D C 1
ATOM 11261 O O . ILE D 1 324 ? -4.340 -7.494 9.087 1.00 38.76 324 ILE D O 1
ATOM 11266 N N . PRO D 1 325 ? -3.123 -7.299 7.184 1.00 37.81 325 PRO D N 1
ATOM 11267 C CA . PRO D 1 325 ? -3.892 -8.344 6.507 1.00 37.45 325 PRO D CA 1
ATOM 11268 C C . PRO D 1 325 ? -3.707 -9.728 7.108 1.00 37.04 325 PRO D C 1
ATOM 11269 O O . PRO D 1 325 ? -2.608 -10.077 7.544 1.00 37.71 325 PRO D O 1
ATOM 11273 N N . ILE D 1 326 ? -4.799 -10.478 7.165 1.00 36.17 326 ILE D N 1
ATOM 11274 C CA . ILE D 1 326 ? -4.775 -11.879 7.552 1.00 36.11 326 ILE D CA 1
ATOM 11275 C C . ILE D 1 326 ? -4.742 -12.704 6.264 1.00 36.05 326 ILE D C 1
ATOM 11276 O O . ILE D 1 326 ? -5.627 -12.579 5.411 1.00 35.65 326 ILE D O 1
ATOM 11281 N N . VAL D 1 327 ? -3.712 -13.532 6.123 1.00 35.66 327 VAL D N 1
ATOM 11282 C CA . VAL D 1 327 ? -3.363 -14.087 4.817 1.00 35.14 327 VAL D CA 1
ATOM 11283 C C . VAL D 1 327 ? -2.952 -15.554 4.900 1.00 35.02 327 VAL D C 1
ATOM 11284 O O . VAL D 1 327 ? -2.570 -16.028 5.968 1.00 34.44 327 VAL D O 1
ATOM 11288 N N . THR D 1 328 ? -3.050 -16.261 3.769 1.00 35.17 328 THR D N 1
ATOM 11289 C CA . THR D 1 328 ? -2.431 -17.586 3.600 1.00 34.89 328 THR D CA 1
ATOM 11290 C C . THR D 1 328 ? -1.110 -17.498 2.810 1.00 34.58 328 THR D C 1
ATOM 11291 O O . THR D 1 328 ? -0.444 -18.503 2.594 1.00 35.56 328 THR D O 1
ATOM 11295 N N . SER D 1 329 ? -0.735 -16.299 2.378 1.00 34.39 329 SER D N 1
ATOM 11296 C CA . SER D 1 329 ? 0.498 -16.096 1.615 1.00 34.30 329 SER D CA 1
ATOM 11297 C C . SER D 1 329 ? 1.131 -14.744 1.955 1.00 34.53 329 SER D C 1
ATOM 11298 O O . SER D 1 329 ? 0.406 -13.777 2.157 1.00 34.97 329 SER D O 1
ATOM 11301 N N . PRO D 1 330 ? 2.484 -14.673 2.030 1.00 34.37 330 PRO D N 1
ATOM 11302 C CA . PRO D 1 330 ? 3.165 -13.410 2.324 1.00 33.95 330 PRO D CA 1
ATOM 11303 C C . PRO D 1 330 ? 3.208 -12.431 1.160 1.00 34.17 330 PRO D C 1
ATOM 11304 O O . PRO D 1 330 ? 3.467 -11.251 1.394 1.00 34.11 330 PRO D O 1
ATOM 11308 N N . TYR D 1 331 ? 2.977 -12.921 -0.068 1.00 34.16 331 TYR D N 1
ATOM 11309 C CA . TYR D 1 331 ? 3.073 -12.120 -1.294 1.00 34.21 331 TYR D CA 1
ATOM 11310 C C . TYR D 1 331 ? 1.794 -12.103 -2.146 1.00 34.31 331 TYR D C 1
ATOM 11311 O O . TYR D 1 331 ? 0.901 -12.941 -1.974 1.00 33.85 331 TYR D O 1
ATOM 11320 N N . GLN D 1 332 ? 1.735 -11.134 -3.067 1.00 34.72 332 GLN D N 1
ATOM 11321 C CA . GLN D 1 332 ? 0.693 -11.042 -4.101 1.00 35.29 332 GLN D CA 1
ATOM 11322 C C . GLN D 1 332 ? 1.328 -10.683 -5.417 1.00 35.40 332 GLN D C 1
ATOM 11323 O O . GLN D 1 332 ? 2.287 -9.914 -5.457 1.00 35.10 332 GLN D O 1
ATOM 11329 N N . ILE D 1 333 ? 0.749 -11.218 -6.492 1.00 35.78 333 ILE D N 1
ATOM 11330 C CA . ILE D 1 333 ? 1.273 -11.082 -7.831 1.00 35.82 333 ILE D CA 1
ATOM 11331 C C . ILE D 1 333 ? 0.303 -10.280 -8.692 1.00 36.43 333 ILE D C 1
ATOM 11332 O O . ILE D 1 333 ? -0.856 -10.648 -8.848 1.00 36.15 333 ILE D O 1
ATOM 11337 N N . HIS D 1 334 ? 0.811 -9.198 -9.267 1.00 37.02 334 HIS D N 1
ATOM 11338 C CA . HIS D 1 334 ? 0.009 -8.279 -10.049 1.00 37.82 334 HIS D CA 1
ATOM 11339 C C . HIS D 1 334 ? 0.546 -8.231 -11.458 1.00 38.34 334 HIS D C 1
ATOM 11340 O O . HIS D 1 334 ? 1.755 -8.115 -11.659 1.00 38.81 334 HIS D O 1
ATOM 11347 N N . PHE D 1 335 ? -0.362 -8.354 -12.418 1.00 39.07 335 PHE D N 1
ATOM 11348 C CA . PHE D 1 335 ? -0.056 -8.279 -13.842 1.00 40.45 335 PHE D CA 1
ATOM 11349 C C . PHE D 1 335 ? -0.383 -6.928 -14.449 1.00 41.06 335 PHE D C 1
ATOM 11350 O O . PHE D 1 335 ? -0.599 -6.817 -15.661 1.00 41.78 335 PHE D O 1
ATOM 11358 N N . THR D 1 336 ? -0.386 -5.897 -13.614 1.00 41.80 336 THR D N 1
ATOM 11359 C CA . THR D 1 336 ? -1.001 -4.617 -13.973 1.00 42.71 336 THR D CA 1
ATOM 11360 C C . THR D 1 336 ? -0.232 -3.855 -15.061 1.00 42.80 336 THR D C 1
ATOM 11361 O O . THR D 1 336 ? -0.829 -3.114 -15.846 1.00 43.18 336 THR D O 1
ATOM 11365 N N . LYS D 1 337 ? 1.080 -4.084 -15.129 1.00 43.31 337 LYS D N 1
ATOM 11366 C CA . LYS D 1 337 ? 1.926 -3.523 -16.179 1.00 43.31 337 LYS D CA 1
ATOM 11367 C C . LYS D 1 337 ? 2.409 -4.534 -17.242 1.00 42.58 337 LYS D C 1
ATOM 11368 O O . LYS D 1 337 ? 3.387 -4.280 -17.938 1.00 42.56 337 LYS D O 1
ATOM 11374 N N . THR D 1 338 ? 1.728 -5.671 -17.364 1.00 41.91 338 THR D N 1
ATOM 11375 C CA . THR D 1 338 ? 2.000 -6.638 -18.436 1.00 41.06 338 THR D CA 1
ATOM 11376 C C . THR D 1 338 ? 0.948 -6.429 -19.540 1.00 41.16 338 THR D C 1
ATOM 11377 O O . THR D 1 338 ? -0.262 -6.401 -19.240 1.00 41.13 338 THR D O 1
ATOM 11381 N N . PRO D 1 339 ? 1.392 -6.254 -20.808 1.00 40.45 339 PRO D N 1
ATOM 11382 C CA . PRO D 1 339 ? 0.465 -6.165 -21.938 1.00 40.13 339 PRO D CA 1
ATOM 11383 C C . PRO D 1 339 ? -0.481 -7.358 -22.001 1.00 40.00 339 PRO D C 1
ATOM 11384 O O . PRO D 1 339 ? -0.094 -8.475 -21.646 1.00 40.21 339 PRO D O 1
ATOM 11388 N N . LYS D 1 340 ? -1.709 -7.108 -22.450 1.00 39.23 340 LYS D N 1
ATOM 11389 C CA . LYS D 1 340 ? -2.731 -8.137 -22.518 1.00 38.85 340 LYS D CA 1
ATOM 11390 C C . LYS D 1 340 ? -2.868 -8.658 -23.949 1.00 39.26 340 LYS D C 1
ATOM 11391 O O . LYS D 1 340 ? -3.845 -9.326 -24.302 1.00 39.07 340 LYS D O 1
ATOM 11397 N N . TYR D 1 341 ? -1.844 -8.362 -24.751 1.00 39.71 341 TYR D N 1
ATOM 11398 C CA . TYR D 1 341 ? -1.728 -8.830 -26.129 1.00 40.11 341 TYR D CA 1
ATOM 11399 C C . TYR D 1 341 ? -0.310 -9.335 -26.432 1.00 40.18 341 TYR D C 1
ATOM 11400 O O . TYR D 1 341 ? 0.680 -8.744 -25.994 1.00 40.24 341 TYR D O 1
ATOM 11409 N N . PHE D 1 342 ? -0.222 -10.436 -27.173 1.00 40.15 342 PHE D N 1
ATOM 11410 C CA . PHE D 1 342 ? 1.071 -10.985 -27.593 1.00 40.05 342 PHE D CA 1
ATOM 11411 C C . PHE D 1 342 ? 1.155 -11.100 -29.113 1.00 40.50 342 PHE D C 1
ATOM 11412 O O . PHE D 1 342 ? 0.134 -11.035 -29.804 1.00 40.72 342 PHE D O 1
ATOM 11420 N N . LYS D 1 343 ? 2.373 -11.264 -29.624 1.00 41.03 343 LYS D N 1
ATOM 11421 C CA . LYS D 1 343 ? 2.603 -11.498 -31.048 1.00 41.10 343 LYS D CA 1
ATOM 11422 C C . LYS D 1 343 ? 3.045 -12.935 -31.298 1.00 41.06 343 LYS D C 1
ATOM 11423 O O . LYS D 1 343 ? 4.182 -13.296 -30.994 1.00 41.19 343 LYS D O 1
ATOM 11429 N N . PRO D 1 344 ? 2.139 -13.771 -31.836 1.00 41.12 344 PRO D N 1
ATOM 11430 C CA . PRO D 1 344 ? 2.468 -15.173 -32.064 1.00 41.31 344 PRO D CA 1
ATOM 11431 C C . PRO D 1 344 ? 3.782 -15.349 -32.828 1.00 41.51 344 PRO D C 1
ATOM 11432 O O . PRO D 1 344 ? 4.001 -14.695 -33.856 1.00 41.90 344 PRO D O 1
ATOM 11436 N N . GLY D 1 345 ? 4.656 -16.205 -32.303 1.00 41.37 345 GLY D N 1
ATOM 11437 C CA . GLY D 1 345 ? 5.962 -16.448 -32.899 1.00 41.24 345 GLY D CA 1
ATOM 11438 C C . GLY D 1 345 ? 7.071 -15.652 -32.250 1.00 41.44 345 GLY D C 1
ATOM 11439 O O . GLY D 1 345 ? 8.240 -15.953 -32.442 1.00 42.15 345 GLY D O 1
ATOM 11440 N N . MET D 1 346 ? 6.699 -14.632 -31.483 1.00 41.85 346 MET D N 1
ATOM 11441 C CA . MET D 1 346 ? 7.642 -13.699 -30.855 1.00 41.79 346 MET D CA 1
ATOM 11442 C C . MET D 1 346 ? 7.628 -13.854 -29.325 1.00 42.23 346 MET D C 1
ATOM 11443 O O . MET D 1 346 ? 6.696 -14.440 -28.774 1.00 41.36 346 MET D O 1
ATOM 11448 N N . PRO D 1 347 ? 8.665 -13.330 -28.636 1.00 42.69 347 PRO D N 1
ATOM 11449 C CA . PRO D 1 347 ? 8.647 -13.289 -27.173 1.00 42.87 347 PRO D CA 1
ATOM 11450 C C . PRO D 1 347 ? 7.480 -12.487 -26.604 1.00 42.76 347 PRO D C 1
ATOM 11451 O O . PRO D 1 347 ? 7.049 -11.491 -27.180 1.00 42.53 347 PRO D O 1
ATOM 11455 N N . PHE D 1 348 ? 6.952 -12.979 -25.495 1.00 43.12 348 PHE D N 1
ATOM 11456 C CA . PHE D 1 348 ? 6.015 -12.247 -24.675 1.00 43.14 348 PHE D CA 1
ATOM 11457 C C . PHE D 1 348 ? 6.692 -11.983 -23.354 1.00 43.19 348 PHE D C 1
ATOM 11458 O O . PHE D 1 348 ? 7.067 -12.912 -22.633 1.00 42.85 348 PHE D O 1
ATOM 11466 N N . ASP D 1 349 ? 6.877 -10.699 -23.080 1.00 43.98 349 ASP D N 1
ATOM 11467 C CA . ASP D 1 349 ? 7.516 -10.208 -21.871 1.00 45.03 349 ASP D CA 1
ATOM 11468 C C . ASP D 1 349 ? 6.466 -9.927 -20.800 1.00 44.90 349 ASP D C 1
ATOM 11469 O O . ASP D 1 349 ? 5.435 -9.312 -21.074 1.00 44.93 349 ASP D O 1
ATOM 11474 N N . LEU D 1 350 ? 6.717 -10.395 -19.583 1.00 45.28 350 LEU D N 1
ATOM 11475 C CA . LEU D 1 350 ? 5.827 -10.077 -18.463 1.00 45.76 350 LEU D CA 1
ATOM 11476 C C . LEU D 1 350 ? 6.576 -9.237 -17.453 1.00 46.09 350 LEU D C 1
ATOM 11477 O O . LEU D 1 350 ? 7.611 -9.652 -16.925 1.00 46.15 350 LEU D O 1
ATOM 11482 N N . MET D 1 351 ? 6.051 -8.049 -17.195 1.00 46.56 351 MET D N 1
ATOM 11483 C CA . MET D 1 351 ? 6.551 -7.237 -16.118 1.00 47.35 351 MET D CA 1
ATOM 11484 C C . MET D 1 351 ? 5.665 -7.596 -14.925 1.00 46.99 351 MET D C 1
ATOM 11485 O O . MET D 1 351 ? 4.489 -7.216 -14.880 1.00 47.18 351 MET D O 1
ATOM 11490 N N . VAL D 1 352 ? 6.209 -8.375 -13.990 1.00 46.31 352 VAL D N 1
ATOM 11491 C CA . VAL D 1 352 ? 5.421 -8.834 -12.852 1.00 45.60 352 VAL D CA 1
ATOM 11492 C C . VAL D 1 352 ? 5.715 -7.946 -11.652 1.00 44.88 352 VAL D C 1
ATOM 11493 O O . VAL D 1 352 ? 6.866 -7.591 -11.400 1.00 44.94 352 VAL D O 1
ATOM 11497 N N . PHE D 1 353 ? 4.656 -7.562 -10.949 1.00 44.03 353 PHE D N 1
ATOM 11498 C CA . PHE D 1 353 ? 4.747 -6.732 -9.763 1.00 43.06 353 PHE D CA 1
ATOM 11499 C C . PHE D 1 353 ? 4.276 -7.572 -8.573 1.00 42.29 353 PHE D C 1
ATOM 11500 O O . PHE D 1 353 ? 3.172 -8.113 -8.570 1.00 41.81 353 PHE D O 1
ATOM 11508 N N . VAL D 1 354 ? 5.166 -7.712 -7.595 1.00 41.48 354 VAL D N 1
ATOM 11509 C CA . VAL D 1 354 ? 4.947 -8.534 -6.428 1.00 40.34 354 VAL D CA 1
ATOM 11510 C C . VAL D 1 354 ? 4.928 -7.613 -5.208 1.00 40.53 354 VAL D C 1
ATOM 11511 O O . VAL D 1 354 ? 5.868 -6.831 -4.994 1.00 40.63 354 VAL D O 1
ATOM 11515 N N . THR D 1 355 ? 3.842 -7.683 -4.435 1.00 39.25 355 THR D N 1
ATOM 11516 C CA . THR D 1 355 ? 3.700 -6.863 -3.247 1.00 38.90 355 THR D CA 1
ATOM 11517 C C . THR D 1 355 ? 3.760 -7.688 -1.960 1.00 39.30 355 THR D C 1
ATOM 11518 O O . THR D 1 355 ? 3.619 -8.909 -1.970 1.00 39.12 355 THR D O 1
ATOM 11522 N N . ASN D 1 356 ? 3.985 -6.995 -0.850 1.00 39.28 356 ASN D N 1
ATOM 11523 C CA . ASN D 1 356 ? 3.683 -7.527 0.466 1.00 39.19 356 ASN D CA 1
ATOM 11524 C C . ASN D 1 356 ? 2.180 -7.290 0.662 1.00 39.45 356 ASN D C 1
ATOM 11525 O O . ASN D 1 356 ? 1.602 -6.465 -0.050 1.00 39.69 356 ASN D O 1
ATOM 11530 N N . PRO D 1 357 ? 1.533 -8.000 1.609 1.00 39.68 357 PRO D N 1
ATOM 11531 C CA . PRO D 1 357 ? 0.064 -7.932 1.717 1.00 39.97 357 PRO D CA 1
ATOM 11532 C C . PRO D 1 357 ? -0.539 -6.532 1.966 1.00 40.64 357 PRO D C 1
ATOM 11533 O O . PRO D 1 357 ? -1.756 -6.352 1.820 1.00 40.31 357 PRO D O 1
ATOM 11537 N N . ASP D 1 358 ? 0.316 -5.566 2.305 1.00 41.51 358 ASP D N 1
ATOM 11538 C CA . ASP D 1 358 ? -0.050 -4.155 2.482 1.00 42.53 358 ASP D CA 1
ATOM 11539 C C . ASP D 1 358 ? 0.131 -3.314 1.204 1.00 42.87 358 ASP D C 1
ATOM 11540 O O . ASP D 1 358 ? 0.061 -2.085 1.251 1.00 43.14 358 ASP D O 1
ATOM 11545 N N . GLY D 1 359 ? 0.399 -3.967 0.074 1.00 42.94 359 GLY D N 1
ATOM 11546 C CA . GLY D 1 359 ? 0.575 -3.256 -1.192 1.00 42.84 359 GLY D CA 1
ATOM 11547 C C . GLY D 1 359 ? 1.951 -2.639 -1.401 1.00 42.83 359 GLY D C 1
ATOM 11548 O O . GLY D 1 359 ? 2.218 -2.049 -2.449 1.00 43.03 359 GLY D O 1
ATOM 11549 N N . SER D 1 360 ? 2.826 -2.767 -0.410 1.00 42.54 360 SER D N 1
ATOM 11550 C CA . SER D 1 360 ? 4.191 -2.278 -0.539 1.00 42.75 360 SER D CA 1
ATOM 11551 C C . SER D 1 360 ? 5.043 -3.251 -1.386 1.00 43.09 360 SER D C 1
ATOM 11552 O O . SER D 1 360 ? 4.829 -4.475 -1.346 1.00 42.49 360 SER D O 1
ATOM 11555 N N . PRO D 1 361 ? 6.000 -2.709 -2.164 1.00 43.73 361 PRO D N 1
ATOM 11556 C CA . PRO D 1 361 ? 6.873 -3.510 -3.047 1.00 44.03 361 PRO D CA 1
ATOM 11557 C C . PRO D 1 361 ? 7.575 -4.631 -2.308 1.00 44.30 361 PRO D C 1
ATOM 11558 O O . PRO D 1 361 ? 8.143 -4.397 -1.239 1.00 44.53 361 PRO D O 1
ATOM 11562 N N . ALA D 1 362 ? 7.513 -5.842 -2.858 1.00 44.68 362 ALA D N 1
ATOM 11563 C CA . ALA D 1 362 ? 8.204 -6.988 -2.266 1.00 44.97 362 ALA D CA 1
ATOM 11564 C C . ALA D 1 362 ? 9.508 -7.231 -2.990 1.00 45.05 362 ALA D C 1
ATOM 11565 O O . ALA D 1 362 ? 9.519 -7.411 -4.209 1.00 45.60 362 ALA D O 1
ATOM 11567 N N . TYR D 1 363 ? 10.600 -7.249 -2.236 1.00 45.45 363 TYR D N 1
ATOM 11568 C CA . TYR D 1 363 ? 11.952 -7.295 -2.802 1.00 45.84 363 TYR D CA 1
ATOM 11569 C C . TYR D 1 363 ? 12.556 -8.703 -2.793 1.00 46.00 363 TYR D C 1
ATOM 11570 O O . TYR D 1 363 ? 12.360 -9.461 -1.845 1.00 46.12 363 TYR D O 1
ATOM 11579 N N . ARG D 1 364 ? 13.269 -9.042 -3.869 1.00 46.09 364 ARG D N 1
ATOM 11580 C CA . ARG D 1 364 ? 14.083 -10.262 -3.965 1.00 46.24 364 ARG D CA 1
ATOM 11581 C C . ARG D 1 364 ? 13.287 -11.587 -3.908 1.00 45.74 364 ARG D C 1
ATOM 11582 O O . ARG D 1 364 ? 13.786 -12.615 -3.451 1.00 45.91 364 ARG D O 1
ATOM 11590 N N . VAL D 1 365 ? 12.051 -11.556 -4.393 1.00 45.16 365 VAL D N 1
ATOM 11591 C CA . VAL D 1 365 ? 11.209 -12.747 -4.460 1.00 44.29 365 VAL D CA 1
ATOM 11592 C C . VAL D 1 365 ? 11.356 -13.424 -5.824 1.00 43.82 365 VAL D C 1
ATOM 11593 O O . VAL D 1 365 ? 11.252 -12.760 -6.853 1.00 43.53 365 VAL D O 1
ATOM 11597 N N . PRO D 1 366 ? 11.610 -14.745 -5.838 1.00 43.52 366 PRO D N 1
ATOM 11598 C CA . PRO D 1 366 ? 11.687 -15.442 -7.113 1.00 43.36 366 PRO D CA 1
ATOM 11599 C C . PRO D 1 366 ? 10.304 -15.723 -7.697 1.00 43.29 366 PRO D C 1
ATOM 11600 O O . PRO D 1 366 ? 9.375 -16.092 -6.968 1.00 43.15 366 PRO D O 1
ATOM 11604 N N . VAL D 1 367 ? 10.170 -15.526 -9.002 1.00 43.42 367 VAL D N 1
ATOM 11605 C CA . VAL D 1 367 ? 8.927 -15.831 -9.717 1.00 43.72 367 VAL D CA 1
ATOM 11606 C C . VAL D 1 367 ? 9.207 -16.667 -10.966 1.00 44.09 367 VAL D C 1
ATOM 11607 O O . VAL D 1 367 ? 10.291 -16.609 -11.532 1.00 43.66 367 VAL D O 1
ATOM 11611 N N . ALA D 1 368 ? 8.216 -17.436 -11.389 1.00 44.94 368 ALA D N 1
ATOM 11612 C CA . ALA D 1 368 ? 8.360 -18.284 -12.555 1.00 46.23 368 ALA D CA 1
ATOM 11613 C C . ALA D 1 368 ? 7.027 -18.487 -13.269 1.00 47.15 368 ALA D C 1
ATOM 11614 O O . ALA D 1 368 ? 5.960 -18.479 -12.653 1.00 47.20 368 ALA D O 1
ATOM 11616 N N . VAL D 1 369 ? 7.100 -18.668 -14.581 1.00 48.49 369 VAL D N 1
ATOM 11617 C CA . VAL D 1 369 ? 5.947 -19.087 -15.354 1.00 49.73 369 VAL D CA 1
ATOM 11618 C C . VAL D 1 369 ? 5.742 -20.583 -15.094 1.00 51.05 369 VAL D C 1
ATOM 11619 O O . VAL D 1 369 ? 6.664 -21.375 -15.279 1.00 51.21 369 VAL D O 1
ATOM 11623 N N . GLN D 1 370 ? 4.550 -20.963 -14.638 1.00 52.55 370 GLN D N 1
ATOM 11624 C CA . GLN D 1 370 ? 4.257 -22.365 -14.388 1.00 54.41 370 GLN D CA 1
ATOM 11625 C C . GLN D 1 370 ? 4.086 -23.124 -15.712 1.00 55.50 370 GLN D C 1
ATOM 11626 O O . GLN D 1 370 ? 3.607 -22.561 -16.701 1.00 55.41 370 GLN D O 1
ATOM 11632 N N . GLY D 1 371 ? 4.508 -24.389 -15.719 1.00 56.90 371 GLY D N 1
ATOM 11633 C CA . GLY D 1 371 ? 4.504 -25.222 -16.923 1.00 58.64 371 GLY D CA 1
ATOM 11634 C C . GLY D 1 371 ? 5.819 -25.098 -17.670 1.00 60.08 371 GLY D C 1
ATOM 11635 O O . GLY D 1 371 ? 6.431 -26.100 -18.046 1.00 60.32 371 GLY D O 1
ATOM 11636 N N . GLU D 1 372 ? 6.242 -23.856 -17.880 1.00 61.31 372 GLU D N 1
ATOM 11637 C CA . GLU D 1 372 ? 7.534 -23.531 -18.478 1.00 62.66 372 GLU D CA 1
ATOM 11638 C C . GLU D 1 372 ? 8.443 -22.981 -17.371 1.00 63.18 372 GLU D C 1
ATOM 11639 O O . GLU D 1 372 ? 9.113 -21.954 -17.548 1.00 63.46 372 GLU D O 1
ATOM 11645 N N . ASP D 1 373 ? 8.443 -23.687 -16.239 1.00 63.63 373 ASP D N 1
ATOM 11646 C CA . ASP D 1 373 ? 9.055 -23.261 -14.969 1.00 64.31 373 ASP D CA 1
ATOM 11647 C C . ASP D 1 373 ? 10.540 -22.901 -15.059 1.00 64.47 373 ASP D C 1
ATOM 11648 O O . ASP D 1 373 ? 10.900 -21.884 -15.656 1.00 64.49 373 ASP D O 1
ATOM 11653 N N . THR D 1 374 ? 11.367 -23.734 -14.413 1.00 64.52 374 THR D N 1
ATOM 11654 C CA . THR D 1 374 ? 12.849 -23.728 -14.456 1.00 64.14 374 THR D CA 1
ATOM 11655 C C . THR D 1 374 ? 13.609 -22.378 -14.501 1.00 63.74 374 THR D C 1
ATOM 11656 O O . THR D 1 374 ? 14.556 -22.183 -13.721 1.00 63.44 374 THR D O 1
ATOM 11660 N N . VAL D 1 375 ? 13.196 -21.476 -15.401 1.00 63.28 375 VAL D N 1
ATOM 11661 C CA . VAL D 1 375 ? 13.855 -20.170 -15.611 1.00 62.78 375 VAL D CA 1
ATOM 11662 C C . VAL D 1 375 ? 14.046 -19.373 -14.303 1.00 62.14 375 VAL D C 1
ATOM 11663 O O . VAL D 1 375 ? 15.186 -19.211 -13.844 1.00 62.63 375 VAL D O 1
ATOM 11667 N N . GLN D 1 376 ? 12.941 -18.917 -13.704 1.00 60.79 376 GLN D N 1
ATOM 11668 C CA . GLN D 1 376 ? 12.951 -18.127 -12.462 1.00 59.37 376 GLN D CA 1
ATOM 11669 C C . GLN D 1 376 ? 13.655 -16.779 -12.610 1.00 58.54 376 GLN D C 1
ATOM 11670 O O . GLN D 1 376 ? 14.689 -16.681 -13.271 1.00 58.37 376 GLN D O 1
ATOM 11676 N N . SER D 1 377 ? 13.076 -15.753 -11.981 1.00 57.26 377 SER D N 1
ATOM 11677 C CA . SER D 1 377 ? 13.596 -14.385 -11.990 1.00 56.23 377 SER D CA 1
ATOM 11678 C C . SER D 1 377 ? 13.284 -13.738 -10.633 1.00 55.53 377 SER D C 1
ATOM 11679 O O . SER D 1 377 ? 12.295 -14.090 -10.008 1.00 54.97 377 SER D O 1
ATOM 11682 N N . LEU D 1 378 ? 14.127 -12.806 -10.186 1.00 54.95 378 LEU D N 1
ATOM 11683 C CA . LEU D 1 378 ? 13.984 -12.183 -8.865 1.00 54.76 378 LEU D CA 1
ATOM 11684 C C . LEU D 1 378 ? 13.487 -10.759 -8.982 1.00 54.57 378 LEU D C 1
ATOM 11685 O O . LEU D 1 378 ? 14.010 -9.994 -9.797 1.00 54.65 378 LEU D O 1
ATOM 11690 N N . THR D 1 379 ? 12.501 -10.398 -8.156 1.00 54.40 379 THR D N 1
ATOM 11691 C CA . THR D 1 379 ? 11.984 -9.031 -8.137 1.00 54.26 379 THR D CA 1
ATOM 11692 C C . THR D 1 379 ? 13.013 -8.057 -7.589 1.00 54.34 379 THR D C 1
ATOM 11693 O O . THR D 1 379 ? 13.743 -8.367 -6.653 1.00 54.14 379 THR D O 1
ATOM 11697 N N . GLN D 1 380 ? 13.057 -6.875 -8.191 1.00 54.76 380 GLN D N 1
ATOM 11698 C CA . GLN D 1 380 ? 13.981 -5.836 -7.777 1.00 55.09 380 GLN D CA 1
ATOM 11699 C C . GLN D 1 380 ? 13.378 -5.010 -6.635 1.00 54.90 380 GLN D C 1
ATOM 11700 O O . GLN D 1 380 ? 12.301 -5.341 -6.119 1.00 55.08 380 GLN D O 1
ATOM 11706 N N . GLY D 1 381 ? 14.074 -3.950 -6.231 1.00 54.70 381 GLY D N 1
ATOM 11707 C CA . GLY D 1 381 ? 13.676 -3.143 -5.076 1.00 53.97 381 GLY D CA 1
ATOM 11708 C C . GLY D 1 381 ? 12.278 -2.581 -5.169 1.00 53.61 381 GLY D C 1
ATOM 11709 O O . GLY D 1 381 ? 11.562 -2.502 -4.167 1.00 53.71 381 GLY D O 1
ATOM 11710 N N . ASP D 1 382 ? 11.895 -2.196 -6.384 1.00 53.23 382 ASP D N 1
ATOM 11711 C CA . ASP D 1 382 ? 10.571 -1.636 -6.669 1.00 52.35 382 ASP D CA 1
ATOM 11712 C C . ASP D 1 382 ? 9.511 -2.731 -6.868 1.00 51.64 382 ASP D C 1
ATOM 11713 O O . ASP D 1 382 ? 8.401 -2.454 -7.354 1.00 51.25 382 ASP D O 1
ATOM 11718 N N . GLY D 1 383 ? 9.890 -3.971 -6.541 1.00 50.59 383 GLY D N 1
ATOM 11719 C CA . GLY D 1 383 ? 8.994 -5.131 -6.583 1.00 49.16 383 GLY D CA 1
ATOM 11720 C C . GLY D 1 383 ? 8.716 -5.768 -7.936 1.00 48.17 383 GLY D C 1
ATOM 11721 O O . GLY D 1 383 ? 7.808 -6.599 -8.056 1.00 47.39 383 GLY D O 1
ATOM 11722 N N . VAL D 1 384 ? 9.476 -5.395 -8.961 1.00 47.38 384 VAL D N 1
ATOM 11723 C CA . VAL D 1 384 ? 9.176 -5.908 -10.295 1.00 47.08 384 VAL D CA 1
ATOM 11724 C C . VAL D 1 384 ? 10.211 -6.921 -10.800 1.00 46.98 384 VAL D C 1
ATOM 11725 O O . VAL D 1 384 ? 11.400 -6.823 -10.514 1.00 46.56 384 VAL D O 1
ATOM 11729 N N . ALA D 1 385 ? 9.728 -7.907 -11.535 1.00 47.04 385 ALA D N 1
ATOM 11730 C CA . ALA D 1 385 ? 10.591 -8.875 -12.176 1.00 47.34 385 ALA D CA 1
ATOM 11731 C C . ALA D 1 385 ? 10.185 -8.971 -13.632 1.00 47.48 385 ALA D C 1
ATOM 11732 O O . ALA D 1 385 ? 9.001 -8.826 -13.972 1.00 48.09 385 ALA D O 1
ATOM 11734 N N . LYS D 1 386 ? 11.170 -9.193 -14.494 1.00 47.62 386 LYS D N 1
ATOM 11735 C CA . LYS D 1 386 ? 10.925 -9.396 -15.913 1.00 47.38 386 LYS D CA 1
ATOM 11736 C C . LYS D 1 386 ? 11.022 -10.884 -16.189 1.00 46.99 386 LYS D C 1
ATOM 11737 O O . LYS D 1 386 ? 12.040 -11.505 -15.913 1.00 47.13 386 LYS D O 1
ATOM 11743 N N . LEU D 1 387 ? 9.939 -11.444 -16.712 1.00 46.95 387 LEU D N 1
ATOM 11744 C CA . LEU D 1 387 ? 9.909 -12.809 -17.221 1.00 46.87 387 LEU D CA 1
ATOM 11745 C C . LEU D 1 387 ? 9.695 -12.766 -18.738 1.00 47.05 387 LEU D C 1
ATOM 11746 O O . LEU D 1 387 ? 9.157 -11.795 -19.261 1.00 47.50 387 LEU D O 1
ATOM 11751 N N . SER D 1 388 ? 10.126 -13.809 -19.443 1.00 46.95 388 SER D N 1
ATOM 11752 C CA . SER D 1 388 ? 9.941 -13.879 -20.892 1.00 46.82 388 SER D CA 1
ATOM 11753 C C . SER D 1 388 ? 9.574 -15.283 -21.341 1.00 46.38 388 SER D C 1
ATOM 11754 O O . SER D 1 388 ? 10.124 -16.254 -20.847 1.00 45.53 388 SER D O 1
ATOM 11757 N N . ILE D 1 389 ? 8.641 -15.380 -22.282 1.00 46.52 389 ILE D N 1
ATOM 11758 C CA . ILE D 1 389 ? 8.301 -16.670 -22.873 1.00 46.94 389 ILE D CA 1
ATOM 11759 C C . ILE D 1 389 ? 8.343 -16.587 -24.391 1.00 47.42 389 ILE D C 1
ATOM 11760 O O . ILE D 1 389 ? 7.868 -15.615 -24.976 1.00 47.38 389 ILE D O 1
ATOM 11765 N N . ASN D 1 390 ? 8.942 -17.592 -25.020 1.00 47.87 390 ASN D N 1
ATOM 11766 C CA . ASN D 1 390 ? 8.975 -17.657 -26.469 1.00 48.50 390 ASN D CA 1
ATOM 11767 C C . ASN D 1 390 ? 7.712 -18.308 -27.000 1.00 48.65 390 ASN D C 1
ATOM 11768 O O . ASN D 1 390 ? 7.556 -19.532 -26.952 1.00 49.18 390 ASN D O 1
ATOM 11773 N N . THR D 1 391 ? 6.814 -17.482 -27.516 1.00 48.77 391 THR D N 1
ATOM 11774 C CA . THR D 1 391 ? 5.533 -17.967 -28.001 1.00 48.89 391 THR D CA 1
ATOM 11775 C C . THR D 1 391 ? 5.712 -18.679 -29.344 1.00 49.13 391 THR D C 1
ATOM 11776 O O . THR D 1 391 ? 6.496 -18.249 -30.189 1.00 48.86 391 THR D O 1
ATOM 11780 N N . HIS D 1 392 ? 4.999 -19.788 -29.505 1.00 49.25 392 HIS D N 1
ATOM 11781 C CA . HIS D 1 392 ? 4.874 -20.445 -30.786 1.00 49.76 392 HIS D CA 1
ATOM 11782 C C . HIS D 1 392 ? 3.802 -19.717 -31.594 1.00 49.73 392 HIS D C 1
ATOM 11783 O O . HIS D 1 392 ? 2.871 -19.148 -31.010 1.00 49.61 392 HIS D O 1
ATOM 11790 N N . PRO D 1 393 ? 3.928 -19.726 -32.938 1.00 49.84 393 PRO D N 1
ATOM 11791 C CA . PRO D 1 393 ? 3.029 -18.937 -33.774 1.00 49.99 393 PRO D CA 1
ATOM 11792 C C . PRO D 1 393 ? 1.666 -19.596 -34.018 1.00 50.19 393 PRO D C 1
ATOM 11793 O O . PRO D 1 393 ? 1.389 -20.061 -35.131 1.00 50.27 393 PRO D O 1
ATOM 11797 N N . SER D 1 394 ? 0.834 -19.636 -32.975 1.00 50.16 394 SER D N 1
ATOM 11798 C CA . SER D 1 394 ? -0.580 -19.971 -33.130 1.00 50.11 394 SER D CA 1
ATOM 11799 C C . SER D 1 394 ? -1.449 -18.814 -32.648 1.00 50.10 394 SER D C 1
ATOM 11800 O O . SER D 1 394 ? -0.963 -17.899 -31.989 1.00 50.49 394 SER D O 1
ATOM 11803 N N . GLN D 1 395 ? -2.731 -18.848 -33.000 1.00 50.21 395 GLN D N 1
ATOM 11804 C CA . GLN D 1 395 ? -3.665 -17.783 -32.659 1.00 50.00 395 GLN D CA 1
ATOM 11805 C C . GLN D 1 395 ? -4.494 -18.155 -31.430 1.00 50.12 395 GLN D C 1
ATOM 11806 O O . GLN D 1 395 ? -5.480 -17.485 -31.107 1.00 50.42 395 GLN D O 1
ATOM 11812 N N . LYS D 1 396 ? -4.087 -19.223 -30.748 1.00 49.84 396 LYS D N 1
ATOM 11813 C CA . LYS D 1 396 ? -4.699 -19.621 -29.491 1.00 49.81 396 LYS D CA 1
ATOM 11814 C C . LYS D 1 396 ? -4.368 -18.556 -28.432 1.00 49.42 396 LYS D C 1
ATOM 11815 O O . LYS D 1 396 ? -3.211 -18.134 -28.323 1.00 49.58 396 LYS D O 1
ATOM 11821 N N . PRO D 1 397 ? -5.382 -18.113 -27.655 1.00 48.78 397 PRO D N 1
ATOM 11822 C CA . PRO D 1 397 ? -5.146 -17.178 -26.554 1.00 47.98 397 PRO D CA 1
ATOM 11823 C C . PRO D 1 397 ? -4.146 -17.749 -25.560 1.00 47.26 397 PRO D C 1
ATOM 11824 O O . PRO D 1 397 ? -4.098 -18.957 -25.362 1.00 47.18 397 PRO D O 1
ATOM 11828 N N . LEU D 1 398 ? -3.362 -16.880 -24.936 1.00 46.89 398 LEU D N 1
ATOM 11829 C CA . LEU D 1 398 ? -2.309 -17.315 -24.029 1.00 46.42 398 LEU D CA 1
ATOM 11830 C C . LEU D 1 398 ? -2.787 -17.253 -22.579 1.00 46.23 398 LEU D C 1
ATOM 11831 O O . LEU D 1 398 ? -3.270 -16.221 -22.104 1.00 46.11 398 LEU D O 1
ATOM 11836 N N . SER D 1 399 ? -2.679 -18.383 -21.894 1.00 45.85 399 SER D N 1
ATOM 11837 C CA . SER D 1 399 ? -3.016 -18.468 -20.487 1.00 45.59 399 SER D CA 1
ATOM 11838 C C . SER D 1 399 ? -1.722 -18.637 -19.719 1.00 45.05 399 SER D C 1
ATOM 11839 O O . SER D 1 399 ? -1.069 -19.674 -19.818 1.00 45.36 399 SER D O 1
ATOM 11842 N N . ILE D 1 400 ? -1.349 -17.606 -18.966 1.00 44.23 400 ILE D N 1
ATOM 11843 C CA . ILE D 1 400 ? -0.089 -17.612 -18.234 1.00 43.60 400 ILE D CA 1
ATOM 11844 C C . ILE D 1 400 ? -0.229 -17.543 -16.684 1.00 43.13 400 ILE D C 1
ATOM 11845 O O . ILE D 1 400 ? -0.933 -16.684 -16.134 1.00 43.08 400 ILE D O 1
ATOM 11850 N N . THR D 1 401 ? 0.410 -18.492 -16.000 1.00 42.23 401 THR D N 1
ATOM 11851 C CA . THR D 1 401 ? 0.421 -18.525 -14.535 1.00 41.71 401 THR D CA 1
ATOM 11852 C C . THR D 1 401 ? 1.832 -18.233 -14.048 1.00 41.66 401 THR D C 1
ATOM 11853 O O . THR D 1 401 ? 2.798 -18.836 -14.515 1.00 41.47 401 THR D O 1
ATOM 11857 N N . VAL D 1 402 ? 1.936 -17.264 -13.146 1.00 41.51 402 VAL D N 1
ATOM 11858 C CA . VAL D 1 402 ? 3.183 -16.968 -12.464 1.00 41.61 402 VAL D CA 1
ATOM 11859 C C . VAL D 1 402 ? 2.987 -17.338 -10.994 1.00 41.74 402 VAL D C 1
ATOM 11860 O O . VAL D 1 402 ? 1.965 -17.001 -10.390 1.00 41.97 402 VAL D O 1
ATOM 11864 N N . ARG D 1 403 ? 3.946 -18.073 -10.445 1.00 41.78 403 ARG D N 1
ATOM 11865 C CA . ARG D 1 403 ? 3.963 -18.389 -9.023 1.00 41.85 403 ARG D CA 1
ATOM 11866 C C . ARG D 1 403 ? 5.250 -17.886 -8.388 1.00 41.88 403 ARG D C 1
ATOM 11867 O O . ARG D 1 403 ? 6.295 -17.855 -9.020 1.00 41.62 403 ARG D O 1
ATOM 11875 N N . THR D 1 404 ? 5.142 -17.483 -7.129 1.00 42.43 404 THR D N 1
ATOM 11876 C CA . THR D 1 404 ? 6.287 -17.213 -6.275 1.00 42.92 404 THR D CA 1
ATOM 11877 C C . THR D 1 404 ? 7.024 -18.540 -5.984 1.00 42.71 404 THR D C 1
ATOM 11878 O O . THR D 1 404 ? 6.396 -19.590 -5.846 1.00 42.54 404 THR D O 1
ATOM 11882 N N . LYS D 1 405 ? 8.354 -18.485 -5.957 1.00 42.92 405 LYS D N 1
ATOM 11883 C CA . LYS D 1 405 ? 9.197 -19.655 -5.702 1.00 43.31 405 LYS D CA 1
ATOM 11884 C C . LYS D 1 405 ? 10.103 -19.389 -4.501 1.00 43.58 405 LYS D C 1
ATOM 11885 O O . LYS D 1 405 ? 11.286 -19.712 -4.529 1.00 43.82 405 LYS D O 1
ATOM 11891 N N . LYS D 1 406 ? 9.552 -18.782 -3.454 1.00 43.92 406 LYS D N 1
ATOM 11892 C CA . LYS D 1 406 ? 10.315 -18.526 -2.242 1.00 44.05 406 LYS D CA 1
ATOM 11893 C C . LYS D 1 406 ? 10.631 -19.864 -1.569 1.00 44.00 406 LYS D C 1
ATOM 11894 O O . LYS D 1 406 ? 9.721 -20.600 -1.183 1.00 43.73 406 LYS D O 1
ATOM 11900 N N . GLN D 1 407 ? 11.920 -20.179 -1.443 1.00 44.19 407 GLN D N 1
ATOM 11901 C CA . GLN D 1 407 ? 12.345 -21.534 -1.068 1.00 44.47 407 GLN D CA 1
ATOM 11902 C C . GLN D 1 407 ? 11.878 -22.001 0.319 1.00 44.15 407 GLN D C 1
ATOM 11903 O O . GLN D 1 407 ? 11.744 -23.198 0.559 1.00 43.83 407 GLN D O 1
ATOM 11909 N N . GLU D 1 408 ? 11.607 -21.040 1.201 1.00 44.13 408 GLU D N 1
ATOM 11910 C CA . GLU D 1 408 ? 11.220 -21.301 2.595 1.00 43.92 408 GLU D CA 1
ATOM 11911 C C . GLU D 1 408 ? 9.706 -21.408 2.826 1.00 43.46 408 GLU D C 1
ATOM 11912 O O . GLU D 1 408 ? 9.254 -21.408 3.975 1.00 43.86 408 GLU D O 1
ATOM 11918 N N . LEU D 1 409 ? 8.934 -21.520 1.748 1.00 42.49 409 LEU D N 1
ATOM 11919 C CA . LEU D 1 409 ? 7.478 -21.603 1.835 1.00 41.64 409 LEU D CA 1
ATOM 11920 C C . LEU D 1 409 ? 6.929 -22.908 1.259 1.00 41.00 409 LEU D C 1
ATOM 11921 O O . LEU D 1 409 ? 7.448 -23.428 0.277 1.00 40.60 409 LEU D O 1
ATOM 11926 N N . SER D 1 410 ? 5.875 -23.424 1.889 1.00 40.66 410 SER D N 1
ATOM 11927 C CA . SER D 1 410 ? 5.026 -24.474 1.319 1.00 40.32 410 SER D CA 1
ATOM 11928 C C . SER D 1 410 ? 4.472 -24.065 -0.043 1.00 39.81 410 SER D C 1
ATOM 11929 O O . SER D 1 410 ? 4.538 -22.900 -0.419 1.00 39.79 410 SER D O 1
ATOM 11932 N N . GLU D 1 411 ? 3.912 -25.034 -0.762 1.00 39.54 411 GLU D N 1
ATOM 11933 C CA . GLU D 1 411 ? 3.201 -24.773 -2.013 1.00 39.37 411 GLU D CA 1
ATOM 11934 C C . GLU D 1 411 ? 1.983 -23.900 -1.780 1.00 38.70 411 GLU D C 1
ATOM 11935 O O . GLU D 1 411 ? 1.739 -22.948 -2.523 1.00 38.32 411 GLU D O 1
ATOM 11941 N N . ALA D 1 412 ? 1.239 -24.244 -0.732 1.00 38.41 412 ALA D N 1
ATOM 11942 C CA . ALA D 1 412 ? 0.088 -23.476 -0.256 1.00 38.24 412 ALA D CA 1
ATOM 11943 C C . ALA D 1 412 ? 0.435 -22.017 0.069 1.00 37.91 412 ALA D C 1
ATOM 11944 O O . ALA D 1 412 ? -0.376 -21.121 -0.153 1.00 37.68 412 ALA D O 1
ATOM 11946 N N . GLU D 1 413 ? 1.644 -21.800 0.586 1.00 37.81 413 GLU D N 1
ATOM 11947 C CA . GLU D 1 413 ? 2.122 -20.473 0.972 1.00 37.88 413 GLU D CA 1
ATOM 11948 C C . GLU D 1 413 ? 2.553 -19.584 -0.193 1.00 37.68 413 GLU D C 1
ATOM 11949 O O . GLU D 1 413 ? 2.639 -18.371 -0.034 1.00 37.86 413 GLU D O 1
ATOM 11955 N N . GLN D 1 414 ? 2.838 -20.177 -1.349 1.00 37.40 414 GLN D N 1
ATOM 11956 C CA . GLN D 1 414 ? 3.251 -19.405 -2.519 1.00 37.20 414 GLN D CA 1
ATOM 11957 C C . GLN D 1 414 ? 2.072 -18.636 -3.078 1.00 36.96 414 GLN D C 1
ATOM 11958 O O . GLN D 1 414 ? 0.931 -19.100 -3.017 1.00 36.78 414 GLN D O 1
ATOM 11964 N N . ALA D 1 415 ? 2.366 -17.461 -3.623 1.00 36.88 415 ALA D N 1
ATOM 11965 C CA . ALA D 1 415 ? 1.383 -16.657 -4.324 1.00 36.87 415 ALA D CA 1
ATOM 11966 C C . ALA D 1 415 ? 1.278 -17.115 -5.774 1.00 37.19 415 ALA D C 1
ATOM 11967 O O . ALA D 1 415 ? 2.237 -17.616 -6.364 1.00 36.63 415 ALA D O 1
ATOM 11969 N N . THR D 1 416 ? 0.091 -16.947 -6.336 1.00 37.77 416 THR D N 1
ATOM 11970 C CA . THR D 1 416 ? -0.170 -17.353 -7.695 1.00 38.29 416 THR D CA 1
ATOM 11971 C C . THR D 1 416 ? -1.134 -16.366 -8.331 1.00 38.47 416 THR D C 1
ATOM 11972 O O . THR D 1 416 ? -1.896 -15.708 -7.633 1.00 38.84 416 THR D O 1
ATOM 11976 N N . ARG D 1 417 ? -1.037 -16.228 -9.650 1.00 38.91 417 ARG D N 1
ATOM 11977 C CA . ARG D 1 417 ? -1.953 -15.421 -10.442 1.00 39.13 417 ARG D CA 1
ATOM 11978 C C . ARG D 1 417 ? -1.920 -15.861 -11.912 1.00 39.22 417 ARG D C 1
ATOM 11979 O O . ARG D 1 417 ? -0.853 -16.157 -12.462 1.00 38.93 417 ARG D O 1
ATOM 11987 N N . THR D 1 418 ? -3.101 -15.900 -12.524 1.00 39.59 418 THR D N 1
ATOM 11988 C CA . THR D 1 418 ? -3.272 -16.237 -13.936 1.00 40.18 418 THR D CA 1
ATOM 11989 C C . THR D 1 418 ? -3.800 -15.056 -14.776 1.00 40.47 418 THR D C 1
ATOM 11990 O O . THR D 1 418 ? -4.816 -14.449 -14.446 1.00 40.90 418 THR D O 1
ATOM 11994 N N . MET D 1 419 ? -3.095 -14.732 -15.857 1.00 41.02 419 MET D N 1
ATOM 11995 C CA . MET D 1 419 ? -3.581 -13.753 -16.836 1.00 41.02 419 MET D CA 1
ATOM 11996 C C . MET D 1 419 ? -3.805 -14.412 -18.192 1.00 41.23 419 MET D C 1
ATOM 11997 O O . MET D 1 419 ? -3.305 -15.512 -18.460 1.00 40.60 419 MET D O 1
ATOM 12002 N N . GLN D 1 420 ? -4.555 -13.721 -19.042 1.00 41.67 420 GLN D N 1
ATOM 12003 C CA . GLN D 1 420 ? -4.778 -14.160 -20.410 1.00 42.59 420 GLN D CA 1
ATOM 12004 C C . GLN D 1 420 ? -4.335 -13.071 -21.390 1.00 42.77 420 GLN D C 1
ATOM 12005 O O . GLN D 1 420 ? -4.687 -11.891 -21.220 1.00 42.97 420 GLN D O 1
ATOM 12011 N N . ALA D 1 421 ? -3.534 -13.473 -22.378 1.00 42.61 421 ALA D N 1
ATOM 12012 C CA . ALA D 1 421 ? -3.091 -12.593 -23.459 1.00 42.99 421 ALA D CA 1
ATOM 12013 C C . ALA D 1 421 ? -3.721 -13.030 -24.789 1.00 43.02 421 ALA D C 1
ATOM 12014 O O . ALA D 1 421 ? -3.730 -14.222 -25.122 1.00 43.27 421 ALA D O 1
ATOM 12016 N N . LEU D 1 422 ? -4.271 -12.063 -25.519 1.00 42.72 422 LEU D N 1
ATOM 12017 C CA . LEU D 1 422 ? -4.889 -12.306 -26.819 1.00 42.52 422 LEU D CA 1
ATOM 12018 C C . LEU D 1 422 ? -3.888 -11.985 -27.921 1.00 42.40 422 LEU D C 1
ATOM 12019 O O . LEU D 1 422 ? -3.003 -11.148 -27.722 1.00 42.14 422 LEU D O 1
ATOM 12024 N N . PRO D 1 423 ? -3.982 -12.689 -29.071 1.00 42.46 423 PRO D N 1
ATOM 12025 C CA . PRO D 1 423 ? -3.050 -12.400 -30.154 1.00 42.47 423 PRO D CA 1
ATOM 12026 C C . PRO D 1 423 ? -3.328 -11.061 -30.833 1.00 42.43 423 PRO D C 1
ATOM 12027 O O . PRO D 1 423 ? -4.489 -10.715 -31.074 1.00 42.68 423 PRO D O 1
ATOM 12031 N N . TYR D 1 424 ? -2.258 -10.314 -31.094 1.00 42.02 424 TYR D N 1
ATOM 12032 C CA . TYR D 1 424 ? -2.305 -9.122 -31.927 1.00 41.88 424 TYR D CA 1
ATOM 12033 C C . TYR D 1 424 ? -2.722 -9.553 -33.330 1.00 42.41 424 TYR D C 1
ATOM 12034 O O . TYR D 1 424 ? -2.207 -10.547 -33.856 1.00 42.08 424 TYR D O 1
ATOM 12043 N N . SER D 1 425 ? -3.657 -8.812 -33.926 1.00 42.89 425 SER D N 1
ATOM 12044 C CA . SER D 1 425 ? -4.202 -9.161 -35.240 1.00 43.24 425 SER D CA 1
ATOM 12045 C C . SER D 1 425 ? -3.485 -8.445 -36.393 1.00 43.52 425 SER D C 1
ATOM 12046 O O . SER D 1 425 ? -3.378 -7.211 -36.414 1.00 43.17 425 SER D O 1
ATOM 12049 N N . THR D 1 426 ? -2.992 -9.234 -37.344 1.00 43.92 426 THR D N 1
ATOM 12050 C CA . THR D 1 426 ? -2.359 -8.692 -38.543 1.00 45.06 426 THR D CA 1
ATOM 12051 C C . THR D 1 426 ? -3.418 -8.229 -39.543 1.00 45.64 426 THR D C 1
ATOM 12052 O O . THR D 1 426 ? -4.567 -8.657 -39.469 1.00 46.03 426 THR D O 1
ATOM 12056 N N . VAL D 1 427 ? -3.031 -7.350 -40.463 1.00 46.53 427 VAL D N 1
ATOM 12057 C CA . VAL D 1 427 ? -3.988 -6.700 -41.379 1.00 47.57 427 VAL D CA 1
ATOM 12058 C C . VAL D 1 427 ? -4.844 -7.657 -42.248 1.00 48.11 427 VAL D C 1
ATOM 12059 O O . VAL D 1 427 ? -6.080 -7.533 -42.277 1.00 48.53 427 VAL D O 1
ATOM 12063 N N . GLY D 1 428 ? -4.200 -8.598 -42.940 1.00 48.27 428 GLY D N 1
ATOM 12064 C CA . GLY D 1 428 ? -4.930 -9.619 -43.695 1.00 48.49 428 GLY D CA 1
ATOM 12065 C C . GLY D 1 428 ? -4.320 -11.000 -43.526 1.00 48.84 428 GLY D C 1
ATOM 12066 O O . GLY D 1 428 ? -3.904 -11.620 -44.510 1.00 49.18 428 GLY D O 1
ATOM 12067 N N . ASN D 1 429 ? -4.272 -11.483 -42.282 1.00 48.88 429 ASN D N 1
ATOM 12068 C CA . ASN D 1 429 ? -3.586 -12.742 -41.927 1.00 48.93 429 ASN D CA 1
ATOM 12069 C C . ASN D 1 429 ? -2.159 -12.765 -42.490 1.00 48.73 429 ASN D C 1
ATOM 12070 O O . ASN D 1 429 ? -1.736 -13.746 -43.109 1.00 48.81 429 ASN D O 1
ATOM 12075 N N . SER D 1 430 ? -1.432 -11.671 -42.266 1.00 48.27 430 SER D N 1
ATOM 12076 C CA . SER D 1 430 ? -0.172 -11.409 -42.953 1.00 47.55 430 SER D CA 1
ATOM 12077 C C . SER D 1 430 ? 1.055 -12.044 -42.296 1.00 47.18 430 SER D C 1
ATOM 12078 O O . SER D 1 430 ? 2.002 -12.402 -43.000 1.00 47.62 430 SER D O 1
ATOM 12081 N N . ASN D 1 431 ? 1.030 -12.187 -40.968 1.00 46.25 431 ASN D N 1
ATOM 12082 C CA . ASN D 1 431 ? 2.167 -12.712 -40.175 1.00 45.39 431 ASN D CA 1
ATOM 12083 C C . ASN D 1 431 ? 3.314 -11.718 -39.969 1.00 44.40 431 ASN D C 1
ATOM 12084 O O . ASN D 1 431 ? 4.459 -12.117 -39.719 1.00 44.24 431 ASN D O 1
ATOM 12089 N N . ASN D 1 432 ? 2.996 -10.431 -40.066 1.00 43.18 432 ASN D N 1
ATOM 12090 C CA . ASN D 1 432 ? 3.975 -9.368 -39.847 1.00 42.01 432 ASN D CA 1
ATOM 12091 C C . ASN D 1 432 ? 3.746 -8.744 -38.498 1.00 40.84 432 ASN D C 1
ATOM 12092 O O . ASN D 1 432 ? 2.653 -8.235 -38.237 1.00 41.02 432 ASN D O 1
ATOM 12097 N N . TYR D 1 433 ? 4.773 -8.782 -37.650 1.00 39.92 433 TYR D N 1
ATOM 12098 C CA . TYR D 1 433 ? 4.687 -8.291 -36.265 1.00 39.51 433 TYR D CA 1
ATOM 12099 C C . TYR D 1 433 ? 5.860 -7.388 -35.895 1.00 39.08 433 TYR D C 1
ATOM 12100 O O . TYR D 1 433 ? 6.923 -7.478 -36.477 1.00 39.47 433 TYR D O 1
ATOM 12109 N N . LEU D 1 434 ? 5.654 -6.516 -34.918 1.00 38.90 434 LEU D N 1
ATOM 12110 C CA . LEU D 1 434 ? 6.759 -5.796 -34.279 1.00 38.26 434 LEU D CA 1
ATOM 12111 C C . LEU D 1 434 ? 6.682 -6.064 -32.767 1.00 37.91 434 LEU D C 1
ATOM 12112 O O . LEU D 1 434 ? 5.591 -6.120 -32.209 1.00 37.11 434 LEU D O 1
ATOM 12117 N N . HIS D 1 435 ? 7.848 -6.248 -32.146 1.00 37.54 435 HIS D N 1
ATOM 12118 C CA . HIS D 1 435 ? 7.985 -6.412 -30.705 1.00 37.56 435 HIS D CA 1
ATOM 12119 C C . HIS D 1 435 ? 9.057 -5.475 -30.183 1.00 37.71 435 HIS D C 1
ATOM 12120 O O . HIS D 1 435 ? 10.204 -5.565 -30.593 1.00 36.66 435 HIS D O 1
ATOM 12127 N N . LEU D 1 436 ? 8.649 -4.585 -29.274 1.00 38.68 436 LEU D N 1
ATOM 12128 C CA . LEU D 1 436 ? 9.537 -3.688 -28.551 1.00 39.39 436 LEU D CA 1
ATOM 12129 C C . LEU D 1 436 ? 9.862 -4.248 -27.177 1.00 40.88 436 LEU D C 1
ATOM 12130 O O . LEU D 1 436 ? 8.994 -4.712 -26.459 1.00 40.27 436 LEU D O 1
ATOM 12135 N N . SER D 1 437 ? 11.135 -4.187 -26.816 1.00 43.12 437 SER D N 1
ATOM 12136 C CA . SER D 1 437 ? 11.625 -4.800 -25.596 1.00 44.93 437 SER D CA 1
ATOM 12137 C C . SER D 1 437 ? 12.525 -3.804 -24.866 1.00 45.92 437 SER D C 1
ATOM 12138 O O . SER D 1 437 ? 13.346 -3.129 -25.497 1.00 46.24 437 SER D O 1
ATOM 12141 N N . VAL D 1 438 ? 12.356 -3.703 -23.546 1.00 46.93 438 VAL D N 1
ATOM 12142 C CA . VAL D 1 438 ? 13.272 -2.937 -22.690 1.00 47.94 438 VAL D CA 1
ATOM 12143 C C . VAL D 1 438 ? 13.662 -3.754 -21.451 1.00 49.07 438 VAL D C 1
ATOM 12144 O O . VAL D 1 438 ? 12.969 -4.706 -21.086 1.00 49.45 438 VAL D O 1
ATOM 12148 N N . LEU D 1 439 ? 14.779 -3.396 -20.821 1.00 50.41 439 LEU D N 1
ATOM 12149 C CA . LEU D 1 439 ? 15.091 -3.898 -19.481 1.00 51.30 439 LEU D CA 1
ATOM 12150 C C . LEU D 1 439 ? 14.261 -3.152 -18.435 1.00 52.31 439 LEU D C 1
ATOM 12151 O O . LEU D 1 439 ? 14.140 -1.916 -18.444 1.00 52.58 439 LEU D O 1
ATOM 12156 N N . ARG D 1 440 ? 13.646 -3.914 -17.548 1.00 53.40 440 ARG D N 1
ATOM 12157 C CA . ARG D 1 440 ? 13.054 -3.322 -16.364 1.00 54.23 440 ARG D CA 1
ATOM 12158 C C . ARG D 1 440 ? 14.273 -3.165 -15.461 1.00 54.51 440 ARG D C 1
ATOM 12159 O O . ARG D 1 440 ? 15.327 -3.686 -15.792 1.00 54.46 440 ARG D O 1
ATOM 12167 N N . THR D 1 441 ? 14.136 -2.438 -14.356 1.00 54.80 441 THR D N 1
ATOM 12168 C CA . THR D 1 441 ? 15.229 -2.083 -13.420 1.00 55.17 441 THR D CA 1
ATOM 12169 C C . THR D 1 441 ? 15.324 -0.582 -13.323 1.00 55.25 441 THR D C 1
ATOM 12170 O O . THR D 1 441 ? 15.065 0.135 -14.286 1.00 55.34 441 THR D O 1
ATOM 12174 N N . GLU D 1 442 ? 15.710 -0.136 -12.136 1.00 55.38 442 GLU D N 1
ATOM 12175 C CA . GLU D 1 442 ? 15.886 1.263 -11.783 1.00 55.53 442 GLU D CA 1
ATOM 12176 C C . GLU D 1 442 ? 16.388 2.134 -12.949 1.00 55.38 442 GLU D C 1
ATOM 12177 O O . GLU D 1 442 ? 17.570 2.059 -13.344 1.00 55.66 442 GLU D O 1
ATOM 12183 N N . LEU D 1 443 ? 15.471 2.932 -13.502 1.00 54.84 443 LEU D N 1
ATOM 12184 C CA . LEU D 1 443 ? 15.754 3.855 -14.606 1.00 54.48 443 LEU D CA 1
ATOM 12185 C C . LEU D 1 443 ? 15.614 5.291 -14.132 1.00 54.07 443 LEU D C 1
ATOM 12186 O O . LEU D 1 443 ? 14.538 5.712 -13.724 1.00 54.01 443 LEU D O 1
ATOM 12191 N N . ARG D 1 444 ? 16.710 6.035 -14.194 1.00 53.89 444 ARG D N 1
ATOM 12192 C CA . ARG D 1 444 ? 16.765 7.409 -13.715 1.00 53.79 444 ARG D CA 1
ATOM 12193 C C . ARG D 1 444 ? 17.215 8.325 -14.842 1.00 53.34 444 ARG D C 1
ATOM 12194 O O . ARG D 1 444 ? 17.930 7.877 -15.740 1.00 53.44 444 ARG D O 1
ATOM 12202 N N . PRO D 1 445 ? 16.796 9.610 -14.807 1.00 52.82 445 PRO D N 1
ATOM 12203 C CA . PRO D 1 445 ? 17.376 10.639 -15.676 1.00 52.28 445 PRO D CA 1
ATOM 12204 C C . PRO D 1 445 ? 18.909 10.589 -15.699 1.00 51.90 445 PRO D C 1
ATOM 12205 O O . PRO D 1 445 ? 19.540 10.267 -14.687 1.00 51.58 445 PRO D O 1
ATOM 12209 N N . GLY D 1 446 ? 19.489 10.900 -16.855 1.00 51.75 446 GLY D N 1
ATOM 12210 C CA . GLY D 1 446 ? 20.938 10.757 -17.074 1.00 51.36 446 GLY D CA 1
ATOM 12211 C C . GLY D 1 446 ? 21.326 9.424 -17.704 1.00 50.87 446 GLY D C 1
ATOM 12212 O O . GLY D 1 446 ? 22.245 9.364 -18.519 1.00 50.90 446 GLY D O 1
ATOM 12213 N N . GLU D 1 447 ? 20.616 8.363 -17.322 1.00 50.35 447 GLU D N 1
ATOM 12214 C CA . GLU D 1 447 ? 20.869 7.002 -17.797 1.00 49.90 447 GLU D CA 1
ATOM 12215 C C . GLU D 1 447 ? 20.299 6.765 -19.205 1.00 49.56 447 GLU D C 1
ATOM 12216 O O . GLU D 1 447 ? 19.231 7.278 -19.549 1.00 49.49 447 GLU D O 1
ATOM 12222 N N . THR D 1 448 ? 21.012 5.977 -20.009 1.00 48.74 448 THR D N 1
ATOM 12223 C CA . THR D 1 448 ? 20.533 5.566 -21.328 1.00 47.80 448 THR D CA 1
ATOM 12224 C C . THR D 1 448 ? 19.742 4.258 -21.226 1.00 46.81 448 THR D C 1
ATOM 12225 O O . THR D 1 448 ? 20.101 3.364 -20.462 1.00 46.47 448 THR D O 1
ATOM 12229 N N . LEU D 1 449 ? 18.669 4.166 -22.006 1.00 45.69 449 LEU D N 1
ATOM 12230 C CA . LEU D 1 449 ? 17.880 2.949 -22.117 1.00 44.70 449 LEU D CA 1
ATOM 12231 C C . LEU D 1 449 ? 17.931 2.366 -23.531 1.00 44.02 449 LEU D C 1
ATOM 12232 O O . LEU D 1 449 ? 17.621 3.053 -24.512 1.00 43.88 449 LEU D O 1
ATOM 12237 N N . ASN D 1 450 ? 18.316 1.095 -23.613 1.00 43.28 450 ASN D N 1
ATOM 12238 C CA . ASN D 1 450 ? 18.263 0.327 -24.855 1.00 42.74 450 ASN D CA 1
ATOM 12239 C C . ASN D 1 450 ? 16.852 -0.183 -25.159 1.00 42.49 450 ASN D C 1
ATOM 12240 O O . ASN D 1 450 ? 16.236 -0.871 -24.347 1.00 42.61 450 ASN D O 1
ATOM 12245 N N . VAL D 1 451 ? 16.331 0.216 -26.316 1.00 41.98 451 VAL D N 1
ATOM 12246 C CA . VAL D 1 451 ? 15.027 -0.232 -26.789 1.00 40.77 451 VAL D CA 1
ATOM 12247 C C . VAL D 1 451 ? 15.298 -1.173 -27.957 1.00 40.37 451 VAL D C 1
ATOM 12248 O O . VAL D 1 451 ? 15.970 -0.819 -28.914 1.00 40.01 451 VAL D O 1
ATOM 12252 N N . ASN D 1 452 ? 14.787 -2.388 -27.831 1.00 40.41 452 ASN D N 1
ATOM 12253 C CA . ASN D 1 452 ? 15.032 -3.458 -28.765 1.00 40.03 452 ASN D CA 1
ATOM 12254 C C . ASN D 1 452 ? 13.874 -3.506 -29.750 1.00 39.80 452 ASN D C 1
ATOM 12255 O O . ASN D 1 452 ? 12.725 -3.667 -29.355 1.00 39.72 452 ASN D O 1
ATOM 12260 N N . PHE D 1 453 ? 14.177 -3.300 -31.029 1.00 39.44 453 PHE D N 1
ATOM 12261 C CA . PHE D 1 453 ? 13.183 -3.433 -32.101 1.00 38.90 453 PHE D CA 1
ATOM 12262 C C . PHE D 1 453 ? 13.443 -4.776 -32.743 1.00 38.69 453 PHE D C 1
ATOM 12263 O O . PHE D 1 453 ? 14.519 -5.001 -33.296 1.00 38.67 453 PHE D O 1
ATOM 12271 N N . LEU D 1 454 ? 12.474 -5.671 -32.650 1.00 38.10 454 LEU D N 1
ATOM 12272 C CA . LEU D 1 454 ? 12.669 -7.019 -33.109 1.00 38.51 454 LEU D CA 1
ATOM 12273 C C . LEU D 1 454 ? 11.568 -7.347 -34.107 1.00 39.01 454 LEU D C 1
ATOM 12274 O O . LEU D 1 454 ? 10.390 -7.048 -33.858 1.00 38.59 454 LEU D O 1
ATOM 12279 N N . LEU D 1 455 ? 11.965 -7.947 -35.236 1.00 38.85 455 LEU D N 1
ATOM 12280 C CA . LEU D 1 455 ? 11.064 -8.141 -36.376 1.00 39.01 455 LEU D CA 1
ATOM 12281 C C . LEU D 1 455 ? 10.615 -9.591 -36.590 1.00 39.24 455 LEU D C 1
ATOM 12282 O O . LEU D 1 455 ? 11.436 -10.503 -36.544 1.00 38.67 455 LEU D O 1
ATOM 12287 N N . ARG D 1 456 ? 9.303 -9.783 -36.774 1.00 39.99 456 ARG D N 1
ATOM 12288 C CA . ARG D 1 456 ? 8.750 -11.026 -37.325 1.00 40.81 456 ARG D CA 1
ATOM 12289 C C . ARG D 1 456 ? 8.004 -10.806 -38.654 1.00 41.68 456 ARG D C 1
ATOM 12290 O O . ARG D 1 456 ? 6.922 -10.206 -38.695 1.00 41.77 456 ARG D O 1
ATOM 12298 N N . MET D 1 457 ? 8.621 -11.279 -39.731 1.00 42.66 457 MET D N 1
ATOM 12299 C CA . MET D 1 457 ? 7.968 -11.443 -41.029 1.00 43.90 457 MET D CA 1
ATOM 12300 C C . MET D 1 457 ? 8.775 -12.404 -41.888 1.00 44.22 457 MET D C 1
ATOM 12301 O O . MET D 1 457 ? 9.979 -12.572 -41.679 1.00 44.18 457 MET D O 1
ATOM 12306 N N . ASP D 1 458 ? 8.104 -13.030 -42.851 1.00 44.51 458 ASP D N 1
ATOM 12307 C CA . ASP D 1 458 ? 8.731 -14.046 -43.673 1.00 44.64 458 ASP D CA 1
ATOM 12308 C C . ASP D 1 458 ? 9.846 -13.469 -44.547 1.00 44.46 458 ASP D C 1
ATOM 12309 O O . ASP D 1 458 ? 9.789 -12.299 -44.960 1.00 44.59 458 ASP D O 1
ATOM 12314 N N . ARG D 1 459 ? 10.859 -14.300 -44.800 1.00 43.92 459 ARG D N 1
ATOM 12315 C CA . ARG D 1 459 ? 12.095 -13.900 -45.479 1.00 43.53 459 ARG D CA 1
ATOM 12316 C C . ARG D 1 459 ? 11.850 -13.231 -46.838 1.00 43.25 459 ARG D C 1
ATOM 12317 O O . ARG D 1 459 ? 12.652 -12.407 -47.289 1.00 43.10 459 ARG D O 1
ATOM 12325 N N . ALA D 1 460 ? 10.735 -13.584 -47.471 1.00 42.86 460 ALA D N 1
ATOM 12326 C CA . ALA D 1 460 ? 10.353 -13.013 -48.756 1.00 42.94 460 ALA D CA 1
ATOM 12327 C C . ALA D 1 460 ? 10.073 -11.502 -48.714 1.00 42.67 460 ALA D C 1
ATOM 12328 O O . ALA D 1 460 ? 10.210 -10.823 -49.720 1.00 42.94 460 ALA D O 1
ATOM 12330 N N . HIS D 1 461 ? 9.694 -10.975 -47.556 1.00 42.61 461 HIS D N 1
ATOM 12331 C CA . HIS D 1 461 ? 9.290 -9.572 -47.485 1.00 42.18 461 HIS D CA 1
ATOM 12332 C C . HIS D 1 461 ? 10.127 -8.709 -46.545 1.00 41.57 461 HIS D C 1
ATOM 12333 O O . HIS D 1 461 ? 10.055 -7.478 -46.622 1.00 41.14 461 HIS D O 1
ATOM 12340 N N . GLU D 1 462 ? 10.926 -9.349 -45.686 1.00 40.91 462 GLU D N 1
ATOM 12341 C CA . GLU D 1 462 ? 11.658 -8.644 -44.617 1.00 40.91 462 GLU D CA 1
ATOM 12342 C C . GLU D 1 462 ? 12.595 -7.517 -45.088 1.00 40.63 462 GLU D C 1
ATOM 12343 O O . GLU D 1 462 ? 12.786 -6.526 -44.377 1.00 40.84 462 GLU D O 1
ATOM 12349 N N . ALA D 1 463 ? 13.148 -7.663 -46.284 1.00 40.48 463 ALA D N 1
ATOM 12350 C CA . ALA D 1 463 ? 14.098 -6.693 -46.854 1.00 40.53 463 ALA D CA 1
ATOM 12351 C C . ALA D 1 463 ? 13.497 -5.302 -47.178 1.00 40.55 463 ALA D C 1
ATOM 12352 O O . ALA D 1 463 ? 14.235 -4.315 -47.327 1.00 40.53 463 ALA D O 1
ATOM 12354 N N . LYS D 1 464 ? 12.167 -5.236 -47.275 1.00 40.46 464 LYS D N 1
ATOM 12355 C CA . LYS D 1 464 ? 11.438 -3.981 -47.499 1.00 40.53 464 LYS D CA 1
ATOM 12356 C C . LYS D 1 464 ? 11.490 -3.033 -46.293 1.00 40.34 464 LYS D C 1
ATOM 12357 O O . LYS D 1 464 ? 11.257 -1.832 -46.427 1.00 40.25 464 LYS D O 1
ATOM 12363 N N . ILE D 1 465 ? 11.782 -3.569 -45.111 1.00 40.29 465 ILE D N 1
ATOM 12364 C CA . ILE D 1 465 ? 11.789 -2.752 -43.896 1.00 40.09 465 ILE D CA 1
ATOM 12365 C C . ILE D 1 465 ? 13.173 -2.148 -43.662 1.00 40.02 465 ILE D C 1
ATOM 12366 O O . ILE D 1 465 ? 14.165 -2.853 -43.452 1.00 40.45 465 ILE D O 1
ATOM 12371 N N . ARG D 1 466 ? 13.224 -0.826 -43.739 1.00 39.72 466 ARG D N 1
ATOM 12372 C CA . ARG D 1 466 ? 14.476 -0.089 -43.690 1.00 39.31 466 ARG D CA 1
ATOM 12373 C C . ARG D 1 466 ? 14.536 0.858 -42.497 1.00 38.81 466 ARG D C 1
ATOM 12374 O O . ARG D 1 466 ? 15.583 1.470 -42.229 1.00 38.41 466 ARG D O 1
ATOM 12382 N N . TYR D 1 467 ? 13.412 0.959 -41.781 1.00 37.96 467 TYR D N 1
ATOM 12383 C CA . TYR D 1 467 ? 13.323 1.776 -40.588 1.00 37.42 467 TYR D CA 1
ATOM 12384 C C . TYR D 1 467 ? 12.009 1.608 -39.839 1.00 37.78 467 TYR D C 1
ATOM 12385 O O . TYR D 1 467 ? 10.996 1.176 -40.394 1.00 37.28 467 TYR D O 1
ATOM 12394 N N . TYR D 1 468 ? 12.050 1.995 -38.569 1.00 38.02 468 TYR D N 1
ATOM 12395 C CA . TYR D 1 468 ? 10.867 2.133 -37.758 1.00 38.39 468 TYR D CA 1
ATOM 12396 C C . TYR D 1 468 ? 10.762 3.571 -37.296 1.00 38.58 468 TYR D C 1
ATOM 12397 O O . TYR D 1 468 ? 11.771 4.222 -37.034 1.00 38.12 468 TYR D O 1
ATOM 12406 N N . THR D 1 469 ? 9.528 4.040 -37.160 1.00 39.38 469 THR D N 1
ATOM 12407 C CA . THR D 1 469 ? 9.251 5.329 -36.556 1.00 40.24 469 THR D CA 1
ATOM 12408 C C . THR D 1 469 ? 8.899 5.089 -35.108 1.00 41.01 469 THR D C 1
ATOM 12409 O O . THR D 1 469 ? 8.131 4.170 -34.804 1.00 42.23 469 THR D O 1
ATOM 12413 N N . TYR D 1 470 ? 9.463 5.899 -34.215 1.00 41.34 470 TYR D N 1
ATOM 12414 C CA . TYR D 1 470 ? 9.142 5.788 -32.801 1.00 41.84 470 TYR D CA 1
ATOM 12415 C C . TYR D 1 470 ? 8.624 7.090 -32.228 1.00 42.01 470 TYR D C 1
ATOM 12416 O O . TYR D 1 470 ? 9.079 8.162 -32.611 1.00 42.20 470 TYR D O 1
ATOM 12425 N N . LEU D 1 471 ? 7.662 6.974 -31.317 1.00 42.45 471 LEU D N 1
ATOM 12426 C CA . LEU D 1 471 ? 6.984 8.105 -30.686 1.00 42.79 471 LEU D CA 1
ATOM 12427 C C . LEU D 1 471 ? 6.996 7.904 -29.183 1.00 42.92 471 LEU D C 1
ATOM 12428 O O . LEU D 1 471 ? 6.726 6.803 -28.690 1.00 42.73 471 LEU D O 1
ATOM 12433 N N . ILE D 1 472 ? 7.323 8.967 -28.460 1.00 43.02 472 ILE D N 1
ATOM 12434 C CA . ILE D 1 472 ? 7.348 8.923 -27.002 1.00 42.97 472 ILE D CA 1
ATOM 12435 C C . ILE D 1 472 ? 6.249 9.791 -26.355 1.00 42.99 472 ILE D C 1
ATOM 12436 O O . ILE D 1 472 ? 6.322 11.015 -26.373 1.00 43.16 472 ILE D O 1
ATOM 12441 N N . MET D 1 473 ? 5.222 9.143 -25.813 1.00 43.11 473 MET D N 1
ATOM 12442 C CA . MET D 1 473 ? 4.220 9.837 -25.014 1.00 43.20 473 MET D CA 1
ATOM 12443 C C . MET D 1 473 ? 4.715 10.048 -23.577 1.00 42.74 473 MET D C 1
ATOM 12444 O O . MET D 1 473 ? 5.167 9.118 -22.926 1.00 43.14 473 MET D O 1
ATOM 12449 N N . ASN D 1 474 ? 4.622 11.281 -23.093 1.00 42.17 474 ASN D N 1
ATOM 12450 C CA . ASN D 1 474 ? 4.785 11.572 -21.676 1.00 41.21 474 ASN D CA 1
ATOM 12451 C C . ASN D 1 474 ? 3.862 12.712 -21.243 1.00 41.04 474 ASN D C 1
ATOM 12452 O O . ASN D 1 474 ? 3.688 13.707 -21.959 1.00 40.43 474 ASN D O 1
ATOM 12457 N N . LYS D 1 475 ? 3.265 12.543 -20.068 1.00 41.18 475 LYS D N 1
ATOM 12458 C CA . LYS D 1 475 ? 2.313 13.503 -19.487 1.00 41.07 475 LYS D CA 1
ATOM 12459 C C . LYS D 1 475 ? 1.255 13.996 -20.482 1.00 41.42 475 LYS D C 1
ATOM 12460 O O . LYS D 1 475 ? 0.666 15.067 -20.303 1.00 41.05 475 LYS D O 1
ATOM 12466 N N . GLY D 1 476 ? 1.013 13.195 -21.521 1.00 41.68 476 GLY D N 1
ATOM 12467 C CA . GLY D 1 476 ? -0.117 13.403 -22.428 1.00 42.18 476 GLY D CA 1
ATOM 12468 C C . GLY D 1 476 ? 0.202 14.145 -23.699 1.00 42.86 476 GLY D C 1
ATOM 12469 O O . GLY D 1 476 ? -0.684 14.731 -24.328 1.00 43.53 476 GLY D O 1
ATOM 12470 N N . ARG D 1 477 ? 1.472 14.120 -24.084 1.00 43.06 477 ARG D N 1
ATOM 12471 C CA . ARG D 1 477 ? 1.925 14.786 -25.293 1.00 42.82 477 ARG D CA 1
ATOM 12472 C C . ARG D 1 477 ? 3.152 14.085 -25.875 1.00 42.79 477 ARG D C 1
ATOM 12473 O O . ARG D 1 477 ? 3.871 13.370 -25.169 1.00 42.73 477 ARG D O 1
ATOM 12481 N N . LEU D 1 478 ? 3.362 14.289 -27.173 1.00 42.67 478 LEU D N 1
ATOM 12482 C CA . LEU D 1 478 ? 4.560 13.834 -27.862 1.00 42.50 478 LEU D CA 1
ATOM 12483 C C . LEU D 1 478 ? 5.790 14.548 -27.351 1.00 42.20 478 LEU D C 1
ATOM 12484 O O . LEU D 1 478 ? 6.030 15.710 -27.684 1.00 42.03 478 LEU D O 1
ATOM 12489 N N . LEU D 1 479 ? 6.570 13.842 -26.546 1.00 42.01 479 LEU D N 1
ATOM 12490 C CA . LEU D 1 479 ? 7.858 14.347 -26.121 1.00 42.38 479 LEU D CA 1
ATOM 12491 C C . LEU D 1 479 ? 8.853 14.292 -27.275 1.00 42.38 479 LEU D C 1
ATOM 12492 O O . LEU D 1 479 ? 9.573 15.260 -27.534 1.00 42.31 479 LEU D O 1
ATOM 12497 N N . LYS D 1 480 ? 8.887 13.147 -27.956 1.00 42.52 480 LYS D N 1
ATOM 12498 C CA . LYS D 1 480 ? 9.909 12.869 -28.958 1.00 42.32 480 LYS D CA 1
ATOM 12499 C C . LYS D 1 480 ? 9.421 11.873 -29.992 1.00 41.74 480 LYS D C 1
ATOM 12500 O O . LYS D 1 480 ? 8.598 11.000 -29.702 1.00 41.66 480 LYS D O 1
ATOM 12506 N N . ALA D 1 481 ? 9.940 12.020 -31.206 1.00 41.25 481 ALA D N 1
ATOM 12507 C CA . ALA D 1 481 ? 9.664 11.109 -32.306 1.00 40.49 481 ALA D CA 1
ATOM 12508 C C . ALA D 1 481 ? 10.905 11.049 -33.168 1.00 40.07 481 ALA D C 1
ATOM 12509 O O . ALA D 1 481 ? 11.629 12.034 -33.277 1.00 39.98 481 ALA D O 1
ATOM 12511 N N . GLY D 1 482 ? 11.142 9.895 -33.782 1.00 39.33 482 GLY D N 1
ATOM 12512 C CA . GLY D 1 482 ? 12.308 9.709 -34.611 1.00 38.93 482 GLY D CA 1
ATOM 12513 C C . GLY D 1 482 ? 12.281 8.401 -35.358 1.00 38.73 482 GLY D C 1
ATOM 12514 O O . GLY D 1 482 ? 11.245 7.745 -35.461 1.00 38.53 482 GLY D O 1
ATOM 12515 N N . ARG D 1 483 ? 13.437 8.027 -35.891 1.00 38.68 483 ARG D N 1
ATOM 12516 C CA . ARG D 1 483 ? 13.539 6.822 -36.687 1.00 38.68 483 ARG D CA 1
ATOM 12517 C C . ARG D 1 483 ? 14.662 5.936 -36.169 1.00 38.64 483 ARG D C 1
ATOM 12518 O O . ARG D 1 483 ? 15.673 6.418 -35.644 1.00 38.43 483 ARG D O 1
ATOM 12526 N N . GLN D 1 484 ? 14.433 4.635 -36.281 1.00 38.72 484 GLN D N 1
ATOM 12527 C CA . GLN D 1 484 ? 15.436 3.622 -36.017 1.00 38.97 484 GLN D CA 1
ATOM 12528 C C . GLN D 1 484 ? 15.735 2.969 -37.355 1.00 39.47 484 GLN D C 1
ATOM 12529 O O . GLN D 1 484 ? 14.840 2.395 -37.975 1.00 39.29 484 GLN D O 1
ATOM 12535 N N . VAL D 1 485 ? 16.981 3.082 -37.808 1.00 40.20 485 VAL D N 1
ATOM 12536 C CA . VAL D 1 485 ? 17.382 2.485 -39.085 1.00 41.13 485 VAL D CA 1
ATOM 12537 C C . VAL D 1 485 ? 17.490 0.971 -38.969 1.00 41.83 485 VAL D C 1
ATOM 12538 O O . VAL D 1 485 ? 17.778 0.434 -37.897 1.00 41.95 485 VAL D O 1
ATOM 12542 N N . ARG D 1 486 ? 17.227 0.295 -40.085 1.00 42.65 486 ARG D N 1
ATOM 12543 C CA . ARG D 1 486 ? 17.310 -1.155 -40.166 1.00 42.78 486 ARG D CA 1
ATOM 12544 C C . ARG D 1 486 ? 17.718 -1.609 -41.559 1.00 43.42 486 ARG D C 1
ATOM 12545 O O . ARG D 1 486 ? 17.260 -1.061 -42.569 1.00 43.92 486 ARG D O 1
ATOM 12553 N N . GLU D 1 487 ? 18.587 -2.615 -41.594 1.00 43.84 487 GLU D N 1
ATOM 12554 C CA . GLU D 1 487 ? 19.136 -3.164 -42.831 1.00 44.11 487 GLU D CA 1
ATOM 12555 C C . GLU D 1 487 ? 18.618 -4.592 -42.992 1.00 43.82 487 GLU D C 1
ATOM 12556 O O . GLU D 1 487 ? 18.461 -5.297 -41.996 1.00 43.89 487 GLU D O 1
ATOM 12562 N N . PRO D 1 488 ? 18.305 -5.016 -44.236 1.00 43.60 488 PRO D N 1
ATOM 12563 C CA . PRO D 1 488 ? 17.842 -6.402 -44.454 1.00 43.23 488 PRO D CA 1
ATOM 12564 C C . PRO D 1 488 ? 18.671 -7.444 -43.690 1.00 42.94 488 PRO D C 1
ATOM 12565 O O . PRO D 1 488 ? 19.869 -7.254 -43.492 1.00 42.82 488 PRO D O 1
ATOM 12569 N N . GLY D 1 489 ? 18.035 -8.523 -43.246 1.00 42.86 489 GLY D N 1
ATOM 12570 C CA . GLY D 1 489 ? 18.736 -9.560 -42.481 1.00 43.11 489 GLY D CA 1
ATOM 12571 C C . GLY D 1 489 ? 18.858 -9.284 -40.988 1.00 43.37 489 GLY D C 1
ATOM 12572 O O . GLY D 1 489 ? 19.247 -10.169 -40.218 1.00 43.14 489 GLY D O 1
ATOM 12573 N N . GLN D 1 490 ? 18.519 -8.058 -40.578 1.00 43.71 490 GLN D N 1
ATOM 12574 C CA . GLN D 1 490 ? 18.571 -7.655 -39.173 1.00 43.89 490 GLN D CA 1
ATOM 12575 C C . GLN D 1 490 ? 17.287 -7.990 -38.402 1.00 43.86 490 GLN D C 1
ATOM 12576 O O . GLN D 1 490 ? 16.228 -7.379 -38.600 1.00 44.12 490 GLN D O 1
ATOM 12582 N N . ASP D 1 491 ? 17.422 -8.972 -37.522 1.00 43.61 491 ASP D N 1
ATOM 12583 C CA . ASP D 1 491 ? 16.382 -9.411 -36.603 1.00 43.63 491 ASP D CA 1
ATOM 12584 C C . ASP D 1 491 ? 16.057 -8.344 -35.581 1.00 43.23 491 ASP D C 1
ATOM 12585 O O . ASP D 1 491 ? 14.894 -8.031 -35.305 1.00 43.24 491 ASP D O 1
ATOM 12590 N N . LEU D 1 492 ? 17.134 -7.824 -35.007 1.00 43.01 492 LEU D N 1
ATOM 12591 C CA . LEU D 1 492 ? 17.114 -7.048 -33.798 1.00 42.32 492 LEU D CA 1
ATOM 12592 C C . LEU D 1 492 ? 18.022 -5.852 -34.022 1.00 42.06 492 LEU D C 1
ATOM 12593 O O . LEU D 1 492 ? 19.207 -6.002 -34.301 1.00 41.87 492 LEU D O 1
ATOM 12598 N N . VAL D 1 493 ? 17.440 -4.667 -33.929 1.00 42.20 493 VAL D N 1
ATOM 12599 C CA . VAL D 1 493 ? 18.202 -3.423 -33.885 1.00 42.55 493 VAL D CA 1
ATOM 12600 C C . VAL D 1 493 ? 17.913 -2.731 -32.552 1.00 42.28 493 VAL D C 1
ATOM 12601 O O . VAL D 1 493 ? 16.823 -2.853 -32.015 1.00 42.10 493 VAL D O 1
ATOM 12605 N N . VAL D 1 494 ? 18.904 -2.023 -32.023 1.00 42.65 494 VAL D N 1
ATOM 12606 C CA . VAL D 1 494 ? 18.802 -1.433 -30.696 1.00 42.72 494 VAL D CA 1
ATOM 12607 C C . VAL D 1 494 ? 18.888 0.085 -30.799 1.00 43.26 494 VAL D C 1
ATOM 12608 O O . VAL D 1 494 ? 19.765 0.619 -31.473 1.00 43.65 494 VAL D O 1
ATOM 12612 N N . LEU D 1 495 ? 17.941 0.765 -30.157 1.00 43.60 495 LEU D N 1
ATOM 12613 C CA . LEU D 1 495 ? 17.940 2.215 -30.051 1.00 43.78 495 LEU D CA 1
ATOM 12614 C C . LEU D 1 495 ? 18.471 2.639 -28.679 1.00 44.63 495 LEU D C 1
ATOM 12615 O O . LEU D 1 495 ? 17.899 2.254 -27.663 1.00 44.73 495 LEU D O 1
ATOM 12620 N N . PRO D 1 496 ? 19.570 3.421 -28.641 1.00 45.40 496 PRO D N 1
ATOM 12621 C CA . PRO D 1 496 ? 20.033 4.016 -27.380 1.00 45.97 496 PRO D CA 1
ATOM 12622 C C . PRO D 1 496 ? 19.272 5.313 -27.048 1.00 46.52 496 PRO D C 1
ATOM 12623 O O . PRO D 1 496 ? 19.500 6.367 -27.664 1.00 46.98 496 PRO D O 1
ATOM 12627 N N . LEU D 1 497 ? 18.366 5.218 -26.086 1.00 46.61 497 LEU D N 1
ATOM 12628 C CA . LEU D 1 497 ? 17.498 6.325 -25.714 1.00 46.73 497 LEU D CA 1
ATOM 12629 C C . LEU D 1 497 ? 17.969 7.013 -24.430 1.00 46.77 497 LEU D C 1
ATOM 12630 O O . LEU D 1 497 ? 17.865 6.433 -23.344 1.00 46.81 497 LEU D O 1
ATOM 12635 N N . SER D 1 498 ? 18.479 8.240 -24.566 1.00 46.54 498 SER D N 1
ATOM 12636 C CA . SER D 1 498 ? 18.892 9.064 -23.428 1.00 46.35 498 SER D CA 1
ATOM 12637 C C . SER D 1 498 ? 17.693 9.503 -22.593 1.00 46.13 498 SER D C 1
ATOM 12638 O O . SER D 1 498 ? 16.765 10.141 -23.110 1.00 46.84 498 SER D O 1
ATOM 12641 N N . ILE D 1 499 ? 17.704 9.165 -21.307 1.00 45.17 499 ILE D N 1
ATOM 12642 C CA . ILE D 1 499 ? 16.579 9.494 -20.433 1.00 44.10 499 ILE D CA 1
ATOM 12643 C C . ILE D 1 499 ? 16.862 10.776 -19.659 1.00 43.94 499 ILE D C 1
ATOM 12644 O O . ILE D 1 499 ? 17.897 10.907 -19.009 1.00 43.87 499 ILE D O 1
ATOM 12649 N N . THR D 1 500 ? 15.937 11.727 -19.753 1.00 43.79 500 THR D N 1
ATOM 12650 C CA . THR D 1 500 ? 16.081 13.018 -19.091 1.00 43.58 500 THR D CA 1
ATOM 12651 C C . THR D 1 500 ? 14.895 13.268 -18.160 1.00 43.55 500 THR D C 1
ATOM 12652 O O . THR D 1 500 ? 13.940 12.488 -18.146 1.00 43.77 500 THR D O 1
ATOM 12656 N N . THR D 1 501 ? 14.973 14.347 -17.381 1.00 43.45 501 THR D N 1
ATOM 12657 C CA . THR D 1 501 ? 13.929 14.740 -16.425 1.00 43.17 501 THR D CA 1
ATOM 12658 C C . THR D 1 501 ? 12.551 15.002 -17.048 1.00 43.04 501 THR D C 1
ATOM 12659 O O . THR D 1 501 ? 11.550 15.071 -16.329 1.00 42.63 501 THR D O 1
ATOM 12663 N N . ASP D 1 502 ? 12.507 15.134 -18.374 1.00 42.94 502 ASP D N 1
ATOM 12664 C CA . ASP D 1 502 ? 11.236 15.187 -19.111 1.00 42.88 502 ASP D CA 1
ATOM 12665 C C . ASP D 1 502 ? 10.467 13.863 -19.177 1.00 42.29 502 ASP D C 1
ATOM 12666 O O . ASP D 1 502 ? 9.246 13.858 -19.376 1.00 42.21 502 ASP D O 1
ATOM 12671 N N . PHE D 1 503 ? 11.175 12.745 -19.013 1.00 41.77 503 PHE D N 1
ATOM 12672 C CA . PHE D 1 503 ? 10.562 11.413 -19.104 1.00 41.01 503 PHE D CA 1
ATOM 12673 C C . PHE D 1 503 ? 9.859 11.031 -17.803 1.00 40.93 503 PHE D C 1
ATOM 12674 O O . PHE D 1 503 ? 9.129 10.031 -17.735 1.00 40.27 503 PHE D O 1
ATOM 12682 N N . ILE D 1 504 ? 10.099 11.841 -16.774 1.00 41.06 504 ILE D N 1
ATOM 12683 C CA . ILE D 1 504 ? 9.558 11.618 -15.454 1.00 41.05 504 ILE D CA 1
ATOM 12684 C C . ILE D 1 504 ? 8.093 11.956 -15.307 1.00 41.46 504 ILE D C 1
ATOM 12685 O O . ILE D 1 504 ? 7.682 13.038 -15.690 1.00 41.37 504 ILE D O 1
ATOM 12690 N N . PRO D 1 505 ? 7.296 10.925 -15.079 1.00 41.89 505 PRO D N 1
ATOM 12691 C CA . PRO D 1 505 ? 6.935 10.029 -14.007 1.00 41.78 505 PRO D CA 1
ATOM 12692 C C . PRO D 1 505 ? 7.138 8.621 -14.623 1.00 41.72 505 PRO D C 1
ATOM 12693 O O . PRO D 1 505 ? 7.371 7.638 -13.928 1.00 41.64 505 PRO D O 1
ATOM 12697 N N . SER D 1 506 ? 7.112 8.563 -15.946 1.00 41.99 506 SER D N 1
ATOM 12698 C CA . SER D 1 506 ? 6.623 7.394 -16.652 1.00 42.83 506 SER D CA 1
ATOM 12699 C C . SER D 1 506 ? 6.527 7.792 -18.117 1.00 42.52 506 SER D C 1
ATOM 12700 O O . SER D 1 506 ? 6.308 8.967 -18.429 1.00 43.23 506 SER D O 1
ATOM 12703 N N . PHE D 1 507 ? 6.690 6.844 -19.027 1.00 42.22 507 PHE D N 1
ATOM 12704 C CA . PHE D 1 507 ? 6.472 7.151 -20.450 1.00 41.70 507 PHE D CA 1
ATOM 12705 C C . PHE D 1 507 ? 6.069 5.955 -21.291 1.00 41.46 507 PHE D C 1
ATOM 12706 O O . PHE D 1 507 ? 6.310 4.818 -20.915 1.00 40.99 507 PHE D O 1
ATOM 12714 N N . ARG D 1 508 ? 5.402 6.236 -22.405 1.00 41.16 508 ARG D N 1
ATOM 12715 C CA . ARG D 1 508 ? 5.100 5.224 -23.399 1.00 41.28 508 ARG D CA 1
ATOM 12716 C C . ARG D 1 508 ? 5.933 5.442 -24.655 1.00 40.97 508 ARG D C 1
ATOM 12717 O O . ARG D 1 508 ? 6.181 6.573 -25.078 1.00 40.55 508 ARG D O 1
ATOM 12725 N N . LEU D 1 509 ? 6.364 4.340 -25.240 1.00 40.76 509 LEU D N 1
ATOM 12726 C CA . LEU D 1 509 ? 7.092 4.361 -26.475 1.00 40.68 509 LEU D CA 1
ATOM 12727 C C . LEU D 1 509 ? 6.271 3.500 -27.437 1.00 40.70 509 LEU D C 1
ATOM 12728 O O . LEU D 1 509 ? 6.037 2.333 -27.170 1.00 40.25 509 LEU D O 1
ATOM 12733 N N . VAL D 1 510 ? 5.799 4.104 -28.530 1.00 40.66 510 VAL D N 1
ATOM 12734 C CA . VAL D 1 510 ? 5.125 3.371 -29.598 1.00 41.04 510 VAL D CA 1
ATOM 12735 C C . VAL D 1 510 ? 5.996 3.408 -30.866 1.00 40.63 510 VAL D C 1
ATOM 12736 O O . VAL D 1 510 ? 6.677 4.389 -31.111 1.00 40.96 510 VAL D O 1
ATOM 12740 N N . ALA D 1 511 ? 6.005 2.328 -31.635 1.00 40.38 511 ALA D N 1
ATOM 12741 C CA . ALA D 1 511 ? 6.805 2.254 -32.854 1.00 41.06 511 ALA D CA 1
ATOM 12742 C C . ALA D 1 511 ? 6.040 1.520 -33.932 1.00 40.75 511 ALA D C 1
ATOM 12743 O O . ALA D 1 511 ? 5.180 0.695 -33.637 1.00 40.46 511 ALA D O 1
ATOM 12745 N N . TYR D 1 512 ? 6.343 1.843 -35.181 1.00 40.70 512 TYR D N 1
ATOM 12746 C CA . TYR D 1 512 ? 5.680 1.192 -36.315 1.00 40.46 512 TYR D CA 1
ATOM 12747 C C . TYR D 1 512 ? 6.571 1.112 -37.547 1.00 40.34 512 TYR D C 1
ATOM 12748 O O . TYR D 1 512 ? 7.517 1.891 -37.708 1.00 39.80 512 TYR D O 1
ATOM 12757 N N . TYR D 1 513 ? 6.290 0.126 -38.387 1.00 40.67 513 TYR D N 1
ATOM 12758 C CA . TYR D 1 513 ? 6.787 0.141 -39.747 1.00 41.06 513 TYR D CA 1
ATOM 12759 C C . TYR D 1 513 ? 5.629 0.015 -40.724 1.00 41.35 513 TYR D C 1
ATOM 12760 O O . TYR D 1 513 ? 4.522 -0.366 -40.355 1.00 41.37 513 TYR D O 1
ATOM 12769 N N . THR D 1 514 ? 5.892 0.342 -41.979 1.00 42.09 514 THR D N 1
ATOM 12770 C CA . THR D 1 514 ? 4.901 0.145 -43.013 1.00 42.74 514 THR D CA 1
ATOM 12771 C C . THR D 1 514 ? 5.523 -0.452 -44.278 1.00 43.42 514 THR D C 1
ATOM 12772 O O . THR D 1 514 ? 6.732 -0.319 -44.523 1.00 43.55 514 THR D O 1
ATOM 12776 N N . LEU D 1 515 ? 4.687 -1.130 -45.057 1.00 44.16 515 LEU D N 1
ATOM 12777 C CA . LEU D 1 515 ? 5.091 -1.735 -46.323 1.00 44.54 515 LEU D CA 1
ATOM 12778 C C . LEU D 1 515 ? 3.869 -1.960 -47.185 1.00 45.27 515 LEU D C 1
ATOM 12779 O O . LEU D 1 515 ? 2.735 -1.860 -46.715 1.00 45.07 515 LEU D O 1
ATOM 12784 N N . ILE D 1 516 ? 4.112 -2.273 -48.453 1.00 46.30 516 ILE D N 1
ATOM 12785 C CA . ILE D 1 516 ? 3.072 -2.786 -49.326 1.00 47.05 516 ILE D CA 1
ATOM 12786 C C . ILE D 1 516 ? 3.165 -4.310 -49.287 1.00 47.85 516 ILE D C 1
ATOM 12787 O O . ILE D 1 516 ? 4.203 -4.885 -49.644 1.00 48.09 516 ILE D O 1
ATOM 12792 N N . GLY D 1 517 ? 2.094 -4.958 -48.829 1.00 48.65 517 GLY D N 1
ATOM 12793 C CA . GLY D 1 517 ? 2.048 -6.420 -48.795 1.00 49.84 517 GLY D CA 1
ATOM 12794 C C . GLY D 1 517 ? 0.806 -7.080 -49.376 1.00 50.58 517 GLY D C 1
ATOM 12795 O O . GLY D 1 517 ? 0.043 -6.464 -50.130 1.00 50.67 517 GLY D O 1
ATOM 12796 N N . ALA D 1 518 ? 0.649 -8.361 -49.042 1.00 51.37 518 ALA D N 1
ATOM 12797 C CA . ALA D 1 518 ? -0.593 -9.138 -49.203 1.00 52.12 518 ALA D CA 1
ATOM 12798 C C . ALA D 1 518 ? -1.200 -9.202 -50.607 1.00 52.44 518 ALA D C 1
ATOM 12799 O O . ALA D 1 518 ? -1.303 -10.283 -51.190 1.00 52.68 518 ALA D O 1
ATOM 12801 N N . SER D 1 519 ? -1.605 -8.046 -51.132 1.00 52.76 519 SER D N 1
ATOM 12802 C CA . SER D 1 519 ? -2.267 -7.954 -52.433 1.00 52.81 519 SER D CA 1
ATOM 12803 C C . SER D 1 519 ? -1.973 -6.612 -53.110 1.00 52.73 519 SER D C 1
ATOM 12804 O O . SER D 1 519 ? -2.774 -6.125 -53.919 1.00 52.98 519 SER D O 1
ATOM 12807 N N . GLY D 1 520 ? -0.827 -6.018 -52.777 1.00 52.41 520 GLY D N 1
ATOM 12808 C CA . GLY D 1 520 ? -0.498 -4.669 -53.244 1.00 51.80 520 GLY D CA 1
ATOM 12809 C C . GLY D 1 520 ? -1.197 -3.626 -52.388 1.00 51.40 520 GLY D C 1
ATOM 12810 O O . GLY D 1 520 ? -1.314 -2.458 -52.774 1.00 51.34 520 GLY D O 1
ATOM 12811 N N . GLN D 1 521 ? -1.660 -4.064 -51.218 1.00 50.89 521 GLN D N 1
ATOM 12812 C CA . GLN D 1 521 ? -2.339 -3.202 -50.257 1.00 50.26 521 GLN D CA 1
ATOM 12813 C C . GLN D 1 521 ? -1.366 -2.737 -49.170 1.00 49.35 521 GLN D C 1
ATOM 12814 O O . GLN D 1 521 ? -0.438 -3.462 -48.792 1.00 49.27 521 GLN D O 1
ATOM 12820 N N . ARG D 1 522 ? -1.589 -1.522 -48.675 1.00 48.37 522 ARG D N 1
ATOM 12821 C CA . ARG D 1 522 ? -0.737 -0.922 -47.644 1.00 47.08 522 ARG D CA 1
ATOM 12822 C C . ARG D 1 522 ? -1.031 -1.446 -46.231 1.00 46.26 522 ARG D C 1
ATOM 12823 O O . ARG D 1 522 ? -2.192 -1.557 -45.820 1.00 45.99 522 ARG D O 1
ATOM 12831 N N . GLU D 1 523 ? 0.038 -1.755 -45.499 1.00 45.11 523 GLU D N 1
ATOM 12832 C CA . GLU D 1 523 ? -0.057 -2.381 -44.181 1.00 44.46 523 GLU D CA 1
ATOM 12833 C C . GLU D 1 523 ? 0.766 -1.623 -43.144 1.00 43.40 523 GLU D C 1
ATOM 12834 O O . GLU D 1 523 ? 1.922 -1.268 -43.394 1.00 43.09 523 GLU D O 1
ATOM 12840 N N . VAL D 1 524 ? 0.151 -1.365 -41.991 1.00 42.40 524 VAL D N 1
ATOM 12841 C CA . VAL D 1 524 ? 0.818 -0.700 -40.859 1.00 41.48 524 VAL D CA 1
ATOM 12842 C C . VAL D 1 524 ? 1.039 -1.713 -39.724 1.00 41.05 524 VAL D C 1
ATOM 12843 O O . VAL D 1 524 ? 0.134 -2.467 -39.365 1.00 41.04 524 VAL D O 1
ATOM 12847 N N . VAL D 1 525 ? 2.255 -1.766 -39.187 1.00 40.53 525 VAL D N 1
ATOM 12848 C CA . VAL D 1 525 ? 2.542 -2.692 -38.087 1.00 39.71 525 VAL D CA 1
ATOM 12849 C C . VAL D 1 525 ? 3.130 -1.907 -36.921 1.00 39.95 525 VAL D C 1
ATOM 12850 O O . VAL D 1 525 ? 4.169 -1.246 -37.069 1.00 39.28 525 VAL D O 1
ATOM 12854 N N . ALA D 1 526 ? 2.441 -1.981 -35.776 1.00 39.54 526 ALA D N 1
ATOM 12855 C CA . ALA D 1 526 ? 2.808 -1.228 -34.580 1.00 39.47 526 ALA D CA 1
ATOM 12856 C C . ALA D 1 526 ? 3.065 -2.093 -33.336 1.00 39.46 526 ALA D C 1
ATOM 12857 O O . ALA D 1 526 ? 2.544 -3.209 -33.221 1.00 39.02 526 ALA D O 1
ATOM 12859 N N . ASP D 1 527 ? 3.909 -1.586 -32.435 1.00 39.63 527 ASP D N 1
ATOM 12860 C CA . ASP D 1 527 ? 3.976 -2.065 -31.044 1.00 40.19 527 ASP D CA 1
ATOM 12861 C C . ASP D 1 527 ? 4.181 -0.889 -30.082 1.00 40.40 527 ASP D C 1
ATOM 12862 O O . ASP D 1 527 ? 4.531 0.210 -30.493 1.00 40.05 527 ASP D O 1
ATOM 12867 N N . SER D 1 528 ? 3.937 -1.115 -28.798 1.00 41.09 528 SER D N 1
ATOM 12868 C CA . SER D 1 528 ? 4.241 -0.105 -27.789 1.00 41.57 528 SER D CA 1
ATOM 12869 C C . SER D 1 528 ? 4.656 -0.713 -26.465 1.00 41.45 528 SER D C 1
ATOM 12870 O O . SER D 1 528 ? 4.388 -1.874 -26.186 1.00 41.26 528 SER D O 1
ATOM 12873 N N . VAL D 1 529 ? 5.305 0.097 -25.648 1.00 42.06 529 VAL D N 1
ATOM 12874 C CA . VAL D 1 529 ? 5.746 -0.337 -24.334 1.00 43.09 529 VAL D CA 1
ATOM 12875 C C . VAL D 1 529 ? 5.569 0.811 -23.327 1.00 43.02 529 VAL D C 1
ATOM 12876 O O . VAL D 1 529 ? 5.687 1.983 -23.681 1.00 42.65 529 VAL D O 1
ATOM 12880 N N . TRP D 1 530 ? 5.221 0.475 -22.086 1.00 43.70 530 TRP D N 1
ATOM 12881 C CA . TRP D 1 530 ? 5.166 1.467 -21.008 1.00 43.43 530 TRP D CA 1
ATOM 12882 C C . TRP D 1 530 ? 6.384 1.297 -20.100 1.00 43.69 530 TRP D C 1
ATOM 12883 O O . TRP D 1 530 ? 6.674 0.198 -19.679 1.00 43.50 530 TRP D O 1
ATOM 12894 N N . VAL D 1 531 ? 7.072 2.393 -19.793 1.00 44.34 531 VAL D N 1
ATOM 12895 C CA . VAL D 1 531 ? 8.348 2.362 -19.090 1.00 44.77 531 VAL D CA 1
ATOM 12896 C C . VAL D 1 531 ? 8.337 3.294 -17.891 1.00 45.57 531 VAL D C 1
ATOM 12897 O O . VAL D 1 531 ? 8.217 4.510 -18.047 1.00 45.46 531 VAL D O 1
ATOM 12901 N N . ASP D 1 532 ? 8.482 2.710 -16.699 1.00 46.20 532 ASP D N 1
ATOM 12902 C CA . ASP D 1 532 ? 8.533 3.443 -15.433 1.00 46.69 532 ASP D CA 1
ATOM 12903 C C . ASP D 1 532 ? 9.856 4.169 -15.267 1.00 46.44 532 ASP D C 1
ATOM 12904 O O . ASP D 1 532 ? 10.901 3.615 -15.546 1.00 46.46 532 ASP D O 1
ATOM 12909 N N . VAL D 1 533 ? 9.813 5.408 -14.801 1.00 47.08 533 VAL D N 1
ATOM 12910 C CA . VAL D 1 533 ? 11.036 6.173 -14.534 1.00 47.61 533 VAL D CA 1
ATOM 12911 C C . VAL D 1 533 ? 11.023 6.567 -13.060 1.00 48.44 533 VAL D C 1
ATOM 12912 O O . VAL D 1 533 ? 9.998 7.006 -12.557 1.00 48.85 533 VAL D O 1
ATOM 12916 N N . LYS D 1 534 ? 12.149 6.415 -12.369 1.00 49.57 534 LYS D N 1
ATOM 12917 C CA . LYS D 1 534 ? 12.196 6.635 -10.922 1.00 50.42 534 LYS D CA 1
ATOM 12918 C C . LYS D 1 534 ? 11.645 8.005 -10.568 1.00 50.72 534 LYS D C 1
ATOM 12919 O O . LYS D 1 534 ? 11.995 8.995 -11.210 1.00 51.07 534 LYS D O 1
ATOM 12925 N N . ASP D 1 535 ? 10.758 8.034 -9.568 1.00 50.91 535 ASP D N 1
ATOM 12926 C CA . ASP D 1 535 ? 10.161 9.268 -9.051 1.00 50.74 535 ASP D CA 1
ATOM 12927 C C . ASP D 1 535 ? 11.211 10.181 -8.454 1.00 50.30 535 ASP D C 1
ATOM 12928 O O . ASP D 1 535 ? 12.175 9.718 -7.849 1.00 50.24 535 ASP D O 1
ATOM 12933 N N . SER D 1 536 ? 11.017 11.477 -8.663 1.00 49.95 536 SER D N 1
ATOM 12934 C CA . SER D 1 536 ? 11.763 12.534 -7.979 1.00 50.11 536 SER D CA 1
ATOM 12935 C C . SER D 1 536 ? 11.111 13.872 -8.329 1.00 49.70 536 SER D C 1
ATOM 12936 O O . SER D 1 536 ? 10.040 13.894 -8.934 1.00 49.84 536 SER D O 1
ATOM 12939 N N . CYS D 1 537 ? 11.716 14.978 -7.909 1.00 49.21 537 CYS D N 1
ATOM 12940 C CA . CYS D 1 537 ? 11.327 16.287 -8.415 1.00 48.70 537 CYS D CA 1
ATOM 12941 C C . CYS D 1 537 ? 12.017 16.451 -9.766 1.00 47.68 537 CYS D C 1
ATOM 12942 O O . CYS D 1 537 ? 12.997 15.752 -10.060 1.00 47.75 537 CYS D O 1
ATOM 12945 N N . VAL D 1 538 ? 11.520 17.356 -10.596 1.00 46.54 538 VAL D N 1
ATOM 12946 C CA . VAL D 1 538 ? 12.213 17.680 -11.841 1.00 45.57 538 VAL D CA 1
ATOM 12947 C C . VAL D 1 538 ? 13.469 18.491 -11.488 1.00 44.94 538 VAL D C 1
ATOM 12948 O O . VAL D 1 538 ? 14.568 18.184 -11.941 1.00 44.93 538 VAL D O 1
ATOM 12952 N N . GLY D 1 539 ? 13.293 19.515 -10.655 1.00 44.04 539 GLY D N 1
ATOM 12953 C CA . GLY D 1 539 ? 14.410 20.298 -10.167 1.00 42.12 539 GLY D CA 1
ATOM 12954 C C . GLY D 1 539 ? 14.796 19.688 -8.849 1.00 41.11 539 GLY D C 1
ATOM 12955 O O . GLY D 1 539 ? 14.885 18.482 -8.737 1.00 41.22 539 GLY D O 1
ATOM 12956 N N . SER D 1 540 ? 15.012 20.514 -7.841 1.00 40.35 540 SER D N 1
ATOM 12957 C CA . SER D 1 540 ? 15.438 20.024 -6.537 1.00 40.28 540 SER D CA 1
ATOM 12958 C C . SER D 1 540 ? 15.139 21.069 -5.498 1.00 40.18 540 SER D C 1
ATOM 12959 O O . SER D 1 540 ? 15.108 22.256 -5.794 1.00 40.53 540 SER D O 1
ATOM 12962 N N . LEU D 1 541 ? 14.913 20.621 -4.275 1.00 40.36 541 LEU D N 1
ATOM 12963 C CA . LEU D 1 541 ? 14.657 21.520 -3.171 1.00 40.38 541 LEU D CA 1
ATOM 12964 C C . LEU D 1 541 ? 15.051 20.797 -1.907 1.00 41.05 541 LEU D C 1
ATOM 12965 O O . LEU D 1 541 ? 14.579 19.687 -1.652 1.00 40.93 541 LEU D O 1
ATOM 12970 N N . VAL D 1 542 ? 15.956 21.419 -1.149 1.00 42.15 542 VAL D N 1
ATOM 12971 C CA . VAL D 1 542 ? 16.371 20.919 0.160 1.00 42.48 542 VAL D CA 1
ATOM 12972 C C . VAL D 1 542 ? 16.370 22.080 1.155 1.00 42.77 542 VAL D C 1
ATOM 12973 O O . VAL D 1 542 ? 16.762 23.203 0.819 1.00 43.24 542 VAL D O 1
ATOM 12977 N N . VAL D 1 543 ? 15.855 21.802 2.349 1.00 42.79 543 VAL D N 1
ATOM 12978 C CA . VAL D 1 543 ? 15.893 22.685 3.499 1.00 42.74 543 VAL D CA 1
ATOM 12979 C C . VAL D 1 543 ? 16.859 21.993 4.456 1.00 42.82 543 VAL D C 1
ATOM 12980 O O . VAL D 1 543 ? 16.748 20.771 4.691 1.00 42.91 543 VAL D O 1
ATOM 12984 N N . LYS D 1 544 ? 17.820 22.748 4.987 1.00 42.16 544 LYS D N 1
ATOM 12985 C CA . LYS D 1 544 ? 18.683 22.231 6.047 1.00 41.87 544 LYS D CA 1
ATOM 12986 C C . LYS D 1 544 ? 19.152 23.334 7.008 1.00 41.68 544 LYS D C 1
ATOM 12987 O O . LYS D 1 544 ? 18.718 24.479 6.907 1.00 40.49 544 LYS D O 1
ATOM 12993 N N . SER D 1 545 ? 20.017 22.974 7.956 1.00 41.82 545 SER D N 1
ATOM 12994 C CA . SER D 1 545 ? 20.479 23.926 8.956 1.00 42.12 545 SER D CA 1
ATOM 12995 C C . SER D 1 545 ? 21.581 24.781 8.381 1.00 42.49 545 SER D C 1
ATOM 12996 O O . SER D 1 545 ? 22.427 24.291 7.627 1.00 42.90 545 SER D O 1
ATOM 12999 N N . GLY D 1 546 ? 21.561 26.062 8.730 1.00 42.85 546 GLY D N 1
ATOM 13000 C CA . GLY D 1 546 ? 22.742 26.916 8.590 1.00 43.35 546 GLY D CA 1
ATOM 13001 C C . GLY D 1 546 ? 23.609 26.750 9.833 1.00 43.80 546 GLY D C 1
ATOM 13002 O O . GLY D 1 546 ? 23.966 27.721 10.517 1.00 44.15 546 GLY D O 1
ATOM 13003 N N . GLN D 1 552 ? 22.491 21.519 19.818 1.00 44.06 552 GLN D N 1
ATOM 13004 C CA . GLN D 1 552 ? 21.042 21.393 19.694 1.00 44.01 552 GLN D CA 1
ATOM 13005 C C . GLN D 1 552 ? 20.384 22.643 20.266 1.00 43.12 552 GLN D C 1
ATOM 13006 O O . GLN D 1 552 ? 20.641 22.999 21.422 1.00 43.02 552 GLN D O 1
ATOM 13012 N N . PRO D 1 553 ? 19.535 23.309 19.457 1.00 42.04 553 PRO D N 1
ATOM 13013 C CA . PRO D 1 553 ? 19.001 24.618 19.826 1.00 41.25 553 PRO D CA 1
ATOM 13014 C C . PRO D 1 553 ? 18.133 24.670 21.090 1.00 40.63 553 PRO D C 1
ATOM 13015 O O . PRO D 1 553 ? 17.601 23.658 21.564 1.00 40.39 553 PRO D O 1
ATOM 13019 N N . VAL D 1 554 ? 18.022 25.887 21.600 1.00 40.15 554 VAL D N 1
ATOM 13020 C CA . VAL D 1 554 ? 17.382 26.247 22.852 1.00 39.47 554 VAL D CA 1
ATOM 13021 C C . VAL D 1 554 ? 16.138 27.077 22.459 1.00 39.15 554 VAL D C 1
ATOM 13022 O O . VAL D 1 554 ? 16.133 27.718 21.411 1.00 38.65 554 VAL D O 1
ATOM 13026 N N . PRO D 1 555 ? 15.052 27.007 23.248 1.00 39.05 555 PRO D N 1
ATOM 13027 C CA . PRO D 1 555 ? 13.903 27.886 23.026 1.00 39.13 555 PRO D CA 1
ATOM 13028 C C . PRO D 1 555 ? 14.257 29.356 22.822 1.00 38.99 555 PRO D C 1
ATOM 13029 O O . PRO D 1 555 ? 15.003 29.912 23.604 1.00 39.83 555 PRO D O 1
ATOM 13033 N N . GLY D 1 556 ? 13.715 29.962 21.774 1.00 39.28 556 GLY D N 1
ATOM 13034 C CA . GLY D 1 556 ? 13.899 31.380 21.492 1.00 39.77 556 GLY D CA 1
ATOM 13035 C C . GLY D 1 556 ? 15.163 31.698 20.714 1.00 40.40 556 GLY D C 1
ATOM 13036 O O . GLY D 1 556 ? 15.388 32.839 20.333 1.00 40.16 556 GLY D O 1
ATOM 13037 N N . GLN D 1 557 ? 15.992 30.688 20.487 1.00 41.31 557 GLN D N 1
ATOM 13038 C CA . GLN D 1 557 ? 17.289 30.875 19.846 1.00 42.55 557 GLN D CA 1
ATOM 13039 C C . GLN D 1 557 ? 17.138 31.184 18.367 1.00 42.93 557 GLN D C 1
ATOM 13040 O O . GLN D 1 557 ? 16.301 30.586 17.681 1.00 43.34 557 GLN D O 1
ATOM 13046 N N . GLN D 1 558 ? 17.941 32.132 17.899 1.00 43.07 558 GLN D N 1
ATOM 13047 C CA . GLN D 1 558 ? 18.095 32.409 16.480 1.00 43.83 558 GLN D CA 1
ATOM 13048 C C . GLN D 1 558 ? 18.862 31.274 15.799 1.00 44.20 558 GLN D C 1
ATOM 13049 O O . GLN D 1 558 ? 19.817 30.732 16.341 1.00 43.85 558 GLN D O 1
ATOM 13055 N N . MET D 1 559 ? 18.407 30.893 14.615 1.00 45.20 559 MET D N 1
ATOM 13056 C CA . MET D 1 559 ? 19.137 29.921 13.818 1.00 45.69 559 MET D CA 1
ATOM 13057 C C . MET D 1 559 ? 19.010 30.254 12.336 1.00 45.11 559 MET D C 1
ATOM 13058 O O . MET D 1 559 ? 18.077 30.947 11.918 1.00 45.34 559 MET D O 1
ATOM 13063 N N . THR D 1 560 ? 19.979 29.785 11.563 1.00 44.41 560 THR D N 1
ATOM 13064 C CA . THR D 1 560 ? 19.991 29.997 10.136 1.00 43.51 560 THR D CA 1
ATOM 13065 C C . THR D 1 560 ? 19.417 28.789 9.412 1.00 43.19 560 THR D C 1
ATOM 13066 O O . THR D 1 560 ? 19.824 27.656 9.633 1.00 43.27 560 THR D O 1
ATOM 13070 N N . LEU D 1 561 ? 18.434 29.048 8.570 1.00 42.52 561 LEU D N 1
ATOM 13071 C CA . LEU D 1 561 ? 17.832 28.016 7.765 1.00 42.19 561 LEU D CA 1
ATOM 13072 C C . LEU D 1 561 ? 18.447 28.124 6.378 1.00 41.79 561 LEU D C 1
ATOM 13073 O O . LEU D 1 561 ? 18.705 29.226 5.876 1.00 41.76 561 LEU D O 1
ATOM 13078 N N . LYS D 1 562 ? 18.692 26.976 5.763 1.00 40.86 562 LYS D N 1
ATOM 13079 C CA . LYS D 1 562 ? 19.364 26.933 4.472 1.00 39.64 562 LYS D CA 1
ATOM 13080 C C . LYS D 1 562 ? 18.437 26.289 3.448 1.00 38.93 562 LYS D C 1
ATOM 13081 O O . LYS D 1 562 ? 18.120 25.106 3.543 1.00 37.96 562 LYS D O 1
ATOM 13087 N N . ILE D 1 563 ? 18.031 27.079 2.461 1.00 38.62 563 ILE D N 1
ATOM 13088 C CA . ILE D 1 563 ? 17.175 26.598 1.392 1.00 38.96 563 ILE D CA 1
ATOM 13089 C C . ILE D 1 563 ? 17.919 26.604 0.066 1.00 38.85 563 ILE D C 1
ATOM 13090 O O . ILE D 1 563 ? 18.320 27.649 -0.422 1.00 38.56 563 ILE D O 1
ATOM 13095 N N . GLU D 1 564 ? 18.075 25.416 -0.503 1.00 39.37 564 GLU D N 1
ATOM 13096 C CA . GLU D 1 564 ? 18.779 25.201 -1.751 1.00 39.73 564 GLU D CA 1
ATOM 13097 C C . GLU D 1 564 ? 17.824 24.632 -2.802 1.00 39.84 564 GLU D C 1
ATOM 13098 O O . GLU D 1 564 ? 17.179 23.590 -2.599 1.00 39.82 564 GLU D O 1
ATOM 13104 N N . GLY D 1 565 ? 17.742 25.321 -3.933 1.00 39.61 565 GLY D N 1
ATOM 13105 C CA . GLY D 1 565 ? 16.826 24.933 -4.980 1.00 39.77 565 GLY D CA 1
ATOM 13106 C C . GLY D 1 565 ? 17.149 25.647 -6.257 1.00 39.84 565 GLY D C 1
ATOM 13107 O O . GLY D 1 565 ? 18.201 26.270 -6.376 1.00 40.09 565 GLY D O 1
ATOM 13108 N N . ASP D 1 566 ? 16.236 25.557 -7.217 1.00 40.17 566 ASP D N 1
ATOM 13109 C CA . ASP D 1 566 ? 16.473 26.119 -8.540 1.00 40.06 566 ASP D CA 1
ATOM 13110 C C . ASP D 1 566 ? 16.310 27.621 -8.530 1.00 39.56 566 ASP D C 1
ATOM 13111 O O . ASP D 1 566 ? 15.451 28.171 -7.827 1.00 39.86 566 ASP D O 1
ATOM 13116 N N . HIS D 1 567 ? 17.176 28.277 -9.288 1.00 38.95 567 HIS D N 1
ATOM 13117 C CA . HIS D 1 567 ? 17.205 29.724 -9.386 1.00 38.38 567 HIS D CA 1
ATOM 13118 C C . HIS D 1 567 ? 15.902 30.253 -9.961 1.00 38.13 567 HIS D C 1
ATOM 13119 O O . HIS D 1 567 ? 15.399 29.712 -10.930 1.00 37.81 567 HIS D O 1
ATOM 13126 N N . GLY D 1 568 ? 15.361 31.303 -9.352 1.00 38.47 568 GLY D N 1
ATOM 13127 C CA . GLY D 1 568 ? 14.097 31.884 -9.787 1.00 39.13 568 GLY D CA 1
ATOM 13128 C C . GLY D 1 568 ? 12.835 31.237 -9.228 1.00 40.08 568 GLY D C 1
ATOM 13129 O O . GLY D 1 568 ? 11.713 31.702 -9.518 1.00 40.61 568 GLY D O 1
ATOM 13130 N N . ALA D 1 569 ? 12.991 30.171 -8.437 1.00 40.14 569 ALA D N 1
ATOM 13131 C CA . ALA D 1 569 ? 11.825 29.468 -7.874 1.00 40.19 569 ALA D CA 1
ATOM 13132 C C . ALA D 1 569 ? 11.264 30.208 -6.679 1.00 40.41 569 ALA D C 1
ATOM 13133 O O . ALA D 1 569 ? 11.983 30.893 -5.946 1.00 41.02 569 ALA D O 1
ATOM 13135 N N . ARG D 1 570 ? 9.966 30.064 -6.489 1.00 40.47 570 ARG D N 1
ATOM 13136 C CA . ARG D 1 570 ? 9.303 30.640 -5.353 1.00 40.56 570 ARG D CA 1
ATOM 13137 C C . ARG D 1 570 ? 9.124 29.530 -4.323 1.00 40.38 570 ARG D C 1
ATOM 13138 O O . ARG D 1 570 ? 8.514 28.487 -4.614 1.00 40.96 570 ARG D O 1
ATOM 13146 N N . VAL D 1 571 ? 9.668 29.742 -3.129 1.00 39.53 571 VAL D N 1
ATOM 13147 C CA . VAL D 1 571 ? 9.599 28.727 -2.079 1.00 39.23 571 VAL D CA 1
ATOM 13148 C C . VAL D 1 571 ? 8.628 29.163 -0.974 1.00 39.06 571 VAL D C 1
ATOM 13149 O O . VAL D 1 571 ? 8.687 30.282 -0.479 1.00 38.54 571 VAL D O 1
ATOM 13153 N N . VAL D 1 572 ? 7.713 28.275 -0.624 1.00 39.58 572 VAL D N 1
ATOM 13154 C CA . VAL D 1 572 ? 6.787 28.520 0.484 1.00 40.12 572 VAL D CA 1
ATOM 13155 C C . VAL D 1 572 ? 7.069 27.518 1.593 1.00 40.33 572 VAL D C 1
ATOM 13156 O O . VAL D 1 572 ? 7.318 26.316 1.332 1.00 39.75 572 VAL D O 1
ATOM 13160 N N . LEU D 1 573 ? 7.046 28.034 2.822 1.00 40.56 573 LEU D N 1
ATOM 13161 C CA . LEU D 1 573 ? 7.444 27.303 4.019 1.00 40.90 573 LEU D CA 1
ATOM 13162 C C . LEU D 1 573 ? 6.297 27.260 5.011 1.00 41.73 573 LEU D C 1
ATOM 13163 O O . LEU D 1 573 ? 5.433 28.141 4.967 1.00 42.94 573 LEU D O 1
ATOM 13168 N N . VAL D 1 574 ? 6.255 26.186 5.820 1.00 41.07 574 VAL D N 1
ATOM 13169 C CA . VAL D 1 574 ? 5.680 26.175 7.175 1.00 39.93 574 VAL D CA 1
ATOM 13170 C C . VAL D 1 574 ? 6.619 25.432 8.132 1.00 39.57 574 VAL D C 1
ATOM 13171 O O . VAL D 1 574 ? 7.347 24.519 7.733 1.00 38.98 574 VAL D O 1
ATOM 13175 N N . ALA D 1 575 ? 6.534 25.793 9.404 1.00 38.89 575 ALA D N 1
ATOM 13176 C CA . ALA D 1 575 ? 7.080 24.974 10.475 1.00 38.92 575 ALA D CA 1
ATOM 13177 C C . ALA D 1 575 ? 5.910 24.551 11.352 1.00 38.61 575 ALA D C 1
ATOM 13178 O O . ALA D 1 575 ? 5.101 25.376 11.761 1.00 37.97 575 ALA D O 1
ATOM 13180 N N . VAL D 1 576 ? 5.816 23.254 11.609 1.00 39.53 576 VAL D N 1
ATOM 13181 C CA . VAL D 1 576 ? 4.713 22.671 12.364 1.00 40.17 576 VAL D CA 1
ATOM 13182 C C . VAL D 1 576 ? 5.269 21.837 13.505 1.00 41.13 576 VAL D C 1
ATOM 13183 O O . VAL D 1 576 ? 6.223 21.079 13.320 1.00 40.87 576 VAL D O 1
ATOM 13187 N N . ASP D 1 577 ? 4.677 22.019 14.688 1.00 42.42 577 ASP D N 1
ATOM 13188 C CA . ASP D 1 577 ? 4.954 21.212 15.870 1.00 43.65 577 ASP D CA 1
ATOM 13189 C C . ASP D 1 577 ? 4.573 19.764 15.595 1.00 43.64 577 ASP D C 1
ATOM 13190 O O . ASP D 1 577 ? 3.416 19.456 15.287 1.00 44.06 577 ASP D O 1
ATOM 13195 N N . LYS D 1 578 ? 5.547 18.872 15.721 1.00 44.12 578 LYS D N 1
ATOM 13196 C CA . LYS D 1 578 ? 5.308 17.454 15.460 1.00 44.18 578 LYS D CA 1
ATOM 13197 C C . LYS D 1 578 ? 4.199 16.832 16.323 1.00 43.24 578 LYS D C 1
ATOM 13198 O O . LYS D 1 578 ? 3.703 15.757 16.012 1.00 43.45 578 LYS D O 1
ATOM 13204 N N . GLY D 1 579 ? 3.818 17.503 17.404 1.00 42.27 579 GLY D N 1
ATOM 13205 C CA . GLY D 1 579 ? 2.692 17.064 18.207 1.00 41.42 579 GLY D CA 1
ATOM 13206 C C . GLY D 1 579 ? 1.377 17.084 17.446 1.00 41.55 579 GLY D C 1
ATOM 13207 O O . GLY D 1 579 ? 0.478 16.342 17.764 1.00 42.16 579 GLY D O 1
ATOM 13208 N N . VAL D 1 580 ? 1.268 17.962 16.456 1.00 41.73 580 VAL D N 1
ATOM 13209 C CA . VAL D 1 580 ? 0.095 18.083 15.588 1.00 41.58 580 VAL D CA 1
ATOM 13210 C C . VAL D 1 580 ? -0.181 16.768 14.849 1.00 41.49 580 VAL D C 1
ATOM 13211 O O . VAL D 1 580 ? -1.335 16.311 14.796 1.00 41.78 580 VAL D O 1
ATOM 13215 N N . PHE D 1 581 ? 0.888 16.153 14.332 1.00 41.54 581 PHE D N 1
ATOM 13216 C CA . PHE D 1 581 ? 0.833 14.890 13.582 1.00 41.72 581 PHE D CA 1
ATOM 13217 C C . PHE D 1 581 ? 0.527 13.676 14.477 1.00 42.12 581 PHE D C 1
ATOM 13218 O O . PHE D 1 581 ? 0.058 12.658 13.986 1.00 42.86 581 PHE D O 1
ATOM 13226 N N . VAL D 1 582 ? 0.767 13.798 15.788 1.00 42.01 582 VAL D N 1
ATOM 13227 C CA . VAL D 1 582 ? 0.394 12.780 16.762 1.00 41.61 582 VAL D CA 1
ATOM 13228 C C . VAL D 1 582 ? -1.136 12.654 16.835 1.00 42.63 582 VAL D C 1
ATOM 13229 O O . VAL D 1 582 ? -1.680 11.576 17.093 1.00 42.06 582 VAL D O 1
ATOM 13233 N N . LEU D 1 583 ? -1.822 13.760 16.569 1.00 43.86 583 LEU D N 1
ATOM 13234 C CA . LEU D 1 583 ? -3.281 13.804 16.591 1.00 44.52 583 LEU D CA 1
ATOM 13235 C C . LEU D 1 583 ? -3.930 13.502 15.246 1.00 44.57 583 LEU D C 1
ATOM 13236 O O . LEU D 1 583 ? -5.008 12.954 15.203 1.00 45.12 583 LEU D O 1
ATOM 13241 N N . ASN D 1 584 ? -3.268 13.879 14.161 1.00 45.47 584 ASN D N 1
ATOM 13242 C CA . ASN D 1 584 ? -3.816 13.781 12.807 1.00 45.66 584 ASN D CA 1
ATOM 13243 C C . ASN D 1 584 ? -2.674 13.991 11.822 1.00 46.42 584 ASN D C 1
ATOM 13244 O O . ASN D 1 584 ? -2.044 15.045 11.817 1.00 46.39 584 ASN D O 1
ATOM 13249 N N . LYS D 1 585 ? -2.410 12.987 10.997 1.00 47.12 585 LYS D N 1
ATOM 13250 C CA . LYS D 1 585 ? -1.346 13.066 9.992 1.00 49.16 585 LYS D CA 1
ATOM 13251 C C . LYS D 1 585 ? -1.919 12.854 8.575 1.00 49.58 585 LYS D C 1
ATOM 13252 O O . LYS D 1 585 ? -1.188 12.525 7.641 1.00 50.02 585 LYS D O 1
ATOM 13258 N N . LYS D 1 586 ? -3.223 13.048 8.420 1.00 50.25 586 LYS D N 1
ATOM 13259 C CA . LYS D 1 586 ? -3.868 12.836 7.119 1.00 51.32 586 LYS D CA 1
ATOM 13260 C C . LYS D 1 586 ? -3.884 14.099 6.275 1.00 51.44 586 LYS D C 1
ATOM 13261 O O . LYS D 1 586 ? -3.671 15.198 6.779 1.00 51.30 586 LYS D O 1
ATOM 13267 N N . ASN D 1 587 ? -4.156 13.900 4.985 1.00 52.51 587 ASN D N 1
ATOM 13268 C CA . ASN D 1 587 ? -4.385 14.951 3.989 1.00 53.06 587 ASN D CA 1
ATOM 13269 C C . ASN D 1 587 ? -3.165 15.833 3.725 1.00 53.84 587 ASN D C 1
ATOM 13270 O O . ASN D 1 587 ? -3.330 16.983 3.303 1.00 54.65 587 ASN D O 1
ATOM 13275 N N . LYS D 1 588 ? -1.955 15.305 3.943 1.00 54.20 588 LYS D N 1
ATOM 13276 C CA . LYS D 1 588 ? -0.721 16.078 3.705 1.00 54.95 588 LYS D CA 1
ATOM 13277 C C . LYS D 1 588 ? -0.225 16.017 2.257 1.00 54.90 588 LYS D C 1
ATOM 13278 O O . LYS D 1 588 ? -0.353 14.996 1.586 1.00 55.47 588 LYS D O 1
ATOM 13284 N N . LEU D 1 589 ? 0.366 17.119 1.798 1.00 55.01 589 LEU D N 1
ATOM 13285 C CA . LEU D 1 589 ? 0.907 17.245 0.447 1.00 54.37 589 LEU D CA 1
ATOM 13286 C C . LEU D 1 589 ? 2.253 16.582 0.367 1.00 53.53 589 LEU D C 1
ATOM 13287 O O . LEU D 1 589 ? 3.122 16.860 1.183 1.00 54.34 589 LEU D O 1
ATOM 13292 N N . THR D 1 590 ? 2.420 15.691 -0.608 1.00 52.30 590 THR D N 1
ATOM 13293 C CA . THR D 1 590 ? 3.697 15.019 -0.850 1.00 50.73 590 THR D CA 1
ATOM 13294 C C . THR D 1 590 ? 3.961 14.996 -2.351 1.00 50.00 590 THR D C 1
ATOM 13295 O O . THR D 1 590 ? 3.011 15.034 -3.136 1.00 49.31 590 THR D O 1
ATOM 13299 N N . GLN D 1 591 ? 5.239 14.924 -2.743 1.00 48.56 591 GLN D N 1
ATOM 13300 C CA . GLN D 1 591 ? 5.605 14.854 -4.149 1.00 47.58 591 GLN D CA 1
ATOM 13301 C C . GLN D 1 591 ? 5.143 13.553 -4.810 1.00 47.71 591 GLN D C 1
ATOM 13302 O O . GLN D 1 591 ? 4.803 13.542 -5.995 1.00 48.07 591 GLN D O 1
ATOM 13308 N N . SER D 1 592 ? 5.136 12.461 -4.055 1.00 47.39 592 SER D N 1
ATOM 13309 C CA . SER D 1 592 ? 4.686 11.172 -4.585 1.00 47.55 592 SER D CA 1
ATOM 13310 C C . SER D 1 592 ? 3.178 11.161 -4.902 1.00 47.09 592 SER D C 1
ATOM 13311 O O . SER D 1 592 ? 2.762 10.543 -5.879 1.00 47.11 592 SER D O 1
ATOM 13314 N N . LYS D 1 593 ? 2.382 11.843 -4.076 1.00 46.80 593 LYS D N 1
ATOM 13315 C CA . LYS D 1 593 ? 0.960 12.097 -4.340 1.00 46.74 593 LYS D CA 1
ATOM 13316 C C . LYS D 1 593 ? 0.692 12.959 -5.577 1.00 46.35 593 LYS D C 1
ATOM 13317 O O . LYS D 1 593 ? -0.306 12.777 -6.262 1.00 46.28 593 LYS D O 1
ATOM 13323 N N . ILE D 1 594 ? 1.563 13.924 -5.843 1.00 45.97 594 ILE D N 1
ATOM 13324 C CA . ILE D 1 594 ? 1.435 14.734 -7.039 1.00 45.02 594 ILE D CA 1
ATOM 13325 C C . ILE D 1 594 ? 1.597 13.840 -8.284 1.00 45.05 594 ILE D C 1
ATOM 13326 O O . ILE D 1 594 ? 0.754 13.880 -9.187 1.00 45.08 594 ILE D O 1
ATOM 13331 N N . TRP D 1 595 ? 2.631 12.994 -8.291 1.00 44.48 595 TRP D N 1
ATOM 13332 C CA . TRP D 1 595 ? 2.844 12.022 -9.376 1.00 44.44 595 TRP D CA 1
ATOM 13333 C C . TRP D 1 595 ? 1.726 11.002 -9.541 1.00 45.21 595 TRP D C 1
ATOM 13334 O O . TRP D 1 595 ? 1.469 10.566 -10.675 1.00 45.79 595 TRP D O 1
ATOM 13345 N N . ASP D 1 596 ? 1.078 10.596 -8.441 1.00 45.61 596 ASP D N 1
ATOM 13346 C CA . ASP D 1 596 ? -0.116 9.736 -8.535 1.00 46.02 596 ASP D CA 1
ATOM 13347 C C . ASP D 1 596 ? -1.253 10.439 -9.283 1.00 44.90 596 ASP D C 1
ATOM 13348 O O . ASP D 1 596 ? -1.986 9.806 -10.022 1.00 45.19 596 ASP D O 1
ATOM 13353 N N . VAL D 1 597 ? -1.407 11.738 -9.062 1.00 44.29 597 VAL D N 1
ATOM 13354 C CA . VAL D 1 597 ? -2.407 12.549 -9.760 1.00 43.99 597 VAL D CA 1
ATOM 13355 C C . VAL D 1 597 ? -2.082 12.639 -11.271 1.00 43.88 597 VAL D C 1
ATOM 13356 O O . VAL D 1 597 ? -2.980 12.530 -12.101 1.00 43.98 597 VAL D O 1
ATOM 13360 N N . VAL D 1 598 ? -0.794 12.783 -11.609 1.00 43.14 598 VAL D N 1
ATOM 13361 C CA . VAL D 1 598 ? -0.320 12.822 -12.998 1.00 42.23 598 VAL D CA 1
ATOM 13362 C C . VAL D 1 598 ? -0.507 11.496 -13.721 1.00 42.60 598 VAL D C 1
ATOM 13363 O O . VAL D 1 598 ? -0.984 11.459 -14.848 1.00 42.26 598 VAL D O 1
ATOM 13367 N N . GLU D 1 599 ? -0.122 10.407 -13.072 1.00 43.43 599 GLU D N 1
ATOM 13368 C CA . GLU D 1 599 ? -0.264 9.077 -13.645 1.00 44.56 599 GLU D CA 1
ATOM 13369 C C . GLU D 1 599 ? -1.722 8.703 -13.914 1.00 44.45 599 GLU D C 1
ATOM 13370 O O . GLU D 1 599 ? -2.020 8.096 -14.935 1.00 44.40 599 GLU D O 1
ATOM 13376 N N . LYS D 1 600 ? -2.625 9.069 -13.006 1.00 44.50 600 LYS D N 1
ATOM 13377 C CA . LYS D 1 600 ? -4.056 8.809 -13.203 1.00 44.78 600 LYS D CA 1
ATOM 13378 C C . LYS D 1 600 ? -4.653 9.565 -14.385 1.00 44.43 600 LYS D C 1
ATOM 13379 O O . LYS D 1 600 ? -5.682 9.161 -14.909 1.00 44.85 600 LYS D O 1
ATOM 13385 N N . ALA D 1 601 ? -4.020 10.659 -14.799 1.00 43.99 601 ALA D N 1
ATOM 13386 C CA . ALA D 1 601 ? -4.552 11.509 -15.859 1.00 43.41 601 ALA D CA 1
ATOM 13387 C C . ALA D 1 601 ? -3.947 11.121 -17.209 1.00 43.64 601 ALA D C 1
ATOM 13388 O O . ALA D 1 601 ? -4.089 11.825 -18.212 1.00 43.09 601 ALA D O 1
ATOM 13390 N N . ASP D 1 602 ? -3.239 10.001 -17.212 1.00 44.34 602 ASP D N 1
ATOM 13391 C CA . ASP D 1 602 ? -2.625 9.469 -18.400 1.00 45.22 602 ASP D CA 1
ATOM 13392 C C . ASP D 1 602 ? -3.714 9.299 -19.469 1.00 45.15 602 ASP D C 1
ATOM 13393 O O . ASP D 1 602 ? -4.814 8.818 -19.179 1.00 44.90 602 ASP D O 1
ATOM 13398 N N . ILE D 1 603 ? -3.417 9.722 -20.692 1.00 44.83 603 ILE D N 1
ATOM 13399 C CA . ILE D 1 603 ? -4.367 9.545 -21.779 1.00 44.71 603 ILE D CA 1
ATOM 13400 C C . ILE D 1 603 ? -4.168 8.183 -22.438 1.00 44.94 603 ILE D C 1
ATOM 13401 O O . ILE D 1 603 ? -5.091 7.656 -23.036 1.00 45.23 603 ILE D O 1
ATOM 13406 N N . GLY D 1 604 ? -2.971 7.618 -22.295 1.00 45.46 604 GLY D N 1
ATOM 13407 C CA . GLY D 1 604 ? -2.711 6.226 -22.647 1.00 46.52 604 GLY D CA 1
ATOM 13408 C C . GLY D 1 604 ? -3.404 5.350 -21.630 1.00 47.55 604 GLY D C 1
ATOM 13409 O O . GLY D 1 604 ? -3.397 5.672 -20.451 1.00 47.47 604 GLY D O 1
ATOM 13410 N N . CYS D 1 605 ? -3.996 4.240 -22.070 1.00 48.63 605 CYS D N 1
ATOM 13411 C CA . CYS D 1 605 ? -4.887 3.457 -21.199 1.00 49.67 605 CYS D CA 1
ATOM 13412 C C . CYS D 1 605 ? -4.483 1.998 -20.892 1.00 49.06 605 CYS D C 1
ATOM 13413 O O . CYS D 1 605 ? -5.158 1.329 -20.093 1.00 49.41 605 CYS D O 1
ATOM 13416 N N . THR D 1 606 ? -3.417 1.495 -21.515 1.00 48.09 606 THR D N 1
ATOM 13417 C CA . THR D 1 606 ? -2.980 0.107 -21.282 1.00 47.29 606 THR D CA 1
ATOM 13418 C C . THR D 1 606 ? -1.460 0.002 -21.121 1.00 46.88 606 THR D C 1
ATOM 13419 O O . THR D 1 606 ? -0.748 0.976 -21.389 1.00 47.31 606 THR D O 1
ATOM 13423 N N . PRO D 1 607 ? -0.957 -1.164 -20.656 1.00 46.43 607 PRO D N 1
ATOM 13424 C CA . PRO D 1 607 ? 0.492 -1.392 -20.524 1.00 46.04 607 PRO D CA 1
ATOM 13425 C C . PRO D 1 607 ? 1.268 -1.534 -21.836 1.00 45.70 607 PRO D C 1
ATOM 13426 O O . PRO D 1 607 ? 2.493 -1.461 -21.829 1.00 46.01 607 PRO D O 1
ATOM 13430 N N . GLY D 1 608 ? 0.579 -1.742 -22.947 1.00 45.02 608 GLY D N 1
ATOM 13431 C CA . GLY D 1 608 ? 1.262 -1.835 -24.217 1.00 44.27 608 GLY D CA 1
ATOM 13432 C C . GLY D 1 608 ? 0.570 -2.786 -25.150 1.00 43.99 608 GLY D C 1
ATOM 13433 O O . GLY D 1 608 ? -0.422 -3.418 -24.772 1.00 44.18 608 GLY D O 1
ATOM 13434 N N . SER D 1 609 ? 1.105 -2.872 -26.369 1.00 43.60 609 SER D N 1
ATOM 13435 C CA . SER D 1 609 ? 0.529 -3.649 -27.481 1.00 43.42 609 SER D CA 1
ATOM 13436 C C . SER D 1 609 ? -0.901 -3.202 -27.802 1.00 42.62 609 SER D C 1
ATOM 13437 O O . SER D 1 609 ? -1.291 -2.090 -27.455 1.00 42.80 609 SER D O 1
ATOM 13440 N N . GLY D 1 610 ? -1.666 -4.055 -28.477 1.00 41.88 610 GLY D N 1
ATOM 13441 C CA . GLY D 1 610 ? -3.078 -3.794 -28.757 1.00 41.04 610 GLY D CA 1
ATOM 13442 C C . GLY D 1 610 ? -3.692 -4.899 -29.591 1.00 40.77 610 GLY D C 1
ATOM 13443 O O . GLY D 1 610 ? -3.016 -5.858 -29.963 1.00 40.46 610 GLY D O 1
ATOM 13444 N N . LYS D 1 611 ? -4.980 -4.763 -29.885 1.00 40.71 611 LYS D N 1
ATOM 13445 C CA . LYS D 1 611 ? -5.726 -5.725 -30.706 1.00 40.94 611 LYS D CA 1
ATOM 13446 C C . LYS D 1 611 ? -5.160 -5.800 -32.136 1.00 41.16 611 LYS D C 1
ATOM 13447 O O . LYS D 1 611 ? -5.055 -6.879 -32.730 1.00 41.50 611 LYS D O 1
ATOM 13453 N N . ASP D 1 612 ? -4.816 -4.634 -32.678 1.00 40.91 612 ASP D N 1
ATOM 13454 C CA . ASP D 1 612 ? -4.296 -4.477 -34.027 1.00 40.90 612 ASP D CA 1
ATOM 13455 C C . ASP D 1 612 ? -3.447 -3.212 -34.043 1.00 40.56 612 ASP D C 1
ATOM 13456 O O . ASP D 1 612 ? -3.238 -2.597 -32.982 1.00 40.71 612 ASP D O 1
ATOM 13461 N N . TYR D 1 613 ? -2.970 -2.812 -35.225 1.00 39.89 613 TYR D N 1
ATOM 13462 C CA . TYR D 1 613 ? -2.124 -1.614 -35.332 1.00 39.11 613 TYR D CA 1
ATOM 13463 C C . TYR D 1 613 ? -2.863 -0.379 -34.810 1.00 38.60 613 TYR D C 1
ATOM 13464 O O . TYR D 1 613 ? -2.276 0.454 -34.122 1.00 38.31 613 TYR D O 1
ATOM 13473 N N . ALA D 1 614 ? -4.152 -0.280 -35.139 1.00 38.38 614 ALA D N 1
ATOM 13474 C CA . ALA D 1 614 ? -4.978 0.867 -34.748 1.00 38.28 614 ALA D CA 1
ATOM 13475 C C . ALA D 1 614 ? -5.098 0.927 -33.231 1.00 38.05 614 ALA D C 1
ATOM 13476 O O . ALA D 1 614 ? -4.847 1.971 -32.638 1.00 38.21 614 ALA D O 1
ATOM 13478 N N . GLY D 1 615 ? -5.445 -0.204 -32.615 1.00 38.02 615 GLY D N 1
ATOM 13479 C CA . GLY D 1 615 ? -5.446 -0.363 -31.150 1.00 37.73 615 GLY D CA 1
ATOM 13480 C C . GLY D 1 615 ? -4.123 -0.064 -30.447 1.00 37.96 615 GLY D C 1
ATOM 13481 O O . GLY D 1 615 ? -4.116 0.513 -29.371 1.00 38.66 615 GLY D O 1
ATOM 13482 N N . VAL D 1 616 ? -2.995 -0.453 -31.022 1.00 38.10 616 VAL D N 1
ATOM 13483 C CA . VAL D 1 616 ? -1.698 -0.041 -30.450 1.00 38.68 616 VAL D CA 1
ATOM 13484 C C . VAL D 1 616 ? -1.576 1.480 -30.262 1.00 39.62 616 VAL D C 1
ATOM 13485 O O . VAL D 1 616 ? -1.459 1.954 -29.135 1.00 40.31 616 VAL D O 1
ATOM 13489 N N . PHE D 1 617 ? -1.619 2.240 -31.357 1.00 40.62 617 PHE D N 1
ATOM 13490 C CA . PHE D 1 617 ? -1.565 3.707 -31.287 1.00 41.31 617 PHE D CA 1
ATOM 13491 C C . PHE D 1 617 ? -2.586 4.275 -30.307 1.00 41.55 617 PHE D C 1
ATOM 13492 O O . PHE D 1 617 ? -2.261 5.121 -29.480 1.00 41.94 617 PHE D O 1
ATOM 13500 N N . SER D 1 618 ? -3.822 3.810 -30.428 1.00 41.88 618 SER D N 1
ATOM 13501 C CA . SER D 1 618 ? -4.948 4.397 -29.722 1.00 42.37 618 SER D CA 1
ATOM 13502 C C . SER D 1 618 ? -4.922 4.146 -28.211 1.00 42.32 618 SER D C 1
ATOM 13503 O O . SER D 1 618 ? -5.142 5.067 -27.420 1.00 42.56 618 SER D O 1
ATOM 13506 N N . ASP D 1 619 ? -4.657 2.899 -27.821 1.00 42.38 619 ASP D N 1
ATOM 13507 C CA . ASP D 1 619 ? -4.490 2.535 -26.414 1.00 41.78 619 ASP D CA 1
ATOM 13508 C C . ASP D 1 619 ? -3.342 3.294 -25.749 1.00 41.24 619 ASP D C 1
ATOM 13509 O O . ASP D 1 619 ? -3.311 3.413 -24.527 1.00 42.02 619 ASP D O 1
ATOM 13514 N N . ALA D 1 620 ? -2.403 3.798 -26.548 1.00 40.25 620 ALA D N 1
ATOM 13515 C CA . ALA D 1 620 ? -1.289 4.615 -26.051 1.00 39.49 620 ALA D CA 1
ATOM 13516 C C . ALA D 1 620 ? -1.542 6.121 -26.102 1.00 39.20 620 ALA D C 1
ATOM 13517 O O . ALA D 1 620 ? -0.631 6.897 -25.849 1.00 39.09 620 ALA D O 1
ATOM 13519 N N . GLY D 1 621 ? -2.773 6.530 -26.424 1.00 39.13 621 GLY D N 1
ATOM 13520 C CA . GLY D 1 621 ? -3.131 7.943 -26.486 1.00 38.35 621 GLY D CA 1
ATOM 13521 C C . GLY D 1 621 ? -2.746 8.693 -27.760 1.00 38.32 621 GLY D C 1
ATOM 13522 O O . GLY D 1 621 ? -2.662 9.927 -27.748 1.00 37.88 621 GLY D O 1
ATOM 13523 N N . LEU D 1 622 ? -2.522 7.963 -28.858 1.00 38.09 622 LEU D N 1
ATOM 13524 C CA . LEU D 1 622 ? -2.155 8.573 -30.141 1.00 37.94 622 LEU D CA 1
ATOM 13525 C C . LEU D 1 622 ? -3.167 8.358 -31.275 1.00 38.11 622 LEU D C 1
ATOM 13526 O O . LEU D 1 622 ? -3.843 7.324 -31.341 1.00 37.23 622 LEU D O 1
ATOM 13531 N N . THR D 1 623 ? -3.273 9.355 -32.155 1.00 38.45 623 THR D N 1
ATOM 13532 C CA . THR D 1 623 ? -3.952 9.172 -33.444 1.00 39.07 623 THR D CA 1
ATOM 13533 C C . THR D 1 623 ? -2.931 8.768 -34.504 1.00 39.48 623 THR D C 1
ATOM 13534 O O . THR D 1 623 ? -1.747 9.107 -34.415 1.00 39.79 623 THR D O 1
ATOM 13538 N N . PHE D 1 624 ? -3.400 8.002 -35.483 1.00 39.77 624 PHE D N 1
ATOM 13539 C CA . PHE D 1 624 ? -2.668 7.742 -36.701 1.00 39.83 624 PHE D CA 1
ATOM 13540 C C . PHE D 1 624 ? -3.650 7.913 -37.861 1.00 40.35 624 PHE D C 1
ATOM 13541 O O . PHE D 1 624 ? -4.813 7.501 -37.770 1.00 39.83 624 PHE D O 1
ATOM 13549 N N . THR D 1 625 ? -3.182 8.557 -38.931 1.00 40.89 625 THR D N 1
ATOM 13550 C CA . THR D 1 625 ? -3.966 8.740 -40.148 1.00 41.15 625 THR D CA 1
ATOM 13551 C C . THR D 1 625 ? -3.013 8.803 -41.340 1.00 41.63 625 THR D C 1
ATOM 13552 O O . THR D 1 625 ? -1.981 9.479 -41.291 1.00 41.62 625 THR D O 1
ATOM 13556 N N . SER D 1 626 ? -3.350 8.074 -42.401 1.00 41.96 626 SER D N 1
ATOM 13557 C CA . SER D 1 626 ? -2.582 8.127 -43.633 1.00 42.25 626 SER D CA 1
ATOM 13558 C C . SER D 1 626 ? -3.454 8.434 -44.839 1.00 42.39 626 SER D C 1
ATOM 13559 O O . SER D 1 626 ? -4.681 8.280 -44.803 1.00 42.09 626 SER D O 1
ATOM 13562 N N . SER D 1 627 ? -2.785 8.856 -45.910 1.00 42.99 627 SER D N 1
ATOM 13563 C CA . SER D 1 627 ? -3.411 9.206 -47.193 1.00 43.07 627 SER D CA 1
ATOM 13564 C C . SER D 1 627 ? -4.105 8.032 -47.894 1.00 43.25 627 SER D C 1
ATOM 13565 O O . SER D 1 627 ? -4.979 8.246 -48.737 1.00 43.26 627 SER D O 1
ATOM 13568 N N . SER D 1 628 ? -3.722 6.804 -47.546 1.00 43.48 628 SER D N 1
ATOM 13569 C CA . SER D 1 628 ? -4.342 5.614 -48.137 1.00 43.98 628 SER D CA 1
ATOM 13570 C C . SER D 1 628 ? -5.461 4.986 -47.289 1.00 44.09 628 SER D C 1
ATOM 13571 O O . SER D 1 628 ? -5.994 3.930 -47.633 1.00 44.06 628 SER D O 1
ATOM 13574 N N . GLY D 1 629 ? -5.815 5.637 -46.183 1.00 44.55 629 GLY D N 1
ATOM 13575 C CA . GLY D 1 629 ? -7.018 5.276 -45.432 1.00 44.38 629 GLY D CA 1
ATOM 13576 C C . GLY D 1 629 ? -6.804 4.350 -44.256 1.00 44.22 629 GLY D C 1
ATOM 13577 O O . GLY D 1 629 ? -7.769 3.829 -43.681 1.00 43.94 629 GLY D O 1
ATOM 13578 N N . GLN D 1 630 ? -5.542 4.131 -43.903 1.00 44.26 630 GLN D N 1
ATOM 13579 C CA . GLN D 1 630 ? -5.213 3.440 -42.663 1.00 44.41 630 GLN D CA 1
ATOM 13580 C C . GLN D 1 630 ? -5.257 4.483 -41.553 1.00 44.32 630 GLN D C 1
ATOM 13581 O O . GLN D 1 630 ? -4.550 5.490 -41.615 1.00 44.21 630 GLN D O 1
ATOM 13587 N N . GLN D 1 631 ? -6.118 4.262 -40.562 1.00 44.37 631 GLN D N 1
ATOM 13588 C CA . GLN D 1 631 ? -6.230 5.187 -39.430 1.00 44.10 631 GLN D CA 1
ATOM 13589 C C . GLN D 1 631 ? -6.748 4.551 -38.145 1.00 43.80 631 GLN D C 1
ATOM 13590 O O . GLN D 1 631 ? -7.264 3.428 -38.159 1.00 43.86 631 GLN D O 1
ATOM 13596 N N . THR D 1 632 ? -6.598 5.282 -37.039 1.00 43.34 632 THR D N 1
ATOM 13597 C CA . THR D 1 632 ? -7.208 4.920 -35.761 1.00 43.14 632 THR D CA 1
ATOM 13598 C C . THR D 1 632 ? -8.691 5.251 -35.763 1.00 43.16 632 THR D C 1
ATOM 13599 O O . THR D 1 632 ? -9.121 6.147 -36.476 1.00 43.18 632 THR D O 1
ATOM 13603 N N . ALA D 1 633 ? -9.464 4.523 -34.962 1.00 43.28 633 ALA D N 1
ATOM 13604 C CA . ALA D 1 633 ? -10.861 4.860 -34.700 1.00 43.63 633 ALA D CA 1
ATOM 13605 C C . ALA D 1 633 ? -10.952 6.146 -33.881 1.00 43.92 633 ALA D C 1
ATOM 13606 O O . ALA D 1 633 ? -10.068 6.448 -33.076 1.00 44.43 633 ALA D O 1
ATOM 13608 N N . GLN D 1 634 ? -12.028 6.895 -34.088 1.00 44.35 634 GLN D N 1
ATOM 13609 C CA . GLN D 1 634 ? -12.292 8.122 -33.344 1.00 44.74 634 GLN D CA 1
ATOM 13610 C C . GLN D 1 634 ? -12.332 7.926 -31.838 1.00 44.76 634 GLN D C 1
ATOM 13611 O O . GLN D 1 634 ? -13.079 7.081 -31.334 1.00 44.81 634 GLN D O 1
ATOM 13617 N N . ARG D 1 635 ? -11.524 8.701 -31.119 1.00 44.72 635 ARG D N 1
ATOM 13618 C CA . ARG D 1 635 ? -11.686 8.780 -29.678 1.00 44.94 635 ARG D CA 1
ATOM 13619 C C . ARG D 1 635 ? -12.621 9.934 -29.335 1.00 45.35 635 ARG D C 1
ATOM 13620 O O . ARG D 1 635 ? -12.323 11.090 -29.618 1.00 45.44 635 ARG D O 1
ATOM 13628 N N . ALA D 1 636 ? -13.750 9.597 -28.725 1.00 45.80 636 ALA D N 1
ATOM 13629 C CA . ALA D 1 636 ? -14.760 10.572 -28.348 1.00 46.58 636 ALA D CA 1
ATOM 13630 C C . ALA D 1 636 ? -14.885 10.705 -26.822 1.00 46.94 636 ALA D C 1
ATOM 13631 O O . ALA D 1 636 ? -15.650 11.542 -26.332 1.00 47.15 636 ALA D O 1
ATOM 13633 N N . GLU D 1 637 ? -14.133 9.879 -26.092 1.00 47.67 637 GLU D N 1
ATOM 13634 C CA . GLU D 1 637 ? -14.189 9.800 -24.625 1.00 48.49 637 GLU D CA 1
ATOM 13635 C C . GLU D 1 637 ? -12.988 10.477 -23.976 1.00 48.86 637 GLU D C 1
ATOM 13636 O O . GLU D 1 637 ? -11.841 10.279 -24.401 1.00 48.62 637 GLU D O 1
ATOM 13642 N N . LEU D 1 638 ? -13.261 11.252 -22.931 1.00 49.43 638 LEU D N 1
ATOM 13643 C CA . LEU D 1 638 ? -12.234 12.003 -22.217 1.00 50.49 638 LEU D CA 1
ATOM 13644 C C . LEU D 1 638 ? -11.485 11.185 -21.173 1.00 51.46 638 LEU D C 1
ATOM 13645 O O . LEU D 1 638 ? -10.339 11.490 -20.840 1.00 51.40 638 LEU D O 1
ATOM 13650 N N . GLN D 1 639 ? -12.139 10.149 -20.664 1.00 52.87 639 GLN D N 1
ATOM 13651 C CA . GLN D 1 639 ? -11.520 9.250 -19.707 1.00 54.42 639 GLN D CA 1
ATOM 13652 C C . GLN D 1 639 ? -11.286 7.897 -20.369 1.00 55.27 639 GLN D C 1
ATOM 13653 O O . GLN D 1 639 ? -11.889 7.597 -21.400 1.00 55.53 639 GLN D O 1
ATOM 13659 N N . CYS D 1 640 ? -10.389 7.102 -19.794 1.00 56.40 640 CYS D N 1
ATOM 13660 C CA . CYS D 1 640 ? -10.137 5.744 -20.269 1.00 57.95 640 CYS D CA 1
ATOM 13661 C C . CYS D 1 640 ? -11.358 4.855 -20.015 1.00 59.08 640 CYS D C 1
ATOM 13662 O O . CYS D 1 640 ? -12.205 5.188 -19.171 1.00 59.15 640 CYS D O 1
ATOM 13665 N N . PRO D 1 641 ? -11.474 3.735 -20.761 1.00 60.21 641 PRO D N 1
ATOM 13666 C CA . PRO D 1 641 ? -12.557 2.778 -20.513 1.00 61.12 641 PRO D CA 1
ATOM 13667 C C . PRO D 1 641 ? -12.502 2.168 -19.110 1.00 61.98 641 PRO D C 1
ATOM 13668 O O . PRO D 1 641 ? -11.411 1.937 -18.580 1.00 61.98 641 PRO D O 1
ATOM 13672 N N . GLN D 1 642 ? -13.672 1.941 -18.512 1.00 63.00 642 GLN D N 1
ATOM 13673 C CA . GLN D 1 642 ? -13.761 1.165 -17.272 1.00 64.02 642 GLN D CA 1
ATOM 13674 C C . GLN D 1 642 ? -13.894 -0.318 -17.672 1.00 64.50 642 GLN D C 1
ATOM 13675 O O . GLN D 1 642 ? -14.516 -0.623 -18.707 1.00 64.53 642 GLN D O 1
ATOM 13681 N N . PRO D 1 643 ? -13.303 -1.245 -16.882 1.00 64.98 643 PRO D N 1
ATOM 13682 C CA . PRO D 1 643 ? -13.238 -2.625 -17.389 1.00 65.16 643 PRO D CA 1
ATOM 13683 C C . PRO D 1 643 ? -14.504 -3.433 -17.083 1.00 65.20 643 PRO D C 1
ATOM 13684 O O . PRO D 1 643 ? -15.475 -2.890 -16.548 1.00 65.16 643 PRO D O 1
ATOM 13688 N N . LEU E 2 3 ? 16.285 31.388 54.043 1.00 52.65 729 LEU E N 1
ATOM 13689 C CA . LEU E 2 3 ? 16.554 30.328 53.022 1.00 52.47 729 LEU E CA 1
ATOM 13690 C C . LEU E 2 3 ? 17.823 30.576 52.195 1.00 52.17 729 LEU E C 1
ATOM 13691 O O . LEU E 2 3 ? 18.533 31.564 52.399 1.00 52.09 729 LEU E O 1
ATOM 13696 N N . ASP E 2 4 ? 18.074 29.671 51.251 1.00 51.89 730 ASP E N 1
ATOM 13697 C CA . ASP E 2 4 ? 19.354 29.544 50.550 1.00 51.46 730 ASP E CA 1
ATOM 13698 C C . ASP E 2 4 ? 19.869 30.797 49.825 1.00 51.39 730 ASP E C 1
ATOM 13699 O O . ASP E 2 4 ? 21.036 31.165 49.981 1.00 51.98 730 ASP E O 1
ATOM 13704 N N . GLU E 2 5 ? 19.003 31.438 49.046 1.00 50.95 731 GLU E N 1
ATOM 13705 C CA . GLU E 2 5 ? 19.342 32.615 48.213 1.00 50.64 731 GLU E CA 1
ATOM 13706 C C . GLU E 2 5 ? 20.453 32.459 47.141 1.00 49.94 731 GLU E C 1
ATOM 13707 O O . GLU E 2 5 ? 20.604 33.344 46.293 1.00 50.04 731 GLU E O 1
ATOM 13713 N N . ASP E 2 6 ? 21.199 31.351 47.152 1.00 48.81 732 ASP E N 1
ATOM 13714 C CA . ASP E 2 6 ? 22.013 30.981 45.983 1.00 47.69 732 ASP E CA 1
ATOM 13715 C C . ASP E 2 6 ? 21.086 30.393 44.901 1.00 46.89 732 ASP E C 1
ATOM 13716 O O . ASP E 2 6 ? 21.223 29.237 44.474 1.00 46.50 732 ASP E O 1
ATOM 13721 N N . ILE E 2 7 ? 20.140 31.228 44.476 1.00 46.07 733 ILE E N 1
ATOM 13722 C CA . ILE E 2 7 ? 19.093 30.872 43.521 1.00 45.15 733 ILE E CA 1
ATOM 13723 C C . ILE E 2 7 ? 18.548 32.141 42.843 1.00 45.03 733 ILE E C 1
ATOM 13724 O O . ILE E 2 7 ? 18.618 33.233 43.407 1.00 44.80 733 ILE E O 1
ATOM 13729 N N . ILE E 2 8 ? 18.020 31.996 41.626 1.00 45.16 734 ILE E N 1
ATOM 13730 C CA . ILE E 2 8 ? 17.463 33.134 40.892 1.00 44.81 734 ILE E CA 1
ATOM 13731 C C . ILE E 2 8 ? 16.147 33.572 41.524 1.00 44.61 734 ILE E C 1
ATOM 13732 O O . ILE E 2 8 ? 15.304 32.737 41.868 1.00 44.84 734 ILE E O 1
ATOM 13737 N N . ALA E 2 9 ? 15.997 34.879 41.705 1.00 44.48 735 ALA E N 1
ATOM 13738 C CA . ALA E 2 9 ? 14.729 35.466 42.113 1.00 44.74 735 ALA E CA 1
ATOM 13739 C C . ALA E 2 9 ? 13.669 35.257 41.022 1.00 45.01 735 ALA E C 1
ATOM 13740 O O . ALA E 2 9 ? 13.973 35.288 39.831 1.00 44.79 735 ALA E O 1
ATOM 13742 N N . GLU E 2 10 ? 12.428 35.045 41.451 1.00 45.55 736 GLU E N 1
ATOM 13743 C CA . GLU E 2 10 ? 11.308 34.749 40.563 1.00 46.06 736 GLU E CA 1
ATOM 13744 C C . GLU E 2 10 ? 11.086 35.796 39.459 1.00 46.11 736 GLU E C 1
ATOM 13745 O O . GLU E 2 10 ? 10.829 35.438 38.304 1.00 46.09 736 GLU E O 1
ATOM 13751 N N . GLU E 2 11 ? 11.181 37.078 39.810 1.00 46.07 737 GLU E N 1
ATOM 13752 C CA . GLU E 2 11 ? 10.899 38.153 38.852 1.00 46.20 737 GLU E CA 1
ATOM 13753 C C . GLU E 2 11 ? 12.104 38.446 37.951 1.00 45.57 737 GLU E C 1
ATOM 13754 O O . GLU E 2 11 ? 12.096 39.391 37.160 1.00 45.35 737 GLU E O 1
ATOM 13760 N N . ASN E 2 12 ? 13.139 37.627 38.093 1.00 44.95 738 ASN E N 1
ATOM 13761 C CA . ASN E 2 12 ? 14.287 37.653 37.199 1.00 44.38 738 ASN E CA 1
ATOM 13762 C C . ASN E 2 12 ? 14.187 36.515 36.193 1.00 43.76 738 ASN E C 1
ATOM 13763 O O . ASN E 2 12 ? 15.091 36.303 35.378 1.00 43.73 738 ASN E O 1
ATOM 13768 N N . ILE E 2 13 ? 13.074 35.789 36.270 1.00 42.96 739 ILE E N 1
ATOM 13769 C CA . ILE E 2 13 ? 12.778 34.684 35.374 1.00 42.47 739 ILE E CA 1
ATOM 13770 C C . ILE E 2 13 ? 11.759 35.160 34.348 1.00 42.34 739 ILE E C 1
ATOM 13771 O O . ILE E 2 13 ? 10.644 35.544 34.713 1.00 42.30 739 ILE E O 1
ATOM 13776 N N . VAL E 2 14 ? 12.143 35.158 33.071 1.00 42.26 740 VAL E N 1
ATOM 13777 C CA . VAL E 2 14 ? 11.184 35.468 31.997 1.00 41.86 740 VAL E CA 1
ATOM 13778 C C . VAL E 2 14 ? 10.583 34.174 31.480 1.00 41.58 740 VAL E C 1
ATOM 13779 O O . VAL E 2 14 ? 11.288 33.315 30.938 1.00 41.65 740 VAL E O 1
ATOM 13783 N N . SER E 2 15 ? 9.276 34.034 31.672 1.00 40.76 741 SER E N 1
ATOM 13784 C CA . SER E 2 15 ? 8.565 32.840 31.277 1.00 40.02 741 SER E CA 1
ATOM 13785 C C . SER E 2 15 ? 8.544 32.647 29.771 1.00 39.76 741 SER E C 1
ATOM 13786 O O . SER E 2 15 ? 8.440 33.614 29.009 1.00 39.91 741 SER E O 1
ATOM 13789 N N . ARG E 2 16 ? 8.683 31.388 29.358 1.00 38.96 742 ARG E N 1
ATOM 13790 C CA . ARG E 2 16 ? 8.458 30.998 27.981 1.00 38.58 742 ARG E CA 1
ATOM 13791 C C . ARG E 2 16 ? 6.964 31.082 27.728 1.00 38.50 742 ARG E C 1
ATOM 13792 O O . ARG E 2 16 ? 6.159 30.673 28.572 1.00 38.44 742 ARG E O 1
ATOM 13800 N N . SER E 2 17 ? 6.584 31.632 26.581 1.00 38.45 743 SER E N 1
ATOM 13801 C CA . SER E 2 17 ? 5.167 31.827 26.307 1.00 38.87 743 SER E CA 1
ATOM 13802 C C . SER E 2 17 ? 4.739 31.738 24.835 1.00 38.75 743 SER E C 1
ATOM 13803 O O . SER E 2 17 ? 3.548 31.746 24.554 1.00 38.54 743 SER E O 1
ATOM 13806 N N . GLU E 2 18 ? 5.692 31.667 23.910 1.00 39.37 744 GLU E N 1
ATOM 13807 C CA . GLU E 2 18 ? 5.357 31.592 22.486 1.00 40.40 744 GLU E CA 1
ATOM 13808 C C . GLU E 2 18 ? 5.276 30.138 22.041 1.00 40.33 744 GLU E C 1
ATOM 13809 O O . GLU E 2 18 ? 6.283 29.520 21.689 1.00 39.97 744 GLU E O 1
ATOM 13815 N N . PHE E 2 19 ? 4.054 29.610 22.066 1.00 40.79 745 PHE E N 1
ATOM 13816 C CA . PHE E 2 19 ? 3.787 28.196 21.816 1.00 41.06 745 PHE E CA 1
ATOM 13817 C C . PHE E 2 19 ? 2.834 27.970 20.614 1.00 41.85 745 PHE E C 1
ATOM 13818 O O . PHE E 2 19 ? 1.782 27.327 20.765 1.00 41.82 745 PHE E O 1
ATOM 13826 N N . PRO E 2 20 ? 3.198 28.474 19.412 1.00 42.22 746 PRO E N 1
ATOM 13827 C CA . PRO E 2 20 ? 2.258 28.255 18.314 1.00 42.29 746 PRO E CA 1
ATOM 13828 C C . PRO E 2 20 ? 2.375 26.824 17.766 1.00 42.74 746 PRO E C 1
ATOM 13829 O O . PRO E 2 20 ? 3.440 26.210 17.839 1.00 42.87 746 PRO E O 1
ATOM 13833 N N . GLU E 2 21 ? 1.285 26.288 17.231 1.00 43.04 747 GLU E N 1
ATOM 13834 C CA . GLU E 2 21 ? 1.310 24.938 16.660 1.00 42.34 747 GLU E CA 1
ATOM 13835 C C . GLU E 2 21 ? 1.932 24.931 15.271 1.00 41.22 747 GLU E C 1
ATOM 13836 O O . GLU E 2 21 ? 2.496 23.926 14.851 1.00 41.16 747 GLU E O 1
ATOM 13842 N N . SER E 2 22 ? 1.825 26.061 14.574 1.00 40.94 748 SER E N 1
ATOM 13843 C CA . SER E 2 22 ? 2.581 26.319 13.346 1.00 39.88 748 SER E CA 1
ATOM 13844 C C . SER E 2 22 ? 2.985 27.782 13.240 1.00 39.65 748 SER E C 1
ATOM 13845 O O . SER E 2 22 ? 2.388 28.658 13.864 1.00 39.47 748 SER E O 1
ATOM 13848 N N . TRP E 2 23 ? 4.021 28.037 12.444 1.00 39.31 749 TRP E N 1
ATOM 13849 C CA . TRP E 2 23 ? 4.548 29.358 12.209 1.00 39.01 749 TRP E CA 1
ATOM 13850 C C . TRP E 2 23 ? 5.429 29.253 10.959 1.00 39.38 749 TRP E C 1
ATOM 13851 O O . TRP E 2 23 ? 5.351 28.259 10.250 1.00 39.13 749 TRP E O 1
ATOM 13862 N N . LEU E 2 24 ? 6.251 30.274 10.695 1.00 40.16 750 LEU E N 1
ATOM 13863 C CA . LEU E 2 24 ? 7.067 30.362 9.474 1.00 41.28 750 LEU E CA 1
ATOM 13864 C C . LEU E 2 24 ? 6.260 30.176 8.160 1.00 42.04 750 LEU E C 1
ATOM 13865 O O . LEU E 2 24 ? 6.733 29.557 7.212 1.00 41.63 750 LEU E O 1
ATOM 13870 N N . TRP E 2 25 ? 5.040 30.701 8.126 1.00 43.27 751 TRP E N 1
ATOM 13871 C CA . TRP E 2 25 ? 4.210 30.686 6.914 1.00 44.88 751 TRP E CA 1
ATOM 13872 C C . TRP E 2 25 ? 4.722 31.832 6.036 1.00 45.21 751 TRP E C 1
ATOM 13873 O O . TRP E 2 25 ? 4.214 32.952 6.073 1.00 45.28 751 TRP E O 1
ATOM 13884 N N . ASN E 2 26 ? 5.767 31.528 5.273 1.00 46.18 752 ASN E N 1
ATOM 13885 C CA . ASN E 2 26 ? 6.569 32.522 4.594 1.00 47.06 752 ASN E CA 1
ATOM 13886 C C . ASN E 2 26 ? 6.704 32.161 3.138 1.00 47.78 752 ASN E C 1
ATOM 13887 O O . ASN E 2 26 ? 6.596 31.003 2.761 1.00 47.54 752 ASN E O 1
ATOM 13892 N N . VAL E 2 27 ? 6.970 33.178 2.331 1.00 49.06 753 VAL E N 1
ATOM 13893 C CA . VAL E 2 27 ? 7.201 33.011 0.912 1.00 50.28 753 VAL E CA 1
ATOM 13894 C C . VAL E 2 27 ? 8.548 33.653 0.615 1.00 50.62 753 VAL E C 1
ATOM 13895 O O . VAL E 2 27 ? 8.789 34.822 0.913 1.00 51.17 753 VAL E O 1
ATOM 13899 N N . GLU E 2 28 ? 9.434 32.857 0.050 1.00 50.86 754 GLU E N 1
ATOM 13900 C CA . GLU E 2 28 ? 10.805 33.263 -0.177 1.00 50.75 754 GLU E CA 1
ATOM 13901 C C . GLU E 2 28 ? 11.122 32.971 -1.635 1.00 50.16 754 GLU E C 1
ATOM 13902 O O . GLU E 2 28 ? 10.787 31.908 -2.130 1.00 50.71 754 GLU E O 1
ATOM 13908 N N . ASP E 2 29 ? 11.743 33.910 -2.331 1.00 49.53 755 ASP E N 1
ATOM 13909 C CA . ASP E 2 29 ? 12.121 33.698 -3.731 1.00 48.98 755 ASP E CA 1
ATOM 13910 C C . ASP E 2 29 ? 13.614 33.408 -3.886 1.00 47.45 755 ASP E C 1
ATOM 13911 O O . ASP E 2 29 ? 14.436 34.098 -3.292 1.00 47.18 755 ASP E O 1
ATOM 13916 N N . LEU E 2 30 ? 13.957 32.399 -4.689 1.00 46.01 756 LEU E N 1
ATOM 13917 C CA . LEU E 2 30 ? 15.365 31.981 -4.858 1.00 44.12 756 LEU E CA 1
ATOM 13918 C C . LEU E 2 30 ? 16.054 32.852 -5.877 1.00 43.87 756 LEU E C 1
ATOM 13919 O O . LEU E 2 30 ? 16.351 32.436 -7.001 1.00 43.26 756 LEU E O 1
ATOM 13924 N N . LYS E 2 31 ? 16.291 34.083 -5.447 1.00 43.70 757 LYS E N 1
ATOM 13925 C CA . LYS E 2 31 ? 16.767 35.143 -6.302 1.00 43.44 757 LYS E CA 1
ATOM 13926 C C . LYS E 2 31 ? 18.279 35.275 -6.181 1.00 43.35 757 LYS E C 1
ATOM 13927 O O . LYS E 2 31 ? 18.898 35.965 -6.979 1.00 42.63 757 LYS E O 1
ATOM 13933 N N . GLU E 2 32 ? 18.853 34.610 -5.174 1.00 43.40 758 GLU E N 1
ATOM 13934 C CA . GLU E 2 32 ? 20.309 34.576 -4.986 1.00 43.74 758 GLU E CA 1
ATOM 13935 C C . GLU E 2 32 ? 20.955 33.976 -6.227 1.00 43.17 758 GLU E C 1
ATOM 13936 O O . GLU E 2 32 ? 20.476 32.964 -6.737 1.00 42.69 758 GLU E O 1
ATOM 13942 N N . PRO E 2 33 ? 22.029 34.611 -6.734 1.00 43.31 759 PRO E N 1
ATOM 13943 C CA . PRO E 2 33 ? 22.666 34.090 -7.944 1.00 43.44 759 PRO E CA 1
ATOM 13944 C C . PRO E 2 33 ? 23.110 32.631 -7.763 1.00 43.67 759 PRO E C 1
ATOM 13945 O O . PRO E 2 33 ? 23.726 32.294 -6.750 1.00 43.29 759 PRO E O 1
ATOM 13949 N N . PRO E 2 34 ? 22.760 31.761 -8.727 1.00 44.09 760 PRO E N 1
ATOM 13950 C CA . PRO E 2 34 ? 23.104 30.354 -8.625 1.00 44.41 760 PRO E CA 1
ATOM 13951 C C . PRO E 2 34 ? 24.601 30.079 -8.773 1.00 44.97 760 PRO E C 1
ATOM 13952 O O . PRO E 2 34 ? 25.309 30.776 -9.512 1.00 44.45 760 PRO E O 1
ATOM 13956 N N . LYS E 2 35 ? 25.072 29.087 -8.028 1.00 45.77 761 LYS E N 1
ATOM 13957 C CA . LYS E 2 35 ? 26.401 28.528 -8.246 1.00 46.68 761 LYS E CA 1
ATOM 13958 C C . LYS E 2 35 ? 26.151 27.178 -8.899 1.00 47.18 761 LYS E C 1
ATOM 13959 O O . LYS E 2 35 ? 26.256 26.133 -8.242 1.00 47.47 761 LYS E O 1
ATOM 13965 N N . ASN E 2 36 ? 25.800 27.244 -10.191 1.00 47.52 762 ASN E N 1
ATOM 13966 C CA . ASN E 2 36 ? 25.210 26.159 -10.993 1.00 47.90 762 ASN E CA 1
ATOM 13967 C C . ASN E 2 36 ? 23.957 26.715 -11.648 1.00 47.86 762 ASN E C 1
ATOM 13968 O O . ASN E 2 36 ? 23.984 27.723 -12.368 1.00 47.55 762 ASN E O 1
ATOM 13973 N N . GLY E 2 37 ? 22.865 25.999 -11.379 1.00 47.82 763 GLY E N 1
ATOM 13974 C CA . GLY E 2 37 ? 21.498 26.511 -11.423 1.00 47.41 763 GLY E CA 1
ATOM 13975 C C . GLY E 2 37 ? 20.854 26.324 -10.047 1.00 47.11 763 GLY E C 1
ATOM 13976 O O . GLY E 2 37 ? 19.645 26.561 -9.887 1.00 46.78 763 GLY E O 1
ATOM 13977 N N . ILE E 2 38 ? 21.674 25.901 -9.067 1.00 46.71 764 ILE E N 1
ATOM 13978 C CA . ILE E 2 38 ? 21.292 25.841 -7.642 1.00 46.17 764 ILE E CA 1
ATOM 13979 C C . ILE E 2 38 ? 21.506 27.152 -6.878 1.00 45.32 764 ILE E C 1
ATOM 13980 O O . ILE E 2 38 ? 22.630 27.590 -6.667 1.00 45.01 764 ILE E O 1
ATOM 13985 N N . SER E 2 39 ? 20.405 27.763 -6.455 1.00 45.01 765 SER E N 1
ATOM 13986 C CA . SER E 2 39 ? 20.460 28.940 -5.599 1.00 44.11 765 SER E CA 1
ATOM 13987 C C . SER E 2 39 ? 20.229 28.579 -4.142 1.00 44.16 765 SER E C 1
ATOM 13988 O O . SER E 2 39 ? 19.317 27.817 -3.816 1.00 43.98 765 SER E O 1
ATOM 13991 N N . THR E 2 40 ? 21.065 29.139 -3.277 1.00 44.24 766 THR E N 1
ATOM 13992 C CA . THR E 2 40 ? 20.954 28.967 -1.841 1.00 44.70 766 THR E CA 1
ATOM 13993 C C . THR E 2 40 ? 20.441 30.246 -1.182 1.00 44.88 766 THR E C 1
ATOM 13994 O O . THR E 2 40 ? 20.973 31.330 -1.391 1.00 44.79 766 THR E O 1
ATOM 13998 N N . LYS E 2 41 ? 19.404 30.092 -0.372 1.00 45.34 767 LYS E N 1
ATOM 13999 C CA . LYS E 2 41 ? 18.860 31.158 0.443 1.00 45.62 767 LYS E CA 1
ATOM 14000 C C . LYS E 2 41 ? 19.161 30.847 1.907 1.00 46.09 767 LYS E C 1
ATOM 14001 O O . LYS E 2 41 ? 18.719 29.846 2.446 1.00 46.13 767 LYS E O 1
ATOM 14007 N N . LEU E 2 42 ? 19.951 31.702 2.532 1.00 47.26 768 LEU E N 1
ATOM 14008 C CA . LEU E 2 42 ? 20.142 31.643 3.973 1.00 48.01 768 LEU E CA 1
ATOM 14009 C C . LEU E 2 42 ? 19.114 32.560 4.603 1.00 48.61 768 LEU E C 1
ATOM 14010 O O . LEU E 2 42 ? 18.845 33.664 4.110 1.00 48.80 768 LEU E O 1
ATOM 14015 N N . MET E 2 43 ? 18.554 32.101 5.702 1.00 49.10 769 MET E N 1
ATOM 14016 C CA . MET E 2 43 ? 17.411 32.749 6.261 1.00 50.59 769 MET E CA 1
ATOM 14017 C C . MET E 2 43 ? 17.503 32.701 7.763 1.00 51.10 769 MET E C 1
ATOM 14018 O O . MET E 2 43 ? 17.762 31.655 8.358 1.00 51.63 769 MET E O 1
ATOM 14023 N N . ASN E 2 44 ? 17.277 33.850 8.372 1.00 51.60 770 ASN E N 1
ATOM 14024 C CA . ASN E 2 44 ? 17.430 33.991 9.793 1.00 51.86 770 ASN E CA 1
ATOM 14025 C C . ASN E 2 44 ? 16.097 33.838 10.470 1.00 51.46 770 ASN E C 1
ATOM 14026 O O . ASN E 2 44 ? 15.190 34.653 10.259 1.00 52.15 770 ASN E O 1
ATOM 14031 N N . ILE E 2 45 ? 15.956 32.776 11.255 1.00 50.51 771 ILE E N 1
ATOM 14032 C CA . ILE E 2 45 ? 14.706 32.553 11.980 1.00 49.57 771 ILE E CA 1
ATOM 14033 C C . ILE E 2 45 ? 14.909 32.556 13.503 1.00 49.03 771 ILE E C 1
ATOM 14034 O O . ILE E 2 45 ? 16.001 32.255 13.998 1.00 48.86 771 ILE E O 1
ATOM 14039 N N . PHE E 2 46 ? 13.854 32.933 14.223 1.00 48.11 772 PHE E N 1
ATOM 14040 C CA . PHE E 2 46 ? 13.843 32.883 15.672 1.00 47.72 772 PHE E CA 1
ATOM 14041 C C . PHE E 2 46 ? 12.911 31.771 16.101 1.00 47.02 772 PHE E C 1
ATOM 14042 O O . PHE E 2 46 ? 11.720 31.804 15.800 1.00 47.03 772 PHE E O 1
ATOM 14050 N N . LEU E 2 47 ? 13.465 30.780 16.792 1.00 46.14 773 LEU E N 1
ATOM 14051 C CA . LEU E 2 47 ? 12.701 29.612 17.180 1.00 45.40 773 LEU E CA 1
ATOM 14052 C C . LEU E 2 47 ? 11.714 29.985 18.276 1.00 44.96 773 LEU E C 1
ATOM 14053 O O . LEU E 2 47 ? 11.929 30.913 19.034 1.00 45.47 773 LEU E O 1
ATOM 14058 N N . LYS E 2 48 ? 10.612 29.273 18.333 1.00 44.78 774 LYS E N 1
ATOM 14059 C CA . LYS E 2 48 ? 9.586 29.553 19.320 1.00 44.56 774 LYS E CA 1
ATOM 14060 C C . LYS E 2 48 ? 9.979 28.996 20.699 1.00 44.35 774 LYS E C 1
ATOM 14061 O O . LYS E 2 48 ? 11.058 28.407 20.859 1.00 44.30 774 LYS E O 1
ATOM 14067 N N . ASP E 2 49 ? 9.111 29.185 21.688 1.00 44.11 775 ASP E N 1
ATOM 14068 C CA . ASP E 2 49 ? 9.414 28.782 23.058 1.00 43.86 775 ASP E CA 1
ATOM 14069 C C . ASP E 2 49 ? 9.229 27.283 23.317 1.00 43.67 775 ASP E C 1
ATOM 14070 O O . ASP E 2 49 ? 9.685 26.774 24.347 1.00 43.68 775 ASP E O 1
ATOM 14075 N N . SER E 2 50 ? 8.589 26.576 22.377 1.00 43.15 776 SER E N 1
ATOM 14076 C CA . SER E 2 50 ? 8.250 25.149 22.549 1.00 42.23 776 SER E CA 1
ATOM 14077 C C . SER E 2 50 ? 9.453 24.212 22.659 1.00 41.27 776 SER E C 1
ATOM 14078 O O . SER E 2 50 ? 10.449 24.369 21.951 1.00 40.72 776 SER E O 1
ATOM 14081 N N . ILE E 2 51 ? 9.333 23.234 23.552 1.00 40.58 777 ILE E N 1
ATOM 14082 C CA . ILE E 2 51 ? 10.274 22.129 23.639 1.00 40.04 777 ILE E CA 1
ATOM 14083 C C . ILE E 2 51 ? 9.676 20.919 22.882 1.00 40.69 777 ILE E C 1
ATOM 14084 O O . ILE E 2 51 ? 8.882 20.155 23.433 1.00 41.23 777 ILE E O 1
ATOM 14089 N N . THR E 2 52 ? 10.031 20.821 21.596 1.00 40.86 778 THR E N 1
ATOM 14090 C CA . THR E 2 52 ? 9.555 19.823 20.635 1.00 41.13 778 THR E CA 1
ATOM 14091 C C . THR E 2 52 ? 10.520 19.656 19.480 1.00 40.91 778 THR E C 1
ATOM 14092 O O . THR E 2 52 ? 11.643 20.131 19.494 1.00 40.43 778 THR E O 1
ATOM 14096 N N . THR E 2 53 ? 10.013 18.988 18.444 1.00 41.20 779 THR E N 1
ATOM 14097 C CA . THR E 2 53 ? 10.625 18.974 17.132 1.00 40.54 779 THR E CA 1
ATOM 14098 C C . THR E 2 53 ? 9.650 19.719 16.226 1.00 40.71 779 THR E C 1
ATOM 14099 O O . THR E 2 53 ? 8.431 19.495 16.277 1.00 40.36 779 THR E O 1
ATOM 14103 N N . TRP E 2 54 ? 10.196 20.654 15.460 1.00 40.63 780 TRP E N 1
ATOM 14104 C CA . TRP E 2 54 ? 9.465 21.335 14.407 1.00 41.45 780 TRP E CA 1
ATOM 14105 C C . TRP E 2 54 ? 9.709 20.599 13.112 1.00 41.97 780 TRP E C 1
ATOM 14106 O O . TRP E 2 54 ? 10.834 20.176 12.836 1.00 42.40 780 TRP E O 1
ATOM 14117 N N . GLU E 2 55 ? 8.646 20.422 12.339 1.00 42.26 781 GLU E N 1
ATOM 14118 C CA . GLU E 2 55 ? 8.776 19.876 11.010 1.00 43.03 781 GLU E CA 1
ATOM 14119 C C . GLU E 2 55 ? 8.718 21.037 10.033 1.00 42.09 781 GLU E C 1
ATOM 14120 O O . GLU E 2 55 ? 7.743 21.753 9.972 1.00 40.90 781 GLU E O 1
ATOM 14126 N N . ILE E 2 56 ? 9.798 21.273 9.311 1.00 42.22 782 ILE E N 1
ATOM 14127 C CA . ILE E 2 56 ? 9.758 22.352 8.345 1.00 42.09 782 ILE E CA 1
ATOM 14128 C C . ILE E 2 56 ? 9.550 21.773 6.956 1.00 42.19 782 ILE E C 1
ATOM 14129 O O . ILE E 2 56 ? 10.342 20.945 6.510 1.00 41.78 782 ILE E O 1
ATOM 14134 N N . LEU E 2 57 ? 8.466 22.196 6.300 1.00 42.10 783 LEU E N 1
ATOM 14135 C CA . LEU E 2 57 ? 8.145 21.743 4.945 1.00 42.36 783 LEU E CA 1
ATOM 14136 C C . LEU E 2 57 ? 8.295 22.872 3.918 1.00 41.89 783 LEU E C 1
ATOM 14137 O O . LEU E 2 57 ? 7.691 23.914 4.059 1.00 42.23 783 LEU E O 1
ATOM 14142 N N . ALA E 2 58 ? 9.123 22.660 2.895 1.00 41.55 784 ALA E N 1
ATOM 14143 C CA . ALA E 2 58 ? 9.230 23.603 1.802 1.00 40.44 784 ALA E CA 1
ATOM 14144 C C . ALA E 2 58 ? 8.582 23.069 0.532 1.00 40.00 784 ALA E C 1
ATOM 14145 O O . ALA E 2 58 ? 8.653 21.886 0.243 1.00 39.47 784 ALA E O 1
ATOM 14147 N N . VAL E 2 59 ? 7.911 23.954 -0.195 1.00 39.96 785 VAL E N 1
ATOM 14148 C CA . VAL E 2 59 ? 7.357 23.638 -1.512 1.00 40.02 785 VAL E CA 1
ATOM 14149 C C . VAL E 2 59 ? 7.834 24.722 -2.465 1.00 40.16 785 VAL E C 1
ATOM 14150 O O . VAL E 2 59 ? 7.746 25.916 -2.168 1.00 40.48 785 VAL E O 1
ATOM 14154 N N . SER E 2 60 ? 8.354 24.323 -3.611 1.00 40.73 786 SER E N 1
ATOM 14155 C CA . SER E 2 60 ? 8.775 25.328 -4.592 1.00 41.61 786 SER E CA 1
ATOM 14156 C C . SER E 2 60 ? 8.047 25.231 -5.926 1.00 41.99 786 SER E C 1
ATOM 14157 O O . SER E 2 60 ? 7.429 24.219 -6.249 1.00 42.32 786 SER E O 1
ATOM 14160 N N . MET E 2 61 ? 8.128 26.312 -6.685 1.00 43.07 787 MET E N 1
ATOM 14161 C CA . MET E 2 61 ? 7.524 26.388 -7.999 1.00 44.07 787 MET E CA 1
ATOM 14162 C C . MET E 2 61 ? 8.404 27.205 -8.901 1.00 43.15 787 MET E C 1
ATOM 14163 O O . MET E 2 61 ? 8.771 28.314 -8.561 1.00 42.73 787 MET E O 1
ATOM 14168 N N . SER E 2 62 ? 8.730 26.653 -10.058 1.00 43.84 788 SER E N 1
ATOM 14169 C CA . SER E 2 62 ? 9.451 27.414 -11.069 1.00 44.61 788 SER E CA 1
ATOM 14170 C C . SER E 2 62 ? 8.842 27.211 -12.450 1.00 45.58 788 SER E C 1
ATOM 14171 O O . SER E 2 62 ? 8.237 26.177 -12.718 1.00 45.82 788 SER E O 1
ATOM 14174 N N . ASP E 2 63 ? 8.972 28.219 -13.302 1.00 46.95 789 ASP E N 1
ATOM 14175 C CA . ASP E 2 63 ? 8.449 28.160 -14.662 1.00 48.65 789 ASP E CA 1
ATOM 14176 C C . ASP E 2 63 ? 9.207 27.125 -15.503 1.00 48.23 789 ASP E C 1
ATOM 14177 O O . ASP E 2 63 ? 8.698 26.604 -16.501 1.00 48.45 789 ASP E O 1
ATOM 14182 N N . LYS E 2 64 ? 10.424 26.827 -15.083 1.00 47.91 790 LYS E N 1
ATOM 14183 C CA . LYS E 2 64 ? 11.272 25.883 -15.794 1.00 47.64 790 LYS E CA 1
ATOM 14184 C C . LYS E 2 64 ? 10.986 24.479 -15.254 1.00 46.90 790 LYS E C 1
ATOM 14185 O O . LYS E 2 64 ? 10.604 23.583 -16.000 1.00 46.74 790 LYS E O 1
ATOM 14191 N N . LYS E 2 65 ? 11.097 24.311 -13.943 1.00 46.10 791 LYS E N 1
ATOM 14192 C CA . LYS E 2 65 ? 11.098 22.977 -13.349 1.00 45.53 791 LYS E CA 1
ATOM 14193 C C . LYS E 2 65 ? 9.760 22.477 -12.800 1.00 44.73 791 LYS E C 1
ATOM 14194 O O . LYS E 2 65 ? 9.642 21.300 -12.462 1.00 45.01 791 LYS E O 1
ATOM 14200 N N . GLY E 2 66 ? 8.767 23.352 -12.691 1.00 44.22 792 GLY E N 1
ATOM 14201 C CA . GLY E 2 66 ? 7.472 22.961 -12.109 1.00 43.44 792 GLY E CA 1
ATOM 14202 C C . GLY E 2 66 ? 7.434 22.975 -10.592 1.00 43.27 792 GLY E C 1
ATOM 14203 O O . GLY E 2 66 ? 8.083 23.802 -9.965 1.00 43.26 792 GLY E O 1
ATOM 14204 N N . ILE E 2 67 ? 6.662 22.058 -10.008 1.00 43.21 793 ILE E N 1
ATOM 14205 C CA . ILE E 2 67 ? 6.414 22.030 -8.571 1.00 43.39 793 ILE E CA 1
ATOM 14206 C C . ILE E 2 67 ? 7.264 20.999 -7.839 1.00 43.60 793 ILE E C 1
ATOM 14207 O O . ILE E 2 67 ? 7.436 19.884 -8.309 1.00 43.29 793 ILE E O 1
ATOM 14212 N N . CYS E 2 68 ? 7.773 21.362 -6.672 1.00 44.05 794 CYS E N 1
ATOM 14213 C CA . CYS E 2 68 ? 8.602 20.426 -5.924 1.00 45.30 794 CYS E CA 1
ATOM 14214 C C . CYS E 2 68 ? 8.338 20.499 -4.427 1.00 44.56 794 CYS E C 1
ATOM 14215 O O . CYS E 2 68 ? 8.461 21.541 -3.812 1.00 44.45 794 CYS E O 1
ATOM 14218 N N . VAL E 2 69 ? 7.957 19.381 -3.843 1.00 45.26 795 VAL E N 1
ATOM 14219 C CA . VAL E 2 69 ? 7.832 19.335 -2.395 1.00 45.82 795 VAL E CA 1
ATOM 14220 C C . VAL E 2 69 ? 9.018 18.635 -1.717 1.00 45.99 795 VAL E C 1
ATOM 14221 O O . VAL E 2 69 ? 9.233 17.436 -1.913 1.00 47.10 795 VAL E O 1
ATOM 14225 N N . ALA E 2 70 ? 9.803 19.400 -0.962 1.00 45.51 796 ALA E N 1
ATOM 14226 C CA . ALA E 2 70 ? 11.008 18.878 -0.311 1.00 45.95 796 ALA E CA 1
ATOM 14227 C C . ALA E 2 70 ? 10.645 17.863 0.757 1.00 45.94 796 ALA E C 1
ATOM 14228 O O . ALA E 2 70 ? 9.527 17.865 1.247 1.00 45.99 796 ALA E O 1
ATOM 14230 N N . ASP E 2 71 ? 11.592 17.006 1.130 1.00 46.55 797 ASP E N 1
ATOM 14231 C CA . ASP E 2 71 ? 11.441 16.232 2.369 1.00 47.00 797 ASP E CA 1
ATOM 14232 C C . ASP E 2 71 ? 11.396 17.195 3.552 1.00 46.31 797 ASP E C 1
ATOM 14233 O O . ASP E 2 71 ? 12.045 18.258 3.519 1.00 46.64 797 ASP E O 1
ATOM 14238 N N . PRO E 2 72 ? 10.615 16.850 4.592 1.00 45.53 798 PRO E N 1
ATOM 14239 C CA . PRO E 2 72 ? 10.531 17.748 5.740 1.00 44.29 798 PRO E CA 1
ATOM 14240 C C . PRO E 2 72 ? 11.863 17.836 6.502 1.00 43.61 798 PRO E C 1
ATOM 14241 O O . PRO E 2 72 ? 12.648 16.879 6.545 1.00 42.87 798 PRO E O 1
ATOM 14245 N N . PHE E 2 73 ? 12.131 18.998 7.071 1.00 42.81 799 PHE E N 1
ATOM 14246 C CA . PHE E 2 73 ? 13.357 19.171 7.824 1.00 42.51 799 PHE E CA 1
ATOM 14247 C C . PHE E 2 73 ? 13.020 19.307 9.299 1.00 42.20 799 PHE E C 1
ATOM 14248 O O . PHE E 2 73 ? 12.197 20.135 9.680 1.00 42.58 799 PHE E O 1
ATOM 14256 N N . GLU E 2 74 ? 13.651 18.482 10.119 1.00 41.99 800 GLU E N 1
ATOM 14257 C CA . GLU E 2 74 ? 13.365 18.488 11.538 1.00 42.30 800 GLU E CA 1
ATOM 14258 C C . GLU E 2 74 ? 14.359 19.309 12.338 1.00 41.39 800 GLU E C 1
ATOM 14259 O O . GLU E 2 74 ? 15.552 19.249 12.093 1.00 40.90 800 GLU E O 1
ATOM 14265 N N . VAL E 2 75 ? 13.830 20.110 13.262 1.00 40.78 801 VAL E N 1
ATOM 14266 C CA . VAL E 2 75 ? 14.628 20.882 14.220 1.00 39.79 801 VAL E CA 1
ATOM 14267 C C . VAL E 2 75 ? 14.056 20.572 15.604 1.00 39.15 801 VAL E C 1
ATOM 14268 O O . VAL E 2 75 ? 12.898 20.892 15.896 1.00 38.50 801 VAL E O 1
ATOM 14272 N N . THR E 2 76 ? 14.870 19.927 16.429 1.00 38.64 802 THR E N 1
ATOM 14273 C CA . THR E 2 76 ? 14.530 19.588 17.803 1.00 38.66 802 THR E CA 1
ATOM 14274 C C . THR E 2 76 ? 15.039 20.695 18.744 1.00 38.80 802 THR E C 1
ATOM 14275 O O . THR E 2 76 ? 16.217 21.044 18.737 1.00 38.38 802 THR E O 1
ATOM 14279 N N . VAL E 2 77 ? 14.123 21.262 19.517 1.00 39.10 803 VAL E N 1
ATOM 14280 C CA . VAL E 2 77 ? 14.432 22.303 20.475 1.00 39.01 803 VAL E CA 1
ATOM 14281 C C . VAL E 2 77 ? 14.264 21.697 21.872 1.00 40.12 803 VAL E C 1
ATOM 14282 O O . VAL E 2 77 ? 13.170 21.282 22.265 1.00 40.37 803 VAL E O 1
ATOM 14286 N N . MET E 2 78 ? 15.358 21.687 22.618 1.00 40.61 804 MET E N 1
ATOM 14287 C CA . MET E 2 78 ? 15.473 20.983 23.888 1.00 41.56 804 MET E CA 1
ATOM 14288 C C . MET E 2 78 ? 16.362 21.816 24.831 1.00 41.37 804 MET E C 1
ATOM 14289 O O . MET E 2 78 ? 17.183 22.624 24.377 1.00 41.55 804 MET E O 1
ATOM 14294 N N . GLN E 2 79 ? 16.177 21.631 26.137 1.00 41.60 805 GLN E N 1
ATOM 14295 C CA . GLN E 2 79 ? 17.155 22.065 27.157 1.00 41.31 805 GLN E CA 1
ATOM 14296 C C . GLN E 2 79 ? 17.167 21.055 28.293 1.00 41.17 805 GLN E C 1
ATOM 14297 O O . GLN E 2 79 ? 16.305 20.172 28.334 1.00 40.95 805 GLN E O 1
ATOM 14303 N N . ASP E 2 80 ? 18.132 21.193 29.209 1.00 41.03 806 ASP E N 1
ATOM 14304 C CA . ASP E 2 80 ? 18.374 20.219 30.277 1.00 40.85 806 ASP E CA 1
ATOM 14305 C C . ASP E 2 80 ? 17.340 20.198 31.389 1.00 40.56 806 ASP E C 1
ATOM 14306 O O . ASP E 2 80 ? 17.056 19.146 31.962 1.00 40.68 806 ASP E O 1
ATOM 14311 N N . PHE E 2 81 ? 16.814 21.370 31.713 1.00 40.17 807 PHE E N 1
ATOM 14312 C CA . PHE E 2 81 ? 15.806 21.513 32.736 1.00 39.75 807 PHE E CA 1
ATOM 14313 C C . PHE E 2 81 ? 14.720 22.425 32.213 1.00 39.87 807 PHE E C 1
ATOM 14314 O O . PHE E 2 81 ? 15.008 23.512 31.704 1.00 40.04 807 PHE E O 1
ATOM 14322 N N . PHE E 2 82 ? 13.472 21.980 32.333 1.00 39.91 808 PHE E N 1
ATOM 14323 C CA . PHE E 2 82 ? 12.337 22.777 31.897 1.00 40.12 808 PHE E CA 1
ATOM 14324 C C . PHE E 2 82 ? 11.040 22.306 32.559 1.00 41.21 808 PHE E C 1
ATOM 14325 O O . PHE E 2 82 ? 10.969 21.178 33.066 1.00 41.23 808 PHE E O 1
ATOM 14333 N N . ILE E 2 83 ? 10.042 23.193 32.578 1.00 42.05 809 ILE E N 1
ATOM 14334 C CA . ILE E 2 83 ? 8.673 22.847 32.987 1.00 42.97 809 ILE E CA 1
ATOM 14335 C C . ILE E 2 83 ? 7.826 22.513 31.760 1.00 43.15 809 ILE E C 1
ATOM 14336 O O . ILE E 2 83 ? 7.912 23.196 30.747 1.00 43.30 809 ILE E O 1
ATOM 14341 N N . ASP E 2 84 ? 7.031 21.453 31.855 1.00 44.02 810 ASP E N 1
ATOM 14342 C CA . ASP E 2 84 ? 5.959 21.188 30.910 1.00 45.04 810 ASP E CA 1
ATOM 14343 C C . ASP E 2 84 ? 4.648 21.400 31.653 1.00 45.06 810 ASP E C 1
ATOM 14344 O O . ASP E 2 84 ? 4.306 20.628 32.552 1.00 45.33 810 ASP E O 1
ATOM 14349 N N . LEU E 2 85 ? 3.932 22.469 31.314 1.00 45.42 811 LEU E N 1
ATOM 14350 C CA . LEU E 2 85 ? 2.691 22.809 32.035 1.00 45.22 811 LEU E CA 1
ATOM 14351 C C . LEU E 2 85 ? 1.475 22.251 31.294 1.00 45.26 811 LEU E C 1
ATOM 14352 O O . LEU E 2 85 ? 1.069 22.779 30.272 1.00 45.01 811 LEU E O 1
ATOM 14357 N N . ARG E 2 86 ? 0.893 21.187 31.830 1.00 45.74 812 ARG E N 1
ATOM 14358 C CA . ARG E 2 86 ? -0.209 20.493 31.164 1.00 46.05 812 ARG E CA 1
ATOM 14359 C C . ARG E 2 86 ? -1.561 21.098 31.532 1.00 46.27 812 ARG E C 1
ATOM 14360 O O . ARG E 2 86 ? -2.131 20.756 32.571 1.00 47.34 812 ARG E O 1
ATOM 14368 N N . LEU E 2 87 ? -2.058 22.005 30.690 1.00 45.82 813 LEU E N 1
ATOM 14369 C CA . LEU E 2 87 ? -3.390 22.587 30.857 1.00 45.37 813 LEU E CA 1
ATOM 14370 C C . LEU E 2 87 ? -4.387 21.902 29.937 1.00 45.08 813 LEU E C 1
ATOM 14371 O O . LEU E 2 87 ? -4.028 21.545 28.821 1.00 45.70 813 LEU E O 1
ATOM 14376 N N . PRO E 2 88 ? -5.646 21.720 30.395 1.00 44.49 814 PRO E N 1
ATOM 14377 C CA . PRO E 2 88 ? -6.700 21.279 29.470 1.00 43.79 814 PRO E CA 1
ATOM 14378 C C . PRO E 2 88 ? -7.058 22.396 28.455 1.00 43.41 814 PRO E C 1
ATOM 14379 O O . PRO E 2 88 ? -6.560 23.520 28.576 1.00 43.21 814 PRO E O 1
ATOM 14383 N N . TYR E 2 89 ? -7.898 22.081 27.469 1.00 42.71 815 TYR E N 1
ATOM 14384 C CA . TYR E 2 89 ? -8.308 23.048 26.453 1.00 41.88 815 TYR E CA 1
ATOM 14385 C C . TYR E 2 89 ? -9.196 24.111 27.097 1.00 42.13 815 TYR E C 1
ATOM 14386 O O . TYR E 2 89 ? -8.985 25.310 26.909 1.00 42.10 815 TYR E O 1
ATOM 14395 N N . SER E 2 90 ? -10.179 23.668 27.877 1.00 42.08 816 SER E N 1
ATOM 14396 C CA . SER E 2 90 ? -11.096 24.593 28.532 1.00 41.78 816 SER E CA 1
ATOM 14397 C C . SER E 2 90 ? -11.424 24.149 29.946 1.00 41.77 816 SER E C 1
ATOM 14398 O O . SER E 2 90 ? -11.247 22.984 30.293 1.00 41.93 816 SER E O 1
ATOM 14401 N N . VAL E 2 91 ? -11.875 25.099 30.762 1.00 42.02 817 VAL E N 1
ATOM 14402 C CA . VAL E 2 91 ? -12.375 24.815 32.098 1.00 41.65 817 VAL E CA 1
ATOM 14403 C C . VAL E 2 91 ? -13.632 25.625 32.321 1.00 41.33 817 VAL E C 1
ATOM 14404 O O . VAL E 2 91 ? -13.820 26.650 31.692 1.00 41.05 817 VAL E O 1
ATOM 14408 N N . VAL E 2 92 ? -14.504 25.126 33.190 1.00 41.36 818 VAL E N 1
ATOM 14409 C CA . VAL E 2 92 ? -15.752 25.789 33.524 1.00 41.24 818 VAL E CA 1
ATOM 14410 C C . VAL E 2 92 ? -15.544 26.739 34.714 1.00 41.51 818 VAL E C 1
ATOM 14411 O O . VAL E 2 92 ? -14.847 26.413 35.682 1.00 40.84 818 VAL E O 1
ATOM 14415 N N . ARG E 2 93 ? -16.137 27.924 34.619 1.00 42.16 819 ARG E N 1
ATOM 14416 C CA . ARG E 2 93 ? -16.058 28.921 35.680 1.00 42.73 819 ARG E CA 1
ATOM 14417 C C . ARG E 2 93 ? -16.552 28.340 37.001 1.00 42.86 819 ARG E C 1
ATOM 14418 O O . ARG E 2 93 ? -17.558 27.624 37.039 1.00 42.79 819 ARG E O 1
ATOM 14426 N N . ASN E 2 94 ? -15.814 28.640 38.070 1.00 43.18 820 ASN E N 1
ATOM 14427 C CA . ASN E 2 94 ? -16.203 28.294 39.449 1.00 43.49 820 ASN E CA 1
ATOM 14428 C C . ASN E 2 94 ? -16.062 26.822 39.828 1.00 43.82 820 ASN E C 1
ATOM 14429 O O . ASN E 2 94 ? -16.319 26.451 40.964 1.00 44.40 820 ASN E O 1
ATOM 14434 N N . GLU E 2 95 ? -15.654 25.978 38.891 1.00 44.49 821 GLU E N 1
ATOM 14435 C CA . GLU E 2 95 ? -15.369 24.586 39.222 1.00 45.33 821 GLU E CA 1
ATOM 14436 C C . GLU E 2 95 ? -13.895 24.391 39.564 1.00 44.90 821 GLU E C 1
ATOM 14437 O O . GLU E 2 95 ? -13.021 24.901 38.865 1.00 44.68 821 GLU E O 1
ATOM 14443 N N . GLN E 2 96 ? -13.632 23.668 40.652 1.00 44.72 822 GLN E N 1
ATOM 14444 C CA . GLN E 2 96 ? -12.269 23.382 41.079 1.00 44.67 822 GLN E CA 1
ATOM 14445 C C . GLN E 2 96 ? -11.653 22.301 40.211 1.00 45.06 822 GLN E C 1
ATOM 14446 O O . GLN E 2 96 ? -12.269 21.264 39.937 1.00 45.11 822 GLN E O 1
ATOM 14452 N N . VAL E 2 97 ? -10.432 22.557 39.774 1.00 45.41 823 VAL E N 1
ATOM 14453 C CA . VAL E 2 97 ? -9.698 21.603 38.973 1.00 46.07 823 VAL E CA 1
ATOM 14454 C C . VAL E 2 97 ? -8.275 21.465 39.493 1.00 46.53 823 VAL E C 1
ATOM 14455 O O . VAL E 2 97 ? -7.766 22.342 40.197 1.00 46.24 823 VAL E O 1
ATOM 14459 N N . GLU E 2 98 ? -7.649 20.343 39.152 1.00 47.36 824 GLU E N 1
ATOM 14460 C CA . GLU E 2 98 ? -6.222 20.182 39.348 1.00 48.18 824 GLU E CA 1
ATOM 14461 C C . GLU E 2 98 ? -5.537 20.152 37.994 1.00 47.86 824 GLU E C 1
ATOM 14462 O O . GLU E 2 98 ? -5.988 19.471 37.076 1.00 47.93 824 GLU E O 1
ATOM 14468 N N . ILE E 2 99 ? -4.459 20.920 37.889 1.00 47.45 825 ILE E N 1
ATOM 14469 C CA . ILE E 2 99 ? -3.587 20.935 36.729 1.00 47.06 825 ILE E CA 1
ATOM 14470 C C . ILE E 2 99 ? -2.211 20.419 37.177 1.00 46.92 825 ILE E C 1
ATOM 14471 O O . ILE E 2 99 ? -1.962 20.281 38.367 1.00 47.57 825 ILE E O 1
ATOM 14476 N N . ARG E 2 100 ? -1.325 20.117 36.236 1.00 46.51 826 ARG E N 1
ATOM 14477 C CA . ARG E 2 100 ? -0.014 19.582 36.576 1.00 45.96 826 ARG E CA 1
ATOM 14478 C C . ARG E 2 100 ? 1.099 20.375 35.930 1.00 45.69 826 ARG E C 1
ATOM 14479 O O . ARG E 2 100 ? 1.022 20.737 34.756 1.00 46.37 826 ARG E O 1
ATOM 14487 N N . ALA E 2 101 ? 2.136 20.647 36.710 1.00 44.94 827 ALA E N 1
ATOM 14488 C CA . ALA E 2 101 ? 3.382 21.143 36.176 1.00 43.77 827 ALA E CA 1
ATOM 14489 C C . ALA E 2 101 ? 4.377 20.021 36.384 1.00 43.20 827 ALA E C 1
ATOM 14490 O O . ALA E 2 101 ? 4.603 19.617 37.505 1.00 43.55 827 ALA E O 1
ATOM 14492 N N . VAL E 2 102 ? 4.936 19.493 35.302 1.00 42.55 828 VAL E N 1
ATOM 14493 C CA . VAL E 2 102 ? 5.928 18.436 35.390 1.00 41.83 828 VAL E CA 1
ATOM 14494 C C . VAL E 2 102 ? 7.274 19.051 35.088 1.00 41.58 828 VAL E C 1
ATOM 14495 O O . VAL E 2 102 ? 7.429 19.745 34.091 1.00 41.00 828 VAL E O 1
ATOM 14499 N N . LEU E 2 103 ? 8.239 18.801 35.972 1.00 41.44 829 LEU E N 1
ATOM 14500 C CA . LEU E 2 103 ? 9.573 19.351 35.834 1.00 40.91 829 LEU E CA 1
ATOM 14501 C C . LEU E 2 103 ? 10.518 18.285 35.341 1.00 40.61 829 LEU E C 1
ATOM 14502 O O . LEU E 2 103 ? 10.496 17.151 35.824 1.00 40.28 829 LEU E O 1
ATOM 14507 N N . TYR E 2 104 ? 11.356 18.657 34.381 1.00 40.59 830 TYR E N 1
ATOM 14508 C CA . TYR E 2 104 ? 12.221 17.694 33.711 1.00 40.64 830 TYR E CA 1
ATOM 14509 C C . TYR E 2 104 ? 13.681 17.951 33.991 1.00 40.76 830 TYR E C 1
ATOM 14510 O O . TYR E 2 104 ? 14.183 19.040 33.736 1.00 40.69 830 TYR E O 1
ATOM 14519 N N . ASN E 2 105 ? 14.353 16.932 34.518 1.00 41.04 831 ASN E N 1
ATOM 14520 C CA . ASN E 2 105 ? 15.790 16.978 34.698 1.00 41.42 831 ASN E CA 1
ATOM 14521 C C . ASN E 2 105 ? 16.473 16.004 33.742 1.00 41.98 831 ASN E C 1
ATOM 14522 O O . ASN E 2 105 ? 16.427 14.796 33.951 1.00 41.80 831 ASN E O 1
ATOM 14527 N N . TYR E 2 106 ? 17.100 16.541 32.694 1.00 42.69 832 TYR E N 1
ATOM 14528 C CA . TYR E 2 106 ? 17.866 15.728 31.750 1.00 43.31 832 TYR E CA 1
ATOM 14529 C C . TYR E 2 106 ? 19.370 15.875 31.921 1.00 44.27 832 TYR E C 1
ATOM 14530 O O . TYR E 2 106 ? 20.142 15.491 31.039 1.00 44.56 832 TYR E O 1
ATOM 14539 N N . ARG E 2 107 ? 19.783 16.426 33.062 1.00 45.25 833 ARG E N 1
ATOM 14540 C CA . ARG E 2 107 ? 21.173 16.324 33.497 1.00 45.96 833 ARG E CA 1
ATOM 14541 C C . ARG E 2 107 ? 21.516 14.849 33.678 1.00 46.35 833 ARG E C 1
ATOM 14542 O O . ARG E 2 107 ? 20.745 14.080 34.270 1.00 46.21 833 ARG E O 1
ATOM 14550 N N . GLN E 2 108 ? 22.675 14.472 33.147 1.00 46.84 834 GLN E N 1
ATOM 14551 C CA . GLN E 2 108 ? 23.067 13.083 32.989 1.00 47.46 834 GLN E CA 1
ATOM 14552 C C . GLN E 2 108 ? 23.309 12.394 34.340 1.00 47.84 834 GLN E C 1
ATOM 14553 O O . GLN E 2 108 ? 22.780 11.304 34.596 1.00 47.92 834 GLN E O 1
ATOM 14559 N N . ASN E 2 109 ? 24.106 13.027 35.200 1.00 47.87 835 ASN E N 1
ATOM 14560 C CA . ASN E 2 109 ? 24.433 12.432 36.488 1.00 47.95 835 ASN E CA 1
ATOM 14561 C C . ASN E 2 109 ? 24.461 13.411 37.657 1.00 47.85 835 ASN E C 1
ATOM 14562 O O . ASN E 2 109 ? 25.242 13.249 38.592 1.00 47.79 835 ASN E O 1
ATOM 14567 N N . GLN E 2 110 ? 23.609 14.431 37.603 1.00 47.65 836 GLN E N 1
ATOM 14568 C CA . GLN E 2 110 ? 23.443 15.317 38.751 1.00 47.30 836 GLN E CA 1
ATOM 14569 C C . GLN E 2 110 ? 21.975 15.619 39.020 1.00 47.11 836 GLN E C 1
ATOM 14570 O O . GLN E 2 110 ? 21.211 15.922 38.097 1.00 46.91 836 GLN E O 1
ATOM 14576 N N . GLU E 2 111 ? 21.585 15.502 40.289 1.00 46.68 837 GLU E N 1
ATOM 14577 C CA . GLU E 2 111 ? 20.219 15.822 40.700 1.00 46.57 837 GLU E CA 1
ATOM 14578 C C . GLU E 2 111 ? 20.048 17.308 41.012 1.00 45.95 837 GLU E C 1
ATOM 14579 O O . GLU E 2 111 ? 21.024 18.010 41.287 1.00 46.17 837 GLU E O 1
ATOM 14585 N N . LEU E 2 112 ? 18.807 17.777 40.963 1.00 45.09 838 LEU E N 1
ATOM 14586 C CA . LEU E 2 112 ? 18.521 19.200 41.059 1.00 44.54 838 LEU E CA 1
ATOM 14587 C C . LEU E 2 112 ? 17.586 19.525 42.209 1.00 44.25 838 LEU E C 1
ATOM 14588 O O . LEU E 2 112 ? 16.505 18.957 42.313 1.00 44.61 838 LEU E O 1
ATOM 14593 N N . LYS E 2 113 ? 18.009 20.444 43.070 1.00 43.92 839 LYS E N 1
ATOM 14594 C CA . LYS E 2 113 ? 17.133 21.015 44.086 1.00 43.61 839 LYS E CA 1
ATOM 14595 C C . LYS E 2 113 ? 16.506 22.258 43.469 1.00 43.09 839 LYS E C 1
ATOM 14596 O O . LYS E 2 113 ? 17.213 23.178 43.068 1.00 42.68 839 LYS E O 1
ATOM 14602 N N . VAL E 2 114 ? 15.183 22.274 43.357 1.00 42.74 840 VAL E N 1
ATOM 14603 C CA . VAL E 2 114 ? 14.512 23.382 42.673 1.00 42.69 840 VAL E CA 1
ATOM 14604 C C . VAL E 2 114 ? 13.348 23.989 43.463 1.00 42.73 840 VAL E C 1
ATOM 14605 O O . VAL E 2 114 ? 12.544 23.270 44.061 1.00 42.69 840 VAL E O 1
ATOM 14609 N N . ARG E 2 115 ? 13.303 25.322 43.473 1.00 42.51 841 ARG E N 1
ATOM 14610 C CA . ARG E 2 115 ? 12.141 26.073 43.929 1.00 42.27 841 ARG E CA 1
ATOM 14611 C C . ARG E 2 115 ? 11.149 26.192 42.757 1.00 42.26 841 ARG E C 1
ATOM 14612 O O . ARG E 2 115 ? 11.527 26.627 41.669 1.00 41.67 841 ARG E O 1
ATOM 14620 N N . VAL E 2 116 ? 9.900 25.778 42.986 1.00 42.30 842 VAL E N 1
ATOM 14621 C CA . VAL E 2 116 ? 8.825 25.872 41.997 1.00 42.44 842 VAL E CA 1
ATOM 14622 C C . VAL E 2 116 ? 7.711 26.710 42.575 1.00 43.01 842 VAL E C 1
ATOM 14623 O O . VAL E 2 116 ? 7.413 26.610 43.760 1.00 43.92 842 VAL E O 1
ATOM 14627 N N . GLU E 2 117 ? 7.033 27.461 41.725 1.00 43.11 843 GLU E N 1
ATOM 14628 C CA . GLU E 2 117 ? 6.016 28.379 42.177 1.00 43.68 843 GLU E CA 1
ATOM 14629 C C . GLU E 2 117 ? 4.904 28.523 41.148 1.00 43.11 843 GLU E C 1
ATOM 14630 O O . GLU E 2 117 ? 5.173 28.660 39.966 1.00 43.29 843 GLU E O 1
ATOM 14636 N N . LEU E 2 118 ? 3.660 28.486 41.606 1.00 42.78 844 LEU E N 1
ATOM 14637 C CA . LEU E 2 118 ? 2.536 28.935 40.809 1.00 42.14 844 LEU E CA 1
ATOM 14638 C C . LEU E 2 118 ? 2.294 30.398 41.173 1.00 42.53 844 LEU E C 1
ATOM 14639 O O . LEU E 2 118 ? 2.027 30.715 42.331 1.00 42.01 844 LEU E O 1
ATOM 14644 N N . LEU E 2 119 ? 2.380 31.281 40.185 1.00 42.67 845 LEU E N 1
ATOM 14645 C CA . LEU E 2 119 ? 2.118 32.702 40.404 1.00 43.44 845 LEU E CA 1
ATOM 14646 C C . LEU E 2 119 ? 0.650 33.023 40.762 1.00 43.45 845 LEU E C 1
ATOM 14647 O O . LEU E 2 119 ? -0.278 32.336 40.310 1.00 43.37 845 LEU E O 1
ATOM 14652 N N . HIS E 2 120 ? 0.455 34.062 41.575 1.00 43.54 846 HIS E N 1
ATOM 14653 C CA . HIS E 2 120 ? -0.877 34.602 41.865 1.00 43.82 846 HIS E CA 1
ATOM 14654 C C . HIS E 2 120 ? -1.496 35.223 40.607 1.00 44.50 846 HIS E C 1
ATOM 14655 O O . HIS E 2 120 ? -0.806 35.860 39.820 1.00 44.53 846 HIS E O 1
ATOM 14662 N N . ASN E 2 121 ? -2.803 35.035 40.444 1.00 45.13 847 ASN E N 1
ATOM 14663 C CA . ASN E 2 121 ? -3.558 35.571 39.315 1.00 45.53 847 ASN E CA 1
ATOM 14664 C C . ASN E 2 121 ? -4.997 35.774 39.777 1.00 45.65 847 ASN E C 1
ATOM 14665 O O . ASN E 2 121 ? -5.659 34.800 40.159 1.00 45.54 847 ASN E O 1
ATOM 14670 N N . PRO E 2 122 ? -5.476 37.037 39.762 1.00 45.86 848 PRO E N 1
ATOM 14671 C CA . PRO E 2 122 ? -6.801 37.443 40.257 1.00 45.99 848 PRO E CA 1
ATOM 14672 C C . PRO E 2 122 ? -7.972 36.766 39.552 1.00 45.97 848 PRO E C 1
ATOM 14673 O O . PRO E 2 122 ? -9.086 36.780 40.079 1.00 46.20 848 PRO E O 1
ATOM 14677 N N . ALA E 2 123 ? -7.717 36.193 38.379 1.00 45.88 849 ALA E N 1
ATOM 14678 C CA . ALA E 2 123 ? -8.736 35.463 37.607 1.00 46.25 849 ALA E CA 1
ATOM 14679 C C . ALA E 2 123 ? -8.939 34.022 38.099 1.00 46.22 849 ALA E C 1
ATOM 14680 O O . ALA E 2 123 ? -9.877 33.335 37.681 1.00 46.09 849 ALA E O 1
ATOM 14682 N N . PHE E 2 124 ? -8.045 33.582 38.985 1.00 46.28 850 PHE E N 1
ATOM 14683 C CA . PHE E 2 124 ? -8.108 32.260 39.596 1.00 46.09 850 PHE E CA 1
ATOM 14684 C C . PHE E 2 124 ? -8.031 32.352 41.112 1.00 46.19 850 PHE E C 1
ATOM 14685 O O . PHE E 2 124 ? -7.305 33.185 41.661 1.00 45.75 850 PHE E O 1
ATOM 14693 N N . CYS E 2 125 ? -8.761 31.466 41.786 1.00 46.18 851 CYS E N 1
ATOM 14694 C CA . CYS E 2 125 ? -8.532 31.219 43.202 1.00 46.17 851 CYS E CA 1
ATOM 14695 C C . CYS E 2 125 ? -7.542 30.059 43.381 1.00 46.07 851 CYS E C 1
ATOM 14696 O O . CYS E 2 125 ? -7.715 28.990 42.795 1.00 46.61 851 CYS E O 1
ATOM 14699 N N . SER E 2 126 ? -6.489 30.294 44.161 1.00 46.29 852 SER E N 1
ATOM 14700 C CA . SER E 2 126 ? -5.472 29.282 44.473 1.00 46.43 852 SER E CA 1
ATOM 14701 C C . SER E 2 126 ? -4.918 29.491 45.891 1.00 46.75 852 SER E C 1
ATOM 14702 O O . SER E 2 126 ? -5.536 30.195 46.697 1.00 46.78 852 SER E O 1
ATOM 14705 N N . LEU E 2 127 ? -3.780 28.864 46.205 1.00 46.79 853 LEU E N 1
ATOM 14706 C CA . LEU E 2 127 ? -3.099 29.085 47.486 1.00 46.65 853 LEU E CA 1
ATOM 14707 C C . LEU E 2 127 ? -2.178 30.290 47.455 1.00 46.50 853 LEU E C 1
ATOM 14708 O O . LEU E 2 127 ? -1.709 30.731 48.490 1.00 46.83 853 LEU E O 1
ATOM 14713 N N . ALA E 2 128 ? -1.901 30.812 46.266 1.00 46.81 854 ALA E N 1
ATOM 14714 C CA . ALA E 2 128 ? -1.088 32.013 46.131 1.00 46.72 854 ALA E CA 1
ATOM 14715 C C . ALA E 2 128 ? -1.962 33.235 46.337 1.00 46.82 854 ALA E C 1
ATOM 14716 O O . ALA E 2 128 ? -3.113 33.257 45.912 1.00 47.07 854 ALA E O 1
ATOM 14718 N N . THR E 2 129 ? -1.419 34.247 47.001 1.00 47.12 855 THR E N 1
ATOM 14719 C CA . THR E 2 129 ? -2.142 35.493 47.223 1.00 47.48 855 THR E CA 1
ATOM 14720 C C . THR E 2 129 ? -1.285 36.655 46.741 1.00 47.84 855 THR E C 1
ATOM 14721 O O . THR E 2 129 ? -0.203 36.441 46.200 1.00 48.02 855 THR E O 1
ATOM 14725 N N . THR E 2 130 ? -1.784 37.877 46.933 1.00 48.26 856 THR E N 1
ATOM 14726 C CA . THR E 2 130 ? -1.006 39.104 46.740 1.00 48.77 856 THR E CA 1
ATOM 14727 C C . THR E 2 130 ? 0.190 39.190 47.701 1.00 48.82 856 THR E C 1
ATOM 14728 O O . THR E 2 130 ? 1.288 39.618 47.307 1.00 49.02 856 THR E O 1
ATOM 14732 N N . LYS E 2 131 ? -0.024 38.784 48.952 1.00 48.49 857 LYS E N 1
ATOM 14733 C CA . LYS E 2 131 ? 1.024 38.863 49.972 1.00 48.46 857 LYS E CA 1
ATOM 14734 C C . LYS E 2 131 ? 1.702 37.536 50.336 1.00 48.23 857 LYS E C 1
ATOM 14735 O O . LYS E 2 131 ? 2.537 37.495 51.237 1.00 48.55 857 LYS E O 1
ATOM 14741 N N . ARG E 2 132 ? 1.369 36.464 49.624 1.00 47.96 858 ARG E N 1
ATOM 14742 C CA . ARG E 2 132 ? 1.925 35.147 49.931 1.00 47.66 858 ARG E CA 1
ATOM 14743 C C . ARG E 2 132 ? 2.028 34.224 48.708 1.00 47.22 858 ARG E C 1
ATOM 14744 O O . ARG E 2 132 ? 1.043 33.937 48.020 1.00 46.68 858 ARG E O 1
ATOM 14752 N N . ARG E 2 133 ? 3.251 33.769 48.465 1.00 46.95 859 ARG E N 1
ATOM 14753 C CA . ARG E 2 133 ? 3.570 32.859 47.383 1.00 46.65 859 ARG E CA 1
ATOM 14754 C C . ARG E 2 133 ? 3.118 31.437 47.676 1.00 46.84 859 ARG E C 1
ATOM 14755 O O . ARG E 2 133 ? 3.156 30.974 48.815 1.00 46.98 859 ARG E O 1
ATOM 14763 N N . HIS E 2 134 ? 2.683 30.755 46.626 1.00 47.27 860 HIS E N 1
ATOM 14764 C CA . HIS E 2 134 ? 2.478 29.326 46.657 1.00 47.36 860 HIS E CA 1
ATOM 14765 C C . HIS E 2 134 ? 3.712 28.684 46.020 1.00 47.46 860 HIS E C 1
ATOM 14766 O O . HIS E 2 134 ? 3.713 28.326 44.831 1.00 47.88 860 HIS E O 1
ATOM 14773 N N . GLN E 2 135 ? 4.768 28.563 46.822 1.00 47.18 861 GLN E N 1
ATOM 14774 C CA . GLN E 2 135 ? 6.037 27.982 46.381 1.00 47.31 861 GLN E CA 1
ATOM 14775 C C . GLN E 2 135 ? 6.407 26.685 47.120 1.00 46.95 861 GLN E C 1
ATOM 14776 O O . GLN E 2 135 ? 5.864 26.381 48.181 1.00 46.65 861 GLN E O 1
ATOM 14782 N N . GLN E 2 136 ? 7.336 25.933 46.528 1.00 46.86 862 GLN E N 1
ATOM 14783 C CA . GLN E 2 136 ? 7.717 24.596 46.978 1.00 46.75 862 GLN E CA 1
ATOM 14784 C C . GLN E 2 136 ? 9.135 24.305 46.555 1.00 46.45 862 GLN E C 1
ATOM 14785 O O . GLN E 2 136 ? 9.588 24.750 45.500 1.00 46.00 862 GLN E O 1
ATOM 14791 N N . THR E 2 137 ? 9.812 23.506 47.365 1.00 46.50 863 THR E N 1
ATOM 14792 C CA . THR E 2 137 ? 11.115 22.979 47.020 1.00 46.57 863 THR E CA 1
ATOM 14793 C C . THR E 2 137 ? 10.949 21.493 46.739 1.00 46.44 863 THR E C 1
ATOM 14794 O O . THR E 2 137 ? 10.287 20.786 47.496 1.00 46.70 863 THR E O 1
ATOM 14798 N N . VAL E 2 138 ? 11.514 21.036 45.627 1.00 46.04 864 VAL E N 1
ATOM 14799 C CA . VAL E 2 138 ? 11.575 19.614 45.312 1.00 45.77 864 VAL E CA 1
ATOM 14800 C C . VAL E 2 138 ? 12.991 19.271 44.846 1.00 45.63 864 VAL E C 1
ATOM 14801 O O . VAL E 2 138 ? 13.789 20.167 44.561 1.00 45.74 864 VAL E O 1
ATOM 14805 N N . THR E 2 139 ? 13.318 17.983 44.819 1.00 45.23 865 THR E N 1
ATOM 14806 C CA . THR E 2 139 ? 14.565 17.530 44.208 1.00 44.85 865 THR E CA 1
ATOM 14807 C C . THR E 2 139 ? 14.261 16.503 43.114 1.00 44.55 865 THR E C 1
ATOM 14808 O O . THR E 2 139 ? 13.591 15.497 43.363 1.00 44.59 865 THR E O 1
ATOM 14812 N N . ILE E 2 140 ? 14.736 16.775 41.901 1.00 44.34 866 ILE E N 1
ATOM 14813 C CA . ILE E 2 140 ? 14.601 15.835 40.796 1.00 43.77 866 ILE E CA 1
ATOM 14814 C C . ILE E 2 140 ? 15.930 15.113 40.580 1.00 43.55 866 ILE E C 1
ATOM 14815 O O . ILE E 2 140 ? 16.947 15.767 40.362 1.00 43.72 866 ILE E O 1
ATOM 14820 N N . PRO E 2 141 ? 15.925 13.763 40.636 1.00 43.20 867 PRO E N 1
ATOM 14821 C CA . PRO E 2 141 ? 17.133 12.988 40.343 1.00 42.97 867 PRO E CA 1
ATOM 14822 C C . PRO E 2 141 ? 17.503 13.052 38.857 1.00 42.61 867 PRO E C 1
ATOM 14823 O O . PRO E 2 141 ? 16.668 13.444 38.042 1.00 42.55 867 PRO E O 1
ATOM 14827 N N . PRO E 2 142 ? 18.746 12.669 38.500 1.00 42.51 868 PRO E N 1
ATOM 14828 C CA . PRO E 2 142 ? 19.164 12.749 37.092 1.00 42.40 868 PRO E CA 1
ATOM 14829 C C . PRO E 2 142 ? 18.252 11.980 36.131 1.00 42.33 868 PRO E C 1
ATOM 14830 O O . PRO E 2 142 ? 17.748 10.915 36.476 1.00 42.14 868 PRO E O 1
ATOM 14834 N N . LYS E 2 143 ? 18.060 12.535 34.936 1.00 42.54 869 LYS E N 1
ATOM 14835 C CA . LYS E 2 143 ? 17.295 11.898 33.854 1.00 42.83 869 LYS E CA 1
ATOM 14836 C C . LYS E 2 143 ? 15.908 11.437 34.291 1.00 42.84 869 LYS E C 1
ATOM 14837 O O . LYS E 2 143 ? 15.525 10.287 34.084 1.00 42.54 869 LYS E O 1
ATOM 14843 N N . SER E 2 144 ? 15.162 12.349 34.908 1.00 43.13 870 SER E N 1
ATOM 14844 C CA . SER E 2 144 ? 13.796 12.064 35.334 1.00 43.46 870 SER E CA 1
ATOM 14845 C C . SER E 2 144 ? 12.911 13.299 35.481 1.00 43.53 870 SER E C 1
ATOM 14846 O O . SER E 2 144 ? 13.294 14.422 35.126 1.00 43.47 870 SER E O 1
ATOM 14849 N N . SER E 2 145 ? 11.712 13.067 35.997 1.00 43.83 871 SER E N 1
ATOM 14850 C CA . SER E 2 145 ? 10.693 14.095 36.084 1.00 44.12 871 SER E CA 1
ATOM 14851 C C . SER E 2 145 ? 9.950 14.011 37.396 1.00 44.38 871 SER E C 1
ATOM 14852 O O . SER E 2 145 ? 9.964 12.976 38.070 1.00 44.42 871 SER E O 1
ATOM 14855 N N . LEU E 2 146 ? 9.309 15.118 37.753 1.00 44.82 872 LEU E N 1
ATOM 14856 C CA . LEU E 2 146 ? 8.490 15.186 38.946 1.00 45.03 872 LEU E CA 1
ATOM 14857 C C . LEU E 2 146 ? 7.275 16.029 38.633 1.00 44.83 872 LEU E C 1
ATOM 14858 O O . LEU E 2 146 ? 7.407 17.147 38.146 1.00 44.05 872 LEU E O 1
ATOM 14863 N N . SER E 2 147 ? 6.095 15.471 38.901 1.00 45.04 873 SER E N 1
ATOM 14864 C CA . SER E 2 147 ? 4.850 16.200 38.790 1.00 45.41 873 SER E CA 1
ATOM 14865 C C . SER E 2 147 ? 4.628 17.085 39.997 1.00 45.38 873 SER E C 1
ATOM 14866 O O . SER E 2 147 ? 4.861 16.670 41.130 1.00 45.34 873 SER E O 1
ATOM 14869 N N . VAL E 2 148 ? 4.209 18.319 39.734 1.00 45.39 874 VAL E N 1
ATOM 14870 C CA . VAL E 2 148 ? 3.794 19.238 40.781 1.00 45.63 874 VAL E CA 1
ATOM 14871 C C . VAL E 2 148 ? 2.347 19.655 40.497 1.00 45.58 874 VAL E C 1
ATOM 14872 O O . VAL E 2 148 ? 2.085 20.381 39.547 1.00 45.78 874 VAL E O 1
ATOM 14876 N N . PRO E 2 149 ? 1.405 19.171 41.324 1.00 45.74 875 PRO E N 1
ATOM 14877 C CA . PRO E 2 149 ? -0.010 19.471 41.146 1.00 45.81 875 PRO E CA 1
ATOM 14878 C C . PRO E 2 149 ? -0.409 20.813 41.751 1.00 45.77 875 PRO E C 1
ATOM 14879 O O . PRO E 2 149 ? 0.139 21.210 42.782 1.00 46.09 875 PRO E O 1
ATOM 14883 N N . TYR E 2 150 ? -1.357 21.499 41.118 1.00 45.51 876 TYR E N 1
ATOM 14884 C CA . TYR E 2 150 ? -1.897 22.745 41.661 1.00 45.15 876 TYR E CA 1
ATOM 14885 C C . TYR E 2 150 ? -3.407 22.757 41.574 1.00 44.97 876 TYR E C 1
ATOM 14886 O O . TYR E 2 150 ? -3.952 22.512 40.501 1.00 44.81 876 TYR E O 1
ATOM 14895 N N . VAL E 2 151 ? -4.095 23.042 42.683 1.00 44.65 877 VAL E N 1
ATOM 14896 C CA . VAL E 2 151 ? -5.560 23.133 42.607 1.00 44.56 877 VAL E CA 1
ATOM 14897 C C . VAL E 2 151 ? -5.987 24.577 42.380 1.00 44.79 877 VAL E C 1
ATOM 14898 O O . VAL E 2 151 ? -5.516 25.499 43.057 1.00 44.89 877 VAL E O 1
ATOM 14902 N N . ILE E 2 152 ? -6.829 24.783 41.371 1.00 44.54 878 ILE E N 1
ATOM 14903 C CA . ILE E 2 152 ? -7.209 26.144 41.013 1.00 44.22 878 ILE E CA 1
ATOM 14904 C C . ILE E 2 152 ? -8.701 26.247 40.770 1.00 44.07 878 ILE E C 1
ATOM 14905 O O . ILE E 2 152 ? -9.369 25.258 40.462 1.00 43.63 878 ILE E O 1
ATOM 14910 N N . VAL E 2 153 ? -9.229 27.447 40.972 1.00 43.46 879 VAL E N 1
ATOM 14911 C CA . VAL E 2 153 ? -10.604 27.713 40.601 1.00 42.96 879 VAL E CA 1
ATOM 14912 C C . VAL E 2 153 ? -10.643 28.911 39.672 1.00 42.36 879 VAL E C 1
ATOM 14913 O O . VAL E 2 153 ? -10.317 30.013 40.093 1.00 42.61 879 VAL E O 1
ATOM 14917 N N . PRO E 2 154 ? -11.066 28.698 38.417 1.00 41.88 880 PRO E N 1
ATOM 14918 C CA . PRO E 2 154 ? -11.242 29.785 37.455 1.00 41.72 880 PRO E CA 1
ATOM 14919 C C . PRO E 2 154 ? -12.444 30.639 37.840 1.00 41.07 880 PRO E C 1
ATOM 14920 O O . PRO E 2 154 ? -13.545 30.108 37.986 1.00 41.56 880 PRO E O 1
ATOM 14924 N N . LEU E 2 155 ? -12.216 31.941 38.015 1.00 40.71 881 LEU E N 1
ATOM 14925 C CA . LEU E 2 155 ? -13.232 32.875 38.515 1.00 40.22 881 LEU E CA 1
ATOM 14926 C C . LEU E 2 155 ? -13.811 33.783 37.429 1.00 40.01 881 LEU E C 1
ATOM 14927 O O . LEU E 2 155 ? -14.868 34.388 37.633 1.00 40.28 881 LEU E O 1
ATOM 14932 N N . LYS E 2 156 ? -13.114 33.893 36.299 1.00 39.81 882 LYS E N 1
ATOM 14933 C CA . LYS E 2 156 ? -13.516 34.776 35.193 1.00 40.08 882 LYS E CA 1
ATOM 14934 C C . LYS E 2 156 ? -13.518 34.066 33.835 1.00 40.30 882 LYS E C 1
ATOM 14935 O O . LYS E 2 156 ? -12.567 33.371 33.501 1.00 40.84 882 LYS E O 1
ATOM 14941 N N . THR E 2 157 ? -14.581 34.248 33.053 1.00 40.46 883 THR E N 1
ATOM 14942 C CA . THR E 2 157 ? -14.653 33.680 31.703 1.00 40.86 883 THR E CA 1
ATOM 14943 C C . THR E 2 157 ? -13.662 34.300 30.711 1.00 41.10 883 THR E C 1
ATOM 14944 O O . THR E 2 157 ? -13.170 35.409 30.922 1.00 41.08 883 THR E O 1
ATOM 14948 N N . GLY E 2 158 ? -13.377 33.574 29.632 1.00 41.26 884 GLY E N 1
ATOM 14949 C CA . GLY E 2 158 ? -12.511 34.080 28.568 1.00 42.11 884 GLY E CA 1
ATOM 14950 C C . GLY E 2 158 ? -11.153 33.411 28.539 1.00 42.70 884 GLY E C 1
ATOM 14951 O O . GLY E 2 158 ? -10.959 32.350 29.108 1.00 42.85 884 GLY E O 1
ATOM 14952 N N . LEU E 2 159 ? -10.199 34.047 27.881 1.00 44.10 885 LEU E N 1
ATOM 14953 C CA . LEU E 2 159 ? -8.880 33.455 27.705 1.00 45.05 885 LEU E CA 1
ATOM 14954 C C . LEU E 2 159 ? -7.992 33.911 28.846 1.00 45.24 885 LEU E C 1
ATOM 14955 O O . LEU E 2 159 ? -7.727 35.098 28.999 1.00 45.89 885 LEU E O 1
ATOM 14960 N N . GLN E 2 160 ? -7.563 32.968 29.673 1.00 45.59 886 GLN E N 1
ATOM 14961 C CA . GLN E 2 160 ? -6.872 33.307 30.916 1.00 45.60 886 GLN E CA 1
ATOM 14962 C C . GLN E 2 160 ? -5.536 32.569 30.965 1.00 46.34 886 GLN E C 1
ATOM 14963 O O . GLN E 2 160 ? -5.330 31.621 30.204 1.00 46.86 886 GLN E O 1
ATOM 14969 N N . GLU E 2 161 ? -4.627 32.996 31.837 1.00 46.78 887 GLU E N 1
ATOM 14970 C CA . GLU E 2 161 ? -3.296 32.397 31.864 1.00 47.59 887 GLU E CA 1
ATOM 14971 C C . GLU E 2 161 ? -2.928 31.805 33.222 1.00 47.57 887 GLU E C 1
ATOM 14972 O O . GLU E 2 161 ? -3.348 32.302 34.270 1.00 47.80 887 GLU E O 1
ATOM 14978 N N . VAL E 2 162 ? -2.184 30.702 33.179 1.00 47.22 888 VAL E N 1
ATOM 14979 C CA . VAL E 2 162 ? -1.592 30.081 34.359 1.00 46.27 888 VAL E CA 1
ATOM 14980 C C . VAL E 2 162 ? -0.092 30.233 34.158 1.00 46.16 888 VAL E C 1
ATOM 14981 O O . VAL E 2 162 ? 0.410 30.029 33.053 1.00 46.18 888 VAL E O 1
ATOM 14985 N N . GLU E 2 163 ? 0.624 30.626 35.202 1.00 46.28 889 GLU E N 1
ATOM 14986 C CA . GLU E 2 163 ? 2.076 30.800 35.111 1.00 46.25 889 GLU E CA 1
ATOM 14987 C C . GLU E 2 163 ? 2.797 30.064 36.251 1.00 45.77 889 GLU E C 1
ATOM 14988 O O . GLU E 2 163 ? 2.458 30.239 37.415 1.00 45.77 889 GLU E O 1
ATOM 14994 N N . VAL E 2 164 ? 3.768 29.225 35.890 1.00 45.43 890 VAL E N 1
ATOM 14995 C CA . VAL E 2 164 ? 4.583 28.492 36.851 1.00 44.65 890 VAL E CA 1
ATOM 14996 C C . VAL E 2 164 ? 6.059 28.753 36.576 1.00 44.42 890 VAL E C 1
ATOM 14997 O O . VAL E 2 164 ? 6.537 28.538 35.452 1.00 44.34 890 VAL E O 1
ATOM 15001 N N . LYS E 2 165 ? 6.778 29.199 37.608 1.00 43.42 891 LYS E N 1
ATOM 15002 C CA . LYS E 2 165 ? 8.199 29.505 37.494 1.00 42.45 891 LYS E CA 1
ATOM 15003 C C . LYS E 2 165 ? 9.017 28.594 38.390 1.00 41.60 891 LYS E C 1
ATOM 15004 O O . LYS E 2 165 ? 8.608 28.294 39.498 1.00 41.20 891 LYS E O 1
ATOM 15010 N N . ALA E 2 166 ? 10.173 28.163 37.902 1.00 40.71 892 ALA E N 1
ATOM 15011 C CA . ALA E 2 166 ? 11.076 27.316 38.676 1.00 40.12 892 ALA E CA 1
ATOM 15012 C C . ALA E 2 166 ? 12.531 27.775 38.541 1.00 40.16 892 ALA E C 1
ATOM 15013 O O . ALA E 2 166 ? 12.959 28.187 37.468 1.00 40.36 892 ALA E O 1
ATOM 15015 N N . ALA E 2 167 ? 13.276 27.713 39.641 1.00 39.74 893 ALA E N 1
ATOM 15016 C CA . ALA E 2 167 ? 14.704 28.008 39.632 1.00 39.38 893 ALA E CA 1
ATOM 15017 C C . ALA E 2 167 ? 15.444 26.916 40.387 1.00 39.24 893 ALA E C 1
ATOM 15018 O O . ALA E 2 167 ? 14.913 26.342 41.347 1.00 38.93 893 ALA E O 1
ATOM 15020 N N . VAL E 2 168 ? 16.660 26.601 39.954 1.00 39.11 894 VAL E N 1
ATOM 15021 C CA . VAL E 2 168 ? 17.421 25.587 40.678 1.00 39.45 894 VAL E CA 1
ATOM 15022 C C . VAL E 2 168 ? 18.492 26.169 41.601 1.00 39.76 894 VAL E C 1
ATOM 15023 O O . VAL E 2 168 ? 19.173 27.139 41.256 1.00 39.59 894 VAL E O 1
ATOM 15027 N N . TYR E 2 169 ? 18.614 25.573 42.783 1.00 40.39 895 TYR E N 1
ATOM 15028 C CA . TYR E 2 169 ? 19.567 26.009 43.791 1.00 40.87 895 TYR E CA 1
ATOM 15029 C C . TYR E 2 169 ? 21.001 25.709 43.368 1.00 41.65 895 TYR E C 1
ATOM 15030 O O . TYR E 2 169 ? 21.309 24.591 42.936 1.00 41.65 895 TYR E O 1
ATOM 15039 N N . HIS E 2 170 ? 21.863 26.723 43.485 1.00 42.41 896 HIS E N 1
ATOM 15040 C CA . HIS E 2 170 ? 23.324 26.586 43.325 1.00 43.56 896 HIS E CA 1
ATOM 15041 C C . HIS E 2 170 ? 23.813 26.495 41.879 1.00 44.19 896 HIS E C 1
ATOM 15042 O O . HIS E 2 170 ? 25.018 26.480 41.637 1.00 44.68 896 HIS E O 1
ATOM 15049 N N . HIS E 2 171 ? 22.883 26.411 40.933 1.00 44.95 897 HIS E N 1
ATOM 15050 C CA . HIS E 2 171 ? 23.192 26.551 39.516 1.00 45.71 897 HIS E CA 1
ATOM 15051 C C . HIS E 2 171 ? 22.398 27.723 38.956 1.00 45.96 897 HIS E C 1
ATOM 15052 O O . HIS E 2 171 ? 21.302 28.018 39.440 1.00 45.80 897 HIS E O 1
ATOM 15059 N N . PHE E 2 172 ? 22.956 28.382 37.937 1.00 46.28 898 PHE E N 1
ATOM 15060 C CA . PHE E 2 172 ? 22.282 29.488 37.256 1.00 46.51 898 PHE E CA 1
ATOM 15061 C C . PHE E 2 172 ? 21.337 28.981 36.143 1.00 46.42 898 PHE E C 1
ATOM 15062 O O . PHE E 2 172 ? 21.471 29.327 34.964 1.00 46.46 898 PHE E O 1
ATOM 15070 N N . ILE E 2 173 ? 20.376 28.159 36.565 1.00 46.36 899 ILE E N 1
ATOM 15071 C CA . ILE E 2 173 ? 19.370 27.546 35.713 1.00 45.91 899 ILE E CA 1
ATOM 15072 C C . ILE E 2 173 ? 17.986 27.977 36.200 1.00 45.65 899 ILE E C 1
ATOM 15073 O O . ILE E 2 173 ? 17.758 28.077 37.406 1.00 45.39 899 ILE E O 1
ATOM 15078 N N . SER E 2 174 ? 17.066 28.218 35.260 1.00 45.38 900 SER E N 1
ATOM 15079 C CA . SER E 2 174 ? 15.646 28.444 35.574 1.00 44.72 900 SER E CA 1
ATOM 15080 C C . SER E 2 174 ? 14.746 28.247 34.354 1.00 45.03 900 SER E C 1
ATOM 15081 O O . SER E 2 174 ? 15.222 28.144 33.216 1.00 44.69 900 SER E O 1
ATOM 15084 N N . ASP E 2 175 ? 13.440 28.185 34.616 1.00 45.13 901 ASP E N 1
ATOM 15085 C CA . ASP E 2 175 ? 12.433 28.085 33.585 1.00 45.17 901 ASP E CA 1
ATOM 15086 C C . ASP E 2 175 ? 11.090 28.575 34.111 1.00 45.44 901 ASP E C 1
ATOM 15087 O O . ASP E 2 175 ? 10.682 28.247 35.229 1.00 45.55 901 ASP E O 1
ATOM 15092 N N . GLY E 2 176 ? 10.413 29.368 33.293 1.00 45.08 902 GLY E N 1
ATOM 15093 C CA . GLY E 2 176 ? 9.029 29.714 33.526 1.00 44.49 902 GLY E CA 1
ATOM 15094 C C . GLY E 2 176 ? 8.214 29.345 32.301 1.00 44.39 902 GLY E C 1
ATOM 15095 O O . GLY E 2 176 ? 8.723 29.366 31.183 1.00 43.66 902 GLY E O 1
ATOM 15096 N N . VAL E 2 177 ? 6.955 28.981 32.533 1.00 44.55 903 VAL E N 1
ATOM 15097 C CA . VAL E 2 177 ? 5.979 28.717 31.474 1.00 44.53 903 VAL E CA 1
ATOM 15098 C C . VAL E 2 177 ? 4.672 29.442 31.800 1.00 44.89 903 VAL E C 1
ATOM 15099 O O . VAL E 2 177 ? 4.132 29.303 32.904 1.00 44.31 903 VAL E O 1
ATOM 15103 N N . ARG E 2 178 ? 4.179 30.245 30.865 1.00 45.42 904 ARG E N 1
ATOM 15104 C CA . ARG E 2 178 ? 2.778 30.664 30.956 1.00 46.61 904 ARG E CA 1
ATOM 15105 C C . ARG E 2 178 ? 1.936 30.257 29.747 1.00 46.82 904 ARG E C 1
ATOM 15106 O O . ARG E 2 178 ? 2.296 30.507 28.603 1.00 47.24 904 ARG E O 1
ATOM 15114 N N . LYS E 2 179 ? 0.820 29.606 30.035 1.00 47.22 905 LYS E N 1
ATOM 15115 C CA . LYS E 2 179 ? -0.048 29.072 29.020 1.00 47.64 905 LYS E CA 1
ATOM 15116 C C . LYS E 2 179 ? -1.463 29.544 29.239 1.00 47.45 905 LYS E C 1
ATOM 15117 O O . LYS E 2 179 ? -1.895 29.749 30.363 1.00 47.76 905 LYS E O 1
ATOM 15123 N N . SER E 2 180 ? -2.173 29.709 28.135 1.00 47.46 906 SER E N 1
ATOM 15124 C CA . SER E 2 180 ? -3.560 30.118 28.134 1.00 47.18 906 SER E CA 1
ATOM 15125 C C . SER E 2 180 ? -4.459 28.898 28.111 1.00 46.60 906 SER E C 1
ATOM 15126 O O . SER E 2 180 ? -4.071 27.824 27.647 1.00 46.03 906 SER E O 1
ATOM 15129 N N . LEU E 2 181 ? -5.649 29.063 28.665 1.00 46.03 907 LEU E N 1
ATOM 15130 C CA . LEU E 2 181 ? -6.714 28.105 28.486 1.00 45.67 907 LEU E CA 1
ATOM 15131 C C . LEU E 2 181 ? -8.004 28.889 28.411 1.00 44.97 907 LEU E C 1
ATOM 15132 O O . LEU E 2 181 ? -8.062 30.059 28.815 1.00 44.78 907 LEU E O 1
ATOM 15137 N N . LYS E 2 182 ? -9.040 28.245 27.900 1.00 44.32 908 LYS E N 1
ATOM 15138 C CA . LYS E 2 182 ? -10.321 28.906 27.753 1.00 44.13 908 LYS E CA 1
ATOM 15139 C C . LYS E 2 182 ? -11.218 28.614 28.954 1.00 43.64 908 LYS E C 1
ATOM 15140 O O . LYS E 2 182 ? -11.427 27.463 29.312 1.00 42.97 908 LYS E O 1
ATOM 15146 N N . VAL E 2 183 ? -11.728 29.670 29.584 1.00 43.51 909 VAL E N 1
ATOM 15147 C CA . VAL E 2 183 ? -12.660 29.524 30.691 1.00 43.62 909 VAL E CA 1
ATOM 15148 C C . VAL E 2 183 ? -14.072 29.814 30.191 1.00 44.59 909 VAL E C 1
ATOM 15149 O O . VAL E 2 183 ? -14.357 30.904 29.700 1.00 44.54 909 VAL E O 1
ATOM 15153 N N . VAL E 2 184 ? -14.955 28.833 30.319 1.00 45.65 910 VAL E N 1
ATOM 15154 C CA . VAL E 2 184 ? -16.304 28.952 29.773 1.00 46.68 910 VAL E CA 1
ATOM 15155 C C . VAL E 2 184 ? -17.345 29.156 30.877 1.00 48.18 910 VAL E C 1
ATOM 15156 O O . VAL E 2 184 ? -17.157 28.674 31.997 1.00 47.71 910 VAL E O 1
ATOM 15160 N N . PRO E 2 185 ? -18.455 29.864 30.561 1.00 49.95 911 PRO E N 1
ATOM 15161 C CA . PRO E 2 185 ? -19.560 29.977 31.522 1.00 51.56 911 PRO E CA 1
ATOM 15162 C C . PRO E 2 185 ? -20.133 28.607 31.917 1.00 53.25 911 PRO E C 1
ATOM 15163 O O . PRO E 2 185 ? -19.891 27.611 31.225 1.00 53.55 911 PRO E O 1
ATOM 15167 N N . GLU E 2 186 ? -20.869 28.562 33.027 1.00 55.29 912 GLU E N 1
ATOM 15168 C CA . GLU E 2 186 ? -21.504 27.323 33.483 1.00 57.18 912 GLU E CA 1
ATOM 15169 C C . GLU E 2 186 ? -23.013 27.282 33.244 1.00 58.16 912 GLU E C 1
ATOM 15170 O O . GLU E 2 186 ? -23.704 28.303 33.356 1.00 58.31 912 GLU E O 1
ATOM 15176 N N . GLY E 2 187 ? -23.510 26.088 32.924 1.00 59.31 913 GLY E N 1
ATOM 15177 C CA . GLY E 2 187 ? -24.943 25.860 32.714 1.00 60.50 913 GLY E CA 1
ATOM 15178 C C . GLY E 2 187 ? -25.593 25.139 33.885 1.00 61.38 913 GLY E C 1
ATOM 15179 O O . GLY E 2 187 ? -25.015 24.193 34.444 1.00 61.39 913 GLY E O 1
ATOM 15180 N N . ILE E 2 188 ? -26.797 25.583 34.257 1.00 62.10 914 ILE E N 1
ATOM 15181 C CA . ILE E 2 188 ? -27.544 24.967 35.364 1.00 62.65 914 ILE E CA 1
ATOM 15182 C C . ILE E 2 188 ? -28.170 23.628 34.959 1.00 62.81 914 ILE E C 1
ATOM 15183 O O . ILE E 2 188 ? -27.595 22.561 35.202 1.00 62.89 914 ILE E O 1
ATOM 15188 N N . THR F 3 37 ? -19.359 16.945 36.800 1.00 55.86 1335 THR F N 1
ATOM 15189 C CA . THR F 3 37 ? -20.102 15.857 36.095 1.00 55.63 1335 THR F CA 1
ATOM 15190 C C . THR F 3 37 ? -19.382 14.523 36.345 1.00 55.42 1335 THR F C 1
ATOM 15191 O O . THR F 3 37 ? -18.173 14.393 36.090 1.00 55.68 1335 THR F O 1
ATOM 15195 N N . CYS F 3 38 ? -20.118 13.554 36.893 1.00 54.72 1336 CYS F N 1
ATOM 15196 C CA . CYS F 3 38 ? -19.542 12.252 37.265 1.00 53.97 1336 CYS F CA 1
ATOM 15197 C C . CYS F 3 38 ? -20.515 11.093 37.019 1.00 53.45 1336 CYS F C 1
ATOM 15198 O O . CYS F 3 38 ? -21.029 10.482 37.963 1.00 53.46 1336 CYS F O 1
ATOM 15201 N N . ASN F 3 39 ? -20.745 10.787 35.743 1.00 52.61 1337 ASN F N 1
ATOM 15202 C CA . ASN F 3 39 ? -21.776 9.823 35.351 1.00 52.01 1337 ASN F CA 1
ATOM 15203 C C . ASN F 3 39 ? -21.307 8.392 35.031 1.00 51.09 1337 ASN F C 1
ATOM 15204 O O . ASN F 3 39 ? -22.127 7.521 34.722 1.00 51.04 1337 ASN F O 1
ATOM 15209 N N . LYS F 3 40 ? -20.001 8.153 35.116 1.00 50.10 1338 LYS F N 1
ATOM 15210 C CA . LYS F 3 40 ? -19.448 6.814 34.881 1.00 49.24 1338 LYS F CA 1
ATOM 15211 C C . LYS F 3 40 ? -18.986 6.127 36.165 1.00 48.39 1338 LYS F C 1
ATOM 15212 O O . LYS F 3 40 ? -18.993 4.903 36.245 1.00 48.32 1338 LYS F O 1
ATOM 15218 N N . PHE F 3 41 ? -18.593 6.921 37.159 1.00 47.57 1339 PHE F N 1
ATOM 15219 C CA . PHE F 3 41 ? -18.095 6.415 38.446 1.00 46.74 1339 PHE F CA 1
ATOM 15220 C C . PHE F 3 41 ? -18.688 7.156 39.651 1.00 46.38 1339 PHE F C 1
ATOM 15221 O O . PHE F 3 41 ? -18.969 8.353 39.575 1.00 45.76 1339 PHE F O 1
ATOM 15229 N N . ASP F 3 42 ? -18.864 6.422 40.750 1.00 46.24 1340 ASP F N 1
ATOM 15230 C CA . ASP F 3 42 ? -19.093 6.999 42.081 1.00 46.37 1340 ASP F CA 1
ATOM 15231 C C . ASP F 3 42 ? -17.789 6.932 42.906 1.00 46.15 1340 ASP F C 1
ATOM 15232 O O . ASP F 3 42 ? -17.378 5.865 43.360 1.00 46.09 1340 ASP F O 1
ATOM 15237 N N . LEU F 3 43 ? -17.147 8.080 43.088 1.00 46.04 1341 LEU F N 1
ATOM 15238 C CA . LEU F 3 43 ? -15.878 8.169 43.802 1.00 45.93 1341 LEU F CA 1
ATOM 15239 C C . LEU F 3 43 ? -16.013 8.893 45.144 1.00 46.13 1341 LEU F C 1
ATOM 15240 O O . LEU F 3 43 ? -16.469 10.033 45.193 1.00 46.27 1341 LEU F O 1
ATOM 15245 N N . LYS F 3 44 ? -15.609 8.224 46.224 1.00 46.42 1342 LYS F N 1
ATOM 15246 C CA . LYS F 3 44 ? -15.666 8.790 47.578 1.00 46.59 1342 LYS F CA 1
ATOM 15247 C C . LYS F 3 44 ? -14.303 8.702 48.262 1.00 46.44 1342 LYS F C 1
ATOM 15248 O O . LYS F 3 44 ? -13.771 7.606 48.451 1.00 46.26 1342 LYS F O 1
ATOM 15254 N N . VAL F 3 45 ? -13.762 9.859 48.646 1.00 46.29 1343 VAL F N 1
ATOM 15255 C CA . VAL F 3 45 ? -12.400 9.958 49.193 1.00 46.11 1343 VAL F CA 1
ATOM 15256 C C . VAL F 3 45 ? -12.386 10.610 50.570 1.00 45.97 1343 VAL F C 1
ATOM 15257 O O . VAL F 3 45 ? -12.977 11.677 50.767 1.00 46.41 1343 VAL F O 1
ATOM 15261 N N . THR F 3 46 ? -11.731 9.954 51.527 1.00 45.56 1344 THR F N 1
ATOM 15262 C CA . THR F 3 46 ? -11.589 10.503 52.873 1.00 45.00 1344 THR F CA 1
ATOM 15263 C C . THR F 3 46 ? -10.135 10.534 53.287 1.00 44.73 1344 THR F C 1
ATOM 15264 O O . THR F 3 46 ? -9.339 9.708 52.854 1.00 44.42 1344 THR F O 1
ATOM 15268 N N . ILE F 3 47 ? -9.800 11.506 54.124 1.00 44.73 1345 ILE F N 1
ATOM 15269 C CA . ILE F 3 47 ? -8.505 11.565 54.784 1.00 44.55 1345 ILE F CA 1
ATOM 15270 C C . ILE F 3 47 ? -8.760 11.687 56.290 1.00 45.17 1345 ILE F C 1
ATOM 15271 O O . ILE F 3 47 ? -9.453 12.603 56.747 1.00 45.15 1345 ILE F O 1
ATOM 15276 N N . LYS F 3 48 ? -8.229 10.739 57.053 1.00 45.71 1346 LYS F N 1
ATOM 15277 C CA . LYS F 3 48 ? -8.487 10.668 58.491 1.00 46.08 1346 LYS F CA 1
ATOM 15278 C C . LYS F 3 48 ? -7.194 10.408 59.253 1.00 46.21 1346 LYS F C 1
ATOM 15279 O O . LYS F 3 48 ? -6.327 9.684 58.750 1.00 46.25 1346 LYS F O 1
ATOM 15285 N N . PRO F 3 49 ? -7.055 11.001 60.464 1.00 46.21 1347 PRO F N 1
ATOM 15286 C CA . PRO F 3 49 ? -5.882 10.774 61.307 1.00 46.21 1347 PRO F CA 1
ATOM 15287 C C . PRO F 3 49 ? -5.639 9.294 61.593 1.00 46.28 1347 PRO F C 1
ATOM 15288 O O . PRO F 3 49 ? -6.570 8.569 61.978 1.00 46.49 1347 PRO F O 1
ATOM 15292 N N . ALA F 3 50 ? -4.391 8.857 61.388 1.00 46.21 1348 ALA F N 1
ATOM 15293 C CA . ALA F 3 50 ? -3.989 7.498 61.713 1.00 46.19 1348 ALA F CA 1
ATOM 15294 C C . ALA F 3 50 ? -3.890 7.322 63.240 1.00 46.32 1348 ALA F C 1
ATOM 15295 O O . ALA F 3 50 ? -3.720 8.308 63.971 1.00 46.19 1348 ALA F O 1
ATOM 15297 N N . PRO F 3 51 ? -4.008 6.069 63.730 1.00 46.42 1349 PRO F N 1
ATOM 15298 C CA . PRO F 3 51 ? -3.873 5.837 65.171 1.00 46.52 1349 PRO F CA 1
ATOM 15299 C C . PRO F 3 51 ? -2.423 5.978 65.642 1.00 46.64 1349 PRO F C 1
ATOM 15300 O O . PRO F 3 51 ? -1.487 5.841 64.807 1.00 46.48 1349 PRO F O 1
ATOM 15304 N N . LYS F 3 61 ? 6.610 13.188 63.406 1.00 50.30 1359 LYS F N 1
ATOM 15305 C CA . LYS F 3 61 ? 5.940 13.508 62.143 1.00 50.22 1359 LYS F CA 1
ATOM 15306 C C . LYS F 3 61 ? 4.549 12.871 62.033 1.00 50.02 1359 LYS F C 1
ATOM 15307 O O . LYS F 3 61 ? 4.334 11.745 62.494 1.00 50.11 1359 LYS F O 1
ATOM 15313 N N . ASN F 3 62 ? 3.618 13.603 61.419 1.00 49.65 1360 ASN F N 1
ATOM 15314 C CA . ASN F 3 62 ? 2.199 13.230 61.374 1.00 49.28 1360 ASN F CA 1
ATOM 15315 C C . ASN F 3 62 ? 1.850 12.190 60.303 1.00 48.93 1360 ASN F C 1
ATOM 15316 O O . ASN F 3 62 ? 2.477 12.141 59.238 1.00 48.89 1360 ASN F O 1
ATOM 15321 N N . THR F 3 63 ? 0.837 11.375 60.597 1.00 48.26 1361 THR F N 1
ATOM 15322 C CA . THR F 3 63 ? 0.352 10.343 59.680 1.00 47.43 1361 THR F CA 1
ATOM 15323 C C . THR F 3 63 ? -1.174 10.350 59.599 1.00 46.97 1361 THR F C 1
ATOM 15324 O O . THR F 3 63 ? -1.860 10.601 60.593 1.00 46.92 1361 THR F O 1
ATOM 15328 N N . MET F 3 64 ? -1.686 10.083 58.400 1.00 46.19 1362 MET F N 1
ATOM 15329 C CA . MET F 3 64 ? -3.119 9.991 58.141 1.00 45.47 1362 MET F CA 1
ATOM 15330 C C . MET F 3 64 ? -3.400 8.782 57.262 1.00 44.75 1362 MET F C 1
ATOM 15331 O O . MET F 3 64 ? -2.489 8.214 56.658 1.00 44.52 1362 MET F O 1
ATOM 15336 N N . ILE F 3 65 ? -4.662 8.386 57.192 1.00 44.10 1363 ILE F N 1
ATOM 15337 C CA . ILE F 3 65 ? -5.066 7.312 56.294 1.00 43.62 1363 ILE F CA 1
ATOM 15338 C C . ILE F 3 65 ? -5.926 7.900 55.173 1.00 43.35 1363 ILE F C 1
ATOM 15339 O O . ILE F 3 65 ? -6.941 8.552 55.420 1.00 42.98 1363 ILE F O 1
ATOM 15344 N N . LEU F 3 66 ? -5.482 7.695 53.938 1.00 43.62 1364 LEU F N 1
ATOM 15345 C CA . LEU F 3 66 ? -6.260 8.071 52.770 1.00 43.59 1364 LEU F CA 1
ATOM 15346 C C . LEU F 3 66 ? -7.024 6.840 52.275 1.00 43.64 1364 LEU F C 1
ATOM 15347 O O . LEU F 3 66 ? -6.413 5.819 51.941 1.00 43.60 1364 LEU F O 1
ATOM 15352 N N . GLU F 3 67 ? -8.354 6.947 52.253 1.00 43.33 1365 GLU F N 1
ATOM 15353 C CA . GLU F 3 67 ? -9.228 5.864 51.831 1.00 43.39 1365 GLU F CA 1
ATOM 15354 C C . GLU F 3 67 ? -10.070 6.260 50.613 1.00 43.32 1365 GLU F C 1
ATOM 15355 O O . GLU F 3 67 ? -10.710 7.317 50.611 1.00 42.65 1365 GLU F O 1
ATOM 15361 N N . ILE F 3 68 ? -10.056 5.400 49.588 1.00 43.42 1366 ILE F N 1
ATOM 15362 C CA . ILE F 3 68 ? -10.640 5.699 48.269 1.00 43.63 1366 ILE F CA 1
ATOM 15363 C C . ILE F 3 68 ? -11.577 4.577 47.820 1.00 44.07 1366 ILE F C 1
ATOM 15364 O O . ILE F 3 68 ? -11.132 3.521 47.358 1.00 44.46 1366 ILE F O 1
ATOM 15369 N N . CYS F 3 69 ? -12.872 4.821 47.964 1.00 44.49 1367 CYS F N 1
ATOM 15370 C CA . CYS F 3 69 ? -13.921 3.876 47.593 1.00 44.75 1367 CYS F CA 1
ATOM 15371 C C . CYS F 3 69 ? -14.526 4.266 46.260 1.00 44.28 1367 CYS F C 1
ATOM 15372 O O . CYS F 3 69 ? -14.943 5.408 46.073 1.00 44.45 1367 CYS F O 1
ATOM 15375 N N . THR F 3 70 ? -14.568 3.319 45.333 1.00 44.11 1368 THR F N 1
ATOM 15376 C CA . THR F 3 70 ? -15.045 3.595 43.976 1.00 44.02 1368 THR F CA 1
ATOM 15377 C C . THR F 3 70 ? -16.031 2.539 43.454 1.00 43.89 1368 THR F C 1
ATOM 15378 O O . THR F 3 70 ? -15.845 1.333 43.658 1.00 43.93 1368 THR F O 1
ATOM 15382 N N . ARG F 3 71 ? -17.081 3.013 42.791 1.00 43.50 1369 ARG F N 1
ATOM 15383 C CA . ARG F 3 71 ? -18.081 2.139 42.203 1.00 43.38 1369 ARG F CA 1
ATOM 15384 C C . ARG F 3 71 ? -18.402 2.579 40.782 1.00 43.37 1369 ARG F C 1
ATOM 15385 O O . ARG F 3 71 ? -18.618 3.763 40.528 1.00 43.14 1369 ARG F O 1
ATOM 15393 N N . TYR F 3 72 ? -18.434 1.614 39.866 1.00 43.84 1370 TYR F N 1
ATOM 15394 C CA . TYR F 3 72 ? -18.735 1.880 38.458 1.00 44.21 1370 TYR F CA 1
ATOM 15395 C C . TYR F 3 72 ? -20.243 1.993 38.223 1.00 44.36 1370 TYR F C 1
ATOM 15396 O O . TYR F 3 72 ? -21.014 1.165 38.696 1.00 44.07 1370 TYR F O 1
ATOM 15405 N N . ARG F 3 73 ? -20.645 3.031 37.493 1.00 45.00 1371 ARG F N 1
ATOM 15406 C CA . ARG F 3 73 ? -22.060 3.361 37.287 1.00 45.54 1371 ARG F CA 1
ATOM 15407 C C . ARG F 3 73 ? -22.637 2.682 36.039 1.00 45.76 1371 ARG F C 1
ATOM 15408 O O . ARG F 3 73 ? -23.452 3.268 35.320 1.00 45.73 1371 ARG F O 1
ATOM 15416 N N . GLY F 3 74 ? -22.216 1.447 35.787 1.00 46.05 1372 GLY F N 1
ATOM 15417 C CA . GLY F 3 74 ? -22.715 0.685 34.647 1.00 46.13 1372 GLY F CA 1
ATOM 15418 C C . GLY F 3 74 ? -23.470 -0.557 35.068 1.00 46.39 1372 GLY F C 1
ATOM 15419 O O . GLY F 3 74 ? -23.542 -0.871 36.261 1.00 46.45 1372 GLY F O 1
ATOM 15420 N N . ASP F 3 75 ? -24.022 -1.261 34.076 1.00 46.37 1373 ASP F N 1
ATOM 15421 C CA . ASP F 3 75 ? -24.806 -2.477 34.290 1.00 46.51 1373 ASP F CA 1
ATOM 15422 C C . ASP F 3 75 ? -23.930 -3.710 34.526 1.00 46.48 1373 ASP F C 1
ATOM 15423 O O . ASP F 3 75 ? -24.428 -4.767 34.937 1.00 46.43 1373 ASP F O 1
ATOM 15428 N N . GLN F 3 76 ? -22.639 -3.572 34.229 1.00 46.30 1374 GLN F N 1
ATOM 15429 C CA . GLN F 3 76 ? -21.632 -4.582 34.542 1.00 46.25 1374 GLN F CA 1
ATOM 15430 C C . GLN F 3 76 ? -20.429 -3.915 35.215 1.00 46.21 1374 GLN F C 1
ATOM 15431 O O . GLN F 3 76 ? -20.360 -2.683 35.310 1.00 46.03 1374 GLN F O 1
ATOM 15437 N N . ASP F 3 77 ? -19.491 -4.740 35.679 1.00 45.99 1375 ASP F N 1
ATOM 15438 C CA . ASP F 3 77 ? -18.207 -4.272 36.183 1.00 45.76 1375 ASP F CA 1
ATOM 15439 C C . ASP F 3 77 ? -17.454 -3.546 35.074 1.00 45.61 1375 ASP F C 1
ATOM 15440 O O . ASP F 3 77 ? -17.746 -3.745 33.888 1.00 45.67 1375 ASP F O 1
ATOM 15445 N N . ALA F 3 78 ? -16.494 -2.704 35.452 1.00 45.19 1376 ALA F N 1
ATOM 15446 C CA . ALA F 3 78 ? -15.620 -2.071 34.470 1.00 45.03 1376 ALA F CA 1
ATOM 15447 C C . ALA F 3 78 ? -14.378 -2.927 34.257 1.00 44.94 1376 ALA F C 1
ATOM 15448 O O . ALA F 3 78 ? -13.957 -3.656 35.149 1.00 45.04 1376 ALA F O 1
ATOM 15450 N N . THR F 3 79 ? -13.791 -2.852 33.070 1.00 44.82 1377 THR F N 1
ATOM 15451 C CA . THR F 3 79 ? -12.491 -3.467 32.871 1.00 44.51 1377 THR F CA 1
ATOM 15452 C C . THR F 3 79 ? -11.426 -2.484 33.371 1.00 44.02 1377 THR F C 1
ATOM 15453 O O . THR F 3 79 ? -11.673 -1.712 34.300 1.00 44.16 1377 THR F O 1
ATOM 15457 N N . MET F 3 80 ? -10.257 -2.499 32.746 1.00 43.67 1378 MET F N 1
ATOM 15458 C CA . MET F 3 80 ? -9.099 -1.795 33.261 1.00 43.27 1378 MET F CA 1
ATOM 15459 C C . MET F 3 80 ? -9.296 -0.299 33.518 1.00 43.40 1378 MET F C 1
ATOM 15460 O O . MET F 3 80 ? -9.680 0.460 32.631 1.00 43.70 1378 MET F O 1
ATOM 15465 N N . SER F 3 81 ? -9.018 0.103 34.753 1.00 43.29 1379 SER F N 1
ATOM 15466 C CA . SER F 3 81 ? -9.226 1.464 35.204 1.00 43.20 1379 SER F CA 1
ATOM 15467 C C . SER F 3 81 ? -7.982 2.067 35.820 1.00 43.15 1379 SER F C 1
ATOM 15468 O O . SER F 3 81 ? -7.012 1.373 36.115 1.00 43.05 1379 SER F O 1
ATOM 15471 N N . ILE F 3 82 ? -8.039 3.375 36.017 1.00 43.39 1380 ILE F N 1
ATOM 15472 C CA . ILE F 3 82 ? -6.921 4.146 36.513 1.00 43.77 1380 ILE F CA 1
ATOM 15473 C C . ILE F 3 82 ? -7.388 4.971 37.702 1.00 43.49 1380 ILE F C 1
ATOM 15474 O O . ILE F 3 82 ? -8.406 5.641 37.628 1.00 43.18 1380 ILE F O 1
ATOM 15479 N N . LEU F 3 83 ? -6.646 4.881 38.798 1.00 43.64 1381 LEU F N 1
ATOM 15480 C CA . LEU F 3 83 ? -6.765 5.793 39.916 1.00 43.57 1381 LEU F CA 1
ATOM 15481 C C . LEU F 3 83 ? -5.565 6.702 39.902 1.00 43.96 1381 LEU F C 1
ATOM 15482 O O . LEU F 3 83 ? -4.457 6.251 40.154 1.00 44.51 1381 LEU F O 1
ATOM 15487 N N . ASP F 3 84 ? -5.780 7.974 39.589 1.00 44.54 1382 ASP F N 1
ATOM 15488 C CA . ASP F 3 84 ? -4.704 8.960 39.525 1.00 44.91 1382 ASP F CA 1
ATOM 15489 C C . ASP F 3 84 ? -4.738 9.829 40.781 1.00 44.27 1382 ASP F C 1
ATOM 15490 O O . ASP F 3 84 ? -5.710 10.556 41.025 1.00 43.84 1382 ASP F O 1
ATOM 15495 N N . ILE F 3 85 ? -3.680 9.730 41.582 1.00 43.56 1383 ILE F N 1
ATOM 15496 C CA . ILE F 3 85 ? -3.665 10.286 42.935 1.00 42.85 1383 ILE F CA 1
ATOM 15497 C C . ILE F 3 85 ? -2.534 11.300 43.127 1.00 42.65 1383 ILE F C 1
ATOM 15498 O O . ILE F 3 85 ? -1.362 11.006 42.869 1.00 42.18 1383 ILE F O 1
ATOM 15503 N N . SER F 3 86 ? -2.898 12.502 43.560 1.00 42.30 1384 SER F N 1
ATOM 15504 C CA . SER F 3 86 ? -1.909 13.476 44.005 1.00 42.01 1384 SER F CA 1
ATOM 15505 C C . SER F 3 86 ? -1.982 13.707 45.518 1.00 41.68 1384 SER F C 1
ATOM 15506 O O . SER F 3 86 ? -3.045 13.570 46.140 1.00 41.32 1384 SER F O 1
ATOM 15509 N N . MET F 3 87 ? -0.837 14.052 46.103 1.00 41.22 1385 MET F N 1
ATOM 15510 C CA . MET F 3 87 ? -0.721 14.259 47.551 1.00 40.53 1385 MET F CA 1
ATOM 15511 C C . MET F 3 87 ? -1.020 15.691 47.978 1.00 39.89 1385 MET F C 1
ATOM 15512 O O . MET F 3 87 ? -0.760 16.650 47.242 1.00 39.53 1385 MET F O 1
ATOM 15517 N N . MET F 3 88 ? -1.547 15.822 49.191 1.00 39.56 1386 MET F N 1
ATOM 15518 C CA . MET F 3 88 ? -1.539 17.089 49.908 1.00 39.17 1386 MET F CA 1
ATOM 15519 C C . MET F 3 88 ? -0.082 17.474 50.057 1.00 38.91 1386 MET F C 1
ATOM 15520 O O . MET F 3 88 ? 0.773 16.605 50.231 1.00 38.66 1386 MET F O 1
ATOM 15525 N N . THR F 3 89 ? 0.198 18.767 49.970 1.00 38.94 1387 THR F N 1
ATOM 15526 C CA . THR F 3 89 ? 1.560 19.280 50.067 1.00 39.86 1387 THR F CA 1
ATOM 15527 C C . THR F 3 89 ? 2.274 18.828 51.351 1.00 40.06 1387 THR F C 1
ATOM 15528 O O . THR F 3 89 ? 1.800 19.091 52.455 1.00 39.75 1387 THR F O 1
ATOM 15532 N N . GLY F 3 90 ? 3.408 18.147 51.183 1.00 40.48 1388 GLY F N 1
ATOM 15533 C CA . GLY F 3 90 ? 4.220 17.675 52.308 1.00 40.80 1388 GLY F CA 1
ATOM 15534 C C . GLY F 3 90 ? 3.966 16.227 52.701 1.00 41.02 1388 GLY F C 1
ATOM 15535 O O . GLY F 3 90 ? 4.704 15.657 53.495 1.00 41.08 1388 GLY F O 1
ATOM 15536 N N . PHE F 3 91 ? 2.917 15.635 52.147 1.00 41.23 1389 PHE F N 1
ATOM 15537 C CA . PHE F 3 91 ? 2.553 14.260 52.457 1.00 41.59 1389 PHE F CA 1
ATOM 15538 C C . PHE F 3 91 ? 2.998 13.285 51.363 1.00 41.92 1389 PHE F C 1
ATOM 15539 O O . PHE F 3 91 ? 3.179 13.676 50.214 1.00 41.94 1389 PHE F O 1
ATOM 15547 N N . ALA F 3 92 ? 3.201 12.024 51.735 1.00 42.47 1390 ALA F N 1
ATOM 15548 C CA . ALA F 3 92 ? 3.602 10.985 50.786 1.00 43.18 1390 ALA F CA 1
ATOM 15549 C C . ALA F 3 92 ? 3.179 9.612 51.296 1.00 43.70 1390 ALA F C 1
ATOM 15550 O O . ALA F 3 92 ? 3.156 9.389 52.505 1.00 44.04 1390 ALA F O 1
ATOM 15552 N N . PRO F 3 93 ? 2.845 8.684 50.378 1.00 44.25 1391 PRO F N 1
ATOM 15553 C CA . PRO F 3 93 ? 2.397 7.352 50.784 1.00 44.63 1391 PRO F CA 1
ATOM 15554 C C . PRO F 3 93 ? 3.501 6.563 51.469 1.00 45.34 1391 PRO F C 1
ATOM 15555 O O . PRO F 3 93 ? 4.672 6.741 51.128 1.00 45.69 1391 PRO F O 1
ATOM 15559 N N . ASP F 3 94 ? 3.135 5.705 52.421 1.00 45.81 1392 ASP F N 1
ATOM 15560 C CA . ASP F 3 94 ? 4.070 4.735 52.992 1.00 46.49 1392 ASP F CA 1
ATOM 15561 C C . ASP F 3 94 ? 4.321 3.658 51.939 1.00 46.50 1392 ASP F C 1
ATOM 15562 O O . ASP F 3 94 ? 3.377 3.084 51.397 1.00 46.76 1392 ASP F O 1
ATOM 15567 N N . THR F 3 95 ? 5.591 3.395 51.643 1.00 46.53 1393 THR F N 1
ATOM 15568 C CA . THR F 3 95 ? 5.951 2.513 50.527 1.00 46.57 1393 THR F CA 1
ATOM 15569 C C . THR F 3 95 ? 5.507 1.061 50.729 1.00 46.63 1393 THR F C 1
ATOM 15570 O O . THR F 3 95 ? 5.083 0.405 49.771 1.00 46.73 1393 THR F O 1
ATOM 15574 N N . ASP F 3 96 ? 5.608 0.576 51.969 1.00 46.49 1394 ASP F N 1
ATOM 15575 C CA . ASP F 3 96 ? 5.159 -0.770 52.348 1.00 46.41 1394 ASP F CA 1
ATOM 15576 C C . ASP F 3 96 ? 3.650 -0.935 52.194 1.00 46.22 1394 ASP F C 1
ATOM 15577 O O . ASP F 3 96 ? 3.169 -2.016 51.846 1.00 46.31 1394 ASP F O 1
ATOM 15582 N N . ASP F 3 97 ? 2.913 0.138 52.471 1.00 45.94 1395 ASP F N 1
ATOM 15583 C CA . ASP F 3 97 ? 1.476 0.186 52.226 1.00 45.83 1395 ASP F CA 1
ATOM 15584 C C . ASP F 3 97 ? 1.183 0.121 50.720 1.00 45.65 1395 ASP F C 1
ATOM 15585 O O . ASP F 3 97 ? 0.170 -0.438 50.297 1.00 45.73 1395 ASP F O 1
ATOM 15590 N N . LEU F 3 98 ? 2.070 0.690 49.909 1.00 45.41 1396 LEU F N 1
ATOM 15591 C CA . LEU F 3 98 ? 1.882 0.666 48.463 1.00 45.01 1396 LEU F CA 1
ATOM 15592 C C . LEU F 3 98 ? 2.231 -0.690 47.872 1.00 44.88 1396 LEU F C 1
ATOM 15593 O O . LEU F 3 98 ? 1.552 -1.162 46.958 1.00 44.90 1396 LEU F O 1
ATOM 15598 N N . LYS F 3 99 ? 3.288 -1.305 48.401 1.00 44.77 1397 LYS F N 1
ATOM 15599 C CA . LYS F 3 99 ? 3.741 -2.632 47.978 1.00 44.66 1397 LYS F CA 1
ATOM 15600 C C . LYS F 3 99 ? 2.755 -3.719 48.381 1.00 44.50 1397 LYS F C 1
ATOM 15601 O O . LYS F 3 99 ? 2.672 -4.759 47.724 1.00 44.51 1397 LYS F O 1
ATOM 15607 N N . GLN F 3 100 ? 2.022 -3.475 49.468 1.00 44.05 1398 GLN F N 1
ATOM 15608 C CA . GLN F 3 100 ? 0.933 -4.352 49.886 1.00 43.60 1398 GLN F CA 1
ATOM 15609 C C . GLN F 3 100 ? -0.258 -4.234 48.930 1.00 43.42 1398 GLN F C 1
ATOM 15610 O O . GLN F 3 100 ? -0.801 -5.243 48.490 1.00 43.20 1398 GLN F O 1
ATOM 15616 N N . LEU F 3 101 ? -0.654 -3.004 48.617 1.00 43.62 1399 LEU F N 1
ATOM 15617 C CA . LEU F 3 101 ? -1.705 -2.748 47.622 1.00 43.97 1399 LEU F CA 1
ATOM 15618 C C . LEU F 3 101 ? -1.373 -3.333 46.246 1.00 44.04 1399 LEU F C 1
ATOM 15619 O O . LEU F 3 101 ? -2.229 -3.951 45.604 1.00 44.14 1399 LEU F O 1
ATOM 15624 N N . ALA F 3 102 ? -0.128 -3.133 45.804 1.00 44.19 1400 ALA F N 1
ATOM 15625 C CA . ALA F 3 102 ? 0.345 -3.635 44.508 1.00 44.05 1400 ALA F CA 1
ATOM 15626 C C . ALA F 3 102 ? 0.239 -5.156 44.449 1.00 44.34 1400 ALA F C 1
ATOM 15627 O O . ALA F 3 102 ? 0.153 -5.744 43.362 1.00 44.74 1400 ALA F O 1
ATOM 15629 N N . ASN F 3 103 ? 0.237 -5.787 45.621 1.00 44.20 1401 ASN F N 1
ATOM 15630 C CA . ASN F 3 103 ? 0.030 -7.226 45.720 1.00 44.12 1401 ASN F CA 1
ATOM 15631 C C . ASN F 3 103 ? -1.423 -7.651 45.530 1.00 43.79 1401 ASN F C 1
ATOM 15632 O O . ASN F 3 103 ? -1.690 -8.813 45.222 1.00 43.65 1401 ASN F O 1
ATOM 15637 N N . GLY F 3 104 ? -2.347 -6.703 45.679 1.00 43.59 1402 GLY F N 1
ATOM 15638 C CA . GLY F 3 104 ? -3.774 -6.959 45.458 1.00 43.66 1402 GLY F CA 1
ATOM 15639 C C . GLY F 3 104 ? -4.019 -7.673 44.141 1.00 43.50 1402 GLY F C 1
ATOM 15640 O O . GLY F 3 104 ? -3.375 -7.359 43.135 1.00 43.57 1402 GLY F O 1
ATOM 15641 N N . VAL F 3 105 ? -4.927 -8.648 44.146 1.00 43.38 1403 VAL F N 1
ATOM 15642 C CA . VAL F 3 105 ? -5.141 -9.520 42.982 1.00 43.15 1403 VAL F CA 1
ATOM 15643 C C . VAL F 3 105 ? -5.580 -8.720 41.752 1.00 42.99 1403 VAL F C 1
ATOM 15644 O O . VAL F 3 105 ? -5.117 -8.983 40.643 1.00 43.24 1403 VAL F O 1
ATOM 15648 N N . ASP F 3 106 ? -6.423 -7.713 41.975 1.00 42.73 1404 ASP F N 1
ATOM 15649 C CA . ASP F 3 106 ? -6.960 -6.869 40.906 1.00 42.35 1404 ASP F CA 1
ATOM 15650 C C . ASP F 3 106 ? -6.277 -5.509 40.802 1.00 42.00 1404 ASP F C 1
ATOM 15651 O O . ASP F 3 106 ? -6.879 -4.565 40.297 1.00 41.66 1404 ASP F O 1
ATOM 15656 N N . ARG F 3 107 ? -5.034 -5.399 41.276 1.00 41.44 1405 ARG F N 1
ATOM 15657 C CA . ARG F 3 107 ? -4.333 -4.111 41.259 1.00 40.81 1405 ARG F CA 1
ATOM 15658 C C . ARG F 3 107 ? -2.957 -4.182 40.615 1.00 40.09 1405 ARG F C 1
ATOM 15659 O O . ARG F 3 107 ? -2.399 -5.249 40.456 1.00 39.64 1405 ARG F O 1
ATOM 15667 N N . TYR F 3 108 ? -2.421 -3.024 40.246 1.00 39.82 1406 TYR F N 1
ATOM 15668 C CA . TYR F 3 108 ? -1.072 -2.922 39.707 1.00 38.94 1406 TYR F CA 1
ATOM 15669 C C . TYR F 3 108 ? -0.502 -1.547 40.029 1.00 38.51 1406 TYR F C 1
ATOM 15670 O O . TYR F 3 108 ? -1.118 -0.519 39.738 1.00 37.93 1406 TYR F O 1
ATOM 15679 N N . ILE F 3 109 ? 0.665 -1.533 40.662 1.00 38.51 1407 ILE F N 1
ATOM 15680 C CA . ILE F 3 109 ? 1.461 -0.305 40.778 1.00 38.57 1407 ILE F CA 1
ATOM 15681 C C . ILE F 3 109 ? 2.809 -0.645 40.167 1.00 38.52 1407 ILE F C 1
ATOM 15682 O O . ILE F 3 109 ? 3.403 -1.657 40.518 1.00 38.77 1407 ILE F O 1
ATOM 15687 N N . SER F 3 110 ? 3.283 0.192 39.251 1.00 39.03 1408 SER F N 1
ATOM 15688 C CA . SER F 3 110 ? 4.476 -0.125 38.457 1.00 39.27 1408 SER F CA 1
ATOM 15689 C C . SER F 3 110 ? 5.745 -0.232 39.279 1.00 39.88 1408 SER F C 1
ATOM 15690 O O . SER F 3 110 ? 5.853 0.364 40.346 1.00 39.88 1408 SER F O 1
ATOM 15693 N N . LYS F 3 111 ? 6.703 -0.999 38.763 1.00 41.18 1409 LYS F N 1
ATOM 15694 C CA . LYS F 3 111 ? 7.990 -1.199 39.414 1.00 42.27 1409 LYS F CA 1
ATOM 15695 C C . LYS F 3 111 ? 8.689 0.144 39.554 1.00 43.03 1409 LYS F C 1
ATOM 15696 O O . LYS F 3 111 ? 9.238 0.448 40.606 1.00 43.14 1409 LYS F O 1
ATOM 15702 N N . TYR F 3 112 ? 8.624 0.947 38.490 1.00 44.46 1410 TYR F N 1
ATOM 15703 C CA . TYR F 3 112 ? 9.155 2.316 38.452 1.00 45.38 1410 TYR F CA 1
ATOM 15704 C C . TYR F 3 112 ? 8.602 3.186 39.590 1.00 45.85 1410 TYR F C 1
ATOM 15705 O O . TYR F 3 112 ? 9.351 3.925 40.239 1.00 45.70 1410 TYR F O 1
ATOM 15714 N N . GLU F 3 113 ? 7.293 3.082 39.818 1.00 46.38 1411 GLU F N 1
ATOM 15715 C CA . GLU F 3 113 ? 6.613 3.812 40.888 1.00 47.32 1411 GLU F CA 1
ATOM 15716 C C . GLU F 3 113 ? 7.002 3.312 42.278 1.00 47.55 1411 GLU F C 1
ATOM 15717 O O . GLU F 3 113 ? 7.157 4.100 43.208 1.00 47.85 1411 GLU F O 1
ATOM 15723 N N . LEU F 3 114 ? 7.154 1.999 42.411 1.00 47.78 1412 LEU F N 1
ATOM 15724 C CA . LEU F 3 114 ? 7.470 1.393 43.693 1.00 47.85 1412 LEU F CA 1
ATOM 15725 C C . LEU F 3 114 ? 8.870 1.727 44.223 1.00 48.24 1412 LEU F C 1
ATOM 15726 O O . LEU F 3 114 ? 9.018 2.038 45.404 1.00 48.12 1412 LEU F O 1
ATOM 15731 N N . ASP F 3 115 ? 9.887 1.698 43.363 1.00 48.83 1413 ASP F N 1
ATOM 15732 C CA . ASP F 3 115 ? 11.250 2.004 43.822 1.00 49.52 1413 ASP F CA 1
ATOM 15733 C C . ASP F 3 115 ? 11.655 3.484 43.745 1.00 49.95 1413 ASP F C 1
ATOM 15734 O O . ASP F 3 115 ? 12.844 3.821 43.809 1.00 49.82 1413 ASP F O 1
ATOM 15739 N N . LYS F 3 116 ? 10.659 4.363 43.624 1.00 50.50 1414 LYS F N 1
ATOM 15740 C CA . LYS F 3 116 ? 10.863 5.797 43.847 1.00 51.13 1414 LYS F CA 1
ATOM 15741 C C . LYS F 3 116 ? 11.144 6.075 45.333 1.00 51.27 1414 LYS F C 1
ATOM 15742 O O . LYS F 3 116 ? 10.635 5.365 46.207 1.00 51.35 1414 LYS F O 1
ATOM 15748 N N . ALA F 3 117 ? 11.955 7.098 45.608 1.00 51.32 1415 ALA F N 1
ATOM 15749 C CA . ALA F 3 117 ? 12.211 7.549 46.980 1.00 51.37 1415 ALA F CA 1
ATOM 15750 C C . ALA F 3 117 ? 10.908 7.982 47.650 1.00 51.48 1415 ALA F C 1
ATOM 15751 O O . ALA F 3 117 ? 9.996 8.470 46.977 1.00 51.49 1415 ALA F O 1
ATOM 15753 N N . PHE F 3 118 ? 10.823 7.799 48.968 1.00 51.55 1416 PHE F N 1
ATOM 15754 C CA . PHE F 3 118 ? 9.596 8.097 49.722 1.00 51.66 1416 PHE F CA 1
ATOM 15755 C C . PHE F 3 118 ? 9.116 9.543 49.559 1.00 51.68 1416 PHE F C 1
ATOM 15756 O O . PHE F 3 118 ? 7.918 9.793 49.417 1.00 51.61 1416 PHE F O 1
ATOM 15764 N N . SER F 3 119 ? 10.065 10.476 49.577 1.00 51.91 1417 SER F N 1
ATOM 15765 C CA . SER F 3 119 ? 9.777 11.908 49.685 1.00 52.13 1417 SER F CA 1
ATOM 15766 C C . SER F 3 119 ? 9.477 12.613 48.359 1.00 52.24 1417 SER F C 1
ATOM 15767 O O . SER F 3 119 ? 8.967 13.737 48.355 1.00 52.47 1417 SER F O 1
ATOM 15770 N N . ASP F 3 120 ? 9.792 11.967 47.240 1.00 52.21 1418 ASP F N 1
ATOM 15771 C CA . ASP F 3 120 ? 9.558 12.579 45.936 1.00 52.18 1418 ASP F CA 1
ATOM 15772 C C . ASP F 3 120 ? 8.411 11.924 45.157 1.00 52.02 1418 ASP F C 1
ATOM 15773 O O . ASP F 3 120 ? 8.454 11.793 43.930 1.00 52.16 1418 ASP F O 1
ATOM 15778 N N . ARG F 3 121 ? 7.384 11.516 45.898 1.00 51.72 1419 ARG F N 1
ATOM 15779 C CA . ARG F 3 121 ? 6.119 11.103 45.319 1.00 51.26 1419 ARG F CA 1
ATOM 15780 C C . ARG F 3 121 ? 5.059 12.153 45.632 1.00 50.85 1419 ARG F C 1
ATOM 15781 O O . ARG F 3 121 ? 4.414 12.100 46.678 1.00 50.71 1419 ARG F O 1
ATOM 15789 N N . ASN F 3 122 ? 4.896 13.121 44.736 1.00 50.36 1420 ASN F N 1
ATOM 15790 C CA . ASN F 3 122 ? 3.781 14.065 44.822 1.00 49.87 1420 ASN F CA 1
ATOM 15791 C C . ASN F 3 122 ? 2.498 13.479 44.235 1.00 49.35 1420 ASN F C 1
ATOM 15792 O O . ASN F 3 122 ? 1.390 13.906 44.574 1.00 49.59 1420 ASN F O 1
ATOM 15797 N N . THR F 3 123 ? 2.665 12.508 43.343 1.00 48.58 1421 THR F N 1
ATOM 15798 C CA . THR F 3 123 ? 1.560 11.894 42.619 1.00 47.85 1421 THR F CA 1
ATOM 15799 C C . THR F 3 123 ? 1.877 10.426 42.386 1.00 47.46 1421 THR F C 1
ATOM 15800 O O . THR F 3 123 ? 3.058 10.038 42.289 1.00 47.03 1421 THR F O 1
ATOM 15804 N N . LEU F 3 124 ? 0.818 9.613 42.321 1.00 47.04 1422 LEU F N 1
ATOM 15805 C CA . LEU F 3 124 ? 0.934 8.214 41.915 1.00 46.27 1422 LEU F CA 1
ATOM 15806 C C . LEU F 3 124 ? -0.287 7.718 41.136 1.00 45.50 1422 LEU F C 1
ATOM 15807 O O . LEU F 3 124 ? -1.392 8.233 41.284 1.00 44.87 1422 LEU F O 1
ATOM 15812 N N . ILE F 3 125 ? -0.052 6.724 40.288 1.00 44.78 1423 ILE F N 1
ATOM 15813 C CA . ILE F 3 125 ? -1.121 6.008 39.617 1.00 44.36 1423 ILE F CA 1
ATOM 15814 C C . ILE F 3 125 ? -1.209 4.562 40.118 1.00 44.15 1423 ILE F C 1
ATOM 15815 O O . ILE F 3 125 ? -0.208 3.821 40.152 1.00 44.22 1423 ILE F O 1
ATOM 15820 N N . ILE F 3 126 ? -2.420 4.188 40.511 1.00 43.09 1424 ILE F N 1
ATOM 15821 C CA . ILE F 3 126 ? -2.763 2.815 40.822 1.00 42.36 1424 ILE F CA 1
ATOM 15822 C C . ILE F 3 126 ? -3.676 2.257 39.708 1.00 42.12 1424 ILE F C 1
ATOM 15823 O O . ILE F 3 126 ? -4.706 2.840 39.369 1.00 41.42 1424 ILE F O 1
ATOM 15828 N N . TYR F 3 127 ? -3.280 1.126 39.142 1.00 42.11 1425 TYR F N 1
ATOM 15829 C CA . TYR F 3 127 ? -4.042 0.501 38.069 1.00 42.23 1425 TYR F CA 1
ATOM 15830 C C . TYR F 3 127 ? -4.965 -0.590 38.585 1.00 42.67 1425 TYR F C 1
ATOM 15831 O O . TYR F 3 127 ? -4.553 -1.443 39.364 1.00 42.90 1425 TYR F O 1
ATOM 15840 N N . LEU F 3 128 ? -6.215 -0.550 38.137 1.00 43.48 1426 LEU F N 1
ATOM 15841 C CA . LEU F 3 128 ? -7.253 -1.500 38.559 1.00 44.12 1426 LEU F CA 1
ATOM 15842 C C . LEU F 3 128 ? -7.686 -2.401 37.393 1.00 44.29 1426 LEU F C 1
ATOM 15843 O O . LEU F 3 128 ? -8.035 -1.911 36.321 1.00 44.37 1426 LEU F O 1
ATOM 15848 N N . ASP F 3 129 ? -7.654 -3.714 37.608 1.00 44.60 1427 ASP F N 1
ATOM 15849 C CA . ASP F 3 129 ? -8.059 -4.692 36.594 1.00 44.91 1427 ASP F CA 1
ATOM 15850 C C . ASP F 3 129 ? -9.554 -4.650 36.307 1.00 44.53 1427 ASP F C 1
ATOM 15851 O O . ASP F 3 129 ? -10.002 -5.013 35.209 1.00 44.33 1427 ASP F O 1
ATOM 15856 N N . LYS F 3 130 ? -10.303 -4.216 37.319 1.00 44.25 1428 LYS F N 1
ATOM 15857 C CA . LYS F 3 130 ? -11.753 -4.038 37.264 1.00 43.73 1428 LYS F CA 1
ATOM 15858 C C . LYS F 3 130 ? -12.212 -3.082 38.369 1.00 43.42 1428 LYS F C 1
ATOM 15859 O O . LYS F 3 130 ? -11.458 -2.790 39.306 1.00 43.32 1428 LYS F O 1
ATOM 15865 N N . VAL F 3 131 ? -13.444 -2.590 38.237 1.00 42.96 1429 VAL F N 1
ATOM 15866 C CA . VAL F 3 131 ? -14.136 -1.865 39.300 1.00 42.32 1429 VAL F CA 1
ATOM 15867 C C . VAL F 3 131 ? -15.540 -2.437 39.396 1.00 42.51 1429 VAL F C 1
ATOM 15868 O O . VAL F 3 131 ? -16.252 -2.500 38.390 1.00 42.84 1429 VAL F O 1
ATOM 15872 N N . SER F 3 132 ? -15.937 -2.839 40.601 1.00 42.36 1430 SER F N 1
ATOM 15873 C CA . SER F 3 132 ? -17.267 -3.377 40.840 1.00 42.44 1430 SER F CA 1
ATOM 15874 C C . SER F 3 132 ? -18.372 -2.361 40.561 1.00 42.61 1430 SER F C 1
ATOM 15875 O O . SER F 3 132 ? -18.232 -1.164 40.859 1.00 42.80 1430 SER F O 1
ATOM 15878 N N . HIS F 3 133 ? -19.469 -2.848 39.990 1.00 42.78 1431 HIS F N 1
ATOM 15879 C CA . HIS F 3 133 ? -20.636 -2.014 39.720 1.00 43.02 1431 HIS F CA 1
ATOM 15880 C C . HIS F 3 133 ? -21.725 -2.176 40.786 1.00 43.51 1431 HIS F C 1
ATOM 15881 O O . HIS F 3 133 ? -22.628 -1.343 40.881 1.00 43.39 1431 HIS F O 1
ATOM 15888 N N . SER F 3 134 ? -21.624 -3.242 41.580 1.00 44.21 1432 SER F N 1
ATOM 15889 C CA . SER F 3 134 ? -22.622 -3.565 42.603 1.00 45.14 1432 SER F CA 1
ATOM 15890 C C . SER F 3 134 ? -22.322 -2.879 43.933 1.00 45.66 1432 SER F C 1
ATOM 15891 O O . SER F 3 134 ? -23.225 -2.323 44.571 1.00 45.82 1432 SER F O 1
ATOM 15894 N N . GLU F 3 135 ? -21.056 -2.941 44.347 1.00 46.21 1433 GLU F N 1
ATOM 15895 C CA . GLU F 3 135 ? -20.593 -2.336 45.595 1.00 46.81 1433 GLU F CA 1
ATOM 15896 C C . GLU F 3 135 ? -19.272 -1.588 45.418 1.00 47.20 1433 GLU F C 1
ATOM 15897 O O . GLU F 3 135 ? -18.541 -1.794 44.445 1.00 47.10 1433 GLU F O 1
ATOM 15903 N N . ASP F 3 136 ? -18.970 -0.717 46.371 1.00 47.72 1434 ASP F N 1
ATOM 15904 C CA . ASP F 3 136 ? -17.730 0.032 46.342 1.00 48.34 1434 ASP F CA 1
ATOM 15905 C C . ASP F 3 136 ? -16.521 -0.883 46.532 1.00 48.27 1434 ASP F C 1
ATOM 15906 O O . ASP F 3 136 ? -16.511 -1.769 47.395 1.00 48.29 1434 ASP F O 1
ATOM 15911 N N . ASP F 3 137 ? -15.525 -0.676 45.684 1.00 48.22 1435 ASP F N 1
ATOM 15912 C CA . ASP F 3 137 ? -14.211 -1.260 45.878 1.00 48.39 1435 ASP F CA 1
ATOM 15913 C C . ASP F 3 137 ? -13.374 -0.170 46.531 1.00 48.06 1435 ASP F C 1
ATOM 15914 O O . ASP F 3 137 ? -13.145 0.888 45.945 1.00 48.16 1435 ASP F O 1
ATOM 15919 N N . CYS F 3 138 ? -12.960 -0.424 47.764 1.00 47.60 1436 CYS F N 1
ATOM 15920 C CA . CYS F 3 138 ? -12.199 0.537 48.531 1.00 47.05 1436 CYS F CA 1
ATOM 15921 C C . CYS F 3 138 ? -10.751 0.102 48.631 1.00 46.30 1436 CYS F C 1
ATOM 15922 O O . CYS F 3 138 ? -10.447 -1.090 48.614 1.00 46.64 1436 CYS F O 1
ATOM 15925 N N . LEU F 3 139 ? -9.856 1.075 48.723 1.00 45.23 1437 LEU F N 1
ATOM 15926 C CA . LEU F 3 139 ? -8.477 0.807 49.091 1.00 44.05 1437 LEU F CA 1
ATOM 15927 C C . LEU F 3 139 ? -8.023 1.917 50.021 1.00 43.82 1437 LEU F C 1
ATOM 15928 O O . LEU F 3 139 ? -8.572 3.024 49.986 1.00 43.94 1437 LEU F O 1
ATOM 15933 N N . ALA F 3 140 ? -7.024 1.622 50.846 1.00 43.14 1438 ALA F N 1
ATOM 15934 C CA . ALA F 3 140 ? -6.470 2.614 51.745 1.00 43.02 1438 ALA F CA 1
ATOM 15935 C C . ALA F 3 140 ? -4.974 2.428 51.939 1.00 43.18 1438 ALA F C 1
ATOM 15936 O O . ALA F 3 140 ? -4.456 1.316 51.836 1.00 43.31 1438 ALA F O 1
ATOM 15938 N N . PHE F 3 141 ? -4.291 3.537 52.212 1.00 43.33 1439 PHE F N 1
ATOM 15939 C CA . PHE F 3 141 ? -2.886 3.533 52.609 1.00 43.17 1439 PHE F CA 1
ATOM 15940 C C . PHE F 3 141 ? -2.568 4.737 53.496 1.00 42.82 1439 PHE F C 1
ATOM 15941 O O . PHE F 3 141 ? -3.316 5.713 53.518 1.00 42.65 1439 PHE F O 1
ATOM 15949 N N . LYS F 3 142 ? -1.467 4.646 54.234 1.00 42.59 1440 LYS F N 1
ATOM 15950 C CA . LYS F 3 142 ? -1.036 5.712 55.124 1.00 42.55 1440 LYS F CA 1
ATOM 15951 C C . LYS F 3 142 ? -0.284 6.788 54.357 1.00 42.39 1440 LYS F C 1
ATOM 15952 O O . LYS F 3 142 ? 0.449 6.489 53.419 1.00 42.70 1440 LYS F O 1
ATOM 15958 N N . VAL F 3 143 ? -0.484 8.042 54.751 1.00 42.29 1441 VAL F N 1
ATOM 15959 C CA . VAL F 3 143 ? 0.336 9.144 54.251 1.00 42.13 1441 VAL F CA 1
ATOM 15960 C C . VAL F 3 143 ? 1.045 9.840 55.414 1.00 42.45 1441 VAL F C 1
ATOM 15961 O O . VAL F 3 143 ? 0.442 10.108 56.449 1.00 42.22 1441 VAL F O 1
ATOM 15965 N N . HIS F 3 144 ? 2.334 10.106 55.237 1.00 42.87 1442 HIS F N 1
ATOM 15966 C CA . HIS F 3 144 ? 3.145 10.730 56.266 1.00 43.30 1442 HIS F CA 1
ATOM 15967 C C . HIS F 3 144 ? 3.543 12.142 55.858 1.00 43.93 1442 HIS F C 1
ATOM 15968 O O . HIS F 3 144 ? 3.902 12.383 54.709 1.00 43.91 1442 HIS F O 1
ATOM 15975 N N . GLN F 3 145 ? 3.472 13.072 56.805 1.00 44.83 1443 GLN F N 1
ATOM 15976 C CA . GLN F 3 145 ? 3.931 14.435 56.579 1.00 45.73 1443 GLN F CA 1
ATOM 15977 C C . GLN F 3 145 ? 5.428 14.488 56.842 1.00 46.08 1443 GLN F C 1
ATOM 15978 O O . GLN F 3 145 ? 5.852 14.517 57.996 1.00 46.19 1443 GLN F O 1
ATOM 15984 N N . TYR F 3 146 ? 6.219 14.476 55.770 1.00 46.67 1444 TYR F N 1
ATOM 15985 C CA . TYR F 3 146 ? 7.678 14.511 55.885 1.00 47.32 1444 TYR F CA 1
ATOM 15986 C C . TYR F 3 146 ? 8.196 15.935 56.080 1.00 47.83 1444 TYR F C 1
ATOM 15987 O O . TYR F 3 146 ? 9.118 16.167 56.880 1.00 47.92 1444 TYR F O 1
ATOM 15996 N N . PHE F 3 147 ? 7.594 16.880 55.360 1.00 48.23 1445 PHE F N 1
ATOM 15997 C CA . PHE F 3 147 ? 7.946 18.285 55.499 1.00 48.71 1445 PHE F CA 1
ATOM 15998 C C . PHE F 3 147 ? 6.724 19.154 55.801 1.00 48.83 1445 PHE F C 1
ATOM 15999 O O . PHE F 3 147 ? 5.985 19.560 54.897 1.00 49.02 1445 PHE F O 1
ATOM 16007 N N . ASN F 3 148 ? 6.524 19.421 57.089 1.00 48.87 1446 ASN F N 1
ATOM 16008 C CA . ASN F 3 148 ? 5.448 20.285 57.569 1.00 48.94 1446 ASN F CA 1
ATOM 16009 C C . ASN F 3 148 ? 5.577 21.735 57.092 1.00 48.98 1446 ASN F C 1
ATOM 16010 O O . ASN F 3 148 ? 6.677 22.298 57.056 1.00 49.18 1446 ASN F O 1
ATOM 16015 N N . VAL F 3 149 ? 4.437 22.314 56.719 1.00 48.88 1447 VAL F N 1
ATOM 16016 C CA . VAL F 3 149 ? 4.315 23.741 56.412 1.00 48.80 1447 VAL F CA 1
ATOM 16017 C C . VAL F 3 149 ? 2.840 24.152 56.546 1.00 48.80 1447 VAL F C 1
ATOM 16018 O O . VAL F 3 149 ? 1.939 23.373 56.212 1.00 48.98 1447 VAL F O 1
ATOM 16022 N N . GLU F 3 150 ? 2.605 25.354 57.072 1.00 48.71 1448 GLU F N 1
ATOM 16023 C CA . GLU F 3 150 ? 1.252 25.902 57.217 1.00 48.52 1448 GLU F CA 1
ATOM 16024 C C . GLU F 3 150 ? 0.730 26.295 55.844 1.00 47.82 1448 GLU F C 1
ATOM 16025 O O . GLU F 3 150 ? 1.492 26.794 55.011 1.00 47.98 1448 GLU F O 1
ATOM 16031 N N . LEU F 3 151 ? -0.569 26.067 55.629 1.00 46.99 1449 LEU F N 1
ATOM 16032 C CA . LEU F 3 151 ? -1.230 26.154 54.307 1.00 45.77 1449 LEU F CA 1
ATOM 16033 C C . LEU F 3 151 ? -0.805 25.031 53.373 1.00 44.84 1449 LEU F C 1
ATOM 16034 O O . LEU F 3 151 ? 0.153 25.166 52.602 1.00 44.96 1449 LEU F O 1
ATOM 16039 N N . ILE F 3 152 ? -1.526 23.920 53.457 1.00 43.43 1450 ILE F N 1
ATOM 16040 C CA . ILE F 3 152 ? -1.287 22.794 52.569 1.00 42.01 1450 ILE F CA 1
ATOM 16041 C C . ILE F 3 152 ? -2.395 22.713 51.512 1.00 40.86 1450 ILE F C 1
ATOM 16042 O O . ILE F 3 152 ? -3.555 23.055 51.776 1.00 40.57 1450 ILE F O 1
ATOM 16047 N N . GLN F 3 153 ? -2.016 22.273 50.315 1.00 39.36 1451 GLN F N 1
ATOM 16048 C CA . GLN F 3 153 ? -2.948 22.172 49.197 1.00 37.97 1451 GLN F CA 1
ATOM 16049 C C . GLN F 3 153 ? -3.743 20.877 49.288 1.00 37.48 1451 GLN F C 1
ATOM 16050 O O . GLN F 3 153 ? -3.191 19.844 49.658 1.00 37.35 1451 GLN F O 1
ATOM 16056 N N . PRO F 3 154 ? -5.050 20.924 48.967 1.00 37.05 1452 PRO F N 1
ATOM 16057 C CA . PRO F 3 154 ? -5.800 19.675 48.949 1.00 36.88 1452 PRO F CA 1
ATOM 16058 C C . PRO F 3 154 ? -5.212 18.713 47.924 1.00 37.08 1452 PRO F C 1
ATOM 16059 O O . PRO F 3 154 ? -4.616 19.154 46.925 1.00 36.88 1452 PRO F O 1
ATOM 16063 N N . GLY F 3 155 ? -5.341 17.417 48.198 1.00 36.78 1453 GLY F N 1
ATOM 16064 C CA . GLY F 3 155 ? -5.029 16.390 47.218 1.00 37.01 1453 GLY F CA 1
ATOM 16065 C C . GLY F 3 155 ? -6.242 16.060 46.363 1.00 37.43 1453 GLY F C 1
ATOM 16066 O O . GLY F 3 155 ? -7.363 16.493 46.643 1.00 36.53 1453 GLY F O 1
ATOM 16067 N N . ALA F 3 156 ? -6.003 15.300 45.298 1.00 38.45 1454 ALA F N 1
ATOM 16068 C CA . ALA F 3 156 ? -7.056 14.888 44.378 1.00 38.64 1454 ALA F CA 1
ATOM 16069 C C . ALA F 3 156 ? -6.935 13.410 43.993 1.00 39.44 1454 ALA F C 1
ATOM 16070 O O . ALA F 3 156 ? -5.856 12.793 44.058 1.00 39.01 1454 ALA F O 1
ATOM 16072 N N . VAL F 3 157 ? -8.075 12.848 43.615 1.00 40.25 1455 VAL F N 1
ATOM 16073 C CA . VAL F 3 157 ? -8.158 11.519 43.069 1.00 40.54 1455 VAL F CA 1
ATOM 16074 C C . VAL F 3 157 ? -9.040 11.624 41.836 1.00 41.34 1455 VAL F C 1
ATOM 16075 O O . VAL F 3 157 ? -10.138 12.163 41.898 1.00 41.66 1455 VAL F O 1
ATOM 16079 N N . LYS F 3 158 ? -8.526 11.124 40.718 1.00 42.51 1456 LYS F N 1
ATOM 16080 C CA . LYS F 3 158 ? -9.247 11.023 39.469 1.00 43.25 1456 LYS F CA 1
ATOM 16081 C C . LYS F 3 158 ? -9.379 9.544 39.131 1.00 43.68 1456 LYS F C 1
ATOM 16082 O O . LYS F 3 158 ? -8.398 8.799 39.193 1.00 44.06 1456 LYS F O 1
ATOM 16088 N N . VAL F 3 159 ? -10.595 9.112 38.810 1.00 43.93 1457 VAL F N 1
ATOM 16089 C CA . VAL F 3 159 ? -10.816 7.750 38.313 1.00 43.48 1457 VAL F CA 1
ATOM 16090 C C . VAL F 3 159 ? -11.442 7.772 36.921 1.00 43.94 1457 VAL F C 1
ATOM 16091 O O . VAL F 3 159 ? -12.307 8.621 36.623 1.00 43.46 1457 VAL F O 1
ATOM 16095 N N . TYR F 3 160 ? -10.995 6.831 36.086 1.00 44.03 1458 TYR F N 1
ATOM 16096 C CA . TYR F 3 160 ? -11.519 6.627 34.736 1.00 44.43 1458 TYR F CA 1
ATOM 16097 C C . TYR F 3 160 ? -11.127 5.258 34.170 1.00 44.48 1458 TYR F C 1
ATOM 16098 O O . TYR F 3 160 ? -10.124 4.680 34.573 1.00 44.04 1458 TYR F O 1
ATOM 16107 N N . ALA F 3 161 ? -11.952 4.748 33.259 1.00 44.99 1459 ALA F N 1
ATOM 16108 C CA . ALA F 3 161 ? -11.654 3.528 32.503 1.00 45.84 1459 ALA F CA 1
ATOM 16109 C C . ALA F 3 161 ? -10.703 3.833 31.335 1.00 46.29 1459 ALA F C 1
ATOM 16110 O O . ALA F 3 161 ? -10.798 4.884 30.713 1.00 46.32 1459 ALA F O 1
ATOM 16112 N N . TYR F 3 162 ? -9.794 2.906 31.045 1.00 47.61 1460 TYR F N 1
ATOM 16113 C CA . TYR F 3 162 ? -8.706 3.115 30.063 1.00 48.77 1460 TYR F CA 1
ATOM 16114 C C . TYR F 3 162 ? -9.122 3.733 28.699 1.00 49.69 1460 TYR F C 1
ATOM 16115 O O . TYR F 3 162 ? -8.384 4.546 28.135 1.00 49.93 1460 TYR F O 1
ATOM 16124 N N . TYR F 3 163 ? -10.291 3.333 28.190 1.00 50.50 1461 TYR F N 1
ATOM 16125 C CA . TYR F 3 163 ? -10.728 3.653 26.829 1.00 51.64 1461 TYR F CA 1
ATOM 16126 C C . TYR F 3 163 ? -11.349 5.049 26.663 1.00 52.26 1461 TYR F C 1
ATOM 16127 O O . TYR F 3 163 ? -11.554 5.518 25.536 1.00 52.20 1461 TYR F O 1
ATOM 16136 N N . ASN F 3 164 ? -11.677 5.696 27.777 1.00 52.87 1462 ASN F N 1
ATOM 16137 C CA . ASN F 3 164 ? -12.232 7.039 27.730 1.00 53.52 1462 ASN F CA 1
ATOM 16138 C C . ASN F 3 164 ? -11.735 7.843 28.904 1.00 53.94 1462 ASN F C 1
ATOM 16139 O O . ASN F 3 164 ? -12.231 7.676 30.015 1.00 54.13 1462 ASN F O 1
ATOM 16144 N N . LEU F 3 165 ? -10.739 8.696 28.662 1.00 54.77 1463 LEU F N 1
ATOM 16145 C CA . LEU F 3 165 ? -10.297 9.671 29.673 1.00 55.49 1463 LEU F CA 1
ATOM 16146 C C . LEU F 3 165 ? -11.282 10.830 29.764 1.00 55.60 1463 LEU F C 1
ATOM 16147 O O . LEU F 3 165 ? -11.407 11.468 30.821 1.00 56.19 1463 LEU F O 1
ATOM 16152 N N . GLU F 3 166 ? -11.967 11.108 28.656 1.00 55.56 1464 GLU F N 1
ATOM 16153 C CA . GLU F 3 166 ? -12.961 12.178 28.605 1.00 55.51 1464 GLU F CA 1
ATOM 16154 C C . GLU F 3 166 ? -13.907 12.097 29.805 1.00 55.05 1464 GLU F C 1
ATOM 16155 O O . GLU F 3 166 ? -14.244 13.112 30.413 1.00 55.42 1464 GLU F O 1
ATOM 16161 N N . GLU F 3 167 ? -14.302 10.875 30.151 1.00 54.40 1465 GLU F N 1
ATOM 16162 C CA . GLU F 3 167 ? -15.135 10.617 31.315 1.00 53.57 1465 GLU F CA 1
ATOM 16163 C C . GLU F 3 167 ? -14.282 10.222 32.529 1.00 53.10 1465 GLU F C 1
ATOM 16164 O O . GLU F 3 167 ? -14.014 9.036 32.764 1.00 53.20 1465 GLU F O 1
ATOM 16170 N N . SER F 3 168 ? -13.859 11.219 33.304 1.00 52.14 1466 SER F N 1
ATOM 16171 C CA . SER F 3 168 ? -13.175 10.968 34.569 1.00 51.01 1466 SER F CA 1
ATOM 16172 C C . SER F 3 168 ? -13.851 11.728 35.712 1.00 50.12 1466 SER F C 1
ATOM 16173 O O . SER F 3 168 ? -14.365 12.828 35.510 1.00 49.70 1466 SER F O 1
ATOM 16176 N N . CYS F 3 169 ? -13.859 11.113 36.898 1.00 48.88 1467 CYS F N 1
ATOM 16177 C CA . CYS F 3 169 ? -14.391 11.725 38.113 1.00 47.39 1467 CYS F CA 1
ATOM 16178 C C . CYS F 3 169 ? -13.250 12.101 39.043 1.00 46.08 1467 CYS F C 1
ATOM 16179 O O . CYS F 3 169 ? -12.420 11.247 39.415 1.00 46.12 1467 CYS F O 1
ATOM 16182 N N . THR F 3 170 ? -13.205 13.380 39.408 1.00 44.34 1468 THR F N 1
ATOM 16183 C CA . THR F 3 170 ? -12.205 13.887 40.345 1.00 42.57 1468 THR F CA 1
ATOM 16184 C C . THR F 3 170 ? -12.849 14.285 41.661 1.00 41.77 1468 THR F C 1
ATOM 16185 O O . THR F 3 170 ? -13.874 14.978 41.681 1.00 41.13 1468 THR F O 1
ATOM 16189 N N . ARG F 3 171 ? -12.228 13.842 42.752 1.00 40.59 1469 ARG F N 1
ATOM 16190 C CA . ARG F 3 171 ? -12.590 14.271 44.096 1.00 39.58 1469 ARG F CA 1
ATOM 16191 C C . ARG F 3 171 ? -11.344 14.749 44.819 1.00 39.04 1469 ARG F C 1
ATOM 16192 O O . ARG F 3 171 ? -10.260 14.182 44.646 1.00 38.37 1469 ARG F O 1
ATOM 16200 N N . PHE F 3 172 ? -11.520 15.782 45.643 1.00 38.65 1470 PHE F N 1
ATOM 16201 C CA . PHE F 3 172 ? -10.437 16.367 46.431 1.00 38.06 1470 PHE F CA 1
ATOM 16202 C C . PHE F 3 172 ? -10.525 15.954 47.897 1.00 38.08 1470 PHE F C 1
ATOM 16203 O O . PHE F 3 172 ? -11.581 15.547 48.379 1.00 38.03 1470 PHE F O 1
ATOM 16211 N N . TYR F 3 173 ? -9.399 16.037 48.597 1.00 38.02 1471 TYR F N 1
ATOM 16212 C CA . TYR F 3 173 ? -9.368 15.773 50.031 1.00 37.69 1471 TYR F CA 1
ATOM 16213 C C . TYR F 3 173 ? -8.405 16.716 50.740 1.00 37.36 1471 TYR F C 1
ATOM 16214 O O . TYR F 3 173 ? -7.401 17.136 50.162 1.00 36.36 1471 TYR F O 1
ATOM 16223 N N . HIS F 3 174 ? -8.742 17.034 51.994 1.00 37.58 1472 HIS F N 1
ATOM 16224 C CA . HIS F 3 174 ? -7.962 17.909 52.878 1.00 37.56 1472 HIS F CA 1
ATOM 16225 C C . HIS F 3 174 ? -8.377 17.642 54.342 1.00 37.59 1472 HIS F C 1
ATOM 16226 O O . HIS F 3 174 ? -9.547 17.359 54.595 1.00 37.58 1472 HIS F O 1
ATOM 16233 N N . PRO F 3 175 ? -7.424 17.714 55.303 1.00 37.69 1473 PRO F N 1
ATOM 16234 C CA . PRO F 3 175 ? -7.736 17.426 56.714 1.00 37.90 1473 PRO F CA 1
ATOM 16235 C C . PRO F 3 175 ? -8.711 18.410 57.382 1.00 38.12 1473 PRO F C 1
ATOM 16236 O O . PRO F 3 175 ? -9.318 18.080 58.402 1.00 38.10 1473 PRO F O 1
ATOM 16240 N N . GLU F 3 176 ? -8.849 19.604 56.815 1.00 38.39 1474 GLU F N 1
ATOM 16241 C CA . GLU F 3 176 ? -9.823 20.584 57.290 1.00 38.77 1474 GLU F CA 1
ATOM 16242 C C . GLU F 3 176 ? -10.987 20.696 56.298 1.00 38.95 1474 GLU F C 1
ATOM 16243 O O . GLU F 3 176 ? -12.090 20.211 56.574 1.00 38.96 1474 GLU F O 1
ATOM 16249 N N . LYS F 3 177 ? -10.709 21.300 55.137 1.00 39.07 1475 LYS F N 1
ATOM 16250 C CA . LYS F 3 177 ? -11.712 21.633 54.112 1.00 39.01 1475 LYS F CA 1
ATOM 16251 C C . LYS F 3 177 ? -12.734 20.525 53.834 1.00 38.97 1475 LYS F C 1
ATOM 16252 O O . LYS F 3 177 ? -12.394 19.331 53.807 1.00 38.85 1475 LYS F O 1
ATOM 16258 N N . GLU F 3 178 ? -13.986 20.938 53.634 1.00 38.88 1476 GLU F N 1
ATOM 16259 C CA . GLU F 3 178 ? -15.072 20.015 53.296 1.00 38.65 1476 GLU F CA 1
ATOM 16260 C C . GLU F 3 178 ? -15.056 19.733 51.798 1.00 38.09 1476 GLU F C 1
ATOM 16261 O O . GLU F 3 178 ? -15.210 20.655 50.975 1.00 38.11 1476 GLU F O 1
ATOM 16267 N N . ASP F 3 179 ? -14.862 18.456 51.464 1.00 37.18 1477 ASP F N 1
ATOM 16268 C CA . ASP F 3 179 ? -14.726 17.992 50.084 1.00 36.34 1477 ASP F CA 1
ATOM 16269 C C . ASP F 3 179 ? -13.435 18.491 49.439 1.00 35.58 1477 ASP F C 1
ATOM 16270 O O . ASP F 3 179 ? -13.328 18.520 48.216 1.00 35.74 1477 ASP F O 1
ATOM 16275 N N . GLY F 3 180 ? -12.468 18.893 50.262 1.00 34.63 1478 GLY F N 1
ATOM 16276 C CA . GLY F 3 180 ? -11.187 19.413 49.780 1.00 33.68 1478 GLY F CA 1
ATOM 16277 C C . GLY F 3 180 ? -11.266 20.630 48.870 1.00 33.19 1478 GLY F C 1
ATOM 16278 O O . GLY F 3 180 ? -10.381 20.844 48.049 1.00 32.84 1478 GLY F O 1
ATOM 16279 N N . LYS F 3 181 ? -12.316 21.435 49.036 1.00 33.09 1479 LYS F N 1
ATOM 16280 C CA . LYS F 3 181 ? -12.564 22.610 48.206 1.00 33.03 1479 LYS F CA 1
ATOM 16281 C C . LYS F 3 181 ? -11.919 23.867 48.763 1.00 33.44 1479 LYS F C 1
ATOM 16282 O O . LYS F 3 181 ? -11.995 24.131 49.963 1.00 33.53 1479 LYS F O 1
ATOM 16288 N N . LEU F 3 182 ? -11.306 24.660 47.888 1.00 33.92 1480 LEU F N 1
ATOM 16289 C CA . LEU F 3 182 ? -10.773 25.954 48.300 1.00 34.37 1480 LEU F CA 1
ATOM 16290 C C . LEU F 3 182 ? -11.904 26.880 48.733 1.00 35.04 1480 LEU F C 1
ATOM 16291 O O . LEU F 3 182 ? -12.987 26.872 48.138 1.00 34.81 1480 LEU F O 1
ATOM 16296 N N . ASN F 3 183 ? -11.641 27.665 49.778 1.00 35.93 1481 ASN F N 1
ATOM 16297 C CA . ASN F 3 183 ? -12.621 28.591 50.335 1.00 37.07 1481 ASN F CA 1
ATOM 16298 C C . ASN F 3 183 ? -12.945 29.713 49.374 1.00 37.87 1481 ASN F C 1
ATOM 16299 O O . ASN F 3 183 ? -12.050 30.437 48.929 1.00 38.13 1481 ASN F O 1
ATOM 16304 N N . LYS F 3 184 ? -14.227 29.849 49.053 1.00 38.91 1482 LYS F N 1
ATOM 16305 C CA . LYS F 3 184 ? -14.680 30.912 48.165 1.00 39.87 1482 LYS F CA 1
ATOM 16306 C C . LYS F 3 184 ? -16.058 31.445 48.547 1.00 40.30 1482 LYS F C 1
ATOM 16307 O O . LYS F 3 184 ? -16.850 30.755 49.190 1.00 40.58 1482 LYS F O 1
ATOM 16313 N N . LEU F 3 185 ? -16.330 32.683 48.155 1.00 40.82 1483 LEU F N 1
ATOM 16314 C CA . LEU F 3 185 ? -17.623 33.290 48.404 1.00 41.53 1483 LEU F CA 1
ATOM 16315 C C . LEU F 3 185 ? -18.339 33.549 47.099 1.00 42.11 1483 LEU F C 1
ATOM 16316 O O . LEU F 3 185 ? -17.865 34.315 46.262 1.00 42.34 1483 LEU F O 1
ATOM 16321 N N . CYS F 3 186 ? -19.490 32.909 46.939 1.00 42.82 1484 CYS F N 1
ATOM 16322 C CA . CYS F 3 186 ? -20.216 32.943 45.682 1.00 43.62 1484 CYS F CA 1
ATOM 16323 C C . CYS F 3 186 ? -21.621 33.525 45.823 1.00 43.87 1484 CYS F C 1
ATOM 16324 O O . CYS F 3 186 ? -22.474 32.948 46.494 1.00 44.06 1484 CYS F O 1
ATOM 16327 N N . ARG F 3 187 ? -21.846 34.676 45.194 1.00 44.34 1485 ARG F N 1
ATOM 16328 C CA . ARG F 3 187 ? -23.186 35.250 45.068 1.00 44.72 1485 ARG F CA 1
ATOM 16329 C C . ARG F 3 187 ? -23.618 35.073 43.627 1.00 44.77 1485 ARG F C 1
ATOM 16330 O O . ARG F 3 187 ? -23.005 35.637 42.715 1.00 44.97 1485 ARG F O 1
ATOM 16338 N N . ASP F 3 188 ? -24.674 34.285 43.431 1.00 44.79 1486 ASP F N 1
ATOM 16339 C CA . ASP F 3 188 ? -25.133 33.905 42.099 1.00 44.54 1486 ASP F CA 1
ATOM 16340 C C . ASP F 3 188 ? -23.989 33.231 41.331 1.00 44.50 1486 ASP F C 1
ATOM 16341 O O . ASP F 3 188 ? -23.545 32.142 41.706 1.00 44.46 1486 ASP F O 1
ATOM 16346 N N . GLU F 3 189 ? -23.496 33.896 40.287 1.00 44.38 1487 GLU F N 1
ATOM 16347 C CA . GLU F 3 189 ? -22.489 33.329 39.384 1.00 44.17 1487 GLU F CA 1
ATOM 16348 C C . GLU F 3 189 ? -21.063 33.838 39.647 1.00 43.77 1487 GLU F C 1
ATOM 16349 O O . GLU F 3 189 ? -20.103 33.357 39.036 1.00 43.67 1487 GLU F O 1
ATOM 16355 N N . LEU F 3 190 ? -20.936 34.814 40.543 1.00 43.19 1488 LEU F N 1
ATOM 16356 C CA . LEU F 3 190 ? -19.651 35.443 40.838 1.00 42.82 1488 LEU F CA 1
ATOM 16357 C C . LEU F 3 190 ? -19.068 34.917 42.147 1.00 42.48 1488 LEU F C 1
ATOM 16358 O O . LEU F 3 190 ? -19.742 34.889 43.181 1.00 42.19 1488 LEU F O 1
ATOM 16363 N N . CYS F 3 191 ? -17.810 34.498 42.085 1.00 42.08 1489 CYS F N 1
ATOM 16364 C CA . CYS F 3 191 ? -17.091 34.053 43.266 1.00 41.81 1489 CYS F CA 1
ATOM 16365 C C . CYS F 3 191 ? -15.822 34.867 43.444 1.00 41.62 1489 CYS F C 1
ATOM 16366 O O . CYS F 3 191 ? -15.193 35.277 42.469 1.00 41.55 1489 CYS F O 1
ATOM 16369 N N . ARG F 3 192 ? -15.472 35.114 44.698 1.00 41.52 1490 ARG F N 1
ATOM 16370 C CA . ARG F 3 192 ? -14.190 35.712 45.046 1.00 41.79 1490 ARG F CA 1
ATOM 16371 C C . ARG F 3 192 ? -13.444 34.719 45.920 1.00 41.84 1490 ARG F C 1
ATOM 16372 O O . ARG F 3 192 ? -14.057 34.001 46.704 1.00 41.82 1490 ARG F O 1
ATOM 16380 N N . CYS F 3 193 ? -12.127 34.661 45.765 1.00 42.13 1491 CYS F N 1
ATOM 16381 C CA . CYS F 3 193 ? -11.325 33.722 46.531 1.00 42.37 1491 CYS F CA 1
ATOM 16382 C C . CYS F 3 193 ? -11.255 34.150 47.987 1.00 42.35 1491 CYS F C 1
ATOM 16383 O O . CYS F 3 193 ? -11.248 35.347 48.294 1.00 42.47 1491 CYS F O 1
ATOM 16386 N N . ALA F 3 194 ? -11.233 33.157 48.871 1.00 42.19 1492 ALA F N 1
ATOM 16387 C CA . ALA F 3 194 ? -11.165 33.374 50.307 1.00 41.99 1492 ALA F CA 1
ATOM 16388 C C . ALA F 3 194 ? -10.127 32.456 50.958 1.00 41.92 1492 ALA F C 1
ATOM 16389 O O . ALA F 3 194 ? -10.252 32.102 52.132 1.00 41.62 1492 ALA F O 1
ATOM 16391 N N . GLU F 3 195 ? -9.112 32.081 50.178 1.00 41.90 1493 GLU F N 1
ATOM 16392 C CA . GLU F 3 195 ? -8.001 31.253 50.639 1.00 42.08 1493 GLU F CA 1
ATOM 16393 C C . GLU F 3 195 ? -6.763 32.094 50.914 1.00 42.05 1493 GLU F C 1
ATOM 16394 O O . GLU F 3 195 ? -5.898 32.266 50.048 1.00 42.01 1493 GLU F O 1
ATOM 16400 N N . GLU F 3 196 ? -6.684 32.596 52.138 1.00 42.43 1494 GLU F N 1
ATOM 16401 C CA . GLU F 3 196 ? -5.622 33.502 52.574 1.00 42.79 1494 GLU F CA 1
ATOM 16402 C C . GLU F 3 196 ? -5.337 33.247 54.046 1.00 43.14 1494 GLU F C 1
ATOM 16403 O O . GLU F 3 196 ? -5.854 32.285 54.615 1.00 43.19 1494 GLU F O 1
ATOM 16409 N N . ASN F 3 197 ? -4.503 34.092 54.650 1.00 43.87 1495 ASN F N 1
ATOM 16410 C CA . ASN F 3 197 ? -4.339 34.117 56.107 1.00 44.52 1495 ASN F CA 1
ATOM 16411 C C . ASN F 3 197 ? -5.659 34.453 56.792 1.00 45.21 1495 ASN F C 1
ATOM 16412 O O . ASN F 3 197 ? -6.525 35.105 56.200 1.00 45.20 1495 ASN F O 1
ATOM 16417 N N . CYS F 3 198 ? -5.801 34.002 58.037 1.00 46.27 1496 CYS F N 1
ATOM 16418 C CA . CYS F 3 198 ? -7.030 34.183 58.820 1.00 47.29 1496 CYS F CA 1
ATOM 16419 C C . CYS F 3 198 ? -7.218 35.602 59.332 1.00 47.56 1496 CYS F C 1
ATOM 16420 O O . CYS F 3 198 ? -8.352 36.075 59.458 1.00 47.77 1496 CYS F O 1
ATOM 16423 N N . PHE F 3 199 ? -6.104 36.257 59.653 1.00 48.10 1497 PHE F N 1
ATOM 16424 C CA . PHE F 3 199 ? -6.075 37.651 60.122 1.00 48.56 1497 PHE F CA 1
ATOM 16425 C C . PHE F 3 199 ? -4.647 38.152 59.957 1.00 49.09 1497 PHE F C 1
ATOM 16426 O O . PHE F 3 199 ? -3.768 37.366 59.594 1.00 49.09 1497 PHE F O 1
ATOM 16434 N N . ILE F 3 200 ? -4.413 39.445 60.195 1.00 49.97 1498 ILE F N 1
ATOM 16435 C CA . ILE F 3 200 ? -3.058 40.015 60.105 1.00 50.88 1498 ILE F CA 1
ATOM 16436 C C . ILE F 3 200 ? -2.121 39.268 61.068 1.00 51.62 1498 ILE F C 1
ATOM 16437 O O . ILE F 3 200 ? -2.073 39.550 62.271 1.00 51.43 1498 ILE F O 1
ATOM 16442 N N . GLN F 3 201 ? -1.385 38.317 60.488 1.00 52.79 1499 GLN F N 1
ATOM 16443 C CA . GLN F 3 201 ? -0.691 37.222 61.190 1.00 53.76 1499 GLN F CA 1
ATOM 16444 C C . GLN F 3 201 ? -0.492 37.382 62.693 1.00 54.56 1499 GLN F C 1
ATOM 16445 O O . GLN F 3 201 ? -1.134 36.677 63.477 1.00 54.89 1499 GLN F O 1
ATOM 16451 N N . LYS F 3 202 ? 0.390 38.306 63.081 1.00 55.26 1500 LYS F N 1
ATOM 16452 C CA . LYS F 3 202 ? 0.735 38.530 64.484 1.00 55.90 1500 LYS F CA 1
ATOM 16453 C C . LYS F 3 202 ? 1.476 39.861 64.628 1.00 56.39 1500 LYS F C 1
ATOM 16454 O O . LYS F 3 202 ? 0.846 40.900 64.843 1.00 56.56 1500 LYS F O 1
ATOM 16460 N N . SER F 3 203 ? 2.804 39.807 64.493 1.00 56.96 1501 SER F N 1
ATOM 16461 C CA . SER F 3 203 ? 3.728 40.949 64.614 1.00 57.44 1501 SER F CA 1
ATOM 16462 C C . SER F 3 203 ? 5.072 40.448 65.144 1.00 57.77 1501 SER F C 1
ATOM 16463 O O . SER F 3 203 ? 6.074 40.469 64.424 1.00 57.86 1501 SER F O 1
ATOM 16466 N N . ASP F 3 204 ? 5.066 39.997 66.402 1.00 58.06 1502 ASP F N 1
ATOM 16467 C CA . ASP F 3 204 ? 6.219 39.364 67.074 1.00 58.31 1502 ASP F CA 1
ATOM 16468 C C . ASP F 3 204 ? 7.583 39.988 66.777 1.00 58.26 1502 ASP F C 1
ATOM 16469 O O . ASP F 3 204 ? 8.055 40.848 67.528 1.00 58.21 1502 ASP F O 1
ATOM 16474 N N . VAL F 3 207 ? 4.248 43.359 69.567 1.00 52.05 1505 VAL F N 1
ATOM 16475 C CA . VAL F 3 207 ? 2.930 43.985 69.495 1.00 52.03 1505 VAL F CA 1
ATOM 16476 C C . VAL F 3 207 ? 2.902 45.326 70.219 1.00 51.93 1505 VAL F C 1
ATOM 16477 O O . VAL F 3 207 ? 2.104 45.533 71.138 1.00 52.08 1505 VAL F O 1
ATOM 16481 N N . THR F 3 208 ? 3.774 46.240 69.800 1.00 51.80 1506 THR F N 1
ATOM 16482 C CA . THR F 3 208 ? 3.876 47.554 70.440 1.00 51.57 1506 THR F CA 1
ATOM 16483 C C . THR F 3 208 ? 2.744 48.496 70.023 1.00 51.56 1506 THR F C 1
ATOM 16484 O O . THR F 3 208 ? 2.000 48.210 69.079 1.00 51.65 1506 THR F O 1
ATOM 16488 N N . LEU F 3 209 ? 2.623 49.609 70.746 1.00 51.45 1507 LEU F N 1
ATOM 16489 C CA . LEU F 3 209 ? 1.627 50.649 70.476 1.00 51.28 1507 LEU F CA 1
ATOM 16490 C C . LEU F 3 209 ? 1.838 51.282 69.098 1.00 51.22 1507 LEU F C 1
ATOM 16491 O O . LEU F 3 209 ? 0.903 51.376 68.296 1.00 51.10 1507 LEU F O 1
ATOM 16496 N N . GLU F 3 210 ? 3.077 51.703 68.839 1.00 51.11 1508 GLU F N 1
ATOM 16497 C CA . GLU F 3 210 ? 3.457 52.356 67.586 1.00 51.01 1508 GLU F CA 1
ATOM 16498 C C . GLU F 3 210 ? 3.333 51.442 66.353 1.00 50.85 1508 GLU F C 1
ATOM 16499 O O . GLU F 3 210 ? 3.299 51.929 65.219 1.00 50.79 1508 GLU F O 1
ATOM 16505 N N . GLU F 3 211 ? 3.274 50.127 66.583 1.00 50.67 1509 GLU F N 1
ATOM 16506 C CA . GLU F 3 211 ? 2.971 49.150 65.526 1.00 50.59 1509 GLU F CA 1
ATOM 16507 C C . GLU F 3 211 ? 1.499 49.232 65.133 1.00 50.34 1509 GLU F C 1
ATOM 16508 O O . GLU F 3 211 ? 1.159 49.119 63.955 1.00 50.35 1509 GLU F O 1
ATOM 16514 N N . ARG F 3 212 ? 0.640 49.437 66.130 1.00 50.06 1510 ARG F N 1
ATOM 16515 C CA . ARG F 3 212 ? -0.809 49.465 65.935 1.00 49.85 1510 ARG F CA 1
ATOM 16516 C C . ARG F 3 212 ? -1.328 50.772 65.329 1.00 49.69 1510 ARG F C 1
ATOM 16517 O O . ARG F 3 212 ? -2.273 50.763 64.541 1.00 49.59 1510 ARG F O 1
ATOM 16525 N N . LEU F 3 213 ? -0.712 51.888 65.705 1.00 49.71 1511 LEU F N 1
ATOM 16526 C CA . LEU F 3 213 ? -1.131 53.209 65.230 1.00 49.77 1511 LEU F CA 1
ATOM 16527 C C . LEU F 3 213 ? -0.905 53.438 63.738 1.00 49.73 1511 LEU F C 1
ATOM 16528 O O . LEU F 3 213 ? -1.801 53.906 63.038 1.00 49.85 1511 LEU F O 1
ATOM 16533 N N . ASP F 3 214 ? 0.290 53.121 63.252 1.00 49.56 1512 ASP F N 1
ATOM 16534 C CA . ASP F 3 214 ? 0.583 53.323 61.842 1.00 49.50 1512 ASP F CA 1
ATOM 16535 C C . ASP F 3 214 ? -0.012 52.243 60.945 1.00 49.21 1512 ASP F C 1
ATOM 16536 O O . ASP F 3 214 ? -0.089 52.427 59.731 1.00 49.34 1512 ASP F O 1
ATOM 16541 N N . LYS F 3 215 ? -0.437 51.132 61.549 1.00 48.82 1513 LYS F N 1
ATOM 16542 C CA . LYS F 3 215 ? -1.091 50.037 60.826 1.00 48.55 1513 LYS F CA 1
ATOM 16543 C C . LYS F 3 215 ? -2.609 50.170 60.742 1.00 48.48 1513 LYS F C 1
ATOM 16544 O O . LYS F 3 215 ? -3.224 49.664 59.805 1.00 48.37 1513 LYS F O 1
ATOM 16550 N N . ALA F 3 216 ? -3.206 50.834 61.729 1.00 48.54 1514 ALA F N 1
ATOM 16551 C CA . ALA F 3 216 ? -4.628 51.158 61.683 1.00 48.59 1514 ALA F CA 1
ATOM 16552 C C . ALA F 3 216 ? -4.858 52.510 60.999 1.00 48.67 1514 ALA F C 1
ATOM 16553 O O . ALA F 3 216 ? -6.000 52.940 60.818 1.00 48.53 1514 ALA F O 1
ATOM 16555 N N . CYS F 3 217 ? -3.766 53.168 60.614 1.00 48.87 1515 CYS F N 1
ATOM 16556 C CA . CYS F 3 217 ? -3.836 54.482 59.966 1.00 49.02 1515 CYS F CA 1
ATOM 16557 C C . CYS F 3 217 ? -3.447 54.474 58.485 1.00 48.99 1515 CYS F C 1
ATOM 16558 O O . CYS F 3 217 ? -3.412 55.525 57.835 1.00 48.82 1515 CYS F O 1
ATOM 16561 N N . GLU F 3 218 ? -3.168 53.281 57.965 1.00 48.91 1516 GLU F N 1
ATOM 16562 C CA . GLU F 3 218 ? -2.961 53.078 56.539 1.00 49.00 1516 GLU F CA 1
ATOM 16563 C C . GLU F 3 218 ? -4.239 53.464 55.795 1.00 48.82 1516 GLU F C 1
ATOM 16564 O O . GLU F 3 218 ? -5.340 53.265 56.324 1.00 48.83 1516 GLU F O 1
ATOM 16570 N N . PRO F 3 219 ? -4.096 54.048 54.585 1.00 48.57 1517 PRO F N 1
ATOM 16571 C CA . PRO F 3 219 ? -5.222 54.525 53.769 1.00 48.21 1517 PRO F CA 1
ATOM 16572 C C . PRO F 3 219 ? -6.365 53.521 53.607 1.00 47.67 1517 PRO F C 1
ATOM 16573 O O . PRO F 3 219 ? -7.535 53.907 53.693 1.00 47.65 1517 PRO F O 1
ATOM 16577 N N . GLY F 3 220 ? -6.022 52.252 53.393 1.00 47.01 1518 GLY F N 1
ATOM 16578 C CA . GLY F 3 220 ? -7.008 51.209 53.112 1.00 46.17 1518 GLY F CA 1
ATOM 16579 C C . GLY F 3 220 ? -7.936 50.877 54.265 1.00 45.56 1518 GLY F C 1
ATOM 16580 O O . GLY F 3 220 ? -9.041 50.365 54.051 1.00 45.77 1518 GLY F O 1
ATOM 16581 N N . VAL F 3 221 ? -7.484 51.159 55.486 1.00 44.74 1519 VAL F N 1
ATOM 16582 C CA . VAL F 3 221 ? -8.265 50.884 56.690 1.00 43.68 1519 VAL F CA 1
ATOM 16583 C C . VAL F 3 221 ? -9.516 51.757 56.700 1.00 43.21 1519 VAL F C 1
ATOM 16584 O O . VAL F 3 221 ? -9.440 52.981 56.759 1.00 42.58 1519 VAL F O 1
ATOM 16588 N N . ASP F 3 222 ? -10.664 51.095 56.601 1.00 43.02 1520 ASP F N 1
ATOM 16589 C CA . ASP F 3 222 ? -11.951 51.765 56.503 1.00 42.90 1520 ASP F CA 1
ATOM 16590 C C . ASP F 3 222 ? -12.566 51.967 57.874 1.00 42.31 1520 ASP F C 1
ATOM 16591 O O . ASP F 3 222 ? -13.205 52.979 58.120 1.00 42.59 1520 ASP F O 1
ATOM 16596 N N . TYR F 3 223 ? -12.370 50.991 58.754 1.00 41.65 1521 TYR F N 1
ATOM 16597 C CA . TYR F 3 223 ? -13.009 50.969 60.061 1.00 40.92 1521 TYR F CA 1
ATOM 16598 C C . TYR F 3 223 ? -12.062 50.430 61.125 1.00 40.54 1521 TYR F C 1
ATOM 16599 O O . TYR F 3 223 ? -11.242 49.558 60.843 1.00 39.94 1521 TYR F O 1
ATOM 16608 N N . VAL F 3 224 ? -12.170 50.985 62.335 1.00 40.45 1522 VAL F N 1
ATOM 16609 C CA . VAL F 3 224 ? -11.551 50.441 63.548 1.00 40.18 1522 VAL F CA 1
ATOM 16610 C C . VAL F 3 224 ? -12.654 50.384 64.608 1.00 40.59 1522 VAL F C 1
ATOM 16611 O O . VAL F 3 224 ? -13.316 51.387 64.853 1.00 40.58 1522 VAL F O 1
ATOM 16615 N N . TYR F 3 225 ? -12.867 49.216 65.213 1.00 41.08 1523 TYR F N 1
ATOM 16616 C CA . TYR F 3 225 ? -13.916 49.041 66.225 1.00 41.76 1523 TYR F CA 1
ATOM 16617 C C . TYR F 3 225 ? -13.419 48.424 67.538 1.00 42.05 1523 TYR F C 1
ATOM 16618 O O . TYR F 3 225 ? -12.430 47.686 67.565 1.00 42.25 1523 TYR F O 1
ATOM 16627 N N . LYS F 3 226 ? -14.116 48.739 68.625 1.00 42.29 1524 LYS F N 1
ATOM 16628 C CA . LYS F 3 226 ? -14.154 47.837 69.761 1.00 42.57 1524 LYS F CA 1
ATOM 16629 C C . LYS F 3 226 ? -15.457 47.063 69.603 1.00 42.79 1524 LYS F C 1
ATOM 16630 O O . LYS F 3 226 ? -16.511 47.648 69.339 1.00 43.04 1524 LYS F O 1
ATOM 16636 N N . THR F 3 227 ? -15.381 45.748 69.740 1.00 42.87 1525 THR F N 1
ATOM 16637 C CA . THR F 3 227 ? -16.541 44.899 69.518 1.00 43.01 1525 THR F CA 1
ATOM 16638 C C . THR F 3 227 ? -16.740 43.923 70.674 1.00 42.90 1525 THR F C 1
ATOM 16639 O O . THR F 3 227 ? -15.797 43.598 71.401 1.00 42.68 1525 THR F O 1
ATOM 16643 N N . ARG F 3 228 ? -17.982 43.477 70.840 1.00 42.91 1526 ARG F N 1
ATOM 16644 C CA . ARG F 3 228 ? -18.313 42.435 71.794 1.00 42.96 1526 ARG F CA 1
ATOM 16645 C C . ARG F 3 228 ? -18.976 41.291 71.049 1.00 42.92 1526 ARG F C 1
ATOM 16646 O O . ARG F 3 228 ? -19.971 41.488 70.349 1.00 42.66 1526 ARG F O 1
ATOM 16654 N N . LEU F 3 229 ? -18.418 40.096 71.201 1.00 43.15 1527 LEU F N 1
ATOM 16655 C CA . LEU F 3 229 ? -18.965 38.919 70.548 1.00 43.79 1527 LEU F CA 1
ATOM 16656 C C . LEU F 3 229 ? -20.260 38.454 71.214 1.00 44.28 1527 LEU F C 1
ATOM 16657 O O . LEU F 3 229 ? -20.256 37.976 72.350 1.00 43.99 1527 LEU F O 1
ATOM 16662 N N . VAL F 3 230 ? -21.361 38.601 70.481 1.00 44.96 1528 VAL F N 1
ATOM 16663 C CA . VAL F 3 230 ? -22.695 38.308 70.994 1.00 45.68 1528 VAL F CA 1
ATOM 16664 C C . VAL F 3 230 ? -23.120 36.872 70.688 1.00 46.17 1528 VAL F C 1
ATOM 16665 O O . VAL F 3 230 ? -23.535 36.145 71.596 1.00 46.29 1528 VAL F O 1
ATOM 16669 N N . LYS F 3 231 ? -23.022 36.471 69.421 1.00 46.73 1529 LYS F N 1
ATOM 16670 C CA . LYS F 3 231 ? -23.396 35.117 69.010 1.00 47.51 1529 LYS F CA 1
ATOM 16671 C C . LYS F 3 231 ? -22.418 34.495 68.013 1.00 48.08 1529 LYS F C 1
ATOM 16672 O O . LYS F 3 231 ? -22.121 35.077 66.966 1.00 48.15 1529 LYS F O 1
ATOM 16678 N N . VAL F 3 232 ? -21.934 33.303 68.350 1.00 48.79 1530 VAL F N 1
ATOM 16679 C CA . VAL F 3 232 ? -21.112 32.515 67.440 1.00 49.48 1530 VAL F CA 1
ATOM 16680 C C . VAL F 3 232 ? -22.005 31.501 66.719 1.00 49.93 1530 VAL F C 1
ATOM 16681 O O . VAL F 3 232 ? -22.700 30.713 67.365 1.00 50.07 1530 VAL F O 1
ATOM 16685 N N . GLN F 3 233 ? -21.988 31.550 65.385 1.00 50.54 1531 GLN F N 1
ATOM 16686 C CA . GLN F 3 233 ? -22.772 30.649 64.534 1.00 51.09 1531 GLN F CA 1
ATOM 16687 C C . GLN F 3 233 ? -21.863 29.750 63.700 1.00 51.44 1531 GLN F C 1
ATOM 16688 O O . GLN F 3 233 ? -21.413 30.141 62.625 1.00 51.61 1531 GLN F O 1
ATOM 16694 N N . LEU F 3 234 ? -21.606 28.544 64.198 1.00 52.04 1532 LEU F N 1
ATOM 16695 C CA . LEU F 3 234 ? -20.722 27.586 63.526 1.00 52.58 1532 LEU F CA 1
ATOM 16696 C C . LEU F 3 234 ? -21.451 26.844 62.403 1.00 52.82 1532 LEU F C 1
ATOM 16697 O O . LEU F 3 234 ? -22.610 26.452 62.567 1.00 52.96 1532 LEU F O 1
ATOM 16702 N N . SER F 3 235 ? -20.772 26.651 61.270 1.00 53.11 1533 SER F N 1
ATOM 16703 C CA . SER F 3 235 ? -21.358 25.941 60.124 1.00 53.44 1533 SER F CA 1
ATOM 16704 C C . SER F 3 235 ? -20.349 25.072 59.348 1.00 53.63 1533 SER F C 1
ATOM 16705 O O . SER F 3 235 ? -19.239 24.822 59.825 1.00 53.67 1533 SER F O 1
ATOM 16708 N N . ASN F 3 236 ? -20.754 24.617 58.160 1.00 53.81 1534 ASN F N 1
ATOM 16709 C CA . ASN F 3 236 ? -19.951 23.725 57.309 1.00 54.02 1534 ASN F CA 1
ATOM 16710 C C . ASN F 3 236 ? -18.641 24.310 56.770 1.00 54.04 1534 ASN F C 1
ATOM 16711 O O . ASN F 3 236 ? -17.633 23.601 56.674 1.00 54.05 1534 ASN F O 1
ATOM 16716 N N . ASP F 3 237 ? -18.663 25.596 56.417 1.00 54.02 1535 ASP F N 1
ATOM 16717 C CA . ASP F 3 237 ? -17.577 26.212 55.646 1.00 53.86 1535 ASP F CA 1
ATOM 16718 C C . ASP F 3 237 ? -17.120 27.556 56.207 1.00 53.67 1535 ASP F C 1
ATOM 16719 O O . ASP F 3 237 ? -15.919 27.808 56.339 1.00 53.70 1535 ASP F O 1
ATOM 16724 N N . PHE F 3 238 ? -18.089 28.413 56.524 1.00 53.33 1536 PHE F N 1
ATOM 16725 C CA . PHE F 3 238 ? -17.820 29.734 57.066 1.00 52.94 1536 PHE F CA 1
ATOM 16726 C C . PHE F 3 238 ? -18.556 29.945 58.380 1.00 52.50 1536 PHE F C 1
ATOM 16727 O O . PHE F 3 238 ? -19.779 29.807 58.454 1.00 52.27 1536 PHE F O 1
ATOM 16735 N N . ASP F 3 239 ? -17.783 30.276 59.410 1.00 52.09 1537 ASP F N 1
ATOM 16736 C CA . ASP F 3 239 ? -18.306 30.619 60.726 1.00 51.65 1537 ASP F CA 1
ATOM 16737 C C . ASP F 3 239 ? -18.807 32.057 60.733 1.00 51.25 1537 ASP F C 1
ATOM 16738 O O . ASP F 3 239 ? -18.162 32.947 60.177 1.00 51.26 1537 ASP F O 1
ATOM 16743 N N . GLU F 3 240 ? -19.962 32.274 61.352 1.00 50.73 1538 GLU F N 1
ATOM 16744 C CA . GLU F 3 240 ? -20.512 33.619 61.498 1.00 50.45 1538 GLU F CA 1
ATOM 16745 C C . GLU F 3 240 ? -20.393 34.132 62.941 1.00 50.03 1538 GLU F C 1
ATOM 16746 O O . GLU F 3 240 ? -20.788 33.452 63.890 1.00 49.79 1538 GLU F O 1
ATOM 16752 N N . TYR F 3 241 ? -19.828 35.328 63.084 1.00 49.55 1539 TYR F N 1
ATOM 16753 C CA . TYR F 3 241 ? -19.663 35.977 64.380 1.00 49.16 1539 TYR F CA 1
ATOM 16754 C C . TYR F 3 241 ? -20.392 37.310 64.372 1.00 48.97 1539 TYR F C 1
ATOM 16755 O O . TYR F 3 241 ? -19.956 38.264 63.727 1.00 48.98 1539 TYR F O 1
ATOM 16764 N N . ILE F 3 242 ? -21.510 37.364 65.086 1.00 48.92 1540 ILE F N 1
ATOM 16765 C CA . ILE F 3 242 ? -22.306 38.585 65.193 1.00 48.92 1540 ILE F CA 1
ATOM 16766 C C . ILE F 3 242 ? -21.793 39.450 66.349 1.00 48.75 1540 ILE F C 1
ATOM 16767 O O . ILE F 3 242 ? -21.984 39.116 67.519 1.00 48.68 1540 ILE F O 1
ATOM 16772 N N . MET F 3 243 ? -21.119 40.548 66.007 1.00 48.77 1541 MET F N 1
ATOM 16773 C CA . MET F 3 243 ? -20.562 41.464 67.008 1.00 48.62 1541 MET F CA 1
ATOM 16774 C C . MET F 3 243 ? -21.566 42.557 67.321 1.00 48.62 1541 MET F C 1
ATOM 16775 O O . MET F 3 243 ? -22.384 42.905 66.473 1.00 48.77 1541 MET F O 1
ATOM 16780 N N . ALA F 3 244 ? -21.497 43.093 68.538 1.00 48.43 1542 ALA F N 1
ATOM 16781 C CA . ALA F 3 244 ? -22.151 44.356 68.866 1.00 48.32 1542 ALA F CA 1
ATOM 16782 C C . ALA F 3 244 ? -21.109 45.472 68.841 1.00 48.31 1542 ALA F C 1
ATOM 16783 O O . ALA F 3 244 ? -19.955 45.264 69.226 1.00 48.16 1542 ALA F O 1
ATOM 16785 N N . ILE F 3 245 ? -21.514 46.653 68.383 1.00 48.31 1543 ILE F N 1
ATOM 16786 C CA . ILE F 3 245 ? -20.617 47.805 68.376 1.00 48.44 1543 ILE F CA 1
ATOM 16787 C C . ILE F 3 245 ? -20.670 48.562 69.709 1.00 48.60 1543 ILE F C 1
ATOM 16788 O O . ILE F 3 245 ? -21.740 48.988 70.168 1.00 48.47 1543 ILE F O 1
ATOM 16793 N N . GLU F 3 246 ? -19.505 48.696 70.333 1.00 48.76 1544 GLU F N 1
ATOM 16794 C CA . GLU F 3 246 ? -19.394 49.412 71.596 1.00 49.11 1544 GLU F CA 1
ATOM 16795 C C . GLU F 3 246 ? -18.816 50.803 71.379 1.00 49.26 1544 GLU F C 1
ATOM 16796 O O . GLU F 3 246 ? -19.235 51.762 72.038 1.00 49.62 1544 GLU F O 1
ATOM 16802 N N . GLN F 3 247 ? -17.862 50.911 70.454 1.00 49.27 1545 GLN F N 1
ATOM 16803 C CA . GLN F 3 247 ? -17.388 52.218 69.982 1.00 49.40 1545 GLN F CA 1
ATOM 16804 C C . GLN F 3 247 ? -16.779 52.177 68.583 1.00 49.15 1545 GLN F C 1
ATOM 16805 O O . GLN F 3 247 ? -16.121 51.212 68.203 1.00 49.06 1545 GLN F O 1
ATOM 16811 N N . THR F 3 248 ? -17.020 53.247 67.833 1.00 49.17 1546 THR F N 1
ATOM 16812 C CA . THR F 3 248 ? -16.524 53.397 66.474 1.00 49.33 1546 THR F CA 1
ATOM 16813 C C . THR F 3 248 ? -15.248 54.247 66.461 1.00 49.33 1546 THR F C 1
ATOM 16814 O O . THR F 3 248 ? -15.257 55.416 66.057 1.00 49.14 1546 THR F O 1
ATOM 16818 N N . ILE F 3 249 ? -14.156 53.636 66.922 1.00 49.34 1547 ILE F N 1
ATOM 16819 C CA . ILE F 3 249 ? -12.837 54.271 66.997 1.00 49.30 1547 ILE F CA 1
ATOM 16820 C C . ILE F 3 249 ? -12.486 54.967 65.674 1.00 49.82 1547 ILE F C 1
ATOM 16821 O O . ILE F 3 249 ? -11.882 56.049 65.670 1.00 49.87 1547 ILE F O 1
ATOM 16826 N N . LYS F 3 250 ? -12.886 54.334 64.567 1.00 50.13 1548 LYS F N 1
ATOM 16827 C CA . LYS F 3 250 ? -12.799 54.900 63.220 1.00 50.48 1548 LYS F CA 1
ATOM 16828 C C . LYS F 3 250 ? -13.973 54.401 62.359 1.00 50.71 1548 LYS F C 1
ATOM 16829 O O . LYS F 3 250 ? -14.258 53.203 62.328 1.00 50.59 1548 LYS F O 1
ATOM 16835 N N . SER F 3 251 ? -14.651 55.319 61.671 1.00 51.13 1549 SER F N 1
ATOM 16836 C CA . SER F 3 251 ? -15.776 54.957 60.795 1.00 51.75 1549 SER F CA 1
ATOM 16837 C C . SER F 3 251 ? -15.481 55.173 59.306 1.00 51.99 1549 SER F C 1
ATOM 16838 O O . SER F 3 251 ? -14.750 56.100 58.938 1.00 52.07 1549 SER F O 1
ATOM 16841 N N . GLY F 3 252 ? -16.068 54.327 58.457 1.00 52.30 1550 GLY F N 1
ATOM 16842 C CA . GLY F 3 252 ? -15.839 54.395 57.012 1.00 52.54 1550 GLY F CA 1
ATOM 16843 C C . GLY F 3 252 ? -17.067 54.550 56.131 1.00 52.85 1550 GLY F C 1
ATOM 16844 O O . GLY F 3 252 ? -17.672 55.624 56.075 1.00 52.79 1550 GLY F O 1
ATOM 16845 N N . SER F 3 253 ? -17.416 53.476 55.423 1.00 53.21 1551 SER F N 1
ATOM 16846 C CA . SER F 3 253 ? -18.525 53.494 54.459 1.00 53.40 1551 SER F CA 1
ATOM 16847 C C . SER F 3 253 ? -19.820 52.903 55.024 1.00 53.53 1551 SER F C 1
ATOM 16848 O O . SER F 3 253 ? -20.914 53.240 54.562 1.00 53.55 1551 SER F O 1
ATOM 16851 N N . ASP F 3 254 ? -19.682 52.017 56.012 1.00 53.71 1552 ASP F N 1
ATOM 16852 C CA . ASP F 3 254 ? -20.822 51.487 56.761 1.00 53.71 1552 ASP F CA 1
ATOM 16853 C C . ASP F 3 254 ? -21.109 52.396 57.957 1.00 53.90 1552 ASP F C 1
ATOM 16854 O O . ASP F 3 254 ? -20.369 52.390 58.947 1.00 53.90 1552 ASP F O 1
ATOM 16859 N N . GLU F 3 255 ? -22.195 53.163 57.851 1.00 54.21 1553 GLU F N 1
ATOM 16860 C CA . GLU F 3 255 ? -22.570 54.179 58.843 1.00 54.49 1553 GLU F CA 1
ATOM 16861 C C . GLU F 3 255 ? -23.169 53.618 60.143 1.00 54.51 1553 GLU F C 1
ATOM 16862 O O . GLU F 3 255 ? -24.071 54.224 60.736 1.00 54.52 1553 GLU F O 1
ATOM 16868 N N . VAL F 3 256 ? -22.654 52.468 60.579 1.00 54.51 1554 VAL F N 1
ATOM 16869 C CA . VAL F 3 256 ? -23.098 51.809 61.811 1.00 54.46 1554 VAL F CA 1
ATOM 16870 C C . VAL F 3 256 ? -22.911 52.732 63.018 1.00 54.54 1554 VAL F C 1
ATOM 16871 O O . VAL F 3 256 ? -21.867 53.371 63.167 1.00 54.82 1554 VAL F O 1
ATOM 16875 N N . GLN F 3 257 ? -23.938 52.820 63.856 1.00 54.47 1555 GLN F N 1
ATOM 16876 C CA . GLN F 3 257 ? -23.903 53.697 65.023 1.00 54.33 1555 GLN F CA 1
ATOM 16877 C C . GLN F 3 257 ? -23.566 52.913 66.294 1.00 54.17 1555 GLN F C 1
ATOM 16878 O O . GLN F 3 257 ? -23.813 51.709 66.368 1.00 54.16 1555 GLN F O 1
ATOM 16884 N N . VAL F 3 258 ? -22.997 53.606 67.280 1.00 54.05 1556 VAL F N 1
ATOM 16885 C CA . VAL F 3 258 ? -22.622 53.013 68.572 1.00 53.88 1556 VAL F CA 1
ATOM 16886 C C . VAL F 3 258 ? -23.818 52.336 69.253 1.00 53.64 1556 VAL F C 1
ATOM 16887 O O . VAL F 3 258 ? -24.642 52.996 69.894 1.00 53.63 1556 VAL F O 1
ATOM 16891 N N . GLY F 3 259 ? -23.907 51.017 69.091 1.00 53.27 1557 GLY F N 1
ATOM 16892 C CA . GLY F 3 259 ? -25.014 50.232 69.643 1.00 52.80 1557 GLY F CA 1
ATOM 16893 C C . GLY F 3 259 ? -25.808 49.479 68.588 1.00 52.46 1557 GLY F C 1
ATOM 16894 O O . GLY F 3 259 ? -27.037 49.416 68.655 1.00 52.47 1557 GLY F O 1
ATOM 16895 N N . GLN F 3 260 ? -25.100 48.914 67.610 1.00 52.01 1558 GLN F N 1
ATOM 16896 C CA . GLN F 3 260 ? -25.706 48.110 66.545 1.00 51.54 1558 GLN F CA 1
ATOM 16897 C C . GLN F 3 260 ? -24.844 46.888 66.245 1.00 51.22 1558 GLN F C 1
ATOM 16898 O O . GLN F 3 260 ? -23.655 46.857 66.582 1.00 51.25 1558 GLN F O 1
ATOM 16904 N N . GLN F 3 261 ? -25.444 45.891 65.601 1.00 50.67 1559 GLN F N 1
ATOM 16905 C CA . GLN F 3 261 ? -24.772 44.615 65.365 1.00 50.08 1559 GLN F CA 1
ATOM 16906 C C . GLN F 3 261 ? -24.379 44.400 63.906 1.00 49.56 1559 GLN F C 1
ATOM 16907 O O . GLN F 3 261 ? -25.206 44.550 63.006 1.00 49.46 1559 GLN F O 1
ATOM 16913 N N . ARG F 3 262 ? -23.106 44.065 63.691 1.00 48.90 1560 ARG F N 1
ATOM 16914 C CA . ARG F 3 262 ? -22.602 43.649 62.380 1.00 48.38 1560 ARG F CA 1
ATOM 16915 C C . ARG F 3 262 ? -22.142 42.189 62.420 1.00 47.81 1560 ARG F C 1
ATOM 16916 O O . ARG F 3 262 ? -21.576 41.736 63.419 1.00 47.72 1560 ARG F O 1
ATOM 16924 N N . THR F 3 263 ? -22.381 41.466 61.326 1.00 47.30 1561 THR F N 1
ATOM 16925 C CA . THR F 3 263 ? -21.986 40.057 61.195 1.00 46.58 1561 THR F CA 1
ATOM 16926 C C . THR F 3 263 ? -20.596 39.926 60.564 1.00 46.22 1561 THR F C 1
ATOM 16927 O O . THR F 3 263 ? -20.294 40.606 59.585 1.00 46.21 1561 THR F O 1
ATOM 16931 N N . PHE F 3 264 ? -19.761 39.058 61.141 1.00 45.85 1562 PHE F N 1
ATOM 16932 C CA . PHE F 3 264 ? -18.405 38.783 60.646 1.00 45.40 1562 PHE F CA 1
ATOM 16933 C C . PHE F 3 264 ? -18.272 37.319 60.212 1.00 45.68 1562 PHE F C 1
ATOM 16934 O O . PHE F 3 264 ? -18.788 36.427 60.881 1.00 45.48 1562 PHE F O 1
ATOM 16942 N N . ILE F 3 265 ? -17.575 37.083 59.096 1.00 46.10 1563 ILE F N 1
ATOM 16943 C CA . ILE F 3 265 ? -17.492 35.761 58.465 1.00 46.54 1563 ILE F CA 1
ATOM 16944 C C . ILE F 3 265 ? -16.042 35.289 58.321 1.00 46.78 1563 ILE F C 1
ATOM 16945 O O . ILE F 3 265 ? -15.180 36.038 57.853 1.00 46.80 1563 ILE F O 1
ATOM 16950 N N . SER F 3 266 ? -15.788 34.041 58.711 1.00 46.91 1564 SER F N 1
ATOM 16951 C CA . SER F 3 266 ? -14.453 33.446 58.616 1.00 47.27 1564 SER F CA 1
ATOM 16952 C C . SER F 3 266 ? -14.491 31.969 58.181 1.00 47.36 1564 SER F C 1
ATOM 16953 O O . SER F 3 266 ? -15.405 31.240 58.564 1.00 47.01 1564 SER F O 1
ATOM 16956 N N . PRO F 3 267 ? -13.502 31.529 57.368 1.00 47.75 1565 PRO F N 1
ATOM 16957 C CA . PRO F 3 267 ? -13.381 30.104 57.015 1.00 47.95 1565 PRO F CA 1
ATOM 16958 C C . PRO F 3 267 ? -13.195 29.214 58.245 1.00 48.24 1565 PRO F C 1
ATOM 16959 O O . PRO F 3 267 ? -12.665 29.668 59.264 1.00 48.16 1565 PRO F O 1
ATOM 16963 N N . ILE F 3 268 ? -13.620 27.957 58.129 1.00 48.60 1566 ILE F N 1
ATOM 16964 C CA . ILE F 3 268 ? -13.651 27.012 59.253 1.00 48.98 1566 ILE F CA 1
ATOM 16965 C C . ILE F 3 268 ? -12.263 26.633 59.807 1.00 49.22 1566 ILE F C 1
ATOM 16966 O O . ILE F 3 268 ? -12.138 26.279 60.985 1.00 49.46 1566 ILE F O 1
ATOM 16971 N N . LYS F 3 269 ? -11.230 26.729 58.970 1.00 49.52 1567 LYS F N 1
ATOM 16972 C CA . LYS F 3 269 ? -9.855 26.419 59.385 1.00 49.74 1567 LYS F CA 1
ATOM 16973 C C . LYS F 3 269 ? -9.333 27.449 60.389 1.00 49.93 1567 LYS F C 1
ATOM 16974 O O . LYS F 3 269 ? -8.379 27.184 61.129 1.00 49.92 1567 LYS F O 1
ATOM 16980 N N . CYS F 3 270 ? -9.975 28.617 60.400 1.00 50.10 1568 CYS F N 1
ATOM 16981 C CA . CYS F 3 270 ? -9.568 29.748 61.220 1.00 50.17 1568 CYS F CA 1
ATOM 16982 C C . CYS F 3 270 ? -10.168 29.722 62.618 1.00 50.34 1568 CYS F C 1
ATOM 16983 O O . CYS F 3 270 ? -9.768 30.513 63.477 1.00 50.50 1568 CYS F O 1
ATOM 16986 N N . ARG F 3 271 ? -11.113 28.810 62.844 1.00 50.31 1569 ARG F N 1
ATOM 16987 C CA . ARG F 3 271 ? -11.884 28.769 64.087 1.00 50.30 1569 ARG F CA 1
ATOM 16988 C C . ARG F 3 271 ? -11.008 28.824 65.340 1.00 50.40 1569 ARG F C 1
ATOM 16989 O O . ARG F 3 271 ? -11.214 29.684 66.208 1.00 50.46 1569 ARG F O 1
ATOM 16997 N N . GLU F 3 272 ? -10.021 27.933 65.417 1.00 50.30 1570 GLU F N 1
ATOM 16998 C CA . GLU F 3 272 ? -9.159 27.859 66.595 1.00 50.19 1570 GLU F CA 1
ATOM 16999 C C . GLU F 3 272 ? -7.928 28.769 66.512 1.00 50.06 1570 GLU F C 1
ATOM 17000 O O . GLU F 3 272 ? -7.234 28.974 67.514 1.00 50.23 1570 GLU F O 1
ATOM 17006 N N . ALA F 3 273 ? -7.653 29.310 65.328 1.00 49.72 1571 ALA F N 1
ATOM 17007 C CA . ALA F 3 273 ? -6.630 30.341 65.193 1.00 49.39 1571 ALA F CA 1
ATOM 17008 C C . ALA F 3 273 ? -7.187 31.663 65.725 1.00 49.35 1571 ALA F C 1
ATOM 17009 O O . ALA F 3 273 ? -6.477 32.431 66.387 1.00 49.32 1571 ALA F O 1
ATOM 17011 N N . LEU F 3 274 ? -8.468 31.908 65.444 1.00 48.96 1572 LEU F N 1
ATOM 17012 C CA . LEU F 3 274 ? -9.189 33.051 65.999 1.00 48.54 1572 LEU F CA 1
ATOM 17013 C C . LEU F 3 274 ? -9.574 32.811 67.457 1.00 48.55 1572 LEU F C 1
ATOM 17014 O O . LEU F 3 274 ? -9.486 33.725 68.285 1.00 48.55 1572 LEU F O 1
ATOM 17019 N N . LYS F 3 275 ? -9.982 31.573 67.753 1.00 48.38 1573 LYS F N 1
ATOM 17020 C CA . LYS F 3 275 ? -10.568 31.179 69.050 1.00 48.24 1573 LYS F CA 1
ATOM 17021 C C . LYS F 3 275 ? -11.401 32.264 69.726 1.00 47.95 1573 LYS F C 1
ATOM 17022 O O . LYS F 3 275 ? -11.076 32.727 70.820 1.00 47.91 1573 LYS F O 1
ATOM 17028 N N . LEU F 3 276 ? -12.464 32.680 69.040 1.00 47.63 1574 LEU F N 1
ATOM 17029 C CA . LEU F 3 276 ? -13.385 33.677 69.568 1.00 47.33 1574 LEU F CA 1
ATOM 17030 C C . LEU F 3 276 ? -14.426 33.008 70.466 1.00 47.25 1574 LEU F C 1
ATOM 17031 O O . LEU F 3 276 ? -14.928 31.918 70.149 1.00 47.15 1574 LEU F O 1
ATOM 17036 N N . GLU F 3 277 ? -14.730 33.662 71.589 1.00 47.14 1575 GLU F N 1
ATOM 17037 C CA . GLU F 3 277 ? -15.751 33.184 72.524 1.00 46.98 1575 GLU F CA 1
ATOM 17038 C C . GLU F 3 277 ? -16.802 34.273 72.743 1.00 46.75 1575 GLU F C 1
ATOM 17039 O O . GLU F 3 277 ? -16.481 35.476 72.757 1.00 46.80 1575 GLU F O 1
ATOM 17045 N N . GLU F 3 278 ? -18.056 33.841 72.902 1.00 46.48 1576 GLU F N 1
ATOM 17046 C CA . GLU F 3 278 ? -19.170 34.745 73.201 1.00 46.12 1576 GLU F CA 1
ATOM 17047 C C . GLU F 3 278 ? -18.935 35.490 74.513 1.00 45.88 1576 GLU F C 1
ATOM 17048 O O . GLU F 3 278 ? -18.315 34.950 75.438 1.00 45.96 1576 GLU F O 1
ATOM 17054 N N . LYS F 3 279 ? -19.430 36.731 74.573 1.00 45.49 1577 LYS F N 1
ATOM 17055 C CA . LYS F 3 279 ? -19.271 37.634 75.729 1.00 44.89 1577 LYS F CA 1
ATOM 17056 C C . LYS F 3 279 ? -17.945 38.414 75.740 1.00 44.33 1577 LYS F C 1
ATOM 17057 O O . LYS F 3 279 ? -17.846 39.460 76.420 1.00 44.53 1577 LYS F O 1
ATOM 17063 N N . LYS F 3 280 ? -16.940 37.908 75.000 1.00 43.26 1578 LYS F N 1
ATOM 17064 C CA . LYS F 3 280 ? -15.616 38.535 74.962 1.00 42.42 1578 LYS F CA 1
ATOM 17065 C C . LYS F 3 280 ? -15.605 39.812 74.114 1.00 42.06 1578 LYS F C 1
ATOM 17066 O O . LYS F 3 280 ? -16.499 40.033 73.271 1.00 42.38 1578 LYS F O 1
ATOM 17072 N N . HIS F 3 281 ? -14.582 40.643 74.339 1.00 41.40 1579 HIS F N 1
ATOM 17073 C CA . HIS F 3 281 ? -14.450 41.907 73.621 1.00 41.00 1579 HIS F CA 1
ATOM 17074 C C . HIS F 3 281 ? -13.221 41.886 72.728 1.00 40.78 1579 HIS F C 1
ATOM 17075 O O . HIS F 3 281 ? -12.224 41.230 73.044 1.00 40.62 1579 HIS F O 1
ATOM 17082 N N . TYR F 3 282 ? -13.302 42.597 71.607 1.00 40.74 1580 TYR F N 1
ATOM 17083 C CA . TYR F 3 282 ? -12.256 42.545 70.579 1.00 40.63 1580 TYR F CA 1
ATOM 17084 C C . TYR F 3 282 ? -11.989 43.900 69.936 1.00 40.70 1580 TYR F C 1
ATOM 17085 O O . TYR F 3 282 ? -12.908 44.687 69.734 1.00 40.92 1580 TYR F O 1
ATOM 17094 N N . LEU F 3 283 ? -10.718 44.173 69.652 1.00 40.90 1581 LEU F N 1
ATOM 17095 C CA . LEU F 3 283 ? -10.339 45.263 68.756 1.00 41.05 1581 LEU F CA 1
ATOM 17096 C C . LEU F 3 283 ? -10.252 44.701 67.344 1.00 41.63 1581 LEU F C 1
ATOM 17097 O O . LEU F 3 283 ? -9.530 43.732 67.102 1.00 41.40 1581 LEU F O 1
ATOM 17102 N N . MET F 3 284 ? -10.996 45.297 66.417 1.00 42.47 1582 MET F N 1
ATOM 17103 C CA . MET F 3 284 ? -10.989 44.847 65.026 1.00 43.34 1582 MET F CA 1
ATOM 17104 C C . MET F 3 284 ? -10.806 46.018 64.061 1.00 43.70 1582 MET F C 1
ATOM 17105 O O . MET F 3 284 ? -11.385 47.087 64.257 1.00 44.12 1582 MET F O 1
ATOM 17110 N N . TRP F 3 285 ? -9.976 45.828 63.041 1.00 43.88 1583 TRP F N 1
ATOM 17111 C CA . TRP F 3 285 ? -9.879 46.797 61.949 1.00 43.86 1583 TRP F CA 1
ATOM 17112 C C . TRP F 3 285 ? -9.590 46.114 60.616 1.00 44.30 1583 TRP F C 1
ATOM 17113 O O . TRP F 3 285 ? -9.010 45.031 60.580 1.00 43.87 1583 TRP F O 1
ATOM 17124 N N . GLY F 3 286 ? -10.004 46.760 59.528 1.00 45.02 1584 GLY F N 1
ATOM 17125 C CA . GLY F 3 286 ? -9.930 46.164 58.202 1.00 45.78 1584 GLY F CA 1
ATOM 17126 C C . GLY F 3 286 ? -10.363 47.062 57.058 1.00 46.53 1584 GLY F C 1
ATOM 17127 O O . GLY F 3 286 ? -10.673 48.244 57.253 1.00 46.19 1584 GLY F O 1
ATOM 17128 N N . LEU F 3 287 ? -10.392 46.474 55.860 1.00 47.18 1585 LEU F N 1
ATOM 17129 C CA . LEU F 3 287 ? -10.618 47.204 54.620 1.00 47.85 1585 LEU F CA 1
ATOM 17130 C C . LEU F 3 287 ? -12.078 47.238 54.164 1.00 48.51 1585 LEU F C 1
ATOM 17131 O O . LEU F 3 287 ? -12.907 46.442 54.611 1.00 48.58 1585 LEU F O 1
ATOM 17136 N N . SER F 3 288 ? -12.366 48.171 53.257 1.00 49.39 1586 SER F N 1
ATOM 17137 C CA . SER F 3 288 ? -13.672 48.292 52.603 1.00 50.24 1586 SER F CA 1
ATOM 17138 C C . SER F 3 288 ? -13.883 47.251 51.495 1.00 50.75 1586 SER F C 1
ATOM 17139 O O . SER F 3 288 ? -15.007 47.029 51.042 1.00 50.90 1586 SER F O 1
ATOM 17142 N N . SER F 3 289 ? -12.800 46.613 51.063 1.00 51.30 1587 SER F N 1
ATOM 17143 C CA . SER F 3 289 ? -12.894 45.540 50.078 1.00 51.87 1587 SER F CA 1
ATOM 17144 C C . SER F 3 289 ? -13.274 44.205 50.734 1.00 52.24 1587 SER F C 1
ATOM 17145 O O . SER F 3 289 ? -13.355 43.174 50.056 1.00 52.36 1587 SER F O 1
ATOM 17148 N N . ASP F 3 290 ? -13.512 44.226 52.048 1.00 52.66 1588 ASP F N 1
ATOM 17149 C CA . ASP F 3 290 ? -13.904 43.011 52.782 1.00 53.00 1588 ASP F CA 1
ATOM 17150 C C . ASP F 3 290 ? -15.396 42.941 53.157 1.00 52.67 1588 ASP F C 1
ATOM 17151 O O . ASP F 3 290 ? -15.816 42.039 53.883 1.00 52.16 1588 ASP F O 1
ATOM 17156 N N . PHE F 3 291 ? -16.187 43.882 52.642 1.00 52.60 1589 PHE F N 1
ATOM 17157 C CA . PHE F 3 291 ? -17.637 43.840 52.810 1.00 52.97 1589 PHE F CA 1
ATOM 17158 C C . PHE F 3 291 ? -18.270 42.772 51.922 1.00 53.19 1589 PHE F C 1
ATOM 17159 O O . PHE F 3 291 ? -17.987 42.702 50.722 1.00 53.36 1589 PHE F O 1
ATOM 17167 N N . TRP F 3 292 ? -19.122 41.942 52.518 1.00 53.52 1590 TRP F N 1
ATOM 17168 C CA . TRP F 3 292 ? -19.813 40.880 51.789 1.00 54.08 1590 TRP F CA 1
ATOM 17169 C C . TRP F 3 292 ? -21.330 41.043 51.827 1.00 54.31 1590 TRP F C 1
ATOM 17170 O O . TRP F 3 292 ? -21.958 40.906 52.880 1.00 54.31 1590 TRP F O 1
ATOM 17181 N N . GLY F 3 293 ? -21.904 41.325 50.661 1.00 54.62 1591 GLY F N 1
ATOM 17182 C CA . GLY F 3 293 ? -23.340 41.542 50.527 1.00 54.80 1591 GLY F CA 1
ATOM 17183 C C . GLY F 3 293 ? -23.664 42.955 50.086 1.00 55.04 1591 GLY F C 1
ATOM 17184 O O . GLY F 3 293 ? -22.783 43.819 50.031 1.00 54.92 1591 GLY F O 1
ATOM 17185 N N . GLU F 3 294 ? -24.938 43.182 49.773 1.00 55.34 1592 GLU F N 1
ATOM 17186 C CA . GLU F 3 294 ? -25.427 44.488 49.337 1.00 55.64 1592 GLU F CA 1
ATOM 17187 C C . GLU F 3 294 ? -25.557 45.446 50.525 1.00 55.71 1592 GLU F C 1
ATOM 17188 O O . GLU F 3 294 ? -25.539 45.016 51.680 1.00 55.87 1592 GLU F O 1
ATOM 17194 N N . LYS F 3 295 ? -25.693 46.739 50.235 1.00 55.69 1593 LYS F N 1
ATOM 17195 C CA . LYS F 3 295 ? -25.680 47.784 51.268 1.00 55.61 1593 LYS F CA 1
ATOM 17196 C C . LYS F 3 295 ? -26.885 47.884 52.239 1.00 55.47 1593 LYS F C 1
ATOM 17197 O O . LYS F 3 295 ? -26.765 48.522 53.295 1.00 55.55 1593 LYS F O 1
ATOM 17203 N N . PRO F 3 296 ? -28.053 47.300 51.883 1.00 55.15 1594 PRO F N 1
ATOM 17204 C CA . PRO F 3 296 ? -29.039 47.055 52.945 1.00 54.82 1594 PRO F CA 1
ATOM 17205 C C . PRO F 3 296 ? -28.569 46.014 53.980 1.00 54.40 1594 PRO F C 1
ATOM 17206 O O . PRO F 3 296 ? -28.584 46.299 55.183 1.00 54.34 1594 PRO F O 1
ATOM 17210 N N . ASN F 3 297 ? -28.149 44.836 53.512 1.00 53.91 1595 ASN F N 1
ATOM 17211 C CA . ASN F 3 297 ? -27.720 43.741 54.396 1.00 53.35 1595 ASN F CA 1
ATOM 17212 C C . ASN F 3 297 ? -26.257 43.309 54.204 1.00 52.93 1595 ASN F C 1
ATOM 17213 O O . ASN F 3 297 ? -25.968 42.327 53.507 1.00 52.79 1595 ASN F O 1
ATOM 17218 N N . LEU F 3 298 ? -25.347 44.052 54.835 1.00 52.31 1596 LEU F N 1
ATOM 17219 C CA . LEU F 3 298 ? -23.905 43.809 54.718 1.00 51.74 1596 LEU F CA 1
ATOM 17220 C C . LEU F 3 298 ? -23.382 42.720 55.657 1.00 51.35 1596 LEU F C 1
ATOM 17221 O O . LEU F 3 298 ? -24.063 42.310 56.600 1.00 51.32 1596 LEU F O 1
ATOM 17226 N N . SER F 3 299 ? -22.167 42.253 55.369 1.00 50.79 1597 SER F N 1
ATOM 17227 C CA . SER F 3 299 ? -21.401 41.390 56.270 1.00 50.21 1597 SER F CA 1
ATOM 17228 C C . SER F 3 299 ? -19.913 41.635 56.077 1.00 49.65 1597 SER F C 1
ATOM 17229 O O . SER F 3 299 ? -19.495 42.133 55.037 1.00 49.58 1597 SER F O 1
ATOM 17232 N N . TYR F 3 300 ? -19.122 41.300 57.094 1.00 49.02 1598 TYR F N 1
ATOM 17233 C CA . TYR F 3 300 ? -17.689 41.561 57.082 1.00 48.35 1598 TYR F CA 1
ATOM 17234 C C . TYR F 3 300 ? -16.918 40.262 56.951 1.00 47.90 1598 TYR F C 1
ATOM 17235 O O . TYR F 3 300 ? -17.138 39.322 57.714 1.00 47.89 1598 TYR F O 1
ATOM 17244 N N . ILE F 3 301 ? -16.014 40.203 55.982 1.00 47.17 1599 ILE F N 1
ATOM 17245 C CA . ILE F 3 301 ? -15.111 39.065 55.890 1.00 46.45 1599 ILE F CA 1
ATOM 17246 C C . ILE F 3 301 ? -13.898 39.344 56.777 1.00 45.91 1599 ILE F C 1
ATOM 17247 O O . ILE F 3 301 ? -13.288 40.411 56.679 1.00 46.14 1599 ILE F O 1
ATOM 17252 N N . ILE F 3 302 ? -13.585 38.407 57.667 1.00 45.03 1600 ILE F N 1
ATOM 17253 C CA . ILE F 3 302 ? -12.308 38.420 58.361 1.00 44.44 1600 ILE F CA 1
ATOM 17254 C C . ILE F 3 302 ? -11.322 37.723 57.446 1.00 44.25 1600 ILE F C 1
ATOM 17255 O O . ILE F 3 302 ? -11.460 36.530 57.184 1.00 44.25 1600 ILE F O 1
ATOM 17260 N N . GLY F 3 303 ? -10.334 38.466 56.961 1.00 43.97 1601 GLY F N 1
ATOM 17261 C CA . GLY F 3 303 ? -9.302 37.907 56.096 1.00 43.65 1601 GLY F CA 1
ATOM 17262 C C . GLY F 3 303 ? -7.922 38.440 56.414 1.00 43.70 1601 GLY F C 1
ATOM 17263 O O . GLY F 3 303 ? -7.672 38.927 57.503 1.00 43.77 1601 GLY F O 1
ATOM 17264 N N . LYS F 3 304 ? -7.033 38.363 55.433 1.00 44.13 1602 LYS F N 1
ATOM 17265 C CA . LYS F 3 304 ? -5.622 38.730 55.579 1.00 44.10 1602 LYS F CA 1
ATOM 17266 C C . LYS F 3 304 ? -5.366 40.203 55.888 1.00 44.17 1602 LYS F C 1
ATOM 17267 O O . LYS F 3 304 ? -4.251 40.577 56.247 1.00 44.18 1602 LYS F O 1
ATOM 17273 N N . ASP F 3 305 ? -6.396 41.032 55.733 1.00 44.35 1603 ASP F N 1
ATOM 17274 C CA . ASP F 3 305 ? -6.282 42.475 55.952 1.00 44.40 1603 ASP F CA 1
ATOM 17275 C C . ASP F 3 305 ? -7.123 42.944 57.150 1.00 44.36 1603 ASP F C 1
ATOM 17276 O O . ASP F 3 305 ? -7.315 44.149 57.368 1.00 44.21 1603 ASP F O 1
ATOM 17281 N N . THR F 3 306 ? -7.609 41.968 57.914 1.00 44.15 1604 THR F N 1
ATOM 17282 C CA . THR F 3 306 ? -8.433 42.201 59.080 1.00 44.18 1604 THR F CA 1
ATOM 17283 C C . THR F 3 306 ? -7.610 41.940 60.328 1.00 44.14 1604 THR F C 1
ATOM 17284 O O . THR F 3 306 ? -7.043 40.855 60.491 1.00 44.11 1604 THR F O 1
ATOM 17288 N N . TRP F 3 307 ? -7.534 42.949 61.193 1.00 44.01 1605 TRP F N 1
ATOM 17289 C CA . TRP F 3 307 ? -6.877 42.831 62.492 1.00 43.87 1605 TRP F CA 1
ATOM 17290 C C . TRP F 3 307 ? -7.909 42.383 63.517 1.00 43.80 1605 TRP F C 1
ATOM 17291 O O . TRP F 3 307 ? -8.978 42.974 63.620 1.00 43.59 1605 TRP F O 1
ATOM 17302 N N . VAL F 3 308 ? -7.595 41.320 64.249 1.00 43.90 1606 VAL F N 1
ATOM 17303 C CA . VAL F 3 308 ? -8.440 40.856 65.349 1.00 44.08 1606 VAL F CA 1
ATOM 17304 C C . VAL F 3 308 ? -7.564 40.699 66.583 1.00 44.24 1606 VAL F C 1
ATOM 17305 O O . VAL F 3 308 ? -6.550 39.997 66.547 1.00 44.19 1606 VAL F O 1
ATOM 17309 N N . GLU F 3 309 ? -7.948 41.382 67.659 1.00 44.61 1607 GLU F N 1
ATOM 17310 C CA . GLU F 3 309 ? -7.217 41.333 68.923 1.00 44.80 1607 GLU F CA 1
ATOM 17311 C C . GLU F 3 309 ? -8.168 41.227 70.114 1.00 45.09 1607 GLU F C 1
ATOM 17312 O O . GLU F 3 309 ? -9.143 41.974 70.209 1.00 45.22 1607 GLU F O 1
ATOM 17318 N N . HIS F 3 310 ? -7.868 40.299 71.018 1.00 45.24 1608 HIS F N 1
ATOM 17319 C CA . HIS F 3 310 ? -8.612 40.143 72.265 1.00 45.40 1608 HIS F CA 1
ATOM 17320 C C . HIS F 3 310 ? -8.501 41.395 73.143 1.00 45.57 1608 HIS F C 1
ATOM 17321 O O . HIS F 3 310 ? -7.401 41.884 73.417 1.00 45.53 1608 HIS F O 1
ATOM 17328 N N . TRP F 3 311 ? -9.655 41.912 73.560 1.00 45.77 1609 TRP F N 1
ATOM 17329 C CA . TRP F 3 311 ? -9.718 43.051 74.463 1.00 45.98 1609 TRP F CA 1
ATOM 17330 C C . TRP F 3 311 ? -10.270 42.604 75.822 1.00 46.54 1609 TRP F C 1
ATOM 17331 O O . TRP F 3 311 ? -11.481 42.416 75.963 1.00 46.65 1609 TRP F O 1
ATOM 17342 N N . PRO F 3 312 ? -9.385 42.428 76.825 1.00 47.06 1610 PRO F N 1
ATOM 17343 C CA . PRO F 3 312 ? -9.828 41.993 78.158 1.00 47.60 1610 PRO F CA 1
ATOM 17344 C C . PRO F 3 312 ? -10.724 43.019 78.852 1.00 48.20 1610 PRO F C 1
ATOM 17345 O O . PRO F 3 312 ? -10.607 44.221 78.586 1.00 48.17 1610 PRO F O 1
ATOM 17349 N N . GLU F 3 313 ? -11.609 42.532 79.726 1.00 49.03 1611 GLU F N 1
ATOM 17350 C CA . GLU F 3 313 ? -12.498 43.390 80.528 1.00 49.76 1611 GLU F CA 1
ATOM 17351 C C . GLU F 3 313 ? -11.721 44.174 81.584 1.00 50.27 1611 GLU F C 1
ATOM 17352 O O . GLU F 3 313 ? -10.613 43.780 81.969 1.00 50.28 1611 GLU F O 1
ATOM 17358 N N . GLU F 3 314 ? -12.325 45.270 82.055 1.00 51.00 1612 GLU F N 1
ATOM 17359 C CA . GLU F 3 314 ? -11.708 46.194 83.012 1.00 51.63 1612 GLU F CA 1
ATOM 17360 C C . GLU F 3 314 ? -11.219 45.500 84.285 1.00 52.05 1612 GLU F C 1
ATOM 17361 O O . GLU F 3 314 ? -10.187 45.877 84.848 1.00 52.30 1612 GLU F O 1
ATOM 17367 N N . ASP F 3 315 ? -11.958 44.486 84.730 1.00 52.41 1613 ASP F N 1
ATOM 17368 C CA . ASP F 3 315 ? -11.610 43.749 85.943 1.00 52.75 1613 ASP F CA 1
ATOM 17369 C C . ASP F 3 315 ? -10.568 42.654 85.676 1.00 52.89 1613 ASP F C 1
ATOM 17370 O O . ASP F 3 315 ? -10.370 41.756 86.496 1.00 53.01 1613 ASP F O 1
ATOM 17375 N N . GLU F 3 316 ? -9.902 42.742 84.528 1.00 53.14 1614 GLU F N 1
ATOM 17376 C CA . GLU F 3 316 ? -8.913 41.745 84.116 1.00 53.33 1614 GLU F CA 1
ATOM 17377 C C . GLU F 3 316 ? -7.635 42.400 83.584 1.00 53.29 1614 GLU F C 1
ATOM 17378 O O . GLU F 3 316 ? -6.624 41.724 83.368 1.00 53.33 1614 GLU F O 1
ATOM 17384 N N . CYS F 3 317 ? -7.689 43.716 83.382 1.00 53.22 1615 CYS F N 1
ATOM 17385 C CA . CYS F 3 317 ? -6.511 44.493 83.009 1.00 53.11 1615 CYS F CA 1
ATOM 17386 C C . CYS F 3 317 ? -5.665 44.801 84.244 1.00 53.08 1615 CYS F C 1
ATOM 17387 O O . CYS F 3 317 ? -4.499 45.187 84.127 1.00 53.19 1615 CYS F O 1
ATOM 17390 N N . GLN F 3 318 ? -6.265 44.622 85.423 1.00 52.95 1616 GLN F N 1
ATOM 17391 C CA . GLN F 3 318 ? -5.576 44.771 86.706 1.00 52.81 1616 GLN F CA 1
ATOM 17392 C C . GLN F 3 318 ? -4.603 43.614 86.938 1.00 52.72 1616 GLN F C 1
ATOM 17393 O O . GLN F 3 318 ? -3.554 43.792 87.560 1.00 52.68 1616 GLN F O 1
ATOM 17399 N N . ASP F 3 319 ? -4.973 42.435 86.436 1.00 52.63 1617 ASP F N 1
ATOM 17400 C CA . ASP F 3 319 ? -4.139 41.230 86.482 1.00 52.61 1617 ASP F CA 1
ATOM 17401 C C . ASP F 3 319 ? -2.798 41.453 85.775 1.00 52.64 1617 ASP F C 1
ATOM 17402 O O . ASP F 3 319 ? -2.754 41.997 84.669 1.00 52.60 1617 ASP F O 1
ATOM 17407 N N . GLU F 3 320 ? -1.714 41.026 86.424 1.00 52.70 1618 GLU F N 1
ATOM 17408 C CA . GLU F 3 320 ? -0.345 41.267 85.935 1.00 52.70 1618 GLU F CA 1
ATOM 17409 C C . GLU F 3 320 ? 0.011 40.596 84.595 1.00 52.73 1618 GLU F C 1
ATOM 17410 O O . GLU F 3 320 ? 0.892 41.077 83.873 1.00 52.72 1618 GLU F O 1
ATOM 17416 N N . GLU F 3 321 ? -0.678 39.503 84.266 1.00 52.69 1619 GLU F N 1
ATOM 17417 C CA . GLU F 3 321 ? -0.482 38.811 82.988 1.00 52.62 1619 GLU F CA 1
ATOM 17418 C C . GLU F 3 321 ? -1.061 39.627 81.830 1.00 52.64 1619 GLU F C 1
ATOM 17419 O O . GLU F 3 321 ? -0.525 39.612 80.718 1.00 52.53 1619 GLU F O 1
ATOM 17425 N N . ASN F 3 322 ? -2.151 40.341 82.105 1.00 52.60 1620 ASN F N 1
ATOM 17426 C CA . ASN F 3 322 ? -2.751 41.257 81.139 1.00 52.48 1620 ASN F CA 1
ATOM 17427 C C . ASN F 3 322 ? -2.410 42.721 81.419 1.00 52.49 1620 ASN F C 1
ATOM 17428 O O . ASN F 3 322 ? -3.281 43.596 81.377 1.00 52.62 1620 ASN F O 1
ATOM 17433 N N . GLN F 3 323 ? -1.136 42.972 81.722 1.00 52.42 1621 GLN F N 1
ATOM 17434 C CA . GLN F 3 323 ? -0.592 44.329 81.770 1.00 52.25 1621 GLN F CA 1
ATOM 17435 C C . GLN F 3 323 ? -0.187 44.739 80.359 1.00 52.17 1621 GLN F C 1
ATOM 17436 O O . GLN F 3 323 ? -0.444 43.996 79.398 1.00 52.23 1621 GLN F O 1
ATOM 17442 N N . LYS F 3 324 ? 0.437 45.912 80.232 1.00 51.85 1622 LYS F N 1
ATOM 17443 C CA . LYS F 3 324 ? 0.896 46.442 78.937 1.00 51.73 1622 LYS F CA 1
ATOM 17444 C C . LYS F 3 324 ? -0.235 46.551 77.907 1.00 51.40 1622 LYS F C 1
ATOM 17445 O O . LYS F 3 324 ? -0.616 47.653 77.516 1.00 51.32 1622 LYS F O 1
ATOM 17451 N N . GLN F 3 325 ? -0.763 45.401 77.483 1.00 51.13 1623 GLN F N 1
ATOM 17452 C CA . GLN F 3 325 ? -1.743 45.321 76.394 1.00 51.01 1623 GLN F CA 1
ATOM 17453 C C . GLN F 3 325 ? -2.944 46.246 76.596 1.00 50.72 1623 GLN F C 1
ATOM 17454 O O . GLN F 3 325 ? -3.346 46.936 75.661 1.00 50.82 1623 GLN F O 1
ATOM 17460 N N . CYS F 3 326 ? -3.499 46.264 77.806 1.00 50.28 1624 CYS F N 1
ATOM 17461 C CA . CYS F 3 326 ? -4.658 47.107 78.114 1.00 49.99 1624 CYS F CA 1
ATOM 17462 C C . CYS F 3 326 ? -4.305 48.589 78.151 1.00 49.48 1624 CYS F C 1
ATOM 17463 O O . CYS F 3 326 ? -5.103 49.433 77.732 1.00 49.45 1624 CYS F O 1
ATOM 17466 N N . GLN F 3 327 ? -3.112 48.893 78.659 1.00 48.86 1625 GLN F N 1
ATOM 17467 C CA . GLN F 3 327 ? -2.577 50.253 78.661 1.00 48.21 1625 GLN F CA 1
ATOM 17468 C C . GLN F 3 327 ? -2.255 50.690 77.232 1.00 47.70 1625 GLN F C 1
ATOM 17469 O O . GLN F 3 327 ? -2.408 51.865 76.883 1.00 47.73 1625 GLN F O 1
ATOM 17475 N N . ASP F 3 328 ? -1.814 49.733 76.415 1.00 46.81 1626 ASP F N 1
ATOM 17476 C CA . ASP F 3 328 ? -1.594 49.954 74.987 1.00 45.96 1626 ASP F CA 1
ATOM 17477 C C . ASP F 3 328 ? -2.917 50.105 74.235 1.00 45.18 1626 ASP F C 1
ATOM 17478 O O . ASP F 3 328 ? -3.055 51.006 73.416 1.00 45.22 1626 ASP F O 1
ATOM 17483 N N . LEU F 3 329 ? -3.883 49.235 74.531 1.00 44.14 1627 LEU F N 1
ATOM 17484 C CA . LEU F 3 329 ? -5.236 49.333 73.970 1.00 43.23 1627 LEU F CA 1
ATOM 17485 C C . LEU F 3 329 ? -5.962 50.619 74.377 1.00 42.65 1627 LEU F C 1
ATOM 17486 O O . LEU F 3 329 ? -6.731 51.174 73.590 1.00 42.70 1627 LEU F O 1
ATOM 17491 N N . GLY F 3 330 ? -5.733 51.071 75.608 1.00 41.89 1628 GLY F N 1
ATOM 17492 C CA . GLY F 3 330 ? -6.276 52.338 76.089 1.00 41.06 1628 GLY F CA 1
ATOM 17493 C C . GLY F 3 330 ? -5.662 53.543 75.398 1.00 40.48 1628 GLY F C 1
ATOM 17494 O O . GLY F 3 330 ? -6.379 54.415 74.904 1.00 40.46 1628 GLY F O 1
ATOM 17495 N N . ALA F 3 331 ? -4.333 53.592 75.365 1.00 39.90 1629 ALA F N 1
ATOM 17496 C CA . ALA F 3 331 ? -3.608 54.661 74.681 1.00 39.43 1629 ALA F CA 1
ATOM 17497 C C . ALA F 3 331 ? -3.898 54.689 73.181 1.00 39.25 1629 ALA F C 1
ATOM 17498 O O . ALA F 3 331 ? -4.092 55.759 72.602 1.00 39.18 1629 ALA F O 1
ATOM 17500 N N . PHE F 3 332 ? -3.921 53.509 72.565 1.00 38.99 1630 PHE F N 1
ATOM 17501 C CA . PHE F 3 332 ? -4.274 53.354 71.153 1.00 38.70 1630 PHE F CA 1
ATOM 17502 C C . PHE F 3 332 ? -5.599 54.041 70.852 1.00 38.62 1630 PHE F C 1
ATOM 17503 O O . PHE F 3 332 ? -5.693 54.828 69.918 1.00 38.79 1630 PHE F O 1
ATOM 17511 N N . THR F 3 333 ? -6.605 53.750 71.669 1.00 38.59 1631 THR F N 1
ATOM 17512 C CA . THR F 3 333 ? -7.948 54.292 71.499 1.00 38.77 1631 THR F CA 1
ATOM 17513 C C . THR F 3 333 ? -8.002 55.811 71.702 1.00 38.82 1631 THR F C 1
ATOM 17514 O O . THR F 3 333 ? -8.684 56.518 70.954 1.00 38.97 1631 THR F O 1
ATOM 17518 N N . GLU F 3 334 ? -7.274 56.298 72.708 1.00 38.69 1632 GLU F N 1
ATOM 17519 C CA . GLU F 3 334 ? -7.113 57.728 72.953 1.00 38.54 1632 GLU F CA 1
ATOM 17520 C C . GLU F 3 334 ? -6.563 58.479 71.733 1.00 38.48 1632 GLU F C 1
ATOM 17521 O O . GLU F 3 334 ? -7.162 59.450 71.282 1.00 38.38 1632 GLU F O 1
ATOM 17527 N N . SER F 3 335 ? -5.433 58.021 71.203 1.00 38.60 1633 SER F N 1
ATOM 17528 C CA . SER F 3 335 ? -4.819 58.634 70.020 1.00 39.14 1633 SER F CA 1
ATOM 17529 C C . SER F 3 335 ? -5.746 58.660 68.785 1.00 39.49 1633 SER F C 1
ATOM 17530 O O . SER F 3 335 ? -5.809 59.663 68.074 1.00 39.56 1633 SER F O 1
ATOM 17533 N N . MET F 3 336 ? -6.458 57.563 68.542 1.00 39.62 1634 MET F N 1
ATOM 17534 C CA . MET F 3 336 ? -7.356 57.461 67.391 1.00 40.10 1634 MET F CA 1
ATOM 17535 C C . MET F 3 336 ? -8.592 58.347 67.511 1.00 40.26 1634 MET F C 1
ATOM 17536 O O . MET F 3 336 ? -9.021 58.950 66.529 1.00 40.41 1634 MET F O 1
ATOM 17541 N N . VAL F 3 337 ? -9.159 58.412 68.716 1.00 40.43 1635 VAL F N 1
ATOM 17542 C CA . VAL F 3 337 ? -10.375 59.181 68.964 1.00 40.40 1635 VAL F CA 1
ATOM 17543 C C . VAL F 3 337 ? -10.086 60.686 68.987 1.00 40.59 1635 VAL F C 1
ATOM 17544 O O . VAL F 3 337 ? -10.957 61.491 68.651 1.00 40.59 1635 VAL F O 1
ATOM 17548 N N . VAL F 3 338 ? -8.856 61.056 69.343 1.00 40.83 1636 VAL F N 1
ATOM 17549 C CA . VAL F 3 338 ? -8.494 62.468 69.541 1.00 41.08 1636 VAL F CA 1
ATOM 17550 C C . VAL F 3 338 ? -7.650 63.035 68.394 1.00 41.50 1636 VAL F C 1
ATOM 17551 O O . VAL F 3 338 ? -8.006 64.057 67.804 1.00 41.28 1636 VAL F O 1
ATOM 17555 N N . PHE F 3 339 ? -6.532 62.378 68.097 1.00 42.21 1637 PHE F N 1
ATOM 17556 C CA . PHE F 3 339 ? -5.606 62.853 67.071 1.00 43.18 1637 PHE F CA 1
ATOM 17557 C C . PHE F 3 339 ? -6.008 62.395 65.670 1.00 43.85 1637 PHE F C 1
ATOM 17558 O O . PHE F 3 339 ? -5.725 63.079 64.683 1.00 43.91 1637 PHE F O 1
ATOM 17566 N N . GLY F 3 340 ? -6.663 61.238 65.597 1.00 44.75 1638 GLY F N 1
ATOM 17567 C CA . GLY F 3 340 ? -6.967 60.585 64.325 1.00 45.89 1638 GLY F CA 1
ATOM 17568 C C . GLY F 3 340 ? -5.699 60.077 63.662 1.00 46.77 1638 GLY F C 1
ATOM 17569 O O . GLY F 3 340 ? -4.736 59.716 64.344 1.00 46.78 1638 GLY F O 1
ATOM 17570 N N . CYS F 3 341 ? -5.698 60.061 62.331 1.00 47.70 1639 CYS F N 1
ATOM 17571 C CA . CYS F 3 341 ? -4.544 59.607 61.551 1.00 48.61 1639 CYS F CA 1
ATOM 17572 C C . CYS F 3 341 ? -3.776 60.784 60.945 1.00 48.65 1639 CYS F C 1
ATOM 17573 O O . CYS F 3 341 ? -4.339 61.872 60.815 1.00 48.86 1639 CYS F O 1
ATOM 17576 N N . PRO F 3 342 ? -2.483 60.573 60.596 1.00 48.90 1640 PRO F N 1
ATOM 17577 C CA . PRO F 3 342 ? -1.597 61.560 59.965 1.00 49.06 1640 PRO F CA 1
ATOM 17578 C C . PRO F 3 342 ? -2.309 62.616 59.118 1.00 49.11 1640 PRO F C 1
ATOM 17579 O O . PRO F 3 342 ? -2.282 63.799 59.463 1.00 49.21 1640 PRO F O 1
ATOM 17586 N N . ILE G 4 2 ? 34.122 18.109 -29.155 1.00 54.76 1 ILE G N 1
ATOM 17587 C CA . ILE G 4 2 ? 33.042 18.039 -30.140 1.00 54.55 1 ILE G CA 1
ATOM 17588 C C . ILE G 4 2 ? 33.515 18.165 -31.595 1.00 54.39 1 ILE G C 1
ATOM 17589 O O 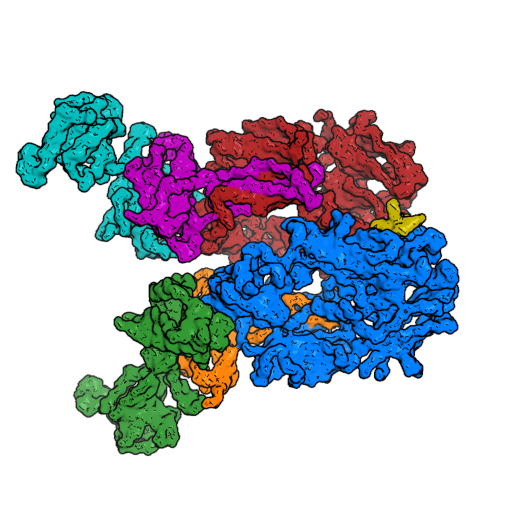. ILE G 4 2 ? 32.724 17.939 -32.522 1.00 54.41 1 ILE G O 1
ATOM 17594 N N . CYS G 4 3 ? 34.788 18.527 -31.796 1.00 53.87 2 CYS G N 1
ATOM 17595 C CA . CYS G 4 3 ? 35.283 18.872 -33.137 1.00 53.35 2 CYS G CA 1
ATOM 17596 C C . CYS G 4 3 ? 36.778 18.624 -33.385 1.00 52.47 2 CYS G C 1
ATOM 17597 O O . CYS G 4 3 ? 37.575 18.552 -32.452 1.00 52.37 2 CYS G O 1
ATOM 17600 N N . VAL G 4 4 ? 37.130 18.524 -34.668 1.00 51.55 3 VAL G N 1
ATOM 17601 C CA . VAL G 4 4 ? 38.508 18.353 -35.129 1.00 50.47 3 VAL G CA 1
ATOM 17602 C C . VAL G 4 4 ? 38.883 19.502 -36.069 1.00 49.96 3 VAL G C 1
ATOM 17603 O O . VAL G 4 4 ? 38.184 19.765 -37.053 1.00 49.82 3 VAL G O 1
ATOM 17607 N N . TRP G 4 5 ? 39.986 20.183 -35.756 1.00 49.24 4 TRP G N 1
ATOM 17608 C CA . TRP G 4 5 ? 40.481 21.292 -36.568 1.00 48.36 4 TRP G CA 1
ATOM 17609 C C . TRP G 4 5 ? 40.962 20.809 -37.931 1.00 48.10 4 TRP G C 1
ATOM 17610 O O . TRP G 4 5 ? 42.068 20.283 -38.068 1.00 48.07 4 TRP G O 1
ATOM 17621 N N . GLN G 4 6 ? 40.095 20.974 -38.927 1.00 47.85 5 GLN G N 1
ATOM 17622 C CA . GLN G 4 6 ? 40.369 20.601 -40.317 1.00 47.50 5 GLN G CA 1
ATOM 17623 C C . GLN G 4 6 ? 39.299 21.197 -41.240 1.00 47.67 5 GLN G C 1
ATOM 17624 O O . GLN G 4 6 ? 38.314 21.775 -40.771 1.00 47.63 5 GLN G O 1
ATOM 17630 N N . ASP G 4 7 ? 39.498 21.064 -42.548 1.00 47.83 6 ASP G N 1
ATOM 17631 C CA . ASP G 4 7 ? 38.591 21.669 -43.520 1.00 48.06 6 ASP G CA 1
ATOM 17632 C C . ASP G 4 7 ? 37.822 20.642 -44.364 1.00 47.95 6 ASP G C 1
ATOM 17633 O O . ASP G 4 7 ? 37.540 20.870 -45.541 1.00 48.04 6 ASP G O 1
ATOM 17638 N N . TRP G 4 8 ? 37.486 19.517 -43.737 1.00 47.92 7 TRP G N 1
ATOM 17639 C CA . TRP G 4 8 ? 36.627 18.488 -44.324 1.00 47.79 7 TRP G CA 1
ATOM 17640 C C . TRP G 4 8 ? 35.966 17.707 -43.189 1.00 47.96 7 TRP G C 1
ATOM 17641 O O . TRP G 4 8 ? 36.381 17.823 -42.033 1.00 47.85 7 TRP G O 1
ATOM 17652 N N . GLY G 4 9 ? 34.935 16.929 -43.514 1.00 48.15 8 GLY G N 1
ATOM 17653 C CA . GLY G 4 9 ? 34.291 16.049 -42.536 1.00 48.35 8 GLY G CA 1
ATOM 17654 C C . GLY G 4 9 ? 33.179 16.682 -41.720 1.00 48.59 8 GLY G C 1
ATOM 17655 O O . GLY G 4 9 ? 33.152 17.895 -41.523 1.00 48.37 8 GLY G O 1
ATOM 17656 N N . ALA G 4 10 ? 32.274 15.840 -41.224 1.00 49.09 9 ALA G N 1
ATOM 17657 C CA . ALA G 4 10 ? 31.073 16.284 -40.504 1.00 49.54 9 ALA G CA 1
ATOM 17658 C C . ALA G 4 10 ? 31.371 17.032 -39.201 1.00 49.84 9 ALA G C 1
ATOM 17659 O O . ALA G 4 10 ? 30.594 17.898 -38.789 1.00 49.78 9 ALA G O 1
ATOM 17661 N N . HIS G 4 11 ? 32.497 16.696 -38.569 1.00 50.19 10 HIS G N 1
ATOM 17662 C CA . HIS G 4 11 ? 32.903 17.310 -37.307 1.00 50.60 10 HIS G CA 1
ATOM 17663 C C . HIS G 4 11 ? 34.105 18.253 -37.483 1.00 50.98 10 HIS G C 1
ATOM 17664 O O . HIS G 4 11 ? 35.180 18.031 -36.927 1.00 50.91 10 HIS G O 1
ATOM 17671 N N . ARG G 4 12 ? 33.908 19.302 -38.277 1.00 51.58 11 ARG G N 1
ATOM 17672 C CA . ARG G 4 12 ? 34.852 20.413 -38.363 1.00 52.30 11 ARG G CA 1
ATOM 17673 C C . ARG G 4 12 ? 34.636 21.305 -37.150 1.00 52.65 11 ARG G C 1
ATOM 17674 O O . ARG G 4 12 ? 33.535 21.339 -36.593 1.00 52.67 11 ARG G O 1
ATOM 17682 N N . CYS G 4 13 ? 35.674 22.037 -36.751 1.00 53.12 12 CYS G N 1
ATOM 17683 C CA . CYS G 4 13 ? 35.539 23.030 -35.685 1.00 53.62 12 CYS G CA 1
ATOM 17684 C C . CYS G 4 13 ? 34.906 24.324 -36.201 1.00 53.71 12 CYS G C 1
ATOM 17685 O O . CYS G 4 13 ? 35.235 24.791 -37.295 1.00 53.63 12 CYS G O 1
ATOM 17688 N N . THR G 4 14 ? 34.000 24.879 -35.390 1.00 53.91 13 THR G N 1
ATOM 17689 C CA . THR G 4 14 ? 33.174 26.068 -35.712 1.00 54.01 13 THR G CA 1
ATOM 17690 C C . THR G 4 14 ? 32.325 25.931 -36.990 1.00 54.06 13 THR G C 1
ATOM 17691 O O . THR G 4 14 ? 32.362 24.868 -37.649 1.00 54.12 13 THR G O 1
ATOM 17699 N N . ILE H 4 2 ? 14.786 -17.393 -26.151 1.00 54.16 1 ILE H N 1
ATOM 17700 C CA . ILE H 4 2 ? 15.026 -15.956 -26.467 1.00 53.69 1 ILE H CA 1
ATOM 17701 C C . ILE H 4 2 ? 14.995 -15.596 -27.979 1.00 52.97 1 ILE H C 1
ATOM 17702 O O . ILE H 4 2 ? 15.980 -15.085 -28.521 1.00 53.37 1 ILE H O 1
ATOM 17707 N N . CYS H 4 3 ? 13.860 -15.833 -28.647 1.00 51.46 2 CYS H N 1
ATOM 17708 C CA . CYS H 4 3 ? 13.883 -15.993 -30.104 1.00 49.96 2 CYS H CA 1
ATOM 17709 C C . CYS H 4 3 ? 12.579 -15.770 -30.897 1.00 49.04 2 CYS H C 1
ATOM 17710 O O . CYS H 4 3 ? 11.489 -15.674 -30.331 1.00 48.40 2 CYS H O 1
ATOM 17713 N N . VAL H 4 4 ? 12.726 -15.715 -32.227 1.00 47.79 3 VAL H N 1
ATOM 17714 C CA . VAL H 4 4 ? 11.606 -15.533 -33.166 1.00 46.59 3 VAL H CA 1
ATOM 17715 C C . VAL H 4 4 ? 11.465 -16.759 -34.079 1.00 45.96 3 VAL H C 1
ATOM 17716 O O . VAL H 4 4 ? 12.437 -17.210 -34.673 1.00 45.75 3 VAL H O 1
ATOM 17720 N N . TRP H 4 5 ? 10.252 -17.291 -34.193 1.00 45.19 4 TRP H N 1
ATOM 17721 C CA . TRP H 4 5 ? 10.019 -18.419 -35.081 1.00 44.30 4 TRP H CA 1
ATOM 17722 C C . TRP H 4 5 ? 9.858 -17.917 -36.513 1.00 43.93 4 TRP H C 1
ATOM 17723 O O . TRP H 4 5 ? 8.767 -17.496 -36.928 1.00 44.25 4 TRP H O 1
ATOM 17734 N N . GLN H 4 6 ? 10.980 -17.919 -37.238 1.00 42.63 5 GLN H N 1
ATOM 17735 C CA . GLN H 4 6 ? 11.036 -17.596 -38.659 1.00 41.34 5 GLN H CA 1
ATOM 17736 C C . GLN H 4 6 ? 12.346 -18.124 -39.250 1.00 41.07 5 GLN H C 1
ATOM 17737 O O . GLN H 4 6 ? 13.324 -18.319 -38.527 1.00 41.10 5 GLN H O 1
ATOM 17743 N N . ASP H 4 7 ? 12.350 -18.361 -40.558 1.00 40.36 6 ASP H N 1
ATOM 17744 C CA . ASP H 4 7 ? 13.440 -19.077 -41.225 1.00 39.90 6 ASP H CA 1
ATOM 17745 C C . ASP H 4 7 ? 14.556 -18.173 -41.814 1.00 38.83 6 ASP H C 1
ATOM 17746 O O . ASP H 4 7 ? 15.122 -18.460 -42.858 1.00 38.84 6 ASP H O 1
ATOM 17751 N N . TRP H 4 8 ? 14.858 -17.099 -41.091 1.00 38.02 7 TRP H N 1
ATOM 17752 C CA . TRP H 4 8 ? 15.928 -16.139 -41.365 1.00 37.31 7 TRP H CA 1
ATOM 17753 C C . TRP H 4 8 ? 16.219 -15.428 -40.032 1.00 37.68 7 TRP H C 1
ATOM 17754 O O . TRP H 4 8 ? 15.415 -15.506 -39.094 1.00 37.40 7 TRP H O 1
ATOM 17765 N N . GLY H 4 9 ? 17.357 -14.740 -39.955 1.00 38.01 8 GLY H N 1
ATOM 17766 C CA . GLY H 4 9 ? 17.698 -13.902 -38.811 1.00 38.81 8 GLY H CA 1
ATOM 17767 C C . GLY H 4 9 ? 18.645 -14.540 -37.808 1.00 39.67 8 GLY H C 1
ATOM 17768 O O . GLY H 4 9 ? 18.682 -15.762 -37.664 1.00 39.77 8 GLY H O 1
ATOM 17769 N N . ALA H 4 10 ? 19.389 -13.701 -37.091 1.00 40.42 9 ALA H N 1
ATOM 17770 C CA . ALA H 4 10 ? 20.378 -14.166 -36.115 1.00 41.12 9 ALA H CA 1
ATOM 17771 C C . ALA H 4 10 ? 19.752 -14.737 -34.853 1.00 41.49 9 ALA H C 1
ATOM 17772 O O . ALA H 4 10 ? 20.370 -15.557 -34.182 1.00 41.66 9 ALA H O 1
ATOM 17774 N N . HIS H 4 11 ? 18.529 -14.301 -34.543 1.00 41.99 10 HIS H N 1
ATOM 17775 C CA . HIS H 4 11 ? 17.787 -14.731 -33.353 1.00 42.23 10 HIS H CA 1
ATOM 17776 C C . HIS H 4 11 ? 16.647 -15.672 -33.723 1.00 42.47 10 HIS H C 1
ATOM 17777 O O . HIS H 4 11 ? 15.596 -15.696 -33.079 1.00 42.88 10 HIS H O 1
ATOM 17784 N N . ARG H 4 12 ? 16.861 -16.430 -34.784 1.00 42.83 11 ARG H N 1
ATOM 17785 C CA . ARG H 4 12 ? 15.978 -17.507 -35.182 1.00 43.15 11 ARG H CA 1
ATOM 17786 C C . ARG H 4 12 ? 15.883 -18.562 -34.064 1.00 43.59 11 ARG H C 1
ATOM 17787 O O . ARG H 4 12 ? 16.910 -18.960 -33.500 1.00 43.41 11 ARG H O 1
ATOM 17795 N N . CYS H 4 13 ? 14.664 -19.013 -33.759 1.00 44.20 12 CYS H N 1
ATOM 17796 C CA . CYS H 4 13 ? 14.439 -20.038 -32.730 1.00 45.14 12 CYS H CA 1
ATOM 17797 C C . CYS H 4 13 ? 15.043 -21.386 -33.127 1.00 45.45 12 CYS H C 1
ATOM 17798 O O . CYS H 4 13 ? 15.154 -21.717 -34.315 1.00 45.14 12 CYS H O 1
ATOM 17801 N N . THR H 4 14 ? 15.384 -22.157 -32.091 1.00 45.91 13 THR H N 1
ATOM 17802 C CA . THR H 4 14 ? 16.162 -23.416 -32.150 1.00 45.64 13 THR H CA 1
ATOM 17803 C C . THR H 4 14 ? 17.472 -23.322 -32.915 1.00 45.61 13 THR H C 1
ATOM 17804 O O . THR H 4 14 ? 18.517 -23.590 -32.334 1.00 45.92 13 THR H O 1
#

Organism: Homo sapiens (NCBI:txid9606)

Foldseek 3Di:
DKKKWKFFLEAEAQDKFKIKIADDPDDAKWWKWKWKAWPPDGDTFFGGFTDIQGVVQPRIDMGIDHGHDDDPDWTWIWMWMQGPNFIFIDIHTYDLAFADKDKAWQFQEEEAQDKTKMKIFDAGLLRFADWAKKWKFKAAPVGHTPDIDIGTCVPVRRMDIDMDHGHNDGDWDKIKMWMDTPSHPVDIDMFIHTYDDDDFFQKFKDKAWPALAAALVDQQAIKIKIFMDGLVGFAAWWKKWKWKWKADDPDIQTQVVLTDIFTQPRRMDIGGDGSVSVVVSVVPRCVSQVIWMKMKMKTAGPVNPGIAIDMDIDHGHHNAQKEWDQQLAAQADQAQAKGKTFIFMAGSSRQTDFQWWKAKPPNGPPIFTAHPRNTTIDIDGHHNDQDKDKIKMKTPGPVDDPRRIYIDIGIHGYQDFDPNFSWAWDWDWHQYAAEAQDKTKIKIFTTGDLVPQQFWQWKKKFKDASRHTDDIDIQGDGGPDGIDIDTHHGALSCPAWIKMKMWTWDQDDDGDIGIHIKMAIGGHDDDDSWDKDWDWPDDDDDPPDDTDIDIDIDPPDDDDDHDDSVSSVSVPVPRHDDRVVVSVVSVQQQQQAGRMDANYHLRGQNNNRMWMIMSRGDTRDRDRDNHHDDD/DQKDDPVNADAAEFDDPDDPPDDDDQPADDDVPDGDDDDDDDDHRDQAKDWDWDWDADPPPGIDTDDIDIDGDDDQWEWDWADDQEDEAFDKDKTKIKIHHQDDADWFWKKKWKADDPQKDFPHDPPDTDIDIDTGGHGDMDIDMTIIGGNDFAWDKIKMKMITGPDPDIHMHMDTHGYHYDDD/DAQQKDKDWAWAFPCLTKIKIKIWMAGADDFKFAKKKKKKFDKPQKFWDLVLVVVVCPDPQKHFDVVRRPDDRRVPRIGMIMGRIHHHPGIDMDMTMMHRNDDDPDIAWMKIKMDHPVDPVNIDMWTYDHQADRRDFDWDDDPHDIGGQNFAQEEDDAAPVVLVLCLDPQWFWKFKWAFADWADDRFKIKTKIFGQDTLHHGPPNDDHRDIAIEIGTRSCCVVLVDDHGFIWIKIFGPVQWDDDPPPIHGYRHHGMHIGGADDPVRCPDPPNVRVNVSVVVSSVCSNPVNRD/DKWKKKKWFQEAEAFDWFKIKIAIPPDDAKWKKFKWKAWPPDNHGQDRGFIGMQGVVQPRIDMGIDHGHADDDVFTWMKIWMQGPPQIWIDIGTYDQAFADKDKFWQFQEEEAQAKIKMKIAAAGLLRFGDWAWKWKFKADPVGHTDDIDIDTCPPPRRIDIDMDGGHNPDDWAKIKMWMGTPRCPPDIDIFIHTYDDDDFFQKFKDKAWPALAAELVDQQAIKIKIFMAGLVGFGAWWKKWKWKWKADPNDIGTLVVLTDIFTQDRRMTMGGDGSVSVCVRVDDPDSCVSAPIWMKMKMKTAGPVNPGIFIDMDIDRGHHNAQKEKDQALAFQEDAAQAKGKGWIAMAGSSRAADFQWWKAWPPRGPPIFGAHPRRITIDMDRHHRDQDKDKTKMWTCDPPDDPSHIYMDIGIHGYADWDPNFFWAWDWDWDADAAEAQDKTKIKIFITHDLVCQQQWFWKKKFKDDSRHTPDIDIDGDGRPDGIDIDTHHGHLRCPQKMKMKMWDWDQDDPSHITIYMKMAIGGHDDDDSWDWDKDWCVDDPPDDTDIDIDTDPPDDDDDHDDRCSSVSVPVPRRDDSVVVSVVSVQQQQQAGRMDANYNLGRQNNNSMWMIMSRGDIHDRDRDNHHDDD/DQPLKDDQVVADAAEFDDPDDPPDDDDQPADDPVNDGDDDDDDDDGSDQAKDWAWDWDADPPPGIDTDHTDIDGDDDQKEWDWDDDQEAEAFDKDKTKIKIFGQAAFDKWWKKKWKDDDPQKDFPADPPHTPIDIDIGGHGDMDIDMTIIGGHDFAKDKIKMWMMTRNDRDIHMHIDIHGYDYDDD/DAQFKDWDWEWAFDVCGKIKIKIWMATQDPFKAAKKKKKKFDKPQKFFDLVLVVVQCPDPFKHFDPVRSPDDGRPPRIGMIMGRIAHNPGIDMGMTMMNRRDDDPDIQWMKIWMDHPVDPVNIDMWTYDPWADRRDFDWDDDPHDIDGARAAQAQQQPVDFLVVLQVLCQPPFKFWKFKWAFADWADDRFKIKTKTFGQDTLHHHDQPDDRGDIAIEITTPVCCVVLVDDHGWIWIKIFGPVQWDDDNVHIHGYRHNGMDIGTDDDPVCCVDPVNDPVNVSVVVSSVCSNPVNHD/DADDDDDDPGHDD/DADDDDDDPRHDD

GO terms:
  GO:0005576 extracellular region (C, IDA)
  GO:0042113 B cell activation (P, IDA)
  GO:0006956 complement activation (P, IDA)
  GO:0048018 receptor ligand activity (F, IDA)
  GO:0005515 protein binding (F, IPI)
  GO:0001934 positive regulation of protein phosphorylation (P, IDA)
  GO:0008009 chemokine activity (F, IDA)
  GO:0031715 C5L2 anaphylatoxin chemotactic receptor binding (F, IDA)
  GO:0045745 positive regulation of G protein-coupled receptor signaling pathway (P, IDA)
  GO:0010828 positive regulation of D-glucose transmembrane transport (P, IDA)
  GO:0010866 regulation of triglyceride biosynthetic process (P, IDA)
  GO:0010884 positive regulation of lipid storage (P, IDA)
  GO:0160257 complement activation, GZMK pathway (P, IDA)
  GO:0030595 leukocyte chemotaxis (P, IDA)
  GO:0005576 extracellular region (C, EXP)
  GO:0009986 cell surface (C, EXP)
  GO:0005102 signaling receptor binding (F, TAS)
  GO:0006955 immune response (P, TAS)
  GO:0007165 signal transduction (P, TAS)
  GO:0007186 G protein-coupled receptor signaling pathway (P, TAS)